Protein 5HY7 (pdb70)

Sequence (2453 aa):
NMFLYSLTIQPPTTITQALLGQFSGTKEQQIITASGSRLTLLQPDPRQGKVNTIVSHDIFGIIRAMAAFRLAGSHKDYIILATDSGRIAIIEYLPKENRFQRIHLETFGKSGVRRVIPGQYLAADPKGRACLIASVEKNKLVYVLNRNAQAELTISSPLEAHKPGVIVLSLVALDVGYSNPVFAALEYEYSEADQDPTGQAAKQLEMQLVYYELDLGLNHVVRKWSDTVDPTSSLLFQVPGGNDGPSGVLVCGEENITYRHSNQEAFRVPIPRRRGATEDPNRKRTIVAGVMHKLKGSAGAFFFLLQTEDGDLFKVTIDMVEDEKGNPTGEVKRVKIKYFDTVPIAHSLCILKSGFLFVASEFGNHHFYQFEKLGDDDDEPEFTSDDFPADWNAPYNPVYFKPRPLENLVLVESIDSMNPLVGCKVANLTGEDAPQIYAICGNGARSSFRMLKHGLEVSEIVASELPGTPSAVWTTKLTKYDEYDAYIVLSFTNATLVLSIGETVEEVSDSGFLTTVPTLAVQQMGEEGLIQIHPKGIRHIVQGRVNEWPAPQHRSIVAATTNENQVVIALSSGEIVYFEMDADGSLAEYDEKKQMSGTVTSLSLGKVPEGLRRSSFLAVGCDDCTVRILSLDPESTLEMKSIQALTAAPSSLLIMSMEDSTGGTTLYLHIGLHSGVYLRTVLDEITGELTDTRQKFLGPKPTKLFQVTVQNQTCVLALSSRPWLGYTAPITRNFVMTPLSYTELGYTWSFNSEQCQEGMVGIHANYLRIFTIEKLGQTMIQKSCPLTYTPKRLVKHPEQPYFYVIEADNNTLPPELVLPPEDFGYPKARGRWASCIEIVDPVSEEQPRVLKRIELEGNEAAVSAAVVPFASQDGESFLIVGTGKDMVLNPRASTEGAIHVYRFIDDGRDLEFIHKTIIEEPPLAFCPFQGRLLAGIGKMLRIYDLGLKQLLRKAQAEVSPQLIVSLDTRHNRIVVGDVQHGMTYVVYKPDSNKLIPFADDTIARWTTCTTMVDYESVAGGDKFGNLWIVRCPERASLESAPNRLDLMAHFYPQDLPTSICKTNLVVGGQDVLVWSGIQGTVGVLIPFVTREDADFFQNLESHMRAEDPPLAGRDHLIYRGYYVPVKGVIDGDLCERFTLLPNDKKQMIAGELDRSVREIERKISDIRTRSAFTSWEWKTNIHRDTYSSIVGHPPLLSYMALAQNEPVAKFRVQMIRKMLQPVGPPPPNMFLYSLTIQPPTTITQALLGQFSGTKEQQIITASGSRLTLLQPDPRQGKVNTIVSHDIFGIIRAMAAFRLAGSHKDYIILATDSGRIAIIEYLPKENRFQRIHLETFGKSGVRRVIPGQYLAADPKGRACLIASVEKNKLVYVLNRNAQAELTISSPLEAHKPGVIVLSLVALDVGYSNPVFAALEYEYSEADQDPTGQAAKQLEMQLVYYELDLGLNHVVRKWSDTVDPTSSLLFQVPGGNDGPSGVLVCGEENITYRHSNQEAFRVPIPRRRGATEDPNRKRTIVAGVMHKLKGSAGAFFFLLQTEDGDLFKVTIDMVEDEKGNPTGEVKRVKIKYFDTVPIAHSLCILKSGFLFVASEFGNHHFYQFEKLGDDDDEPEFTSDDFPADWNAPYNPVYFKPRPLENLVLVESIDSMNPLVGCKVANLTGEDAPQIYAICGNGARSSFRMLKHGLEVSEIVASELPGTPSAVWTTKLTKYDEYDAYIVLSFTNATLVLSIGETVEEVSDSGFLTTVPTIQIHPKGIRHIVQGRVNEWPAPQHRSIVAATTNENQVVIALSSGEIVYFEMDADGSLAEYDEKKQMSGTVTSLSLGKVPEGLRRSSFLAVGCDDCTVRILSLDPESTLEMKSIQALTAAPSSLLIMSMEDSTGGTTLYLHIGLHSGVYLRTVLDEITGELTDTRQKFLGPKPTKLFQVTVQNQTCVLALSSRPWLGYTAPITRNFVMTPLSYTELGYTWSFNSEQCQEGMVGIHANYLRIFTIEKLGQTMIQKSCPLTYTPKRLVKHPEQPYFYVIEADNNTLPPELRAQLDATVLPPEDFGYPKARGRWASCIEIVDPVSEEQPRVLKRIELEGNEAAVSAAVVPFASQDGESFLIVGTGKDMVLNPRASTEGAIHVYRFIDDGRDLEFIHKTIIEEPPLAFCPFQGRLLAGIGKMLRIYDLGLKQLLRKAQAEVSPQLIVSLDTRHNRIVVGDVQHGMTYVVYKPDSNKLIPFADDTIARWTTCTTMVDYESVAGGDKFGNLWIVRCPERASLESDEPNRLDLMAHFYPQDLPTSICKTNLVVGGQDVLVWSGIQGTVGVLIPFVTREDADFFQNLESHMRAEDPPLAGRDHLIYRGYYVPVKGVIDGDLCERFTLLPNDKKQMIAGELDRSVREIERKISDIRTRSAFTSWEWKTNIHRDTYSSIVGHPPLLSYMALAQNEPVAKFRVQMIRKMLQPVGPPPP

Structure (mmCIF, N/CA/C/O backbone):
data_5HY7
#
_entry.id   5HY7
#
_cell.length_a   197.083
_cell.length_b   197.083
_cell.length_c   446.453
_cell.angle_alpha   90.00
_cell.angle_beta   90.00
_cell.angle_gamma   120.00
#
_symmetry.space_group_name_H-M   'P 61 2 2'
#
loop_
_entity.id
_entity.type
_entity.pdbx_description
1 polymer 'Putative pre-mRNA splicing protein'
2 polymer YSF3
3 non-polymer 'CALCIUM ION'
#
loop_
_atom_site.group_PDB
_atom_site.id
_atom_site.type_symbol
_atom_site.label_atom_id
_atom_site.label_alt_id
_atom_site.label_comp_id
_atom_site.label_asym_id
_atom_site.label_entity_id
_atom_site.label_seq_id
_atom_site.pdbx_PDB_ins_code
_atom_site.Cartn_x
_atom_site.Cartn_y
_atom_site.Cartn_z
_atom_site.occupancy
_atom_site.B_iso_or_equiv
_atom_site.auth_seq_id
_atom_site.auth_comp_id
_atom_site.auth_asym_id
_atom_site.auth_atom_id
_atom_site.pdbx_PDB_model_num
ATOM 1 N N . ASN A 1 7 ? -25.782 -112.955 24.521 1.00 100.43 7 ASN A N 1
ATOM 2 C CA . ASN A 1 7 ? -24.989 -112.091 23.654 1.00 120.36 7 ASN A CA 1
ATOM 3 C C . ASN A 1 7 ? -24.844 -110.694 24.260 1.00 117.22 7 ASN A C 1
ATOM 4 O O . ASN A 1 7 ? -25.100 -109.688 23.601 1.00 108.78 7 ASN A O 1
ATOM 9 N N . MET A 1 8 ? -24.439 -110.645 25.524 1.00 101.44 8 MET A N 1
ATOM 10 C CA . MET A 1 8 ? -24.207 -109.402 26.240 1.00 82.95 8 MET A CA 1
ATOM 11 C C . MET A 1 8 ? -22.712 -109.212 26.447 1.00 77.66 8 MET A C 1
ATOM 12 O O . MET A 1 8 ? -21.965 -110.183 26.573 1.00 93.53 8 MET A O 1
ATOM 17 N N . PHE A 1 9 ? -22.277 -107.953 26.477 1.00 65.54 9 PHE A N 1
ATOM 18 C CA . PHE A 1 9 ? -20.849 -107.697 26.620 1.00 65.71 9 PHE A CA 1
ATOM 19 C C . PHE A 1 9 ? -20.512 -106.398 27.343 1.00 62.64 9 PHE A C 1
ATOM 20 O O . PHE A 1 9 ? -19.330 -106.046 27.396 1.00 68.88 9 PHE A O 1
ATOM 28 N N . LEU A 1 10 ? -21.476 -105.680 27.906 1.00 58.51 10 LEU A N 1
ATOM 29 C CA . LEU A 1 10 ? -21.183 -104.430 28.590 1.00 50.91 10 LEU A CA 1
ATOM 30 C C . LEU A 1 10 ? -21.968 -104.345 29.890 1.00 64.82 10 LEU A C 1
ATOM 31 O O . LEU A 1 10 ? -23.103 -104.808 29.984 1.00 66.74 10 LEU A O 1
ATOM 36 N N . TYR A 1 11 ? -21.345 -103.722 30.885 1.00 57.16 11 TYR A N 1
ATOM 37 C CA . TYR A 1 11 ? -21.854 -103.647 32.246 1.00 51.49 11 TYR A CA 1
ATOM 38 C C . TYR A 1 11 ? -21.852 -102.182 32.648 1.00 57.52 11 TYR A C 1
ATOM 39 O O . TYR A 1 11 ? -20.789 -101.564 32.725 1.00 63.27 11 TYR A O 1
ATOM 48 N N . SER A 1 12 ? -23.032 -101.625 32.878 1.00 52.68 12 SER A N 1
ATOM 49 C CA . SER A 1 12 ? -23.189 -100.202 33.141 1.00 52.36 12 SER A CA 1
ATOM 50 C C . SER A 1 12 ? -23.163 -99.937 34.638 1.00 61.56 12 SER A C 1
ATOM 51 O O . SER A 1 12 ? -23.932 -100.537 35.387 1.00 72.08 12 SER A O 1
ATOM 54 N N . LEU A 1 13 ? -22.293 -99.028 35.067 1.00 62.73 13 LEU A N 1
ATOM 55 C CA . LEU A 1 13 ? -22.175 -98.659 36.468 1.00 60.26 13 LEU A CA 1
ATOM 56 C C . LEU A 1 13 ? -22.154 -97.148 36.607 1.00 61.57 13 LEU A C 1
ATOM 57 O O . LEU A 1 13 ? -21.818 -96.419 35.676 1.00 71.89 13 LEU A O 1
ATOM 62 N N . THR A 1 14 ? -22.501 -96.687 37.800 1.00 54.88 14 THR A N 1
ATOM 63 C CA . THR A 1 14 ? -22.546 -95.271 38.132 1.00 51.75 14 THR A CA 1
ATOM 64 C C . THR A 1 14 ? -21.450 -94.964 39.143 1.00 57.66 14 THR A C 1
ATOM 65 O O . THR A 1 14 ? -21.469 -95.486 40.260 1.00 67.46 14 THR A O 1
ATOM 69 N N . ILE A 1 15 ? -20.490 -94.134 38.738 1.00 60.70 15 ILE A N 1
ATOM 70 C CA . ILE A 1 15 ? -19.439 -93.664 39.632 1.00 62.44 15 ILE A CA 1
ATOM 71 C C . ILE A 1 15 ? -19.939 -92.510 40.481 1.00 60.05 15 ILE A C 1
ATOM 72 O O . ILE A 1 15 ? -19.640 -92.425 41.674 1.00 68.19 15 ILE A O 1
ATOM 77 N N . GLN A 1 16 ? -20.691 -91.598 39.876 1.00 60.99 16 GLN A N 1
ATOM 78 C CA . GLN A 1 16 ? -21.225 -90.430 40.562 1.00 63.91 16 GLN A CA 1
ATOM 79 C C . GLN A 1 16 ? -22.687 -90.287 40.165 1.00 71.52 16 GLN A C 1
ATOM 80 O O . GLN A 1 16 ? -22.991 -90.193 38.961 1.00 66.72 16 GLN A O 1
ATOM 86 N N . PRO A 1 17 ? -23.617 -90.281 41.112 1.00 68.39 17 PRO A N 1
ATOM 87 C CA . PRO A 1 17 ? -25.028 -90.144 40.768 1.00 57.88 17 PRO A CA 1
ATOM 88 C C . PRO A 1 17 ? -25.352 -88.706 40.418 1.00 59.12 17 PRO A C 1
ATOM 89 O O . PRO A 1 17 ? -24.569 -87.800 40.732 1.00 70.65 17 PRO A O 1
ATOM 93 N N . PRO A 1 18 ? -26.486 -88.449 39.774 1.00 57.26 18 PRO A N 1
ATOM 94 C CA . PRO A 1 18 ? -26.836 -87.066 39.447 1.00 58.65 18 PRO A CA 1
ATOM 95 C C . PRO A 1 18 ? -26.944 -86.220 40.704 1.00 64.55 18 PRO A C 1
ATOM 96 O O . PRO A 1 18 ? -27.414 -86.676 41.743 1.00 65.67 18 PRO A O 1
ATOM 100 N N . THR A 1 19 ? -26.495 -84.974 40.602 1.00 72.00 19 THR A N 1
ATOM 101 C CA . THR A 1 19 ? -26.518 -84.051 41.727 1.00 71.01 19 THR A CA 1
ATOM 102 C C . THR A 1 19 ? -27.539 -82.938 41.545 1.00 67.46 19 THR A C 1
ATOM 103 O O . THR A 1 19 ? -27.618 -82.041 42.385 1.00 72.65 19 THR A O 1
ATOM 107 N N . THR A 1 20 ? -28.320 -82.973 40.474 1.00 63.36 20 THR A N 1
ATOM 108 C CA . THR A 1 20 ? -29.375 -81.995 40.300 1.00 65.22 20 THR A CA 1
ATOM 109 C C . THR A 1 20 ? -30.531 -82.299 41.243 1.00 68.11 20 THR A C 1
ATOM 110 O O . THR A 1 20 ? -30.661 -83.402 41.773 1.00 83.64 20 THR A O 1
ATOM 114 N N . ILE A 1 21 ? -31.368 -81.294 41.466 1.00 68.37 21 ILE A N 1
ATOM 115 C CA . ILE A 1 21 ? -32.567 -81.456 42.280 1.00 68.92 21 ILE A CA 1
ATOM 116 C C . ILE A 1 21 ? -33.707 -80.718 41.597 1.00 74.10 21 ILE A C 1
ATOM 117 O O . ILE A 1 21 ? -33.893 -79.517 41.810 1.00 74.08 21 ILE A O 1
ATOM 122 N N . THR A 1 22 ? -34.468 -81.422 40.759 1.00 71.34 22 THR A N 1
ATOM 123 C CA . THR A 1 22 ? -35.580 -80.786 40.072 1.00 59.05 22 THR A CA 1
ATOM 124 C C . THR A 1 22 ? -36.752 -80.507 40.996 1.00 66.29 22 THR A C 1
ATOM 125 O O . THR A 1 22 ? -37.677 -79.793 40.596 1.00 65.93 22 THR A O 1
ATOM 129 N N . GLN A 1 23 ? -36.738 -81.046 42.211 1.00 73.28 23 GLN A N 1
ATOM 130 C CA . GLN A 1 23 ? -37.768 -80.751 43.193 1.00 74.10 23 GLN A CA 1
ATOM 131 C C . GLN A 1 23 ? -37.316 -81.235 44.559 1.00 74.74 23 GLN A C 1
ATOM 132 O O . GLN A 1 23 ? -36.796 -82.346 44.690 1.00 68.04 23 GLN A O 1
ATOM 138 N N . ALA A 1 24 ? -37.521 -80.388 45.564 1.00 75.36 24 ALA A N 1
ATOM 139 C CA . ALA A 1 24 ? -37.331 -80.736 46.961 1.00 80.18 24 ALA A CA 1
ATOM 140 C C . ALA A 1 24 ? -38.609 -80.413 47.718 1.00 87.43 24 ALA A C 1
ATOM 141 O O . ALA A 1 24 ? -39.266 -79.407 47.441 1.00 80.48 24 ALA A O 1
ATOM 143 N N . LEU A 1 25 ? -38.957 -81.272 48.670 1.00 83.96 25 LEU A N 1
ATOM 144 C CA . LEU A 1 25 ? -40.218 -81.183 49.385 1.00 77.39 25 LEU A CA 1
ATOM 145 C C . LEU A 1 25 ? -39.966 -81.459 50.856 1.00 79.26 25 LEU A C 1
ATOM 146 O O . LEU A 1 25 ? -39.121 -82.280 51.207 1.00 76.13 25 LEU A O 1
ATOM 151 N N . LEU A 1 26 ? -40.702 -80.765 51.715 1.00 73.12 26 LEU A N 1
ATOM 152 C CA . LEU A 1 26 ? -40.535 -80.877 53.155 1.00 79.13 26 LEU A CA 1
ATOM 153 C C . LEU A 1 26 ? -41.656 -81.709 53.753 1.00 84.41 26 LEU A C 1
ATOM 154 O O . LEU A 1 26 ? -42.820 -81.566 53.368 1.00 88.28 26 LEU A O 1
ATOM 159 N N . GLY A 1 27 ? -41.309 -82.574 54.698 1.00 78.15 27 GLY A N 1
ATOM 160 C CA . GLY A 1 27 ? -42.329 -83.362 55.360 1.00 80.81 27 GLY A CA 1
ATOM 161 C C . GLY A 1 27 ? -41.758 -84.169 56.501 1.00 88.46 27 GLY A C 1
ATOM 162 O O . GLY A 1 27 ? -40.553 -84.429 56.566 1.00 85.23 27 GLY A O 1
ATOM 163 N N . GLN A 1 28 ? -42.652 -84.563 57.407 1.00 92.46 28 GLN A N 1
ATOM 164 C CA . GLN A 1 28 ? -42.295 -85.433 58.527 1.00 94.18 28 GLN A CA 1
ATOM 165 C C . GLN A 1 28 ? -42.349 -86.887 58.060 1.00 88.20 28 GLN A C 1
ATOM 166 O O . GLN A 1 28 ? -43.189 -87.685 58.471 1.00 90.13 28 GLN A O 1
ATOM 172 N N . PHE A 1 29 ? -41.418 -87.222 57.169 1.00 90.80 29 PHE A N 1
ATOM 173 C CA . PHE A 1 29 ? -41.426 -88.539 56.550 1.00 82.98 29 PHE A CA 1
ATOM 174 C C . PHE A 1 29 ? -40.942 -89.637 57.485 1.00 83.49 29 PHE A C 1
ATOM 175 O O . PHE A 1 29 ? -41.256 -90.807 57.254 1.00 82.53 29 PHE A O 1
ATOM 183 N N . SER A 1 30 ? -40.189 -89.297 58.526 1.00 84.15 30 SER A N 1
ATOM 184 C CA . SER A 1 30 ? -39.748 -90.305 59.478 1.00 90.31 30 SER A CA 1
ATOM 185 C C . SER A 1 30 ? -40.811 -90.649 60.512 1.00 101.63 30 SER A C 1
ATOM 186 O O . SER A 1 30 ? -40.648 -91.635 61.236 1.00 105.04 30 SER A O 1
ATOM 189 N N . GLY A 1 31 ? -41.890 -89.876 60.594 1.00 99.45 31 GLY A N 1
ATOM 190 C CA . GLY A 1 31 ? -42.893 -90.057 61.614 1.00 97.93 31 GLY A CA 1
ATOM 191 C C . GLY A 1 31 ? -42.674 -89.235 62.866 1.00 104.13 31 GLY A C 1
ATOM 192 O O . GLY A 1 31 ? -43.627 -89.011 63.619 1.00 97.47 31 GLY A O 1
ATOM 193 N N . THR A 1 32 ? -41.447 -88.787 63.109 1.00 105.48 32 THR A N 1
ATOM 194 C CA . THR A 1 32 ? -41.152 -87.897 64.215 1.00 87.59 32 THR A CA 1
ATOM 195 C C . THR A 1 32 ? -41.626 -86.485 63.893 1.00 98.08 32 THR A C 1
ATOM 196 O O . THR A 1 32 ? -42.044 -86.178 62.775 1.00 104.11 32 THR A O 1
ATOM 200 N N . LYS A 1 33 ? -41.556 -85.609 64.892 1.00 104.47 33 LYS A N 1
ATOM 201 C CA . LYS A 1 33 ? -41.860 -84.209 64.639 1.00 104.02 33 LYS A CA 1
ATOM 202 C C . LYS A 1 33 ? -40.755 -83.517 63.853 1.00 107.50 33 LYS A C 1
ATOM 203 O O . LYS A 1 33 ? -40.981 -82.422 63.329 1.00 112.24 33 LYS A O 1
ATOM 209 N N . GLU A 1 34 ? -39.579 -84.129 63.759 1.00 105.65 34 GLU A N 1
ATOM 210 C CA . GLU A 1 34 ? -38.504 -83.581 62.947 1.00 103.54 34 GLU A CA 1
ATOM 211 C C . GLU A 1 34 ? -38.917 -83.552 61.481 1.00 101.29 34 GLU A C 1
ATOM 212 O O . GLU A 1 34 ? -39.724 -84.365 61.027 1.00 104.23 34 GLU A O 1
ATOM 218 N N . GLN A 1 35 ? -38.358 -82.604 60.738 1.00 95.90 35 GLN A N 1
ATOM 219 C CA . GLN A 1 35 ? -38.660 -82.448 59.324 1.00 86.11 35 GLN A CA 1
ATOM 220 C C . GLN A 1 35 ? -37.528 -82.999 58.469 1.00 90.98 35 GLN A C 1
ATOM 221 O O . GLN A 1 35 ? -36.352 -82.910 58.829 1.00 91.38 35 GLN A O 1
ATOM 227 N N . GLN A 1 36 ? -37.897 -83.573 57.328 1.00 82.43 36 GLN A N 1
ATOM 228 C CA . GLN A 1 36 ? -36.939 -84.078 56.358 1.00 82.54 36 GLN A CA 1
ATOM 229 C C . GLN A 1 36 ? -37.273 -83.532 54.979 1.00 81.70 36 GLN A C 1
ATOM 230 O O . GLN A 1 36 ? -38.369 -83.012 54.734 1.00 85.15 36 GLN A O 1
ATOM 236 N N . ILE A 1 37 ? -36.308 -83.669 54.072 1.00 79.03 37 ILE A N 1
ATOM 237 C CA . ILE A 1 37 ? -36.421 -83.173 52.707 1.00 83.40 37 ILE A CA 1
ATOM 238 C C . ILE A 1 37 ? -36.326 -84.356 51.756 1.00 85.07 37 ILE A C 1
ATOM 239 O O . ILE A 1 37 ? -35.397 -85.163 51.856 1.00 77.12 37 ILE A O 1
ATOM 244 N N . ILE A 1 38 ? -37.283 -84.457 50.839 1.00 82.76 38 ILE A N 1
ATOM 245 C CA . ILE A 1 38 ? -37.274 -85.464 49.786 1.00 76.50 38 ILE A CA 1
ATOM 246 C C . ILE A 1 38 ? -36.944 -84.751 48.480 1.00 81.50 38 ILE A C 1
ATOM 247 O O . ILE A 1 38 ? -37.513 -83.697 48.177 1.00 89.06 38 ILE A O 1
ATOM 252 N N . THR A 1 39 ? -35.980 -85.283 47.739 1.00 76.46 39 THR A N 1
ATOM 253 C CA . THR A 1 39 ? -35.509 -84.645 46.521 1.00 73.99 39 THR A CA 1
ATOM 254 C C . THR A 1 39 ? -35.561 -85.629 45.367 1.00 76.44 39 THR A C 1
ATOM 255 O O . THR A 1 39 ? -35.368 -86.836 45.545 1.00 79.26 39 THR A O 1
ATOM 259 N N . ALA A 1 40 ? -35.808 -85.090 44.180 1.00 75.51 40 ALA A N 1
ATOM 260 C CA . ALA A 1 40 ? -35.784 -85.851 42.938 1.00 76.06 40 ALA A CA 1
ATOM 261 C C . ALA A 1 40 ? -34.537 -85.453 42.161 1.00 75.54 40 ALA A C 1
ATOM 262 O O . ALA A 1 40 ? -34.409 -84.303 41.735 1.00 79.47 40 ALA A O 1
ATOM 264 N N . SER A 1 41 ? -33.623 -86.400 41.976 1.00 70.71 41 SER A N 1
ATOM 265 C CA . SER A 1 41 ? -32.388 -86.192 41.224 1.00 71.88 41 SER A CA 1
ATOM 266 C C . SER A 1 41 ? -32.422 -87.110 40.011 1.00 73.08 41 SER A C 1
ATOM 267 O O . SER A 1 41 ? -31.864 -88.205 40.029 1.00 64.54 41 SER A O 1
ATOM 270 N N . GLY A 1 42 ? -33.075 -86.652 38.950 1.00 72.94 42 GLY A N 1
ATOM 271 C CA . GLY A 1 42 ? -33.238 -87.470 37.769 1.00 68.10 42 GLY A CA 1
ATOM 272 C C . GLY A 1 42 ? -34.065 -88.698 38.064 1.00 71.06 42 GLY A C 1
ATOM 273 O O . GLY A 1 42 ? -35.295 -88.631 38.096 1.00 61.04 42 GLY A O 1
ATOM 274 N N . SER A 1 43 ? -33.401 -89.825 38.294 1.00 73.55 43 SER A N 1
ATOM 275 C CA . SER A 1 43 ? -34.072 -91.063 38.651 1.00 62.96 43 SER A CA 1
ATOM 276 C C . SER A 1 43 ? -33.875 -91.441 40.108 1.00 68.73 43 SER A C 1
ATOM 277 O O . SER A 1 43 ? -34.465 -92.422 40.560 1.00 68.47 43 SER A O 1
ATOM 280 N N . ARG A 1 44 ? -33.069 -90.699 40.855 1.00 73.49 44 ARG A N 1
ATOM 281 C CA . ARG A 1 44 ? -32.838 -91.005 42.257 1.00 68.70 44 ARG A CA 1
ATOM 282 C C . ARG A 1 44 ? -33.854 -90.276 43.123 1.00 67.63 44 ARG A C 1
ATOM 283 O O . ARG A 1 44 ? -34.083 -89.077 42.953 1.00 66.38 44 ARG A O 1
ATOM 291 N N . LEU A 1 45 ? -34.465 -91.012 44.037 1.00 66.06 45 LEU A N 1
ATOM 292 C CA . LEU A 1 45 ? -35.262 -90.449 45.111 1.00 60.23 45 LEU A CA 1
ATOM 293 C C . LEU A 1 45 ? -34.367 -90.387 46.335 1.00 62.14 45 LEU A C 1
ATOM 294 O O . LEU A 1 45 ? -33.832 -91.413 46.755 1.00 60.57 45 LEU A O 1
ATOM 299 N N . THR A 1 46 ? -34.174 -89.195 46.886 1.00 69.75 46 THR A N 1
ATOM 300 C CA . THR A 1 46 ? -33.225 -89.028 47.978 1.00 71.92 46 THR A CA 1
ATOM 301 C C . THR A 1 46 ? -33.914 -88.413 49.184 1.00 76.18 46 THR A C 1
ATOM 302 O O . THR A 1 46 ? -34.720 -87.493 49.048 1.00 75.02 46 THR A O 1
ATOM 306 N N . LEU A 1 47 ? -33.593 -88.932 50.364 1.00 76.15 47 LEU A N 1
ATOM 307 C CA . LEU A 1 47 ? -34.126 -88.437 51.624 1.00 71.75 47 LEU A CA 1
ATOM 308 C C . LEU A 1 47 ? -32.978 -87.884 52.449 1.00 73.82 47 LEU A C 1
ATOM 309 O O . LEU A 1 47 ? -32.025 -88.615 52.764 1.00 77.60 47 LEU A O 1
ATOM 314 N N . LEU A 1 48 ? -33.090 -86.600 52.798 1.00 71.57 48 LEU A N 1
ATOM 315 C CA . LEU A 1 48 ? -32.080 -85.825 53.502 1.00 86.63 48 LEU A CA 1
ATOM 316 C C . LEU A 1 48 ? -32.623 -85.345 54.838 1.00 89.26 48 LEU A C 1
ATOM 317 O O . LEU A 1 48 ? -33.803 -84.993 54.950 1.00 84.56 48 LEU A O 1
ATOM 322 N N . GLN A 1 49 ? -31.736 -85.284 55.828 1.00 91.27 49 GLN A N 1
ATOM 323 C CA . GLN A 1 49 ? -32.060 -84.801 57.164 1.00 85.67 49 GLN A CA 1
ATOM 324 C C . GLN A 1 49 ? -31.307 -83.511 57.439 1.00 83.31 49 GLN A C 1
ATOM 325 O O . GLN A 1 49 ? -30.080 -83.544 57.607 1.00 89.29 49 GLN A O 1
ATOM 331 N N . PRO A 1 50 ? -31.974 -82.366 57.492 1.00 78.07 50 PRO A N 1
ATOM 332 C CA . PRO A 1 50 ? -31.288 -81.144 57.917 1.00 79.21 50 PRO A CA 1
ATOM 333 C C . PRO A 1 50 ? -30.887 -81.217 59.382 1.00 92.51 50 PRO A C 1
ATOM 334 O O . PRO A 1 50 ? -31.604 -81.771 60.217 1.00 90.14 50 PRO A O 1
ATOM 338 N N . ASP A 1 51 ? -29.719 -80.653 59.684 1.00 97.38 51 ASP A N 1
ATOM 339 C CA . ASP A 1 51 ? -29.160 -80.641 61.032 1.00 94.25 51 ASP A CA 1
ATOM 340 C C . ASP A 1 51 ? -29.091 -79.201 61.521 1.00 94.10 51 ASP A C 1
ATOM 341 O O . ASP A 1 51 ? -28.199 -78.448 61.104 1.00 100.74 51 ASP A O 1
ATOM 346 N N . PRO A 1 52 ? -29.982 -78.772 62.416 1.00 102.04 52 PRO A N 1
ATOM 347 C CA . PRO A 1 52 ? -29.996 -77.355 62.806 1.00 98.48 52 PRO A CA 1
ATOM 348 C C . PRO A 1 52 ? -28.819 -76.958 63.677 1.00 102.79 52 PRO A C 1
ATOM 349 O O . PRO A 1 52 ? -28.447 -75.779 63.691 1.00 85.58 52 PRO A O 1
ATOM 353 N N . ARG A 1 53 ? -28.218 -77.901 64.400 1.00 111.78 53 ARG A N 1
ATOM 354 C CA . ARG A 1 53 ? -27.075 -77.571 65.241 1.00 113.33 53 ARG A CA 1
ATOM 355 C C . ARG A 1 53 ? -25.839 -77.293 64.397 1.00 114.13 53 ARG A C 1
ATOM 356 O O . ARG A 1 53 ? -25.225 -76.228 64.511 1.00 121.25 53 ARG A O 1
ATOM 364 N N . GLN A 1 54 ? -25.463 -78.241 63.539 1.00 111.06 54 GLN A N 1
ATOM 365 C CA . GLN A 1 54 ? -24.261 -78.105 62.729 1.00 111.63 54 GLN A CA 1
ATOM 366 C C . GLN A 1 54 ? -24.447 -77.192 61.527 1.00 110.10 54 GLN A C 1
ATOM 367 O O . GLN A 1 54 ? -23.452 -76.809 60.903 1.00 119.58 54 GLN A O 1
ATOM 373 N N . GLY A 1 55 ? -25.680 -76.833 61.186 1.00 107.22 55 GLY A N 1
ATOM 374 C CA . GLY A 1 55 ? -25.904 -75.991 60.030 1.00 112.25 55 GLY A CA 1
ATOM 375 C C . GLY A 1 55 ? -25.646 -76.661 58.703 1.00 109.89 55 GLY A C 1
ATOM 376 O O . GLY A 1 55 ? -25.437 -75.974 57.703 1.00 110.75 55 GLY A O 1
ATOM 377 N N . LYS A 1 56 ? -25.645 -77.984 58.665 1.00 111.83 56 LYS A N 1
ATOM 378 C CA . LYS A 1 56 ? -25.443 -78.742 57.443 1.00 101.53 56 LYS A CA 1
ATOM 379 C C . LYS A 1 56 ? -26.688 -79.571 57.151 1.00 106.02 56 LYS A C 1
ATOM 380 O O . LYS A 1 56 ? -27.658 -79.564 57.911 1.00 113.53 56 LYS A O 1
ATOM 386 N N . VAL A 1 57 ? -26.654 -80.290 56.033 1.00 103.34 57 VAL A N 1
ATOM 387 C CA . VAL A 1 57 ? -27.707 -81.224 55.660 1.00 95.88 57 VAL A CA 1
ATOM 388 C C . VAL A 1 57 ? -27.050 -82.533 55.245 1.00 96.34 57 VAL A C 1
ATOM 389 O O . VAL A 1 57 ? -26.112 -82.534 54.442 1.00 95.79 57 VAL A O 1
ATOM 393 N N . ASN A 1 58 ? -27.528 -83.640 55.806 1.00 86.22 58 ASN A N 1
ATOM 394 C CA . ASN A 1 58 ? -26.954 -84.952 55.565 1.00 87.32 58 ASN A CA 1
ATOM 395 C C . ASN A 1 58 ? -27.970 -85.843 54.867 1.00 84.61 58 ASN A C 1
ATOM 396 O O . ASN A 1 58 ? -29.176 -85.722 55.086 1.00 87.88 58 ASN A O 1
ATOM 401 N N . THR A 1 59 ? -27.468 -86.742 54.026 1.00 83.65 59 THR A N 1
ATOM 402 C CA . THR A 1 59 ? -28.305 -87.614 53.211 1.00 84.77 59 THR A CA 1
ATOM 403 C C . THR A 1 59 ? -28.663 -88.861 54.007 1.00 81.34 59 THR A C 1
ATOM 404 O O . THR A 1 59 ? -27.773 -89.587 54.458 1.00 79.87 59 THR A O 1
ATOM 408 N N . ILE A 1 60 ? -29.960 -89.116 54.173 1.00 78.86 60 ILE A N 1
ATOM 409 C CA . ILE A 1 60 ? -30.377 -90.322 54.878 1.00 75.89 60 ILE A CA 1
ATOM 410 C C . ILE A 1 60 ? -30.286 -91.533 53.965 1.00 83.52 60 ILE A C 1
ATOM 411 O O . ILE A 1 60 ? -29.681 -92.549 54.325 1.00 78.64 60 ILE A O 1
ATOM 416 N N . VAL A 1 61 ? -30.888 -91.465 52.777 1.00 86.20 61 VAL A N 1
ATOM 417 C CA . VAL A 1 61 ? -30.891 -92.618 51.880 1.00 83.05 61 VAL A CA 1
ATOM 418 C C . VAL A 1 61 ? -31.173 -92.151 50.461 1.00 84.00 61 VAL A C 1
ATOM 419 O O . VAL A 1 61 ? -31.729 -91.080 50.245 1.00 81.21 61 VAL A O 1
ATOM 423 N N . SER A 1 62 ? -30.776 -92.963 49.484 1.00 76.07 62 SER A N 1
ATOM 424 C CA . SER A 1 62 ? -31.114 -92.722 48.092 1.00 68.02 62 SER A CA 1
ATOM 425 C C . SER A 1 62 ? -31.532 -94.037 47.452 1.00 72.73 62 SER A C 1
ATOM 426 O O . SER A 1 62 ? -31.066 -95.110 47.838 1.00 71.84 62 SER A O 1
ATOM 429 N N . HIS A 1 63 ? -32.415 -93.938 46.465 1.00 67.71 63 HIS A N 1
ATOM 430 C CA . HIS A 1 63 ? -33.045 -95.098 45.856 1.00 68.70 63 HIS A CA 1
ATOM 431 C C . HIS A 1 63 ? -33.240 -94.822 44.375 1.00 69.34 63 HIS A C 1
ATOM 432 O O . HIS A 1 63 ? -33.828 -93.805 44.009 1.00 69.49 63 HIS A O 1
ATOM 439 N N . ASP A 1 64 ? -32.747 -95.715 43.525 1.00 67.58 64 ASP A N 1
ATOM 440 C CA . ASP A 1 64 ? -32.882 -95.543 42.082 1.00 70.85 64 ASP A CA 1
ATOM 441 C C . ASP A 1 64 ? -34.271 -96.002 41.656 1.00 78.18 64 ASP A C 1
ATOM 442 O O . ASP A 1 64 ? -34.574 -97.198 41.686 1.00 74.87 64 ASP A O 1
ATOM 447 N N . ILE A 1 65 ? -35.116 -95.049 41.256 1.00 71.78 65 ILE A N 1
ATOM 448 C CA . ILE A 1 65 ? -36.480 -95.351 40.843 1.00 63.88 65 ILE A CA 1
ATOM 449 C C . ILE A 1 65 ? -36.515 -96.213 39.590 1.00 64.10 65 ILE A C 1
ATOM 450 O O . ILE A 1 65 ? -37.494 -96.929 39.366 1.00 69.67 65 ILE A O 1
ATOM 455 N N . PHE A 1 66 ? -35.455 -96.204 38.790 1.00 57.28 66 PHE A N 1
ATOM 456 C CA . PHE A 1 66 ? -35.485 -96.770 37.446 1.00 51.80 66 PHE A CA 1
ATOM 457 C C . PHE A 1 66 ? -36.696 -96.244 36.687 1.00 56.22 66 PHE A C 1
ATOM 458 O O . PHE A 1 66 ? -37.469 -96.983 36.084 1.00 64.03 66 PHE A O 1
ATOM 466 N N . GLY A 1 67 ? -36.848 -94.933 36.743 1.00 57.13 67 GLY A N 1
ATOM 467 C CA . GLY A 1 67 ? -37.898 -94.222 36.052 1.00 60.87 67 GLY A CA 1
ATOM 468 C C . GLY A 1 67 ? -37.558 -92.753 36.056 1.00 62.91 67 GLY A C 1
ATOM 469 O O . GLY A 1 67 ? -36.477 -92.354 36.483 1.00 69.97 67 GLY A O 1
ATOM 470 N N . ILE A 1 68 ? -38.493 -91.946 35.579 1.00 58.85 68 ILE A N 1
ATOM 471 C CA . ILE A 1 68 ? -38.308 -90.505 35.505 1.00 54.92 68 ILE A CA 1
ATOM 472 C C . ILE A 1 68 ? -39.224 -89.869 36.536 1.00 57.58 68 ILE A C 1
ATOM 473 O O . ILE A 1 68 ? -40.449 -89.944 36.410 1.00 70.04 68 ILE A O 1
ATOM 478 N N . ILE A 1 69 ? -38.641 -89.239 37.551 1.00 58.68 69 ILE A N 1
ATOM 479 C CA . ILE A 1 69 ? -39.424 -88.571 38.582 1.00 56.98 69 ILE A CA 1
ATOM 480 C C . ILE A 1 69 ? -39.863 -87.222 38.033 1.00 59.28 69 ILE A C 1
ATOM 481 O O . ILE A 1 69 ? -39.066 -86.289 37.935 1.00 65.98 69 ILE A O 1
ATOM 486 N N . ARG A 1 70 ? -41.138 -87.114 37.676 1.00 60.04 70 ARG A N 1
ATOM 487 C CA . ARG A 1 70 ? -41.686 -85.885 37.125 1.00 62.89 70 ARG A CA 1
ATOM 488 C C . ARG A 1 70 ? -42.370 -85.009 38.163 1.00 70.05 70 ARG A C 1
ATOM 489 O O . ARG A 1 70 ? -42.355 -83.785 38.021 1.00 72.17 70 ARG A O 1
ATOM 497 N N . ALA A 1 71 ? -42.967 -85.587 39.200 1.00 74.95 71 ALA A N 1
ATOM 498 C CA . ALA A 1 71 ? -43.575 -84.756 40.229 1.00 70.23 71 ALA A CA 1
ATOM 499 C C . ALA A 1 71 ? -43.712 -85.554 41.514 1.00 68.65 71 ALA A C 1
ATOM 500 O O . ALA A 1 71 ? -43.799 -86.780 41.490 1.00 68.48 71 ALA A O 1
ATOM 502 N N . MET A 1 72 ? -43.732 -84.840 42.635 1.00 62.08 72 MET A N 1
ATOM 503 C CA . MET A 1 72 ? -43.859 -85.450 43.948 1.00 68.53 72 MET A CA 1
ATOM 504 C C . MET A 1 72 ? -44.829 -84.643 44.793 1.00 73.97 72 MET A C 1
ATOM 505 O O . MET A 1 72 ? -44.833 -83.412 44.740 1.00 73.24 72 MET A O 1
ATOM 510 N N . ALA A 1 73 ? -45.645 -85.341 45.577 1.00 73.33 73 ALA A N 1
ATOM 511 C CA . ALA A 1 73 ? -46.561 -84.698 46.505 1.00 69.34 73 ALA A CA 1
ATOM 512 C C . ALA A 1 73 ? -46.494 -85.424 47.837 1.00 75.67 73 ALA A C 1
ATOM 513 O O . ALA A 1 73 ? -46.168 -86.606 47.892 1.00 73.40 73 ALA A O 1
ATOM 515 N N . ALA A 1 74 ? -46.788 -84.711 48.915 1.00 77.61 74 ALA A N 1
ATOM 516 C CA . ALA A 1 74 ? -46.770 -85.288 50.249 1.00 80.92 74 ALA A CA 1
ATOM 517 C C . ALA A 1 74 ? -48.156 -85.189 50.861 1.00 87.22 74 ALA A C 1
ATOM 518 O O . ALA A 1 74 ? -48.885 -84.227 50.612 1.00 91.26 74 ALA A O 1
ATOM 520 N N . PHE A 1 75 ? -48.529 -86.184 51.663 1.00 82.16 75 PHE A N 1
ATOM 521 C CA . PHE A 1 75 ? -49.820 -86.076 52.332 1.00 79.52 75 PHE A CA 1
ATOM 522 C C . PHE A 1 75 ? -49.812 -86.877 53.622 1.00 79.27 75 PHE A C 1
ATOM 523 O O . PHE A 1 75 ? -49.032 -87.811 53.789 1.00 82.66 75 PHE A O 1
ATOM 531 N N . ARG A 1 76 ? -50.698 -86.498 54.534 1.00 91.23 76 ARG A N 1
ATOM 532 C CA . ARG A 1 76 ? -50.787 -87.105 55.853 1.00 96.87 76 ARG A CA 1
ATOM 533 C C . ARG A 1 76 ? -52.161 -87.727 56.052 1.00 101.30 76 ARG A C 1
ATOM 534 O O . ARG A 1 76 ? -53.179 -87.147 55.663 1.00 93.35 76 ARG A O 1
ATOM 542 N N . LEU A 1 77 ? -52.184 -88.908 56.657 1.00 94.54 77 LEU A N 1
ATOM 543 C CA . LEU A 1 77 ? -53.442 -89.529 57.034 1.00 92.40 77 LEU A CA 1
ATOM 544 C C . LEU A 1 77 ? -53.978 -88.897 58.310 1.00 103.58 77 LEU A C 1
ATOM 545 O O . LEU A 1 77 ? -53.218 -88.448 59.172 1.00 101.81 77 LEU A O 1
ATOM 550 N N . ALA A 1 78 ? -55.304 -88.867 58.420 1.00 102.12 78 ALA A N 1
ATOM 551 C CA . ALA A 1 78 ? -55.954 -88.246 59.565 1.00 103.28 78 ALA A CA 1
ATOM 552 C C . ALA A 1 78 ? -55.477 -88.875 60.866 1.00 100.35 78 ALA A C 1
ATOM 553 O O . ALA A 1 78 ? -55.394 -90.099 60.989 1.00 91.17 78 ALA A O 1
ATOM 555 N N . GLY A 1 79 ? -55.154 -88.028 61.837 1.00 88.04 79 GLY A N 1
ATOM 556 C CA . GLY A 1 79 ? -54.671 -88.518 63.112 1.00 88.51 79 GLY A CA 1
ATOM 557 C C . GLY A 1 79 ? -53.336 -89.219 63.044 1.00 90.71 79 GLY A C 1
ATOM 558 O O . GLY A 1 79 ? -53.083 -90.128 63.838 1.00 84.10 79 GLY A O 1
ATOM 559 N N . SER A 1 80 ? -52.472 -88.823 62.114 1.00 100.77 80 SER A N 1
ATOM 560 C CA . SER A 1 80 ? -51.146 -89.404 61.981 1.00 95.85 80 SER A CA 1
ATOM 561 C C . SER A 1 80 ? -50.120 -88.294 61.821 1.00 97.02 80 SER A C 1
ATOM 562 O O . SER A 1 80 ? -50.438 -87.187 61.384 1.00 91.18 80 SER A O 1
ATOM 565 N N . HIS A 1 81 ? -48.877 -88.606 62.186 1.00 95.58 81 HIS A N 1
ATOM 566 C CA . HIS A 1 81 ? -47.781 -87.649 62.132 1.00 104.15 81 HIS A CA 1
ATOM 567 C C . HIS A 1 81 ? -46.782 -87.968 61.032 1.00 106.17 81 HIS A C 1
ATOM 568 O O . HIS A 1 81 ? -45.690 -87.394 61.019 1.00 114.70 81 HIS A O 1
ATOM 575 N N . LYS A 1 82 ? -47.118 -88.867 60.115 1.00 97.93 82 LYS A N 1
ATOM 576 C CA . LYS A 1 82 ? -46.178 -89.346 59.113 1.00 91.64 82 LYS A CA 1
ATOM 577 C C . LYS A 1 82 ? -46.692 -89.023 57.720 1.00 91.00 82 LYS A C 1
ATOM 578 O O . LYS A 1 82 ? -47.835 -89.350 57.385 1.00 97.19 82 LYS A O 1
ATOM 584 N N . ASP A 1 83 ? -45.844 -88.394 56.912 1.00 84.38 83 ASP A N 1
ATOM 585 C CA . ASP A 1 83 ? -46.195 -88.051 55.544 1.00 85.99 83 ASP A CA 1
ATOM 586 C C . ASP A 1 83 ? -45.832 -89.189 54.600 1.00 89.34 83 ASP A C 1
ATOM 587 O O . ASP A 1 83 ? -44.781 -89.820 54.739 1.00 80.88 83 ASP A O 1
ATOM 592 N N . TYR A 1 84 ? -46.719 -89.449 53.648 1.00 86.35 84 TYR A N 1
ATOM 593 C CA . TYR A 1 84 ? -46.493 -90.356 52.537 1.00 84.29 84 TYR A CA 1
ATOM 594 C C . TYR A 1 84 ? -46.142 -89.557 51.288 1.00 86.21 84 TYR A C 1
ATOM 595 O O . TYR A 1 84 ? -46.500 -88.378 51.156 1.00 86.73 84 TYR A O 1
ATOM 604 N N . ILE A 1 85 ? -45.463 -90.230 50.357 1.00 77.99 85 ILE A N 1
ATOM 605 C CA . ILE A 1 85 ? -44.951 -89.616 49.136 1.00 64.98 85 ILE A CA 1
ATOM 606 C C . ILE A 1 85 ? -45.705 -90.193 47.947 1.00 67.77 85 ILE A C 1
ATOM 607 O O . ILE A 1 85 ? -45.654 -91.401 47.701 1.00 76.55 85 ILE A O 1
ATOM 612 N N . ILE A 1 86 ? -46.395 -89.333 47.206 1.00 60.62 86 ILE A N 1
ATOM 613 C CA . ILE A 1 86 ? -46.997 -89.686 45.928 1.00 62.89 86 ILE A CA 1
ATOM 614 C C . ILE A 1 86 ? -46.021 -89.310 44.826 1.00 64.06 86 ILE A C 1
ATOM 615 O O . ILE A 1 86 ? -45.544 -88.169 44.776 1.00 67.41 86 ILE A O 1
ATOM 620 N N . LEU A 1 87 ? -45.743 -90.257 43.935 1.00 62.71 87 LEU A N 1
ATOM 621 C CA . LEU A 1 87 ? -44.818 -90.065 42.828 1.00 51.25 87 LEU A CA 1
ATOM 622 C C . LEU A 1 87 ? -45.576 -90.092 41.511 1.00 55.29 87 LEU A C 1
ATOM 623 O O . LEU A 1 87 ? -46.297 -91.049 41.226 1.00 61.07 87 LEU A O 1
ATOM 628 N N . ALA A 1 88 ? -45.410 -89.045 40.718 1.00 57.76 88 ALA A N 1
ATOM 629 C CA . ALA A 1 88 ? -45.831 -89.020 39.326 1.00 67.35 88 ALA A CA 1
ATOM 630 C C . ALA A 1 88 ? -44.592 -89.206 38.463 1.00 68.99 88 ALA A C 1
ATOM 631 O O . ALA A 1 88 ? -43.661 -88.396 38.534 1.00 58.24 88 ALA A O 1
ATOM 633 N N . THR A 1 89 ? -44.576 -90.271 37.670 1.00 75.08 89 THR A N 1
ATOM 634 C CA . THR A 1 89 ? -43.396 -90.660 36.907 1.00 69.90 89 THR A CA 1
ATOM 635 C C . THR A 1 89 ? -43.800 -90.974 35.468 1.00 70.09 89 THR A C 1
ATOM 636 O O . THR A 1 89 ? -44.833 -90.524 34.959 1.00 65.31 89 THR A O 1
ATOM 640 N N . ASP A 1 90 ? -42.971 -91.767 34.793 1.00 68.18 90 ASP A N 1
ATOM 641 C CA . ASP A 1 90 ? -43.197 -92.182 33.418 1.00 61.90 90 ASP A CA 1
ATOM 642 C C . ASP A 1 90 ? -43.747 -93.593 33.310 1.00 67.90 90 ASP A C 1
ATOM 643 O O . ASP A 1 90 ? -43.917 -94.093 32.197 1.00 75.30 90 ASP A O 1
ATOM 648 N N . SER A 1 91 ? -44.030 -94.242 34.435 1.00 76.27 91 SER A N 1
ATOM 649 C CA . SER A 1 91 ? -44.489 -95.623 34.430 1.00 72.59 91 SER A CA 1
ATOM 650 C C . SER A 1 91 ? -45.919 -95.777 33.939 1.00 71.89 91 SER A C 1
ATOM 651 O O . SER A 1 91 ? -46.373 -96.911 33.765 1.00 73.56 91 SER A O 1
ATOM 654 N N . GLY A 1 92 ? -46.629 -94.681 33.696 1.00 76.37 92 GLY A N 1
ATOM 655 C CA . GLY A 1 92 ? -48.051 -94.756 33.463 1.00 71.11 92 GLY A CA 1
ATOM 656 C C . GLY A 1 92 ? -48.847 -95.179 34.670 1.00 67.41 92 GLY A C 1
ATOM 657 O O . GLY A 1 92 ? -50.058 -95.379 34.557 1.00 63.71 92 GLY A O 1
ATOM 658 N N . ARG A 1 93 ? -48.202 -95.322 35.817 1.00 64.33 93 ARG A N 1
ATOM 659 C CA . ARG A 1 93 ? -48.823 -95.772 37.045 1.00 60.47 93 ARG A CA 1
ATOM 660 C C . ARG A 1 93 ? -48.614 -94.721 38.120 1.00 60.61 93 ARG A C 1
ATOM 661 O O . ARG A 1 93 ? -47.645 -93.961 38.083 1.00 67.08 93 ARG A O 1
ATOM 669 N N . ILE A 1 94 ? -49.532 -94.677 39.072 1.00 56.68 94 ILE A N 1
ATOM 670 C CA . ILE A 1 94 ? -49.398 -93.823 40.241 1.00 59.44 94 ILE A CA 1
ATOM 671 C C . ILE A 1 94 ? -48.892 -94.683 41.390 1.00 58.97 94 ILE A C 1
ATOM 672 O O . ILE A 1 94 ? -49.431 -95.767 41.655 1.00 69.24 94 ILE A O 1
ATOM 677 N N . ALA A 1 95 ? -47.821 -94.228 42.031 1.00 50.76 95 ALA A N 1
ATOM 678 C CA . ALA A 1 95 ? -47.173 -94.954 43.108 1.00 51.14 95 ALA A CA 1
ATOM 679 C C . ALA A 1 95 ? -47.182 -94.092 44.354 1.00 59.27 95 ALA A C 1
ATOM 680 O O . ALA A 1 95 ? -46.877 -92.900 44.287 1.00 60.56 95 ALA A O 1
ATOM 682 N N . ILE A 1 96 ? -47.549 -94.693 45.480 1.00 59.74 96 ILE A N 1
ATOM 683 C CA . ILE A 1 96 ? -47.507 -94.047 46.784 1.00 61.00 96 ILE A CA 1
ATOM 684 C C . ILE A 1 96 ? -46.572 -94.864 47.657 1.00 67.38 96 ILE A C 1
ATOM 685 O O . ILE A 1 96 ? -46.807 -96.060 47.879 1.00 76.23 96 ILE A O 1
ATOM 690 N N . ILE A 1 97 ? -45.511 -94.224 48.143 1.00 58.40 97 ILE A N 1
ATOM 691 C CA . ILE A 1 97 ? -44.454 -94.891 48.882 1.00 66.23 97 ILE A CA 1
ATOM 692 C C . ILE A 1 97 ? -44.303 -94.247 50.253 1.00 69.05 97 ILE A C 1
ATOM 693 O O . ILE A 1 97 ? -44.737 -93.118 50.502 1.00 69.85 97 ILE A O 1
ATOM 698 N N . GLU A 1 98 ? -43.645 -94.990 51.136 1.00 74.13 98 GLU A N 1
ATOM 699 C CA . GLU A 1 98 ? -43.465 -94.645 52.535 1.00 70.35 98 GLU A CA 1
ATOM 700 C C . GLU A 1 98 ? -42.023 -94.935 52.915 1.00 73.47 98 GLU A C 1
ATOM 701 O O . GLU A 1 98 ? -41.414 -95.873 52.398 1.00 70.80 98 GLU A O 1
ATOM 707 N N . TYR A 1 99 ? -41.472 -94.121 53.806 1.00 65.71 99 TYR A N 1
ATOM 708 C CA . TYR A 1 99 ? -40.126 -94.338 54.312 1.00 67.49 99 TYR A CA 1
ATOM 709 C C . TYR A 1 99 ? -40.185 -95.103 55.627 1.00 75.14 99 TYR A C 1
ATOM 710 O O . TYR A 1 99 ? -41.069 -94.871 56.454 1.00 80.22 99 TYR A O 1
ATOM 719 N N . LEU A 1 100 ? -39.238 -96.021 55.812 1.00 73.17 100 LEU A N 1
ATOM 720 C CA . LEU A 1 100 ? -39.211 -96.937 56.950 1.00 76.46 100 LEU A CA 1
ATOM 721 C C . LEU A 1 100 ? -37.937 -96.701 57.751 1.00 86.22 100 LEU A C 1
ATOM 722 O O . LEU A 1 100 ? -36.888 -97.290 57.451 1.00 90.50 100 LEU A O 1
ATOM 727 N N . PRO A 1 101 ? -37.983 -95.864 58.788 1.00 87.82 101 PRO A N 1
ATOM 728 C CA . PRO A 1 101 ? -36.751 -95.557 59.534 1.00 84.87 101 PRO A CA 1
ATOM 729 C C . PRO A 1 101 ? -36.101 -96.766 60.183 1.00 84.80 101 PRO A C 1
ATOM 730 O O . PRO A 1 101 ? -34.880 -96.770 60.371 1.00 94.88 101 PRO A O 1
ATOM 734 N N . LYS A 1 102 ? -36.869 -97.795 60.533 1.00 76.25 102 LYS A N 1
ATOM 735 C CA . LYS A 1 102 ? -36.264 -98.965 61.157 1.00 85.54 102 LYS A CA 1
ATOM 736 C C . LYS A 1 102 ? -35.421 -99.757 60.168 1.00 85.08 102 LYS A C 1
ATOM 737 O O . LYS A 1 102 ? -34.387 -100.315 60.549 1.00 91.30 102 LYS A O 1
ATOM 743 N N . GLU A 1 103 ? -35.832 -99.812 58.904 1.00 92.96 103 GLU A N 1
ATOM 744 C CA . GLU A 1 103 ? -35.096 -100.550 57.888 1.00 98.59 103 GLU A CA 1
ATOM 745 C C . GLU A 1 103 ? -34.269 -99.654 56.981 1.00 94.29 103 GLU A C 1
ATOM 746 O O . GLU A 1 103 ? -33.458 -100.170 56.207 1.00 102.72 103 GLU A O 1
ATOM 752 N N . ASN A 1 104 ? -34.440 -98.338 57.071 1.00 90.92 104 ASN A N 1
ATOM 753 C CA . ASN A 1 104 ? -33.762 -97.368 56.214 1.00 94.75 104 ASN A CA 1
ATOM 754 C C . ASN A 1 104 ? -33.905 -97.750 54.743 1.00 92.15 104 ASN A C 1
ATOM 755 O O . ASN A 1 104 ? -32.933 -97.932 54.013 1.00 87.85 104 ASN A O 1
ATOM 760 N N . ARG A 1 105 ? -35.157 -97.880 54.323 1.00 82.30 105 ARG A N 1
ATOM 761 C CA . ARG A 1 105 ? -35.456 -98.199 52.942 1.00 79.73 105 ARG A CA 1
ATOM 762 C C . ARG A 1 105 ? -36.811 -97.612 52.591 1.00 71.76 105 ARG A C 1
ATOM 763 O O . ARG A 1 105 ? -37.651 -97.394 53.463 1.00 69.26 105 ARG A O 1
ATOM 771 N N . PHE A 1 106 ? -37.004 -97.334 51.311 1.00 77.11 106 PHE A N 1
ATOM 772 C CA . PHE A 1 106 ? -38.310 -96.949 50.817 1.00 67.87 106 PHE A CA 1
ATOM 773 C C . PHE A 1 106 ? -39.126 -98.195 50.522 1.00 75.49 106 PHE A C 1
ATOM 774 O O . PHE A 1 106 ? -38.597 -99.225 50.101 1.00 73.94 106 PHE A O 1
ATOM 782 N N . GLN A 1 107 ? -40.425 -98.092 50.762 1.00 66.22 107 GLN A N 1
ATOM 783 C CA . GLN A 1 107 ? -41.358 -99.162 50.462 1.00 69.56 107 GLN A CA 1
ATOM 784 C C . GLN A 1 107 ? -42.612 -98.517 49.913 1.00 70.23 107 GLN A C 1
ATOM 785 O O . GLN A 1 107 ? -43.087 -97.526 50.471 1.00 70.67 107 GLN A O 1
ATOM 791 N N . ARG A 1 108 ? -43.136 -99.049 48.820 1.00 65.19 108 ARG A N 1
ATOM 792 C CA . ARG A 1 108 ? -44.345 -98.480 48.254 1.00 76.67 108 ARG A CA 1
ATOM 793 C C . ARG A 1 108 ? -45.555 -99.175 48.853 1.00 79.32 108 ARG A C 1
ATOM 794 O O . ARG A 1 108 ? -45.571 -100.396 49.027 1.00 79.99 108 ARG A O 1
ATOM 802 N N . ILE A 1 109 ? -46.551 -98.372 49.212 1.00 74.09 109 ILE A N 1
ATOM 803 C CA . ILE A 1 109 ? -47.767 -98.881 49.819 1.00 70.72 109 ILE A CA 1
ATOM 804 C C . ILE A 1 109 ? -48.924 -98.915 48.835 1.00 68.53 109 ILE A C 1
ATOM 805 O O . ILE A 1 109 ? -49.923 -99.599 49.099 1.00 76.80 109 ILE A O 1
ATOM 810 N N . HIS A 1 110 ? -48.827 -98.209 47.713 1.00 60.77 110 HIS A N 1
ATOM 811 C CA . HIS A 1 110 ? -49.824 -98.355 46.667 1.00 74.20 110 HIS A CA 1
ATOM 812 C C . HIS A 1 110 ? -49.175 -98.209 45.301 1.00 72.31 110 HIS A C 1
ATOM 813 O O . HIS A 1 110 ? -48.199 -97.480 45.129 1.00 67.95 110 HIS A O 1
ATOM 820 N N . LEU A 1 111 ? -49.738 -98.918 44.330 1.00 69.07 111 LEU A N 1
ATOM 821 C CA . LEU A 1 111 ? -49.269 -98.855 42.951 1.00 61.01 111 LEU A CA 1
ATOM 822 C C . LEU A 1 111 ? -50.447 -99.231 42.072 1.00 57.92 111 LEU A C 1
ATOM 823 O O . LEU A 1 111 ? -50.870 -100.388 42.080 1.00 65.99 111 LEU A O 1
ATOM 828 N N . GLU A 1 112 ? -50.979 -98.273 41.328 1.00 60.38 112 GLU A N 1
ATOM 829 C CA . GLU A 1 112 ? -52.141 -98.536 40.494 1.00 68.19 112 GLU A CA 1
ATOM 830 C C . GLU A 1 112 ? -51.912 -97.963 39.107 1.00 71.58 112 GLU A C 1
ATOM 831 O O . GLU A 1 112 ? -51.502 -96.809 38.967 1.00 77.98 112 GLU A O 1
ATOM 837 N N . THR A 1 113 ? -52.184 -98.770 38.092 1.00 61.57 113 THR A N 1
ATOM 838 C CA . THR A 1 113 ? -52.002 -98.362 36.709 1.00 63.50 113 THR A CA 1
ATOM 839 C C . THR A 1 113 ? -53.145 -97.461 36.269 1.00 64.72 113 THR A C 1
ATOM 840 O O . THR A 1 113 ? -54.310 -97.731 36.564 1.00 74.84 113 THR A O 1
ATOM 844 N N . PHE A 1 114 ? -52.810 -96.376 35.570 1.00 59.67 114 PHE A N 1
ATOM 845 C CA . PHE A 1 114 ? -53.824 -95.519 34.984 1.00 61.57 114 PHE A CA 1
ATOM 846 C C . PHE A 1 114 ? -53.616 -95.236 33.505 1.00 64.65 114 PHE A C 1
ATOM 847 O O . PHE A 1 114 ? -54.475 -94.599 32.894 1.00 61.63 114 PHE A O 1
ATOM 855 N N . GLY A 1 115 ? -52.519 -95.682 32.913 1.00 65.92 115 GLY A N 1
ATOM 856 C CA . GLY A 1 115 ? -52.306 -95.430 31.503 1.00 56.90 115 GLY A CA 1
ATOM 857 C C . GLY A 1 115 ? -51.056 -96.117 31.012 1.00 62.37 115 GLY A C 1
ATOM 858 O O . GLY A 1 115 ? -50.408 -96.865 31.742 1.00 62.65 115 GLY A O 1
ATOM 859 N N . LYS A 1 116 ? -50.727 -95.853 29.756 1.00 66.32 116 LYS A N 1
ATOM 860 C CA . LYS A 1 116 ? -49.548 -96.445 29.153 1.00 70.58 116 LYS A CA 1
ATOM 861 C C . LYS A 1 116 ? -48.288 -95.720 29.606 1.00 74.33 116 LYS A C 1
ATOM 862 O O . LYS A 1 116 ? -48.325 -94.582 30.071 1.00 64.89 116 LYS A O 1
ATOM 868 N N . SER A 1 117 ? -47.161 -96.402 29.466 1.00 82.86 117 SER A N 1
ATOM 869 C CA . SER A 1 117 ? -45.906 -95.906 30.001 1.00 79.78 117 SER A CA 1
ATOM 870 C C . SER A 1 117 ? -45.299 -94.853 29.084 1.00 82.23 117 SER A C 1
ATOM 871 O O . SER A 1 117 ? -45.567 -94.802 27.884 1.00 81.59 117 SER A O 1
ATOM 874 N N . GLY A 1 118 ? -44.466 -94.010 29.672 1.00 84.03 118 GLY A N 1
ATOM 875 C CA . GLY A 1 118 ? -43.728 -93.002 28.942 1.00 77.48 118 GLY A CA 1
ATOM 876 C C . GLY A 1 118 ? -44.196 -91.597 29.279 1.00 77.82 118 GLY A C 1
ATOM 877 O O . GLY A 1 118 ? -45.161 -91.379 30.011 1.00 92.56 118 GLY A O 1
ATOM 878 N N . VAL A 1 119 ? -43.470 -90.635 28.726 1.00 75.78 119 VAL A N 1
ATOM 879 C CA . VAL A 1 119 ? -43.814 -89.225 28.825 1.00 73.40 119 VAL A CA 1
ATOM 880 C C . VAL A 1 119 ? -44.579 -88.877 27.559 1.00 70.23 119 VAL A C 1
ATOM 881 O O . VAL A 1 119 ? -43.990 -88.707 26.493 1.00 77.93 119 VAL A O 1
ATOM 885 N N . ARG A 1 120 ? -45.896 -88.779 27.662 1.00 73.79 120 ARG A N 1
ATOM 886 C CA . ARG A 1 120 ? -46.725 -88.520 26.501 1.00 79.06 120 ARG A CA 1
ATOM 887 C C . ARG A 1 120 ? -47.644 -87.344 26.777 1.00 80.95 120 ARG A C 1
ATOM 888 O O . ARG A 1 120 ? -47.803 -86.897 27.913 1.00 84.48 120 ARG A O 1
ATOM 896 N N . ARG A 1 121 ? -48.249 -86.842 25.705 1.00 77.93 121 ARG A N 1
ATOM 897 C CA . ARG A 1 121 ? -49.037 -85.622 25.799 1.00 77.95 121 ARG A CA 1
ATOM 898 C C . ARG A 1 121 ? -50.274 -85.837 26.653 1.00 82.59 121 ARG A C 1
ATOM 899 O O . ARG A 1 121 ? -50.532 -85.073 27.587 1.00 89.67 121 ARG A O 1
ATOM 907 N N . VAL A 1 122 ? -51.026 -86.896 26.372 1.00 83.07 122 VAL A N 1
ATOM 908 C CA . VAL A 1 122 ? -52.359 -87.098 26.917 1.00 80.34 122 VAL A CA 1
ATOM 909 C C . VAL A 1 122 ? -52.377 -88.153 28.019 1.00 79.86 122 VAL A C 1
ATOM 910 O O . VAL A 1 122 ? -53.414 -88.753 28.272 1.00 82.82 122 VAL A O 1
ATOM 914 N N . ILE A 1 123 ? -51.257 -88.389 28.690 1.00 77.02 123 ILE A N 1
ATOM 915 C CA . ILE A 1 123 ? -51.184 -89.366 29.766 1.00 65.11 123 ILE A CA 1
ATOM 916 C C . ILE A 1 123 ? -50.662 -88.663 31.012 1.00 66.63 123 ILE A C 1
ATOM 917 O O . ILE A 1 123 ? -49.540 -88.152 31.007 1.00 71.50 123 ILE A O 1
ATOM 922 N N . PRO A 1 124 ? -51.433 -88.611 32.094 1.00 66.50 124 PRO A N 1
ATOM 923 C CA . PRO A 1 124 ? -51.020 -87.848 33.274 1.00 70.45 124 PRO A CA 1
ATOM 924 C C . PRO A 1 124 ? -49.658 -88.275 33.796 1.00 64.55 124 PRO A C 1
ATOM 925 O O . PRO A 1 124 ? -49.175 -89.374 33.536 1.00 64.47 124 PRO A O 1
ATOM 929 N N . GLY A 1 125 ? -49.039 -87.372 34.542 1.00 69.41 125 GLY A N 1
ATOM 930 C CA . GLY A 1 125 ? -47.709 -87.571 35.072 1.00 73.53 125 GLY A CA 1
ATOM 931 C C . GLY A 1 125 ? -46.960 -86.260 35.132 1.00 72.73 125 GLY A C 1
ATOM 932 O O . GLY A 1 125 ? -46.056 -86.084 35.947 1.00 74.03 125 GLY A O 1
ATOM 933 N N . GLN A 1 126 ? -47.350 -85.319 34.276 1.00 69.87 126 GLN A N 1
ATOM 934 C CA . GLN A 1 126 ? -46.636 -84.052 34.194 1.00 71.67 126 GLN A CA 1
ATOM 935 C C . GLN A 1 126 ? -46.910 -83.173 35.409 1.00 76.65 126 GLN A C 1
ATOM 936 O O . GLN A 1 126 ? -46.010 -82.481 35.894 1.00 74.65 126 GLN A O 1
ATOM 942 N N . TYR A 1 127 ? -48.142 -83.180 35.907 1.00 78.03 127 TYR A N 1
ATOM 943 C CA . TYR A 1 127 ? -48.549 -82.360 37.038 1.00 72.86 127 TYR A CA 1
ATOM 944 C C . TYR A 1 127 ? -49.119 -83.242 38.139 1.00 78.13 127 TYR A C 1
ATOM 945 O O . TYR A 1 127 ? -49.792 -84.238 37.863 1.00 80.11 127 TYR A O 1
ATOM 954 N N . LEU A 1 128 ? -48.863 -82.862 39.388 1.00 76.04 128 LEU A N 1
ATOM 955 C CA . LEU A 1 128 ? -49.357 -83.611 40.535 1.00 72.51 128 LEU A CA 1
ATOM 956 C C . LEU A 1 128 ? -49.516 -82.673 41.718 1.00 78.26 128 LEU A C 1
ATOM 957 O O . LEU A 1 128 ? -48.579 -81.953 42.068 1.00 77.95 128 LEU A O 1
ATOM 962 N N . ALA A 1 129 ? -50.697 -82.687 42.331 1.00 83.36 129 ALA A N 1
ATOM 963 C CA . ALA A 1 129 ? -50.963 -81.888 43.517 1.00 84.52 129 ALA A CA 1
ATOM 964 C C . ALA A 1 129 ? -51.785 -82.712 44.496 1.00 84.78 129 ALA A C 1
ATOM 965 O O . ALA A 1 129 ? -52.471 -83.657 44.114 1.00 82.19 129 ALA A O 1
ATOM 967 N N . ALA A 1 130 ? -51.708 -82.347 45.770 1.00 84.78 130 ALA A N 1
ATOM 968 C CA . ALA A 1 130 ? -52.391 -83.079 46.824 1.00 85.01 130 ALA A CA 1
ATOM 969 C C . ALA A 1 130 ? -53.112 -82.113 47.750 1.00 93.95 130 ALA A C 1
ATOM 970 O O . ALA A 1 130 ? -52.608 -81.026 48.039 1.00 101.09 130 ALA A O 1
ATOM 972 N N . ASP A 1 131 ? -54.290 -82.518 48.210 1.00 90.16 131 ASP A N 1
ATOM 973 C CA . ASP A 1 131 ? -55.048 -81.697 49.140 1.00 85.36 131 ASP A CA 1
ATOM 974 C C . ASP A 1 131 ? -54.228 -81.452 50.404 1.00 92.27 131 ASP A C 1
ATOM 975 O O . ASP A 1 131 ? -53.555 -82.364 50.894 1.00 84.45 131 ASP A O 1
ATOM 980 N N . PRO A 1 132 ? -54.252 -80.236 50.951 1.00 91.42 132 PRO A N 1
ATOM 981 C CA . PRO A 1 132 ? -53.415 -79.951 52.125 1.00 77.65 132 PRO A CA 1
ATOM 982 C C . PRO A 1 132 ? -53.774 -80.786 53.335 1.00 87.42 132 PRO A C 1
ATOM 983 O O . PRO A 1 132 ? -52.886 -81.137 54.119 1.00 96.36 132 PRO A O 1
ATOM 987 N N . LYS A 1 133 ? -55.049 -81.118 53.513 1.00 88.08 133 LYS A N 1
ATOM 988 C CA . LYS A 1 133 ? -55.465 -81.970 54.616 1.00 89.46 133 LYS A CA 1
ATOM 989 C C . LYS A 1 133 ? -55.288 -83.448 54.312 1.00 98.35 133 LYS A C 1
ATOM 990 O O . LYS A 1 133 ? -55.612 -84.282 55.163 1.00 96.89 133 LYS A O 1
ATOM 996 N N . GLY A 1 134 ? -54.788 -83.788 53.127 1.00 101.22 134 GLY A N 1
ATOM 997 C CA . GLY A 1 134 ? -54.503 -85.169 52.797 1.00 95.70 134 GLY A CA 1
ATOM 998 C C . GLY A 1 134 ? -55.702 -85.997 52.408 1.00 84.24 134 GLY A C 1
ATOM 999 O O . GLY A 1 134 ? -55.691 -87.214 52.598 1.00 90.39 134 GLY A O 1
ATOM 1000 N N . ARG A 1 135 ? -56.737 -85.378 51.854 1.00 80.22 135 ARG A N 1
ATOM 1001 C CA . ARG A 1 135 ? -57.962 -86.103 51.555 1.00 86.18 135 ARG A CA 1
ATOM 1002 C C . ARG A 1 135 ? -58.004 -86.636 50.133 1.00 84.10 135 ARG A C 1
ATOM 1003 O O . ARG A 1 135 ? -58.646 -87.663 49.888 1.00 90.32 135 ARG A O 1
ATOM 1011 N N . ALA A 1 136 ? -57.332 -85.976 49.195 1.00 83.89 136 ALA A N 1
ATOM 1012 C CA . ALA A 1 136 ? -57.345 -86.410 47.805 1.00 84.32 136 ALA A CA 1
ATOM 1013 C C . ALA A 1 136 ? -56.162 -85.786 47.081 1.00 82.36 136 ALA A C 1
ATOM 1014 O O . ALA A 1 136 ? -55.462 -84.927 47.618 1.00 86.75 136 ALA A O 1
ATOM 1016 N N . CYS A 1 137 ? -55.952 -86.228 45.843 1.00 81.95 137 CYS A N 1
ATOM 1017 C CA . CYS A 1 137 ? -54.880 -85.690 45.021 1.00 79.00 137 CYS A CA 1
ATOM 1018 C C . CYS A 1 137 ? -55.283 -85.765 43.557 1.00 78.27 137 CYS A C 1
ATOM 1019 O O . CYS A 1 137 ? -56.149 -86.549 43.169 1.00 70.18 137 CYS A O 1
ATOM 1022 N N . LEU A 1 138 ? -54.640 -84.930 42.747 1.00 78.04 138 LEU A N 1
ATOM 1023 C CA . LEU A 1 138 ? -54.929 -84.815 41.327 1.00 74.29 138 LEU A CA 1
ATOM 1024 C C . LEU A 1 138 ? -53.633 -84.955 40.549 1.00 74.81 138 LEU A C 1
ATOM 1025 O O . LEU A 1 138 ? -52.652 -84.266 40.841 1.00 74.65 138 LEU A O 1
ATOM 1030 N N . ILE A 1 139 ? -53.634 -85.846 39.564 1.00 69.47 139 ILE A N 1
ATOM 1031 C CA . ILE A 1 139 ? -52.526 -86.013 38.636 1.00 69.98 139 ILE A CA 1
ATOM 1032 C C . ILE A 1 139 ? -53.041 -85.676 37.245 1.00 72.21 139 ILE A C 1
ATOM 1033 O O . ILE A 1 139 ? -54.175 -86.017 36.896 1.00 65.90 139 ILE A O 1
ATOM 1038 N N . ALA A 1 140 ? -52.231 -84.970 36.465 1.00 80.80 140 ALA A N 1
ATOM 1039 C CA . ALA A 1 140 ? -52.708 -84.470 35.186 1.00 81.71 140 ALA A CA 1
ATOM 1040 C C . ALA A 1 140 ? -51.556 -84.406 34.199 1.00 74.47 140 ALA A C 1
ATOM 1041 O O . ALA A 1 140 ? -50.386 -84.394 34.579 1.00 78.29 140 ALA A O 1
ATOM 1043 N N . SER A 1 141 ? -51.909 -84.373 32.922 1.00 59.13 141 SER A N 1
ATOM 1044 C CA . SER A 1 141 ? -50.955 -84.208 31.843 1.00 69.02 141 SER A CA 1
ATOM 1045 C C . SER A 1 141 ? -50.993 -82.765 31.355 1.00 73.95 141 SER A C 1
ATOM 1046 O O . SER A 1 141 ? -51.781 -81.947 31.829 1.00 79.42 141 SER A O 1
ATOM 1049 N N . VAL A 1 142 ? -50.122 -82.445 30.399 1.00 66.44 142 VAL A N 1
ATOM 1050 C CA . VAL A 1 142 ? -50.158 -81.119 29.790 1.00 70.69 142 VAL A CA 1
ATOM 1051 C C . VAL A 1 142 ? -51.492 -80.901 29.091 1.00 77.14 142 VAL A C 1
ATOM 1052 O O . VAL A 1 142 ? -52.051 -79.800 29.107 1.00 82.34 142 VAL A O 1
ATOM 1056 N N . GLU A 1 143 ? -52.028 -81.953 28.490 1.00 77.21 143 GLU A N 1
ATOM 1057 C CA . GLU A 1 143 ? -53.320 -81.951 27.819 1.00 82.36 143 GLU A CA 1
ATOM 1058 C C . GLU A 1 143 ? -53.737 -83.398 27.685 1.00 98.78 143 GLU A C 1
ATOM 1059 O O . GLU A 1 143 ? -52.929 -84.194 27.257 1.00 114.64 143 GLU A O 1
ATOM 1065 N N . LYS A 1 144 ? -54.963 -83.775 28.030 1.00 92.30 144 LYS A N 1
ATOM 1066 C CA . LYS A 1 144 ? -55.984 -82.908 28.576 1.00 74.52 144 LYS A CA 1
ATOM 1067 C C . LYS A 1 144 ? -56.568 -83.632 29.768 1.00 79.69 144 LYS A C 1
ATOM 1068 O O . LYS A 1 144 ? -57.505 -83.169 30.404 1.00 77.89 144 LYS A O 1
ATOM 1074 N N . ASN A 1 145 ? -55.994 -84.793 30.048 1.00 82.65 145 ASN A N 1
ATOM 1075 C CA . ASN A 1 145 ? -56.516 -85.666 31.081 1.00 84.64 145 ASN A CA 1
ATOM 1076 C C . ASN A 1 145 ? -56.197 -85.132 32.468 1.00 77.01 145 ASN A C 1
ATOM 1077 O O . ASN A 1 145 ? -55.154 -84.523 32.705 1.00 67.28 145 ASN A O 1
ATOM 1082 N N . LYS A 1 146 ? -57.125 -85.368 33.388 1.00 78.97 146 LYS A N 1
ATOM 1083 C CA . LYS A 1 146 ? -56.907 -85.165 34.809 1.00 75.79 146 LYS A CA 1
ATOM 1084 C C . LYS A 1 146 ? -57.575 -86.316 35.538 1.00 69.87 146 LYS A C 1
ATOM 1085 O O . LYS A 1 146 ? -58.644 -86.774 35.134 1.00 77.14 146 LYS A O 1
ATOM 1091 N N . LEU A 1 147 ? -56.922 -86.802 36.585 1.00 65.23 147 LEU A N 1
ATOM 1092 C CA . LEU A 1 147 ? -57.428 -87.887 37.409 1.00 59.82 147 LEU A CA 1
ATOM 1093 C C . LEU A 1 147 ? -57.328 -87.475 38.865 1.00 65.61 147 LEU A C 1
ATOM 1094 O O . LEU A 1 147 ? -56.313 -86.918 39.287 1.00 63.28 147 LEU A O 1
ATOM 1099 N N . VAL A 1 148 ? -58.378 -87.748 39.631 1.00 67.45 148 VAL A N 1
ATOM 1100 C CA . VAL A 1 148 ? -58.407 -87.446 41.056 1.00 73.98 148 VAL A CA 1
ATOM 1101 C C . VAL A 1 148 ? -58.540 -88.757 41.816 1.00 74.20 148 VAL A C 1
ATOM 1102 O O . VAL A 1 148 ? -59.476 -89.529 41.577 1.00 73.95 148 VAL A O 1
ATOM 1106 N N . TYR A 1 149 ? -57.595 -89.014 42.714 1.00 68.98 149 TYR A N 1
ATOM 1107 C CA . TYR A 1 149 ? -57.626 -90.166 43.603 1.00 79.74 149 TYR A CA 1
ATOM 1108 C C . TYR A 1 149 ? -57.984 -89.694 45.004 1.00 84.92 149 TYR A C 1
ATOM 1109 O O . TYR A 1 149 ? -57.368 -88.757 45.522 1.00 82.44 149 TYR A O 1
ATOM 1118 N N . VAL A 1 150 ? -58.972 -90.339 45.611 1.00 86.00 150 VAL A N 1
ATOM 1119 C CA . VAL A 1 150 ? -59.404 -90.002 46.960 1.00 80.16 150 VAL A CA 1
ATOM 1120 C C . VAL A 1 150 ? -58.666 -90.893 47.946 1.00 84.03 150 VAL A C 1
ATOM 1121 O O . VAL A 1 150 ? -58.688 -92.122 47.825 1.00 84.59 150 VAL A O 1
ATOM 1125 N N . LEU A 1 151 ? -58.003 -90.273 48.917 1.00 91.97 151 LEU A N 1
ATOM 1126 C CA . LEU A 1 151 ? -57.181 -90.966 49.898 1.00 94.55 151 LEU A CA 1
ATOM 1127 C C . LEU A 1 151 ? -57.925 -90.988 51.225 1.00 99.54 151 LEU A C 1
ATOM 1128 O O . LEU A 1 151 ? -58.257 -89.928 51.766 1.00 94.75 151 LEU A O 1
ATOM 1133 N N . ASN A 1 152 ? -58.184 -92.184 51.750 1.00 98.23 152 ASN A N 1
ATOM 1134 C CA . ASN A 1 152 ? -58.949 -92.308 52.984 1.00 98.34 152 ASN A CA 1
ATOM 1135 C C . ASN A 1 152 ? -58.254 -93.269 53.941 1.00 91.52 152 ASN A C 1
ATOM 1136 O O . ASN A 1 152 ? -57.236 -93.888 53.616 1.00 87.67 152 ASN A O 1
ATOM 1141 N N . ARG A 1 153 ? -58.829 -93.388 55.134 1.00 91.03 153 ARG A N 1
ATOM 1142 C CA . ARG A 1 153 ? -58.287 -94.190 56.220 1.00 98.49 153 ARG A CA 1
ATOM 1143 C C . ARG A 1 153 ? -59.271 -95.301 56.553 1.00 104.01 153 ARG A C 1
ATOM 1144 O O . ARG A 1 153 ? -60.456 -95.035 56.774 1.00 102.37 153 ARG A O 1
ATOM 1152 N N . ASN A 1 154 ? -58.786 -96.540 56.591 1.00 113.23 154 ASN A N 1
ATOM 1153 C CA . ASN A 1 154 ? -59.654 -97.692 56.780 1.00 115.90 154 ASN A CA 1
ATOM 1154 C C . ASN A 1 154 ? -59.763 -98.041 58.264 1.00 129.01 154 ASN A C 1
ATOM 1155 O O . ASN A 1 154 ? -59.243 -97.338 59.134 1.00 124.90 154 ASN A O 1
ATOM 1160 N N . ALA A 1 155 ? -60.442 -99.154 58.559 1.00 136.53 155 ALA A N 1
ATOM 1161 C CA . ALA A 1 155 ? -60.579 -99.607 59.940 1.00 132.82 155 ALA A CA 1
ATOM 1162 C C . ALA A 1 155 ? -59.235 -100.027 60.519 1.00 129.01 155 ALA A C 1
ATOM 1163 O O . ALA A 1 155 ? -58.942 -99.756 61.689 1.00 124.59 155 ALA A O 1
ATOM 1165 N N . GLN A 1 156 ? -58.396 -100.676 59.712 1.00 132.76 156 GLN A N 1
ATOM 1166 C CA . GLN A 1 156 ? -57.058 -101.055 60.148 1.00 135.71 156 GLN A CA 1
ATOM 1167 C C . GLN A 1 156 ? -56.170 -99.848 60.434 1.00 131.86 156 GLN A C 1
ATOM 1168 O O . GLN A 1 156 ? -55.017 -100.041 60.833 1.00 133.25 156 GLN A O 1
ATOM 1174 N N . ALA A 1 157 ? -56.662 -98.623 60.229 1.00 125.60 157 ALA A N 1
ATOM 1175 C CA . ALA A 1 157 ? -55.876 -97.385 60.258 1.00 124.38 157 ALA A CA 1
ATOM 1176 C C . ALA A 1 157 ? -54.842 -97.318 59.141 1.00 127.17 157 ALA A C 1
ATOM 1177 O O . ALA A 1 157 ? -53.867 -96.565 59.240 1.00 118.84 157 ALA A O 1
ATOM 1179 N N . GLU A 1 158 ? -55.044 -98.080 58.072 1.00 135.08 158 GLU A N 1
ATOM 1180 C CA . GLU A 1 158 ? -54.160 -98.068 56.919 1.00 114.31 158 GLU A CA 1
ATOM 1181 C C . GLU A 1 158 ? -54.745 -97.204 55.809 1.00 103.43 158 GLU A C 1
ATOM 1182 O O . GLU A 1 158 ? -55.877 -96.725 55.882 1.00 103.73 158 GLU A O 1
ATOM 1188 N N . LEU A 1 159 ? -53.949 -97.021 54.764 1.00 100.50 159 LEU A N 1
ATOM 1189 C CA . LEU A 1 159 ? -54.333 -96.174 53.647 1.00 96.06 159 LEU A CA 1
ATOM 1190 C C . LEU A 1 159 ? -55.225 -96.930 52.674 1.00 85.38 159 LEU A C 1
ATOM 1191 O O . LEU A 1 159 ? -54.948 -98.077 52.321 1.00 86.01 159 LEU A O 1
ATOM 1196 N N . THR A 1 160 ? -56.297 -96.279 52.234 1.00 81.19 160 THR A N 1
ATOM 1197 C CA . THR A 1 160 ? -57.166 -96.823 51.201 1.00 85.31 160 THR A CA 1
ATOM 1198 C C . THR A 1 160 ? -57.282 -95.839 50.049 1.00 88.57 160 THR A C 1
ATOM 1199 O O . THR A 1 160 ? -57.402 -94.627 50.258 1.00 88.99 160 THR A O 1
ATOM 1203 N N . ILE A 1 161 ? -57.260 -96.382 48.836 1.00 91.29 161 ILE A N 1
ATOM 1204 C CA . ILE A 1 161 ? -57.280 -95.611 47.602 1.00 88.01 161 ILE A CA 1
ATOM 1205 C C . ILE A 1 161 ? -58.522 -95.998 46.816 1.00 90.85 161 ILE A C 1
ATOM 1206 O O . ILE A 1 161 ? -58.775 -97.187 46.589 1.00 87.71 161 ILE A O 1
ATOM 1211 N N . SER A 1 162 ? -59.289 -94.998 46.402 1.00 84.87 162 SER A N 1
ATOM 1212 C CA . SER A 1 162 ? -60.427 -95.228 45.534 1.00 90.72 162 SER A CA 1
ATOM 1213 C C . SER A 1 162 ? -59.965 -95.342 44.087 1.00 90.14 162 SER A C 1
ATOM 1214 O O . SER A 1 162 ? -58.796 -95.135 43.758 1.00 91.49 162 SER A O 1
ATOM 1217 N N . SER A 1 163 ? -60.900 -95.689 43.214 1.00 95.13 163 SER A N 1
ATOM 1218 C CA . SER A 1 163 ? -60.627 -95.614 41.794 1.00 81.20 163 SER A CA 1
ATOM 1219 C C . SER A 1 163 ? -60.566 -94.150 41.375 1.00 74.63 163 SER A C 1
ATOM 1220 O O . SER A 1 163 ? -61.184 -93.294 42.008 1.00 85.85 163 SER A O 1
ATOM 1223 N N . PRO A 1 164 ? -59.818 -93.832 40.326 1.00 72.11 164 PRO A N 1
ATOM 1224 C CA . PRO A 1 164 ? -59.698 -92.433 39.912 1.00 77.33 164 PRO A CA 1
ATOM 1225 C C . PRO A 1 164 ? -60.998 -91.907 39.329 1.00 73.99 164 PRO A C 1
ATOM 1226 O O . PRO A 1 164 ? -61.858 -92.655 38.863 1.00 71.84 164 PRO A O 1
ATOM 1230 N N . LEU A 1 165 ? -61.130 -90.586 39.371 1.00 74.13 165 LEU A N 1
ATOM 1231 C CA . LEU A 1 165 ? -62.281 -89.880 38.832 1.00 79.20 165 LEU A CA 1
ATOM 1232 C C . LEU A 1 165 ? -61.814 -88.997 37.687 1.00 80.24 165 LEU A C 1
ATOM 1233 O O . LEU A 1 165 ? -60.886 -88.202 37.855 1.00 74.27 165 LEU A O 1
ATOM 1238 N N . GLU A 1 166 ? -62.452 -89.136 36.532 1.00 90.29 166 GLU A N 1
ATOM 1239 C CA . GLU A 1 166 ? -62.012 -88.452 35.329 1.00 84.47 166 GLU A CA 1
ATOM 1240 C C . GLU A 1 166 ? -62.539 -87.026 35.294 1.00 82.35 166 GLU A C 1
ATOM 1241 O O . GLU A 1 166 ? -63.675 -86.757 35.691 1.00 90.80 166 GLU A O 1
ATOM 1247 N N . ALA A 1 167 ? -61.698 -86.114 34.821 1.00 83.13 167 ALA A N 1
ATOM 1248 C CA . ALA A 1 167 ? -62.059 -84.717 34.632 1.00 84.90 167 ALA A CA 1
ATOM 1249 C C . ALA A 1 167 ? -61.483 -84.210 33.323 1.00 81.20 167 ALA A C 1
ATOM 1250 O O . ALA A 1 167 ? -60.976 -83.088 33.239 1.00 80.37 167 ALA A O 1
ATOM 1252 N N . HIS A 1 168 ? -61.547 -85.036 32.286 1.00 86.05 168 HIS A N 1
ATOM 1253 C CA . HIS A 1 168 ? -60.942 -84.693 31.011 1.00 89.49 168 HIS A CA 1
ATOM 1254 C C . HIS A 1 168 ? -61.756 -83.617 30.299 1.00 94.99 168 HIS A C 1
ATOM 1255 O O . HIS A 1 168 ? -62.962 -83.475 30.510 1.00 103.03 168 HIS A O 1
ATOM 1262 N N . LYS A 1 169 ? -61.075 -82.857 29.449 1.00 88.80 169 LYS A N 1
ATOM 1263 C CA . LYS A 1 169 ? -61.694 -81.851 28.598 1.00 94.26 169 LYS A CA 1
ATOM 1264 C C . LYS A 1 169 ? -60.761 -81.558 27.433 1.00 93.03 169 LYS A C 1
ATOM 1265 O O . LYS A 1 169 ? -59.702 -80.953 27.626 1.00 97.48 169 LYS A O 1
ATOM 1271 N N . PRO A 1 170 ? -61.115 -81.967 26.218 1.00 92.01 170 PRO A N 1
ATOM 1272 C CA . PRO A 1 170 ? -60.183 -81.835 25.094 1.00 88.33 170 PRO A CA 1
ATOM 1273 C C . PRO A 1 170 ? -59.752 -80.395 24.866 1.00 92.03 170 PRO A C 1
ATOM 1274 O O . PRO A 1 170 ? -60.455 -79.446 25.215 1.00 98.77 170 PRO A O 1
ATOM 1278 N N . GLY A 1 171 ? -58.566 -80.244 24.286 1.00 85.33 171 GLY A N 1
ATOM 1279 C CA . GLY A 1 171 ? -58.040 -78.948 23.919 1.00 91.92 171 GLY A CA 1
ATOM 1280 C C . GLY A 1 171 ? -57.459 -78.126 25.047 1.00 93.33 171 GLY A C 1
ATOM 1281 O O . GLY A 1 171 ? -57.012 -77.002 24.799 1.00 91.69 171 GLY A O 1
ATOM 1282 N N . VAL A 1 172 ? -57.432 -78.642 26.267 1.00 89.21 172 VAL A N 1
ATOM 1283 C CA . VAL A 1 172 ? -57.032 -77.872 27.436 1.00 75.17 172 VAL A CA 1
ATOM 1284 C C . VAL A 1 172 ? -55.552 -78.105 27.702 1.00 78.57 172 VAL A C 1
ATOM 1285 O O . VAL A 1 172 ? -55.117 -79.247 27.878 1.00 89.46 172 VAL A O 1
ATOM 1289 N N . ILE A 1 173 ? -54.782 -77.022 27.747 1.00 69.96 173 ILE A N 1
ATOM 1290 C CA . ILE A 1 173 ? -53.359 -77.062 28.052 1.00 71.55 173 ILE A CA 1
ATOM 1291 C C . ILE A 1 173 ? -53.154 -76.451 29.430 1.00 73.53 173 ILE A C 1
ATOM 1292 O O . ILE A 1 173 ? -53.654 -75.352 29.710 1.00 83.65 173 ILE A O 1
ATOM 1297 N N . VAL A 1 174 ? -52.415 -77.157 30.283 1.00 64.01 174 VAL A N 1
ATOM 1298 C CA . VAL A 1 174 ? -52.200 -76.774 31.673 1.00 71.74 174 VAL A CA 1
ATOM 1299 C C . VAL A 1 174 ? -50.780 -76.251 31.821 1.00 71.72 174 VAL A C 1
ATOM 1300 O O . VAL A 1 174 ? -49.824 -76.906 31.394 1.00 81.25 174 VAL A O 1
ATOM 1304 N N . LEU A 1 175 ? -50.642 -75.081 32.438 1.00 64.10 175 LEU A N 1
ATOM 1305 C CA . LEU A 1 175 ? -49.329 -74.527 32.731 1.00 65.98 175 LEU A CA 1
ATOM 1306 C C . LEU A 1 175 ? -48.932 -74.666 34.189 1.00 70.45 175 LEU A C 1
ATOM 1307 O O . LEU A 1 175 ? -47.735 -74.663 34.489 1.00 70.46 175 LEU A O 1
ATOM 1312 N N . SER A 1 176 ? -49.897 -74.789 35.093 1.00 73.61 176 SER A N 1
ATOM 1313 C CA . SER A 1 176 ? -49.610 -74.894 36.515 1.00 80.95 176 SER A CA 1
ATOM 1314 C C . SER A 1 176 ? -50.783 -75.585 37.188 1.00 82.54 176 SER A C 1
ATOM 1315 O O . SER A 1 176 ? -51.914 -75.517 36.707 1.00 80.65 176 SER A O 1
ATOM 1318 N N . LEU A 1 177 ? -50.503 -76.253 38.303 1.00 79.10 177 LEU A N 1
ATOM 1319 C CA . LEU A 1 177 ? -51.538 -76.974 39.035 1.00 72.61 177 LEU A CA 1
ATOM 1320 C C . LEU A 1 177 ? -51.149 -77.026 40.500 1.00 75.87 177 LEU A C 1
ATOM 1321 O O . LEU A 1 177 ? -50.081 -77.541 40.835 1.00 69.50 177 LEU A O 1
ATOM 1326 N N . VAL A 1 178 ? -52.007 -76.483 41.361 1.00 84.50 178 VAL A N 1
ATOM 1327 C CA . VAL A 1 178 ? -51.834 -76.535 42.806 1.00 85.49 178 VAL A CA 1
ATOM 1328 C C . VAL A 1 178 ? -53.194 -76.832 43.422 1.00 90.28 178 VAL A C 1
ATOM 1329 O O . VAL A 1 178 ? -54.237 -76.497 42.854 1.00 90.52 178 VAL A O 1
ATOM 1333 N N . ALA A 1 179 ? -53.181 -77.485 44.579 1.00 87.33 179 ALA A N 1
ATOM 1334 C CA . ALA A 1 179 ? -54.402 -77.759 45.317 1.00 88.70 179 ALA A CA 1
ATOM 1335 C C . ALA A 1 179 ? -54.768 -76.568 46.187 1.00 93.71 179 ALA A C 1
ATOM 1336 O O . ALA A 1 179 ? -53.907 -75.973 46.839 1.00 93.22 179 ALA A O 1
ATOM 1338 N N . LEU A 1 180 ? -56.051 -76.221 46.191 1.00 96.27 180 LEU A N 1
ATOM 1339 C CA . LEU A 1 180 ? -56.544 -75.166 47.059 1.00 92.12 180 LEU A CA 1
ATOM 1340 C C . LEU A 1 180 ? -56.617 -75.656 48.495 1.00 99.33 180 LEU A C 1
ATOM 1341 O O . LEU A 1 180 ? -56.941 -76.817 48.754 1.00 100.40 180 LEU A O 1
ATOM 1346 N N . ASP A 1 181 ? -56.309 -74.765 49.431 1.00 97.56 181 ASP A N 1
ATOM 1347 C CA . ASP A 1 181 ? -56.536 -75.034 50.849 1.00 96.24 181 ASP A CA 1
ATOM 1348 C C . ASP A 1 181 ? -57.903 -74.466 51.193 1.00 100.34 181 ASP A C 1
ATOM 1349 O O . ASP A 1 181 ? -58.051 -73.289 51.507 1.00 108.45 181 ASP A O 1
ATOM 1354 N N . VAL A 1 182 ? -58.919 -75.315 51.117 1.00 92.93 182 VAL A N 1
ATOM 1355 C CA . VAL A 1 182 ? -60.276 -74.925 51.452 1.00 94.23 182 VAL A CA 1
ATOM 1356 C C . VAL A 1 182 ? -60.641 -75.354 52.872 1.00 96.91 182 VAL A C 1
ATOM 1357 O O . VAL A 1 182 ? -61.817 -75.527 53.182 1.00 97.32 182 VAL A O 1
ATOM 1361 N N . GLY A 1 183 ? -59.650 -75.524 53.739 1.00 91.68 183 GLY A N 1
ATOM 1362 C CA . GLY A 1 183 ? -59.899 -76.066 55.055 1.00 95.79 183 GLY A CA 1
ATOM 1363 C C . GLY A 1 183 ? -60.335 -77.509 54.957 1.00 96.06 183 GLY A C 1
ATOM 1364 O O . GLY A 1 183 ? -59.625 -78.337 54.380 1.00 100.18 183 GLY A O 1
ATOM 1365 N N . TYR A 1 184 ? -61.506 -77.825 55.508 1.00 89.20 184 TYR A N 1
ATOM 1366 C CA . TYR A 1 184 ? -62.098 -79.149 55.370 1.00 83.56 184 TYR A CA 1
ATOM 1367 C C . TYR A 1 184 ? -63.355 -79.125 54.513 1.00 88.74 184 TYR A C 1
ATOM 1368 O O . TYR A 1 184 ? -64.178 -80.038 54.604 1.00 92.99 184 TYR A O 1
ATOM 1377 N N . SER A 1 185 ? -63.518 -78.099 53.683 1.00 92.26 185 SER A N 1
ATOM 1378 C CA . SER A 1 185 ? -64.591 -78.090 52.703 1.00 96.97 185 SER A CA 1
ATOM 1379 C C . SER A 1 185 ? -64.280 -79.095 51.597 1.00 101.11 185 SER A C 1
ATOM 1380 O O . SER A 1 185 ? -63.297 -79.836 51.648 1.00 97.92 185 SER A O 1
ATOM 1383 N N . ASN A 1 186 ? -65.128 -79.125 50.580 1.00 99.84 186 ASN A N 1
ATOM 1384 C CA . ASN A 1 186 ? -64.887 -80.019 49.460 1.00 98.83 186 ASN A CA 1
ATOM 1385 C C . ASN A 1 186 ? -63.567 -79.653 48.788 1.00 99.38 186 ASN A C 1
ATOM 1386 O O . ASN A 1 186 ? -63.336 -78.473 48.496 1.00 101.43 186 ASN A O 1
ATOM 1391 N N . PRO A 1 187 ? -62.675 -80.614 48.553 1.00 96.42 187 PRO A N 1
ATOM 1392 C CA . PRO A 1 187 ? -61.373 -80.288 47.961 1.00 85.38 187 PRO A CA 1
ATOM 1393 C C . PRO A 1 187 ? -61.516 -79.631 46.597 1.00 85.19 187 PRO A C 1
ATOM 1394 O O . PRO A 1 187 ? -62.388 -79.984 45.802 1.00 86.22 187 PRO A O 1
ATOM 1398 N N . VAL A 1 188 ? -60.654 -78.653 46.337 1.00 76.63 188 VAL A N 1
ATOM 1399 C CA . VAL A 1 188 ? -60.642 -77.923 45.075 1.00 88.75 188 VAL A CA 1
ATOM 1400 C C . VAL A 1 188 ? -59.208 -77.847 44.569 1.00 93.34 188 VAL A C 1
ATOM 1401 O O . VAL A 1 188 ? -58.278 -77.601 45.344 1.00 92.18 188 VAL A O 1
ATOM 1405 N N . PHE A 1 189 ? -59.032 -78.060 43.268 1.00 85.12 189 PHE A N 1
ATOM 1406 C CA . PHE A 1 189 ? -57.731 -77.981 42.618 1.00 78.85 189 PHE A CA 1
ATOM 1407 C C . PHE A 1 189 ? -57.761 -76.862 41.590 1.00 80.28 189 PHE A C 1
ATOM 1408 O O . PHE A 1 189 ? -58.672 -76.801 40.764 1.00 77.30 189 PHE A O 1
ATOM 1416 N N . ALA A 1 190 ? -56.770 -75.984 41.636 1.00 83.31 190 ALA A N 1
ATOM 1417 C CA . ALA A 1 190 ? -56.705 -74.848 40.730 1.00 88.75 190 ALA A CA 1
ATOM 1418 C C . ALA A 1 190 ? -55.729 -75.137 39.600 1.00 86.09 190 ALA A C 1
ATOM 1419 O O . ALA A 1 190 ? -54.698 -75.782 39.806 1.00 85.37 190 ALA A O 1
ATOM 1421 N N . ALA A 1 191 ? -56.055 -74.655 38.406 1.00 81.67 191 ALA A N 1
ATOM 1422 C CA . ALA A 1 191 ? -55.210 -74.888 37.248 1.00 85.73 191 ALA A CA 1
ATOM 1423 C C . ALA A 1 191 ? -55.225 -73.679 36.331 1.00 83.85 191 ALA A C 1
ATOM 1424 O O . ALA A 1 191 ? -56.273 -73.068 36.106 1.00 93.58 191 ALA A O 1
ATOM 1426 N N . LEU A 1 192 ? -54.049 -73.337 35.818 1.00 76.71 192 LEU A N 1
ATOM 1427 C CA . LEU A 1 192 ? -53.914 -72.386 34.726 1.00 70.13 192 LEU A CA 1
ATOM 1428 C C . LEU A 1 192 ? -54.076 -73.140 33.417 1.00 73.67 192 LEU A C 1
ATOM 1429 O O . LEU A 1 192 ? -53.285 -74.039 33.117 1.00 80.51 192 LEU A O 1
ATOM 1434 N N . GLU A 1 193 ? -55.092 -72.783 32.643 1.00 72.23 193 GLU A N 1
ATOM 1435 C CA . GLU A 1 193 ? -55.402 -73.517 31.429 1.00 77.93 193 GLU A CA 1
ATOM 1436 C C . GLU A 1 193 ? -55.619 -72.555 30.273 1.00 80.78 193 GLU A C 1
ATOM 1437 O O . GLU A 1 193 ? -55.932 -71.380 30.463 1.00 91.12 193 GLU A O 1
ATOM 1443 N N . TYR A 1 194 ? -55.432 -73.072 29.063 1.00 76.14 194 TYR A N 1
ATOM 1444 C CA . TYR A 1 194 ? -55.890 -72.370 27.876 1.00 75.84 194 TYR A CA 1
ATOM 1445 C C . TYR A 1 194 ? -56.311 -73.403 26.846 1.00 83.81 194 TYR A C 1
ATOM 1446 O O . TYR A 1 194 ? -55.717 -74.478 26.749 1.00 94.12 194 TYR A O 1
ATOM 1455 N N . GLU A 1 195 ? -57.343 -73.071 26.081 1.00 87.47 195 GLU A N 1
ATOM 1456 C CA . GLU A 1 195 ? -57.915 -73.984 25.104 1.00 88.74 195 GLU A CA 1
ATOM 1457 C C . GLU A 1 195 ? -57.462 -73.593 23.705 1.00 89.46 195 GLU A C 1
ATOM 1458 O O . GLU A 1 195 ? -57.550 -72.422 23.324 1.00 98.28 195 GLU A O 1
ATOM 1464 N N . TYR A 1 196 ? -56.976 -74.572 22.946 1.00 86.55 196 TYR A N 1
ATOM 1465 C CA . TYR A 1 196 ? -56.546 -74.348 21.575 1.00 86.57 196 TYR A CA 1
ATOM 1466 C C . TYR A 1 196 ? -57.615 -74.721 20.562 1.00 90.35 196 TYR A C 1
ATOM 1467 O O . TYR A 1 196 ? -57.347 -74.696 19.359 1.00 103.94 196 TYR A O 1
ATOM 1476 N N . SER A 1 197 ? -58.821 -75.057 21.019 1.00 91.16 197 SER A N 1
ATOM 1477 C CA . SER A 1 197 ? -59.853 -75.535 20.106 1.00 101.71 197 SER A CA 1
ATOM 1478 C C . SER A 1 197 ? -60.226 -74.472 19.081 1.00 106.39 197 SER A C 1
ATOM 1479 O O . SER A 1 197 ? -60.475 -74.788 17.913 1.00 106.14 197 SER A O 1
ATOM 1482 N N . GLU A 1 198 ? -60.269 -73.206 19.497 1.00 111.37 198 GLU A N 1
ATOM 1483 C CA . GLU A 1 198 ? -60.628 -72.143 18.565 1.00 119.84 198 GLU A CA 1
ATOM 1484 C C . GLU A 1 198 ? -59.526 -71.910 17.541 1.00 116.43 198 GLU A C 1
ATOM 1485 O O . GLU A 1 198 ? -59.809 -71.700 16.356 1.00 131.23 198 GLU A O 1
ATOM 1491 N N . ALA A 1 199 ? -58.264 -71.951 17.975 1.00 110.14 199 ALA A N 1
ATOM 1492 C CA . ALA A 1 199 ? -57.158 -71.648 17.073 1.00 116.31 199 ALA A CA 1
ATOM 1493 C C . ALA A 1 199 ? -57.093 -72.619 15.903 1.00 117.69 199 ALA A C 1
ATOM 1494 O O . ALA A 1 199 ? -56.657 -72.244 14.811 1.00 114.79 199 ALA A O 1
ATOM 1496 N N . ASP A 1 200 ? -57.515 -73.866 16.107 1.00 117.01 200 ASP A N 1
ATOM 1497 C CA . ASP A 1 200 ? -57.527 -74.832 15.017 1.00 115.84 200 ASP A CA 1
ATOM 1498 C C . ASP A 1 200 ? -58.643 -74.577 14.016 1.00 115.59 200 ASP A C 1
ATOM 1499 O O . ASP A 1 200 ? -58.624 -75.171 12.933 1.00 114.17 200 ASP A O 1
ATOM 1504 N N . GLN A 1 201 ? -59.604 -73.713 14.341 1.00 119.32 201 GLN A N 1
ATOM 1505 C CA . GLN A 1 201 ? -60.748 -73.482 13.472 1.00 121.09 201 GLN A CA 1
ATOM 1506 C C . GLN A 1 201 ? -60.620 -72.237 12.607 1.00 117.14 201 GLN A C 1
ATOM 1507 O O . GLN A 1 201 ? -61.350 -72.116 11.620 1.00 120.54 201 GLN A O 1
ATOM 1513 N N . ASP A 1 202 ? -59.720 -71.317 12.946 1.00 107.30 202 ASP A N 1
ATOM 1514 C CA . ASP A 1 202 ? -59.572 -70.084 12.186 1.00 109.92 202 ASP A CA 1
ATOM 1515 C C . ASP A 1 202 ? -58.552 -70.303 11.076 1.00 114.06 202 ASP A C 1
ATOM 1516 O O . ASP A 1 202 ? -57.349 -70.387 11.365 1.00 112.40 202 ASP A O 1
ATOM 1521 N N . PRO A 1 203 ? -58.970 -70.379 9.806 1.00 122.10 203 PRO A N 1
ATOM 1522 C CA . PRO A 1 203 ? -58.032 -70.731 8.730 1.00 129.46 203 PRO A CA 1
ATOM 1523 C C . PRO A 1 203 ? -56.921 -69.713 8.519 1.00 131.33 203 PRO A C 1
ATOM 1524 O O . PRO A 1 203 ? -55.755 -70.091 8.399 1.00 139.52 203 PRO A O 1
ATOM 1528 N N . THR A 1 204 ? -57.259 -68.428 8.444 1.00 131.92 204 THR A N 1
ATOM 1529 C CA . THR A 1 204 ? -56.259 -67.372 8.353 1.00 130.64 204 THR A CA 1
ATOM 1530 C C . THR A 1 204 ? -56.688 -66.227 9.252 1.00 132.91 204 THR A C 1
ATOM 1531 O O . THR A 1 204 ? -57.877 -65.910 9.343 1.00 134.92 204 THR A O 1
ATOM 1535 N N . GLY A 1 205 ? -55.718 -65.598 9.897 1.00 130.61 205 GLY A N 1
ATOM 1536 C CA . GLY A 1 205 ? -56.025 -64.755 11.027 1.00 137.84 205 GLY A CA 1
ATOM 1537 C C . GLY A 1 205 ? -56.274 -65.624 12.238 1.00 138.91 205 GLY A C 1
ATOM 1538 O O . GLY A 1 205 ? -56.251 -66.854 12.176 1.00 132.89 205 GLY A O 1
ATOM 1539 N N . GLN A 1 206 ? -56.518 -64.972 13.367 1.00 142.64 206 GLN A N 1
ATOM 1540 C CA . GLN A 1 206 ? -56.500 -65.676 14.641 1.00 139.13 206 GLN A CA 1
ATOM 1541 C C . GLN A 1 206 ? -56.971 -64.756 15.778 1.00 144.46 206 GLN A C 1
ATOM 1542 O O . GLN A 1 206 ? -56.901 -63.541 15.594 1.00 146.07 206 GLN A O 1
ATOM 1548 N N . ALA A 1 207 ? -57.455 -65.240 16.938 1.00 145.37 207 ALA A N 1
ATOM 1549 C CA . ALA A 1 207 ? -57.572 -66.630 17.447 1.00 135.44 207 ALA A CA 1
ATOM 1550 C C . ALA A 1 207 ? -56.216 -67.268 17.761 1.00 132.10 207 ALA A C 1
ATOM 1551 O O . ALA A 1 207 ? -56.115 -68.481 17.928 1.00 131.39 207 ALA A O 1
ATOM 1553 N N . ALA A 1 208 ? -55.198 -66.423 17.881 1.00 140.25 208 ALA A N 1
ATOM 1554 C CA . ALA A 1 208 ? -53.813 -66.766 18.189 1.00 135.86 208 ALA A CA 1
ATOM 1555 C C . ALA A 1 208 ? -53.042 -65.453 18.144 1.00 149.71 208 ALA A C 1
ATOM 1556 O O . ALA A 1 208 ? -53.585 -64.420 17.747 1.00 159.83 208 ALA A O 1
ATOM 1558 N N . LYS A 1 209 ? -51.776 -65.504 18.568 1.00 148.75 209 LYS A N 1
ATOM 1559 C CA . LYS A 1 209 ? -50.978 -64.334 18.934 1.00 154.20 209 LYS A CA 1
ATOM 1560 C C . LYS A 1 209 ? -51.616 -63.711 20.170 1.00 155.01 209 LYS A C 1
ATOM 1561 O O . LYS A 1 209 ? -51.130 -62.709 20.705 1.00 159.11 209 LYS A O 1
ATOM 1567 N N . GLN A 1 210 ? -52.680 -64.347 20.657 1.00 156.19 210 GLN A N 1
ATOM 1568 C CA . GLN A 1 210 ? -53.371 -63.983 21.880 1.00 151.29 210 GLN A CA 1
ATOM 1569 C C . GLN A 1 210 ? -53.680 -65.262 22.642 1.00 145.33 210 GLN A C 1
ATOM 1570 O O . GLN A 1 210 ? -53.897 -66.319 22.043 1.00 146.25 210 GLN A O 1
ATOM 1576 N N . LEU A 1 211 ? -53.685 -65.171 23.967 1.00 133.43 211 LEU A N 1
ATOM 1577 C CA . LEU A 1 211 ? -53.968 -66.316 24.820 1.00 127.93 211 LEU A CA 1
ATOM 1578 C C . LEU A 1 211 ? -55.126 -65.992 25.749 1.00 131.92 211 LEU A C 1
ATOM 1579 O O . LEU A 1 211 ? -55.114 -64.962 26.431 1.00 148.12 211 LEU A O 1
ATOM 1584 N N . GLU A 1 212 ? -56.122 -66.872 25.770 1.00 114.99 212 GLU A N 1
ATOM 1585 C CA . GLU A 1 212 ? -57.259 -66.727 26.670 1.00 116.68 212 GLU A CA 1
ATOM 1586 C C . GLU A 1 212 ? -57.060 -67.642 27.876 1.00 98.68 212 GLU A C 1
ATOM 1587 O O . GLU A 1 212 ? -57.740 -68.648 28.069 1.00 94.57 212 GLU A O 1
ATOM 1593 N N . MET A 1 213 ? -56.082 -67.265 28.691 1.00 99.44 213 MET A N 1
ATOM 1594 C CA . MET A 1 213 ? -55.760 -68.035 29.881 1.00 98.50 213 MET A CA 1
ATOM 1595 C C . MET A 1 213 ? -56.871 -67.902 30.912 1.00 94.79 213 MET A C 1
ATOM 1596 O O . MET A 1 213 ? -57.337 -66.797 31.200 1.00 100.32 213 MET A O 1
ATOM 1601 N N . GLN A 1 214 ? -57.290 -69.028 31.471 1.00 94.71 214 GLN A N 1
ATOM 1602 C CA . GLN A 1 214 ? -58.274 -69.046 32.536 1.00 86.98 214 GLN A CA 1
ATOM 1603 C C . GLN A 1 214 ? -57.693 -69.731 33.762 1.00 91.04 214 GLN A C 1
ATOM 1604 O O . GLN A 1 214 ? -56.892 -70.666 33.656 1.00 93.33 214 GLN A O 1
ATOM 1610 N N . LEU A 1 215 ? -58.092 -69.232 34.926 1.00 93.79 215 LEU A N 1
ATOM 1611 C CA . LEU A 1 215 ? -57.935 -69.955 36.175 1.00 83.26 215 LEU A CA 1
ATOM 1612 C C . LEU A 1 215 ? -59.186 -70.790 36.392 1.00 82.45 215 LEU A C 1
ATOM 1613 O O . LEU A 1 215 ? -60.308 -70.269 36.329 1.00 93.14 215 LEU A O 1
ATOM 1618 N N . VAL A 1 216 ? -58.993 -72.086 36.612 1.00 75.80 216 VAL A N 1
ATOM 1619 C CA . VAL A 1 216 ? -60.087 -73.040 36.707 1.00 82.26 216 VAL A CA 1
ATOM 1620 C C . VAL A 1 216 ? -60.010 -73.751 38.048 1.00 85.54 216 VAL A C 1
ATOM 1621 O O . VAL A 1 216 ? -58.924 -74.117 38.510 1.00 84.50 216 VAL A O 1
ATOM 1625 N N . TYR A 1 217 ? -61.173 -73.935 38.667 1.00 84.66 217 TYR A N 1
ATOM 1626 C CA . TYR A 1 217 ? -61.341 -74.649 39.924 1.00 79.68 217 TYR A CA 1
ATOM 1627 C C . TYR A 1 217 ? -62.049 -75.965 39.645 1.00 81.41 217 TYR A C 1
ATOM 1628 O O . TYR A 1 217 ? -63.156 -75.973 39.097 1.00 93.16 217 TYR A O 1
ATOM 1637 N N . TYR A 1 218 ? -61.416 -77.066 40.023 1.00 68.88 218 TYR A N 1
ATOM 1638 C CA . TYR A 1 218 ? -62.010 -78.394 39.961 1.00 76.38 218 TYR A CA 1
ATOM 1639 C C . TYR A 1 218 ? -62.396 -78.784 41.380 1.00 85.24 218 TYR A C 1
ATOM 1640 O O . TYR A 1 218 ? -61.524 -79.078 42.202 1.00 96.54 218 TYR A O 1
ATOM 1649 N N . GLU A 1 219 ? -63.694 -78.775 41.672 1.00 85.29 219 GLU A N 1
ATOM 1650 C CA . GLU A 1 219 ? -64.174 -79.141 42.996 1.00 90.19 219 GLU A CA 1
ATOM 1651 C C . GLU A 1 219 ? -64.431 -80.638 43.050 1.00 90.90 219 GLU A C 1
ATOM 1652 O O . GLU A 1 219 ? -65.049 -81.202 42.143 1.00 83.24 219 GLU A O 1
ATOM 1658 N N . LEU A 1 220 ? -63.951 -81.275 44.111 1.00 85.70 220 LEU A N 1
ATOM 1659 C CA . LEU A 1 220 ? -64.199 -82.688 44.360 1.00 80.34 220 LEU A CA 1
ATOM 1660 C C . LEU A 1 220 ? -65.274 -82.800 45.433 1.00 86.07 220 LEU A C 1
ATOM 1661 O O . LEU A 1 220 ? -65.034 -82.469 46.597 1.00 83.76 220 LEU A O 1
ATOM 1666 N N . ASP A 1 221 ? -66.453 -83.265 45.041 1.00 85.56 221 ASP A N 1
ATOM 1667 C CA . ASP A 1 221 ? -67.555 -83.467 45.975 1.00 99.65 221 ASP A CA 1
ATOM 1668 C C . ASP A 1 221 ? -67.421 -84.871 46.546 1.00 91.71 221 ASP A C 1
ATOM 1669 O O . ASP A 1 221 ? -67.711 -85.860 45.872 1.00 92.52 221 ASP A O 1
ATOM 1674 N N . LEU A 1 222 ? -66.970 -84.958 47.798 1.00 85.90 222 LEU A N 1
ATOM 1675 C CA . LEU A 1 222 ? -66.795 -86.260 48.430 1.00 89.67 222 LEU A CA 1
ATOM 1676 C C . LEU A 1 222 ? -68.123 -86.979 48.616 1.00 96.38 222 LEU A C 1
ATOM 1677 O O . LEU A 1 222 ? -68.166 -88.213 48.616 1.00 101.12 222 LEU A O 1
ATOM 1682 N N . GLY A 1 223 ? -69.215 -86.230 48.774 1.00 97.87 223 GLY A N 1
ATOM 1683 C CA . GLY A 1 223 ? -70.507 -86.866 48.959 1.00 102.30 223 GLY A CA 1
ATOM 1684 C C . GLY A 1 223 ? -70.957 -87.630 47.729 1.00 105.26 223 GLY A C 1
ATOM 1685 O O . GLY A 1 223 ? -71.296 -88.813 47.808 1.00 109.01 223 GLY A O 1
ATOM 1686 N N . LEU A 1 224 ? -70.954 -86.970 46.576 1.00 106.64 224 LEU A N 1
ATOM 1687 C CA . LEU A 1 224 ? -71.422 -87.576 45.338 1.00 116.18 224 LEU A CA 1
ATOM 1688 C C . LEU A 1 224 ? -70.320 -88.289 44.566 1.00 115.17 224 LEU A C 1
ATOM 1689 O O . LEU A 1 224 ? -70.621 -88.968 43.578 1.00 120.59 224 LEU A O 1
ATOM 1694 N N . ASN A 1 225 ? -69.063 -88.141 44.982 1.00 99.91 225 ASN A N 1
ATOM 1695 C CA . ASN A 1 225 ? -67.930 -88.850 44.392 1.00 90.83 225 ASN A CA 1
ATOM 1696 C C . ASN A 1 225 ? -67.813 -88.561 42.895 1.00 100.27 225 ASN A C 1
ATOM 1697 O O . ASN A 1 225 ? -67.844 -89.461 42.056 1.00 103.64 225 ASN A O 1
ATOM 1702 N N . HIS A 1 226 ? -67.683 -87.277 42.574 1.00 94.79 226 HIS A N 1
ATOM 1703 C CA . HIS A 1 226 ? -67.419 -86.851 41.207 1.00 96.18 226 HIS A CA 1
ATOM 1704 C C . HIS A 1 226 ? -66.753 -85.486 41.253 1.00 95.11 226 HIS A C 1
ATOM 1705 O O . HIS A 1 226 ? -66.735 -84.817 42.287 1.00 94.01 226 HIS A O 1
ATOM 1712 N N . VAL A 1 227 ? -66.197 -85.082 40.115 1.00 89.16 227 VAL A N 1
ATOM 1713 C CA . VAL A 1 227 ? -65.469 -83.826 39.991 1.00 94.21 227 VAL A CA 1
ATOM 1714 C C . VAL A 1 227 ? -66.117 -83.002 38.889 1.00 99.43 227 VAL A C 1
ATOM 1715 O O . VAL A 1 227 ? -66.526 -83.547 37.857 1.00 97.40 227 VAL A O 1
ATOM 1719 N N . VAL A 1 228 ? -66.211 -81.690 39.108 1.00 91.26 228 VAL A N 1
ATOM 1720 C CA . VAL A 1 228 ? -66.853 -80.781 38.168 1.00 87.95 228 VAL A CA 1
ATOM 1721 C C . VAL A 1 228 ? -66.061 -79.483 38.092 1.00 88.45 228 VAL A C 1
ATOM 1722 O O . VAL A 1 228 ? -65.464 -79.035 39.075 1.00 84.24 228 VAL A O 1
ATOM 1726 N N . ARG A 1 229 ? -66.055 -78.882 36.903 1.00 85.61 229 ARG A N 1
ATOM 1727 C CA . ARG A 1 229 ? -65.515 -77.540 36.732 1.00 93.76 229 ARG A CA 1
ATOM 1728 C C . ARG A 1 229 ? -66.417 -76.551 37.456 1.00 103.79 229 ARG A C 1
ATOM 1729 O O . ARG A 1 229 ? -67.374 -76.033 36.873 1.00 106.99 229 ARG A O 1
ATOM 1737 N N . LYS A 1 230 ? -66.122 -76.289 38.730 1.00 99.02 230 LYS A N 1
ATOM 1738 C CA . LYS A 1 230 ? -67.031 -75.502 39.556 1.00 98.64 230 LYS A CA 1
ATOM 1739 C C . LYS A 1 230 ? -66.984 -74.026 39.184 1.00 102.51 230 LYS A C 1
ATOM 1740 O O . LYS A 1 230 ? -68.025 -73.398 38.962 1.00 108.31 230 LYS A O 1
ATOM 1746 N N . TRP A 1 231 ? -65.787 -73.454 39.115 1.00 93.00 231 TRP A N 1
ATOM 1747 C CA . TRP A 1 231 ? -65.623 -72.026 38.893 1.00 96.12 231 TRP A CA 1
ATOM 1748 C C . TRP A 1 231 ? -64.452 -71.801 37.952 1.00 99.32 231 TRP A C 1
ATOM 1749 O O . TRP A 1 231 ? -63.542 -72.623 37.873 1.00 102.59 231 TRP A O 1
ATOM 1760 N N . SER A 1 232 ? -64.485 -70.687 37.229 1.00 93.68 232 SER A N 1
ATOM 1761 C CA . SER A 1 232 ? -63.389 -70.342 36.336 1.00 91.13 232 SER A CA 1
ATOM 1762 C C . SER A 1 232 ? -63.527 -68.882 35.953 1.00 101.83 232 SER A C 1
ATOM 1763 O O . SER A 1 232 ? -64.620 -68.315 35.996 1.00 108.63 232 SER A O 1
ATOM 1766 N N . ASP A 1 233 ? -62.406 -68.279 35.568 1.00 102.73 233 ASP A N 1
ATOM 1767 C CA . ASP A 1 233 ? -62.461 -66.918 35.051 1.00 104.67 233 ASP A CA 1
ATOM 1768 C C . ASP A 1 233 ? -61.215 -66.647 34.223 1.00 98.76 233 ASP A C 1
ATOM 1769 O O . ASP A 1 233 ? -60.242 -67.401 34.258 1.00 98.90 233 ASP A O 1
ATOM 1774 N N . THR A 1 234 ? -61.269 -65.555 33.468 1.00 99.39 234 THR A N 1
ATOM 1775 C CA . THR A 1 234 ? -60.142 -65.129 32.654 1.00 94.03 234 THR A CA 1
ATOM 1776 C C . THR A 1 234 ? -59.099 -64.446 33.525 1.00 95.91 234 THR A C 1
ATOM 1777 O O . THR A 1 234 ? -59.431 -63.660 34.414 1.00 105.52 234 THR A O 1
ATOM 1781 N N . VAL A 1 235 ? -57.831 -64.758 33.273 1.00 96.16 235 VAL A N 1
ATOM 1782 C CA . VAL A 1 235 ? -56.711 -64.167 33.984 1.00 98.13 235 VAL A CA 1
ATOM 1783 C C . VAL A 1 235 ? -55.739 -63.583 32.965 1.00 104.49 235 VAL A C 1
ATOM 1784 O O . VAL A 1 235 ? -55.994 -63.583 31.762 1.00 102.51 235 VAL A O 1
ATOM 1788 N N . ASP A 1 236 ? -54.618 -63.084 33.466 1.00 104.16 236 ASP A N 1
ATOM 1789 C CA . ASP A 1 236 ? -53.599 -62.500 32.605 1.00 109.27 236 ASP A CA 1
ATOM 1790 C C . ASP A 1 236 ? -53.066 -63.560 31.646 1.00 108.47 236 ASP A C 1
ATOM 1791 O O . ASP A 1 236 ? -52.653 -64.638 32.089 1.00 116.43 236 ASP A O 1
ATOM 1796 N N . PRO A 1 237 ? -53.063 -63.301 30.337 1.00 99.03 237 PRO A N 1
ATOM 1797 C CA . PRO A 1 237 ? -52.537 -64.302 29.395 1.00 105.30 237 PRO A CA 1
ATOM 1798 C C . PRO A 1 237 ? -51.101 -64.706 29.669 1.00 108.13 237 PRO A C 1
ATOM 1799 O O . PRO A 1 237 ? -50.716 -65.839 29.359 1.00 110.26 237 PRO A O 1
ATOM 1803 N N . THR A 1 238 ? -50.293 -63.818 30.239 1.00 104.44 238 THR A N 1
ATOM 1804 C CA . THR A 1 238 ? -48.916 -64.158 30.562 1.00 106.06 238 THR A CA 1
ATOM 1805 C C . THR A 1 238 ? -48.789 -64.933 31.864 1.00 104.12 238 THR A C 1
ATOM 1806 O O . THR A 1 238 ? -47.667 -65.263 32.260 1.00 105.39 238 THR A O 1
ATOM 1810 N N . SER A 1 239 ? -49.899 -65.223 32.536 1.00 99.21 239 SER A N 1
ATOM 1811 C CA . SER A 1 239 ? -49.839 -65.955 33.792 1.00 101.65 239 SER A CA 1
ATOM 1812 C C . SER A 1 239 ? -49.245 -67.336 33.568 1.00 106.19 239 SER A C 1
ATOM 1813 O O . SER A 1 239 ? -49.694 -68.087 32.699 1.00 95.43 239 SER A O 1
ATOM 1816 N N . SER A 1 240 ? -48.227 -67.665 34.354 1.00 106.53 240 SER A N 1
ATOM 1817 C CA . SER A 1 240 ? -47.565 -68.948 34.235 1.00 93.13 240 SER A CA 1
ATOM 1818 C C . SER A 1 240 ? -47.527 -69.749 35.523 1.00 87.94 240 SER A C 1
ATOM 1819 O O . SER A 1 240 ? -47.407 -70.974 35.451 1.00 82.27 240 SER A O 1
ATOM 1822 N N . LEU A 1 241 ? -47.632 -69.120 36.690 1.00 86.68 241 LEU A N 1
ATOM 1823 C CA . LEU A 1 241 ? -47.534 -69.888 37.923 1.00 75.11 241 LEU A CA 1
ATOM 1824 C C . LEU A 1 241 ? -48.713 -69.618 38.844 1.00 87.51 241 LEU A C 1
ATOM 1825 O O . LEU A 1 241 ? -49.304 -68.538 38.831 1.00 101.72 241 LEU A O 1
ATOM 1830 N N . LEU A 1 242 ? -49.051 -70.630 39.637 1.00 82.71 242 LEU A N 1
ATOM 1831 C CA . LEU A 1 242 ? -50.044 -70.528 40.693 1.00 76.82 242 LEU A CA 1
ATOM 1832 C C . LEU A 1 242 ? -49.383 -70.835 42.025 1.00 87.28 242 LEU A C 1
ATOM 1833 O O . LEU A 1 242 ? -48.428 -71.610 42.094 1.00 91.76 242 LEU A O 1
ATOM 1838 N N . PHE A 1 243 ? -49.895 -70.225 43.088 1.00 93.65 243 PHE A N 1
ATOM 1839 C CA . PHE A 1 243 ? -49.408 -70.539 44.421 1.00 91.62 243 PHE A CA 1
ATOM 1840 C C . PHE A 1 243 ? -50.570 -70.602 45.397 1.00 97.40 243 PHE A C 1
ATOM 1841 O O . PHE A 1 243 ? -51.554 -69.875 45.269 1.00 103.70 243 PHE A O 1
ATOM 1849 N N . GLN A 1 244 ? -50.447 -71.494 46.370 1.00 95.90 244 GLN A N 1
ATOM 1850 C CA . GLN A 1 244 ? -51.507 -71.746 47.332 1.00 95.59 244 GLN A CA 1
ATOM 1851 C C . GLN A 1 244 ? -51.387 -70.783 48.503 1.00 100.37 244 GLN A C 1
ATOM 1852 O O . GLN A 1 244 ? -50.330 -70.694 49.133 1.00 97.92 244 GLN A O 1
ATOM 1858 N N . VAL A 1 245 ? -52.467 -70.063 48.787 1.00 100.91 245 VAL A N 1
ATOM 1859 C CA . VAL A 1 245 ? -52.517 -69.198 49.961 1.00 97.98 245 VAL A CA 1
ATOM 1860 C C . VAL A 1 245 ? -53.276 -69.954 51.044 1.00 90.80 245 VAL A C 1
ATOM 1861 O O . VAL A 1 245 ? -54.138 -70.784 50.723 1.00 98.63 245 VAL A O 1
ATOM 1865 N N . PRO A 1 246 ? -52.970 -69.738 52.323 1.00 92.08 246 PRO A N 1
ATOM 1866 C CA . PRO A 1 246 ? -53.650 -70.494 53.382 1.00 97.17 246 PRO A CA 1
ATOM 1867 C C . PRO A 1 246 ? -55.153 -70.260 53.360 1.00 104.89 246 PRO A C 1
ATOM 1868 O O . PRO A 1 246 ? -55.635 -69.223 52.903 1.00 103.22 246 PRO A O 1
ATOM 1872 N N . GLY A 1 247 ? -55.898 -71.248 53.857 1.00 113.03 247 GLY A N 1
ATOM 1873 C CA . GLY A 1 247 ? -57.340 -71.237 53.751 1.00 114.36 247 GLY A CA 1
ATOM 1874 C C . GLY A 1 247 ? -58.009 -71.600 55.059 1.00 121.01 247 GLY A C 1
ATOM 1875 O O . GLY A 1 247 ? -57.353 -71.942 56.044 1.00 116.61 247 GLY A O 1
ATOM 1876 N N . GLY A 1 248 ? -59.334 -71.521 55.043 1.00 119.72 248 GLY A N 1
ATOM 1877 C CA . GLY A 1 248 ? -60.099 -71.823 56.241 1.00 122.59 248 GLY A CA 1
ATOM 1878 C C . GLY A 1 248 ? -59.882 -70.735 57.272 1.00 129.03 248 GLY A C 1
ATOM 1879 O O . GLY A 1 248 ? -60.114 -69.547 57.015 1.00 127.95 248 GLY A O 1
ATOM 1880 N N . ASN A 1 249 ? -59.424 -71.135 58.455 1.00 129.59 249 ASN A N 1
ATOM 1881 C CA . ASN A 1 249 ? -59.177 -70.182 59.532 1.00 138.63 249 ASN A CA 1
ATOM 1882 C C . ASN A 1 249 ? -57.831 -69.487 59.384 1.00 131.03 249 ASN A C 1
ATOM 1883 O O . ASN A 1 249 ? -57.677 -68.342 59.825 1.00 126.06 249 ASN A O 1
ATOM 1888 N N . ASP A 1 250 ? -56.853 -70.155 58.774 1.00 120.13 250 ASP A N 1
ATOM 1889 C CA . ASP A 1 250 ? -55.516 -69.596 58.638 1.00 119.14 250 ASP A CA 1
ATOM 1890 C C . ASP A 1 250 ? -55.429 -68.510 57.577 1.00 115.88 250 ASP A C 1
ATOM 1891 O O . ASP A 1 250 ? -54.404 -67.825 57.501 1.00 116.15 250 ASP A O 1
ATOM 1896 N N . GLY A 1 251 ? -56.467 -68.334 56.768 1.00 108.01 251 GLY A N 1
ATOM 1897 C CA . GLY A 1 251 ? -56.486 -67.304 55.758 1.00 96.86 251 GLY A CA 1
ATOM 1898 C C . GLY A 1 251 ? -57.629 -67.515 54.791 1.00 98.90 251 GLY A C 1
ATOM 1899 O O . GLY A 1 251 ? -58.402 -68.467 54.916 1.00 118.34 251 GLY A O 1
ATOM 1900 N N . PRO A 1 252 ? -57.771 -66.632 53.819 1.00 93.29 252 PRO A N 1
ATOM 1901 C CA . PRO A 1 252 ? -58.795 -66.845 52.794 1.00 93.37 252 PRO A CA 1
ATOM 1902 C C . PRO A 1 252 ? -58.242 -67.717 51.683 1.00 104.77 252 PRO A C 1
ATOM 1903 O O . PRO A 1 252 ? -57.178 -67.408 51.146 1.00 109.37 252 PRO A O 1
ATOM 1907 N N . SER A 1 253 ? -58.923 -68.809 51.341 1.00 111.53 253 SER A N 1
ATOM 1908 C CA . SER A 1 253 ? -58.426 -69.687 50.290 1.00 110.97 253 SER A CA 1
ATOM 1909 C C . SER A 1 253 ? -58.207 -68.901 49.003 1.00 117.94 253 SER A C 1
ATOM 1910 O O . SER A 1 253 ? -58.855 -67.883 48.755 1.00 121.15 253 SER A O 1
ATOM 1913 N N . GLY A 1 254 ? -57.277 -69.374 48.191 1.00 116.73 254 GLY A N 1
ATOM 1914 C CA . GLY A 1 254 ? -56.965 -68.692 46.954 1.00 117.01 254 GLY A CA 1
ATOM 1915 C C . GLY A 1 254 ? -55.581 -69.046 46.459 1.00 113.75 254 GLY A C 1
ATOM 1916 O O . GLY A 1 254 ? -54.837 -69.797 47.088 1.00 106.44 254 GLY A O 1
ATOM 1917 N N . VAL A 1 255 ? -55.249 -68.471 45.308 1.00 108.45 255 VAL A N 1
ATOM 1918 C CA . VAL A 1 255 ? -53.998 -68.762 44.620 1.00 114.21 255 VAL A CA 1
ATOM 1919 C C . VAL A 1 255 ? -53.412 -67.462 44.095 1.00 112.00 255 VAL A C 1
ATOM 1920 O O . VAL A 1 255 ? -54.098 -66.698 43.411 1.00 111.74 255 VAL A O 1
ATOM 1924 N N . LEU A 1 256 ? -52.147 -67.209 44.413 1.00 106.96 256 LEU A N 1
ATOM 1925 C CA . LEU A 1 256 ? -51.413 -66.145 43.745 1.00 98.02 256 LEU A CA 1
ATOM 1926 C C . LEU A 1 256 ? -51.172 -66.542 42.293 1.00 101.03 256 LEU A C 1
ATOM 1927 O O . LEU A 1 256 ? -50.495 -67.540 42.018 1.00 105.51 256 LEU A O 1
ATOM 1932 N N . VAL A 1 257 ? -51.752 -65.781 41.373 1.00 96.10 257 VAL A N 1
ATOM 1933 C CA . VAL A 1 257 ? -51.539 -65.961 39.944 1.00 96.49 257 VAL A CA 1
ATOM 1934 C C . VAL A 1 257 ? -50.385 -65.059 39.532 1.00 97.12 257 VAL A C 1
ATOM 1935 O O . VAL A 1 257 ? -50.426 -63.843 39.757 1.00 110.18 257 VAL A O 1
ATOM 1939 N N . CYS A 1 258 ? -49.357 -65.657 38.934 1.00 94.44 258 CYS A N 1
ATOM 1940 C CA . CYS A 1 258 ? -48.105 -64.978 38.624 1.00 88.60 258 CYS A CA 1
ATOM 1941 C C . CYS A 1 258 ? -47.876 -64.999 37.121 1.00 102.28 258 CYS A C 1
ATOM 1942 O O . CYS A 1 258 ? -47.779 -66.079 36.517 1.00 109.46 258 CYS A O 1
ATOM 1945 N N . GLY A 1 259 ? -47.790 -63.802 36.535 1.00 105.73 259 GLY A N 1
ATOM 1946 C CA . GLY A 1 259 ? -47.474 -63.582 35.136 1.00 112.26 259 GLY A CA 1
ATOM 1947 C C . GLY A 1 259 ? -46.601 -62.354 34.950 1.00 112.93 259 GLY A C 1
ATOM 1948 O O . GLY A 1 259 ? -46.090 -61.808 35.933 1.00 121.06 259 GLY A O 1
ATOM 1949 N N . GLU A 1 260 ? -46.438 -61.896 33.707 1.00 108.68 260 GLU A N 1
ATOM 1950 C CA . GLU A 1 260 ? -45.487 -60.833 33.395 1.00 102.88 260 GLU A CA 1
ATOM 1951 C C . GLU A 1 260 ? -45.767 -59.565 34.187 1.00 111.95 260 GLU A C 1
ATOM 1952 O O . GLU A 1 260 ? -46.754 -58.869 33.930 1.00 121.06 260 GLU A O 1
ATOM 1958 N N . GLU A 1 261 ? -44.890 -59.265 35.147 1.00 119.00 261 GLU A N 1
ATOM 1959 C CA . GLU A 1 261 ? -45.022 -58.107 36.031 1.00 115.32 261 GLU A CA 1
ATOM 1960 C C . GLU A 1 261 ? -46.408 -58.055 36.667 1.00 120.14 261 GLU A C 1
ATOM 1961 O O . GLU A 1 261 ? -46.992 -56.984 36.848 1.00 123.14 261 GLU A O 1
ATOM 1967 N N . ASN A 1 262 ? -46.942 -59.226 37.015 1.00 119.22 262 ASN A N 1
ATOM 1968 C CA . ASN A 1 262 ? -48.290 -59.313 37.560 1.00 107.24 262 ASN A CA 1
ATOM 1969 C C . ASN A 1 262 ? -48.361 -60.398 38.622 1.00 94.59 262 ASN A C 1
ATOM 1970 O O . ASN A 1 262 ? -47.965 -61.541 38.380 1.00 103.26 262 ASN A O 1
ATOM 1975 N N . ILE A 1 263 ? -48.868 -60.024 39.794 1.00 91.15 263 ILE A N 1
ATOM 1976 C CA . ILE A 1 263 ? -49.235 -60.947 40.860 1.00 99.18 263 ILE A CA 1
ATOM 1977 C C . ILE A 1 263 ? -50.666 -60.620 41.259 1.00 107.00 263 ILE A C 1
ATOM 1978 O O . ILE A 1 263 ? -51.023 -59.444 41.389 1.00 112.63 263 ILE A O 1
ATOM 1983 N N . THR A 1 264 ? -51.494 -61.645 41.450 1.00 106.92 264 THR A N 1
ATOM 1984 C CA . THR A 1 264 ? -52.891 -61.394 41.784 1.00 107.15 264 THR A CA 1
ATOM 1985 C C . THR A 1 264 ? -53.395 -62.426 42.783 1.00 107.92 264 THR A C 1
ATOM 1986 O O . THR A 1 264 ? -53.012 -63.595 42.719 1.00 121.71 264 THR A O 1
ATOM 1990 N N . TYR A 1 265 ? -54.248 -61.993 43.714 1.00 93.34 265 TYR A N 1
ATOM 1991 C CA . TYR A 1 265 ? -54.844 -62.937 44.655 1.00 100.11 265 TYR A CA 1
ATOM 1992 C C . TYR A 1 265 ? -55.949 -63.749 43.989 1.00 109.96 265 TYR A C 1
ATOM 1993 O O . TYR A 1 265 ? -55.933 -64.981 44.021 1.00 102.53 265 TYR A O 1
ATOM 2002 N N . ARG A 1 266 ? -56.940 -63.069 43.422 1.00 111.60 266 ARG A N 1
ATOM 2003 C CA . ARG A 1 266 ? -57.857 -63.647 42.443 1.00 114.81 266 ARG A CA 1
ATOM 2004 C C . ARG A 1 266 ? -58.480 -64.957 42.933 1.00 116.86 266 ARG A C 1
ATOM 2005 O O . ARG A 1 266 ? -58.143 -66.044 42.473 1.00 123.77 266 ARG A O 1
ATOM 2013 N N . HIS A 1 267 ? -59.403 -64.831 43.875 1.00 116.12 267 HIS A N 1
ATOM 2014 C CA . HIS A 1 267 ? -60.200 -65.972 44.299 1.00 109.61 267 HIS A CA 1
ATOM 2015 C C . HIS A 1 267 ? -61.626 -65.821 43.774 1.00 112.15 267 HIS A C 1
ATOM 2016 O O . HIS A 1 267 ? -61.973 -64.838 43.115 1.00 113.35 267 HIS A O 1
ATOM 2023 N N . SER A 1 268 ? -62.457 -66.819 44.072 1.00 106.98 268 SER A N 1
ATOM 2024 C CA . SER A 1 268 ? -63.823 -66.836 43.566 1.00 104.94 268 SER A CA 1
ATOM 2025 C C . SER A 1 268 ? -64.749 -65.923 44.357 1.00 106.14 268 SER A C 1
ATOM 2026 O O . SER A 1 268 ? -65.670 -65.338 43.777 1.00 100.14 268 SER A O 1
ATOM 2029 N N . ASN A 1 269 ? -64.532 -65.788 45.666 1.00 104.40 269 ASN A N 1
ATOM 2030 C CA . ASN A 1 269 ? -65.374 -64.954 46.516 1.00 100.27 269 ASN A CA 1
ATOM 2031 C C . ASN A 1 269 ? -64.649 -63.699 46.997 1.00 110.46 269 ASN A C 1
ATOM 2032 O O . ASN A 1 269 ? -64.930 -63.192 48.084 1.00 110.61 269 ASN A O 1
ATOM 2037 N N . GLN A 1 270 ? -63.712 -63.193 46.201 1.00 115.45 270 GLN A N 1
ATOM 2038 C CA . GLN A 1 270 ? -62.947 -62.009 46.555 1.00 103.09 270 GLN A CA 1
ATOM 2039 C C . GLN A 1 270 ? -62.716 -61.179 45.302 1.00 113.28 270 GLN A C 1
ATOM 2040 O O . GLN A 1 270 ? -62.833 -61.670 44.178 1.00 114.81 270 GLN A O 1
ATOM 2046 N N . GLU A 1 271 ? -62.389 -59.907 45.509 1.00 120.04 271 GLU A N 1
ATOM 2047 C CA . GLU A 1 271 ? -62.035 -59.035 44.402 1.00 121.81 271 GLU A CA 1
ATOM 2048 C C . GLU A 1 271 ? -60.604 -59.323 43.954 1.00 122.23 271 GLU A C 1
ATOM 2049 O O . GLU A 1 271 ? -59.903 -60.164 44.521 1.00 121.02 271 GLU A O 1
ATOM 2055 N N . ALA A 1 272 ? -60.166 -58.623 42.916 1.00 118.44 272 ALA A N 1
ATOM 2056 C CA . ALA A 1 272 ? -58.821 -58.795 42.391 1.00 114.34 272 ALA A CA 1
ATOM 2057 C C . ALA A 1 272 ? -57.874 -57.792 43.034 1.00 114.41 272 ALA A C 1
ATOM 2058 O O . ALA A 1 272 ? -58.276 -56.699 43.435 1.00 124.81 272 ALA A O 1
ATOM 2060 N N . PHE A 1 273 ? -56.605 -58.179 43.137 1.00 108.77 273 PHE A N 1
ATOM 2061 C CA . PHE A 1 273 ? -55.600 -57.352 43.803 1.00 115.38 273 PHE A CA 1
ATOM 2062 C C . PHE A 1 273 ? -54.277 -57.530 43.071 1.00 116.43 273 PHE A C 1
ATOM 2063 O O . PHE A 1 273 ? -53.623 -58.565 43.220 1.00 119.50 273 PHE A O 1
ATOM 2071 N N . ARG A 1 274 ? -53.879 -56.525 42.298 1.00 115.30 274 ARG A N 1
ATOM 2072 C CA . ARG A 1 274 ? -52.697 -56.596 41.450 1.00 107.30 274 ARG A CA 1
ATOM 2073 C C . ARG A 1 274 ? -51.514 -55.891 42.100 1.00 109.42 274 ARG A C 1
ATOM 2074 O O . ARG A 1 274 ? -51.669 -54.826 42.703 1.00 127.02 274 ARG A O 1
ATOM 2082 N N . VAL A 1 275 ? -50.334 -56.491 41.974 1.00 91.43 275 VAL A N 1
ATOM 2083 C CA . VAL A 1 275 ? -49.078 -55.879 42.402 1.00 109.42 275 VAL A CA 1
ATOM 2084 C C . VAL A 1 275 ? -48.043 -56.118 41.305 1.00 108.86 275 VAL A C 1
ATOM 2085 O O . VAL A 1 275 ? -48.052 -57.191 40.684 1.00 116.19 275 VAL A O 1
ATOM 2089 N N . PRO A 1 276 ? -47.163 -55.170 41.011 1.00 108.20 276 PRO A N 1
ATOM 2090 C CA . PRO A 1 276 ? -46.136 -55.391 39.993 1.00 108.82 276 PRO A CA 1
ATOM 2091 C C . PRO A 1 276 ? -44.875 -56.019 40.577 1.00 107.99 276 PRO A C 1
ATOM 2092 O O . PRO A 1 276 ? -44.714 -56.147 41.791 1.00 98.61 276 PRO A O 1
ATOM 2096 N N . ILE A 1 277 ? -43.974 -56.398 39.679 1.00 109.08 277 ILE A N 1
ATOM 2097 C CA . ILE A 1 277 ? -42.658 -56.918 40.044 1.00 110.70 277 ILE A CA 1
ATOM 2098 C C . ILE A 1 277 ? -41.652 -55.783 39.896 1.00 106.10 277 ILE A C 1
ATOM 2099 O O . ILE A 1 277 ? -41.516 -55.234 38.792 1.00 99.21 277 ILE A O 1
ATOM 2104 N N . PRO A 1 278 ? -40.945 -55.399 40.955 1.00 106.89 278 PRO A N 1
ATOM 2105 C CA . PRO A 1 278 ? -39.970 -54.314 40.831 1.00 107.62 278 PRO A CA 1
ATOM 2106 C C . PRO A 1 278 ? -38.899 -54.656 39.809 1.00 108.46 278 PRO A C 1
ATOM 2107 O O . PRO A 1 278 ? -38.594 -55.824 39.564 1.00 111.79 278 PRO A O 1
ATOM 2111 N N . ARG A 1 279 ? -38.339 -53.619 39.200 1.00 102.64 279 ARG A N 1
ATOM 2112 C CA . ARG A 1 279 ? -37.277 -53.773 38.223 1.00 100.81 279 ARG A CA 1
ATOM 2113 C C . ARG A 1 279 ? -35.954 -53.326 38.829 1.00 113.69 279 ARG A C 1
ATOM 2114 O O . ARG A 1 279 ? -35.908 -52.408 39.652 1.00 116.25 279 ARG A O 1
ATOM 2122 N N . ARG A 1 280 ? -34.878 -53.992 38.425 1.00 116.19 280 ARG A N 1
ATOM 2123 C CA . ARG A 1 280 ? -33.558 -53.641 38.928 1.00 120.75 280 ARG A CA 1
ATOM 2124 C C . ARG A 1 280 ? -33.161 -52.249 38.456 1.00 120.35 280 ARG A C 1
ATOM 2125 O O . ARG A 1 280 ? -33.436 -51.859 37.318 1.00 124.54 280 ARG A O 1
ATOM 2133 N N . ARG A 1 281 ? -32.509 -51.498 39.340 1.00 111.43 281 ARG A N 1
ATOM 2134 C CA . ARG A 1 281 ? -32.160 -50.110 39.080 1.00 124.19 281 ARG A CA 1
ATOM 2135 C C . ARG A 1 281 ? -30.686 -49.930 38.737 1.00 129.85 281 ARG A C 1
ATOM 2136 O O . ARG A 1 281 ? -30.200 -48.795 38.713 1.00 149.98 281 ARG A O 1
ATOM 2144 N N . GLY A 1 282 ? -29.968 -51.016 38.463 1.00 123.22 282 GLY A N 1
ATOM 2145 C CA . GLY A 1 282 ? -28.552 -50.909 38.184 1.00 126.02 282 GLY A CA 1
ATOM 2146 C C . GLY A 1 282 ? -28.258 -50.163 36.897 1.00 118.66 282 GLY A C 1
ATOM 2147 O O . GLY A 1 282 ? -29.100 -50.019 36.010 1.00 118.99 282 GLY A O 1
ATOM 2148 N N . ALA A 1 283 ? -27.022 -49.670 36.803 1.00 107.46 283 ALA A N 1
ATOM 2149 C CA . ALA A 1 283 ? -26.593 -48.988 35.588 1.00 109.12 283 ALA A CA 1
ATOM 2150 C C . ALA A 1 283 ? -26.514 -49.957 34.418 1.00 117.88 283 ALA A C 1
ATOM 2151 O O . ALA A 1 283 ? -26.967 -49.645 33.311 1.00 120.07 283 ALA A O 1
ATOM 2153 N N . THR A 1 284 ? -25.934 -51.135 34.645 1.00 126.74 284 THR A N 1
ATOM 2154 C CA . THR A 1 284 ? -25.912 -52.166 33.616 1.00 118.33 284 THR A CA 1
ATOM 2155 C C . THR A 1 284 ? -27.305 -52.713 33.343 1.00 123.74 284 THR A C 1
ATOM 2156 O O . THR A 1 284 ? -27.596 -53.130 32.217 1.00 118.87 284 THR A O 1
ATOM 2160 N N . GLU A 1 285 ? -28.173 -52.715 34.351 1.00 132.21 285 GLU A N 1
ATOM 2161 C CA . GLU A 1 285 ? -29.502 -53.288 34.201 1.00 129.89 285 GLU A CA 1
ATOM 2162 C C . GLU A 1 285 ? -30.354 -52.433 33.276 1.00 125.70 285 GLU A C 1
ATOM 2163 O O . GLU A 1 285 ? -30.488 -51.223 33.478 1.00 131.63 285 GLU A O 1
ATOM 2169 N N . ASP A 1 286 ? -30.924 -53.064 32.261 1.00 122.47 286 ASP A N 1
ATOM 2170 C CA . ASP A 1 286 ? -31.830 -52.378 31.356 1.00 126.44 286 ASP A CA 1
ATOM 2171 C C . ASP A 1 286 ? -33.069 -51.930 32.116 1.00 131.81 286 ASP A C 1
ATOM 2172 O O . ASP A 1 286 ? -33.760 -52.774 32.704 1.00 131.88 286 ASP A O 1
ATOM 2177 N N . PRO A 1 287 ? -33.384 -50.639 32.143 1.00 134.22 287 PRO A N 1
ATOM 2178 C CA . PRO A 1 287 ? -34.672 -50.217 32.704 1.00 123.12 287 PRO A CA 1
ATOM 2179 C C . PRO A 1 287 ? -35.818 -50.739 31.852 1.00 128.94 287 PRO A C 1
ATOM 2180 O O . PRO A 1 287 ? -35.581 -51.349 30.807 1.00 135.47 287 PRO A O 1
ATOM 2184 N N . ASN A 1 288 ? -37.050 -50.506 32.294 1.00 129.98 288 ASN A N 1
ATOM 2185 C CA . ASN A 1 288 ? -38.274 -50.977 31.634 1.00 137.27 288 ASN A CA 1
ATOM 2186 C C . ASN A 1 288 ? -38.129 -52.388 31.056 1.00 140.09 288 ASN A C 1
ATOM 2187 O O . ASN A 1 288 ? -38.515 -52.671 29.920 1.00 138.85 288 ASN A O 1
ATOM 2192 N N . ARG A 1 289 ? -37.597 -53.296 31.871 1.00 139.90 289 ARG A N 1
ATOM 2193 C CA . ARG A 1 289 ? -37.530 -54.716 31.535 1.00 126.90 289 ARG A CA 1
ATOM 2194 C C . ARG A 1 289 ? -38.407 -55.483 32.515 1.00 125.27 289 ARG A C 1
ATOM 2195 O O . ARG A 1 289 ? -38.088 -55.569 33.705 1.00 131.50 289 ARG A O 1
ATOM 2203 N N . LYS A 1 290 ? -39.499 -56.048 32.013 1.00 125.35 290 LYS A N 1
ATOM 2204 C CA . LYS A 1 290 ? -40.417 -56.795 32.854 1.00 123.50 290 LYS A CA 1
ATOM 2205 C C . LYS A 1 290 ? -39.827 -58.154 33.217 1.00 123.20 290 LYS A C 1
ATOM 2206 O O . LYS A 1 290 ? -38.963 -58.693 32.524 1.00 125.80 290 LYS A O 1
ATOM 2212 N N . ARG A 1 291 ? -40.310 -58.708 34.326 1.00 120.98 291 ARG A N 1
ATOM 2213 C CA . ARG A 1 291 ? -39.782 -59.952 34.863 1.00 120.92 291 ARG A CA 1
ATOM 2214 C C . ARG A 1 291 ? -40.932 -60.832 35.329 1.00 127.37 291 ARG A C 1
ATOM 2215 O O . ARG A 1 291 ? -42.037 -60.355 35.596 1.00 135.80 291 ARG A O 1
ATOM 2223 N N . THR A 1 292 ? -40.659 -62.133 35.419 1.00 126.32 292 THR A N 1
ATOM 2224 C CA . THR A 1 292 ? -41.647 -63.124 35.823 1.00 102.96 292 THR A CA 1
ATOM 2225 C C . THR A 1 292 ? -41.116 -63.924 37.006 1.00 92.20 292 THR A C 1
ATOM 2226 O O . THR A 1 292 ? -39.960 -63.790 37.410 1.00 98.44 292 THR A O 1
ATOM 2230 N N . ILE A 1 293 ? -41.978 -64.770 37.554 1.00 78.44 293 ILE A N 1
ATOM 2231 C CA . ILE A 1 293 ? -41.654 -65.585 38.718 1.00 83.88 293 ILE A CA 1
ATOM 2232 C C . ILE A 1 293 ? -41.290 -66.984 38.252 1.00 86.73 293 ILE A C 1
ATOM 2233 O O . ILE A 1 293 ? -41.929 -67.538 37.351 1.00 88.89 293 ILE A O 1
ATOM 2238 N N . VAL A 1 294 ? -40.256 -67.555 38.865 1.00 83.53 294 VAL A N 1
ATOM 2239 C CA . VAL A 1 294 ? -39.777 -68.878 38.509 1.00 82.82 294 VAL A CA 1
ATOM 2240 C C . VAL A 1 294 ? -40.037 -69.906 39.606 1.00 86.37 294 VAL A C 1
ATOM 2241 O O . VAL A 1 294 ? -40.269 -71.080 39.295 1.00 89.55 294 VAL A O 1
ATOM 2245 N N . ALA A 1 295 ? -40.032 -69.501 40.871 1.00 82.43 295 ALA A N 1
ATOM 2246 C CA . ALA A 1 295 ? -40.297 -70.408 41.975 1.00 84.62 295 ALA A CA 1
ATOM 2247 C C . ALA A 1 295 ? -40.877 -69.605 43.127 1.00 88.95 295 ALA A C 1
ATOM 2248 O O . ALA A 1 295 ? -40.876 -68.374 43.109 1.00 105.59 295 ALA A O 1
ATOM 2250 N N . GLY A 1 296 ? -41.370 -70.308 44.138 1.00 87.06 296 GLY A N 1
ATOM 2251 C CA . GLY A 1 296 ? -41.970 -69.628 45.270 1.00 92.45 296 GLY A CA 1
ATOM 2252 C C . GLY A 1 296 ? -42.291 -70.580 46.397 1.00 84.95 296 GLY A C 1
ATOM 2253 O O . GLY A 1 296 ? -42.395 -71.795 46.204 1.00 90.40 296 GLY A O 1
ATOM 2254 N N . VAL A 1 297 ? -42.435 -70.003 47.592 1.00 76.28 297 VAL A N 1
ATOM 2255 C CA . VAL A 1 297 ? -42.781 -70.742 48.799 1.00 83.75 297 VAL A CA 1
ATOM 2256 C C . VAL A 1 297 ? -43.833 -69.961 49.564 1.00 94.59 297 VAL A C 1
ATOM 2257 O O . VAL A 1 297 ? -43.838 -68.727 49.566 1.00 100.67 297 VAL A O 1
ATOM 2261 N N . MET A 1 298 ? -44.722 -70.690 50.228 1.00 94.15 298 MET A N 1
ATOM 2262 C CA . MET A 1 298 ? -45.609 -70.135 51.234 1.00 88.86 298 MET A CA 1
ATOM 2263 C C . MET A 1 298 ? -45.235 -70.728 52.582 1.00 100.03 298 MET A C 1
ATOM 2264 O O . MET A 1 298 ? -44.902 -71.913 52.674 1.00 111.33 298 MET A O 1
ATOM 2269 N N . HIS A 1 299 ? -45.278 -69.907 53.626 1.00 98.34 299 HIS A N 1
ATOM 2270 C CA . HIS A 1 299 ? -44.981 -70.387 54.966 1.00 98.45 299 HIS A CA 1
ATOM 2271 C C . HIS A 1 299 ? -45.952 -69.778 55.959 1.00 101.80 299 HIS A C 1
ATOM 2272 O O . HIS A 1 299 ? -46.179 -68.565 55.946 1.00 102.47 299 HIS A O 1
ATOM 2279 N N . LYS A 1 300 ? -46.517 -70.623 56.813 1.00 108.75 300 LYS A N 1
ATOM 2280 C CA . LYS A 1 300 ? -47.385 -70.190 57.896 1.00 99.98 300 LYS A CA 1
ATOM 2281 C C . LYS A 1 300 ? -46.593 -70.212 59.192 1.00 103.88 300 LYS A C 1
ATOM 2282 O O . LYS A 1 300 ? -46.004 -71.239 59.546 1.00 103.09 300 LYS A O 1
ATOM 2288 N N . LEU A 1 301 ? -46.567 -69.081 59.886 1.00 109.75 301 LEU A N 1
ATOM 2289 C CA . LEU A 1 301 ? -45.858 -68.989 61.152 1.00 111.10 301 LEU A CA 1
ATOM 2290 C C . LEU A 1 301 ? -46.716 -69.546 62.278 1.00 122.20 301 LEU A C 1
ATOM 2291 O O . LEU A 1 301 ? -47.935 -69.360 62.302 1.00 123.48 301 LEU A O 1
ATOM 2296 N N . LYS A 1 302 ? -46.072 -70.241 63.210 1.00 132.15 302 LYS A N 1
ATOM 2297 C CA . LYS A 1 302 ? -46.793 -70.874 64.299 1.00 137.94 302 LYS A CA 1
ATOM 2298 C C . LYS A 1 302 ? -47.221 -69.841 65.338 1.00 149.93 302 LYS A C 1
ATOM 2299 O O . LYS A 1 302 ? -46.754 -68.699 65.356 1.00 145.85 302 LYS A O 1
ATOM 2305 N N . GLY A 1 303 ? -48.137 -70.261 66.207 1.00 159.77 303 GLY A N 1
ATOM 2306 C CA . GLY A 1 303 ? -48.550 -69.446 67.331 1.00 159.90 303 GLY A CA 1
ATOM 2307 C C . GLY A 1 303 ? -49.345 -68.210 66.989 1.00 154.95 303 GLY A C 1
ATOM 2308 O O . GLY A 1 303 ? -49.456 -67.311 67.827 1.00 155.55 303 GLY A O 1
ATOM 2309 N N . SER A 1 304 ? -49.910 -68.131 65.786 1.00 149.25 304 SER A N 1
ATOM 2310 C CA . SER A 1 304 ? -50.672 -66.952 65.402 1.00 156.24 304 SER A CA 1
ATOM 2311 C C . SER A 1 304 ? -51.587 -67.292 64.237 1.00 154.79 304 SER A C 1
ATOM 2312 O O . SER A 1 304 ? -51.168 -67.954 63.284 1.00 151.87 304 SER A O 1
ATOM 2315 N N . ALA A 1 305 ? -52.834 -66.836 64.324 1.00 155.17 305 ALA A N 1
ATOM 2316 C CA . ALA A 1 305 ? -53.742 -66.928 63.191 1.00 155.42 305 ALA A CA 1
ATOM 2317 C C . ALA A 1 305 ? -53.222 -66.072 62.045 1.00 162.20 305 ALA A C 1
ATOM 2318 O O . ALA A 1 305 ? -52.566 -65.048 62.254 1.00 172.54 305 ALA A O 1
ATOM 2320 N N . GLY A 1 306 ? -53.524 -66.495 60.826 1.00 160.49 306 GLY A N 1
ATOM 2321 C CA . GLY A 1 306 ? -52.912 -65.855 59.675 1.00 148.83 306 GLY A CA 1
ATOM 2322 C C . GLY A 1 306 ? -51.412 -66.056 59.741 1.00 151.27 306 GLY A C 1
ATOM 2323 O O . GLY A 1 306 ? -50.915 -67.189 59.703 1.00 152.57 306 GLY A O 1
ATOM 2324 N N . ALA A 1 307 ? -50.680 -64.949 59.860 1.00 138.26 307 ALA A N 1
ATOM 2325 C CA . ALA A 1 307 ? -49.231 -64.972 60.053 1.00 132.00 307 ALA A CA 1
ATOM 2326 C C . ALA A 1 307 ? -48.541 -65.800 58.973 1.00 122.81 307 ALA A C 1
ATOM 2327 O O . ALA A 1 307 ? -47.718 -66.674 59.252 1.00 115.80 307 ALA A O 1
ATOM 2329 N N . PHE A 1 308 ? -48.895 -65.526 57.721 1.00 112.66 308 PHE A N 1
ATOM 2330 C CA . PHE A 1 308 ? -48.315 -66.220 56.585 1.00 94.90 308 PHE A CA 1
ATOM 2331 C C . PHE A 1 308 ? -47.713 -65.215 55.617 1.00 93.70 308 PHE A C 1
ATOM 2332 O O . PHE A 1 308 ? -48.215 -64.099 55.464 1.00 92.65 308 PHE A O 1
ATOM 2340 N N . PHE A 1 309 ? -46.632 -65.627 54.963 1.00 97.05 309 PHE A N 1
ATOM 2341 C CA . PHE A 1 309 ? -45.972 -64.811 53.959 1.00 96.52 309 PHE A CA 1
ATOM 2342 C C . PHE A 1 309 ? -45.525 -65.703 52.812 1.00 95.34 309 PHE A C 1
ATOM 2343 O O . PHE A 1 309 ? -45.554 -66.931 52.900 1.00 91.92 309 PHE A O 1
ATOM 2351 N N . PHE A 1 310 ? -45.109 -65.062 51.728 1.00 97.46 310 PHE A N 1
ATOM 2352 C CA . PHE A 1 310 ? -44.628 -65.724 50.528 1.00 89.36 310 PHE A CA 1
ATOM 2353 C C . PHE A 1 310 ? -43.213 -65.261 50.230 1.00 97.00 310 PHE A C 1
ATOM 2354 O O . PHE A 1 310 ? -42.868 -64.101 50.469 1.00 106.59 310 PHE A O 1
ATOM 2362 N N . LEU A 1 311 ? -42.396 -66.169 49.711 1.00 93.93 311 LEU A N 1
ATOM 2363 C CA . LEU A 1 311 ? -41.101 -65.828 49.135 1.00 83.20 311 LEU A CA 1
ATOM 2364 C C . LEU A 1 311 ? -41.150 -66.226 47.669 1.00 87.05 311 LEU A C 1
ATOM 2365 O O . LEU A 1 311 ? -41.217 -67.416 47.350 1.00 90.53 311 LEU A O 1
ATOM 2370 N N . LEU A 1 312 ? -41.145 -65.239 46.783 1.00 89.40 312 LEU A N 1
ATOM 2371 C CA . LEU A 1 312 ? -41.220 -65.475 45.350 1.00 97.81 312 LEU A CA 1
ATOM 2372 C C . LEU A 1 312 ? -39.911 -65.060 44.691 1.00 107.68 312 LEU A C 1
ATOM 2373 O O . LEU A 1 312 ? -39.259 -64.107 45.121 1.00 117.93 312 LEU A O 1
ATOM 2378 N N . GLN A 1 313 ? -39.527 -65.788 43.645 1.00 99.13 313 GLN A N 1
ATOM 2379 C CA . GLN A 1 313 ? -38.233 -65.605 43.001 1.00 99.65 313 GLN A CA 1
ATOM 2380 C C . GLN A 1 313 ? -38.423 -65.123 41.572 1.00 98.12 313 GLN A C 1
ATOM 2381 O O . GLN A 1 313 ? -39.230 -65.683 40.824 1.00 92.16 313 GLN A O 1
ATOM 2387 N N . THR A 1 314 ? -37.679 -64.085 41.202 1.00 105.38 314 THR A N 1
ATOM 2388 C CA . THR A 1 314 ? -37.670 -63.569 39.846 1.00 102.29 314 THR A CA 1
ATOM 2389 C C . THR A 1 314 ? -36.726 -64.393 38.979 1.00 100.52 314 THR A C 1
ATOM 2390 O O . THR A 1 314 ? -35.930 -65.196 39.468 1.00 102.57 314 THR A O 1
ATOM 2394 N N . GLU A 1 315 ? -36.810 -64.177 37.667 1.00 98.67 315 GLU A N 1
ATOM 2395 C CA . GLU A 1 315 ? -35.920 -64.879 36.753 1.00 102.21 315 GLU A CA 1
ATOM 2396 C C . GLU A 1 315 ? -34.468 -64.451 36.909 1.00 101.70 315 GLU A C 1
ATOM 2397 O O . GLU A 1 315 ? -33.580 -65.129 36.384 1.00 102.89 315 GLU A O 1
ATOM 2403 N N . ASP A 1 316 ? -34.206 -63.353 37.611 1.00 102.51 316 ASP A N 1
ATOM 2404 C CA . ASP A 1 316 ? -32.850 -62.986 37.984 1.00 104.32 316 ASP A CA 1
ATOM 2405 C C . ASP A 1 316 ? -32.399 -63.663 39.267 1.00 99.38 316 ASP A C 1
ATOM 2406 O O . ASP A 1 316 ? -31.207 -63.630 39.581 1.00 100.45 316 ASP A O 1
ATOM 2411 N N . GLY A 1 317 ? -33.317 -64.276 40.005 1.00 93.89 317 GLY A N 1
ATOM 2412 C CA . GLY A 1 317 ? -33.002 -64.876 41.280 1.00 97.92 317 GLY A CA 1
ATOM 2413 C C . GLY A 1 317 ? -33.327 -64.028 42.486 1.00 107.76 317 GLY A C 1
ATOM 2414 O O . GLY A 1 317 ? -32.938 -64.394 43.599 1.00 107.74 317 GLY A O 1
ATOM 2415 N N . ASP A 1 318 ? -34.027 -62.914 42.304 1.00 108.23 318 ASP A N 1
ATOM 2416 C CA . ASP A 1 318 ? -34.328 -62.021 43.409 1.00 106.19 318 ASP A CA 1
ATOM 2417 C C . ASP A 1 318 ? -35.557 -62.503 44.164 1.00 103.37 318 ASP A C 1
ATOM 2418 O O . ASP A 1 318 ? -36.568 -62.872 43.565 1.00 101.13 318 ASP A O 1
ATOM 2423 N N . LEU A 1 319 ? -35.461 -62.494 45.488 1.00 104.49 319 LEU A N 1
ATOM 2424 C CA . LEU A 1 319 ? -36.500 -63.008 46.370 1.00 106.02 319 LEU A CA 1
ATOM 2425 C C . LEU A 1 319 ? -37.266 -61.847 46.987 1.00 115.94 319 LEU A C 1
ATOM 2426 O O . LEU A 1 319 ? -36.685 -61.033 47.719 1.00 124.71 319 LEU A O 1
ATOM 2431 N N . PHE A 1 320 ? -38.565 -61.789 46.697 1.00 108.94 320 PHE A N 1
ATOM 2432 C CA . PHE A 1 320 ? -39.484 -60.807 47.250 1.00 115.13 320 PHE A CA 1
ATOM 2433 C C . PHE A 1 320 ? -40.428 -61.475 48.240 1.00 109.86 320 PHE A C 1
ATOM 2434 O O . PHE A 1 320 ? -40.918 -62.582 47.996 1.00 113.43 320 PHE A O 1
ATOM 2442 N N . LYS A 1 321 ? -40.682 -60.791 49.351 1.00 108.41 321 LYS A N 1
ATOM 2443 C CA . LYS A 1 321 ? -41.621 -61.252 50.364 1.00 98.10 321 LYS A CA 1
ATOM 2444 C C . LYS A 1 321 ? -42.990 -60.639 50.097 1.00 106.39 321 LYS A C 1
ATOM 2445 O O . LYS A 1 321 ? -43.110 -59.421 49.938 1.00 114.71 321 LYS A O 1
ATOM 2451 N N . VAL A 1 322 ? -44.013 -61.486 50.037 1.00 97.15 322 VAL A N 1
ATOM 2452 C CA . VAL A 1 322 ? -45.379 -61.066 49.759 1.00 96.30 322 VAL A CA 1
ATOM 2453 C C . VAL A 1 322 ? -46.227 -61.352 50.988 1.00 105.72 322 VAL A C 1
ATOM 2454 O O . VAL A 1 322 ? -46.053 -62.384 51.640 1.00 108.78 322 VAL A O 1
ATOM 2458 N N . THR A 1 323 ? -47.136 -60.436 51.312 1.00 106.40 323 THR A N 1
ATOM 2459 C CA . THR A 1 323 ? -48.018 -60.611 52.456 1.00 101.84 323 THR A CA 1
ATOM 2460 C C . THR A 1 323 ? -49.416 -60.144 52.086 1.00 108.57 323 THR A C 1
ATOM 2461 O O . THR A 1 323 ? -49.615 -59.432 51.098 1.00 103.58 323 THR A O 1
ATOM 2465 N N . ILE A 1 324 ? -50.390 -60.558 52.893 1.00 105.86 324 ILE A N 1
ATOM 2466 C CA . ILE A 1 324 ? -51.797 -60.262 52.658 1.00 112.23 324 ILE A CA 1
ATOM 2467 C C . ILE A 1 324 ? -52.360 -59.571 53.888 1.00 113.84 324 ILE A C 1
ATOM 2468 O O . ILE A 1 324 ? -52.242 -60.088 55.005 1.00 112.18 324 ILE A O 1
ATOM 2473 N N . ASP A 1 325 ? -52.972 -58.409 53.681 1.00 114.37 325 ASP A N 1
ATOM 2474 C CA . ASP A 1 325 ? -53.633 -57.660 54.739 1.00 117.07 325 ASP A CA 1
ATOM 2475 C C . ASP A 1 325 ? -55.124 -57.604 54.452 1.00 120.73 325 ASP A C 1
ATOM 2476 O O . ASP A 1 325 ? -55.536 -57.333 53.319 1.00 116.77 325 ASP A O 1
ATOM 2481 N N . MET A 1 326 ? -55.924 -57.852 55.481 1.00 127.70 326 MET A N 1
ATOM 2482 C CA . MET A 1 326 ? -57.369 -57.921 55.358 1.00 127.33 326 MET A CA 1
ATOM 2483 C C . MET A 1 326 ? -58.013 -56.845 56.221 1.00 130.21 326 MET A C 1
ATOM 2484 O O . MET A 1 326 ? -57.426 -56.382 57.203 1.00 135.93 326 MET A O 1
ATOM 2489 N N . VAL A 1 327 ? -59.230 -56.449 55.837 1.00 132.52 327 VAL A N 1
ATOM 2490 C CA . VAL A 1 327 ? -59.910 -55.355 56.517 1.00 144.21 327 VAL A CA 1
ATOM 2491 C C . VAL A 1 327 ? -60.116 -55.695 57.990 1.00 146.43 327 VAL A C 1
ATOM 2492 O O . VAL A 1 327 ? -60.288 -56.861 58.369 1.00 143.16 327 VAL A O 1
ATOM 2496 N N . GLU A 1 328 ? -60.081 -54.668 58.832 1.00 143.68 328 GLU A N 1
ATOM 2497 C CA . GLU A 1 328 ? -60.343 -54.818 60.253 1.00 149.57 328 GLU A CA 1
ATOM 2498 C C . GLU A 1 328 ? -61.761 -54.365 60.579 1.00 157.52 328 GLU A C 1
ATOM 2499 O O . GLU A 1 328 ? -62.348 -53.544 59.871 1.00 149.57 328 GLU A O 1
ATOM 2505 N N . ASP A 1 329 ? -62.308 -54.915 61.663 1.00 163.99 329 ASP A N 1
ATOM 2506 C CA . ASP A 1 329 ? -63.637 -54.527 62.121 1.00 163.07 329 ASP A CA 1
ATOM 2507 C C . ASP A 1 329 ? -63.578 -53.177 62.826 1.00 164.68 329 ASP A C 1
ATOM 2508 O O . ASP A 1 329 ? -62.605 -52.432 62.663 1.00 164.80 329 ASP A O 1
ATOM 2513 N N . GLU A 1 330 ? -64.615 -52.844 63.596 1.00 163.40 330 GLU A N 1
ATOM 2514 C CA . GLU A 1 330 ? -64.577 -51.618 64.389 1.00 161.60 330 GLU A CA 1
ATOM 2515 C C . GLU A 1 330 ? -63.442 -51.678 65.398 1.00 161.78 330 GLU A C 1
ATOM 2516 O O . GLU A 1 330 ? -62.648 -50.739 65.522 1.00 165.01 330 GLU A O 1
ATOM 2522 N N . LYS A 1 331 ? -63.338 -52.792 66.112 1.00 159.54 331 LYS A N 1
ATOM 2523 C CA . LYS A 1 331 ? -62.181 -53.072 66.951 1.00 160.47 331 LYS A CA 1
ATOM 2524 C C . LYS A 1 331 ? -60.988 -53.345 66.037 1.00 161.59 331 LYS A C 1
ATOM 2525 O O . LYS A 1 331 ? -61.012 -53.069 64.835 1.00 154.60 331 LYS A O 1
ATOM 2531 N N . GLY A 1 332 ? -59.920 -53.906 66.596 1.00 162.80 332 GLY A N 1
ATOM 2532 C CA . GLY A 1 332 ? -58.732 -54.169 65.806 1.00 156.37 332 GLY A CA 1
ATOM 2533 C C . GLY A 1 332 ? -58.580 -55.620 65.393 1.00 155.14 332 GLY A C 1
ATOM 2534 O O . GLY A 1 332 ? -57.538 -56.232 65.643 1.00 147.00 332 GLY A O 1
ATOM 2535 N N . ASN A 1 333 ? -59.601 -56.179 64.749 1.00 155.29 333 ASN A N 1
ATOM 2536 C CA . ASN A 1 333 ? -59.624 -57.592 64.401 1.00 153.57 333 ASN A CA 1
ATOM 2537 C C . ASN A 1 333 ? -59.921 -57.772 62.921 1.00 148.54 333 ASN A C 1
ATOM 2538 O O . ASN A 1 333 ? -60.692 -57.004 62.341 1.00 146.47 333 ASN A O 1
ATOM 2543 N N . PRO A 1 334 ? -59.345 -58.792 62.291 1.00 148.38 334 PRO A N 1
ATOM 2544 C CA . PRO A 1 334 ? -59.513 -58.964 60.846 1.00 144.43 334 PRO A CA 1
ATOM 2545 C C . PRO A 1 334 ? -60.877 -59.529 60.476 1.00 135.50 334 PRO A C 1
ATOM 2546 O O . PRO A 1 334 ? -61.577 -60.140 61.284 1.00 132.81 334 PRO A O 1
ATOM 2550 N N . THR A 1 335 ? -61.243 -59.309 59.216 1.00 126.98 335 THR A N 1
ATOM 2551 C CA . THR A 1 335 ? -62.421 -59.907 58.609 1.00 127.72 335 THR A CA 1
ATOM 2552 C C . THR A 1 335 ? -61.995 -60.793 57.446 1.00 133.90 335 THR A C 1
ATOM 2553 O O . THR A 1 335 ? -60.823 -60.840 57.065 1.00 138.86 335 THR A O 1
ATOM 2557 N N . GLY A 1 336 ? -62.971 -61.496 56.872 1.00 132.28 336 GLY A N 1
ATOM 2558 C CA . GLY A 1 336 ? -62.675 -62.377 55.757 1.00 132.75 336 GLY A CA 1
ATOM 2559 C C . GLY A 1 336 ? -62.308 -61.638 54.488 1.00 126.88 336 GLY A C 1
ATOM 2560 O O . GLY A 1 336 ? -61.579 -62.169 53.646 1.00 122.62 336 GLY A O 1
ATOM 2561 N N . GLU A 1 337 ? -62.803 -60.415 54.327 1.00 129.21 337 GLU A N 1
ATOM 2562 C CA . GLU A 1 337 ? -62.497 -59.639 53.135 1.00 130.70 337 GLU A CA 1
ATOM 2563 C C . GLU A 1 337 ? -61.018 -59.276 53.109 1.00 131.53 337 GLU A C 1
ATOM 2564 O O . GLU A 1 337 ? -60.415 -58.991 54.145 1.00 131.70 337 GLU A O 1
ATOM 2570 N N . VAL A 1 338 ? -60.436 -59.291 51.915 1.00 133.96 338 VAL A N 1
ATOM 2571 C CA . VAL A 1 338 ? -59.029 -58.964 51.713 1.00 127.28 338 VAL A CA 1
ATOM 2572 C C . VAL A 1 338 ? -58.927 -57.510 51.276 1.00 130.26 338 VAL A C 1
ATOM 2573 O O . VAL A 1 338 ? -59.810 -56.986 50.587 1.00 129.41 338 VAL A O 1
ATOM 2577 N N . LYS A 1 339 ? -57.846 -56.842 51.681 1.00 124.23 339 LYS A N 1
ATOM 2578 C CA . LYS A 1 339 ? -57.658 -55.435 51.356 1.00 124.79 339 LYS A CA 1
ATOM 2579 C C . LYS A 1 339 ? -56.482 -55.197 50.417 1.00 119.11 339 LYS A C 1
ATOM 2580 O O . LYS A 1 339 ? -56.660 -54.595 49.356 1.00 117.48 339 LYS A O 1
ATOM 2586 N N . ARG A 1 340 ? -55.276 -55.631 50.776 1.00 121.29 340 ARG A N 1
ATOM 2587 C CA . ARG A 1 340 ? -54.097 -55.300 49.986 1.00 128.82 340 ARG A CA 1
ATOM 2588 C C . ARG A 1 340 ? -53.135 -56.479 49.934 1.00 130.50 340 ARG A C 1
ATOM 2589 O O . ARG A 1 340 ? -53.220 -57.418 50.729 1.00 125.27 340 ARG A O 1
ATOM 2597 N N . VAL A 1 341 ? -52.202 -56.402 48.984 1.00 125.10 341 VAL A N 1
ATOM 2598 C CA . VAL A 1 341 ? -51.125 -57.371 48.821 1.00 116.02 341 VAL A CA 1
ATOM 2599 C C . VAL A 1 341 ? -49.811 -56.604 48.802 1.00 111.62 341 VAL A C 1
ATOM 2600 O O . VAL A 1 341 ? -49.637 -55.700 47.981 1.00 114.50 341 VAL A O 1
ATOM 2604 N N . LYS A 1 342 ? -48.886 -56.967 49.687 1.00 111.41 342 LYS A N 1
ATOM 2605 C CA . LYS A 1 342 ? -47.666 -56.196 49.909 1.00 119.08 342 LYS A CA 1
ATOM 2606 C C . LYS A 1 342 ? -46.450 -56.978 49.427 1.00 113.75 342 LYS A C 1
ATOM 2607 O O . LYS A 1 342 ? -46.214 -58.102 49.881 1.00 110.40 342 LYS A O 1
ATOM 2613 N N . ILE A 1 343 ? -45.679 -56.377 48.522 1.00 115.32 343 ILE A N 1
ATOM 2614 C CA . ILE A 1 343 ? -44.395 -56.903 48.075 1.00 111.58 343 ILE A CA 1
ATOM 2615 C C . ILE A 1 343 ? -43.287 -56.064 48.692 1.00 116.40 343 ILE A C 1
ATOM 2616 O O . ILE A 1 343 ? -43.354 -54.828 48.695 1.00 119.23 343 ILE A O 1
ATOM 2621 N N . LYS A 1 344 ? -42.266 -56.743 49.207 1.00 119.40 344 LYS A N 1
ATOM 2622 C CA . LYS A 1 344 ? -41.100 -56.108 49.804 1.00 117.23 344 LYS A CA 1
ATOM 2623 C C . LYS A 1 344 ? -39.875 -56.924 49.431 1.00 112.68 344 LYS A C 1
ATOM 2624 O O . LYS A 1 344 ? -39.895 -58.154 49.531 1.00 121.37 344 LYS A O 1
ATOM 2630 N N . TYR A 1 345 ? -38.822 -56.245 48.990 1.00 114.49 345 TYR A N 1
ATOM 2631 C CA . TYR A 1 345 ? -37.597 -56.933 48.610 1.00 108.58 345 TYR A CA 1
ATOM 2632 C C . TYR A 1 345 ? -37.010 -57.672 49.804 1.00 111.12 345 TYR A C 1
ATOM 2633 O O . TYR A 1 345 ? -36.852 -57.104 50.889 1.00 126.40 345 TYR A O 1
ATOM 2642 N N . PHE A 1 346 ? -36.697 -58.950 49.604 1.00 106.68 346 PHE A N 1
ATOM 2643 C CA . PHE A 1 346 ? -36.158 -59.792 50.665 1.00 115.40 346 PHE A CA 1
ATOM 2644 C C . PHE A 1 346 ? -34.668 -60.034 50.458 1.00 118.22 346 PHE A C 1
ATOM 2645 O O . PHE A 1 346 ? -33.853 -59.417 51.146 1.00 127.86 346 PHE A O 1
ATOM 2653 N N . ASP A 1 347 ? -34.288 -60.906 49.524 1.00 119.13 347 ASP A N 1
ATOM 2654 C CA . ASP A 1 347 ? -32.873 -61.236 49.359 1.00 121.44 347 ASP A CA 1
ATOM 2655 C C . ASP A 1 347 ? -32.678 -62.010 48.064 1.00 116.44 347 ASP A C 1
ATOM 2656 O O . ASP A 1 347 ? -33.583 -62.711 47.614 1.00 118.71 347 ASP A O 1
ATOM 2661 N N . THR A 1 348 ? -31.478 -61.911 47.498 1.00 106.03 348 THR A N 1
ATOM 2662 C CA . THR A 1 348 ? -31.162 -62.530 46.216 1.00 103.67 348 THR A CA 1
ATOM 2663 C C . THR A 1 348 ? -30.365 -63.811 46.428 1.00 104.89 348 THR A C 1
ATOM 2664 O O . THR A 1 348 ? -29.328 -63.799 47.098 1.00 107.68 348 THR A O 1
ATOM 2668 N N . VAL A 1 349 ? -30.852 -64.908 45.853 1.00 109.07 349 VAL A N 1
ATOM 2669 C CA . VAL A 1 349 ? -30.222 -66.223 45.957 1.00 102.56 349 VAL A CA 1
ATOM 2670 C C . VAL A 1 349 ? -30.182 -66.834 44.560 1.00 97.69 349 VAL A C 1
ATOM 2671 O O . VAL A 1 349 ? -30.816 -66.294 43.644 1.00 99.21 349 VAL A O 1
ATOM 2675 N N . PRO A 1 350 ? -29.454 -67.929 44.334 1.00 88.24 350 PRO A N 1
ATOM 2676 C CA . PRO A 1 350 ? -29.461 -68.549 43.005 1.00 85.46 350 PRO A CA 1
ATOM 2677 C C . PRO A 1 350 ? -30.858 -68.982 42.586 1.00 80.40 350 PRO A C 1
ATOM 2678 O O . PRO A 1 350 ? -31.742 -69.213 43.410 1.00 81.50 350 PRO A O 1
ATOM 2682 N N . ILE A 1 351 ? -31.048 -69.082 41.269 1.00 76.80 351 ILE A N 1
ATOM 2683 C CA . ILE A 1 351 ? -32.320 -69.537 40.727 1.00 78.63 351 ILE A CA 1
ATOM 2684 C C . ILE A 1 351 ? -32.523 -70.997 41.094 1.00 91.27 351 ILE A C 1
ATOM 2685 O O . ILE A 1 351 ? -31.591 -71.807 41.025 1.00 94.38 351 ILE A O 1
ATOM 2690 N N . ALA A 1 352 ? -33.744 -71.343 41.484 1.00 92.62 352 ALA A N 1
ATOM 2691 C CA . ALA A 1 352 ? -34.017 -72.644 42.068 1.00 93.61 352 ALA A CA 1
ATOM 2692 C C . ALA A 1 352 ? -35.213 -73.303 41.403 1.00 89.42 352 ALA A C 1
ATOM 2693 O O . ALA A 1 352 ? -36.137 -72.632 40.939 1.00 84.76 352 ALA A O 1
ATOM 2695 N N . HIS A 1 353 ? -35.172 -74.636 41.353 1.00 88.91 353 HIS A N 1
ATOM 2696 C CA . HIS A 1 353 ? -36.347 -75.422 40.999 1.00 88.88 353 HIS A CA 1
ATOM 2697 C C . HIS A 1 353 ? -37.341 -75.457 42.150 1.00 88.39 353 HIS A C 1
ATOM 2698 O O . HIS A 1 353 ? -38.555 -75.438 41.931 1.00 82.86 353 HIS A O 1
ATOM 2705 N N . SER A 1 354 ? -36.841 -75.512 43.379 1.00 89.62 354 SER A N 1
ATOM 2706 C CA . SER A 1 354 ? -37.689 -75.527 44.558 1.00 93.54 354 SER A CA 1
ATOM 2707 C C . SER A 1 354 ? -37.010 -74.758 45.677 1.00 88.09 354 SER A C 1
ATOM 2708 O O . SER A 1 354 ? -35.781 -74.715 45.769 1.00 81.34 354 SER A O 1
ATOM 2711 N N . LEU A 1 355 ? -37.826 -74.147 46.524 1.00 82.08 355 LEU A N 1
ATOM 2712 C CA . LEU A 1 355 ? -37.358 -73.508 47.741 1.00 81.65 355 LEU A CA 1
ATOM 2713 C C . LEU A 1 355 ? -38.201 -74.013 48.902 1.00 85.13 355 LEU A C 1
ATOM 2714 O O . LEU A 1 355 ? -39.387 -74.307 48.744 1.00 83.90 355 LEU A O 1
ATOM 2719 N N . CYS A 1 356 ? -37.578 -74.130 50.068 1.00 83.39 356 CYS A N 1
ATOM 2720 C CA . CYS A 1 356 ? -38.207 -74.791 51.201 1.00 84.74 356 CYS A CA 1
ATOM 2721 C C . CYS A 1 356 ? -37.853 -74.058 52.482 1.00 85.85 356 CYS A C 1
ATOM 2722 O O . CYS A 1 356 ? -36.674 -73.841 52.769 1.00 83.13 356 CYS A O 1
ATOM 2725 N N . ILE A 1 357 ? -38.872 -73.682 53.247 1.00 86.54 357 ILE A N 1
ATOM 2726 C CA . ILE A 1 357 ? -38.693 -72.991 54.517 1.00 84.20 357 ILE A CA 1
ATOM 2727 C C . ILE A 1 357 ? -38.929 -73.994 55.633 1.00 81.66 357 ILE A C 1
ATOM 2728 O O . ILE A 1 357 ? -40.040 -74.512 55.789 1.00 93.68 357 ILE A O 1
ATOM 2733 N N . LEU A 1 358 ? -37.892 -74.268 56.406 1.00 77.25 358 LEU A N 1
ATOM 2734 C CA . LEU A 1 358 ? -37.979 -75.221 57.497 1.00 94.37 358 LEU A CA 1
ATOM 2735 C C . LEU A 1 358 ? -38.475 -74.536 58.762 1.00 107.68 358 LEU A C 1
ATOM 2736 O O . LEU A 1 358 ? -38.200 -73.359 59.004 1.00 112.44 358 LEU A O 1
ATOM 2741 N N . LYS A 1 359 ? -39.213 -75.291 59.576 1.00 103.30 359 LYS A N 1
ATOM 2742 C CA . LYS A 1 359 ? -39.714 -74.744 60.830 1.00 94.08 359 LYS A CA 1
ATOM 2743 C C . LYS A 1 359 ? -38.588 -74.385 61.786 1.00 93.39 359 LYS A C 1
ATOM 2744 O O . LYS A 1 359 ? -38.785 -73.550 62.674 1.00 99.90 359 LYS A O 1
ATOM 2750 N N . SER A 1 360 ? -37.412 -74.980 61.615 1.00 87.13 360 SER A N 1
ATOM 2751 C CA . SER A 1 360 ? -36.245 -74.624 62.406 1.00 85.47 360 SER A CA 1
ATOM 2752 C C . SER A 1 360 ? -35.571 -73.347 61.924 1.00 94.98 360 SER A C 1
ATOM 2753 O O . SER A 1 360 ? -34.467 -73.040 62.377 1.00 104.23 360 SER A O 1
ATOM 2756 N N . GLY A 1 361 ? -36.204 -72.602 61.024 1.00 95.41 361 GLY A N 1
ATOM 2757 C CA . GLY A 1 361 ? -35.687 -71.308 60.620 1.00 106.57 361 GLY A CA 1
ATOM 2758 C C . GLY A 1 361 ? -34.601 -71.340 59.568 1.00 110.82 361 GLY A C 1
ATOM 2759 O O . GLY A 1 361 ? -33.639 -70.568 59.653 1.00 113.07 361 GLY A O 1
ATOM 2760 N N . PHE A 1 362 ? -34.730 -72.203 58.565 1.00 108.46 362 PHE A N 1
ATOM 2761 C CA . PHE A 1 362 ? -33.743 -72.315 57.503 1.00 95.82 362 PHE A CA 1
ATOM 2762 C C . PHE A 1 362 ? -34.432 -72.290 56.148 1.00 96.14 362 PHE A C 1
ATOM 2763 O O . PHE A 1 362 ? -35.634 -72.541 56.029 1.00 95.40 362 PHE A O 1
ATOM 2771 N N . LEU A 1 363 ? -33.647 -71.986 55.118 1.00 95.97 363 LEU A N 1
ATOM 2772 C CA . LEU A 1 363 ? -34.126 -71.981 53.741 1.00 87.16 363 LEU A CA 1
ATOM 2773 C C . LEU A 1 363 ? -33.238 -72.899 52.919 1.00 90.84 363 LEU A C 1
ATOM 2774 O O . LEU A 1 363 ? -32.021 -72.695 52.857 1.00 93.59 363 LEU A O 1
ATOM 2779 N N . PHE A 1 364 ? -33.840 -73.908 52.302 1.00 94.32 364 PHE A N 1
ATOM 2780 C CA . PHE A 1 364 ? -33.124 -74.844 51.447 1.00 86.31 364 PHE A CA 1
ATOM 2781 C C . PHE A 1 364 ? -33.378 -74.470 49.995 1.00 85.13 364 PHE A C 1
ATOM 2782 O O . PHE A 1 364 ? -34.523 -74.482 49.536 1.00 81.76 364 PHE A O 1
ATOM 2790 N N . VAL A 1 365 ? -32.309 -74.148 49.278 1.00 84.93 365 VAL A N 1
ATOM 2791 C CA . VAL A 1 365 ? -32.371 -73.666 47.905 1.00 86.81 365 VAL A CA 1
ATOM 2792 C C . VAL A 1 365 ? -31.811 -74.748 46.996 1.00 85.43 365 VAL A C 1
ATOM 2793 O O . VAL A 1 365 ? -30.615 -75.069 47.062 1.00 88.23 365 VAL A O 1
ATOM 2797 N N . ALA A 1 366 ? -32.679 -75.303 46.152 1.00 70.81 366 ALA A N 1
ATOM 2798 C CA . ALA A 1 366 ? -32.320 -76.318 45.167 1.00 75.88 366 ALA A CA 1
ATOM 2799 C C . ALA A 1 366 ? -32.048 -75.602 43.852 1.00 83.46 366 ALA A C 1
ATOM 2800 O O . ALA A 1 366 ? -32.969 -75.338 43.077 1.00 86.06 366 ALA A O 1
ATOM 2802 N N . SER A 1 367 ? -30.783 -75.292 43.605 1.00 82.82 367 SER A N 1
ATOM 2803 C CA . SER A 1 367 ? -30.414 -74.503 42.441 1.00 80.41 367 SER A CA 1
ATOM 2804 C C . SER A 1 367 ? -30.739 -75.248 41.154 1.00 76.47 367 SER A C 1
ATOM 2805 O O . SER A 1 367 ? -30.491 -76.448 41.035 1.00 85.12 367 SER A O 1
ATOM 2808 N N . GLU A 1 368 ? -31.300 -74.527 40.183 1.00 74.37 368 GLU A N 1
ATOM 2809 C CA . GLU A 1 368 ? -31.519 -75.126 38.873 1.00 82.29 368 GLU A CA 1
ATOM 2810 C C . GLU A 1 368 ? -30.198 -75.480 38.209 1.00 80.83 368 GLU A C 1
ATOM 2811 O O . GLU A 1 368 ? -30.139 -76.403 37.390 1.00 75.85 368 GLU A O 1
ATOM 2817 N N . PHE A 1 369 ? -29.131 -74.765 38.555 1.00 72.92 369 PHE A N 1
ATOM 2818 C CA . PHE A 1 369 ? -27.791 -75.064 38.082 1.00 70.84 369 PHE A CA 1
ATOM 2819 C C . PHE A 1 369 ? -26.799 -74.680 39.170 1.00 74.07 369 PHE A C 1
ATOM 2820 O O . PHE A 1 369 ? -27.034 -73.748 39.940 1.00 84.87 369 PHE A O 1
ATOM 2828 N N . GLY A 1 370 ? -25.689 -75.404 39.226 1.00 72.49 370 GLY A N 1
ATOM 2829 C CA . GLY A 1 370 ? -24.655 -75.116 40.196 1.00 78.91 370 GLY A CA 1
ATOM 2830 C C . GLY A 1 370 ? -24.958 -75.711 41.554 1.00 77.52 370 GLY A C 1
ATOM 2831 O O . GLY A 1 370 ? -25.940 -76.419 41.760 1.00 93.73 370 GLY A O 1
ATOM 2832 N N . ASN A 1 371 ? -24.080 -75.403 42.506 1.00 80.04 371 ASN A N 1
ATOM 2833 C CA . ASN A 1 371 ? -24.197 -75.948 43.849 1.00 78.57 371 ASN A CA 1
ATOM 2834 C C . ASN A 1 371 ? -25.517 -75.533 44.488 1.00 77.14 371 ASN A C 1
ATOM 2835 O O . ASN A 1 371 ? -26.126 -74.527 44.124 1.00 68.60 371 ASN A O 1
ATOM 2840 N N . HIS A 1 372 ? -25.962 -76.334 45.450 1.00 83.14 372 HIS A N 1
ATOM 2841 C CA . HIS A 1 372 ? -27.183 -76.029 46.181 1.00 85.50 372 HIS A CA 1
ATOM 2842 C C . HIS A 1 372 ? -26.847 -75.244 47.443 1.00 88.23 372 HIS A C 1
ATOM 2843 O O . HIS A 1 372 ? -25.722 -75.280 47.939 1.00 88.64 372 HIS A O 1
ATOM 2850 N N . HIS A 1 373 ? -27.830 -74.519 47.964 1.00 89.90 373 HIS A N 1
ATOM 2851 C CA . HIS A 1 373 ? -27.539 -73.575 49.035 1.00 85.36 373 HIS A CA 1
ATOM 2852 C C . HIS A 1 373 ? -28.414 -73.832 50.248 1.00 92.89 373 HIS A C 1
ATOM 2853 O O . HIS A 1 373 ? -29.606 -74.107 50.116 1.00 95.69 373 HIS A O 1
ATOM 2860 N N . PHE A 1 374 ? -27.813 -73.738 51.430 1.00 93.31 374 PHE A N 1
ATOM 2861 C CA . PHE A 1 374 ? -28.516 -73.873 52.699 1.00 93.67 374 PHE A CA 1
ATOM 2862 C C . PHE A 1 374 ? -28.289 -72.599 53.497 1.00 94.05 374 PHE A C 1
ATOM 2863 O O . PHE A 1 374 ? -27.144 -72.284 53.848 1.00 95.56 374 PHE A O 1
ATOM 2871 N N . TYR A 1 375 ? -29.377 -71.873 53.770 1.00 93.11 375 TYR A N 1
ATOM 2872 C CA . TYR A 1 375 ? -29.357 -70.576 54.435 1.00 91.56 375 TYR A CA 1
ATOM 2873 C C . TYR A 1 375 ? -30.044 -70.645 55.794 1.00 98.95 375 TYR A C 1
ATOM 2874 O O . TYR A 1 375 ? -30.902 -71.497 56.042 1.00 106.50 375 TYR A O 1
ATOM 2883 N N . GLN A 1 376 ? -29.684 -69.698 56.660 1.00 99.69 376 GLN A N 1
ATOM 2884 C CA . GLN A 1 376 ? -30.347 -69.482 57.939 1.00 101.54 376 GLN A CA 1
ATOM 2885 C C . GLN A 1 376 ? -30.976 -68.094 57.953 1.00 101.90 376 GLN A C 1
ATOM 2886 O O . GLN A 1 376 ? -30.369 -67.126 57.487 1.00 104.92 376 GLN A O 1
ATOM 2892 N N . PHE A 1 377 ? -32.197 -68.003 58.480 1.00 101.17 377 PHE A N 1
ATOM 2893 C CA . PHE A 1 377 ? -32.925 -66.741 58.533 1.00 108.76 377 PHE A CA 1
ATOM 2894 C C . PHE A 1 377 ? -32.347 -65.824 59.613 1.00 121.16 377 PHE A C 1
ATOM 2895 O O . PHE A 1 377 ? -31.570 -66.246 60.473 1.00 119.39 377 PHE A O 1
ATOM 2903 N N . GLU A 1 378 ? -32.743 -64.551 59.571 1.00 119.18 378 GLU A N 1
ATOM 2904 C CA . GLU A 1 378 ? -32.348 -63.630 60.637 1.00 122.04 378 GLU A CA 1
ATOM 2905 C C . GLU A 1 378 ? -33.558 -63.005 61.390 1.00 133.80 378 GLU A C 1
ATOM 2906 O O . GLU A 1 378 ? -33.732 -63.358 62.554 1.00 139.93 378 GLU A O 1
ATOM 2912 N N . LYS A 1 379 ? -34.396 -62.113 60.836 1.00 138.90 379 LYS A N 1
ATOM 2913 C CA . LYS A 1 379 ? -34.296 -61.422 59.549 1.00 142.06 379 LYS A CA 1
ATOM 2914 C C . LYS A 1 379 ? -34.239 -59.906 59.793 1.00 153.77 379 LYS A C 1
ATOM 2915 O O . LYS A 1 379 ? -35.193 -59.315 60.302 1.00 154.21 379 LYS A O 1
ATOM 2921 N N . LEU A 1 380 ? -33.117 -59.280 59.444 1.00 152.21 380 LEU A N 1
ATOM 2922 C CA . LEU A 1 380 ? -32.931 -57.844 59.612 1.00 154.51 380 LEU A CA 1
ATOM 2923 C C . LEU A 1 380 ? -32.867 -57.177 58.245 1.00 159.80 380 LEU A C 1
ATOM 2924 O O . LEU A 1 380 ? -32.086 -57.593 57.383 1.00 154.64 380 LEU A O 1
ATOM 2929 N N . GLY A 1 381 ? -33.675 -56.139 58.059 1.00 175.19 381 GLY A N 1
ATOM 2930 C CA . GLY A 1 381 ? -33.865 -55.531 56.753 1.00 172.19 381 GLY A CA 1
ATOM 2931 C C . GLY A 1 381 ? -32.948 -54.396 56.310 1.00 179.26 381 GLY A C 1
ATOM 2932 O O . GLY A 1 381 ? -32.303 -54.534 55.279 1.00 173.97 381 GLY A O 1
ATOM 2933 N N . ASP A 1 382 ? -32.897 -53.264 57.021 1.00 176.71 382 ASP A N 1
ATOM 2934 C CA . ASP A 1 382 ? -33.710 -52.969 58.201 1.00 173.45 382 ASP A CA 1
ATOM 2935 C C . ASP A 1 382 ? -35.196 -52.990 57.873 1.00 169.62 382 ASP A C 1
ATOM 2936 O O . ASP A 1 382 ? -35.578 -52.806 56.717 1.00 162.32 382 ASP A O 1
ATOM 2941 N N . ASP A 1 383 ? -36.010 -53.224 58.906 1.00 169.52 383 ASP A N 1
ATOM 2942 C CA . ASP A 1 383 ? -37.404 -53.627 58.735 1.00 174.01 383 ASP A CA 1
ATOM 2943 C C . ASP A 1 383 ? -38.117 -52.872 57.618 1.00 174.15 383 ASP A C 1
ATOM 2944 O O . ASP A 1 383 ? -38.804 -53.474 56.786 1.00 174.73 383 ASP A O 1
ATOM 2949 N N . ASP A 1 384 ? -37.954 -51.551 57.575 1.00 169.62 384 ASP A N 1
ATOM 2950 C CA . ASP A 1 384 ? -38.556 -50.730 56.533 1.00 169.61 384 ASP A CA 1
ATOM 2951 C C . ASP A 1 384 ? -37.511 -50.059 55.648 1.00 163.20 384 ASP A C 1
ATOM 2952 O O . ASP A 1 384 ? -37.841 -49.131 54.902 1.00 165.26 384 ASP A O 1
ATOM 2957 N N . ASP A 1 385 ? -36.255 -50.509 55.719 1.00 154.08 385 ASP A N 1
ATOM 2958 C CA . ASP A 1 385 ? -35.237 -50.015 54.797 1.00 149.00 385 ASP A CA 1
ATOM 2959 C C . ASP A 1 385 ? -35.628 -50.287 53.351 1.00 143.14 385 ASP A C 1
ATOM 2960 O O . ASP A 1 385 ? -35.344 -49.473 52.466 1.00 131.60 385 ASP A O 1
ATOM 2965 N N . GLU A 1 386 ? -36.297 -51.404 53.096 1.00 147.11 386 GLU A N 1
ATOM 2966 C CA . GLU A 1 386 ? -36.689 -51.730 51.731 1.00 137.39 386 GLU A CA 1
ATOM 2967 C C . GLU A 1 386 ? -38.063 -51.151 51.424 1.00 125.09 386 GLU A C 1
ATOM 2968 O O . GLU A 1 386 ? -38.997 -51.342 52.211 1.00 121.08 386 GLU A O 1
ATOM 2974 N N . PRO A 1 387 ? -38.210 -50.427 50.317 1.00 120.86 387 PRO A N 1
ATOM 2975 C CA . PRO A 1 387 ? -39.535 -49.943 49.920 1.00 114.31 387 PRO A CA 1
ATOM 2976 C C . PRO A 1 387 ? -40.528 -51.086 49.785 1.00 111.79 387 PRO A C 1
ATOM 2977 O O . PRO A 1 387 ? -40.186 -52.188 49.357 1.00 116.47 387 PRO A O 1
ATOM 2981 N N . GLU A 1 388 ? -41.771 -50.802 50.153 1.00 109.07 388 GLU A N 1
ATOM 2982 C CA . GLU A 1 388 ? -42.863 -51.761 50.100 1.00 107.12 388 GLU A CA 1
ATOM 2983 C C . GLU A 1 388 ? -43.918 -51.239 49.135 1.00 108.58 388 GLU A C 1
ATOM 2984 O O . GLU A 1 388 ? -44.192 -50.037 49.100 1.00 117.64 388 GLU A O 1
ATOM 2990 N N . PHE A 1 389 ? -44.499 -52.136 48.344 1.00 107.24 389 PHE A N 1
ATOM 2991 C CA . PHE A 1 389 ? -45.472 -51.746 47.332 1.00 105.22 389 PHE A CA 1
ATOM 2992 C C . PHE A 1 389 ? -46.710 -52.613 47.469 1.00 105.88 389 PHE A C 1
ATOM 2993 O O . PHE A 1 389 ? -46.607 -53.805 47.755 1.00 117.48 389 PHE A O 1
ATOM 3001 N N . THR A 1 390 ? -47.881 -52.017 47.283 1.00 101.59 390 THR A N 1
ATOM 3002 C CA . THR A 1 390 ? -49.130 -52.734 47.483 1.00 115.41 390 THR A CA 1
ATOM 3003 C C . THR A 1 390 ? -50.017 -52.569 46.262 1.00 116.01 390 THR A C 1
ATOM 3004 O O . THR A 1 390 ? -49.686 -51.855 45.312 1.00 109.35 390 THR A O 1
ATOM 3008 N N . SER A 1 391 ? -51.169 -53.227 46.309 1.00 122.97 391 SER A N 1
ATOM 3009 C CA . SER A 1 391 ? -52.221 -53.090 45.313 1.00 126.06 391 SER A CA 1
ATOM 3010 C C . SER A 1 391 ? -52.846 -51.718 45.321 1.00 130.96 391 SER A C 1
ATOM 3011 O O . SER A 1 391 ? -53.878 -51.517 44.669 1.00 132.54 391 SER A O 1
ATOM 3014 N N . ASP A 1 392 ? -52.259 -50.781 46.054 1.00 136.64 392 ASP A N 1
ATOM 3015 C CA . ASP A 1 392 ? -52.754 -49.417 46.109 1.00 137.32 392 ASP A CA 1
ATOM 3016 C C . ASP A 1 392 ? -51.798 -48.456 45.411 1.00 137.07 392 ASP A C 1
ATOM 3017 O O . ASP A 1 392 ? -50.737 -48.124 45.935 1.00 121.42 392 ASP A O 1
ATOM 3022 N N . ASP A 1 393 ? -52.180 -48.032 44.212 1.00 146.61 393 ASP A N 1
ATOM 3023 C CA . ASP A 1 393 ? -53.387 -48.550 43.581 1.00 156.77 393 ASP A CA 1
ATOM 3024 C C . ASP A 1 393 ? -53.082 -49.006 42.164 1.00 149.41 393 ASP A C 1
ATOM 3025 O O . ASP A 1 393 ? -53.567 -48.423 41.195 1.00 153.17 393 ASP A O 1
ATOM 3030 N N . PHE A 1 394 ? -52.269 -50.053 42.055 1.00 133.69 394 PHE A N 1
ATOM 3031 C CA . PHE A 1 394 ? -51.968 -50.627 40.757 1.00 121.23 394 PHE A CA 1
ATOM 3032 C C . PHE A 1 394 ? -53.211 -51.305 40.183 1.00 112.87 394 PHE A C 1
ATOM 3033 O O . PHE A 1 394 ? -54.035 -51.843 40.926 1.00 114.57 394 PHE A O 1
ATOM 3041 N N . PRO A 1 395 ? -53.370 -51.286 38.861 1.00 106.46 395 PRO A N 1
ATOM 3042 C CA . PRO A 1 395 ? -54.639 -51.717 38.261 1.00 116.89 395 PRO A CA 1
ATOM 3043 C C . PRO A 1 395 ? -54.769 -53.233 38.247 1.00 118.71 395 PRO A C 1
ATOM 3044 O O . PRO A 1 395 ? -53.906 -53.939 37.722 1.00 122.80 395 PRO A O 1
ATOM 3048 N N . ALA A 1 396 ? -55.867 -53.729 38.821 1.00 113.94 396 ALA A N 1
ATOM 3049 C CA . ALA A 1 396 ? -56.167 -55.154 38.735 1.00 112.58 396 ALA A CA 1
ATOM 3050 C C . ALA A 1 396 ? -56.201 -55.622 37.286 1.00 120.54 396 ALA A C 1
ATOM 3051 O O . ALA A 1 396 ? -55.794 -56.748 36.979 1.00 119.89 396 ALA A O 1
ATOM 3053 N N . ASP A 1 397 ? -56.680 -54.773 36.384 1.00 127.74 397 ASP A N 1
ATOM 3054 C CA . ASP A 1 397 ? -56.644 -55.089 34.964 1.00 117.23 397 ASP A CA 1
ATOM 3055 C C . ASP A 1 397 ? -55.199 -55.134 34.483 1.00 119.06 397 ASP A C 1
ATOM 3056 O O . ASP A 1 397 ? -54.418 -54.214 34.741 1.00 114.77 397 ASP A O 1
ATOM 3061 N N . TRP A 1 398 ? -54.844 -56.209 33.778 1.00 121.93 398 TRP A N 1
ATOM 3062 C CA . TRP A 1 398 ? -53.471 -56.357 33.310 1.00 122.08 398 TRP A CA 1
ATOM 3063 C C . TRP A 1 398 ? -53.148 -55.392 32.177 1.00 121.22 398 TRP A C 1
ATOM 3064 O O . TRP A 1 398 ? -52.009 -54.925 32.072 1.00 122.76 398 TRP A O 1
ATOM 3075 N N . ASN A 1 399 ? -54.126 -55.073 31.330 1.00 118.84 399 ASN A N 1
ATOM 3076 C CA . ASN A 1 399 ? -53.893 -54.163 30.216 1.00 126.91 399 ASN A CA 1
ATOM 3077 C C . ASN A 1 399 ? -53.915 -52.696 30.622 1.00 133.94 399 ASN A C 1
ATOM 3078 O O . ASN A 1 399 ? -53.564 -51.842 29.802 1.00 121.58 399 ASN A O 1
ATOM 3083 N N . ALA A 1 400 ? -54.304 -52.382 31.848 1.00 137.93 400 ALA A N 1
ATOM 3084 C CA . ALA A 1 400 ? -54.465 -50.982 32.217 1.00 127.66 400 ALA A CA 1
ATOM 3085 C C . ALA A 1 400 ? -53.108 -50.339 32.493 1.00 129.80 400 ALA A C 1
ATOM 3086 O O . ALA A 1 400 ? -52.228 -50.971 33.081 1.00 125.79 400 ALA A O 1
ATOM 3088 N N . PRO A 1 401 ? -52.918 -49.089 32.082 1.00 130.61 401 PRO A N 1
ATOM 3089 C CA . PRO A 1 401 ? -51.618 -48.436 32.264 1.00 120.82 401 PRO A CA 1
ATOM 3090 C C . PRO A 1 401 ? -51.282 -48.233 33.733 1.00 113.99 401 PRO A C 1
ATOM 3091 O O . PRO A 1 401 ? -52.151 -48.171 34.603 1.00 112.93 401 PRO A O 1
ATOM 3095 N N . TYR A 1 402 ? -49.983 -48.119 33.992 1.00 105.32 402 TYR A N 1
ATOM 3096 C CA . TYR A 1 402 ? -49.451 -47.973 35.341 1.00 106.39 402 TYR A CA 1
ATOM 3097 C C . TYR A 1 402 ? -47.991 -47.565 35.217 1.00 110.08 402 TYR A C 1
ATOM 3098 O O . TYR A 1 402 ? -47.396 -47.643 34.139 1.00 105.15 402 TYR A O 1
ATOM 3107 N N . ASN A 1 403 ? -47.414 -47.135 36.334 1.00 112.26 403 ASN A N 1
ATOM 3108 C CA . ASN A 1 403 ? -46.051 -46.635 36.307 1.00 107.51 403 ASN A CA 1
ATOM 3109 C C . ASN A 1 403 ? -45.093 -47.641 36.917 1.00 106.80 403 ASN A C 1
ATOM 3110 O O . ASN A 1 403 ? -45.343 -48.145 38.019 1.00 101.54 403 ASN A O 1
ATOM 3115 N N . PRO A 1 404 ? -43.994 -47.948 36.232 1.00 108.32 404 PRO A N 1
ATOM 3116 C CA . PRO A 1 404 ? -43.054 -48.954 36.734 1.00 97.05 404 PRO A CA 1
ATOM 3117 C C . PRO A 1 404 ? -42.487 -48.583 38.094 1.00 95.39 404 PRO A C 1
ATOM 3118 O O . PRO A 1 404 ? -42.532 -47.433 38.530 1.00 105.22 404 PRO A O 1
ATOM 3122 N N . VAL A 1 405 ? -41.932 -49.590 38.757 1.00 95.87 405 VAL A N 1
ATOM 3123 C CA . VAL A 1 405 ? -41.417 -49.471 40.114 1.00 94.49 405 VAL A CA 1
ATOM 3124 C C . VAL A 1 405 ? -40.060 -50.156 40.164 1.00 100.80 405 VAL A C 1
ATOM 3125 O O . VAL A 1 405 ? -39.868 -51.219 39.565 1.00 108.05 405 VAL A O 1
ATOM 3129 N N . TYR A 1 406 ? -39.111 -49.545 40.866 1.00 94.04 406 TYR A N 1
ATOM 3130 C CA . TYR A 1 406 ? -37.735 -50.007 40.857 1.00 94.96 406 TYR A CA 1
ATOM 3131 C C . TYR A 1 406 ? -37.256 -50.279 42.275 1.00 103.38 406 TYR A C 1
ATOM 3132 O O . TYR A 1 406 ? -37.838 -49.809 43.254 1.00 106.40 406 TYR A O 1
ATOM 3141 N N . PHE A 1 407 ? -36.182 -51.059 42.366 1.00 109.23 407 PHE A N 1
ATOM 3142 C CA . PHE A 1 407 ? -35.558 -51.387 43.636 1.00 117.27 407 PHE A CA 1
ATOM 3143 C C . PHE A 1 407 ? -34.065 -51.551 43.405 1.00 122.70 407 PHE A C 1
ATOM 3144 O O . PHE A 1 407 ? -33.618 -51.807 42.285 1.00 123.48 407 PHE A O 1
ATOM 3152 N N . LYS A 1 408 ? -33.298 -51.408 44.480 1.00 119.91 408 LYS A N 1
ATOM 3153 C CA . LYS A 1 408 ? -31.849 -51.531 44.404 1.00 124.68 408 LYS A CA 1
ATOM 3154 C C . LYS A 1 408 ? -31.421 -52.819 45.090 1.00 123.84 408 LYS A C 1
ATOM 3155 O O . LYS A 1 408 ? -31.547 -52.926 46.319 1.00 122.94 408 LYS A O 1
ATOM 3161 N N . PRO A 1 409 ? -30.923 -53.812 44.361 1.00 123.81 409 PRO A N 1
ATOM 3162 C CA . PRO A 1 409 ? -30.455 -55.039 45.011 1.00 120.39 409 PRO A CA 1
ATOM 3163 C C . PRO A 1 409 ? -29.221 -54.771 45.854 1.00 113.87 409 PRO A C 1
ATOM 3164 O O . PRO A 1 409 ? -28.487 -53.804 45.645 1.00 123.57 409 PRO A O 1
ATOM 3168 N N . ARG A 1 410 ? -28.994 -55.653 46.820 1.00 111.59 410 ARG A N 1
ATOM 3169 C CA . ARG A 1 410 ? -27.933 -55.455 47.795 1.00 122.15 410 ARG A CA 1
ATOM 3170 C C . ARG A 1 410 ? -27.600 -56.799 48.423 1.00 120.03 410 ARG A C 1
ATOM 3171 O O . ARG A 1 410 ? -28.409 -57.732 48.361 1.00 126.36 410 ARG A O 1
ATOM 3179 N N . PRO A 1 411 ? -26.413 -56.934 49.028 1.00 106.67 411 PRO A N 1
ATOM 3180 C CA . PRO A 1 411 ? -26.035 -58.211 49.652 1.00 105.90 411 PRO A CA 1
ATOM 3181 C C . PRO A 1 411 ? -26.992 -58.694 50.730 1.00 110.37 411 PRO A C 1
ATOM 3182 O O . PRO A 1 411 ? -27.961 -58.014 51.079 1.00 116.04 411 PRO A O 1
ATOM 3186 N N . LEU A 1 412 ? -26.707 -59.874 51.272 1.00 105.64 412 LEU A N 1
ATOM 3187 C CA . LEU A 1 412 ? -27.650 -60.558 52.143 1.00 109.23 412 LEU A CA 1
ATOM 3188 C C . LEU A 1 412 ? -27.825 -59.813 53.457 1.00 107.93 412 LEU A C 1
ATOM 3189 O O . LEU A 1 412 ? -26.847 -59.484 54.134 1.00 111.35 412 LEU A O 1
ATOM 3194 N N . GLU A 1 413 ? -29.078 -59.560 53.818 1.00 109.47 413 GLU A N 1
ATOM 3195 C CA . GLU A 1 413 ? -29.431 -58.980 55.105 1.00 117.00 413 GLU A CA 1
ATOM 3196 C C . GLU A 1 413 ? -30.287 -59.917 55.937 1.00 117.84 413 GLU A C 1
ATOM 3197 O O . GLU A 1 413 ? -30.012 -60.116 57.126 1.00 121.39 413 GLU A O 1
ATOM 3203 N N . ASN A 1 414 ? -31.322 -60.502 55.338 1.00 120.07 414 ASN A N 1
ATOM 3204 C CA . ASN A 1 414 ? -32.217 -61.387 56.066 1.00 118.65 414 ASN A CA 1
ATOM 3205 C C . ASN A 1 414 ? -31.684 -62.807 56.173 1.00 109.06 414 ASN A C 1
ATOM 3206 O O . ASN A 1 414 ? -32.178 -63.574 57.006 1.00 110.39 414 ASN A O 1
ATOM 3211 N N . LEU A 1 415 ? -30.694 -63.177 55.364 1.00 104.68 415 LEU A N 1
ATOM 3212 C CA . LEU A 1 415 ? -30.240 -64.557 55.282 1.00 102.34 415 LEU A CA 1
ATOM 3213 C C . LEU A 1 415 ? -28.733 -64.645 55.461 1.00 104.81 415 LEU A C 1
ATOM 3214 O O . LEU A 1 415 ? -27.995 -63.703 55.165 1.00 108.53 415 LEU A O 1
ATOM 3219 N N . VAL A 1 416 ? -28.286 -65.800 55.947 1.00 98.43 416 VAL A N 1
ATOM 3220 C CA . VAL A 1 416 ? -26.872 -66.108 56.116 1.00 96.50 416 VAL A CA 1
ATOM 3221 C C . VAL A 1 416 ? -26.623 -67.496 55.546 1.00 100.43 416 VAL A C 1
ATOM 3222 O O . VAL A 1 416 ? -27.288 -68.460 55.938 1.00 102.69 416 VAL A O 1
ATOM 3226 N N . LEU A 1 417 ? -25.673 -67.595 54.623 1.00 98.80 417 LEU A N 1
ATOM 3227 C CA . LEU A 1 417 ? -25.346 -68.882 54.027 1.00 92.92 417 LEU A CA 1
ATOM 3228 C C . LEU A 1 417 ? -24.658 -69.775 55.046 1.00 98.87 417 LEU A C 1
ATOM 3229 O O . LEU A 1 417 ? -23.670 -69.374 55.668 1.00 104.00 417 LEU A O 1
ATOM 3234 N N . VAL A 1 418 ? -25.173 -70.991 55.216 1.00 97.52 418 VAL A N 1
ATOM 3235 C CA . VAL A 1 418 ? -24.584 -71.931 56.158 1.00 94.16 418 VAL A CA 1
ATOM 3236 C C . VAL A 1 418 ? -24.006 -73.166 55.490 1.00 98.40 418 VAL A C 1
ATOM 3237 O O . VAL A 1 418 ? -23.103 -73.793 56.069 1.00 97.17 418 VAL A O 1
ATOM 3241 N N . GLU A 1 419 ? -24.462 -73.560 54.300 1.00 91.38 419 GLU A N 1
ATOM 3242 C CA . GLU A 1 419 ? -23.745 -74.616 53.595 1.00 97.78 419 GLU A CA 1
ATOM 3243 C C . GLU A 1 419 ? -23.893 -74.462 52.090 1.00 95.63 419 GLU A C 1
ATOM 3244 O O . GLU A 1 419 ? -24.959 -74.092 51.596 1.00 89.88 419 GLU A O 1
ATOM 3250 N N . SER A 1 420 ? -22.812 -74.749 51.374 1.00 94.82 420 SER A N 1
ATOM 3251 C CA . SER A 1 420 ? -22.825 -74.900 49.927 1.00 84.80 420 SER A CA 1
ATOM 3252 C C . SER A 1 420 ? -22.637 -76.375 49.606 1.00 96.40 420 SER A C 1
ATOM 3253 O O . SER A 1 420 ? -21.672 -76.993 50.065 1.00 101.32 420 SER A O 1
ATOM 3256 N N . ILE A 1 421 ? -23.557 -76.933 48.824 1.00 88.37 421 ILE A N 1
ATOM 3257 C CA . ILE A 1 421 ? -23.644 -78.369 48.587 1.00 86.19 421 ILE A CA 1
ATOM 3258 C C . ILE A 1 421 ? -23.164 -78.657 47.173 1.00 81.73 421 ILE A C 1
ATOM 3259 O O . ILE A 1 421 ? -23.753 -78.171 46.198 1.00 70.93 421 ILE A O 1
ATOM 3264 N N . ASP A 1 422 ? -22.108 -79.467 47.073 1.00 79.43 422 ASP A N 1
ATOM 3265 C CA . ASP A 1 422 ? -21.473 -79.782 45.800 1.00 75.71 422 ASP A CA 1
ATOM 3266 C C . ASP A 1 422 ? -22.469 -80.388 44.827 1.00 75.91 422 ASP A C 1
ATOM 3267 O O . ASP A 1 422 ? -23.080 -81.419 45.114 1.00 74.03 422 ASP A O 1
ATOM 3272 N N . SER A 1 423 ? -22.619 -79.748 43.672 1.00 80.29 423 SER A N 1
ATOM 3273 C CA . SER A 1 423 ? -23.437 -80.258 42.581 1.00 73.49 423 SER A CA 1
ATOM 3274 C C . SER A 1 423 ? -22.662 -80.102 41.285 1.00 78.32 423 SER A C 1
ATOM 3275 O O . SER A 1 423 ? -22.234 -78.995 40.943 1.00 93.66 423 SER A O 1
ATOM 3278 N N . MET A 1 424 ? -22.474 -81.205 40.574 1.00 72.07 424 MET A N 1
ATOM 3279 C CA . MET A 1 424 ? -21.847 -81.179 39.266 1.00 65.72 424 MET A CA 1
ATOM 3280 C C . MET A 1 424 ? -22.844 -80.884 38.158 1.00 69.60 424 MET A C 1
ATOM 3281 O O . MET A 1 424 ? -22.527 -81.089 36.985 1.00 71.61 424 MET A O 1
ATOM 3286 N N . ASN A 1 425 ? -24.032 -80.408 38.504 1.00 71.42 425 ASN A N 1
ATOM 3287 C CA . ASN A 1 425 ? -25.045 -80.027 37.534 1.00 72.08 425 ASN A CA 1
ATOM 3288 C C . ASN A 1 425 ? -24.944 -78.547 37.224 1.00 76.24 425 ASN A C 1
ATOM 3289 O O . ASN A 1 425 ? -24.877 -77.731 38.135 1.00 90.32 425 ASN A O 1
ATOM 3294 N N . PRO A 1 426 ? -24.923 -78.187 35.934 1.00 70.39 426 PRO A N 1
ATOM 3295 C CA . PRO A 1 426 ? -24.958 -79.050 34.755 1.00 65.11 426 PRO A CA 1
ATOM 3296 C C . PRO A 1 426 ? -23.569 -79.468 34.293 1.00 68.57 426 PRO A C 1
ATOM 3297 O O . PRO A 1 426 ? -22.698 -78.625 34.147 1.00 79.53 426 PRO A O 1
ATOM 3301 N N . LEU A 1 427 ? -23.375 -80.760 34.050 1.00 70.80 427 LEU A N 1
ATOM 3302 C CA . LEU A 1 427 ? -22.062 -81.308 33.717 1.00 63.57 427 LEU A CA 1
ATOM 3303 C C . LEU A 1 427 ? -21.871 -81.206 32.212 1.00 68.31 427 LEU A C 1
ATOM 3304 O O . LEU A 1 427 ? -22.394 -82.021 31.453 1.00 69.63 427 LEU A O 1
ATOM 3309 N N . VAL A 1 428 ? -21.107 -80.206 31.777 1.00 72.49 428 VAL A N 1
ATOM 3310 C CA . VAL A 1 428 ? -20.960 -79.965 30.346 1.00 72.84 428 VAL A CA 1
ATOM 3311 C C . VAL A 1 428 ? -19.990 -80.952 29.718 1.00 73.32 428 VAL A C 1
ATOM 3312 O O . VAL A 1 428 ? -20.143 -81.313 28.548 1.00 73.57 428 VAL A O 1
ATOM 3316 N N . GLY A 1 429 ? -18.990 -81.400 30.459 1.00 70.61 429 GLY A N 1
ATOM 3317 C CA . GLY A 1 429 ? -18.033 -82.340 29.911 1.00 67.55 429 GLY A CA 1
ATOM 3318 C C . GLY A 1 429 ? -16.991 -82.695 30.944 1.00 68.91 429 GLY A C 1
ATOM 3319 O O . GLY A 1 429 ? -16.864 -82.044 31.986 1.00 71.33 429 GLY A O 1
ATOM 3320 N N . CYS A 1 430 ? -16.238 -83.745 30.631 1.00 64.07 430 CYS A N 1
ATOM 3321 C CA . CYS A 1 430 ? -15.191 -84.226 31.515 1.00 62.17 430 CYS A CA 1
ATOM 3322 C C . CYS A 1 430 ? -14.188 -85.028 30.701 1.00 61.23 430 CYS A C 1
ATOM 3323 O O . CYS A 1 430 ? -14.499 -85.540 29.627 1.00 59.45 430 CYS A O 1
ATOM 3326 N N . LYS A 1 431 ? -12.975 -85.116 31.230 1.00 60.21 431 LYS A N 1
ATOM 3327 C CA . LYS A 1 431 ? -11.897 -85.893 30.647 1.00 69.55 431 LYS A CA 1
ATOM 3328 C C . LYS A 1 431 ? -11.214 -86.679 31.753 1.00 67.05 431 LYS A C 1
ATOM 3329 O O . LYS A 1 431 ? -11.190 -86.259 32.910 1.00 64.01 431 LYS A O 1
ATOM 3335 N N . VAL A 1 432 ? -10.665 -87.830 31.389 1.00 59.34 432 VAL A N 1
ATOM 3336 C CA . VAL A 1 432 ? -10.009 -88.728 32.327 1.00 66.33 432 VAL A CA 1
ATOM 3337 C C . VAL A 1 432 ? -8.520 -88.714 32.026 1.00 69.27 432 VAL A C 1
ATOM 3338 O O . VAL A 1 432 ? -8.099 -89.119 30.937 1.00 62.38 432 VAL A O 1
ATOM 3342 N N . ALA A 1 433 ? -7.719 -88.260 32.986 1.00 71.52 433 ALA A N 1
ATOM 3343 C CA . ALA A 1 433 ? -6.287 -88.182 32.737 1.00 73.47 433 ALA A CA 1
ATOM 3344 C C . ALA A 1 433 ? -5.544 -88.204 34.062 1.00 75.85 433 ALA A C 1
ATOM 3345 O O . ALA A 1 433 ? -6.098 -87.876 35.111 1.00 83.01 433 ALA A O 1
ATOM 3347 N N . ASN A 1 434 ? -4.277 -88.590 33.995 1.00 70.53 434 ASN A N 1
ATOM 3348 C CA . ASN A 1 434 ? -3.433 -88.751 35.174 1.00 77.04 434 ASN A CA 1
ATOM 3349 C C . ASN A 1 434 ? -2.358 -87.673 35.141 1.00 81.04 434 ASN A C 1
ATOM 3350 O O . ASN A 1 434 ? -1.344 -87.812 34.455 1.00 87.31 434 ASN A O 1
ATOM 3355 N N . LEU A 1 435 ? -2.583 -86.601 35.890 1.00 84.91 435 LEU A N 1
ATOM 3356 C CA . LEU A 1 435 ? -1.670 -85.472 35.950 1.00 81.96 435 LEU A CA 1
ATOM 3357 C C . LEU A 1 435 ? -0.726 -85.552 37.138 1.00 92.51 435 LEU A C 1
ATOM 3358 O O . LEU A 1 435 ? 0.030 -84.608 37.383 1.00 101.06 435 LEU A O 1
ATOM 3363 N N . THR A 1 436 ? -0.766 -86.646 37.889 1.00 89.49 436 THR A N 1
ATOM 3364 C CA . THR A 1 436 ? 0.133 -86.888 39.002 1.00 81.16 436 THR A CA 1
ATOM 3365 C C . THR A 1 436 ? 0.718 -88.284 38.850 1.00 92.92 436 THR A C 1
ATOM 3366 O O . THR A 1 436 ? 0.315 -89.058 37.979 1.00 102.41 436 THR A O 1
ATOM 3370 N N . GLY A 1 437 ? 1.680 -88.610 39.703 1.00 90.49 437 GLY A N 1
ATOM 3371 C CA . GLY A 1 437 ? 2.209 -89.953 39.698 1.00 90.47 437 GLY A CA 1
ATOM 3372 C C . GLY A 1 437 ? 1.309 -90.994 40.316 1.00 99.54 437 GLY A C 1
ATOM 3373 O O . GLY A 1 437 ? 1.704 -92.157 40.417 1.00 112.76 437 GLY A O 1
ATOM 3374 N N . GLU A 1 438 ? 0.100 -90.610 40.720 1.00 94.10 438 GLU A N 1
ATOM 3375 C CA . GLU A 1 438 ? -0.782 -91.490 41.468 1.00 96.03 438 GLU A CA 1
ATOM 3376 C C . GLU A 1 438 ? -1.199 -92.693 40.627 1.00 97.04 438 GLU A C 1
ATOM 3377 O O . GLU A 1 438 ? -1.122 -92.686 39.397 1.00 91.80 438 GLU A O 1
ATOM 3383 N N . ASP A 1 439 ? -1.639 -93.747 41.320 1.00 106.90 439 ASP A N 1
ATOM 3384 C CA . ASP A 1 439 ? -1.977 -94.995 40.644 1.00 104.28 439 ASP A CA 1
ATOM 3385 C C . ASP A 1 439 ? -3.257 -94.873 39.833 1.00 103.62 439 ASP A C 1
ATOM 3386 O O . ASP A 1 439 ? -3.423 -95.574 38.830 1.00 96.55 439 ASP A O 1
ATOM 3391 N N . ALA A 1 440 ? -4.169 -94.007 40.249 1.00 93.54 440 ALA A N 1
ATOM 3392 C CA . ALA A 1 440 ? -5.454 -93.899 39.593 1.00 88.17 440 ALA A CA 1
ATOM 3393 C C . ALA A 1 440 ? -5.551 -92.589 38.841 1.00 83.40 440 ALA A C 1
ATOM 3394 O O . ALA A 1 440 ? -5.249 -91.531 39.408 1.00 78.91 440 ALA A O 1
ATOM 3396 N N . PRO A 1 441 ? -5.959 -92.613 37.577 1.00 80.24 441 PRO A N 1
ATOM 3397 C CA . PRO A 1 441 ? -6.216 -91.363 36.865 1.00 71.50 441 PRO A CA 1
ATOM 3398 C C . PRO A 1 441 ? -7.330 -90.588 37.540 1.00 64.49 441 PRO A C 1
ATOM 3399 O O . PRO A 1 441 ? -8.175 -91.147 38.235 1.00 80.97 441 PRO A O 1
ATOM 3403 N N . GLN A 1 442 ? -7.322 -89.283 37.328 1.00 58.18 442 GLN A N 1
ATOM 3404 C CA . GLN A 1 442 ? -8.334 -88.413 37.895 1.00 55.91 442 GLN A CA 1
ATOM 3405 C C . GLN A 1 442 ? -9.375 -88.070 36.840 1.00 62.07 442 GLN A C 1
ATOM 3406 O O . GLN A 1 442 ? -9.152 -88.233 35.636 1.00 73.89 442 GLN A O 1
ATOM 3412 N N . ILE A 1 443 ? -10.528 -87.601 37.311 1.00 57.70 443 ILE A N 1
ATOM 3413 C CA . ILE A 1 443 ? -11.636 -87.213 36.447 1.00 61.83 443 ILE A CA 1
ATOM 3414 C C . ILE A 1 443 ? -11.793 -85.707 36.561 1.00 65.13 443 ILE A C 1
ATOM 3415 O O . ILE A 1 443 ? -12.249 -85.203 37.590 1.00 78.88 443 ILE A O 1
ATOM 3420 N N . TYR A 1 444 ? -11.434 -84.982 35.508 1.00 70.24 444 TYR A N 1
ATOM 3421 C CA . TYR A 1 444 ? -11.578 -83.534 35.474 1.00 66.82 444 TYR A CA 1
ATOM 3422 C C . TYR A 1 444 ? -12.864 -83.181 34.744 1.00 70.27 444 TYR A C 1
ATOM 3423 O O . TYR A 1 444 ? -13.156 -83.745 33.692 1.00 66.14 444 TYR A O 1
ATOM 3432 N N . ALA A 1 445 ? -13.631 -82.255 35.302 1.00 63.88 445 ALA A N 1
ATOM 3433 C CA . ALA A 1 445 ? -14.959 -81.964 34.797 1.00 69.51 445 ALA A CA 1
ATOM 3434 C C . ALA A 1 445 ? -15.216 -80.471 34.860 1.00 63.21 445 ALA A C 1
ATOM 3435 O O . ALA A 1 445 ? -14.709 -79.774 35.739 1.00 61.21 445 ALA A O 1
ATOM 3437 N N . ILE A 1 446 ? -16.015 -79.989 33.915 1.00 64.29 446 ILE A N 1
ATOM 3438 C CA . ILE A 1 446 ? -16.423 -78.593 33.860 1.00 67.58 446 ILE A CA 1
ATOM 3439 C C . ILE A 1 446 ? -17.934 -78.552 34.005 1.00 73.85 446 ILE A C 1
ATOM 3440 O O . ILE A 1 446 ? -18.641 -79.316 33.339 1.00 71.75 446 ILE A O 1
ATOM 3445 N N . CYS A 1 447 ? -18.429 -77.684 34.878 1.00 74.70 447 CYS A N 1
ATOM 3446 C CA . CYS A 1 447 ? -19.868 -77.659 35.111 1.00 76.72 447 CYS A CA 1
ATOM 3447 C C . CYS A 1 447 ? -20.264 -76.279 35.619 1.00 78.20 447 CYS A C 1
ATOM 3448 O O . CYS A 1 447 ? -19.517 -75.309 35.463 1.00 78.72 447 CYS A O 1
ATOM 3451 N N . GLY A 1 448 ? -21.456 -76.192 36.209 1.00 94.27 448 GLY A N 1
ATOM 3452 C CA . GLY A 1 448 ? -22.010 -74.936 36.680 1.00 86.97 448 GLY A CA 1
ATOM 3453 C C . GLY A 1 448 ? -22.487 -74.089 35.532 1.00 92.16 448 GLY A C 1
ATOM 3454 O O . GLY A 1 448 ? -22.331 -74.428 34.360 1.00 91.61 448 GLY A O 1
ATOM 3455 N N . ASN A 1 449 ? -23.095 -72.949 35.880 1.00 87.81 449 ASN A N 1
ATOM 3456 C CA . ASN A 1 449 ? -23.508 -71.961 34.895 1.00 83.18 449 ASN A CA 1
ATOM 3457 C C . ASN A 1 449 ? -23.198 -70.575 35.431 1.00 85.97 449 ASN A C 1
ATOM 3458 O O . ASN A 1 449 ? -23.137 -70.362 36.642 1.00 88.02 449 ASN A O 1
ATOM 3463 N N . GLY A 1 450 ? -22.975 -69.645 34.510 1.00 81.87 450 GLY A N 1
ATOM 3464 C CA . GLY A 1 450 ? -22.696 -68.276 34.874 1.00 91.25 450 GLY A CA 1
ATOM 3465 C C . GLY A 1 450 ? -21.448 -68.187 35.723 1.00 89.75 450 GLY A C 1
ATOM 3466 O O . GLY A 1 450 ? -20.554 -69.035 35.662 1.00 91.32 450 GLY A O 1
ATOM 3467 N N . ALA A 1 451 ? -21.394 -67.145 36.545 1.00 87.15 451 ALA A N 1
ATOM 3468 C CA . ALA A 1 451 ? -20.261 -66.974 37.439 1.00 88.37 451 ALA A CA 1
ATOM 3469 C C . ALA A 1 451 ? -20.216 -68.025 38.531 1.00 92.56 451 ALA A C 1
ATOM 3470 O O . ALA A 1 451 ? -19.262 -68.034 39.316 1.00 91.35 451 ALA A O 1
ATOM 3472 N N . ARG A 1 452 ? -21.216 -68.896 38.609 1.00 89.03 452 ARG A N 1
ATOM 3473 C CA . ARG A 1 452 ? -21.208 -70.018 39.533 1.00 87.70 452 ARG A CA 1
ATOM 3474 C C . ARG A 1 452 ? -20.685 -71.292 38.890 1.00 83.65 452 ARG A C 1
ATOM 3475 O O . ARG A 1 452 ? -20.701 -72.345 39.532 1.00 81.97 452 ARG A O 1
ATOM 3483 N N . SER A 1 453 ? -20.221 -71.219 37.645 1.00 84.99 453 SER A N 1
ATOM 3484 C CA . SER A 1 453 ? -19.614 -72.365 36.996 1.00 81.90 453 SER A CA 1
ATOM 3485 C C . SER A 1 453 ? -18.347 -72.766 37.735 1.00 72.98 453 SER A C 1
ATOM 3486 O O . SER A 1 453 ? -17.862 -72.064 38.620 1.00 74.67 453 SER A O 1
ATOM 3489 N N . SER A 1 454 ? -17.799 -73.913 37.357 1.00 62.82 454 SER A N 1
ATOM 3490 C CA . SER A 1 454 ? -16.663 -74.406 38.112 1.00 69.35 454 SER A CA 1
ATOM 3491 C C . SER A 1 454 ? -15.896 -75.443 37.315 1.00 72.86 454 SER A C 1
ATOM 3492 O O . SER A 1 454 ? -16.460 -76.161 36.484 1.00 77.19 454 SER A O 1
ATOM 3495 N N . PHE A 1 455 ? -14.595 -75.488 37.583 1.00 71.29 455 PHE A N 1
ATOM 3496 C CA . PHE A 1 455 ? -13.722 -76.579 37.187 1.00 70.66 455 PHE A CA 1
ATOM 3497 C C . PHE A 1 455 ? -13.489 -77.448 38.412 1.00 78.22 455 PHE A C 1
ATOM 3498 O O . PHE A 1 455 ? -13.076 -76.946 39.463 1.00 88.28 455 PHE A O 1
ATOM 3506 N N . ARG A 1 456 ? -13.767 -78.742 38.280 1.00 80.47 456 ARG A N 1
ATOM 3507 C CA . ARG A 1 456 ? -13.735 -79.667 39.399 1.00 73.51 456 ARG A CA 1
ATOM 3508 C C . ARG A 1 456 ? -12.890 -80.875 39.041 1.00 68.16 456 ARG A C 1
ATOM 3509 O O . ARG A 1 456 ? -12.945 -81.365 37.916 1.00 67.63 456 ARG A O 1
ATOM 3517 N N . MET A 1 457 ? -12.101 -81.349 39.994 1.00 67.78 457 MET A N 1
ATOM 3518 C CA . MET A 1 457 ? -11.367 -82.591 39.842 1.00 69.45 457 MET A CA 1
ATOM 3519 C C . MET A 1 457 ? -11.880 -83.585 40.871 1.00 78.37 457 MET A C 1
ATOM 3520 O O . MET A 1 457 ? -12.075 -83.240 42.045 1.00 93.47 457 MET A O 1
ATOM 3525 N N . LEU A 1 458 ? -12.141 -84.798 40.399 1.00 71.34 458 LEU A N 1
ATOM 3526 C CA . LEU A 1 458 ? -12.589 -85.920 41.205 1.00 67.65 458 LEU A CA 1
ATOM 3527 C C . LEU A 1 458 ? -11.457 -86.927 41.292 1.00 75.73 458 LEU A C 1
ATOM 3528 O O . LEU A 1 458 ? -10.897 -87.330 40.264 1.00 71.67 458 LEU A O 1
ATOM 3533 N N . LYS A 1 459 ? -11.138 -87.332 42.514 1.00 81.20 459 LYS A N 1
ATOM 3534 C CA . LYS A 1 459 ? -10.088 -88.294 42.798 1.00 76.04 459 LYS A CA 1
ATOM 3535 C C . LYS A 1 459 ? -10.686 -89.398 43.651 1.00 79.98 459 LYS A C 1
ATOM 3536 O O . LYS A 1 459 ? -11.415 -89.120 44.607 1.00 70.87 459 LYS A O 1
ATOM 3542 N N . HIS A 1 460 ? -10.405 -90.646 43.291 1.00 83.28 460 HIS A N 1
ATOM 3543 C CA . HIS A 1 460 ? -10.941 -91.788 44.021 1.00 79.05 460 HIS A CA 1
ATOM 3544 C C . HIS A 1 460 ? -10.151 -91.958 45.306 1.00 79.78 460 HIS A C 1
ATOM 3545 O O . HIS A 1 460 ? -8.971 -92.319 45.275 1.00 91.69 460 HIS A O 1
ATOM 3552 N N . GLY A 1 461 ? -10.797 -91.700 46.432 1.00 72.31 461 GLY A N 1
ATOM 3553 C CA . GLY A 1 461 ? -10.141 -91.826 47.716 1.00 72.91 461 GLY A CA 1
ATOM 3554 C C . GLY A 1 461 ? -11.052 -91.346 48.816 1.00 76.06 461 GLY A C 1
ATOM 3555 O O . GLY A 1 461 ? -12.120 -90.781 48.576 1.00 76.16 461 GLY A O 1
ATOM 3556 N N . LEU A 1 462 ? -10.607 -91.580 50.042 1.00 75.38 462 LEU A N 1
ATOM 3557 C CA . LEU A 1 462 ? -11.347 -91.170 51.223 1.00 79.97 462 LEU A CA 1
ATOM 3558 C C . LEU A 1 462 ? -10.710 -89.923 51.815 1.00 85.03 462 LEU A C 1
ATOM 3559 O O . LEU A 1 462 ? -9.486 -89.832 51.927 1.00 81.64 462 LEU A O 1
ATOM 3564 N N . GLU A 1 463 ? -11.547 -88.957 52.178 1.00 89.83 463 GLU A N 1
ATOM 3565 C CA . GLU A 1 463 ? -11.063 -87.686 52.698 1.00 94.96 463 GLU A CA 1
ATOM 3566 C C . GLU A 1 463 ? -10.703 -87.830 54.170 1.00 94.25 463 GLU A C 1
ATOM 3567 O O . GLU A 1 463 ? -11.509 -88.311 54.972 1.00 88.12 463 GLU A O 1
ATOM 3573 N N . VAL A 1 464 ? -9.491 -87.414 54.523 1.00 93.68 464 VAL A N 1
ATOM 3574 C CA . VAL A 1 464 ? -8.991 -87.526 55.887 1.00 99.21 464 VAL A CA 1
ATOM 3575 C C . VAL A 1 464 ? -8.326 -86.211 56.272 1.00 110.69 464 VAL A C 1
ATOM 3576 O O . VAL A 1 464 ? -7.661 -85.573 55.449 1.00 112.96 464 VAL A O 1
ATOM 3580 N N . SER A 1 465 ? -8.517 -85.802 57.524 1.00 107.27 465 SER A N 1
ATOM 3581 C CA . SER A 1 465 ? -8.040 -84.520 58.028 1.00 107.00 465 SER A CA 1
ATOM 3582 C C . SER A 1 465 ? -6.947 -84.754 59.063 1.00 111.75 465 SER A C 1
ATOM 3583 O O . SER A 1 465 ? -7.177 -85.427 60.073 1.00 105.87 465 SER A O 1
ATOM 3586 N N . GLU A 1 466 ? -5.769 -84.188 58.813 1.00 114.99 466 GLU A N 1
ATOM 3587 C CA . GLU A 1 466 ? -4.611 -84.357 59.683 1.00 107.07 466 GLU A CA 1
ATOM 3588 C C . GLU A 1 466 ? -4.652 -83.328 60.804 1.00 108.39 466 GLU A C 1
ATOM 3589 O O . GLU A 1 466 ? -4.761 -82.127 60.544 1.00 114.29 466 GLU A O 1
ATOM 3595 N N . ILE A 1 467 ? -4.558 -83.798 62.045 1.00 114.98 467 ILE A N 1
ATOM 3596 C CA . ILE A 1 467 ? -4.685 -82.915 63.201 1.00 114.23 467 ILE A CA 1
ATOM 3597 C C . ILE A 1 467 ? -3.334 -82.357 63.633 1.00 114.04 467 ILE A C 1
ATOM 3598 O O . ILE A 1 467 ? -3.202 -81.156 63.883 1.00 115.72 467 ILE A O 1
ATOM 3603 N N . VAL A 1 468 ? -2.307 -83.203 63.750 1.00 106.85 468 VAL A N 1
ATOM 3604 C CA . VAL A 1 468 ? -0.977 -82.762 64.159 1.00 106.67 468 VAL A CA 1
ATOM 3605 C C . VAL A 1 468 ? 0.075 -83.474 63.317 1.00 104.06 468 VAL A C 1
ATOM 3606 O O . VAL A 1 468 ? -0.181 -84.510 62.702 1.00 106.65 468 VAL A O 1
ATOM 3610 N N . ALA A 1 469 ? 1.273 -82.894 63.294 1.00 107.24 469 ALA A N 1
ATOM 3611 C CA . ALA A 1 469 ? 2.461 -83.545 62.761 1.00 108.69 469 ALA A CA 1
ATOM 3612 C C . ALA A 1 469 ? 3.655 -83.089 63.588 1.00 120.29 469 ALA A C 1
ATOM 3613 O O . ALA A 1 469 ? 3.604 -82.055 64.259 1.00 120.56 469 ALA A O 1
ATOM 3615 N N . SER A 1 470 ? 4.732 -83.874 63.548 1.00 118.88 470 SER A N 1
ATOM 3616 C CA . SER A 1 470 ? 5.893 -83.591 64.385 1.00 114.99 470 SER A CA 1
ATOM 3617 C C . SER A 1 470 ? 7.105 -84.346 63.859 1.00 120.28 470 SER A C 1
ATOM 3618 O O . SER A 1 470 ? 6.979 -85.379 63.201 1.00 130.27 470 SER A O 1
ATOM 3621 N N . GLU A 1 471 ? 8.284 -83.815 64.174 1.00 127.74 471 GLU A N 1
ATOM 3622 C CA . GLU A 1 471 ? 9.559 -84.471 63.922 1.00 135.44 471 GLU A CA 1
ATOM 3623 C C . GLU A 1 471 ? 9.907 -85.378 65.102 1.00 135.76 471 GLU A C 1
ATOM 3624 O O . GLU A 1 471 ? 9.389 -85.216 66.208 1.00 135.03 471 GLU A O 1
ATOM 3630 N N . LEU A 1 472 ? 10.790 -86.344 64.855 1.00 137.08 472 LEU A N 1
ATOM 3631 C CA . LEU A 1 472 ? 11.084 -87.363 65.867 1.00 137.01 472 LEU A CA 1
ATOM 3632 C C . LEU A 1 472 ? 12.501 -87.345 66.463 1.00 141.64 472 LEU A C 1
ATOM 3633 O O . LEU A 1 472 ? 12.637 -87.424 67.681 1.00 129.66 472 LEU A O 1
ATOM 3638 N N . PRO A 1 473 ? 13.561 -87.257 65.634 1.00 154.62 473 PRO A N 1
ATOM 3639 C CA . PRO A 1 473 ? 13.706 -87.207 64.177 1.00 163.17 473 PRO A CA 1
ATOM 3640 C C . PRO A 1 473 ? 14.107 -88.534 63.531 1.00 168.69 473 PRO A C 1
ATOM 3641 O O . PRO A 1 473 ? 13.955 -88.665 62.322 1.00 183.63 473 PRO A O 1
ATOM 3645 N N . GLY A 1 474 ? 14.623 -89.488 64.305 1.00 160.73 474 GLY A N 1
ATOM 3646 C CA . GLY A 1 474 ? 14.994 -90.767 63.727 1.00 156.16 474 GLY A CA 1
ATOM 3647 C C . GLY A 1 474 ? 13.791 -91.495 63.161 1.00 147.85 474 GLY A C 1
ATOM 3648 O O . GLY A 1 474 ? 12.679 -91.389 63.680 1.00 145.98 474 GLY A O 1
ATOM 3649 N N . THR A 1 475 ? 14.016 -92.229 62.079 1.00 143.86 475 THR A N 1
ATOM 3650 C CA . THR A 1 475 ? 12.933 -92.946 61.405 1.00 137.45 475 THR A CA 1
ATOM 3651 C C . THR A 1 475 ? 12.373 -94.029 62.316 1.00 134.72 475 THR A C 1
ATOM 3652 O O . THR A 1 475 ? 13.043 -95.049 62.526 1.00 129.10 475 THR A O 1
ATOM 3656 N N . PRO A 1 476 ? 11.173 -93.874 62.862 1.00 129.40 476 PRO A N 1
ATOM 3657 C CA . PRO A 1 476 ? 10.609 -94.936 63.690 1.00 119.01 476 PRO A CA 1
ATOM 3658 C C . PRO A 1 476 ? 10.075 -96.063 62.827 1.00 117.85 476 PRO A C 1
ATOM 3659 O O . PRO A 1 476 ? 9.664 -95.865 61.682 1.00 120.31 476 PRO A O 1
ATOM 3663 N N . SER A 1 477 ? 10.094 -97.268 63.390 1.00 120.38 477 SER A N 1
ATOM 3664 C CA . SER A 1 477 ? 9.610 -98.437 62.678 1.00 108.63 477 SER A CA 1
ATOM 3665 C C . SER A 1 477 ? 8.290 -98.972 63.211 1.00 107.99 477 SER A C 1
ATOM 3666 O O . SER A 1 477 ? 7.730 -99.886 62.597 1.00 100.30 477 SER A O 1
ATOM 3669 N N . ALA A 1 478 ? 7.770 -98.435 64.316 1.00 111.26 478 ALA A N 1
ATOM 3670 C CA . ALA A 1 478 ? 6.445 -98.855 64.762 1.00 96.45 478 ALA A CA 1
ATOM 3671 C C . ALA A 1 478 ? 5.855 -97.833 65.725 1.00 93.52 478 ALA A C 1
ATOM 3672 O O . ALA A 1 478 ? 6.565 -96.993 66.280 1.00 111.61 478 ALA A O 1
ATOM 3674 N N . VAL A 1 479 ? 4.530 -97.914 65.906 1.00 84.78 479 VAL A N 1
ATOM 3675 C CA . VAL A 1 479 ? 3.782 -97.042 66.809 1.00 92.73 479 VAL A CA 1
ATOM 3676 C C . VAL A 1 479 ? 2.694 -97.847 67.502 1.00 96.76 479 VAL A C 1
ATOM 3677 O O . VAL A 1 479 ? 2.221 -98.864 66.993 1.00 101.93 479 VAL A O 1
ATOM 3681 N N . TRP A 1 480 ? 2.274 -97.353 68.666 1.00 95.42 480 TRP A N 1
ATOM 3682 C CA . TRP A 1 480 ? 1.116 -97.880 69.373 1.00 93.53 480 TRP A CA 1
ATOM 3683 C C . TRP A 1 480 ? 0.515 -96.776 70.228 1.00 97.01 480 TRP A C 1
ATOM 3684 O O . TRP A 1 480 ? 1.139 -95.741 70.467 1.00 98.42 480 TRP A O 1
ATOM 3695 N N . THR A 1 481 ? -0.717 -97.003 70.675 1.00 102.44 481 THR A N 1
ATOM 3696 C CA . THR A 1 481 ? -1.345 -96.215 71.727 1.00 107.83 481 THR A CA 1
ATOM 3697 C C . THR A 1 481 ? -1.960 -97.185 72.719 1.00 110.46 481 THR A C 1
ATOM 3698 O O . THR A 1 481 ? -2.477 -98.232 72.323 1.00 99.40 481 THR A O 1
ATOM 3702 N N . THR A 1 482 ? -1.914 -96.846 74.004 1.00 125.75 482 THR A N 1
ATOM 3703 C CA . THR A 1 482 ? -2.369 -97.831 74.974 1.00 121.17 482 THR A CA 1
ATOM 3704 C C . THR A 1 482 ? -2.804 -97.160 76.266 1.00 125.44 482 THR A C 1
ATOM 3705 O O . THR A 1 482 ? -2.247 -96.140 76.672 1.00 131.38 482 THR A O 1
ATOM 3709 N N . LYS A 1 483 ? -3.803 -97.757 76.911 1.00 125.26 483 LYS A N 1
ATOM 3710 C CA . LYS A 1 483 ? -4.319 -97.255 78.178 1.00 131.91 483 LYS A CA 1
ATOM 3711 C C . LYS A 1 483 ? -3.640 -97.973 79.334 1.00 142.19 483 LYS A C 1
ATOM 3712 O O . LYS A 1 483 ? -3.535 -99.204 79.330 1.00 143.29 483 LYS A O 1
ATOM 3718 N N . LEU A 1 484 ? -3.187 -97.202 80.323 1.00 139.73 484 LEU A N 1
ATOM 3719 C CA . LEU A 1 484 ? -2.720 -97.803 81.566 1.00 135.26 484 LEU A CA 1
ATOM 3720 C C . LEU A 1 484 ? -3.841 -98.559 82.261 1.00 136.49 484 LEU A C 1
ATOM 3721 O O . LEU A 1 484 ? -3.619 -99.635 82.824 1.00 138.94 484 LEU A O 1
ATOM 3726 N N . THR A 1 485 ? -5.052 -98.013 82.223 1.00 138.04 485 THR A N 1
ATOM 3727 C CA . THR A 1 485 ? -6.186 -98.532 82.972 1.00 141.13 485 THR A CA 1
ATOM 3728 C C . THR A 1 485 ? -7.376 -98.706 82.041 1.00 142.47 485 THR A C 1
ATOM 3729 O O . THR A 1 485 ? -7.591 -97.902 81.130 1.00 153.49 485 THR A O 1
ATOM 3733 N N . LYS A 1 486 ? -8.144 -99.764 82.283 1.00 133.77 486 LYS A N 1
ATOM 3734 C CA . LYS A 1 486 ? -9.236 -100.197 81.423 1.00 137.18 486 LYS A CA 1
ATOM 3735 C C . LYS A 1 486 ? -10.491 -99.358 81.557 1.00 146.00 486 LYS A C 1
ATOM 3736 O O . LYS A 1 486 ? -11.465 -99.615 80.842 1.00 145.92 486 LYS A O 1
ATOM 3742 N N . TYR A 1 487 ? -10.502 -98.379 82.451 1.00 149.13 487 TYR A N 1
ATOM 3743 C CA . TYR A 1 487 ? -11.654 -97.515 82.628 1.00 152.44 487 TYR A CA 1
ATOM 3744 C C . TYR A 1 487 ? -11.390 -96.094 82.157 1.00 147.33 487 TYR A C 1
ATOM 3745 O O . TYR A 1 487 ? -12.281 -95.245 82.256 1.00 144.83 487 TYR A O 1
ATOM 3754 N N . ASP A 1 488 ? -10.195 -95.819 81.638 1.00 144.45 488 ASP A N 1
ATOM 3755 C CA . ASP A 1 488 ? -9.878 -94.516 81.069 1.00 145.04 488 ASP A CA 1
ATOM 3756 C C . ASP A 1 488 ? -10.465 -94.420 79.668 1.00 143.42 488 ASP A C 1
ATOM 3757 O O . ASP A 1 488 ? -10.089 -95.191 78.780 1.00 144.95 488 ASP A O 1
ATOM 3762 N N . GLU A 1 489 ? -11.386 -93.478 79.465 1.00 143.65 489 GLU A N 1
ATOM 3763 C CA . GLU A 1 489 ? -11.921 -93.275 78.125 1.00 149.58 489 GLU A CA 1
ATOM 3764 C C . GLU A 1 489 ? -10.853 -92.753 77.177 1.00 146.92 489 GLU A C 1
ATOM 3765 O O . GLU A 1 489 ? -10.858 -93.092 75.988 1.00 149.89 489 GLU A O 1
ATOM 3771 N N . TYR A 1 490 ? -9.923 -91.950 77.680 1.00 139.58 490 TYR A N 1
ATOM 3772 C CA . TYR A 1 490 ? -8.831 -91.414 76.879 1.00 138.27 490 TYR A CA 1
ATOM 3773 C C . TYR A 1 490 ? -7.584 -92.244 77.157 1.00 130.48 490 TYR A C 1
ATOM 3774 O O . TYR A 1 490 ? -7.061 -92.236 78.276 1.00 129.37 490 TYR A O 1
ATOM 3783 N N . ASP A 1 491 ? -7.120 -92.971 76.144 1.00 139.58 491 ASP A N 1
ATOM 3784 C CA . ASP A 1 491 ? -5.947 -93.817 76.305 1.00 139.95 491 ASP A CA 1
ATOM 3785 C C . ASP A 1 491 ? -4.722 -92.966 76.599 1.00 130.85 491 ASP A C 1
ATOM 3786 O O . ASP A 1 491 ? -4.550 -91.883 76.042 1.00 129.19 491 ASP A O 1
ATOM 3791 N N . ALA A 1 492 ? -3.860 -93.473 77.475 1.00 133.22 492 ALA A N 1
ATOM 3792 C CA . ALA A 1 492 ? -2.834 -92.626 78.065 1.00 130.03 492 ALA A CA 1
ATOM 3793 C C . ALA A 1 492 ? -1.640 -92.431 77.138 1.00 132.75 492 ALA A C 1
ATOM 3794 O O . ALA A 1 492 ? -1.242 -91.295 76.880 1.00 135.13 492 ALA A O 1
ATOM 3796 N N . TYR A 1 493 ? -1.081 -93.517 76.602 1.00 139.04 493 TYR A N 1
ATOM 3797 C CA . TYR A 1 493 ? 0.272 -93.541 76.055 1.00 133.07 493 TYR A CA 1
ATOM 3798 C C . TYR A 1 493 ? 0.308 -93.655 74.534 1.00 125.44 493 TYR A C 1
ATOM 3799 O O . TYR A 1 493 ? -0.598 -94.204 73.898 1.00 132.27 493 TYR A O 1
ATOM 3808 N N . ILE A 1 494 ? 1.413 -93.154 73.970 1.00 109.03 494 ILE A N 1
ATOM 3809 C CA . ILE A 1 494 ? 1.798 -93.347 72.575 1.00 106.59 494 ILE A CA 1
ATOM 3810 C C . ILE A 1 494 ? 3.248 -93.810 72.556 1.00 109.14 494 ILE A C 1
ATOM 3811 O O . ILE A 1 494 ? 4.120 -93.139 73.115 1.00 125.27 494 ILE A O 1
ATOM 3816 N N . VAL A 1 495 ? 3.513 -94.946 71.916 1.00 103.85 495 VAL A N 1
ATOM 3817 C CA . VAL A 1 495 ? 4.832 -95.567 71.934 1.00 100.22 495 VAL A CA 1
ATOM 3818 C C . VAL A 1 495 ? 5.367 -95.656 70.512 1.00 94.01 495 VAL A C 1
ATOM 3819 O O . VAL A 1 495 ? 4.607 -95.880 69.565 1.00 106.61 495 VAL A O 1
ATOM 3823 N N . LEU A 1 496 ? 6.680 -95.484 70.365 1.00 88.95 496 LEU A N 1
ATOM 3824 C CA . LEU A 1 496 ? 7.351 -95.560 69.075 1.00 100.82 496 LEU A CA 1
ATOM 3825 C C . LEU A 1 496 ? 8.525 -96.522 69.168 1.00 106.17 496 LEU A C 1
ATOM 3826 O O . LEU A 1 496 ? 9.119 -96.696 70.234 1.00 114.35 496 LEU A O 1
ATOM 3831 N N . SER A 1 497 ? 8.864 -97.140 68.038 1.00 98.43 497 SER A N 1
ATOM 3832 C CA . SER A 1 497 ? 9.904 -98.159 67.990 1.00 91.30 497 SER A CA 1
ATOM 3833 C C . SER A 1 497 ? 10.823 -97.922 66.805 1.00 95.14 497 SER A C 1
ATOM 3834 O O . SER A 1 497 ? 10.354 -97.739 65.675 1.00 104.65 497 SER A O 1
ATOM 3837 N N . PHE A 1 498 ? 12.125 -97.972 67.076 1.00 105.03 498 PHE A N 1
ATOM 3838 C CA . PHE A 1 498 ? 13.209 -97.760 66.130 1.00 109.62 498 PHE A CA 1
ATOM 3839 C C . PHE A 1 498 ? 14.092 -99.002 66.113 1.00 106.96 498 PHE A C 1
ATOM 3840 O O . PHE A 1 498 ? 13.924 -99.917 66.920 1.00 102.44 498 PHE A O 1
ATOM 3848 N N . THR A 1 499 ? 15.062 -99.021 65.195 1.00 105.65 499 THR A N 1
ATOM 3849 C CA . THR A 1 499 ? 15.875 -100.215 64.985 1.00 110.91 499 THR A CA 1
ATOM 3850 C C . THR A 1 499 ? 16.787 -100.545 66.159 1.00 116.46 499 THR A C 1
ATOM 3851 O O . THR A 1 499 ? 17.351 -101.643 66.188 1.00 117.33 499 THR A O 1
ATOM 3855 N N . ASN A 1 500 ? 16.949 -99.634 67.124 1.00 120.01 500 ASN A N 1
ATOM 3856 C CA . ASN A 1 500 ? 17.790 -99.935 68.277 1.00 111.57 500 ASN A CA 1
ATOM 3857 C C . ASN A 1 500 ? 17.338 -99.213 69.541 1.00 113.10 500 ASN A C 1
ATOM 3858 O O . ASN A 1 500 ? 18.137 -99.086 70.475 1.00 123.97 500 ASN A O 1
ATOM 3863 N N . ALA A 1 501 ? 16.097 -98.739 69.604 1.00 101.23 501 ALA A N 1
ATOM 3864 C CA . ALA A 1 501 ? 15.647 -97.956 70.745 1.00 104.24 501 ALA A CA 1
ATOM 3865 C C . ALA A 1 501 ? 14.128 -97.957 70.784 1.00 103.36 501 ALA A C 1
ATOM 3866 O O . ALA A 1 501 ? 13.461 -98.447 69.872 1.00 112.90 501 ALA A O 1
ATOM 3868 N N . THR A 1 502 ? 13.590 -97.390 71.860 1.00 101.42 502 THR A N 1
ATOM 3869 C CA . THR A 1 502 ? 12.155 -97.286 72.072 1.00 103.61 502 THR A CA 1
ATOM 3870 C C . THR A 1 502 ? 11.852 -95.961 72.751 1.00 115.35 502 THR A C 1
ATOM 3871 O O . THR A 1 502 ? 12.566 -95.552 73.671 1.00 125.19 502 THR A O 1
ATOM 3875 N N . LEU A 1 503 ? 10.800 -95.293 72.292 1.00 118.67 503 LEU A N 1
ATOM 3876 C CA . LEU A 1 503 ? 10.368 -94.020 72.843 1.00 118.84 503 LEU A CA 1
ATOM 3877 C C . LEU A 1 503 ? 8.927 -94.136 73.316 1.00 116.47 503 LEU A C 1
ATOM 3878 O O . LEU A 1 503 ? 8.118 -94.845 72.711 1.00 128.33 503 LEU A O 1
ATOM 3883 N N . VAL A 1 504 ? 8.608 -93.435 74.401 1.00 109.65 504 VAL A N 1
ATOM 3884 C CA . VAL A 1 504 ? 7.301 -93.525 75.039 1.00 119.27 504 VAL A CA 1
ATOM 3885 C C . VAL A 1 504 ? 6.737 -92.124 75.226 1.00 124.31 504 VAL A C 1
ATOM 3886 O O . VAL A 1 504 ? 7.408 -91.249 75.782 1.00 123.79 504 VAL A O 1
ATOM 3890 N N . LEU A 1 505 ? 5.511 -91.914 74.757 1.00 135.72 505 LEU A N 1
ATOM 3891 C CA . LEU A 1 505 ? 4.779 -90.660 74.887 1.00 122.06 505 LEU A CA 1
ATOM 3892 C C . LEU A 1 505 ? 3.432 -90.939 75.558 1.00 132.65 505 LEU A C 1
ATOM 3893 O O . LEU A 1 505 ? 3.147 -92.062 75.981 1.00 134.74 505 LEU A O 1
ATOM 3898 N N . SER A 1 506 ? 2.595 -89.907 75.648 1.00 136.12 506 SER A N 1
ATOM 3899 C CA . SER A 1 506 ? 1.320 -90.005 76.351 1.00 141.68 506 SER A CA 1
ATOM 3900 C C . SER A 1 506 ? 0.434 -88.825 75.964 1.00 141.80 506 SER A C 1
ATOM 3901 O O . SER A 1 506 ? 0.786 -88.008 75.111 1.00 133.57 506 SER A O 1
ATOM 3904 N N . ILE A 1 507 ? -0.732 -88.742 76.612 1.00 142.59 507 ILE A N 1
ATOM 3905 C CA . ILE A 1 507 ? -1.678 -87.673 76.310 1.00 142.73 507 ILE A CA 1
ATOM 3906 C C . ILE A 1 507 ? -1.159 -86.354 76.858 1.00 147.99 507 ILE A C 1
ATOM 3907 O O . ILE A 1 507 ? -0.426 -86.307 77.850 1.00 159.08 507 ILE A O 1
ATOM 3912 N N . GLY A 1 508 ? -1.565 -85.266 76.221 1.00 153.34 508 GLY A N 1
ATOM 3913 C CA . GLY A 1 508 ? -1.090 -83.959 76.609 1.00 159.51 508 GLY A CA 1
ATOM 3914 C C . GLY A 1 508 ? -0.289 -83.308 75.506 1.00 168.85 508 GLY A C 1
ATOM 3915 O O . GLY A 1 508 ? -0.325 -83.752 74.356 1.00 171.44 508 GLY A O 1
ATOM 3916 N N . GLU A 1 509 ? 0.447 -82.258 75.850 1.00 173.24 509 GLU A N 1
ATOM 3917 C CA . GLU A 1 509 ? 1.195 -81.489 74.864 1.00 176.18 509 GLU A CA 1
ATOM 3918 C C . GLU A 1 509 ? 2.580 -82.085 74.620 1.00 177.84 509 GLU A C 1
ATOM 3919 O O . GLU A 1 509 ? 3.002 -82.227 73.469 1.00 172.67 509 GLU A O 1
ATOM 3925 N N . THR A 1 510 ? 3.287 -82.441 75.692 1.00 185.05 510 THR A N 1
ATOM 3926 C CA . THR A 1 510 ? 4.583 -83.100 75.606 1.00 177.32 510 THR A CA 1
ATOM 3927 C C . THR A 1 510 ? 4.627 -84.232 76.622 1.00 173.07 510 THR A C 1
ATOM 3928 O O . THR A 1 510 ? 3.808 -84.295 77.542 1.00 175.28 510 THR A O 1
ATOM 3932 N N . VAL A 1 511 ? 5.578 -85.151 76.431 1.00 167.98 511 VAL A N 1
ATOM 3933 C CA . VAL A 1 511 ? 5.696 -86.354 77.253 1.00 158.63 511 VAL A CA 1
ATOM 3934 C C . VAL A 1 511 ? 7.163 -86.758 77.357 1.00 141.38 511 VAL A C 1
ATOM 3935 O O . VAL A 1 511 ? 8.014 -86.299 76.594 1.00 128.69 511 VAL A O 1
ATOM 3939 N N . GLU A 1 512 ? 7.453 -87.634 78.320 1.00 141.32 512 GLU A N 1
ATOM 3940 C CA . GLU A 1 512 ? 8.723 -88.352 78.355 1.00 142.81 512 GLU A CA 1
ATOM 3941 C C . GLU A 1 512 ? 8.515 -89.659 79.125 1.00 141.44 512 GLU A C 1
ATOM 3942 O O . GLU A 1 512 ? 7.439 -90.263 79.042 1.00 130.49 512 GLU A O 1
ATOM 3948 N N . GLU A 1 513 ? 9.530 -90.087 79.873 1.00 150.91 513 GLU A N 1
ATOM 3949 C CA . GLU A 1 513 ? 9.581 -91.429 80.434 1.00 157.31 513 GLU A CA 1
ATOM 3950 C C . GLU A 1 513 ? 9.459 -91.416 81.954 1.00 150.02 513 GLU A C 1
ATOM 3951 O O . GLU A 1 513 ? 9.927 -90.495 82.629 1.00 141.94 513 GLU A O 1
ATOM 3957 N N . VAL A 1 514 ? 8.830 -92.468 82.480 1.00 151.61 514 VAL A N 1
ATOM 3958 C CA . VAL A 1 514 ? 8.668 -92.686 83.914 1.00 137.24 514 VAL A CA 1
ATOM 3959 C C . VAL A 1 514 ? 8.844 -94.175 84.186 1.00 140.55 514 VAL A C 1
ATOM 3960 O O . VAL A 1 514 ? 9.457 -94.569 85.184 1.00 144.70 514 VAL A O 1
ATOM 3964 N N . SER A 1 515 ? 8.318 -95.012 83.291 1.00 142.15 515 SER A N 1
ATOM 3965 C CA . SER A 1 515 ? 8.503 -96.456 83.373 1.00 140.65 515 SER A CA 1
ATOM 3966 C C . SER A 1 515 ? 8.973 -96.986 82.023 1.00 132.65 515 SER A C 1
ATOM 3967 O O . SER A 1 515 ? 9.363 -96.200 81.152 1.00 128.21 515 SER A O 1
ATOM 3970 N N . ASP A 1 516 ? 8.973 -98.315 81.864 1.00 127.54 516 ASP A N 1
ATOM 3971 C CA . ASP A 1 516 ? 9.219 -98.981 80.585 1.00 121.01 516 ASP A CA 1
ATOM 3972 C C . ASP A 1 516 ? 10.699 -98.966 80.210 1.00 121.16 516 ASP A C 1
ATOM 3973 O O . ASP A 1 516 ? 11.457 -98.102 80.663 1.00 130.02 516 ASP A O 1
ATOM 3978 N N . SER A 1 517 ? 11.119 -99.931 79.383 1.00 113.14 517 SER A N 1
ATOM 3979 C CA . SER A 1 517 ? 12.508 -100.059 78.942 1.00 115.53 517 SER A CA 1
ATOM 3980 C C . SER A 1 517 ? 12.683 -99.337 77.613 1.00 112.16 517 SER A C 1
ATOM 3981 O O . SER A 1 517 ? 12.149 -99.772 76.589 1.00 113.49 517 SER A O 1
ATOM 3984 N N . GLY A 1 518 ? 13.456 -98.257 77.624 1.00 112.41 518 GLY A N 1
ATOM 3985 C CA . GLY A 1 518 ? 13.645 -97.427 76.456 1.00 108.21 518 GLY A CA 1
ATOM 3986 C C . GLY A 1 518 ? 14.861 -97.712 75.612 1.00 108.67 518 GLY A C 1
ATOM 3987 O O . GLY A 1 518 ? 15.068 -97.034 74.602 1.00 101.73 518 GLY A O 1
ATOM 3988 N N . PHE A 1 519 ? 15.677 -98.700 75.975 1.00 110.57 519 PHE A N 1
ATOM 3989 C CA . PHE A 1 519 ? 16.914 -98.906 75.227 1.00 117.49 519 PHE A CA 1
ATOM 3990 C C . PHE A 1 519 ? 16.720 -99.812 74.020 1.00 126.04 519 PHE A C 1
ATOM 3991 O O . PHE A 1 519 ? 17.366 -99.610 72.988 1.00 124.59 519 PHE A O 1
ATOM 3999 N N . LEU A 1 520 ? 15.859 -100.813 74.121 1.00 126.00 520 LEU A N 1
ATOM 4000 C CA . LEU A 1 520 ? 15.758 -101.820 73.076 1.00 116.25 520 LEU A CA 1
ATOM 4001 C C . LEU A 1 520 ? 14.511 -101.633 72.224 1.00 112.02 520 LEU A C 1
ATOM 4002 O O . LEU A 1 520 ? 13.542 -100.980 72.618 1.00 112.71 520 LEU A O 1
ATOM 4007 N N . THR A 1 521 ? 14.564 -102.215 71.030 1.00 101.92 521 THR A N 1
ATOM 4008 C CA . THR A 1 521 ? 13.416 -102.248 70.138 1.00 101.36 521 THR A CA 1
ATOM 4009 C C . THR A 1 521 ? 12.259 -102.987 70.795 1.00 109.26 521 THR A C 1
ATOM 4010 O O . THR A 1 521 ? 12.455 -103.941 71.549 1.00 118.73 521 THR A O 1
ATOM 4014 N N . THR A 1 522 ? 11.040 -102.546 70.496 1.00 96.92 522 THR A N 1
ATOM 4015 C CA . THR A 1 522 ? 9.831 -103.152 71.038 1.00 104.69 522 THR A CA 1
ATOM 4016 C C . THR A 1 522 ? 8.967 -103.673 69.897 1.00 114.94 522 THR A C 1
ATOM 4017 O O . THR A 1 522 ? 8.762 -102.975 68.899 1.00 107.44 522 THR A O 1
ATOM 4021 N N . VAL A 1 523 ? 8.461 -104.895 70.045 1.00 116.28 523 VAL A N 1
ATOM 4022 C CA . VAL A 1 523 ? 7.726 -105.550 68.965 1.00 107.53 523 VAL A CA 1
ATOM 4023 C C . VAL A 1 523 ? 6.223 -105.329 69.140 1.00 106.49 523 VAL A C 1
ATOM 4024 O O . VAL A 1 523 ? 5.544 -105.037 68.147 1.00 113.20 523 VAL A O 1
ATOM 4028 N N . PRO A 1 524 ? 5.633 -105.486 70.347 1.00 110.97 524 PRO A N 1
ATOM 4029 C CA . PRO A 1 524 ? 4.277 -104.969 70.562 1.00 107.70 524 PRO A CA 1
ATOM 4030 C C . PRO A 1 524 ? 4.085 -104.311 71.922 1.00 104.01 524 PRO A C 1
ATOM 4031 O O . PRO A 1 524 ? 4.985 -104.339 72.767 1.00 107.64 524 PRO A O 1
ATOM 4035 N N . THR A 1 525 ? 2.913 -103.713 72.147 1.00 101.11 525 THR A N 1
ATOM 4036 C CA . THR A 1 525 ? 2.548 -103.147 73.446 1.00 89.69 525 THR A CA 1
ATOM 4037 C C . THR A 1 525 ? 1.050 -103.318 73.637 1.00 91.83 525 THR A C 1
ATOM 4038 O O . THR A 1 525 ? 0.269 -102.842 72.812 1.00 104.84 525 THR A O 1
ATOM 4042 N N . LEU A 1 526 ? 0.644 -103.970 74.724 1.00 92.82 526 LEU A N 1
ATOM 4043 C CA . LEU A 1 526 ? -0.767 -104.034 75.083 1.00 100.74 526 LEU A CA 1
ATOM 4044 C C . LEU A 1 526 ? -0.881 -104.095 76.599 1.00 107.95 526 LEU A C 1
ATOM 4045 O O . LEU A 1 526 ? 0.027 -104.572 77.284 1.00 113.15 526 LEU A O 1
ATOM 4050 N N . ALA A 1 527 ? -1.997 -103.589 77.118 1.00 108.41 527 ALA A N 1
ATOM 4051 C CA . ALA A 1 527 ? -2.313 -103.678 78.539 1.00 121.53 527 ALA A CA 1
ATOM 4052 C C . ALA A 1 527 ? -3.280 -104.835 78.732 1.00 124.54 527 ALA A C 1
ATOM 4053 O O . ALA A 1 527 ? -4.465 -104.729 78.402 1.00 127.90 527 ALA A O 1
ATOM 4055 N N . VAL A 1 528 ? -2.772 -105.927 79.298 1.00 127.24 528 VAL A N 1
ATOM 4056 C CA . VAL A 1 528 ? -3.441 -107.218 79.203 1.00 140.44 528 VAL A CA 1
ATOM 4057 C C . VAL A 1 528 ? -4.744 -107.233 79.995 1.00 162.11 528 VAL A C 1
ATOM 4058 O O . VAL A 1 528 ? -5.751 -107.795 79.551 1.00 165.79 528 VAL A O 1
ATOM 4062 N N . GLN A 1 529 ? -4.768 -106.600 81.156 1.00 159.60 529 GLN A N 1
ATOM 4063 C CA . GLN A 1 529 ? -5.796 -106.891 82.151 1.00 171.44 529 GLN A CA 1
ATOM 4064 C C . GLN A 1 529 ? -6.971 -105.925 82.026 1.00 183.17 529 GLN A C 1
ATOM 4065 O O . GLN A 1 529 ? -6.989 -104.876 82.663 1.00 189.01 529 GLN A O 1
ATOM 4071 N N . GLN A 1 530 ? -7.978 -106.296 81.231 1.00 191.51 530 GLN A N 1
ATOM 4072 C CA . GLN A 1 530 ? -9.253 -105.593 81.315 1.00 191.20 530 GLN A CA 1
ATOM 4073 C C . GLN A 1 530 ? -9.974 -106.013 82.586 1.00 199.46 530 GLN A C 1
ATOM 4074 O O . GLN A 1 530 ? -9.974 -107.190 82.956 1.00 204.89 530 GLN A O 1
ATOM 4080 N N . MET A 1 531 ? -10.583 -105.034 83.257 1.00 200.11 531 MET A N 1
ATOM 4081 C CA . MET A 1 531 ? -11.135 -105.137 84.607 1.00 196.45 531 MET A CA 1
ATOM 4082 C C . MET A 1 531 ? -10.051 -105.277 85.666 1.00 176.17 531 MET A C 1
ATOM 4083 O O . MET A 1 531 ? -10.368 -105.476 86.842 1.00 159.29 531 MET A O 1
ATOM 4088 N N . GLY A 1 532 ? -8.781 -105.176 85.280 1.00 175.35 532 GLY A N 1
ATOM 4089 C CA . GLY A 1 532 ? -7.678 -105.073 86.217 1.00 166.58 532 GLY A CA 1
ATOM 4090 C C . GLY A 1 532 ? -6.804 -103.890 85.860 1.00 164.39 532 GLY A C 1
ATOM 4091 O O . GLY A 1 532 ? -5.957 -103.989 84.968 1.00 168.16 532 GLY A O 1
ATOM 4092 N N . GLU A 1 533 ? -7.002 -102.771 86.561 1.00 172.51 533 GLU A N 1
ATOM 4093 C CA . GLU A 1 533 ? -6.444 -101.487 86.143 1.00 181.00 533 GLU A CA 1
ATOM 4094 C C . GLU A 1 533 ? -4.960 -101.584 85.817 1.00 179.50 533 GLU A C 1
ATOM 4095 O O . GLU A 1 533 ? -4.532 -101.282 84.700 1.00 171.18 533 GLU A O 1
ATOM 4101 N N . GLU A 1 534 ? -4.167 -102.028 86.785 1.00 185.25 534 GLU A N 1
ATOM 4102 C CA . GLU A 1 534 ? -2.718 -101.895 86.701 1.00 184.19 534 GLU A CA 1
ATOM 4103 C C . GLU A 1 534 ? -2.142 -102.694 85.537 1.00 168.78 534 GLU A C 1
ATOM 4104 O O . GLU A 1 534 ? -2.542 -103.833 85.280 1.00 171.30 534 GLU A O 1
ATOM 4110 N N . GLY A 1 535 ? -1.206 -102.079 84.816 1.00 156.55 535 GLY A N 1
ATOM 4111 C CA . GLY A 1 535 ? -0.311 -102.834 83.965 1.00 146.10 535 GLY A CA 1
ATOM 4112 C C . GLY A 1 535 ? -0.449 -102.727 82.462 1.00 134.35 535 GLY A C 1
ATOM 4113 O O . GLY A 1 535 ? -1.543 -102.860 81.905 1.00 125.65 535 GLY A O 1
ATOM 4114 N N . LEU A 1 536 ? 0.680 -102.486 81.805 1.00 127.77 536 LEU A N 1
ATOM 4115 C CA . LEU A 1 536 ? 0.867 -102.706 80.380 1.00 120.33 536 LEU A CA 1
ATOM 4116 C C . LEU A 1 536 ? 1.879 -103.827 80.188 1.00 121.02 536 LEU A C 1
ATOM 4117 O O . LEU A 1 536 ? 2.581 -104.230 81.120 1.00 125.59 536 LEU A O 1
ATOM 4122 N N . ILE A 1 537 ? 1.958 -104.325 78.959 1.00 110.19 537 ILE A N 1
ATOM 4123 C CA . ILE A 1 537 ? 3.025 -105.226 78.549 1.00 97.80 537 ILE A CA 1
ATOM 4124 C C . ILE A 1 537 ? 3.818 -104.542 77.450 1.00 98.43 537 ILE A C 1
ATOM 4125 O O . ILE A 1 537 ? 3.242 -103.897 76.569 1.00 105.39 537 ILE A O 1
ATOM 4130 N N . GLN A 1 538 ? 5.140 -104.655 77.520 1.00 93.14 538 GLN A N 1
ATOM 4131 C CA . GLN A 1 538 ? 6.015 -104.306 76.409 1.00 99.39 538 GLN A CA 1
ATOM 4132 C C . GLN A 1 538 ? 6.857 -105.530 76.094 1.00 104.71 538 GLN A C 1
ATOM 4133 O O . GLN A 1 538 ? 7.771 -105.868 76.852 1.00 111.55 538 GLN A O 1
ATOM 4139 N N . ILE A 1 539 ? 6.551 -106.195 75.002 1.00 98.14 539 ILE A N 1
ATOM 4140 C CA . ILE A 1 539 ? 7.354 -107.322 74.554 1.00 103.36 539 ILE A CA 1
ATOM 4141 C C . ILE A 1 539 ? 8.441 -106.789 73.639 1.00 90.75 539 ILE A C 1
ATOM 4142 O O . ILE A 1 539 ? 8.215 -105.868 72.850 1.00 93.14 539 ILE A O 1
ATOM 4147 N N . HIS A 1 540 ? 9.625 -107.349 73.764 1.00 81.52 540 HIS A N 1
ATOM 4148 C CA . HIS A 1 540 ? 10.776 -106.913 72.996 1.00 92.80 540 HIS A CA 1
ATOM 4149 C C . HIS A 1 540 ? 11.587 -108.152 72.665 1.00 93.97 540 HIS A C 1
ATOM 4150 O O . HIS A 1 540 ? 11.264 -109.237 73.161 1.00 95.08 540 HIS A O 1
ATOM 4157 N N . PRO A 1 541 ? 12.614 -108.059 71.828 1.00 89.22 541 PRO A N 1
ATOM 4158 C CA . PRO A 1 541 ? 13.582 -109.154 71.772 1.00 86.99 541 PRO A CA 1
ATOM 4159 C C . PRO A 1 541 ? 14.137 -109.396 73.165 1.00 109.03 541 PRO A C 1
ATOM 4160 O O . PRO A 1 541 ? 14.483 -108.453 73.879 1.00 116.15 541 PRO A O 1
ATOM 4164 N N . LYS A 1 542 ? 14.152 -110.670 73.565 1.00 105.63 542 LYS A N 1
ATOM 4165 C CA . LYS A 1 542 ? 14.760 -111.172 74.796 1.00 108.47 542 LYS A CA 1
ATOM 4166 C C . LYS A 1 542 ? 13.861 -111.068 76.027 1.00 105.30 542 LYS A C 1
ATOM 4167 O O . LYS A 1 542 ? 14.352 -111.230 77.148 1.00 117.67 542 LYS A O 1
ATOM 4173 N N . GLY A 1 543 ? 12.569 -110.824 75.867 1.00 87.99 543 GLY A N 1
ATOM 4174 C CA . GLY A 1 543 ? 11.689 -110.914 77.015 1.00 94.77 543 GLY A CA 1
ATOM 4175 C C . GLY A 1 543 ? 10.383 -110.170 76.837 1.00 100.28 543 GLY A C 1
ATOM 4176 O O . GLY A 1 543 ? 10.141 -109.508 75.829 1.00 105.03 543 GLY A O 1
ATOM 4177 N N . ILE A 1 544 ? 9.543 -110.297 77.867 1.00 106.68 544 ILE A N 1
ATOM 4178 C CA . ILE A 1 544 ? 8.209 -109.696 77.925 1.00 101.48 544 ILE A CA 1
ATOM 4179 C C . ILE A 1 544 ? 8.133 -108.904 79.226 1.00 115.73 544 ILE A C 1
ATOM 4180 O O . ILE A 1 544 ? 7.945 -109.485 80.299 1.00 125.79 544 ILE A O 1
ATOM 4185 N N . ARG A 1 545 ? 8.254 -107.584 79.142 1.00 118.96 545 ARG A N 1
ATOM 4186 C CA . ARG A 1 545 ? 8.226 -106.753 80.340 1.00 123.79 545 ARG A CA 1
ATOM 4187 C C . ARG A 1 545 ? 6.786 -106.473 80.749 1.00 112.92 545 ARG A C 1
ATOM 4188 O O . ARG A 1 545 ? 6.016 -105.893 79.980 1.00 108.86 545 ARG A O 1
ATOM 4196 N N . HIS A 1 546 ? 6.429 -106.884 81.960 1.00 116.52 546 HIS A N 1
ATOM 4197 C CA . HIS A 1 546 ? 5.113 -106.631 82.529 1.00 118.83 546 HIS A CA 1
ATOM 4198 C C . HIS A 1 546 ? 5.236 -105.498 83.539 1.00 132.10 546 HIS A C 1
ATOM 4199 O O . HIS A 1 546 ? 5.995 -105.608 84.509 1.00 149.99 546 HIS A O 1
ATOM 4206 N N . ILE A 1 547 ? 4.497 -104.415 83.311 1.00 131.05 547 ILE A N 1
ATOM 4207 C CA . ILE A 1 547 ? 4.599 -103.200 84.110 1.00 134.88 547 ILE A CA 1
ATOM 4208 C C . ILE A 1 547 ? 3.277 -102.972 84.823 1.00 140.61 547 ILE A C 1
ATOM 4209 O O . ILE A 1 547 ? 2.215 -102.980 84.192 1.00 135.88 547 ILE A O 1
ATOM 4214 N N . VAL A 1 548 ? 3.348 -102.760 86.135 1.00 162.49 548 VAL A N 1
ATOM 4215 C CA . VAL A 1 548 ? 2.174 -102.668 86.994 1.00 161.79 548 VAL A CA 1
ATOM 4216 C C . VAL A 1 548 ? 2.458 -101.667 88.109 1.00 165.16 548 VAL A C 1
ATOM 4217 O O . VAL A 1 548 ? 3.164 -101.980 89.074 1.00 163.06 548 VAL A O 1
ATOM 4221 N N . GLN A 1 549 ? 1.928 -100.448 87.970 1.00 164.15 549 GLN A N 1
ATOM 4222 C CA . GLN A 1 549 ? 2.102 -99.386 88.964 1.00 158.78 549 GLN A CA 1
ATOM 4223 C C . GLN A 1 549 ? 3.573 -99.123 89.280 1.00 157.70 549 GLN A C 1
ATOM 4224 O O . GLN A 1 549 ? 3.923 -98.795 90.415 1.00 162.24 549 GLN A O 1
ATOM 4230 N N . GLY A 1 550 ? 4.450 -99.267 88.288 1.00 157.01 550 GLY A N 1
ATOM 4231 C CA . GLY A 1 550 ? 5.874 -99.121 88.489 1.00 160.22 550 GLY A CA 1
ATOM 4232 C C . GLY A 1 550 ? 6.595 -100.411 88.830 1.00 164.78 550 GLY A C 1
ATOM 4233 O O . GLY A 1 550 ? 7.767 -100.568 88.474 1.00 157.24 550 GLY A O 1
ATOM 4234 N N . ARG A 1 551 ? 5.926 -101.332 89.519 1.00 171.14 551 ARG A N 1
ATOM 4235 C CA . ARG A 1 551 ? 6.496 -102.648 89.776 1.00 159.94 551 ARG A CA 1
ATOM 4236 C C . ARG A 1 551 ? 6.581 -103.437 88.475 1.00 154.54 551 ARG A C 1
ATOM 4237 O O . ARG A 1 551 ? 5.591 -103.570 87.752 1.00 153.99 551 ARG A O 1
ATOM 4245 N N . VAL A 1 552 ? 7.764 -103.969 88.182 1.00 152.53 552 VAL A N 1
ATOM 4246 C CA . VAL A 1 552 ? 8.060 -104.575 86.889 1.00 142.47 552 VAL A CA 1
ATOM 4247 C C . VAL A 1 552 ? 8.467 -106.027 87.096 1.00 141.46 552 VAL A C 1
ATOM 4248 O O . VAL A 1 552 ? 9.358 -106.319 87.901 1.00 155.65 552 VAL A O 1
ATOM 4252 N N . ASN A 1 553 ? 7.817 -106.931 86.365 1.00 137.18 553 ASN A N 1
ATOM 4253 C CA . ASN A 1 553 ? 8.180 -108.343 86.337 1.00 133.30 553 ASN A CA 1
ATOM 4254 C C . ASN A 1 553 ? 8.243 -108.783 84.883 1.00 129.92 553 ASN A C 1
ATOM 4255 O O . ASN A 1 553 ? 7.280 -108.592 84.134 1.00 137.82 553 ASN A O 1
ATOM 4260 N N . GLU A 1 554 ? 9.364 -109.379 84.488 1.00 117.62 554 GLU A N 1
ATOM 4261 C CA . GLU A 1 554 ? 9.637 -109.667 83.089 1.00 119.75 554 GLU A CA 1
ATOM 4262 C C . GLU A 1 554 ? 9.770 -111.164 82.849 1.00 122.71 554 GLU A C 1
ATOM 4263 O O . GLU A 1 554 ? 10.404 -111.878 83.631 1.00 121.78 554 GLU A O 1
ATOM 4269 N N . TRP A 1 555 ? 9.161 -111.622 81.762 1.00 124.80 555 TRP A N 1
ATOM 4270 C CA . TRP A 1 555 ? 9.392 -112.963 81.249 1.00 119.93 555 TRP A CA 1
ATOM 4271 C C . TRP A 1 555 ? 10.726 -112.997 80.515 1.00 121.41 555 TRP A C 1
ATOM 4272 O O . TRP A 1 555 ? 10.892 -112.278 79.523 1.00 119.47 555 TRP A O 1
ATOM 4283 N N . PRO A 1 556 ? 11.691 -113.796 80.957 1.00 122.48 556 PRO A N 1
ATOM 4284 C CA . PRO A 1 556 ? 12.974 -113.867 80.252 1.00 124.00 556 PRO A CA 1
ATOM 4285 C C . PRO A 1 556 ? 12.792 -114.459 78.864 1.00 126.53 556 PRO A C 1
ATOM 4286 O O . PRO A 1 556 ? 11.762 -115.053 78.544 1.00 125.56 556 PRO A O 1
ATOM 4290 N N . ALA A 1 557 ? 13.817 -114.287 78.031 1.00 131.12 557 ALA A N 1
ATOM 4291 C CA . ALA A 1 557 ? 13.769 -114.825 76.674 1.00 123.27 557 ALA A CA 1
ATOM 4292 C C . ALA A 1 557 ? 13.497 -116.331 76.723 1.00 133.30 557 ALA A C 1
ATOM 4293 O O . ALA A 1 557 ? 12.535 -116.789 76.113 1.00 135.43 557 ALA A O 1
ATOM 4295 N N . PRO A 1 558 ? 14.314 -117.114 77.455 1.00 149.80 558 PRO A N 1
ATOM 4296 C CA . PRO A 1 558 ? 15.646 -116.939 78.047 1.00 162.40 558 PRO A CA 1
ATOM 4297 C C . PRO A 1 558 ? 16.708 -117.678 77.239 1.00 155.77 558 PRO A C 1
ATOM 4298 O O . PRO A 1 558 ? 17.904 -117.539 77.490 1.00 165.02 558 PRO A O 1
ATOM 4302 N N . GLN A 1 559 ? 16.250 -118.462 76.268 1.00 137.04 559 GLN A N 1
ATOM 4303 C CA . GLN A 1 559 ? 17.133 -119.263 75.441 1.00 133.46 559 GLN A CA 1
ATOM 4304 C C . GLN A 1 559 ? 18.006 -118.363 74.572 1.00 132.08 559 GLN A C 1
ATOM 4305 O O . GLN A 1 559 ? 17.823 -117.144 74.510 1.00 138.51 559 GLN A O 1
ATOM 4311 N N . HIS A 1 560 ? 18.965 -118.984 73.882 1.00 124.53 560 HIS A N 1
ATOM 4312 C CA . HIS A 1 560 ? 19.734 -118.263 72.873 1.00 133.46 560 HIS A CA 1
ATOM 4313 C C . HIS A 1 560 ? 18.835 -117.654 71.807 1.00 141.18 560 HIS A C 1
ATOM 4314 O O . HIS A 1 560 ? 19.247 -116.712 71.122 1.00 146.94 560 HIS A O 1
ATOM 4321 N N . ARG A 1 561 ? 17.619 -118.167 71.660 1.00 129.66 561 ARG A N 1
ATOM 4322 C CA . ARG A 1 561 ? 16.673 -117.625 70.706 1.00 117.97 561 ARG A CA 1
ATOM 4323 C C . ARG A 1 561 ? 16.099 -116.306 71.209 1.00 111.79 561 ARG A C 1
ATOM 4324 O O . ARG A 1 561 ? 16.179 -115.968 72.392 1.00 117.51 561 ARG A O 1
ATOM 4332 N N . SER A 1 562 ? 15.513 -115.554 70.282 1.00 108.12 562 SER A N 1
ATOM 4333 C CA . SER A 1 562 ? 14.902 -114.269 70.578 1.00 106.93 562 SER A CA 1
ATOM 4334 C C . SER A 1 562 ? 13.483 -114.241 70.025 1.00 102.51 562 SER A C 1
ATOM 4335 O O . SER A 1 562 ? 13.061 -115.134 69.292 1.00 106.27 562 SER A O 1
ATOM 4338 N N . ILE A 1 563 ? 12.744 -113.198 70.383 1.00 89.78 563 ILE A N 1
ATOM 4339 C CA . ILE A 1 563 ? 11.366 -113.031 69.943 1.00 80.82 563 ILE A CA 1
ATOM 4340 C C . ILE A 1 563 ? 11.349 -112.341 68.586 1.00 89.43 563 ILE A C 1
ATOM 4341 O O . ILE A 1 563 ? 11.803 -111.200 68.453 1.00 87.18 563 ILE A O 1
ATOM 4346 N N . VAL A 1 564 ? 10.796 -113.019 67.581 1.00 86.80 564 VAL A N 1
ATOM 4347 C CA . VAL A 1 564 ? 10.729 -112.476 66.233 1.00 81.49 564 VAL A CA 1
ATOM 4348 C C . VAL A 1 564 ? 9.348 -111.957 65.874 1.00 80.96 564 VAL A C 1
ATOM 4349 O O . VAL A 1 564 ? 9.244 -111.099 64.984 1.00 82.06 564 VAL A O 1
ATOM 4353 N N . ALA A 1 565 ? 8.291 -112.444 66.510 1.00 79.67 565 ALA A N 1
ATOM 4354 C CA . ALA A 1 565 ? 6.979 -111.887 66.232 1.00 70.97 565 ALA A CA 1
ATOM 4355 C C . ALA A 1 565 ? 6.108 -112.006 67.469 1.00 75.01 565 ALA A C 1
ATOM 4356 O O . ALA A 1 565 ? 6.409 -112.768 68.385 1.00 82.30 565 ALA A O 1
ATOM 4358 N N . ALA A 1 566 ? 5.020 -111.239 67.493 1.00 75.37 566 ALA A N 1
ATOM 4359 C CA . ALA A 1 566 ? 4.151 -111.273 68.661 1.00 81.72 566 ALA A CA 1
ATOM 4360 C C . ALA A 1 566 ? 2.822 -110.622 68.327 1.00 81.66 566 ALA A C 1
ATOM 4361 O O . ALA A 1 566 ? 2.788 -109.586 67.664 1.00 82.40 566 ALA A O 1
ATOM 4363 N N . THR A 1 567 ? 1.739 -111.241 68.777 1.00 74.73 567 THR A N 1
ATOM 4364 C CA . THR A 1 567 ? 0.423 -110.628 68.763 1.00 72.50 567 THR A CA 1
ATOM 4365 C C . THR A 1 567 ? -0.102 -110.600 70.188 1.00 83.62 567 THR A C 1
ATOM 4366 O O . THR A 1 567 ? 0.160 -111.515 70.975 1.00 79.07 567 THR A O 1
ATOM 4370 N N . THR A 1 568 ? -0.818 -109.537 70.522 1.00 94.47 568 THR A N 1
ATOM 4371 C CA . THR A 1 568 ? -1.291 -109.326 71.876 1.00 82.68 568 THR A CA 1
ATOM 4372 C C . THR A 1 568 ? -2.791 -109.107 71.872 1.00 81.32 568 THR A C 1
ATOM 4373 O O . THR A 1 568 ? -3.362 -108.558 70.930 1.00 85.94 568 THR A O 1
ATOM 4377 N N . ASN A 1 569 ? -3.416 -109.547 72.950 1.00 90.95 569 ASN A N 1
ATOM 4378 C CA . ASN A 1 569 ? -4.840 -109.396 73.168 1.00 94.94 569 ASN A CA 1
ATOM 4379 C C . ASN A 1 569 ? -5.002 -108.912 74.596 1.00 105.03 569 ASN A C 1
ATOM 4380 O O . ASN A 1 569 ? -4.038 -108.885 75.362 1.00 114.89 569 ASN A O 1
ATOM 4385 N N . GLU A 1 570 ? -6.215 -108.497 74.953 1.00 119.26 570 GLU A N 1
ATOM 4386 C CA . GLU A 1 570 ? -6.475 -108.192 76.351 1.00 122.79 570 GLU A CA 1
ATOM 4387 C C . GLU A 1 570 ? -6.102 -109.407 77.193 1.00 118.19 570 GLU A C 1
ATOM 4388 O O . GLU A 1 570 ? -4.989 -109.474 77.711 1.00 112.48 570 GLU A O 1
ATOM 4394 N N . ASN A 1 571 ? -6.973 -110.399 77.292 1.00 117.31 571 ASN A N 1
ATOM 4395 C CA . ASN A 1 571 ? -6.706 -111.499 78.210 1.00 97.37 571 ASN A CA 1
ATOM 4396 C C . ASN A 1 571 ? -5.625 -112.465 77.731 1.00 103.12 571 ASN A C 1
ATOM 4397 O O . ASN A 1 571 ? -5.302 -113.400 78.468 1.00 109.43 571 ASN A O 1
ATOM 4402 N N . GLN A 1 572 ? -5.045 -112.280 76.545 1.00 100.41 572 GLN A N 1
ATOM 4403 C CA . GLN A 1 572 ? -4.141 -113.281 75.986 1.00 91.99 572 GLN A CA 1
ATOM 4404 C C . GLN A 1 572 ? -2.958 -112.612 75.298 1.00 84.46 572 GLN A C 1
ATOM 4405 O O . GLN A 1 572 ? -3.038 -111.468 74.854 1.00 89.00 572 GLN A O 1
ATOM 4411 N N . VAL A 1 573 ? -1.848 -113.348 75.217 1.00 72.92 573 VAL A N 1
ATOM 4412 C CA . VAL A 1 573 ? -0.638 -112.909 74.526 1.00 80.57 573 VAL A CA 1
ATOM 4413 C C . VAL A 1 573 ? -0.016 -114.119 73.839 1.00 84.07 573 VAL A C 1
ATOM 4414 O O . VAL A 1 573 ? 0.054 -115.198 74.429 1.00 81.94 573 VAL A O 1
ATOM 4418 N N . VAL A 1 574 ? 0.432 -113.951 72.593 1.00 82.57 574 VAL A N 1
ATOM 4419 C CA . VAL A 1 574 ? 1.096 -115.021 71.853 1.00 77.64 574 VAL A CA 1
ATOM 4420 C C . VAL A 1 574 ? 2.367 -114.465 71.233 1.00 75.81 574 VAL A C 1
ATOM 4421 O O . VAL A 1 574 ? 2.340 -113.395 70.618 1.00 85.50 574 VAL A O 1
ATOM 4425 N N . ILE A 1 575 ? 3.480 -115.187 71.387 1.00 71.50 575 ILE A N 1
ATOM 4426 C CA . ILE A 1 575 ? 4.738 -114.769 70.782 1.00 80.00 575 ILE A CA 1
ATOM 4427 C C . ILE A 1 575 ? 5.327 -115.919 69.980 1.00 80.49 575 ILE A C 1
ATOM 4428 O O . ILE A 1 575 ? 5.056 -117.096 70.232 1.00 87.01 575 ILE A O 1
ATOM 4433 N N . ALA A 1 576 ? 6.155 -115.552 69.007 1.00 79.75 576 ALA A N 1
ATOM 4434 C CA . ALA A 1 576 ? 6.863 -116.489 68.151 1.00 78.58 576 ALA A CA 1
ATOM 4435 C C . ALA A 1 576 ? 8.350 -116.182 68.209 1.00 81.14 576 ALA A C 1
ATOM 4436 O O . ALA A 1 576 ? 8.765 -115.039 67.971 1.00 93.87 576 ALA A O 1
ATOM 4438 N N . LEU A 1 577 ? 9.137 -117.213 68.512 1.00 75.88 577 LEU A N 1
ATOM 4439 C CA . LEU A 1 577 ? 10.578 -117.149 68.684 1.00 80.17 577 LEU A CA 1
ATOM 4440 C C . LEU A 1 577 ? 11.296 -117.442 67.372 1.00 88.24 577 LEU A C 1
ATOM 4441 O O . LEU A 1 577 ? 10.707 -117.910 66.399 1.00 100.03 577 LEU A O 1
ATOM 4446 N N . SER A 1 578 ? 12.605 -117.184 67.369 1.00 90.64 578 SER A N 1
ATOM 4447 C CA . SER A 1 578 ? 13.409 -117.405 66.172 1.00 100.91 578 SER A CA 1
ATOM 4448 C C . SER A 1 578 ? 13.513 -118.883 65.826 1.00 104.96 578 SER A C 1
ATOM 4449 O O . SER A 1 578 ? 13.695 -119.232 64.655 1.00 100.73 578 SER A O 1
ATOM 4452 N N . SER A 1 579 ? 13.401 -119.761 66.821 1.00 104.98 579 SER A N 1
ATOM 4453 C CA . SER A 1 579 ? 13.461 -121.194 66.571 1.00 99.83 579 SER A CA 1
ATOM 4454 C C . SER A 1 579 ? 12.244 -121.712 65.827 1.00 94.41 579 SER A C 1
ATOM 4455 O O . SER A 1 579 ? 12.286 -122.834 65.316 1.00 103.47 579 SER A O 1
ATOM 4458 N N . GLY A 1 580 ? 11.176 -120.931 65.745 1.00 90.49 580 GLY A N 1
ATOM 4459 C CA . GLY A 1 580 ? 9.920 -121.410 65.218 1.00 88.81 580 GLY A CA 1
ATOM 4460 C C . GLY A 1 580 ? 8.952 -121.894 66.268 1.00 90.52 580 GLY A C 1
ATOM 4461 O O . GLY A 1 580 ? 7.847 -122.321 65.918 1.00 95.33 580 GLY A O 1
ATOM 4462 N N . GLU A 1 581 ? 9.331 -121.851 67.538 1.00 87.72 581 GLU A N 1
ATOM 4463 C CA . GLU A 1 581 ? 8.421 -122.215 68.608 1.00 92.34 581 GLU A CA 1
ATOM 4464 C C . GLU A 1 581 ? 7.439 -121.083 68.866 1.00 88.28 581 GLU A C 1
ATOM 4465 O O . GLU A 1 581 ? 7.767 -119.903 68.726 1.00 86.84 581 GLU A O 1
ATOM 4471 N N . ILE A 1 582 ? 6.224 -121.455 69.245 1.00 78.61 582 ILE A N 1
ATOM 4472 C CA . ILE A 1 582 ? 5.169 -120.510 69.579 1.00 78.92 582 ILE A CA 1
ATOM 4473 C C . ILE A 1 582 ? 4.857 -120.674 71.056 1.00 85.59 582 ILE A C 1
ATOM 4474 O O . ILE A 1 582 ? 4.669 -121.799 71.531 1.00 97.31 582 ILE A O 1
ATOM 4479 N N . VAL A 1 583 ? 4.822 -119.561 71.784 1.00 88.57 583 VAL A N 1
ATOM 4480 C CA . VAL A 1 583 ? 4.567 -119.569 73.218 1.00 85.31 583 VAL A CA 1
ATOM 4481 C C . VAL A 1 583 ? 3.297 -118.777 73.485 1.00 81.68 583 VAL A C 1
ATOM 4482 O O . VAL A 1 583 ? 3.124 -117.671 72.956 1.00 77.90 583 VAL A O 1
ATOM 4486 N N . TYR A 1 584 ? 2.421 -119.343 74.310 1.00 78.95 584 TYR A N 1
ATOM 4487 C CA . TYR A 1 584 ? 1.102 -118.796 74.587 1.00 78.30 584 TYR A CA 1
ATOM 4488 C C . TYR A 1 584 ? 0.992 -118.451 76.065 1.00 94.07 584 TYR A C 1
ATOM 4489 O O . TYR A 1 584 ? 1.369 -119.255 76.924 1.00 107.08 584 TYR A O 1
ATOM 4498 N N . PHE A 1 585 ? 0.484 -117.257 76.351 1.00 95.44 585 PHE A N 1
ATOM 4499 C CA . PHE A 1 585 ? 0.281 -116.764 77.704 1.00 97.97 585 PHE A CA 1
ATOM 4500 C C . PHE A 1 585 ? -1.180 -116.379 77.872 1.00 100.54 585 PHE A C 1
ATOM 4501 O O . PHE A 1 585 ? -1.712 -115.593 77.079 1.00 104.05 585 PHE A O 1
ATOM 4509 N N . GLU A 1 586 ? -1.824 -116.937 78.889 1.00 104.28 586 GLU A N 1
ATOM 4510 C CA . GLU A 1 586 ? -3.150 -116.530 79.329 1.00 102.80 586 GLU A CA 1
ATOM 4511 C C . GLU A 1 586 ? -3.015 -115.876 80.700 1.00 120.57 586 GLU A C 1
ATOM 4512 O O . GLU A 1 586 ? -1.919 -115.787 81.259 1.00 134.22 586 GLU A O 1
ATOM 4518 N N . MET A 1 587 ? -4.129 -115.406 81.251 1.00 116.96 587 MET A N 1
ATOM 4519 C CA . MET A 1 587 ? -4.088 -114.623 82.477 1.00 128.53 587 MET A CA 1
ATOM 4520 C C . MET A 1 587 ? -4.943 -115.249 83.566 1.00 141.39 587 MET A C 1
ATOM 4521 O O . MET A 1 587 ? -6.118 -115.560 83.346 1.00 136.91 587 MET A O 1
ATOM 4526 N N . ASP A 1 588 ? -4.341 -115.409 84.744 1.00 153.73 588 ASP A N 1
ATOM 4527 C CA . ASP A 1 588 ? -5.000 -115.892 85.950 1.00 154.28 588 ASP A CA 1
ATOM 4528 C C . ASP A 1 588 ? -5.695 -114.739 86.664 1.00 155.95 588 ASP A C 1
ATOM 4529 O O . ASP A 1 588 ? -5.948 -113.693 86.059 1.00 156.66 588 ASP A O 1
ATOM 4534 N N . ALA A 1 589 ? -5.991 -114.908 87.956 1.00 155.42 589 ALA A N 1
ATOM 4535 C CA . ALA A 1 589 ? -6.531 -113.803 88.740 1.00 154.09 589 ALA A CA 1
ATOM 4536 C C . ALA A 1 589 ? -5.501 -112.702 88.968 1.00 154.52 589 ALA A C 1
ATOM 4537 O O . ALA A 1 589 ? -5.883 -111.555 89.224 1.00 149.10 589 ALA A O 1
ATOM 4539 N N . ASP A 1 590 ? -4.212 -113.025 88.881 1.00 159.89 590 ASP A N 1
ATOM 4540 C CA . ASP A 1 590 ? -3.156 -112.029 89.059 1.00 165.05 590 ASP A CA 1
ATOM 4541 C C . ASP A 1 590 ? -1.872 -112.574 88.446 1.00 172.08 590 ASP A C 1
ATOM 4542 O O . ASP A 1 590 ? -1.330 -113.567 88.940 1.00 177.44 590 ASP A O 1
ATOM 4547 N N . GLY A 1 591 ? -1.392 -111.935 87.379 1.00 164.36 591 GLY A N 1
ATOM 4548 C CA . GLY A 1 591 ? -0.107 -112.299 86.806 1.00 161.66 591 GLY A CA 1
ATOM 4549 C C . GLY A 1 591 ? -0.148 -112.847 85.393 1.00 153.72 591 GLY A C 1
ATOM 4550 O O . GLY A 1 591 ? -0.614 -113.966 85.164 1.00 146.76 591 GLY A O 1
ATOM 4551 N N . SER A 1 592 ? 0.368 -112.084 84.435 1.00 158.84 592 SER A N 1
ATOM 4552 C CA . SER A 1 592 ? 0.321 -112.472 83.031 1.00 156.57 592 SER A CA 1
ATOM 4553 C C . SER A 1 592 ? 1.321 -113.560 82.664 1.00 142.93 592 SER A C 1
ATOM 4554 O O . SER A 1 592 ? 1.527 -113.797 81.470 1.00 137.53 592 SER A O 1
ATOM 4557 N N . LEU A 1 593 ? 1.944 -114.228 83.634 1.00 144.43 593 LEU A N 1
ATOM 4558 C CA . LEU A 1 593 ? 2.956 -115.236 83.348 1.00 147.91 593 LEU A CA 1
ATOM 4559 C C . LEU A 1 593 ? 2.403 -116.656 83.420 1.00 155.32 593 LEU A C 1
ATOM 4560 O O . LEU A 1 593 ? 3.144 -117.598 83.724 1.00 159.68 593 LEU A O 1
ATOM 4565 N N . ALA A 1 594 ? 1.112 -116.831 83.129 1.00 143.73 594 ALA A N 1
ATOM 4566 C CA . ALA A 1 594 ? 0.492 -118.155 83.093 1.00 135.06 594 ALA A CA 1
ATOM 4567 C C . ALA A 1 594 ? 0.801 -118.846 81.762 1.00 129.91 594 ALA A C 1
ATOM 4568 O O . ALA A 1 594 ? -0.081 -119.271 81.018 1.00 122.01 594 ALA A O 1
ATOM 4570 N N . GLU A 1 595 ? 2.097 -118.945 81.481 1.00 132.91 595 GLU A N 1
ATOM 4571 C CA . GLU A 1 595 ? 2.568 -119.532 80.236 1.00 121.10 595 GLU A CA 1
ATOM 4572 C C . GLU A 1 595 ? 2.161 -120.995 80.140 1.00 126.39 595 GLU A C 1
ATOM 4573 O O . GLU A 1 595 ? 2.162 -121.724 81.135 1.00 144.77 595 GLU A O 1
ATOM 4579 N N . TYR A 1 596 ? 1.801 -121.420 78.933 1.00 127.88 596 TYR A N 1
ATOM 4580 C CA . TYR A 1 596 ? 1.427 -122.808 78.712 1.00 131.07 596 TYR A CA 1
ATOM 4581 C C . TYR A 1 596 ? 2.625 -123.718 78.942 1.00 145.17 596 TYR A C 1
ATOM 4582 O O . TYR A 1 596 ? 3.755 -123.394 78.565 1.00 138.73 596 TYR A O 1
ATOM 4591 N N . ASP A 1 597 ? 2.369 -124.860 79.585 1.00 154.48 597 ASP A N 1
ATOM 4592 C CA . ASP A 1 597 ? 3.428 -125.828 79.850 1.00 157.53 597 ASP A CA 1
ATOM 4593 C C . ASP A 1 597 ? 4.137 -126.239 78.568 1.00 157.55 597 ASP A C 1
ATOM 4594 O O . ASP A 1 597 ? 5.354 -126.457 78.562 1.00 153.00 597 ASP A O 1
ATOM 4599 N N . GLU A 1 598 ? 3.400 -126.327 77.468 1.00 167.10 598 GLU A N 1
ATOM 4600 C CA . GLU A 1 598 ? 3.937 -126.833 76.218 1.00 155.27 598 GLU A CA 1
ATOM 4601 C C . GLU A 1 598 ? 3.912 -125.755 75.144 1.00 136.30 598 GLU A C 1
ATOM 4602 O O . GLU A 1 598 ? 3.073 -124.849 75.160 1.00 121.25 598 GLU A O 1
ATOM 4608 N N . LYS A 1 599 ? 4.851 -125.864 74.213 1.00 121.38 599 LYS A N 1
ATOM 4609 C CA . LYS A 1 599 ? 4.980 -124.949 73.095 1.00 100.32 599 LYS A CA 1
ATOM 4610 C C . LYS A 1 599 ? 4.775 -125.718 71.798 1.00 104.15 599 LYS A C 1
ATOM 4611 O O . LYS A 1 599 ? 4.924 -126.941 71.750 1.00 112.47 599 LYS A O 1
ATOM 4617 N N . LYS A 1 600 ? 4.425 -124.991 70.742 1.00 91.61 600 LYS A N 1
ATOM 4618 C CA . LYS A 1 600 ? 4.111 -125.583 69.447 1.00 86.76 600 LYS A CA 1
ATOM 4619 C C . LYS A 1 600 ? 5.218 -125.242 68.463 1.00 83.81 600 LYS A C 1
ATOM 4620 O O . LYS A 1 600 ? 5.525 -124.066 68.254 1.00 88.33 600 LYS A O 1
ATOM 4626 N N . GLN A 1 601 ? 5.812 -126.266 67.863 1.00 80.92 601 GLN A N 1
ATOM 4627 C CA . GLN A 1 601 ? 6.856 -126.083 66.868 1.00 84.97 601 GLN A CA 1
ATOM 4628 C C . GLN A 1 601 ? 6.244 -125.913 65.484 1.00 90.67 601 GLN A C 1
ATOM 4629 O O . GLN A 1 601 ? 5.206 -126.498 65.168 1.00 105.10 601 GLN A O 1
ATOM 4635 N N . MET A 1 602 ? 6.899 -125.106 64.657 1.00 83.50 602 MET A N 1
ATOM 4636 C CA . MET A 1 602 ? 6.452 -124.855 63.299 1.00 89.15 602 MET A CA 1
ATOM 4637 C C . MET A 1 602 ? 7.546 -125.252 62.318 1.00 86.06 602 MET A C 1
ATOM 4638 O O . MET A 1 602 ? 8.737 -125.188 62.630 1.00 88.94 602 MET A O 1
ATOM 4643 N N . SER A 1 603 ? 7.127 -125.675 61.125 1.00 80.51 603 SER A N 1
ATOM 4644 C CA . SER A 1 603 ? 8.088 -126.131 60.128 1.00 81.46 603 SER A CA 1
ATOM 4645 C C . SER A 1 603 ? 9.027 -125.013 59.700 1.00 82.35 603 SER A C 1
ATOM 4646 O O . SER A 1 603 ? 10.199 -125.270 59.414 1.00 85.53 603 SER A O 1
ATOM 4649 N N . GLY A 1 604 ? 8.540 -123.779 59.650 1.00 83.49 604 GLY A N 1
ATOM 4650 C CA . GLY A 1 604 ? 9.366 -122.666 59.231 1.00 94.81 604 GLY A CA 1
ATOM 4651 C C . GLY A 1 604 ? 9.245 -121.474 60.153 1.00 91.96 604 GLY A C 1
ATOM 4652 O O . GLY A 1 604 ? 8.589 -121.544 61.194 1.00 87.54 604 GLY A O 1
ATOM 4653 N N . THR A 1 605 ? 9.871 -120.367 59.770 1.00 91.14 605 THR A N 1
ATOM 4654 C CA . THR A 1 605 ? 9.855 -119.172 60.593 1.00 90.66 605 THR A CA 1
ATOM 4655 C C . THR A 1 605 ? 8.507 -118.468 60.505 1.00 81.00 605 THR A C 1
ATOM 4656 O O . THR A 1 605 ? 7.926 -118.341 59.425 1.00 81.87 605 THR A O 1
ATOM 4660 N N . VAL A 1 606 ? 8.019 -118.009 61.649 1.00 76.88 606 VAL A N 1
ATOM 4661 C CA . VAL A 1 606 ? 6.739 -117.319 61.717 1.00 75.69 606 VAL A CA 1
ATOM 4662 C C . VAL A 1 606 ? 6.924 -115.888 61.238 1.00 77.39 606 VAL A C 1
ATOM 4663 O O . VAL A 1 606 ? 7.842 -115.189 61.677 1.00 81.61 606 VAL A O 1
ATOM 4667 N N . THR A 1 607 ? 6.050 -115.448 60.331 1.00 77.15 607 THR A N 1
ATOM 4668 C CA . THR A 1 607 ? 6.106 -114.101 59.787 1.00 71.68 607 THR A CA 1
ATOM 4669 C C . THR A 1 607 ? 4.962 -113.212 60.243 1.00 76.62 607 THR A C 1
ATOM 4670 O O . THR A 1 607 ? 5.080 -111.989 60.151 1.00 82.71 607 THR A O 1
ATOM 4674 N N . SER A 1 608 ? 3.865 -113.788 60.721 1.00 71.79 608 SER A N 1
ATOM 4675 C CA . SER A 1 608 ? 2.714 -113.004 61.124 1.00 74.72 608 SER A CA 1
ATOM 4676 C C . SER A 1 608 ? 1.988 -113.733 62.239 1.00 74.35 608 SER A C 1
ATOM 4677 O O . SER A 1 608 ? 2.017 -114.961 62.316 1.00 76.60 608 SER A O 1
ATOM 4680 N N . LEU A 1 609 ? 1.338 -112.963 63.103 1.00 71.62 609 LEU A N 1
ATOM 4681 C CA . LEU A 1 609 ? 0.504 -113.508 64.158 1.00 62.99 609 LEU A CA 1
ATOM 4682 C C . LEU A 1 609 ? -0.681 -112.586 64.367 1.00 68.82 609 LEU A C 1
ATOM 4683 O O . LEU A 1 609 ? -0.533 -111.363 64.353 1.00 68.87 609 LEU A O 1
ATOM 4688 N N . SER A 1 610 ? -1.855 -113.175 64.551 1.00 66.83 610 SER A N 1
ATOM 4689 C CA . SER A 1 610 ? -3.048 -112.418 64.890 1.00 69.45 610 SER A CA 1
ATOM 4690 C C . SER A 1 610 ? -3.849 -113.203 65.909 1.00 79.03 610 SER A C 1
ATOM 4691 O O . SER A 1 610 ? -4.127 -114.387 65.709 1.00 78.31 610 SER A O 1
ATOM 4694 N N . LEU A 1 611 ? -4.223 -112.535 66.993 1.00 91.16 611 LEU A N 1
ATOM 4695 C CA . LEU A 1 611 ? -4.934 -113.171 68.087 1.00 86.27 611 LEU A CA 1
ATOM 4696 C C . LEU A 1 611 ? -6.411 -112.830 68.111 1.00 82.15 611 LEU A C 1
ATOM 4697 O O . LEU A 1 611 ? -7.209 -113.623 68.615 1.00 82.19 611 LEU A O 1
ATOM 4702 N N . GLY A 1 612 ? -6.791 -111.675 67.580 1.00 78.11 612 GLY A N 1
ATOM 4703 C CA . GLY A 1 612 ? -8.175 -111.261 67.604 1.00 86.19 612 GLY A CA 1
ATOM 4704 C C . GLY A 1 612 ? -8.601 -110.763 68.966 1.00 93.50 612 GLY A C 1
ATOM 4705 O O . GLY A 1 612 ? -8.160 -111.288 69.990 1.00 99.07 612 GLY A O 1
ATOM 4706 N N . LYS A 1 613 ? -9.460 -109.751 68.993 1.00 87.53 613 LYS A N 1
ATOM 4707 C CA . LYS A 1 613 ? -9.929 -109.203 70.253 1.00 95.35 613 LYS A CA 1
ATOM 4708 C C . LYS A 1 613 ? -10.728 -110.253 71.024 1.00 96.01 613 LYS A C 1
ATOM 4709 O O . LYS A 1 613 ? -11.122 -111.291 70.492 1.00 100.38 613 LYS A O 1
ATOM 4715 N N . VAL A 1 614 ? -10.961 -109.973 72.302 1.00 90.79 614 VAL A N 1
ATOM 4716 C CA . VAL A 1 614 ? -11.765 -110.864 73.132 1.00 94.24 614 VAL A CA 1
ATOM 4717 C C . VAL A 1 614 ? -13.233 -110.636 72.801 1.00 95.62 614 VAL A C 1
ATOM 4718 O O . VAL A 1 614 ? -13.731 -109.513 72.954 1.00 99.54 614 VAL A O 1
ATOM 4722 N N . PRO A 1 615 ? -13.957 -111.651 72.345 1.00 92.76 615 PRO A N 1
ATOM 4723 C CA . PRO A 1 615 ? -15.403 -111.493 72.164 1.00 98.19 615 PRO A CA 1
ATOM 4724 C C . PRO A 1 615 ? -16.069 -111.224 73.503 1.00 104.25 615 PRO A C 1
ATOM 4725 O O . PRO A 1 615 ? -15.855 -111.949 74.475 1.00 106.83 615 PRO A O 1
ATOM 4729 N N . GLU A 1 616 ? -16.868 -110.163 73.555 1.00 116.86 616 GLU A N 1
ATOM 4730 C CA . GLU A 1 616 ? -17.495 -109.784 74.812 1.00 127.33 616 GLU A CA 1
ATOM 4731 C C . GLU A 1 616 ? -18.446 -110.874 75.287 1.00 120.21 616 GLU A C 1
ATOM 4732 O O . GLU A 1 616 ? -19.025 -111.619 74.493 1.00 111.79 616 GLU A O 1
ATOM 4738 N N . GLY A 1 617 ? -18.591 -110.970 76.605 1.00 118.28 617 GLY A N 1
ATOM 4739 C CA . GLY A 1 617 ? -19.322 -112.057 77.214 1.00 118.07 617 GLY A CA 1
ATOM 4740 C C . GLY A 1 617 ? -18.560 -113.359 77.306 1.00 114.85 617 GLY A C 1
ATOM 4741 O O . GLY A 1 617 ? -19.131 -114.359 77.757 1.00 117.58 617 GLY A O 1
ATOM 4742 N N . LEU A 1 618 ? -17.295 -113.382 76.896 1.00 107.28 618 LEU A N 1
ATOM 4743 C CA . LEU A 1 618 ? -16.488 -114.590 76.904 1.00 105.14 618 LEU A CA 1
ATOM 4744 C C . LEU A 1 618 ? -15.139 -114.297 77.543 1.00 103.79 618 LEU A C 1
ATOM 4745 O O . LEU A 1 618 ? -14.728 -113.143 77.673 1.00 97.80 618 LEU A O 1
ATOM 4750 N N . ARG A 1 619 ? -14.449 -115.366 77.939 1.00 100.29 619 ARG A N 1
ATOM 4751 C CA . ARG A 1 619 ? -13.181 -115.208 78.641 1.00 107.31 619 ARG A CA 1
ATOM 4752 C C . ARG A 1 619 ? -12.022 -114.923 77.698 1.00 106.94 619 ARG A C 1
ATOM 4753 O O . ARG A 1 619 ? -11.097 -114.193 78.068 1.00 94.38 619 ARG A O 1
ATOM 4761 N N . ARG A 1 620 ? -12.044 -115.487 76.495 1.00 110.61 620 ARG A N 1
ATOM 4762 C CA . ARG A 1 620 ? -10.865 -115.460 75.645 1.00 105.32 620 ARG A CA 1
ATOM 4763 C C . ARG A 1 620 ? -11.276 -115.680 74.199 1.00 105.26 620 ARG A C 1
ATOM 4764 O O . ARG A 1 620 ? -12.366 -116.177 73.911 1.00 106.87 620 ARG A O 1
ATOM 4772 N N . SER A 1 621 ? -10.378 -115.308 73.292 1.00 96.10 621 SER A N 1
ATOM 4773 C CA . SER A 1 621 ? -10.537 -115.653 71.889 1.00 97.10 621 SER A CA 1
ATOM 4774 C C . SER A 1 621 ? -10.132 -117.101 71.675 1.00 91.34 621 SER A C 1
ATOM 4775 O O . SER A 1 621 ? -9.143 -117.572 72.240 1.00 90.13 621 SER A O 1
ATOM 4778 N N . SER A 1 622 ? -10.898 -117.807 70.853 1.00 88.03 622 SER A N 1
ATOM 4779 C CA . SER A 1 622 ? -10.698 -119.236 70.674 1.00 97.82 622 SER A CA 1
ATOM 4780 C C . SER A 1 622 ? -9.734 -119.579 69.548 1.00 99.54 622 SER A C 1
ATOM 4781 O O . SER A 1 622 ? -9.373 -120.752 69.404 1.00 98.89 622 SER A O 1
ATOM 4784 N N . PHE A 1 623 ? -9.297 -118.604 68.758 1.00 96.84 623 PHE A N 1
ATOM 4785 C CA . PHE A 1 623 ? -8.519 -118.886 67.564 1.00 89.50 623 PHE A CA 1
ATOM 4786 C C . PHE A 1 623 ? -7.267 -118.025 67.516 1.00 83.90 623 PHE A C 1
ATOM 4787 O O . PHE A 1 623 ? -7.253 -116.886 67.987 1.00 76.38 623 PHE A O 1
ATOM 4795 N N . LEU A 1 624 ? -6.214 -118.595 66.936 1.00 79.72 624 LEU A N 1
ATOM 4796 C CA . LEU A 1 624 ? -4.955 -117.906 66.693 1.00 72.21 624 LEU A CA 1
ATOM 4797 C C . LEU A 1 624 ? -4.539 -118.151 65.253 1.00 76.76 624 LEU A C 1
ATOM 4798 O O . LEU A 1 624 ? -4.564 -119.294 64.786 1.00 94.53 624 LEU A O 1
ATOM 4803 N N . ALA A 1 625 ? -4.162 -117.088 64.552 1.00 65.64 625 ALA A N 1
ATOM 4804 C CA . ALA A 1 625 ? -3.719 -117.181 63.169 1.00 72.58 625 ALA A CA 1
ATOM 4805 C C . ALA A 1 625 ? -2.202 -117.089 63.117 1.00 78.00 625 ALA A C 1
ATOM 4806 O O . ALA A 1 625 ? -1.614 -116.172 63.696 1.00 84.52 625 ALA A O 1
ATOM 4808 N N . VAL A 1 626 ? -1.573 -118.035 62.426 1.00 73.79 626 VAL A N 1
ATOM 4809 C CA . VAL A 1 626 ? -0.119 -118.110 62.347 1.00 79.74 626 VAL A CA 1
ATOM 4810 C C . VAL A 1 626 ? 0.282 -118.186 60.883 1.00 73.23 626 VAL A C 1
ATOM 4811 O O . VAL A 1 626 ? -0.046 -119.161 60.200 1.00 71.32 626 VAL A O 1
ATOM 4815 N N . GLY A 1 627 ? 1.007 -117.181 60.406 1.00 69.79 627 GLY A N 1
ATOM 4816 C CA . GLY A 1 627 ? 1.562 -117.200 59.064 1.00 73.90 627 GLY A CA 1
ATOM 4817 C C . GLY A 1 627 ? 3.034 -117.567 59.109 1.00 72.63 627 GLY A C 1
ATOM 4818 O O . GLY A 1 627 ? 3.751 -117.167 60.021 1.00 71.66 627 GLY A O 1
ATOM 4819 N N . CYS A 1 628 ? 3.476 -118.335 58.117 1.00 76.98 628 CYS A N 1
ATOM 4820 C CA . CYS A 1 628 ? 4.853 -118.801 58.075 1.00 71.67 628 CYS A CA 1
ATOM 4821 C C . CYS A 1 628 ? 5.484 -118.455 56.735 1.00 78.70 628 CYS A C 1
ATOM 4822 O O . CYS A 1 628 ? 4.808 -118.044 55.791 1.00 83.31 628 CYS A O 1
ATOM 4825 N N . ASP A 1 629 ? 6.804 -118.625 56.660 1.00 82.61 629 ASP A N 1
ATOM 4826 C CA . ASP A 1 629 ? 7.540 -118.352 55.434 1.00 81.89 629 ASP A CA 1
ATOM 4827 C C . ASP A 1 629 ? 7.331 -119.420 54.372 1.00 84.45 629 ASP A C 1
ATOM 4828 O O . ASP A 1 629 ? 7.796 -119.245 53.242 1.00 78.97 629 ASP A O 1
ATOM 4833 N N . ASP A 1 630 ? 6.663 -120.519 54.708 1.00 88.50 630 ASP A N 1
ATOM 4834 C CA . ASP A 1 630 ? 6.285 -121.524 53.728 1.00 91.44 630 ASP A CA 1
ATOM 4835 C C . ASP A 1 630 ? 5.006 -121.163 52.994 1.00 91.99 630 ASP A C 1
ATOM 4836 O O . ASP A 1 630 ? 4.367 -122.047 52.414 1.00 99.53 630 ASP A O 1
ATOM 4841 N N . CYS A 1 631 ? 4.627 -119.886 53.022 1.00 88.18 631 CYS A N 1
ATOM 4842 C CA . CYS A 1 631 ? 3.430 -119.394 52.344 1.00 87.43 631 CYS A CA 1
ATOM 4843 C C . CYS A 1 631 ? 2.187 -120.142 52.813 1.00 88.07 631 CYS A C 1
ATOM 4844 O O . CYS A 1 631 ? 1.344 -120.549 52.015 1.00 91.42 631 CYS A O 1
ATOM 4847 N N . THR A 1 632 ? 2.080 -120.331 54.123 1.00 92.38 632 THR A N 1
ATOM 4848 C CA . THR A 1 632 ? 0.928 -120.974 54.730 1.00 89.46 632 THR A CA 1
ATOM 4849 C C . THR A 1 632 ? 0.431 -120.132 55.893 1.00 82.37 632 THR A C 1
ATOM 4850 O O . THR A 1 632 ? 1.219 -119.508 56.611 1.00 88.40 632 THR A O 1
ATOM 4854 N N . VAL A 1 633 ? -0.887 -120.120 56.067 1.00 71.86 633 VAL A N 1
ATOM 4855 C CA . VAL A 1 633 ? -1.529 -119.539 57.236 1.00 72.74 633 VAL A CA 1
ATOM 4856 C C . VAL A 1 633 ? -2.352 -120.631 57.904 1.00 75.53 633 VAL A C 1
ATOM 4857 O O . VAL A 1 633 ? -3.139 -121.315 57.241 1.00 81.67 633 VAL A O 1
ATOM 4861 N N . ARG A 1 634 ? -2.145 -120.814 59.203 1.00 71.57 634 ARG A N 1
ATOM 4862 C CA . ARG A 1 634 ? -2.832 -121.830 59.980 1.00 64.71 634 ARG A CA 1
ATOM 4863 C C . ARG A 1 634 ? -3.718 -121.170 61.022 1.00 67.26 634 ARG A C 1
ATOM 4864 O O . ARG A 1 634 ? -3.465 -120.041 61.450 1.00 83.49 634 ARG A O 1
ATOM 4872 N N . ILE A 1 635 ? -4.753 -121.892 61.433 1.00 66.53 635 ILE A N 1
ATOM 4873 C CA . ILE A 1 635 ? -5.614 -121.487 62.534 1.00 71.53 635 ILE A CA 1
ATOM 4874 C C . ILE A 1 635 ? -5.496 -122.553 63.609 1.00 80.19 635 ILE A C 1
ATOM 4875 O O . ILE A 1 635 ? -5.938 -123.698 63.412 1.00 94.88 635 ILE A O 1
ATOM 4880 N N . LEU A 1 636 ? -4.885 -122.177 64.733 1.00 70.99 636 LEU A N 1
ATOM 4881 C CA . LEU A 1 636 ? -4.702 -123.007 65.912 1.00 68.86 636 LEU A CA 1
ATOM 4882 C C . LEU A 1 636 ? -5.757 -122.668 66.953 1.00 74.53 636 LEU A C 1
ATOM 4883 O O . LEU A 1 636 ? -6.148 -121.510 67.109 1.00 77.07 636 LEU A O 1
ATOM 4888 N N . SER A 1 637 ? -6.198 -123.688 67.679 1.00 83.45 637 SER A N 1
ATOM 4889 C CA . SER A 1 637 ? -7.207 -123.503 68.707 1.00 86.47 637 SER A CA 1
ATOM 4890 C C . SER A 1 637 ? -6.573 -123.015 70.001 1.00 90.94 637 SER A C 1
ATOM 4891 O O . SER A 1 637 ? -5.415 -123.312 70.303 1.00 96.09 637 SER A O 1
ATOM 4894 N N . LEU A 1 638 ? -7.348 -122.251 70.766 1.00 92.76 638 LEU A N 1
ATOM 4895 C CA . LEU A 1 638 ? -6.923 -121.773 72.074 1.00 89.03 638 LEU A CA 1
ATOM 4896 C C . LEU A 1 638 ? -7.894 -122.167 73.177 1.00 104.64 638 LEU A C 1
ATOM 4897 O O . LEU A 1 638 ? -7.740 -121.712 74.316 1.00 105.88 638 LEU A O 1
ATOM 4902 N N . ASP A 1 639 ? -8.893 -122.987 72.870 1.00 108.08 639 ASP A N 1
ATOM 4903 C CA . ASP A 1 639 ? -9.769 -123.505 73.902 1.00 109.57 639 ASP A CA 1
ATOM 4904 C C . ASP A 1 639 ? -8.953 -124.309 74.914 1.00 113.34 639 ASP A C 1
ATOM 4905 O O . ASP A 1 639 ? -7.884 -124.832 74.587 1.00 117.19 639 ASP A O 1
ATOM 4910 N N . PRO A 1 640 ? -9.424 -124.411 76.159 1.00 109.87 640 PRO A N 1
ATOM 4911 C CA . PRO A 1 640 ? -8.640 -125.153 77.157 1.00 103.69 640 PRO A CA 1
ATOM 4912 C C . PRO A 1 640 ? -8.526 -126.631 76.841 1.00 108.44 640 PRO A C 1
ATOM 4913 O O . PRO A 1 640 ? -7.460 -127.223 77.048 1.00 104.77 640 PRO A O 1
ATOM 4917 N N . GLU A 1 641 ? -9.594 -127.241 76.326 1.00 106.56 641 GLU A N 1
ATOM 4918 C CA . GLU A 1 641 ? -9.593 -128.678 76.076 1.00 112.48 641 GLU A CA 1
ATOM 4919 C C . GLU A 1 641 ? -8.612 -129.072 74.978 1.00 108.17 641 GLU A C 1
ATOM 4920 O O . GLU A 1 641 ? -8.007 -130.147 75.047 1.00 113.67 641 GLU A O 1
ATOM 4926 N N . SER A 1 642 ? -8.438 -128.224 73.965 1.00 110.68 642 SER A N 1
ATOM 4927 C CA . SER A 1 642 ? -7.622 -128.550 72.801 1.00 110.12 642 SER A CA 1
ATOM 4928 C C . SER A 1 642 ? -6.718 -127.366 72.452 1.00 103.38 642 SER A C 1
ATOM 4929 O O . SER A 1 642 ? -6.795 -126.782 71.377 1.00 98.32 642 SER A O 1
ATOM 4932 N N . THR A 1 643 ? -5.829 -127.012 73.373 1.00 109.74 643 THR A N 1
ATOM 4933 C CA . THR A 1 643 ? -5.020 -125.811 73.223 1.00 104.97 643 THR A CA 1
ATOM 4934 C C . THR A 1 643 ? -3.904 -126.035 72.211 1.00 93.34 643 THR A C 1
ATOM 4935 O O . THR A 1 643 ? -3.204 -127.048 72.261 1.00 104.25 643 THR A O 1
ATOM 4939 N N . LEU A 1 644 ? -3.755 -125.087 71.290 1.00 90.16 644 LEU A N 1
ATOM 4940 C CA . LEU A 1 644 ? -2.704 -125.044 70.278 1.00 88.56 644 LEU A CA 1
ATOM 4941 C C . LEU A 1 644 ? -2.788 -126.183 69.271 1.00 92.63 644 LEU A C 1
ATOM 4942 O O . LEU A 1 644 ? -1.881 -126.336 68.446 1.00 90.45 644 LEU A O 1
ATOM 4947 N N . GLU A 1 645 ? -3.847 -126.984 69.305 1.00 94.65 645 GLU A N 1
ATOM 4948 C CA . GLU A 1 645 ? -4.065 -127.954 68.244 1.00 96.30 645 GLU A CA 1
ATOM 4949 C C . GLU A 1 645 ? -4.461 -127.229 66.965 1.00 96.69 645 GLU A C 1
ATOM 4950 O O . GLU A 1 645 ? -5.143 -126.203 66.997 1.00 87.02 645 GLU A O 1
ATOM 4956 N N . MET A 1 646 ? -4.016 -127.760 65.829 1.00 93.49 646 MET A N 1
ATOM 4957 C CA . MET A 1 646 ? -4.285 -127.107 64.557 1.00 81.39 646 MET A CA 1
ATOM 4958 C C . MET A 1 646 ? -5.728 -127.360 64.152 1.00 81.68 646 MET A C 1
ATOM 4959 O O . MET A 1 646 ? -6.164 -128.512 64.072 1.00 88.29 646 MET A O 1
ATOM 4964 N N . LYS A 1 647 ? -6.469 -126.284 63.912 1.00 87.18 647 LYS A N 1
ATOM 4965 C CA . LYS A 1 647 ? -7.815 -126.401 63.376 1.00 89.70 647 LYS A CA 1
ATOM 4966 C C . LYS A 1 647 ? -7.802 -126.413 61.855 1.00 94.36 647 LYS A C 1
ATOM 4967 O O . LYS A 1 647 ? -8.388 -127.306 61.240 1.00 103.34 647 LYS A O 1
ATOM 4973 N N . SER A 1 648 ? -7.132 -125.449 61.226 1.00 94.74 648 SER A N 1
ATOM 4974 C CA . SER A 1 648 ? -7.171 -125.404 59.769 1.00 86.55 648 SER A CA 1
ATOM 4975 C C . SER A 1 648 ? -5.864 -124.856 59.214 1.00 80.59 648 SER A C 1
ATOM 4976 O O . SER A 1 648 ? -4.999 -124.382 59.950 1.00 82.56 648 SER A O 1
ATOM 4979 N N . ILE A 1 649 ? -5.735 -124.931 57.888 1.00 72.48 649 ILE A N 1
ATOM 4980 C CA . ILE A 1 649 ? -4.531 -124.500 57.188 1.00 80.45 649 ILE A CA 1
ATOM 4981 C C . ILE A 1 649 ? -4.907 -124.115 55.763 1.00 87.66 649 ILE A C 1
ATOM 4982 O O . ILE A 1 649 ? -5.814 -124.695 55.163 1.00 101.97 649 ILE A O 1
ATOM 4987 N N . GLN A 1 650 ? -4.206 -123.120 55.222 1.00 95.59 650 GLN A N 1
ATOM 4988 C CA . GLN A 1 650 ? -4.402 -122.707 53.839 1.00 98.08 650 GLN A CA 1
ATOM 4989 C C . GLN A 1 650 ? -3.076 -122.234 53.262 1.00 101.95 650 GLN A C 1
ATOM 4990 O O . GLN A 1 650 ? -2.282 -121.594 53.959 1.00 102.52 650 GLN A O 1
ATOM 4996 N N . ALA A 1 651 ? -2.843 -122.561 51.993 1.00 93.43 651 ALA A N 1
ATOM 4997 C CA . ALA A 1 651 ? -1.660 -122.120 51.272 1.00 83.77 651 ALA A CA 1
ATOM 4998 C C . ALA A 1 651 ? -1.943 -120.811 50.550 1.00 81.33 651 ALA A C 1
ATOM 4999 O O . ALA A 1 651 ? -3.069 -120.547 50.126 1.00 87.19 651 ALA A O 1
ATOM 5001 N N . LEU A 1 652 ? -0.903 -119.994 50.405 1.00 74.93 652 LEU A N 1
ATOM 5002 C CA . LEU A 1 652 ? -1.050 -118.638 49.901 1.00 76.30 652 LEU A CA 1
ATOM 5003 C C . LEU A 1 652 ? -0.105 -118.392 48.732 1.00 84.72 652 LEU A C 1
ATOM 5004 O O . LEU A 1 652 ? 0.880 -119.106 48.539 1.00 83.19 652 LEU A O 1
ATOM 5009 N N . THR A 1 653 ? -0.422 -117.353 47.956 1.00 76.69 653 THR A N 1
ATOM 5010 C CA . THR A 1 653 ? 0.359 -117.046 46.763 1.00 69.01 653 THR A CA 1
ATOM 5011 C C . THR A 1 653 ? 1.763 -116.583 47.123 1.00 84.56 653 THR A C 1
ATOM 5012 O O . THR A 1 653 ? 2.725 -116.887 46.410 1.00 94.94 653 THR A O 1
ATOM 5016 N N . ALA A 1 654 ? 1.900 -115.842 48.217 1.00 83.48 654 ALA A N 1
ATOM 5017 C CA . ALA A 1 654 ? 3.194 -115.387 48.698 1.00 85.13 654 ALA A CA 1
ATOM 5018 C C . ALA A 1 654 ? 3.198 -115.475 50.216 1.00 86.71 654 ALA A C 1
ATOM 5019 O O . ALA A 1 654 ? 2.190 -115.817 50.839 1.00 95.18 654 ALA A O 1
ATOM 5021 N N . ALA A 1 655 ? 4.341 -115.169 50.816 1.00 89.59 655 ALA A N 1
ATOM 5022 C CA . ALA A 1 655 ? 4.453 -115.246 52.262 1.00 75.48 655 ALA A CA 1
ATOM 5023 C C . ALA A 1 655 ? 3.529 -114.225 52.915 1.00 77.06 655 ALA A C 1
ATOM 5024 O O . ALA A 1 655 ? 3.430 -113.088 52.450 1.00 82.04 655 ALA A O 1
ATOM 5026 N N . PRO A 1 656 ? 2.829 -114.602 53.985 1.00 79.56 656 PRO A N 1
ATOM 5027 C CA . PRO A 1 656 ? 1.945 -113.654 54.672 1.00 81.64 656 PRO A CA 1
ATOM 5028 C C . PRO A 1 656 ? 2.764 -112.691 55.517 1.00 78.68 656 PRO A C 1
ATOM 5029 O O . PRO A 1 656 ? 3.503 -113.103 56.413 1.00 81.76 656 PRO A O 1
ATOM 5033 N N . SER A 1 657 ? 2.634 -111.400 55.226 1.00 71.38 657 SER A N 1
ATOM 5034 C CA . SER A 1 657 ? 3.349 -110.381 55.977 1.00 71.45 657 SER A CA 1
ATOM 5035 C C . SER A 1 657 ? 2.569 -109.873 57.174 1.00 68.50 657 SER A C 1
ATOM 5036 O O . SER A 1 657 ? 3.166 -109.288 58.080 1.00 71.89 657 SER A O 1
ATOM 5039 N N . SER A 1 658 ? 1.258 -110.075 57.197 1.00 68.03 658 SER A N 1
ATOM 5040 C CA . SER A 1 658 ? 0.437 -109.555 58.276 1.00 69.60 658 SER A CA 1
ATOM 5041 C C . SER A 1 658 ? -0.814 -110.408 58.394 1.00 66.28 658 SER A C 1
ATOM 5042 O O . SER A 1 658 ? -1.253 -111.022 57.425 1.00 72.60 658 SER A O 1
ATOM 5045 N N . LEU A 1 659 ? -1.370 -110.450 59.597 1.00 60.88 659 LEU A N 1
ATOM 5046 C CA . LEU A 1 659 ? -2.625 -111.134 59.854 1.00 63.42 659 LEU A CA 1
ATOM 5047 C C . LEU A 1 659 ? -3.418 -110.317 60.857 1.00 68.49 659 LEU A C 1
ATOM 5048 O O . LEU A 1 659 ? -2.848 -109.648 61.719 1.00 75.74 659 LEU A O 1
ATOM 5053 N N . LEU A 1 660 ? -4.740 -110.380 60.744 1.00 60.00 660 LEU A N 1
ATOM 5054 C CA . LEU A 1 660 ? -5.592 -109.620 61.652 1.00 62.53 660 LEU A CA 1
ATOM 5055 C C . LEU A 1 660 ? -6.954 -110.283 61.718 1.00 65.15 660 LEU A C 1
ATOM 5056 O O . LEU A 1 660 ? -7.676 -110.293 60.723 1.00 68.82 660 LEU A O 1
ATOM 5061 N N . ILE A 1 661 ? -7.311 -110.825 62.874 1.00 68.43 661 ILE A N 1
ATOM 5062 C CA . ILE A 1 661 ? -8.637 -111.394 63.077 1.00 62.85 661 ILE A CA 1
ATOM 5063 C C . ILE A 1 661 ? -9.556 -110.292 63.575 1.00 77.38 661 ILE A C 1
ATOM 5064 O O . ILE A 1 661 ? -9.192 -109.527 64.474 1.00 76.77 661 ILE A O 1
ATOM 5069 N N . MET A 1 662 ? -10.745 -110.200 62.988 1.00 85.32 662 MET A N 1
ATOM 5070 C CA . MET A 1 662 ? -11.633 -109.092 63.302 1.00 83.21 662 MET A CA 1
ATOM 5071 C C . MET A 1 662 ? -13.056 -109.462 62.925 1.00 81.29 662 MET A C 1
ATOM 5072 O O . MET A 1 662 ? -13.285 -110.053 61.872 1.00 82.00 662 MET A O 1
ATOM 5077 N N . SER A 1 663 ? -14.000 -109.105 63.787 1.00 77.15 663 SER A N 1
ATOM 5078 C CA . SER A 1 663 ? -15.419 -109.273 63.517 1.00 79.14 663 SER A CA 1
ATOM 5079 C C . SER A 1 663 ? -15.980 -107.962 62.992 1.00 82.91 663 SER A C 1
ATOM 5080 O O . SER A 1 663 ? -15.713 -106.900 63.559 1.00 77.01 663 SER A O 1
ATOM 5083 N N . MET A 1 664 ? -16.752 -108.036 61.912 1.00 85.83 664 MET A N 1
ATOM 5084 C CA . MET A 1 664 ? -17.305 -106.855 61.270 1.00 85.14 664 MET A CA 1
ATOM 5085 C C . MET A 1 664 ? -18.789 -107.056 61.007 1.00 91.43 664 MET A C 1
ATOM 5086 O O . MET A 1 664 ? -19.280 -108.184 60.938 1.00 97.90 664 MET A O 1
ATOM 5091 N N . GLU A 1 665 ? -19.502 -105.944 60.862 1.00 85.15 665 GLU A N 1
ATOM 5092 C CA . GLU A 1 665 ? -20.869 -106.010 60.372 1.00 98.47 665 GLU A CA 1
ATOM 5093 C C . GLU A 1 665 ? -20.868 -106.617 58.979 1.00 101.48 665 GLU A C 1
ATOM 5094 O O . GLU A 1 665 ? -19.948 -106.401 58.192 1.00 106.83 665 GLU A O 1
ATOM 5100 N N . ASP A 1 666 ? -21.900 -107.392 58.675 1.00 103.74 666 ASP A N 1
ATOM 5101 C CA . ASP A 1 666 ? -22.009 -108.013 57.365 1.00 106.35 666 ASP A CA 1
ATOM 5102 C C . ASP A 1 666 ? -23.230 -107.457 56.638 1.00 111.52 666 ASP A C 1
ATOM 5103 O O . ASP A 1 666 ? -24.007 -106.674 57.187 1.00 104.10 666 ASP A O 1
ATOM 5108 N N . SER A 1 667 ? -23.395 -107.881 55.388 1.00 116.64 667 SER A N 1
ATOM 5109 C CA . SER A 1 667 ? -24.506 -107.411 54.575 1.00 114.93 667 SER A CA 1
ATOM 5110 C C . SER A 1 667 ? -25.847 -107.979 55.012 1.00 116.35 667 SER A C 1
ATOM 5111 O O . SER A 1 667 ? -26.883 -107.486 54.556 1.00 112.38 667 SER A O 1
ATOM 5114 N N . THR A 1 668 ? -25.861 -108.989 55.879 1.00 116.95 668 THR A N 1
ATOM 5115 C CA . THR A 1 668 ? -27.094 -109.667 56.254 1.00 113.07 668 THR A CA 1
ATOM 5116 C C . THR A 1 668 ? -27.578 -109.300 57.653 1.00 113.02 668 THR A C 1
ATOM 5117 O O . THR A 1 668 ? -28.473 -109.966 58.182 1.00 106.81 668 THR A O 1
ATOM 5121 N N . GLY A 1 669 ? -27.016 -108.261 58.263 1.00 111.46 669 GLY A N 1
ATOM 5122 C CA . GLY A 1 669 ? -27.560 -107.703 59.483 1.00 112.07 669 GLY A CA 1
ATOM 5123 C C . GLY A 1 669 ? -26.966 -108.199 60.782 1.00 106.64 669 GLY A C 1
ATOM 5124 O O . GLY A 1 669 ? -27.487 -107.850 61.848 1.00 99.23 669 GLY A O 1
ATOM 5125 N N . GLY A 1 670 ? -25.901 -108.996 60.735 1.00 109.08 670 GLY A N 1
ATOM 5126 C CA . GLY A 1 670 ? -25.264 -109.475 61.943 1.00 112.17 670 GLY A CA 1
ATOM 5127 C C . GLY A 1 670 ? -23.763 -109.558 61.760 1.00 108.30 670 GLY A C 1
ATOM 5128 O O . GLY A 1 670 ? -23.257 -109.659 60.645 1.00 109.88 670 GLY A O 1
ATOM 5129 N N . THR A 1 671 ? -23.051 -109.513 62.879 1.00 102.47 671 THR A N 1
ATOM 5130 C CA . THR A 1 671 ? -21.600 -109.550 62.813 1.00 86.09 671 THR A CA 1
ATOM 5131 C C . THR A 1 671 ? -21.116 -110.901 62.301 1.00 99.52 671 THR A C 1
ATOM 5132 O O . THR A 1 671 ? -21.794 -111.923 62.431 1.00 104.09 671 THR A O 1
ATOM 5136 N N . THR A 1 672 ? -19.930 -110.889 61.701 1.00 93.79 672 THR A N 1
ATOM 5137 C CA . THR A 1 672 ? -19.286 -112.089 61.195 1.00 88.30 672 THR A CA 1
ATOM 5138 C C . THR A 1 672 ? -17.796 -111.975 61.472 1.00 85.60 672 THR A C 1
ATOM 5139 O O . THR A 1 672 ? -17.234 -110.878 61.468 1.00 76.30 672 THR A O 1
ATOM 5143 N N . LEU A 1 673 ? -17.165 -113.115 61.736 1.00 89.49 673 LEU A N 1
ATOM 5144 C CA . LEU A 1 673 ? -15.760 -113.169 62.116 1.00 84.95 673 LEU A CA 1
ATOM 5145 C C . LEU A 1 673 ? -14.913 -113.430 60.878 1.00 79.63 673 LEU A C 1
ATOM 5146 O O . LEU A 1 673 ? -15.049 -114.475 60.237 1.00 78.90 673 LEU A O 1
ATOM 5151 N N . TYR A 1 674 ? -14.033 -112.489 60.557 1.00 78.26 674 TYR A N 1
ATOM 5152 C CA . TYR A 1 674 ? -13.194 -112.555 59.372 1.00 78.69 674 TYR A CA 1
ATOM 5153 C C . TYR A 1 674 ? -11.723 -112.599 59.765 1.00 74.69 674 TYR A C 1
ATOM 5154 O O . TYR A 1 674 ? -11.331 -112.112 60.829 1.00 81.48 674 TYR A O 1
ATOM 5163 N N . LEU A 1 675 ? -10.914 -113.175 58.880 1.00 60.94 675 LEU A N 1
ATOM 5164 C CA . LEU A 1 675 ? -9.460 -113.146 58.975 1.00 62.39 675 LEU A CA 1
ATOM 5165 C C . LEU A 1 675 ? -8.923 -112.341 57.800 1.00 66.32 675 LEU A C 1
ATOM 5166 O O . LEU A 1 675 ? -9.045 -112.763 56.648 1.00 71.13 675 LEU A O 1
ATOM 5171 N N . HIS A 1 676 ? -8.335 -111.187 58.091 1.00 63.92 676 HIS A N 1
ATOM 5172 C CA . HIS A 1 676 ? -7.644 -110.385 57.093 1.00 62.18 676 HIS A CA 1
ATOM 5173 C C . HIS A 1 676 ? -6.207 -110.869 56.972 1.00 67.60 676 HIS A C 1
ATOM 5174 O O . HIS A 1 676 ? -5.505 -111.004 57.978 1.00 72.58 676 HIS A O 1
ATOM 5181 N N . ILE A 1 677 ? -5.775 -111.124 55.741 1.00 57.46 677 ILE A N 1
ATOM 5182 C CA . ILE A 1 677 ? -4.437 -111.609 55.443 1.00 59.05 677 ILE A CA 1
ATOM 5183 C C . ILE A 1 677 ? -3.734 -110.572 54.584 1.00 61.96 677 ILE A C 1
ATOM 5184 O O . ILE A 1 677 ? -4.317 -110.044 53.634 1.00 62.77 677 ILE A O 1
ATOM 5189 N N . GLY A 1 678 ? -2.488 -110.273 54.929 1.00 68.45 678 GLY A N 1
ATOM 5190 C CA . GLY A 1 678 ? -1.665 -109.367 54.159 1.00 67.44 678 GLY A CA 1
ATOM 5191 C C . GLY A 1 678 ? -0.421 -110.058 53.650 1.00 69.08 678 GLY A C 1
ATOM 5192 O O . GLY A 1 678 ? 0.397 -110.540 54.438 1.00 73.10 678 GLY A O 1
ATOM 5193 N N . LEU A 1 679 ? -0.272 -110.112 52.334 1.00 66.33 679 LEU A N 1
ATOM 5194 C CA . LEU A 1 679 ? 0.797 -110.868 51.703 1.00 69.83 679 LEU A CA 1
ATOM 5195 C C . LEU A 1 679 ? 2.020 -109.999 51.463 1.00 72.64 679 LEU A C 1
ATOM 5196 O O . LEU A 1 679 ? 1.933 -108.782 51.314 1.00 76.08 679 LEU A O 1
ATOM 5201 N N . HIS A 1 680 ? 3.176 -110.659 51.405 1.00 77.52 680 HIS A N 1
ATOM 5202 C CA . HIS A 1 680 ? 4.437 -109.979 51.158 1.00 76.14 680 HIS A CA 1
ATOM 5203 C C . HIS A 1 680 ? 4.529 -109.409 49.752 1.00 78.26 680 HIS A C 1
ATOM 5204 O O . HIS A 1 680 ? 5.475 -108.672 49.462 1.00 81.85 680 HIS A O 1
ATOM 5211 N N . SER A 1 681 ? 3.576 -109.727 48.882 1.00 81.11 681 SER A N 1
ATOM 5212 C CA . SER A 1 681 ? 3.560 -109.254 47.508 1.00 75.90 681 SER A CA 1
ATOM 5213 C C . SER A 1 681 ? 2.621 -108.079 47.305 1.00 76.29 681 SER A C 1
ATOM 5214 O O . SER A 1 681 ? 2.398 -107.671 46.165 1.00 79.61 681 SER A O 1
ATOM 5217 N N . GLY A 1 682 ? 2.067 -107.529 48.378 1.00 81.05 682 GLY A N 1
ATOM 5218 C CA . GLY A 1 682 ? 1.117 -106.445 48.278 1.00 84.59 682 GLY A CA 1
ATOM 5219 C C . GLY A 1 682 ? -0.327 -106.868 48.157 1.00 84.94 682 GLY A C 1
ATOM 5220 O O . GLY A 1 682 ? -1.190 -106.012 47.937 1.00 77.89 682 GLY A O 1
ATOM 5221 N N . VAL A 1 683 ? -0.616 -108.149 48.292 1.00 84.93 683 VAL A N 1
ATOM 5222 C CA . VAL A 1 683 ? -1.980 -108.645 48.182 1.00 69.90 683 VAL A CA 1
ATOM 5223 C C . VAL A 1 683 ? -2.673 -108.506 49.527 1.00 75.31 683 VAL A C 1
ATOM 5224 O O . VAL A 1 683 ? -2.053 -108.654 50.584 1.00 79.00 683 VAL A O 1
ATOM 5228 N N . TYR A 1 684 ? -3.962 -108.196 49.487 1.00 75.34 684 TYR A N 1
ATOM 5229 C CA . TYR A 1 684 ? -4.830 -108.205 50.652 1.00 73.29 684 TYR A CA 1
ATOM 5230 C C . TYR A 1 684 ? -5.930 -109.227 50.420 1.00 72.67 684 TYR A C 1
ATOM 5231 O O . TYR A 1 684 ? -6.542 -109.249 49.350 1.00 77.01 684 TYR A O 1
ATOM 5240 N N . LEU A 1 685 ? -6.171 -110.074 51.412 1.00 69.95 685 LEU A N 1
ATOM 5241 C CA . LEU A 1 685 ? -7.232 -111.063 51.348 1.00 68.61 685 LEU A CA 1
ATOM 5242 C C . LEU A 1 685 ? -8.118 -110.921 52.571 1.00 69.01 685 LEU A C 1
ATOM 5243 O O . LEU A 1 685 ? -7.654 -110.530 53.641 1.00 69.42 685 LEU A O 1
ATOM 5248 N N . ARG A 1 686 ? -9.400 -111.235 52.407 1.00 63.72 686 ARG A N 1
ATOM 5249 C CA . ARG A 1 686 ? -10.319 -111.336 53.532 1.00 66.46 686 ARG A CA 1
ATOM 5250 C C . ARG A 1 686 ? -11.015 -112.680 53.456 1.00 66.18 686 ARG A C 1
ATOM 5251 O O . ARG A 1 686 ? -11.665 -112.984 52.453 1.00 88.50 686 ARG A O 1
ATOM 5259 N N . THR A 1 687 ? -10.879 -113.477 54.507 1.00 65.65 687 THR A N 1
ATOM 5260 C CA . THR A 1 687 ? -11.514 -114.779 54.599 1.00 71.51 687 THR A CA 1
ATOM 5261 C C . THR A 1 687 ? -12.493 -114.793 55.765 1.00 67.40 687 THR A C 1
ATOM 5262 O O . THR A 1 687 ? -12.528 -113.882 56.590 1.00 68.15 687 THR A O 1
ATOM 5266 N N . VAL A 1 688 ? -13.302 -115.840 55.821 1.00 64.09 688 VAL A N 1
ATOM 5267 C CA . VAL A 1 688 ? -14.280 -116.022 56.885 1.00 70.47 688 VAL A CA 1
ATOM 5268 C C . VAL A 1 688 ? -13.760 -117.087 57.835 1.00 75.02 688 VAL A C 1
ATOM 5269 O O . VAL A 1 688 ? -13.338 -118.164 57.401 1.00 77.80 688 VAL A O 1
ATOM 5273 N N . LEU A 1 689 ? -13.779 -116.781 59.125 1.00 77.31 689 LEU A N 1
ATOM 5274 C CA . LEU A 1 689 ? -13.393 -117.714 60.173 1.00 71.21 689 LEU A CA 1
ATOM 5275 C C . LEU A 1 689 ? -14.659 -118.333 60.747 1.00 84.10 689 LEU A C 1
ATOM 5276 O O . LEU A 1 689 ? -15.551 -117.615 61.206 1.00 88.39 689 LEU A O 1
ATOM 5281 N N . ASP A 1 690 ? -14.732 -119.664 60.717 1.00 82.67 690 ASP A N 1
ATOM 5282 C CA . ASP A 1 690 ? -15.990 -120.367 60.939 1.00 107.29 690 ASP A CA 1
ATOM 5283 C C . ASP A 1 690 ? -16.553 -120.194 62.346 1.00 110.91 690 ASP A C 1
ATOM 5284 O O . ASP A 1 690 ? -17.729 -120.502 62.553 1.00 111.97 690 ASP A O 1
ATOM 5289 N N . GLU A 1 691 ? -15.746 -119.739 63.305 1.00 99.36 691 GLU A N 1
ATOM 5290 C CA . GLU A 1 691 ? -16.163 -119.506 64.686 1.00 107.09 691 GLU A CA 1
ATOM 5291 C C . GLU A 1 691 ? -16.340 -120.808 65.456 1.00 113.81 691 GLU A C 1
ATOM 5292 O O . GLU A 1 691 ? -16.534 -120.774 66.673 1.00 100.22 691 GLU A O 1
ATOM 5298 N N . ILE A 1 692 ? -16.269 -121.959 64.789 1.00 112.57 692 ILE A N 1
ATOM 5299 C CA . ILE A 1 692 ? -16.325 -123.226 65.509 1.00 101.20 692 ILE A CA 1
ATOM 5300 C C . ILE A 1 692 ? -15.257 -124.175 64.981 1.00 107.09 692 ILE A C 1
ATOM 5301 O O . ILE A 1 692 ? -14.274 -124.455 65.674 1.00 110.22 692 ILE A O 1
ATOM 5306 N N . THR A 1 693 ? -15.426 -124.674 63.755 1.00 106.55 693 THR A N 1
ATOM 5307 C CA . THR A 1 693 ? -14.402 -125.538 63.181 1.00 119.69 693 THR A CA 1
ATOM 5308 C C . THR A 1 693 ? -13.160 -124.757 62.780 1.00 122.08 693 THR A C 1
ATOM 5309 O O . THR A 1 693 ? -12.109 -125.362 62.546 1.00 115.45 693 THR A O 1
ATOM 5313 N N . GLY A 1 694 ? -13.255 -123.433 62.698 1.00 114.15 694 GLY A N 1
ATOM 5314 C CA . GLY A 1 694 ? -12.094 -122.616 62.422 1.00 104.21 694 GLY A CA 1
ATOM 5315 C C . GLY A 1 694 ? -11.517 -122.761 61.035 1.00 107.94 694 GLY A C 1
ATOM 5316 O O . GLY A 1 694 ? -10.339 -122.465 60.835 1.00 99.33 694 GLY A O 1
ATOM 5317 N N . GLU A 1 695 ? -12.306 -123.212 60.068 1.00 109.91 695 GLU A N 1
ATOM 5318 C CA . GLU A 1 695 ? -11.839 -123.290 58.695 1.00 107.79 695 GLU A CA 1
ATOM 5319 C C . GLU A 1 695 ? -12.115 -121.977 57.976 1.00 94.87 695 GLU A C 1
ATOM 5320 O O . GLU A 1 695 ? -13.038 -121.237 58.325 1.00 88.80 695 GLU A O 1
ATOM 5326 N N . LEU A 1 696 ? -11.294 -121.689 56.972 1.00 87.10 696 LEU A N 1
ATOM 5327 C CA . LEU A 1 696 ? -11.343 -120.428 56.246 1.00 91.81 696 LEU A CA 1
ATOM 5328 C C . LEU A 1 696 ? -12.013 -120.630 54.895 1.00 92.55 696 LEU A C 1
ATOM 5329 O O . LEU A 1 696 ? -11.598 -121.492 54.115 1.00 91.01 696 LEU A O 1
ATOM 5334 N N . THR A 1 697 ? -13.035 -119.824 54.617 1.00 95.88 697 THR A N 1
ATOM 5335 C CA . THR A 1 697 ? -13.802 -119.939 53.387 1.00 91.66 697 THR A CA 1
ATOM 5336 C C . THR A 1 697 ? -14.105 -118.552 52.840 1.00 87.39 697 THR A C 1
ATOM 5337 O O . THR A 1 697 ? -13.928 -117.539 53.517 1.00 87.41 697 THR A O 1
ATOM 5341 N N . ASP A 1 698 ? -14.562 -118.524 51.588 1.00 88.65 698 ASP A N 1
ATOM 5342 C CA . ASP A 1 698 ? -15.067 -117.316 50.937 1.00 85.90 698 ASP A CA 1
ATOM 5343 C C . ASP A 1 698 ? -13.993 -116.230 50.868 1.00 84.29 698 ASP A C 1
ATOM 5344 O O . ASP A 1 698 ? -14.164 -115.109 51.347 1.00 90.29 698 ASP A O 1
ATOM 5349 N N . THR A 1 699 ? -12.882 -116.582 50.233 1.00 69.98 699 THR A N 1
ATOM 5350 C CA . THR A 1 699 ? -11.740 -115.686 50.153 1.00 70.61 699 THR A CA 1
ATOM 5351 C C . THR A 1 699 ? -12.005 -114.549 49.177 1.00 69.71 699 THR A C 1
ATOM 5352 O O . THR A 1 699 ? -12.556 -114.756 48.096 1.00 78.40 699 THR A O 1
ATOM 5356 N N . ARG A 1 700 ? -11.621 -113.340 49.578 1.00 75.58 700 ARG A N 1
ATOM 5357 C CA . ARG A 1 700 ? -11.622 -112.156 48.732 1.00 77.01 700 ARG A CA 1
ATOM 5358 C C . ARG A 1 700 ? -10.191 -111.671 48.559 1.00 81.09 700 ARG A C 1
ATOM 5359 O O . ARG A 1 700 ? -9.414 -111.667 49.517 1.00 75.61 700 ARG A O 1
ATOM 5367 N N . GLN A 1 701 ? -9.850 -111.241 47.349 1.00 86.18 701 GLN A N 1
ATOM 5368 C CA . GLN A 1 701 ? -8.515 -110.748 47.048 1.00 85.15 701 GLN A CA 1
ATOM 5369 C C . GLN A 1 701 ? -8.576 -109.332 46.496 1.00 84.56 701 GLN A C 1
ATOM 5370 O O . GLN A 1 701 ? -9.588 -108.897 45.945 1.00 91.94 701 GLN A O 1
ATOM 5376 N N . LYS A 1 702 ? -7.466 -108.618 46.663 1.00 79.96 702 LYS A N 1
ATOM 5377 C CA . LYS A 1 702 ? -7.245 -107.320 46.043 1.00 78.98 702 LYS A CA 1
ATOM 5378 C C . LYS A 1 702 ? -5.749 -107.057 46.057 1.00 83.85 702 LYS A C 1
ATOM 5379 O O . LYS A 1 702 ? -5.033 -107.565 46.917 1.00 83.59 702 LYS A O 1
ATOM 5385 N N . PHE A 1 703 ? -5.277 -106.284 45.088 1.00 88.46 703 PHE A N 1
ATOM 5386 C CA . PHE A 1 703 ? -3.879 -105.885 45.031 1.00 79.79 703 PHE A CA 1
ATOM 5387 C C . PHE A 1 703 ? -3.778 -104.412 45.387 1.00 86.10 703 PHE A C 1
ATOM 5388 O O . PHE A 1 703 ? -4.446 -103.576 44.774 1.00 85.89 703 PHE A O 1
ATOM 5396 N N . LEU A 1 704 ? -2.936 -104.099 46.369 1.00 78.78 704 LEU A N 1
ATOM 5397 C CA . LEU A 1 704 ? -2.848 -102.752 46.907 1.00 82.95 704 LEU A CA 1
ATOM 5398 C C . LEU A 1 704 ? -1.618 -101.980 46.462 1.00 85.37 704 LEU A C 1
ATOM 5399 O O . LEU A 1 704 ? -1.692 -100.759 46.326 1.00 85.91 704 LEU A O 1
ATOM 5404 N N . GLY A 1 705 ? -0.493 -102.649 46.242 1.00 80.68 705 GLY A N 1
ATOM 5405 C CA . GLY A 1 705 ? 0.721 -101.977 45.850 1.00 78.71 705 GLY A CA 1
ATOM 5406 C C . GLY A 1 705 ? 1.941 -102.860 45.986 1.00 85.21 705 GLY A C 1
ATOM 5407 O O . GLY A 1 705 ? 1.874 -103.978 46.495 1.00 90.40 705 GLY A O 1
ATOM 5408 N N . PRO A 1 706 ? 3.089 -102.370 45.520 1.00 82.62 706 PRO A N 1
ATOM 5409 C CA . PRO A 1 706 ? 4.307 -103.191 45.584 1.00 85.28 706 PRO A CA 1
ATOM 5410 C C . PRO A 1 706 ? 4.824 -103.430 46.995 1.00 96.86 706 PRO A C 1
ATOM 5411 O O . PRO A 1 706 ? 5.486 -104.446 47.230 1.00 96.14 706 PRO A O 1
ATOM 5415 N N . LYS A 1 707 ? 4.556 -102.535 47.938 1.00 91.05 707 LYS A N 1
ATOM 5416 C CA . LYS A 1 707 ? 5.038 -102.738 49.293 1.00 85.93 707 LYS A CA 1
ATOM 5417 C C . LYS A 1 707 ? 4.260 -103.868 49.962 1.00 84.30 707 LYS A C 1
ATOM 5418 O O . LYS A 1 707 ? 3.073 -104.055 49.694 1.00 84.92 707 LYS A O 1
ATOM 5424 N N . PRO A 1 708 ? 4.913 -104.649 50.820 1.00 82.44 708 PRO A N 1
ATOM 5425 C CA . PRO A 1 708 ? 4.187 -105.660 51.599 1.00 79.72 708 PRO A CA 1
ATOM 5426 C C . PRO A 1 708 ? 3.090 -105.023 52.439 1.00 82.51 708 PRO A C 1
ATOM 5427 O O . PRO A 1 708 ? 3.302 -104.006 53.098 1.00 87.05 708 PRO A O 1
ATOM 5431 N N . THR A 1 709 ? 1.911 -105.634 52.409 1.00 81.06 709 THR A N 1
ATOM 5432 C CA . THR A 1 709 ? 0.748 -105.068 53.072 1.00 82.70 709 THR A CA 1
ATOM 5433 C C . THR A 1 709 ? 0.758 -105.395 54.558 1.00 85.71 709 THR A C 1
ATOM 5434 O O . THR A 1 709 ? 1.126 -106.499 54.964 1.00 81.73 709 THR A O 1
ATOM 5438 N N . LYS A 1 710 ? 0.352 -104.420 55.367 1.00 82.34 710 LYS A N 1
ATOM 5439 C CA . LYS A 1 710 ? 0.270 -104.576 56.810 1.00 71.41 710 LYS A CA 1
ATOM 5440 C C . LYS A 1 710 ? -1.140 -104.236 57.262 1.00 72.05 710 LYS A C 1
ATOM 5441 O O . LYS A 1 710 ? -1.824 -103.435 56.633 1.00 75.68 710 LYS A O 1
ATOM 5447 N N . LEU A 1 711 ? -1.583 -104.850 58.351 1.00 69.77 711 LEU A N 1
ATOM 5448 C CA . LEU A 1 711 ? -2.981 -104.785 58.747 1.00 68.48 711 LEU A CA 1
ATOM 5449 C C . LEU A 1 711 ? -3.126 -104.267 60.168 1.00 74.32 711 LEU A C 1
ATOM 5450 O O . LEU A 1 711 ? -2.394 -104.685 61.067 1.00 77.28 711 LEU A O 1
ATOM 5455 N N . PHE A 1 712 ? -4.082 -103.362 60.368 1.00 71.06 712 PHE A N 1
ATOM 5456 C CA . PHE A 1 712 ? -4.364 -102.827 61.692 1.00 70.82 712 PHE A CA 1
ATOM 5457 C C . PHE A 1 712 ? -5.861 -102.601 61.828 1.00 76.97 712 PHE A C 1
ATOM 5458 O O . PHE A 1 712 ? -6.575 -102.466 60.839 1.00 77.49 712 PHE A O 1
ATOM 5466 N N . GLN A 1 713 ? -6.336 -102.574 63.067 1.00 85.50 713 GLN A N 1
ATOM 5467 C CA . GLN A 1 713 ? -7.751 -102.386 63.361 1.00 82.63 713 GLN A CA 1
ATOM 5468 C C . GLN A 1 713 ? -7.979 -100.993 63.921 1.00 83.31 713 GLN A C 1
ATOM 5469 O O . GLN A 1 713 ? -7.337 -100.603 64.900 1.00 85.47 713 GLN A O 1
ATOM 5475 N N . VAL A 1 714 ? -8.895 -100.250 63.307 1.00 85.09 714 VAL A N 1
ATOM 5476 C CA . VAL A 1 714 ? -9.243 -98.909 63.746 1.00 86.36 714 VAL A CA 1
ATOM 5477 C C . VAL A 1 714 ? -10.755 -98.834 63.927 1.00 94.01 714 VAL A C 1
ATOM 5478 O O . VAL A 1 714 ? -11.482 -99.786 63.656 1.00 93.37 714 VAL A O 1
ATOM 5482 N N . THR A 1 715 ? -11.223 -97.678 64.392 1.00 94.98 715 THR A N 1
ATOM 5483 C CA . THR A 1 715 ? -12.647 -97.417 64.553 1.00 93.13 715 THR A CA 1
ATOM 5484 C C . THR A 1 715 ? -12.958 -96.082 63.900 1.00 101.17 715 THR A C 1
ATOM 5485 O O . THR A 1 715 ? -12.358 -95.063 64.255 1.00 109.93 715 THR A O 1
ATOM 5489 N N . VAL A 1 716 ? -13.878 -96.091 62.940 1.00 110.56 716 VAL A N 1
ATOM 5490 C CA . VAL A 1 716 ? -14.283 -94.898 62.208 1.00 110.39 716 VAL A CA 1
ATOM 5491 C C . VAL A 1 716 ? -15.803 -94.864 62.162 1.00 111.76 716 VAL A C 1
ATOM 5492 O O . VAL A 1 716 ? -16.433 -95.831 61.720 1.00 116.98 716 VAL A O 1
ATOM 5496 N N . GLN A 1 717 ? -16.387 -93.757 62.617 1.00 109.67 717 GLN A N 1
ATOM 5497 C CA . GLN A 1 717 ? -17.838 -93.589 62.671 1.00 112.93 717 GLN A CA 1
ATOM 5498 C C . GLN A 1 717 ? -18.494 -94.726 63.449 1.00 121.88 717 GLN A C 1
ATOM 5499 O O . GLN A 1 717 ? -19.469 -95.336 63.006 1.00 120.97 717 GLN A O 1
ATOM 5505 N N . ASN A 1 718 ? -17.936 -95.010 64.626 1.00 120.78 718 ASN A N 1
ATOM 5506 C CA . ASN A 1 718 ? -18.440 -96.063 65.510 1.00 121.88 718 ASN A CA 1
ATOM 5507 C C . ASN A 1 718 ? -18.546 -97.401 64.786 1.00 123.52 718 ASN A C 1
ATOM 5508 O O . ASN A 1 718 ? -19.434 -98.208 65.064 1.00 131.30 718 ASN A O 1
ATOM 5513 N N . GLN A 1 719 ? -17.634 -97.638 63.848 1.00 119.07 719 GLN A N 1
ATOM 5514 C CA . GLN A 1 719 ? -17.570 -98.886 63.103 1.00 108.79 719 GLN A CA 1
ATOM 5515 C C . GLN A 1 719 ? -16.131 -99.373 63.119 1.00 104.54 719 GLN A C 1
ATOM 5516 O O . GLN A 1 719 ? -15.205 -98.583 62.914 1.00 106.57 719 GLN A O 1
ATOM 5522 N N . THR A 1 720 ? -15.943 -100.661 63.387 1.00 102.01 720 THR A N 1
ATOM 5523 C CA . THR A 1 720 ? -14.607 -101.241 63.395 1.00 101.30 720 THR A CA 1
ATOM 5524 C C . THR A 1 720 ? -14.188 -101.533 61.961 1.00 99.16 720 THR A C 1
ATOM 5525 O O . THR A 1 720 ? -14.876 -102.265 61.244 1.00 104.85 720 THR A O 1
ATOM 5529 N N . CYS A 1 721 ? -13.071 -100.953 61.543 1.00 89.35 721 CYS A N 1
ATOM 5530 C CA . CYS A 1 721 ? -12.611 -101.048 60.169 1.00 85.31 721 CYS A CA 1
ATOM 5531 C C 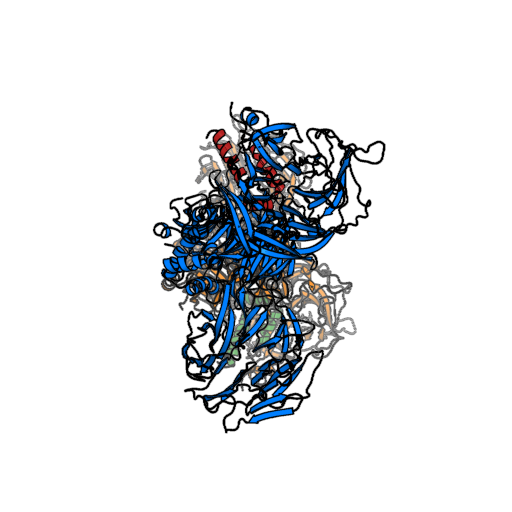. CYS A 1 721 ? -11.187 -101.579 60.137 1.00 85.11 721 CYS A C 1
ATOM 5532 O O . CYS A 1 721 ? -10.440 -101.475 61.113 1.00 91.76 721 CYS A O 1
ATOM 5535 N N . VAL A 1 722 ? -10.813 -102.139 58.990 1.00 82.44 722 VAL A N 1
ATOM 5536 C CA . VAL A 1 722 ? -9.451 -102.602 58.766 1.00 76.32 722 VAL A CA 1
ATOM 5537 C C . VAL A 1 722 ? -8.706 -101.518 58.005 1.00 72.00 722 VAL A C 1
ATOM 5538 O O . VAL A 1 722 ? -9.219 -100.964 57.031 1.00 75.23 722 VAL A O 1
ATOM 5542 N N . LEU A 1 723 ? -7.522 -101.179 58.478 1.00 75.27 723 LEU A N 1
ATOM 5543 C CA . LEU A 1 723 ? -6.643 -100.239 57.802 1.00 71.70 723 LEU A CA 1
ATOM 5544 C C . LEU A 1 723 ? -5.462 -101.043 57.286 1.00 73.63 723 LEU A C 1
ATOM 5545 O O . LEU A 1 723 ? -4.682 -101.588 58.075 1.00 75.18 723 LEU A O 1
ATOM 5550 N N . ALA A 1 724 ? -5.364 -101.151 55.967 1.00 70.87 724 ALA A N 1
ATOM 5551 C CA . ALA A 1 724 ? -4.298 -101.882 55.307 1.00 69.62 724 ALA A CA 1
ATOM 5552 C C . ALA A 1 724 ? -3.296 -100.888 54.751 1.00 75.92 724 ALA A C 1
ATOM 5553 O O . ALA A 1 724 ? -3.666 -99.989 53.994 1.00 85.40 724 ALA A O 1
ATOM 5555 N N . LEU A 1 725 ? -2.039 -101.049 55.129 1.00 69.91 725 LEU A N 1
ATOM 5556 C CA . LEU A 1 725 ? -0.968 -100.174 54.693 1.00 73.56 725 LEU A CA 1
ATOM 5557 C C . LEU A 1 725 ? -0.194 -100.854 53.576 1.00 82.61 725 LEU A C 1
ATOM 5558 O O . LEU A 1 725 ? 0.308 -101.970 53.752 1.00 85.66 725 LEU A O 1
ATOM 5563 N N . SER A 1 726 ? -0.127 -100.184 52.428 1.00 91.11 726 SER A N 1
ATOM 5564 C CA . SER A 1 726 ? 0.684 -100.592 51.292 1.00 96.30 726 SER A CA 1
ATOM 5565 C C . SER A 1 726 ? 1.399 -99.358 50.763 1.00 92.82 726 SER A C 1
ATOM 5566 O O . SER A 1 726 ? 1.664 -98.427 51.526 1.00 89.74 726 SER A O 1
ATOM 5569 N N . SER A 1 727 ? 1.716 -99.326 49.468 1.00 93.08 727 SER A N 1
ATOM 5570 C CA . SER A 1 727 ? 2.209 -98.083 48.890 1.00 89.17 727 SER A CA 1
ATOM 5571 C C . SER A 1 727 ? 1.296 -96.925 49.255 1.00 87.56 727 SER A C 1
ATOM 5572 O O . SER A 1 727 ? 1.743 -95.777 49.343 1.00 91.77 727 SER A O 1
ATOM 5575 N N . ARG A 1 728 ? 0.022 -97.210 49.470 1.00 83.58 728 ARG A N 1
ATOM 5576 C CA . ARG A 1 728 ? -0.995 -96.272 49.911 1.00 82.39 728 ARG A CA 1
ATOM 5577 C C . ARG A 1 728 ? -1.757 -96.901 51.062 1.00 83.35 728 ARG A C 1
ATOM 5578 O O . ARG A 1 728 ? -1.766 -98.126 51.215 1.00 86.27 728 ARG A O 1
ATOM 5586 N N . PRO A 1 729 ? -2.397 -96.097 51.895 1.00 78.79 729 PRO A N 1
ATOM 5587 C CA . PRO A 1 729 ? -3.302 -96.662 52.902 1.00 79.08 729 PRO A CA 1
ATOM 5588 C C . PRO A 1 729 ? -4.708 -96.878 52.366 1.00 83.75 729 PRO A C 1
ATOM 5589 O O . PRO A 1 729 ? -5.300 -95.972 51.776 1.00 86.52 729 PRO A O 1
ATOM 5593 N N . TRP A 1 730 ? -5.248 -98.077 52.563 1.00 80.24 730 TRP A N 1
ATOM 5594 C CA . TRP A 1 730 ? -6.608 -98.416 52.176 1.00 75.53 730 TRP A CA 1
ATOM 5595 C C . TRP A 1 730 ? -7.431 -98.689 53.424 1.00 79.21 730 TRP A C 1
ATOM 5596 O O . TRP A 1 730 ? -6.938 -99.296 54.379 1.00 74.62 730 TRP A O 1
ATOM 5607 N N . LEU A 1 731 ? -8.683 -98.248 53.410 1.00 83.70 731 LEU A N 1
ATOM 5608 C CA . LEU A 1 731 ? -9.626 -98.508 54.487 1.00 75.76 731 LEU A CA 1
ATOM 5609 C C . LEU A 1 731 ? -10.675 -99.490 53.993 1.00 75.66 731 LEU A C 1
ATOM 5610 O O . LEU A 1 731 ? -11.402 -99.203 53.036 1.00 79.65 731 LEU A O 1
ATOM 5615 N N . GLY A 1 732 ? -10.737 -100.655 54.641 1.00 78.15 732 GLY A N 1
ATOM 5616 C CA . GLY A 1 732 ? -11.779 -101.617 54.400 1.00 77.76 732 GLY A CA 1
ATOM 5617 C C . GLY A 1 732 ? -12.851 -101.483 55.461 1.00 75.10 732 GLY A C 1
ATOM 5618 O O . GLY A 1 732 ? -12.570 -101.569 56.660 1.00 80.58 732 GLY A O 1
ATOM 5619 N N . TYR A 1 733 ? -14.083 -101.273 55.009 1.00 81.69 733 TYR A N 1
ATOM 5620 C CA . TYR A 1 733 ? -15.204 -100.981 55.885 1.00 81.83 733 TYR A CA 1
ATOM 5621 C C . TYR A 1 733 ? -16.481 -101.473 55.223 1.00 83.61 733 TYR A C 1
ATOM 5622 O O . TYR A 1 733 ? -16.494 -101.849 54.051 1.00 88.26 733 TYR A O 1
ATOM 5631 N N . THR A 1 734 ? -17.559 -101.472 55.990 1.00 77.46 734 THR A N 1
ATOM 5632 C CA . THR A 1 734 ? -18.883 -101.762 55.464 1.00 86.40 734 THR A CA 1
ATOM 5633 C C . THR A 1 734 ? -19.568 -100.433 55.190 1.00 92.21 734 THR A C 1
ATOM 5634 O O . THR A 1 734 ? -19.717 -99.611 56.099 1.00 93.09 734 THR A O 1
ATOM 5638 N N . ALA A 1 735 ? -19.957 -100.218 53.940 1.00 93.56 735 ALA A N 1
ATOM 5639 C CA . ALA A 1 735 ? -20.547 -98.948 53.555 1.00 88.86 735 ALA A CA 1
ATOM 5640 C C . ALA A 1 735 ? -21.821 -98.705 54.356 1.00 95.26 735 ALA A C 1
ATOM 5641 O O . ALA A 1 735 ? -22.616 -99.629 54.554 1.00 112.72 735 ALA A O 1
ATOM 5643 N N . PRO A 1 736 ? -22.051 -97.480 54.828 1.00 94.94 736 PRO A N 1
ATOM 5644 C CA . PRO A 1 736 ? -23.184 -97.265 55.738 1.00 110.21 736 PRO A CA 1
ATOM 5645 C C . PRO A 1 736 ? -24.534 -97.397 55.059 1.00 117.71 736 PRO A C 1
ATOM 5646 O O . PRO A 1 736 ? -25.472 -97.932 55.660 1.00 119.40 736 PRO A O 1
ATOM 5650 N N . ILE A 1 737 ? -24.659 -96.935 53.820 1.00 108.62 737 ILE A N 1
ATOM 5651 C CA . ILE A 1 737 ? -25.949 -96.923 53.139 1.00 106.53 737 ILE A CA 1
ATOM 5652 C C . ILE A 1 737 ? -26.148 -98.172 52.293 1.00 107.25 737 ILE A C 1
ATOM 5653 O O . ILE A 1 737 ? -27.142 -98.885 52.448 1.00 111.57 737 ILE A O 1
ATOM 5658 N N . THR A 1 738 ? -25.217 -98.462 51.382 1.00 105.79 738 THR A N 1
ATOM 5659 C CA . THR A 1 738 ? -25.398 -99.573 50.455 1.00 101.19 738 THR A CA 1
ATOM 5660 C C . THR A 1 738 ? -25.094 -100.926 51.081 1.00 105.25 738 THR A C 1
ATOM 5661 O O . THR A 1 738 ? -25.454 -101.951 50.498 1.00 104.98 738 THR A O 1
ATOM 5665 N N . ARG A 1 739 ? -24.418 -100.949 52.229 1.00 106.72 739 ARG A N 1
ATOM 5666 C CA . ARG A 1 739 ? -24.188 -102.126 53.072 1.00 106.05 739 ARG A CA 1
ATOM 5667 C C . ARG A 1 739 ? -23.201 -103.140 52.510 1.00 108.69 739 ARG A C 1
ATOM 5668 O O . ARG A 1 739 ? -23.058 -104.217 53.106 1.00 108.18 739 ARG A O 1
ATOM 5676 N N . ASN A 1 740 ? -22.518 -102.861 51.407 1.00 103.98 740 ASN A N 1
ATOM 5677 C CA . ASN A 1 740 ? -21.525 -103.797 50.910 1.00 91.89 740 ASN A CA 1
ATOM 5678 C C . ASN A 1 740 ? -20.153 -103.483 51.502 1.00 90.84 740 ASN A C 1
ATOM 5679 O O . ASN A 1 740 ? -19.949 -102.465 52.164 1.00 91.62 740 ASN A O 1
ATOM 5684 N N . PHE A 1 741 ? -19.204 -104.381 51.259 1.00 80.69 741 PHE A N 1
ATOM 5685 C CA . PHE A 1 741 ? -17.853 -104.242 51.784 1.00 71.44 741 PHE A CA 1
ATOM 5686 C C . PHE A 1 741 ? -16.977 -103.515 50.776 1.00 79.75 741 PHE A C 1
ATOM 5687 O O . PHE A 1 741 ? -16.875 -103.931 49.620 1.00 85.49 741 PHE A O 1
ATOM 5695 N N . VAL A 1 742 ? -16.341 -102.434 51.218 1.00 79.94 742 VAL A N 1
ATOM 5696 C CA . VAL A 1 742 ? -15.564 -101.578 50.334 1.00 82.16 742 VAL A CA 1
ATOM 5697 C C . VAL A 1 742 ? -14.150 -101.444 50.877 1.00 78.60 742 VAL A C 1
ATOM 5698 O O . VAL A 1 742 ? -13.927 -101.426 52.091 1.00 83.66 742 VAL A O 1
ATOM 5702 N N . MET A 1 743 ? -13.191 -101.357 49.957 1.00 72.27 743 MET A N 1
ATOM 5703 C CA . MET A 1 743 ? -11.814 -100.974 50.247 1.00 69.62 743 MET A CA 1
ATOM 5704 C C . MET A 1 743 ? -11.539 -99.705 49.459 1.00 74.03 743 MET A C 1
ATOM 5705 O O . MET A 1 743 ? -11.460 -99.746 48.228 1.00 97.78 743 MET A O 1
ATOM 5710 N N . THR A 1 744 ? -11.419 -98.576 50.150 1.00 70.11 744 THR A N 1
ATOM 5711 C CA . THR A 1 744 ? -11.108 -97.376 49.396 1.00 72.46 744 THR A CA 1
ATOM 5712 C C . THR A 1 744 ? -9.780 -96.795 49.858 1.00 75.28 744 THR A C 1
ATOM 5713 O O . THR A 1 744 ? -9.493 -96.785 51.056 1.00 74.59 744 THR A O 1
ATOM 5717 N N . PRO A 1 745 ? -8.955 -96.304 48.943 1.00 83.46 745 PRO A N 1
ATOM 5718 C CA . PRO A 1 745 ? -7.690 -95.697 49.354 1.00 77.56 745 PRO A CA 1
ATOM 5719 C C . PRO A 1 745 ? -7.931 -94.398 50.100 1.00 77.18 745 PRO A C 1
ATOM 5720 O O . PRO A 1 745 ? -8.979 -93.763 49.983 1.00 76.96 745 PRO A O 1
ATOM 5724 N N . LEU A 1 746 ? -6.938 -94.010 50.888 1.00 78.39 746 LEU A N 1
ATOM 5725 C CA . LEU A 1 746 ? -6.968 -92.743 51.600 1.00 78.65 746 LEU A CA 1
ATOM 5726 C C . LEU A 1 746 ? -6.225 -91.693 50.791 1.00 89.54 746 LEU A C 1
ATOM 5727 O O . LEU A 1 746 ? -5.201 -91.985 50.169 1.00 86.71 746 LEU A O 1
ATOM 5732 N N . SER A 1 747 ? -6.754 -90.470 50.787 1.00 86.54 747 SER A N 1
ATOM 5733 C CA . SER A 1 747 ? -6.051 -89.337 50.191 1.00 90.87 747 SER A CA 1
ATOM 5734 C C . SER A 1 747 ? -5.090 -88.809 51.246 1.00 85.42 747 SER A C 1
ATOM 5735 O O . SER A 1 747 ? -5.343 -87.817 51.932 1.00 95.82 747 SER A O 1
ATOM 5738 N N . TYR A 1 748 ? -3.967 -89.504 51.378 1.00 76.86 748 TYR A N 1
ATOM 5739 C CA . TYR A 1 748 ? -3.059 -89.286 52.492 1.00 81.96 748 TYR A CA 1
ATOM 5740 C C . TYR A 1 748 ? -1.719 -89.906 52.133 1.00 92.27 748 TYR A C 1
ATOM 5741 O O . TYR A 1 748 ? -1.605 -90.672 51.175 1.00 98.44 748 TYR A O 1
ATOM 5750 N N . THR A 1 749 ? -0.701 -89.567 52.915 1.00 97.36 749 THR A N 1
ATOM 5751 C CA . THR A 1 749 ? 0.642 -90.023 52.603 1.00 102.94 749 THR A CA 1
ATOM 5752 C C . THR A 1 749 ? 0.783 -91.516 52.868 1.00 100.32 749 THR A C 1
ATOM 5753 O O . THR A 1 749 ? 0.000 -92.125 53.599 1.00 95.33 749 THR A O 1
ATOM 5757 N N . GLU A 1 750 ? 1.798 -92.103 52.243 1.00 97.05 750 GLU A N 1
ATOM 5758 C CA . GLU A 1 750 ? 2.173 -93.476 52.538 1.00 93.51 750 GLU A CA 1
ATOM 5759 C C . GLU A 1 750 ? 2.555 -93.599 54.006 1.00 97.21 750 GLU A C 1
ATOM 5760 O O . GLU A 1 750 ? 3.290 -92.766 54.536 1.00 108.50 750 GLU A O 1
ATOM 5766 N N . LEU A 1 751 ? 2.037 -94.628 54.666 1.00 95.45 751 LEU A N 1
ATOM 5767 C CA . LEU A 1 751 ? 2.306 -94.872 56.073 1.00 84.96 751 LEU A CA 1
ATOM 5768 C C . LEU A 1 751 ? 2.951 -96.238 56.248 1.00 91.67 751 LEU A C 1
ATOM 5769 O O . LEU A 1 751 ? 2.653 -97.181 55.511 1.00 94.93 751 LEU A O 1
ATOM 5774 N N . GLY A 1 752 ? 3.834 -96.337 57.234 1.00 88.42 752 GLY A N 1
ATOM 5775 C CA . GLY A 1 752 ? 4.493 -97.591 57.528 1.00 81.61 752 GLY A CA 1
ATOM 5776 C C . GLY A 1 752 ? 3.911 -98.279 58.743 1.00 85.76 752 GLY A C 1
ATOM 5777 O O . GLY A 1 752 ? 4.191 -99.454 58.987 1.00 80.63 752 GLY A O 1
ATOM 5778 N N . TYR A 1 753 ? 3.096 -97.558 59.508 1.00 79.31 753 TYR A N 1
ATOM 5779 C CA . TYR A 1 753 ? 2.504 -98.098 60.722 1.00 76.88 753 TYR A CA 1
ATOM 5780 C C . TYR A 1 753 ? 1.448 -97.127 61.232 1.00 75.42 753 TYR A C 1
ATOM 5781 O O . TYR A 1 753 ? 1.575 -95.906 61.073 1.00 79.39 753 TYR A O 1
ATOM 5790 N N . THR A 1 754 ? 0.421 -97.691 61.866 1.00 73.09 754 THR A N 1
ATOM 5791 C CA . THR A 1 754 ? -0.770 -96.973 62.289 1.00 77.95 754 THR A CA 1
ATOM 5792 C C . THR A 1 754 ? -1.378 -97.715 63.471 1.00 89.11 754 THR A C 1
ATOM 5793 O O . THR A 1 754 ? -1.172 -98.918 63.636 1.00 86.03 754 THR A O 1
ATOM 5797 N N . TRP A 1 755 ? -2.122 -96.989 64.302 1.00 96.98 755 TRP A N 1
ATOM 5798 C CA . TRP A 1 755 ? -2.826 -97.602 65.418 1.00 93.55 755 TRP A CA 1
ATOM 5799 C C . TRP A 1 755 ? -3.990 -96.714 65.830 1.00 92.33 755 TRP A C 1
ATOM 5800 O O . TRP A 1 755 ? -3.990 -95.502 65.595 1.00 93.07 755 TRP A O 1
ATOM 5811 N N . SER A 1 756 ? -4.986 -97.345 66.448 1.00 91.02 756 SER A N 1
ATOM 5812 C CA . SER A 1 756 ? -6.138 -96.624 66.967 1.00 103.43 756 SER A CA 1
ATOM 5813 C C . SER A 1 756 ? -5.698 -95.597 68.000 1.00 113.30 756 SER A C 1
ATOM 5814 O O . SER A 1 756 ? -4.819 -95.860 68.824 1.00 121.02 756 SER A O 1
ATOM 5817 N N . PHE A 1 757 ? -6.312 -94.419 67.953 1.00 119.09 757 PHE A N 1
ATOM 5818 C CA . PHE A 1 757 ? -5.931 -93.315 68.820 1.00 121.76 757 PHE A CA 1
ATOM 5819 C C . PHE A 1 757 ? -7.163 -92.683 69.446 1.00 133.08 757 PHE A C 1
ATOM 5820 O O . PHE A 1 757 ? -8.215 -92.579 68.808 1.00 135.38 757 PHE A O 1
ATOM 5828 N N . ASN A 1 758 ? -7.015 -92.252 70.697 1.00 139.66 758 ASN A N 1
ATOM 5829 C CA . ASN A 1 758 ? -8.062 -91.559 71.432 1.00 144.00 758 ASN A CA 1
ATOM 5830 C C . ASN A 1 758 ? -7.424 -90.417 72.212 1.00 145.78 758 ASN A C 1
ATOM 5831 O O . ASN A 1 758 ? -6.217 -90.416 72.465 1.00 148.13 758 ASN A O 1
ATOM 5836 N N . SER A 1 759 ? -8.244 -89.434 72.581 1.00 143.05 759 SER A N 1
ATOM 5837 C CA . SER A 1 759 ? -7.790 -88.281 73.354 1.00 139.90 759 SER A CA 1
ATOM 5838 C C . SER A 1 759 ? -8.995 -87.400 73.653 1.00 151.82 759 SER A C 1
ATOM 5839 O O . SER A 1 759 ? -10.087 -87.598 73.111 1.00 155.66 759 SER A O 1
ATOM 5842 N N . GLU A 1 760 ? -8.781 -86.422 74.534 1.00 157.27 760 GLU A N 1
ATOM 5843 C CA . GLU A 1 760 ? -9.829 -85.453 74.832 1.00 160.52 760 GLU A CA 1
ATOM 5844 C C . GLU A 1 760 ? -10.165 -84.617 73.604 1.00 156.23 760 GLU A C 1
ATOM 5845 O O . GLU A 1 760 ? -11.331 -84.278 73.373 1.00 150.61 760 GLU A O 1
ATOM 5851 N N . GLN A 1 761 ? -9.154 -84.289 72.796 1.00 152.17 761 GLN A N 1
ATOM 5852 C CA . GLN A 1 761 ? -9.357 -83.421 71.641 1.00 149.81 761 GLN A CA 1
ATOM 5853 C C . GLN A 1 761 ? -10.050 -84.146 70.492 1.00 152.58 761 GLN A C 1
ATOM 5854 O O . GLN A 1 761 ? -10.951 -83.584 69.860 1.00 151.11 761 GLN A O 1
ATOM 5860 N N . CYS A 1 762 ? -9.647 -85.381 70.201 1.00 155.22 762 CYS A N 1
ATOM 5861 C CA . CYS A 1 762 ? -10.281 -86.166 69.153 1.00 158.26 762 CYS A CA 1
ATOM 5862 C C . CYS A 1 762 ? -10.493 -87.586 69.650 1.00 149.34 762 CYS A C 1
ATOM 5863 O O . CYS A 1 762 ? -9.666 -88.123 70.390 1.00 151.03 762 CYS A O 1
ATOM 5866 N N . GLN A 1 763 ? -11.608 -88.187 69.248 1.00 142.83 763 GLN A N 1
ATOM 5867 C CA . GLN A 1 763 ? -11.906 -89.568 69.583 1.00 141.91 763 GLN A CA 1
ATOM 5868 C C . GLN A 1 763 ? -12.026 -90.390 68.311 1.00 137.29 763 GLN A C 1
ATOM 5869 O O . GLN A 1 763 ? -12.377 -89.869 67.248 1.00 139.42 763 GLN A O 1
ATOM 5875 N N . GLU A 1 764 ? -11.717 -91.681 68.433 1.00 129.26 764 GLU A N 1
ATOM 5876 C CA . GLU A 1 764 ? -11.756 -92.615 67.310 1.00 129.26 764 GLU A CA 1
ATOM 5877 C C . GLU A 1 764 ? -10.871 -92.143 66.159 1.00 128.18 764 GLU A C 1
ATOM 5878 O O . GLU A 1 764 ? -11.130 -92.446 64.993 1.00 132.60 764 GLU A O 1
ATOM 5884 N N . GLY A 1 765 ? -9.825 -91.392 66.486 1.00 122.37 765 GLY A N 1
ATOM 5885 C CA . GLY A 1 765 ? -8.827 -90.997 65.518 1.00 111.20 765 GLY A CA 1
ATOM 5886 C C . GLY A 1 765 ? -7.803 -92.093 65.317 1.00 116.04 765 GLY A C 1
ATOM 5887 O O . GLY A 1 765 ? -8.001 -93.247 65.706 1.00 113.99 765 GLY A O 1
ATOM 5888 N N . MET A 1 766 ? -6.685 -91.721 64.698 1.00 113.49 766 MET A N 1
ATOM 5889 C CA . MET A 1 766 ? -5.640 -92.680 64.374 1.00 102.80 766 MET A CA 1
ATOM 5890 C C . MET A 1 766 ? -4.280 -92.008 64.493 1.00 99.43 766 MET A C 1
ATOM 5891 O O . MET A 1 766 ? -4.161 -90.783 64.420 1.00 101.67 766 MET A O 1
ATOM 5896 N N . VAL A 1 767 ? -3.249 -92.830 64.670 1.00 96.71 767 VAL A N 1
ATOM 5897 C CA . VAL A 1 767 ? -1.868 -92.367 64.723 1.00 88.16 767 VAL A CA 1
ATOM 5898 C C . VAL A 1 767 ? -1.063 -93.171 63.714 1.00 87.41 767 VAL A C 1
ATOM 5899 O O . VAL A 1 767 ? -1.323 -94.359 63.508 1.00 95.18 767 VAL A O 1
ATOM 5903 N N . GLY A 1 768 ? -0.095 -92.529 63.074 1.00 79.21 768 GLY A N 1
ATOM 5904 C CA . GLY A 1 768 ? 0.726 -93.245 62.115 1.00 90.03 768 GLY A CA 1
ATOM 5905 C C . GLY A 1 768 ? 2.061 -92.562 61.960 1.00 90.55 768 GLY A C 1
ATOM 5906 O O . GLY A 1 768 ? 2.255 -91.426 62.394 1.00 97.28 768 GLY A O 1
ATOM 5907 N N . ILE A 1 769 ? 2.997 -93.271 61.332 1.00 81.71 769 ILE A N 1
ATOM 5908 C CA . ILE A 1 769 ? 4.317 -92.702 61.098 1.00 86.62 769 ILE A CA 1
ATOM 5909 C C . ILE A 1 769 ? 4.705 -92.873 59.642 1.00 97.14 769 ILE A C 1
ATOM 5910 O O . ILE A 1 769 ? 4.254 -93.789 58.953 1.00 95.42 769 ILE A O 1
ATOM 5915 N N . HIS A 1 770 ? 5.585 -91.979 59.192 1.00 112.91 770 HIS A N 1
ATOM 5916 C CA . HIS A 1 770 ? 6.241 -92.105 57.901 1.00 113.71 770 HIS A CA 1
ATOM 5917 C C . HIS A 1 770 ? 7.434 -91.169 57.808 1.00 120.00 770 HIS A C 1
ATOM 5918 O O . HIS A 1 770 ? 7.302 -89.970 58.070 1.00 130.82 770 HIS A O 1
ATOM 5925 N N . ALA A 1 771 ? 8.593 -91.716 57.435 1.00 122.48 771 ALA A N 1
ATOM 5926 C CA . ALA A 1 771 ? 9.776 -90.940 57.082 1.00 130.78 771 ALA A CA 1
ATOM 5927 C C . ALA A 1 771 ? 10.033 -89.787 58.043 1.00 139.40 771 ALA A C 1
ATOM 5928 O O . ALA A 1 771 ? 9.825 -88.623 57.686 1.00 153.83 771 ALA A O 1
ATOM 5930 N N . ASN A 1 772 ? 10.458 -90.102 59.267 1.00 133.29 772 ASN A N 1
ATOM 5931 C CA . ASN A 1 772 ? 10.833 -89.101 60.263 1.00 140.81 772 ASN A CA 1
ATOM 5932 C C . ASN A 1 772 ? 9.660 -88.222 60.686 1.00 132.48 772 ASN A C 1
ATOM 5933 O O . ASN A 1 772 ? 9.861 -87.085 61.113 1.00 133.66 772 ASN A O 1
ATOM 5938 N N . TYR A 1 773 ? 8.431 -88.722 60.590 1.00 129.69 773 TYR A N 1
ATOM 5939 C CA . TYR A 1 773 ? 7.285 -87.908 60.968 1.00 124.91 773 TYR A CA 1
ATOM 5940 C C . TYR A 1 773 ? 6.206 -88.765 61.611 1.00 114.21 773 TYR A C 1
ATOM 5941 O O . TYR A 1 773 ? 5.973 -89.903 61.200 1.00 121.11 773 TYR A O 1
ATOM 5950 N N . LEU A 1 774 ? 5.566 -88.205 62.633 1.00 103.32 774 LEU A N 1
ATOM 5951 C CA . LEU A 1 774 ? 4.411 -88.797 63.289 1.00 100.35 774 LEU A CA 1
ATOM 5952 C C . LEU A 1 774 ? 3.203 -87.909 63.032 1.00 108.34 774 LEU A C 1
ATOM 5953 O O . LEU A 1 774 ? 3.324 -86.682 63.001 1.00 119.50 774 LEU A O 1
ATOM 5958 N N . ARG A 1 775 ? 2.039 -88.528 62.853 1.00 101.31 775 ARG A N 1
ATOM 5959 C CA . ARG A 1 775 ? 0.830 -87.792 62.519 1.00 92.57 775 ARG A CA 1
ATOM 5960 C C . ARG A 1 775 ? -0.345 -88.356 63.298 1.00 89.78 775 ARG A C 1
ATOM 5961 O O . ARG A 1 775 ? -0.342 -89.514 63.714 1.00 95.71 775 ARG A O 1
ATOM 5969 N N . ILE A 1 776 ? -1.355 -87.513 63.491 1.00 80.79 776 ILE A N 1
ATOM 5970 C CA . ILE A 1 776 ? -2.626 -87.915 64.077 1.00 94.50 776 ILE A CA 1
ATOM 5971 C C . ILE A 1 776 ? -3.729 -87.410 63.164 1.00 107.22 776 ILE A C 1
ATOM 5972 O O . ILE A 1 776 ? -3.846 -86.200 62.938 1.00 115.68 776 ILE A O 1
ATOM 5977 N N . PHE A 1 777 ? -4.532 -88.330 62.637 1.00 107.51 777 PHE A N 1
ATOM 5978 C CA . PHE A 1 777 ? -5.567 -87.991 61.677 1.00 104.30 777 PHE A CA 1
ATOM 5979 C C . PHE A 1 777 ? -6.845 -88.733 62.026 1.00 105.20 777 PHE A C 1
ATOM 5980 O O . PHE A 1 777 ? -6.834 -89.723 62.760 1.00 108.57 777 PHE A O 1
ATOM 5988 N N . THR A 1 778 ? -7.952 -88.242 61.482 1.00 103.34 778 THR A N 1
ATOM 5989 C CA . THR A 1 778 ? -9.233 -88.912 61.609 1.00 108.44 778 THR A CA 1
ATOM 5990 C C . THR A 1 778 ? -9.954 -88.850 60.272 1.00 112.84 778 THR A C 1
ATOM 5991 O O . THR A 1 778 ? -9.814 -87.886 59.517 1.00 122.73 778 THR A O 1
ATOM 5995 N N . ILE A 1 779 ? -10.704 -89.903 59.976 1.00 103.81 779 ILE A N 1
ATOM 5996 C CA . ILE A 1 779 ? -11.545 -89.969 58.789 1.00 108.63 779 ILE A CA 1
ATOM 5997 C C . ILE A 1 779 ? -12.944 -89.586 59.250 1.00 108.92 779 ILE A C 1
ATOM 5998 O O . ILE A 1 779 ? -13.697 -90.422 59.753 1.00 105.79 779 ILE A O 1
ATOM 6003 N N . GLU A 1 780 ? -13.289 -88.308 59.092 1.00 111.03 780 GLU A N 1
ATOM 6004 C CA . GLU A 1 780 ? -14.481 -87.786 59.752 1.00 124.01 780 GLU A CA 1
ATOM 6005 C C . GLU A 1 780 ? -15.749 -88.439 59.219 1.00 118.95 780 GLU A C 1
ATOM 6006 O O . GLU A 1 780 ? -16.637 -88.799 59.999 1.00 118.32 780 GLU A O 1
ATOM 6012 N N . LYS A 1 781 ? -15.854 -88.609 57.904 1.00 114.99 781 LYS A N 1
ATOM 6013 C CA . LYS A 1 781 ? -17.048 -89.195 57.310 1.00 120.20 781 LYS A CA 1
ATOM 6014 C C . LYS A 1 781 ? -16.668 -90.055 56.116 1.00 109.71 781 LYS A C 1
ATOM 6015 O O . LYS A 1 781 ? -15.884 -89.631 55.264 1.00 101.19 781 LYS A O 1
ATOM 6021 N N . LEU A 1 782 ? -17.226 -91.258 56.063 1.00 112.26 782 LEU A N 1
ATOM 6022 C CA . LEU A 1 782 ? -17.010 -92.198 54.975 1.00 107.70 782 LEU A CA 1
ATOM 6023 C C . LEU A 1 782 ? -18.287 -92.339 54.158 1.00 103.03 782 LEU A C 1
ATOM 6024 O O . LEU A 1 782 ? -19.315 -91.728 54.453 1.00 107.94 782 LEU A O 1
ATOM 6029 N N . GLY A 1 783 ? -18.218 -93.177 53.129 1.00 94.12 783 GLY A N 1
ATOM 6030 C CA . GLY A 1 783 ? -19.334 -93.346 52.224 1.00 100.61 783 GLY A CA 1
ATOM 6031 C C . GLY A 1 783 ? -19.116 -92.629 50.910 1.00 112.93 783 GLY A C 1
ATOM 6032 O O . GLY A 1 783 ? -19.397 -93.176 49.839 1.00 112.16 783 GLY A O 1
ATOM 6033 N N . GLN A 1 784 ? -18.616 -91.399 50.978 1.00 108.02 784 GLN A N 1
ATOM 6034 C CA . GLN A 1 784 ? -18.279 -90.636 49.778 1.00 105.27 784 GLN A CA 1
ATOM 6035 C C . GLN A 1 784 ? -16.883 -91.047 49.335 1.00 99.89 784 GLN A C 1
ATOM 6036 O O . GLN A 1 784 ? -15.883 -90.646 49.935 1.00 107.50 784 GLN A O 1
ATOM 6042 N N . THR A 1 785 ? -16.812 -91.853 48.279 1.00 85.94 785 THR A N 1
ATOM 6043 C CA . THR A 1 785 ? -15.552 -92.411 47.812 1.00 87.48 785 THR A CA 1
ATOM 6044 C C . THR A 1 785 ? -14.805 -91.500 46.848 1.00 93.48 785 THR A C 1
ATOM 6045 O O . THR A 1 785 ? -13.684 -91.832 46.453 1.00 93.54 785 THR A O 1
ATOM 6049 N N . MET A 1 786 ? -15.386 -90.369 46.459 1.00 94.21 786 MET A N 1
ATOM 6050 C CA . MET A 1 786 ? -14.788 -89.473 45.477 1.00 82.78 786 MET A CA 1
ATOM 6051 C C . MET A 1 786 ? -14.583 -88.105 46.106 1.00 80.15 786 MET A C 1
ATOM 6052 O O . MET A 1 786 ? -15.550 -87.454 46.511 1.00 81.12 786 MET A O 1
ATOM 6057 N N . ILE A 1 787 ? -13.342 -87.675 46.181 1.00 79.77 787 ILE A N 1
ATOM 6058 C CA . ILE A 1 787 ? -13.015 -86.355 46.703 1.00 79.00 787 ILE A CA 1
ATOM 6059 C C . ILE A 1 787 ? -13.008 -85.374 45.548 1.00 86.80 787 ILE A C 1
ATOM 6060 O O . ILE A 1 787 ? -12.636 -85.711 44.422 1.00 90.43 787 ILE A O 1
ATOM 6065 N N . GLN A 1 788 ? -13.413 -84.142 45.832 1.00 81.47 788 GLN A N 1
ATOM 6066 C CA . GLN A 1 788 ? -13.676 -83.156 44.794 1.00 90.49 788 GLN A CA 1
ATOM 6067 C C . GLN A 1 788 ? -13.051 -81.831 45.191 1.00 90.81 788 GLN A C 1
ATOM 6068 O O . GLN A 1 788 ? -13.417 -81.252 46.217 1.00 88.24 788 GLN A O 1
ATOM 6074 N N . LYS A 1 789 ? -12.111 -81.354 44.384 1.00 91.84 789 LYS A N 1
ATOM 6075 C CA . LYS A 1 789 ? -11.550 -80.021 44.549 1.00 87.83 789 LYS A CA 1
ATOM 6076 C C . LYS A 1 789 ? -11.985 -79.163 43.373 1.00 84.55 789 LYS A C 1
ATOM 6077 O O . LYS A 1 789 ? -12.028 -79.638 42.241 1.00 92.86 789 LYS A O 1
ATOM 6083 N N . SER A 1 790 ? -12.320 -77.906 43.627 1.00 78.20 790 SER A N 1
ATOM 6084 C CA . SER A 1 790 ? -12.903 -77.094 42.573 1.00 76.24 790 SER A CA 1
ATOM 6085 C C . SER A 1 790 ? -12.416 -75.659 42.671 1.00 85.80 790 SER A C 1
ATOM 6086 O O . SER A 1 790 ? -11.943 -75.205 43.714 1.00 89.98 790 SER A O 1
ATOM 6089 N N . CYS A 1 791 ? -12.550 -74.949 41.557 1.00 89.47 791 CYS A N 1
ATOM 6090 C CA . CYS A 1 791 ? -12.311 -73.519 41.480 1.00 92.02 791 CYS A CA 1
ATOM 6091 C C . CYS A 1 791 ? -13.356 -72.908 40.562 1.00 84.47 791 CYS A C 1
ATOM 6092 O O . CYS A 1 791 ? -13.804 -73.557 39.610 1.00 93.46 791 CYS A O 1
ATOM 6095 N N . PRO A 1 792 ? -13.772 -71.676 40.827 1.00 79.33 792 PRO A N 1
ATOM 6096 C CA . PRO A 1 792 ? -14.791 -71.053 39.982 1.00 79.24 792 PRO A CA 1
ATOM 6097 C C . PRO A 1 792 ? -14.260 -70.762 38.589 1.00 75.14 792 PRO A C 1
ATOM 6098 O O . PRO A 1 792 ? -13.054 -70.709 38.346 1.00 72.32 792 PRO A O 1
ATOM 6102 N N . LEU A 1 793 ? -15.194 -70.588 37.667 1.00 72.90 793 LEU A N 1
ATOM 6103 C CA . LEU A 1 793 ? -14.923 -70.129 36.314 1.00 77.28 793 LEU A CA 1
ATOM 6104 C C . LEU A 1 793 ? -15.736 -68.869 36.052 1.00 83.90 793 LEU A C 1
ATOM 6105 O O . LEU A 1 793 ? -16.482 -68.396 36.908 1.00 82.06 793 LEU A O 1
ATOM 6110 N N . THR A 1 794 ? -15.597 -68.331 34.845 1.00 84.22 794 THR A N 1
ATOM 6111 C CA . THR A 1 794 ? -16.182 -67.040 34.513 1.00 84.79 794 THR A CA 1
ATOM 6112 C C . THR A 1 794 ? -17.547 -67.157 33.848 1.00 92.64 794 THR A C 1
ATOM 6113 O O . THR A 1 794 ? -18.481 -66.450 34.233 1.00 99.88 794 THR A O 1
ATOM 6117 N N . TYR A 1 795 ? -17.687 -68.029 32.854 1.00 95.75 795 TYR A N 1
ATOM 6118 C CA . TYR A 1 795 ? -18.958 -68.234 32.176 1.00 94.39 795 TYR A CA 1
ATOM 6119 C C . TYR A 1 795 ? -19.250 -69.725 32.071 1.00 89.47 795 TYR A C 1
ATOM 6120 O O . TYR A 1 795 ? -18.430 -70.570 32.432 1.00 98.20 795 TYR A O 1
ATOM 6129 N N . THR A 1 796 ? -20.434 -70.043 31.566 1.00 86.13 796 THR A N 1
ATOM 6130 C CA . THR A 1 796 ? -20.859 -71.429 31.448 1.00 75.74 796 THR A CA 1
ATOM 6131 C C . THR A 1 796 ? -19.942 -72.167 30.487 1.00 73.47 796 THR A C 1
ATOM 6132 O O . THR A 1 796 ? -19.812 -71.754 29.328 1.00 81.13 796 THR A O 1
ATOM 6136 N N . PRO A 1 797 ? -19.289 -73.240 30.915 1.00 65.98 797 PRO A N 1
ATOM 6137 C CA . PRO A 1 797 ? -18.346 -73.940 30.043 1.00 64.95 797 PRO A CA 1
ATOM 6138 C C . PRO A 1 797 ? -19.023 -74.490 28.800 1.00 68.86 797 PRO A C 1
ATOM 6139 O O . PRO A 1 797 ? -20.245 -74.565 28.697 1.00 74.91 797 PRO A O 1
ATOM 6143 N N . LYS A 1 798 ? -18.192 -74.872 27.832 1.00 63.87 798 LYS A N 1
ATOM 6144 C CA . LYS A 1 798 ? -18.684 -75.421 26.578 1.00 64.17 798 LYS A CA 1
ATOM 6145 C C . LYS A 1 798 ? -17.859 -76.631 26.165 1.00 65.93 798 LYS A C 1
ATOM 6146 O O . LYS A 1 798 ? -18.413 -77.638 25.720 1.00 79.81 798 LYS A O 1
ATOM 6152 N N . ARG A 1 799 ? -16.542 -76.545 26.309 1.00 54.90 799 ARG A N 1
ATOM 6153 C CA . ARG A 1 799 ? -15.658 -77.650 25.970 1.00 62.66 799 ARG A CA 1
ATOM 6154 C C . ARG A 1 799 ? -14.442 -77.615 26.883 1.00 66.63 799 ARG A C 1
ATOM 6155 O O . ARG A 1 799 ? -14.179 -76.627 27.566 1.00 59.88 799 ARG A O 1
ATOM 6163 N N . LEU A 1 800 ? -13.691 -78.711 26.875 1.00 70.48 800 LEU A N 1
ATOM 6164 C CA . LEU A 1 800 ? -12.522 -78.878 27.727 1.00 56.16 800 LEU A CA 1
ATOM 6165 C C . LEU A 1 800 ? -11.466 -79.654 26.960 1.00 71.07 800 LEU A C 1
ATOM 6166 O O . LEU A 1 800 ? -11.743 -80.743 26.454 1.00 78.68 800 LEU A O 1
ATOM 6171 N N . VAL A 1 801 ? -10.262 -79.092 26.867 1.00 76.42 801 VAL A N 1
ATOM 6172 C CA . VAL A 1 801 ? -9.167 -79.708 26.129 1.00 75.03 801 VAL A CA 1
ATOM 6173 C C . VAL A 1 801 ? -7.908 -79.643 26.976 1.00 69.02 801 VAL A C 1
ATOM 6174 O O . VAL A 1 801 ? -7.726 -78.729 27.784 1.00 63.01 801 VAL A O 1
ATOM 6178 N N . LYS A 1 802 ? -7.031 -80.620 26.781 1.00 66.35 802 LYS A N 1
ATOM 6179 C CA . LYS A 1 802 ? -5.836 -80.776 27.593 1.00 77.89 802 LYS A CA 1
ATOM 6180 C C . LYS A 1 802 ? -4.592 -80.571 26.743 1.00 81.24 802 LYS A C 1
ATOM 6181 O O . LYS A 1 802 ? -4.540 -81.002 25.588 1.00 72.83 802 LYS A O 1
ATOM 6187 N N . HIS A 1 803 ? -3.600 -79.906 27.322 1.00 78.22 803 HIS A N 1
ATOM 6188 C CA . HIS A 1 803 ? -2.301 -79.795 26.682 1.00 79.95 803 HIS A CA 1
ATOM 6189 C C . HIS A 1 803 ? -1.742 -81.192 26.432 1.00 80.90 803 HIS A C 1
ATOM 6190 O O . HIS A 1 803 ? -1.832 -82.059 27.305 1.00 84.11 803 HIS A O 1
ATOM 6197 N N . PRO A 1 804 ? -1.161 -81.448 25.260 1.00 79.62 804 PRO A N 1
ATOM 6198 C CA . PRO A 1 804 ? -0.733 -82.818 24.945 1.00 87.46 804 PRO A CA 1
ATOM 6199 C C . PRO A 1 804 ? 0.411 -83.319 25.800 1.00 89.27 804 PRO A C 1
ATOM 6200 O O . PRO A 1 804 ? 0.624 -84.535 25.858 1.00 87.07 804 PRO A O 1
ATOM 6204 N N . GLU A 1 805 ? 1.155 -82.437 26.462 1.00 84.67 805 GLU A N 1
ATOM 6205 C CA . GLU A 1 805 ? 2.336 -82.841 27.214 1.00 83.03 805 GLU A CA 1
ATOM 6206 C C . GLU A 1 805 ? 2.388 -82.325 28.640 1.00 82.31 805 GLU A C 1
ATOM 6207 O O . GLU A 1 805 ? 3.119 -82.903 29.449 1.00 93.09 805 GLU A O 1
ATOM 6213 N N . GLN A 1 806 ? 1.651 -81.275 28.982 1.00 79.04 806 GLN A N 1
ATOM 6214 C CA . GLN A 1 806 ? 1.783 -80.639 30.279 1.00 83.17 806 GLN A CA 1
ATOM 6215 C C . GLN A 1 806 ? 0.467 -80.681 31.051 1.00 88.98 806 GLN A C 1
ATOM 6216 O O . GLN A 1 806 ? -0.608 -80.761 30.452 1.00 89.72 806 GLN A O 1
ATOM 6222 N N . PRO A 1 807 ? 0.519 -80.626 32.367 1.00 87.56 807 PRO A N 1
ATOM 6223 C CA . PRO A 1 807 ? -0.708 -80.736 33.179 1.00 89.34 807 PRO A CA 1
ATOM 6224 C C . PRO A 1 807 ? -1.508 -79.442 33.223 1.00 85.67 807 PRO A C 1
ATOM 6225 O O . PRO A 1 807 ? -1.654 -78.794 34.259 1.00 83.09 807 PRO A O 1
ATOM 6229 N N . TYR A 1 808 ? -2.060 -79.050 32.080 1.00 78.03 808 TYR A N 1
ATOM 6230 C CA . TYR A 1 808 ? -2.835 -77.823 32.000 1.00 77.46 808 TYR A CA 1
ATOM 6231 C C . TYR A 1 808 ? -4.075 -78.049 31.151 1.00 74.89 808 TYR A C 1
ATOM 6232 O O . TYR A 1 808 ? -4.055 -78.818 30.190 1.00 69.93 808 TYR A O 1
ATOM 6241 N N . PHE A 1 809 ? -5.159 -77.371 31.517 1.00 70.34 809 PHE A N 1
ATOM 6242 C CA . PHE A 1 809 ? -6.413 -77.482 30.791 1.00 69.94 809 PHE A CA 1
ATOM 6243 C C . PHE A 1 809 ? -6.822 -76.122 30.245 1.00 69.95 809 PHE A C 1
ATOM 6244 O O . PHE A 1 809 ? -6.413 -75.077 30.750 1.00 77.26 809 PHE A O 1
ATOM 6252 N N . TYR A 1 810 ? -7.641 -76.147 29.199 1.00 63.12 810 TYR A N 1
ATOM 6253 C CA . TYR A 1 810 ? -8.136 -74.937 28.559 1.00 62.29 810 TYR A CA 1
ATOM 6254 C C . TYR A 1 810 ? -9.640 -75.066 28.400 1.00 67.08 810 TYR A C 1
ATOM 6255 O O . TYR A 1 810 ? -10.117 -76.028 27.793 1.00 69.94 810 TYR A O 1
ATOM 6264 N N . VAL A 1 811 ? -10.381 -74.110 28.948 1.00 65.11 811 VAL A N 1
ATOM 6265 C CA . VAL A 1 811 ? -11.837 -74.137 28.936 1.00 67.48 811 VAL A CA 1
ATOM 6266 C C . VAL A 1 811 ? -12.340 -72.969 28.107 1.00 73.33 811 VAL A C 1
ATOM 6267 O O . VAL A 1 811 ? -11.935 -71.824 28.331 1.00 82.24 811 VAL A O 1
ATOM 6271 N N . ILE A 1 812 ? -13.218 -73.255 27.165 1.00 63.07 812 ILE A N 1
ATOM 6272 C CA . ILE A 1 812 ? -13.960 -72.221 26.462 1.00 65.47 812 ILE A CA 1
ATOM 6273 C C . ILE A 1 812 ? -15.308 -72.064 27.146 1.00 67.70 812 ILE A C 1
ATOM 6274 O O . ILE A 1 812 ? -15.931 -73.047 27.554 1.00 70.03 812 ILE A O 1
ATOM 6279 N N . GLU A 1 813 ? -15.746 -70.820 27.310 1.00 72.91 813 GLU A N 1
ATOM 6280 C CA . GLU A 1 813 ? -16.937 -70.507 28.086 1.00 69.82 813 GLU A CA 1
ATOM 6281 C C . GLU A 1 813 ? -17.769 -69.467 27.351 1.00 75.64 813 GLU A C 1
ATOM 6282 O O . GLU A 1 813 ? -17.221 -68.549 26.736 1.00 85.11 813 GLU A O 1
ATOM 6288 N N . ALA A 1 814 ? -19.092 -69.607 27.427 1.00 75.89 814 ALA A N 1
ATOM 6289 C CA . ALA A 1 814 ? -19.992 -68.705 26.717 1.00 76.40 814 ALA A CA 1
ATOM 6290 C C . ALA A 1 814 ? -21.338 -68.650 27.421 1.00 87.40 814 ALA A C 1
ATOM 6291 O O . ALA A 1 814 ? -22.050 -69.656 27.483 1.00 94.49 814 ALA A O 1
ATOM 6293 N N . ASP A 1 815 ? -21.678 -67.479 27.948 1.00 91.74 815 ASP A N 1
ATOM 6294 C CA . ASP A 1 815 ? -23.016 -67.169 28.431 1.00 88.39 815 ASP A CA 1
ATOM 6295 C C . ASP A 1 815 ? -23.780 -66.442 27.332 1.00 92.33 815 ASP A C 1
ATOM 6296 O O . ASP A 1 815 ? -23.360 -65.368 26.881 1.00 102.64 815 ASP A O 1
ATOM 6301 N N . ASN A 1 816 ? -24.891 -67.033 26.908 1.00 94.72 816 ASN A N 1
ATOM 6302 C CA . ASN A 1 816 ? -25.779 -66.449 25.920 1.00 84.56 816 ASN A CA 1
ATOM 6303 C C . ASN A 1 816 ? -26.662 -65.389 26.566 1.00 91.45 816 ASN A C 1
ATOM 6304 O O . ASN A 1 816 ? -26.921 -65.410 27.770 1.00 95.46 816 ASN A O 1
ATOM 6309 N N . ASN A 1 817 ? -27.128 -64.456 25.737 1.00 99.21 817 ASN A N 1
ATOM 6310 C CA . ASN A 1 817 ? -28.037 -63.393 26.165 1.00 93.91 817 ASN A CA 1
ATOM 6311 C C . ASN A 1 817 ? -27.476 -62.637 27.364 1.00 94.39 817 ASN A C 1
ATOM 6312 O O . ASN A 1 817 ? -28.183 -62.327 28.323 1.00 88.42 817 ASN A O 1
ATOM 6317 N N . THR A 1 818 ? -26.181 -62.344 27.305 1.00 102.71 818 THR A N 1
ATOM 6318 C CA . THR A 1 818 ? -25.490 -61.588 28.337 1.00 102.58 818 THR A CA 1
ATOM 6319 C C . THR A 1 818 ? -24.500 -60.653 27.664 1.00 110.67 818 THR A C 1
ATOM 6320 O O . THR A 1 818 ? -23.758 -61.071 26.771 1.00 116.48 818 THR A O 1
ATOM 6324 N N . LEU A 1 819 ? -24.501 -59.403 28.078 1.00 109.17 819 LEU A N 1
ATOM 6325 C CA . LEU A 1 819 ? -23.504 -58.461 27.606 1.00 122.48 819 LEU A CA 1
ATOM 6326 C C . LEU A 1 819 ? -22.194 -58.697 28.349 1.00 114.20 819 LEU A C 1
ATOM 6327 O O . LEU A 1 819 ? -22.206 -59.126 29.504 1.00 108.74 819 LEU A O 1
ATOM 6332 N N . PRO A 1 820 ? -21.054 -58.467 27.703 1.00 111.90 820 PRO A N 1
ATOM 6333 C CA . PRO A 1 820 ? -19.788 -58.463 28.427 1.00 109.76 820 PRO A CA 1
ATOM 6334 C C . PRO A 1 820 ? -19.919 -57.661 29.707 1.00 128.46 820 PRO A C 1
ATOM 6335 O O . PRO A 1 820 ? -20.458 -56.545 29.683 1.00 142.34 820 PRO A O 1
ATOM 6339 N N . PRO A 1 821 ? -19.481 -58.222 30.849 1.00 133.95 821 PRO A N 1
ATOM 6340 C CA . PRO A 1 821 ? -19.690 -57.571 32.152 1.00 143.70 821 PRO A CA 1
ATOM 6341 C C . PRO A 1 821 ? -19.452 -56.070 32.136 1.00 166.51 821 PRO A C 1
ATOM 6342 O O . PRO A 1 821 ? -20.136 -55.309 32.828 1.00 168.13 821 PRO A O 1
ATOM 6346 N N . GLU A 1 822 ? -18.482 -55.640 31.335 1.00 169.13 822 GLU A N 1
ATOM 6347 C CA . GLU A 1 822 ? -18.240 -54.234 31.062 1.00 169.39 822 GLU A CA 1
ATOM 6348 C C . GLU A 1 822 ? -18.112 -54.052 29.557 1.00 161.10 822 GLU A C 1
ATOM 6349 O O . GLU A 1 822 ? -17.939 -55.019 28.810 1.00 153.87 822 GLU A O 1
ATOM 6355 N N . LEU A 1 823 ? -18.205 -52.799 29.121 1.00 157.86 823 LEU A N 1
ATOM 6356 C CA . LEU A 1 823 ? -18.072 -52.450 27.707 1.00 155.55 823 LEU A CA 1
ATOM 6357 C C . LEU A 1 823 ? -19.112 -53.170 26.852 1.00 143.35 823 LEU A C 1
ATOM 6358 O O . LEU A 1 823 ? -20.291 -53.213 27.199 1.00 134.68 823 LEU A O 1
ATOM 6363 N N . VAL A 1 840 ? -20.226 -53.633 41.081 1.00 139.03 840 VAL A N 1
ATOM 6364 C CA . VAL A 1 840 ? -20.072 -53.635 42.530 1.00 149.52 840 VAL A CA 1
ATOM 6365 C C . VAL A 1 840 ? -20.767 -54.863 43.110 1.00 149.11 840 VAL A C 1
ATOM 6366 O O . VAL A 1 840 ? -20.520 -55.254 44.251 1.00 137.42 840 VAL A O 1
ATOM 6370 N N . LEU A 1 841 ? -21.634 -55.478 42.305 1.00 149.57 841 LEU A N 1
ATOM 6371 C CA . LEU A 1 841 ? -22.368 -56.663 42.723 1.00 134.65 841 LEU A CA 1
ATOM 6372 C C . LEU A 1 841 ? -21.682 -57.901 42.176 1.00 128.68 841 LEU A C 1
ATOM 6373 O O . LEU A 1 841 ? -21.547 -58.025 40.949 1.00 122.08 841 LEU A O 1
ATOM 6378 N N . PRO A 1 842 ? -21.240 -58.829 43.020 1.00 124.14 842 PRO A N 1
ATOM 6379 C CA . PRO A 1 842 ? -20.562 -60.031 42.520 1.00 120.48 842 PRO A CA 1
ATOM 6380 C C . PRO A 1 842 ? -21.477 -60.837 41.618 1.00 113.81 842 PRO A C 1
ATOM 6381 O O . PRO A 1 842 ? -22.612 -61.162 41.998 1.00 115.77 842 PRO A O 1
ATOM 6385 N N . PRO A 1 843 ? -21.025 -61.171 40.409 1.00 104.57 843 PRO A N 1
ATOM 6386 C CA . PRO A 1 843 ? -21.891 -61.924 39.491 1.00 99.14 843 PRO A CA 1
ATOM 6387 C C . PRO A 1 843 ? -22.300 -63.287 40.018 1.00 98.14 843 PRO A C 1
ATOM 6388 O O . PRO A 1 843 ? -23.412 -63.740 39.727 1.00 98.64 843 PRO A O 1
ATOM 6392 N N . GLU A 1 844 ? -21.447 -63.957 40.793 1.00 97.16 844 GLU A N 1
ATOM 6393 C CA . GLU A 1 844 ? -21.837 -65.244 41.355 1.00 99.72 844 GLU A CA 1
ATOM 6394 C C . GLU A 1 844 ? -22.967 -65.114 42.364 1.00 105.74 844 GLU A C 1
ATOM 6395 O O . GLU A 1 844 ? -23.681 -66.092 42.605 1.00 118.09 844 GLU A O 1
ATOM 6401 N N . ASP A 1 845 ? -23.152 -63.936 42.952 1.00 103.89 845 ASP A N 1
ATOM 6402 C CA . ASP A 1 845 ? -24.245 -63.706 43.886 1.00 104.01 845 ASP A CA 1
ATOM 6403 C C . ASP A 1 845 ? -25.478 -63.096 43.236 1.00 103.83 845 ASP A C 1
ATOM 6404 O O . ASP A 1 845 ? -26.592 -63.339 43.704 1.00 98.87 845 ASP A O 1
ATOM 6409 N N . PHE A 1 846 ? -25.314 -62.314 42.168 1.00 100.89 846 PHE A N 1
ATOM 6410 C CA . PHE A 1 846 ? -26.436 -61.614 41.558 1.00 101.34 846 PHE A CA 1
ATOM 6411 C C . PHE A 1 846 ? -26.568 -61.820 40.055 1.00 96.07 846 PHE A C 1
ATOM 6412 O O . PHE A 1 846 ? -27.596 -61.430 39.494 1.00 83.21 846 PHE A O 1
ATOM 6420 N N . GLY A 1 847 ? -25.580 -62.408 39.389 1.00 97.02 847 GLY A N 1
ATOM 6421 C CA . GLY A 1 847 ? -25.692 -62.681 37.970 1.00 99.73 847 GLY A CA 1
ATOM 6422 C C . GLY A 1 847 ? -25.192 -61.562 37.082 1.00 94.43 847 GLY A C 1
ATOM 6423 O O . GLY A 1 847 ? -25.367 -60.384 37.400 1.00 97.36 847 GLY A O 1
ATOM 6424 N N . TYR A 1 848 ? -24.562 -61.923 35.963 1.00 95.43 848 TYR A N 1
ATOM 6425 C CA . TYR A 1 848 ? -24.154 -60.937 34.981 1.00 87.05 848 TYR A CA 1
ATOM 6426 C C . TYR A 1 848 ? -25.383 -60.208 34.443 1.00 90.18 848 TYR A C 1
ATOM 6427 O O . TYR A 1 848 ? -26.494 -60.737 34.475 1.00 92.51 848 TYR A O 1
ATOM 6436 N N . PRO A 1 849 ? -25.210 -58.984 33.949 1.00 96.67 849 PRO A N 1
ATOM 6437 C CA . PRO A 1 849 ? -26.364 -58.230 33.448 1.00 95.69 849 PRO A CA 1
ATOM 6438 C C . PRO A 1 849 ? -26.860 -58.822 32.139 1.00 85.31 849 PRO A C 1
ATOM 6439 O O . PRO A 1 849 ? -26.099 -58.967 31.182 1.00 93.14 849 PRO A O 1
ATOM 6443 N N . LYS A 1 850 ? -28.141 -59.159 32.102 1.00 80.86 850 LYS A N 1
ATOM 6444 C CA . LYS A 1 850 ? -28.714 -59.796 30.930 1.00 85.53 850 LYS A CA 1
ATOM 6445 C C . LYS A 1 850 ? -29.017 -58.770 29.846 1.00 86.52 850 LYS A C 1
ATOM 6446 O O . LYS A 1 850 ? -29.360 -57.620 30.125 1.00 95.06 850 LYS A O 1
ATOM 6452 N N . ALA A 1 851 ? -28.884 -59.204 28.596 1.00 85.08 851 ALA A N 1
ATOM 6453 C CA . ALA A 1 851 ? -29.189 -58.370 27.443 1.00 86.63 851 ALA A CA 1
ATOM 6454 C C . ALA A 1 851 ? -29.441 -59.287 26.260 1.00 90.65 851 ALA A C 1
ATOM 6455 O O . ALA A 1 851 ? -28.638 -60.184 25.993 1.00 104.31 851 ALA A O 1
ATOM 6457 N N . ARG A 1 852 ? -30.545 -59.068 25.558 1.00 77.87 852 ARG A N 1
ATOM 6458 C CA . ARG A 1 852 ? -30.957 -59.998 24.518 1.00 84.18 852 ARG A CA 1
ATOM 6459 C C . ARG A 1 852 ? -30.022 -59.929 23.320 1.00 90.62 852 ARG A C 1
ATOM 6460 O O . ARG A 1 852 ? -29.644 -58.849 22.867 1.00 96.79 852 ARG A O 1
ATOM 6468 N N . GLY A 1 853 ? -29.648 -61.101 22.808 1.00 89.07 853 GLY A N 1
ATOM 6469 C CA . GLY A 1 853 ? -28.848 -61.205 21.609 1.00 95.75 853 GLY A CA 1
ATOM 6470 C C . GLY A 1 853 ? -27.361 -61.021 21.799 1.00 89.06 853 GLY A C 1
ATOM 6471 O O . GLY A 1 853 ? -26.599 -61.300 20.868 1.00 87.25 853 GLY A O 1
ATOM 6472 N N . ARG A 1 854 ? -26.918 -60.568 22.962 1.00 83.16 854 ARG A N 1
ATOM 6473 C CA . ARG A 1 854 ? -25.508 -60.321 23.216 1.00 98.51 854 ARG A CA 1
ATOM 6474 C C . ARG A 1 854 ? -24.879 -61.527 23.899 1.00 94.45 854 ARG A C 1
ATOM 6475 O O . ARG A 1 854 ? -25.486 -62.141 24.779 1.00 100.69 854 ARG A O 1
ATOM 6483 N N . TRP A 1 855 ? -23.658 -61.858 23.493 1.00 90.42 855 TRP A N 1
ATOM 6484 C CA . TRP A 1 855 ? -22.925 -62.992 24.030 1.00 88.47 855 TRP A CA 1
ATOM 6485 C C . TRP A 1 855 ? -21.779 -62.515 24.910 1.00 93.80 855 TRP A C 1
ATOM 6486 O O . TRP A 1 855 ? -21.221 -61.436 24.701 1.00 103.41 855 TRP A O 1
ATOM 6497 N N . ALA A 1 856 ? -21.428 -63.333 25.898 1.00 91.88 856 ALA A N 1
ATOM 6498 C CA . ALA A 1 856 ? -20.215 -63.129 26.678 1.00 87.53 856 ALA A CA 1
ATOM 6499 C C . ALA A 1 856 ? -19.418 -64.421 26.653 1.00 93.38 856 ALA A C 1
ATOM 6500 O O . ALA A 1 856 ? -19.940 -65.472 27.021 1.00 109.77 856 ALA A O 1
ATOM 6502 N N . SER A 1 857 ? -18.166 -64.357 26.215 1.00 86.25 857 SER A N 1
ATOM 6503 C CA . SER A 1 857 ? -17.383 -65.569 26.032 1.00 78.15 857 SER A CA 1
ATOM 6504 C C . SER A 1 857 ? -15.947 -65.314 26.456 1.00 79.05 857 SER A C 1
ATOM 6505 O O . SER A 1 857 ? -15.498 -64.170 26.525 1.00 90.23 857 SER A O 1
ATOM 6508 N N . CYS A 1 858 ? -15.225 -66.395 26.744 1.00 73.05 858 CYS A N 1
ATOM 6509 C CA . CYS A 1 858 ? -13.844 -66.259 27.190 1.00 69.03 858 CYS A CA 1
ATOM 6510 C C . CYS A 1 858 ? -13.151 -67.611 27.161 1.00 69.96 858 CYS A C 1
ATOM 6511 O O . CYS A 1 858 ? -13.795 -68.661 27.138 1.00 80.22 858 CYS A O 1
ATOM 6514 N N . ILE A 1 859 ? -11.823 -67.562 27.163 1.00 70.92 859 ILE A N 1
ATOM 6515 C CA . ILE A 1 859 ? -10.969 -68.725 27.364 1.00 67.67 859 ILE A CA 1
ATOM 6516 C C . ILE A 1 859 ? -10.386 -68.625 28.763 1.00 73.96 859 ILE A C 1
ATOM 6517 O O . ILE A 1 859 ? -10.143 -67.528 29.268 1.00 87.57 859 ILE A O 1
ATOM 6522 N N . GLU A 1 860 ? -10.160 -69.770 29.397 1.00 71.72 860 GLU A N 1
ATOM 6523 C CA . GLU A 1 860 ? -9.493 -69.774 30.690 1.00 74.42 860 GLU A CA 1
ATOM 6524 C C . GLU A 1 860 ? -8.519 -70.937 30.758 1.00 71.18 860 GLU A C 1
ATOM 6525 O O . GLU A 1 860 ? -8.834 -72.049 30.327 1.00 68.43 860 GLU A O 1
ATOM 6531 N N . ILE A 1 861 ? -7.325 -70.662 31.277 1.00 71.68 861 ILE A N 1
ATOM 6532 C CA . ILE A 1 861 ? -6.297 -71.672 31.488 1.00 72.37 861 ILE A CA 1
ATOM 6533 C C . ILE A 1 861 ? -6.381 -72.138 32.931 1.00 80.47 861 ILE A C 1
ATOM 6534 O O . ILE A 1 861 ? -6.420 -71.316 33.855 1.00 82.38 861 ILE A O 1
ATOM 6539 N N . VAL A 1 862 ? -6.402 -73.450 33.132 1.00 73.28 862 VAL A N 1
ATOM 6540 C CA . VAL A 1 862 ? -6.588 -74.037 34.450 1.00 75.29 862 VAL A CA 1
ATOM 6541 C C . VAL A 1 862 ? -5.372 -74.886 34.787 1.00 81.50 862 VAL A C 1
ATOM 6542 O O . VAL A 1 862 ? -4.965 -75.746 33.995 1.00 70.92 862 VAL A O 1
ATOM 6546 N N . ASP A 1 863 ? -4.797 -74.623 35.959 1.00 84.87 863 ASP A N 1
ATOM 6547 C CA . ASP A 1 863 ? -3.708 -75.390 36.548 1.00 89.55 863 ASP A CA 1
ATOM 6548 C C . ASP A 1 863 ? -4.266 -76.175 37.726 1.00 92.78 863 ASP A C 1
ATOM 6549 O O . ASP A 1 863 ? -4.544 -75.582 38.780 1.00 91.33 863 ASP A O 1
ATOM 6554 N N . PRO A 1 864 ? -4.466 -77.479 37.603 1.00 94.79 864 PRO A N 1
ATOM 6555 C CA . PRO A 1 864 ? -5.223 -78.203 38.630 1.00 94.13 864 PRO A CA 1
ATOM 6556 C C . PRO A 1 864 ? -4.385 -78.943 39.659 1.00 93.41 864 PRO A C 1
ATOM 6557 O O . PRO A 1 864 ? -4.913 -79.357 40.694 1.00 96.08 864 PRO A O 1
ATOM 6561 N N . VAL A 1 865 ? -3.087 -79.125 39.414 1.00 89.74 865 VAL A N 1
ATOM 6562 C CA . VAL A 1 865 ? -2.259 -80.006 40.222 1.00 91.79 865 VAL A CA 1
ATOM 6563 C C . VAL A 1 865 ? -1.139 -79.256 40.933 1.00 101.47 865 VAL A C 1
ATOM 6564 O O . VAL A 1 865 ? -0.794 -79.589 42.073 1.00 104.18 865 VAL A O 1
ATOM 6568 N N . SER A 1 866 ? -0.566 -78.233 40.295 1.00 101.68 866 SER A N 1
ATOM 6569 C CA . SER A 1 866 ? 0.610 -77.565 40.850 1.00 94.20 866 SER A CA 1
ATOM 6570 C C . SER A 1 866 ? 0.368 -77.034 42.257 1.00 103.30 866 SER A C 1
ATOM 6571 O O . SER A 1 866 ? 1.316 -76.910 43.040 1.00 106.92 866 SER A O 1
ATOM 6574 N N . GLU A 1 867 ? -0.875 -76.722 42.600 1.00 102.59 867 GLU A N 1
ATOM 6575 C CA . GLU A 1 867 ? -1.213 -76.203 43.914 1.00 100.96 867 GLU A CA 1
ATOM 6576 C C . GLU A 1 867 ? -2.231 -77.113 44.586 1.00 103.82 867 GLU A C 1
ATOM 6577 O O . GLU A 1 867 ? -2.764 -78.046 43.981 1.00 106.78 867 GLU A O 1
ATOM 6583 N N . GLU A 1 868 ? -2.493 -76.828 45.862 1.00 103.43 868 GLU A N 1
ATOM 6584 C CA . GLU A 1 868 ? -3.440 -77.630 46.630 1.00 115.77 868 GLU A CA 1
ATOM 6585 C C . GLU A 1 868 ? -4.832 -77.604 46.013 1.00 115.85 868 GLU A C 1
ATOM 6586 O O . GLU A 1 868 ? -5.571 -78.590 46.103 1.00 117.32 868 GLU A O 1
ATOM 6592 N N . GLN A 1 869 ? -5.202 -76.499 45.382 1.00 111.80 869 GLN A N 1
ATOM 6593 C CA . GLN A 1 869 ? -6.495 -76.348 44.744 1.00 101.12 869 GLN A CA 1
ATOM 6594 C C . GLN A 1 869 ? -6.310 -75.934 43.294 1.00 101.69 869 GLN A C 1
ATOM 6595 O O . GLN A 1 869 ? -5.334 -75.261 42.957 1.00 99.39 869 GLN A O 1
ATOM 6601 N N . PRO A 1 870 ? -7.219 -76.340 42.412 1.00 101.60 870 PRO A N 1
ATOM 6602 C CA . PRO A 1 870 ? -7.170 -75.844 41.036 1.00 94.83 870 PRO A CA 1
ATOM 6603 C C . PRO A 1 870 ? -7.249 -74.328 41.009 1.00 90.58 870 PRO A C 1
ATOM 6604 O O . PRO A 1 870 ? -7.917 -73.706 41.834 1.00 87.60 870 PRO A O 1
ATOM 6608 N N . ARG A 1 871 ? -6.540 -73.732 40.054 1.00 92.39 871 ARG A N 1
ATOM 6609 C CA . ARG A 1 871 ? -6.480 -72.285 39.928 1.00 92.00 871 ARG A CA 1
ATOM 6610 C C . ARG A 1 871 ? -6.597 -71.900 38.463 1.00 89.89 871 ARG A C 1
ATOM 6611 O O . ARG A 1 871 ? -6.091 -72.604 37.586 1.00 81.32 871 ARG A O 1
ATOM 6619 N N . VAL A 1 872 ? -7.270 -70.788 38.202 1.00 84.77 872 VAL A N 1
ATOM 6620 C CA . VAL A 1 872 ? -7.337 -70.217 36.864 1.00 81.21 872 VAL A CA 1
ATOM 6621 C C . VAL A 1 872 ? -6.127 -69.313 36.679 1.00 85.95 872 VAL A C 1
ATOM 6622 O O . VAL A 1 872 ? -5.959 -68.332 37.409 1.00 90.23 872 VAL A O 1
ATOM 6626 N N . LEU A 1 873 ? -5.281 -69.643 35.704 1.00 83.40 873 LEU A N 1
ATOM 6627 C CA . LEU A 1 873 ? -4.058 -68.876 35.503 1.00 82.24 873 LEU A CA 1
ATOM 6628 C C . LEU A 1 873 ? -4.306 -67.613 34.689 1.00 91.81 873 LEU A C 1
ATOM 6629 O O . LEU A 1 873 ? -3.791 -66.545 35.034 1.00 113.10 873 LEU A O 1
ATOM 6634 N N . LYS A 1 874 ? -5.085 -67.706 33.615 1.00 84.04 874 LYS A N 1
ATOM 6635 C CA . LYS A 1 874 ? -5.304 -66.555 32.754 1.00 91.35 874 LYS A CA 1
ATOM 6636 C C . LYS A 1 874 ? -6.656 -66.667 32.067 1.00 81.26 874 LYS A C 1
ATOM 6637 O O . LYS A 1 874 ? -7.116 -67.763 31.740 1.00 86.62 874 LYS A O 1
ATOM 6643 N N . ARG A 1 875 ? -7.278 -65.514 31.845 1.00 70.52 875 ARG A N 1
ATOM 6644 C CA . ARG A 1 875 ? -8.526 -65.399 31.108 1.00 73.43 875 ARG A CA 1
ATOM 6645 C C . ARG A 1 875 ? -8.299 -64.567 29.853 1.00 85.79 875 ARG A C 1
ATOM 6646 O O . ARG A 1 875 ? -7.599 -63.552 29.889 1.00 95.03 875 ARG A O 1
ATOM 6654 N N . ILE A 1 876 ? -8.887 -65.007 28.746 1.00 82.39 876 ILE A N 1
ATOM 6655 C CA . ILE A 1 876 ? -8.808 -64.325 27.460 1.00 79.86 876 ILE A CA 1
ATOM 6656 C C . ILE A 1 876 ? -10.235 -63.961 27.073 1.00 83.68 876 ILE A C 1
ATOM 6657 O O . ILE A 1 876 ? -11.002 -64.822 26.626 1.00 85.18 876 ILE A O 1
ATOM 6662 N N . GLU A 1 877 ? -10.599 -62.695 27.236 1.00 93.64 877 GLU A N 1
ATOM 6663 C CA . GLU A 1 877 ? -11.943 -62.242 26.910 1.00 92.84 877 GLU A CA 1
ATOM 6664 C C . GLU A 1 877 ? -12.103 -62.058 25.409 1.00 93.86 877 GLU A C 1
ATOM 6665 O O . GLU A 1 877 ? -11.222 -61.520 24.736 1.00 107.55 877 GLU A O 1
ATOM 6671 N N . LEU A 1 878 ? -13.236 -62.511 24.887 1.00 86.94 878 LEU A N 1
ATOM 6672 C CA . LEU A 1 878 ? -13.569 -62.304 23.490 1.00 80.87 878 LEU A CA 1
ATOM 6673 C C . LEU A 1 878 ? -14.341 -61.002 23.327 1.00 90.07 878 LEU A C 1
ATOM 6674 O O . LEU A 1 878 ? -14.803 -60.397 24.296 1.00 80.80 878 LEU A O 1
ATOM 6679 N N . GLU A 1 879 ? -14.485 -60.574 22.077 1.00 98.31 879 GLU A N 1
ATOM 6680 C CA . GLU A 1 879 ? -15.137 -59.311 21.774 1.00 99.88 879 GLU A CA 1
ATOM 6681 C C . GLU A 1 879 ? -15.763 -59.397 20.392 1.00 91.32 879 GLU A C 1
ATOM 6682 O O . GLU A 1 879 ? -15.482 -60.308 19.613 1.00 91.26 879 GLU A O 1
ATOM 6688 N N . GLY A 1 880 ? -16.620 -58.427 20.096 1.00 85.20 880 GLY A N 1
ATOM 6689 C CA . GLY A 1 880 ? -17.301 -58.400 18.818 1.00 99.13 880 GLY A CA 1
ATOM 6690 C C . GLY A 1 880 ? -18.521 -59.284 18.740 1.00 96.99 880 GLY A C 1
ATOM 6691 O O . GLY A 1 880 ? -18.841 -59.785 17.659 1.00 95.78 880 GLY A O 1
ATOM 6692 N N . ASN A 1 881 ? -19.221 -59.481 19.859 1.00 92.14 881 ASN A N 1
ATOM 6693 C CA . ASN A 1 881 ? -20.360 -60.395 19.925 1.00 90.22 881 ASN A CA 1
ATOM 6694 C C . ASN A 1 881 ? -19.964 -61.776 19.418 1.00 96.28 881 ASN A C 1
ATOM 6695 O O . ASN A 1 881 ? -20.684 -62.418 18.652 1.00 99.05 881 ASN A O 1
ATOM 6700 N N . GLU A 1 882 ? -18.792 -62.227 19.846 1.00 93.38 882 GLU A N 1
ATOM 6701 C CA . GLU A 1 882 ? -18.180 -63.462 19.382 1.00 91.87 882 GLU A CA 1
ATOM 6702 C C . GLU A 1 882 ? -18.169 -64.459 20.531 1.00 89.61 882 GLU A C 1
ATOM 6703 O O . GLU A 1 882 ? -17.814 -64.101 21.657 1.00 88.94 882 GLU A O 1
ATOM 6709 N N . ALA A 1 883 ? -18.557 -65.702 20.252 1.00 88.89 883 ALA A N 1
ATOM 6710 C CA . ALA A 1 883 ? -18.701 -66.721 21.282 1.00 82.91 883 ALA A CA 1
ATOM 6711 C C . ALA A 1 883 ? -17.984 -67.997 20.871 1.00 77.23 883 ALA A C 1
ATOM 6712 O O . ALA A 1 883 ? -18.062 -68.417 19.717 1.00 70.53 883 ALA A O 1
ATOM 6714 N N . ALA A 1 884 ? -17.293 -68.613 21.825 1.00 71.26 884 ALA A N 1
ATOM 6715 C CA . ALA A 1 884 ? -16.596 -69.868 21.590 1.00 71.06 884 ALA A CA 1
ATOM 6716 C C . ALA A 1 884 ? -17.586 -71.021 21.623 1.00 68.96 884 ALA A C 1
ATOM 6717 O O . ALA A 1 884 ? -18.472 -71.059 22.478 1.00 79.31 884 ALA A O 1
ATOM 6719 N N . VAL A 1 885 ? -17.451 -71.958 20.689 1.00 63.88 885 VAL A N 1
ATOM 6720 C CA . VAL A 1 885 ? -18.413 -73.044 20.574 1.00 65.79 885 VAL A CA 1
ATOM 6721 C C . VAL A 1 885 ? -17.696 -74.383 20.460 1.00 69.45 885 VAL A C 1
ATOM 6722 O O . VAL A 1 885 ? -18.305 -75.435 20.636 1.00 77.92 885 VAL A O 1
ATOM 6726 N N . SER A 1 886 ? -16.402 -74.361 20.160 1.00 58.19 886 SER A N 1
ATOM 6727 C CA . SER A 1 886 ? -15.674 -75.607 19.971 1.00 63.89 886 SER A CA 1
ATOM 6728 C C . SER A 1 886 ? -14.199 -75.358 20.231 1.00 72.23 886 SER A C 1
ATOM 6729 O O . SER A 1 886 ? -13.737 -74.218 20.267 1.00 81.66 886 SER A O 1
ATOM 6732 N N . ALA A 1 887 ? -13.461 -76.447 20.413 1.00 73.05 887 ALA A N 1
ATOM 6733 C CA . ALA A 1 887 ? -12.052 -76.347 20.756 1.00 70.68 887 ALA A CA 1
ATOM 6734 C C . ALA A 1 887 ? -11.382 -77.689 20.518 1.00 70.97 887 ALA A C 1
ATOM 6735 O O . ALA A 1 887 ? -12.025 -78.740 20.547 1.00 78.89 887 ALA A O 1
ATOM 6737 N N . ALA A 1 888 ? -10.074 -77.634 20.294 1.00 71.84 888 ALA A N 1
ATOM 6738 C CA . ALA A 1 888 ? -9.263 -78.822 20.086 1.00 76.92 888 ALA A CA 1
ATOM 6739 C C . ALA A 1 888 ? -7.799 -78.426 20.175 1.00 75.50 888 ALA A C 1
ATOM 6740 O O . ALA A 1 888 ? -7.446 -77.256 20.031 1.00 75.52 888 ALA A O 1
ATOM 6742 N N . VAL A 1 889 ? -6.958 -79.418 20.434 1.00 72.34 889 VAL A N 1
ATOM 6743 C CA . VAL A 1 889 ? -5.511 -79.272 20.387 1.00 65.99 889 VAL A CA 1
ATOM 6744 C C . VAL A 1 889 ? -5.023 -80.104 19.214 1.00 74.74 889 VAL A C 1
ATOM 6745 O O . VAL A 1 889 ? -5.178 -81.332 19.208 1.00 78.72 889 VAL A O 1
ATOM 6749 N N . VAL A 1 890 ? -4.450 -79.440 18.217 1.00 72.69 890 VAL A N 1
ATOM 6750 C CA . VAL A 1 890 ? -4.125 -80.051 16.938 1.00 67.18 890 VAL A CA 1
ATOM 6751 C C . VAL A 1 890 ? -2.637 -79.864 16.685 1.00 70.17 890 VAL A C 1
ATOM 6752 O O . VAL A 1 890 ? -2.143 -78.740 16.769 1.00 77.10 890 VAL A O 1
ATOM 6756 N N . PRO A 1 891 ? -1.893 -80.922 16.390 1.00 70.46 891 PRO A N 1
ATOM 6757 C CA . PRO A 1 891 ? -0.536 -80.765 15.871 1.00 76.46 891 PRO A CA 1
ATOM 6758 C C . PRO A 1 891 ? -0.550 -80.644 14.358 1.00 84.02 891 PRO A C 1
ATOM 6759 O O . PRO A 1 891 ? -1.359 -81.259 13.663 1.00 91.15 891 PRO A O 1
ATOM 6763 N N . PHE A 1 892 ? 0.367 -79.831 13.847 1.00 86.35 892 PHE A N 1
ATOM 6764 C CA . PHE A 1 892 ? 0.477 -79.581 12.417 1.00 79.40 892 PHE A CA 1
ATOM 6765 C C . PHE A 1 892 ? 1.824 -80.077 11.918 1.00 77.34 892 PHE A C 1
ATOM 6766 O O . PHE A 1 892 ? 2.868 -79.671 12.433 1.00 76.17 892 PHE A O 1
ATOM 6774 N N . ALA A 1 893 ? 1.794 -80.958 10.919 1.00 81.71 893 ALA A N 1
ATOM 6775 C CA . ALA A 1 893 ? 3.033 -81.434 10.318 1.00 85.93 893 ALA A CA 1
ATOM 6776 C C . ALA A 1 893 ? 3.851 -80.276 9.767 1.00 85.19 893 ALA A C 1
ATOM 6777 O O . ALA A 1 893 ? 5.083 -80.275 9.856 1.00 87.42 893 ALA A O 1
ATOM 6779 N N . SER A 1 894 ? 3.175 -79.266 9.216 1.00 84.48 894 SER A N 1
ATOM 6780 C CA . SER A 1 894 ? 3.858 -78.121 8.630 1.00 77.45 894 SER A CA 1
ATOM 6781 C C . SER A 1 894 ? 4.666 -77.337 9.649 1.00 78.40 894 SER A C 1
ATOM 6782 O O . SER A 1 894 ? 5.544 -76.562 9.261 1.00 87.84 894 SER A O 1
ATOM 6785 N N . GLN A 1 895 ? 4.388 -77.507 10.938 1.00 75.20 895 GLN A N 1
ATOM 6786 C CA . GLN A 1 895 ? 5.106 -76.810 11.995 1.00 72.34 895 GLN A CA 1
ATOM 6787 C C . GLN A 1 895 ? 6.002 -77.752 12.788 1.00 77.30 895 GLN A C 1
ATOM 6788 O O . GLN A 1 895 ? 6.216 -77.546 13.983 1.00 73.30 895 GLN A O 1
ATOM 6794 N N . ASP A 1 896 ? 6.524 -78.787 12.134 1.00 81.66 896 ASP A N 1
ATOM 6795 C CA . ASP A 1 896 ? 7.384 -79.792 12.753 1.00 94.67 896 ASP A CA 1
ATOM 6796 C C . ASP A 1 896 ? 6.681 -80.549 13.871 1.00 100.05 896 ASP A C 1
ATOM 6797 O O . ASP A 1 896 ? 7.340 -81.124 14.742 1.00 97.77 896 ASP A O 1
ATOM 6802 N N . GLY A 1 897 ? 5.352 -80.564 13.863 1.00 99.60 897 GLY A N 1
ATOM 6803 C CA . GLY A 1 897 ? 4.592 -81.299 14.850 1.00 96.28 897 GLY A CA 1
ATOM 6804 C C . GLY A 1 897 ? 4.153 -80.510 16.060 1.00 83.13 897 GLY A C 1
ATOM 6805 O O . GLY A 1 897 ? 3.635 -81.107 17.009 1.00 91.28 897 GLY A O 1
ATOM 6806 N N . GLU A 1 898 ? 4.344 -79.197 16.067 1.00 81.02 898 GLU A N 1
ATOM 6807 C CA . GLU A 1 898 ? 3.920 -78.397 17.203 1.00 75.01 898 GLU A CA 1
ATOM 6808 C C . GLU A 1 898 ? 2.405 -78.393 17.306 1.00 77.81 898 GLU A C 1
ATOM 6809 O O . GLU A 1 898 ? 1.699 -78.260 16.306 1.00 89.75 898 GLU A O 1
ATOM 6815 N N . SER A 1 899 ? 1.907 -78.545 18.524 1.00 79.42 899 SER A N 1
ATOM 6816 C CA . SER A 1 899 ? 0.479 -78.522 18.780 1.00 78.54 899 SER A CA 1
ATOM 6817 C C . SER A 1 899 ? 0.035 -77.101 19.080 1.00 79.13 899 SER A C 1
ATOM 6818 O O . SER A 1 899 ? 0.693 -76.380 19.832 1.00 78.93 899 SER A O 1
ATOM 6821 N N . PHE A 1 900 ? -1.079 -76.700 18.482 1.00 76.50 900 PHE A N 1
ATOM 6822 C CA . PHE A 1 900 ? -1.667 -75.388 18.691 1.00 77.84 900 PHE A CA 1
ATOM 6823 C C . PHE A 1 900 ? -3.070 -75.548 19.257 1.00 74.10 900 PHE A C 1
ATOM 6824 O O . PHE A 1 900 ? -3.659 -76.627 19.217 1.00 78.05 900 PHE A O 1
ATOM 6832 N N . LEU A 1 901 ? -3.609 -74.456 19.782 1.00 76.34 901 LEU A N 1
ATOM 6833 C CA . LEU A 1 901 ? -4.965 -74.435 20.313 1.00 70.24 901 LEU A CA 1
ATOM 6834 C C . LEU A 1 901 ? -5.901 -73.862 19.257 1.00 71.80 901 LEU A C 1
ATOM 6835 O O . LEU A 1 901 ? -5.726 -72.723 18.821 1.00 89.59 901 LEU A O 1
ATOM 6840 N N . ILE A 1 902 ? -6.892 -74.645 18.853 1.00 70.82 902 ILE A N 1
ATOM 6841 C CA . ILE A 1 902 ? -7.857 -74.244 17.840 1.00 61.73 902 ILE A CA 1
ATOM 6842 C C . ILE A 1 902 ? -9.166 -73.919 18.541 1.00 68.60 902 ILE A C 1
ATOM 6843 O O . ILE A 1 902 ? -9.672 -74.730 19.322 1.00 79.73 902 ILE A O 1
ATOM 6848 N N . VAL A 1 903 ? -9.712 -72.738 18.274 1.00 73.28 903 VAL A N 1
ATOM 6849 C CA . VAL A 1 903 ? -10.976 -72.314 18.863 1.00 64.11 903 VAL A CA 1
ATOM 6850 C C . VAL A 1 903 ? -11.945 -71.975 17.741 1.00 76.74 903 VAL A C 1
ATOM 6851 O O . VAL A 1 903 ? -11.561 -71.356 16.747 1.00 78.85 903 VAL A O 1
ATOM 6855 N N . GLY A 1 904 ? -13.192 -72.398 17.886 1.00 79.28 904 GLY A N 1
ATOM 6856 C CA . GLY A 1 904 ? -14.257 -72.029 16.966 1.00 74.06 904 GLY A CA 1
ATOM 6857 C C . GLY A 1 904 ? -15.158 -71.008 17.636 1.00 71.62 904 GLY A C 1
ATOM 6858 O O . GLY A 1 904 ? -15.405 -71.092 18.838 1.00 66.32 904 GLY A O 1
ATOM 6859 N N . THR A 1 905 ? -15.622 -70.030 16.861 1.00 74.37 905 THR A N 1
ATOM 6860 C CA . THR A 1 905 ? -16.480 -68.983 17.393 1.00 70.66 905 THR A CA 1
ATOM 6861 C C . THR A 1 905 ? -17.593 -68.673 16.407 1.00 72.09 905 THR A C 1
ATOM 6862 O O . THR A 1 905 ? -17.525 -69.022 15.227 1.00 80.55 905 THR A O 1
ATOM 6866 N N . GLY A 1 906 ? -18.618 -67.995 16.916 1.00 75.11 906 GLY A N 1
ATOM 6867 C CA . GLY A 1 906 ? -19.678 -67.477 16.081 1.00 77.15 906 GLY A CA 1
ATOM 6868 C C . GLY A 1 906 ? -20.012 -66.057 16.491 1.00 81.55 906 GLY A C 1
ATOM 6869 O O . GLY A 1 906 ? -19.777 -65.644 17.626 1.00 82.77 906 GLY A O 1
ATOM 6870 N N . LYS A 1 907 ? -20.563 -65.312 15.540 1.00 89.80 907 LYS A N 1
ATOM 6871 C CA . LYS A 1 907 ? -20.902 -63.910 15.736 1.00 90.07 907 LYS A CA 1
ATOM 6872 C C . LYS A 1 907 ? -22.405 -63.739 15.587 1.00 90.48 907 LYS A C 1
ATOM 6873 O O . LYS A 1 907 ? -23.001 -64.276 14.650 1.00 98.66 907 LYS A O 1
ATOM 6879 N N . ASP A 1 908 ? -23.010 -62.999 16.516 1.00 89.90 908 ASP A N 1
ATOM 6880 C CA . ASP A 1 908 ? -24.448 -62.729 16.503 1.00 100.55 908 ASP A CA 1
ATOM 6881 C C . ASP A 1 908 ? -25.255 -6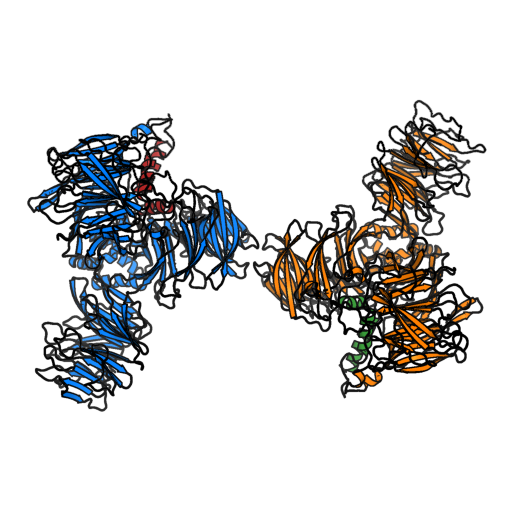4.024 16.470 1.00 104.47 908 ASP A C 1
ATOM 6882 O O . ASP A 1 908 ? -26.247 -64.144 15.752 1.00 103.08 908 ASP A O 1
ATOM 6887 N N . MET A 1 909 ? -24.826 -65.004 17.261 1.00 107.06 909 MET A N 1
ATOM 6888 C CA . MET A 1 909 ? -25.465 -66.311 17.238 1.00 92.11 909 MET A CA 1
ATOM 6889 C C . MET A 1 909 ? -26.863 -66.241 17.831 1.00 94.33 909 MET A C 1
ATOM 6890 O O . MET A 1 909 ? -27.060 -65.714 18.928 1.00 88.65 909 MET A O 1
ATOM 6895 N N . VAL A 1 910 ? -27.834 -66.783 17.105 1.00 91.59 910 VAL A N 1
ATOM 6896 C CA . VAL A 1 910 ? -29.171 -67.027 17.628 1.00 84.61 910 VAL A CA 1
ATOM 6897 C C . VAL A 1 910 ? -29.470 -68.502 17.422 1.00 91.20 910 VAL A C 1
ATOM 6898 O O . VAL A 1 910 ? -29.379 -69.004 16.298 1.00 97.56 910 VAL A O 1
ATOM 6902 N N . LEU A 1 911 ? -29.809 -69.196 18.507 1.00 87.29 911 LEU A N 1
ATOM 6903 C CA . LEU A 1 911 ? -29.928 -70.647 18.453 1.00 94.14 911 LEU A CA 1
ATOM 6904 C C . LEU A 1 911 ? -31.187 -71.087 17.716 1.00 91.92 911 LEU A C 1
ATOM 6905 O O . LEU A 1 911 ? -31.120 -71.908 16.797 1.00 94.82 911 LEU A O 1
ATOM 6910 N N . ASN A 1 912 ? -32.340 -70.559 18.103 1.00 87.68 912 ASN A N 1
ATOM 6911 C CA . ASN A 1 912 ? -33.587 -70.951 17.462 1.00 92.75 912 ASN A CA 1
ATOM 6912 C C . ASN A 1 912 ? -34.357 -69.732 16.969 1.00 90.13 912 ASN A C 1
ATOM 6913 O O . ASN A 1 912 ? -34.870 -68.958 17.770 1.00 88.40 912 ASN A O 1
ATOM 6918 N N . PRO A 1 913 ? -34.434 -69.552 15.643 1.00 89.00 913 PRO A N 1
ATOM 6919 C CA . PRO A 1 913 ? -33.815 -70.399 14.619 1.00 92.18 913 PRO A CA 1
ATOM 6920 C C . PRO A 1 913 ? -32.324 -70.120 14.468 1.00 94.13 913 PRO A C 1
ATOM 6921 O O . PRO A 1 913 ? -31.887 -69.026 14.813 1.00 95.98 913 PRO A O 1
ATOM 6925 N N . ARG A 1 914 ? -31.564 -71.091 13.966 1.00 95.32 914 ARG A N 1
ATOM 6926 C CA . ARG A 1 914 ? -30.127 -70.906 13.807 1.00 92.61 914 ARG A CA 1
ATOM 6927 C C . ARG A 1 914 ? -29.839 -69.726 12.891 1.00 100.58 914 ARG A C 1
ATOM 6928 O O . ARG A 1 914 ? -30.372 -69.639 11.783 1.00 111.00 914 ARG A O 1
ATOM 6936 N N . ALA A 1 915 ? -28.998 -68.811 13.365 1.00 93.55 915 ALA A N 1
ATOM 6937 C CA . ALA A 1 915 ? -28.701 -67.579 12.651 1.00 91.10 915 ALA A CA 1
ATOM 6938 C C . ALA A 1 915 ? -27.203 -67.469 12.438 1.00 90.87 915 ALA A C 1
ATOM 6939 O O . ALA A 1 915 ? -26.426 -67.552 13.394 1.00 89.99 915 ALA A O 1
ATOM 6941 N N . SER A 1 916 ? -26.805 -67.268 11.190 1.00 102.30 916 SER A N 1
ATOM 6942 C CA . SER A 1 916 ? -25.400 -67.184 10.812 1.00 104.24 916 SER A CA 1
ATOM 6943 C C . SER A 1 916 ? -25.096 -65.757 10.380 1.00 102.76 916 SER A C 1
ATOM 6944 O O . SER A 1 916 ? -25.485 -65.336 9.288 1.00 97.32 916 SER A O 1
ATOM 6947 N N . THR A 1 917 ? -24.414 -65.006 11.244 1.00 95.95 917 THR A N 1
ATOM 6948 C CA . THR A 1 917 ? -23.696 -63.830 10.760 1.00 105.80 917 THR A CA 1
ATOM 6949 C C . THR A 1 917 ? -22.367 -64.282 10.167 1.00 104.22 917 THR A C 1
ATOM 6950 O O . THR A 1 917 ? -22.141 -64.170 8.959 1.00 89.72 917 THR A O 1
ATOM 6954 N N . GLU A 1 918 ? -21.498 -64.845 11.003 1.00 102.92 918 GLU A N 1
ATOM 6955 C CA . GLU A 1 918 ? -20.241 -65.408 10.537 1.00 97.16 918 GLU A CA 1
ATOM 6956 C C . GLU A 1 918 ? -19.656 -66.278 11.637 1.00 91.39 918 GLU A C 1
ATOM 6957 O O . GLU A 1 918 ? -19.870 -66.029 12.825 1.00 92.07 918 GLU A O 1
ATOM 6963 N N . GLY A 1 919 ? -18.924 -67.310 11.225 1.00 81.46 919 GLY A N 1
ATOM 6964 C CA . GLY A 1 919 ? -18.136 -68.107 12.135 1.00 92.18 919 GLY A CA 1
ATOM 6965 C C . GLY A 1 919 ? -16.668 -67.728 12.050 1.00 87.93 919 GLY A C 1
ATOM 6966 O O . GLY A 1 919 ? -16.257 -66.901 11.245 1.00 88.53 919 GLY A O 1
ATOM 6967 N N . ALA A 1 920 ? -15.867 -68.362 12.900 1.00 86.03 920 ALA A N 1
ATOM 6968 C CA . ALA A 1 920 ? -14.441 -68.072 12.880 1.00 79.01 920 ALA A CA 1
ATOM 6969 C C . ALA A 1 920 ? -13.666 -69.208 13.528 1.00 77.81 920 ALA A C 1
ATOM 6970 O O . ALA A 1 920 ? -14.201 -69.975 14.330 1.00 96.00 920 ALA A O 1
ATOM 6972 N N . ILE A 1 921 ? -12.391 -69.299 13.163 1.00 75.82 921 ILE A N 1
ATOM 6973 C CA . ILE A 1 921 ? -11.447 -70.226 13.767 1.00 67.46 921 ILE A CA 1
ATOM 6974 C C . ILE A 1 921 ? -10.245 -69.411 14.222 1.00 75.65 921 ILE A C 1
ATOM 6975 O O . ILE A 1 921 ? -9.466 -68.929 13.390 1.00 81.72 921 ILE A O 1
ATOM 6980 N N . HIS A 1 922 ? -10.111 -69.232 15.532 1.00 65.77 922 HIS A N 1
ATOM 6981 C CA . HIS A 1 922 ? -8.912 -68.679 16.137 1.00 69.20 922 HIS A CA 1
ATOM 6982 C C . HIS A 1 922 ? -7.845 -69.757 16.262 1.00 68.69 922 HIS A C 1
ATOM 6983 O O . HIS A 1 922 ? -8.149 -70.929 16.500 1.00 85.89 922 HIS A O 1
ATOM 6990 N N . VAL A 1 923 ? -6.584 -69.348 16.129 1.00 68.27 923 VAL A N 1
ATOM 6991 C CA . VAL A 1 923 ? -5.442 -70.216 16.399 1.00 57.68 923 VAL A CA 1
ATOM 6992 C C . VAL A 1 923 ? -4.566 -69.550 17.449 1.00 69.84 923 VAL A C 1
ATOM 6993 O O . VAL A 1 923 ? -4.228 -68.369 17.324 1.00 95.56 923 VAL A O 1
ATOM 6997 N N . TYR A 1 924 ? -4.210 -70.308 18.482 1.00 63.68 924 TYR A N 1
ATOM 6998 C CA . TYR A 1 924 ? -3.351 -69.852 19.561 1.00 67.32 924 TYR A CA 1
ATOM 6999 C C . TYR A 1 924 ? -2.161 -70.793 19.672 1.00 79.52 924 TYR A C 1
ATOM 7000 O O . TYR A 1 924 ? -2.207 -71.943 19.232 1.00 80.41 924 TYR A O 1
ATOM 7009 N N . ARG A 1 925 ? -1.101 -70.292 20.292 1.00 84.89 925 ARG A N 1
ATOM 7010 C CA . ARG A 1 925 ? 0.169 -70.989 20.413 1.00 75.25 925 ARG A CA 1
ATOM 7011 C C . ARG A 1 925 ? 0.526 -71.127 21.886 1.00 80.53 925 ARG A C 1
ATOM 7012 O O . ARG A 1 925 ? 0.225 -70.240 22.688 1.00 79.10 925 ARG A O 1
ATOM 7020 N N . PHE A 1 926 ? 1.147 -72.248 22.246 1.00 76.10 926 PHE A N 1
ATOM 7021 C CA . PHE A 1 926 ? 1.483 -72.512 23.639 1.00 81.77 926 PHE A CA 1
ATOM 7022 C C . PHE A 1 926 ? 2.782 -71.810 24.001 1.00 80.43 926 PHE A C 1
ATOM 7023 O O . PHE A 1 926 ? 3.819 -72.051 23.378 1.00 86.75 926 PHE A O 1
ATOM 7031 N N . ILE A 1 927 ? 2.729 -70.951 25.011 1.00 70.80 927 ILE A N 1
ATOM 7032 C CA . ILE A 1 927 ? 3.917 -70.295 25.536 1.00 86.25 927 ILE A CA 1
ATOM 7033 C C . ILE A 1 927 ? 4.002 -70.574 27.029 1.00 92.61 927 ILE A C 1
ATOM 7034 O O . ILE A 1 927 ? 2.989 -70.791 27.698 1.00 100.36 927 ILE A O 1
ATOM 7039 N N . ASP A 1 928 ? 5.230 -70.575 27.544 1.00 91.46 928 ASP A N 1
ATOM 7040 C CA . ASP A 1 928 ? 5.503 -70.882 28.947 1.00 95.59 928 ASP A CA 1
ATOM 7041 C C . ASP A 1 928 ? 4.974 -72.268 29.312 1.00 101.04 928 ASP A C 1
ATOM 7042 O O . ASP A 1 928 ? 4.249 -72.447 30.291 1.00 101.08 928 ASP A O 1
ATOM 7047 N N . ASP A 1 929 ? 5.338 -73.254 28.495 1.00 100.43 929 ASP A N 1
ATOM 7048 C CA . ASP A 1 929 ? 5.001 -74.658 28.714 1.00 100.87 929 ASP A CA 1
ATOM 7049 C C . ASP A 1 929 ? 3.499 -74.896 28.806 1.00 95.80 929 ASP A C 1
ATOM 7050 O O . ASP A 1 929 ? 3.065 -75.903 29.368 1.00 93.69 929 ASP A O 1
ATOM 7055 N N . GLY A 1 930 ? 2.689 -73.993 28.266 1.00 95.75 930 GLY A N 1
ATOM 7056 C CA . GLY A 1 930 ? 1.251 -74.139 28.311 1.00 88.44 930 GLY A CA 1
ATOM 7057 C C . GLY A 1 930 ? 0.549 -73.315 29.364 1.00 83.06 930 GLY A C 1
ATOM 7058 O O . GLY A 1 930 ? -0.679 -73.394 29.467 1.00 84.30 930 GLY A O 1
ATOM 7059 N N . ARG A 1 931 ? 1.280 -72.531 30.149 1.00 78.09 931 ARG A N 1
ATOM 7060 C CA . ARG A 1 931 ? 0.667 -71.658 31.140 1.00 79.60 931 ARG A CA 1
ATOM 7061 C C . ARG A 1 931 ? 0.119 -70.370 30.544 1.00 87.03 931 ARG A C 1
ATOM 7062 O O . ARG A 1 931 ? -0.499 -69.588 31.272 1.00 83.02 931 ARG A O 1
ATOM 7070 N N . ASP A 1 932 ? 0.331 -70.127 29.253 1.00 96.68 932 ASP A N 1
ATOM 7071 C CA . ASP A 1 932 ? -0.180 -68.931 28.600 1.00 98.14 932 ASP A CA 1
ATOM 7072 C C . ASP A 1 932 ? -0.288 -69.205 27.107 1.00 88.60 932 ASP A C 1
ATOM 7073 O O . ASP A 1 932 ? 0.281 -70.171 26.595 1.00 79.58 932 ASP A O 1
ATOM 7078 N N . LEU A 1 933 ? -1.026 -68.340 26.416 1.00 85.17 933 LEU A N 1
ATOM 7079 C CA . LEU A 1 933 ? -1.306 -68.508 24.999 1.00 83.57 933 LEU A CA 1
ATOM 7080 C C . LEU A 1 933 ? -0.951 -67.244 24.232 1.00 88.23 933 LEU A C 1
ATOM 7081 O O . LEU A 1 933 ? -1.070 -66.131 24.749 1.00 92.89 933 LEU A O 1
ATOM 7086 N N . GLU A 1 934 ? -0.534 -67.427 22.982 1.00 82.29 934 GLU A N 1
ATOM 7087 C CA . GLU A 1 934 ? -0.243 -66.329 22.069 1.00 84.90 934 GLU A CA 1
ATOM 7088 C C . GLU A 1 934 ? -1.190 -66.426 20.885 1.00 77.61 934 GLU A C 1
ATOM 7089 O O . GLU A 1 934 ? -1.173 -67.422 20.159 1.00 73.17 934 GLU A O 1
ATOM 7095 N N . PHE A 1 935 ? -2.010 -65.398 20.690 1.00 71.43 935 PHE A N 1
ATOM 7096 C CA . PHE A 1 935 ? -2.937 -65.381 19.566 1.00 70.92 935 PHE A CA 1
ATOM 7097 C C . PHE A 1 935 ? -2.171 -65.254 18.258 1.00 73.12 935 PHE A C 1
ATOM 7098 O O . PHE A 1 935 ? -1.416 -64.297 18.063 1.00 90.81 935 PHE A O 1
ATOM 7106 N N . ILE A 1 936 ? -2.363 -66.215 17.361 1.00 70.36 936 ILE A N 1
ATOM 7107 C CA . ILE A 1 936 ? -1.707 -66.189 16.062 1.00 77.10 936 ILE A CA 1
ATOM 7108 C C . ILE A 1 936 ? -2.591 -65.433 15.083 1.00 75.95 936 ILE A C 1
ATOM 7109 O O . ILE A 1 936 ? -2.338 -64.265 14.778 1.00 89.84 936 ILE A O 1
ATOM 7114 N N . HIS A 1 937 ? -3.635 -66.087 14.586 1.00 79.23 937 HIS A N 1
ATOM 7115 C CA . HIS A 1 937 ? -4.531 -65.431 13.651 1.00 73.59 937 HIS A CA 1
ATOM 7116 C C . HIS A 1 937 ? -5.913 -66.055 13.729 1.00 78.27 937 HIS A C 1
ATOM 7117 O O . HIS A 1 937 ? -6.086 -67.198 14.161 1.00 83.83 937 HIS A O 1
ATOM 7124 N N . LYS A 1 938 ? -6.896 -65.272 13.300 1.00 77.79 938 LYS A N 1
ATOM 7125 C CA . LYS A 1 938 ? -8.300 -65.646 13.295 1.00 73.40 938 LYS A CA 1
ATOM 7126 C C . LYS A 1 938 ? -8.783 -65.639 11.855 1.00 71.40 938 LYS A C 1
ATOM 7127 O O . LYS A 1 938 ? -8.552 -64.667 11.132 1.00 80.13 938 LYS A O 1
ATOM 7133 N N . THR A 1 939 ? -9.431 -66.721 11.432 1.00 70.10 939 THR A N 1
ATOM 7134 C CA . THR A 1 939 ? -9.866 -66.861 10.049 1.00 77.53 939 THR A CA 1
ATOM 7135 C C . THR A 1 939 ? -11.373 -67.076 9.994 1.00 72.34 939 THR A C 1
ATOM 7136 O O . THR A 1 939 ? -11.896 -67.995 10.627 1.00 80.03 939 THR A O 1
ATOM 7140 N N . ILE A 1 940 ? -12.060 -66.230 9.227 1.00 67.80 940 ILE A N 1
ATOM 7141 C CA . ILE A 1 940 ? -13.516 -66.168 9.231 1.00 67.84 940 ILE A CA 1
ATOM 7142 C C . ILE A 1 940 ? -14.084 -67.232 8.305 1.00 76.85 940 ILE A C 1
ATOM 7143 O O . ILE A 1 940 ? -13.504 -67.554 7.264 1.00 92.59 940 ILE A O 1
ATOM 7148 N N . ILE A 1 941 ? -15.241 -67.777 8.678 1.00 77.50 941 ILE A N 1
ATOM 7149 C CA . ILE A 1 941 ? -15.930 -68.796 7.905 1.00 76.52 941 ILE A CA 1
ATOM 7150 C C . ILE A 1 941 ? -17.422 -68.484 7.896 1.00 75.09 941 ILE A C 1
ATOM 7151 O O . ILE A 1 941 ? -17.886 -67.524 8.513 1.00 79.95 941 ILE A O 1
ATOM 7156 N N . GLU A 1 942 ? -18.178 -69.330 7.200 1.00 74.97 942 GLU A N 1
ATOM 7157 C CA . GLU A 1 942 ? -19.577 -69.038 6.906 1.00 75.72 942 GLU A CA 1
ATOM 7158 C C . GLU A 1 942 ? -20.453 -69.192 8.141 1.00 83.55 942 GLU A C 1
ATOM 7159 O O . GLU A 1 942 ? -21.238 -68.297 8.472 1.00 82.35 942 GLU A O 1
ATOM 7165 N N . GLU A 1 943 ? -20.350 -70.325 8.819 1.00 94.56 943 GLU A N 1
ATOM 7166 C CA . GLU A 1 943 ? -21.151 -70.654 9.987 1.00 88.69 943 GLU A CA 1
ATOM 7167 C C . GLU A 1 943 ? -20.229 -71.023 11.135 1.00 81.73 943 GLU A C 1
ATOM 7168 O O . GLU A 1 943 ? -19.046 -71.306 10.923 1.00 90.42 943 GLU A O 1
ATOM 7174 N N . PRO A 1 944 ? -20.727 -71.005 12.365 1.00 66.66 944 PRO A N 1
ATOM 7175 C CA . PRO A 1 944 ? -19.899 -71.405 13.500 1.00 64.97 944 PRO A CA 1
ATOM 7176 C C . PRO A 1 944 ? -19.493 -72.862 13.391 1.00 74.90 944 PRO A C 1
ATOM 7177 O O . PRO A 1 944 ? -20.332 -73.732 13.120 1.00 80.18 944 PRO A O 1
ATOM 7181 N N . PRO A 1 945 ? -18.216 -73.169 13.586 1.00 74.25 945 PRO A N 1
ATOM 7182 C CA . PRO A 1 945 ? -17.765 -74.560 13.473 1.00 70.80 945 PRO A CA 1
ATOM 7183 C C . PRO A 1 945 ? -17.983 -75.321 14.768 1.00 76.96 945 PRO A C 1
ATOM 7184 O O . PRO A 1 945 ? -17.434 -74.954 15.808 1.00 79.57 945 PRO A O 1
ATOM 7188 N N . LEU A 1 946 ? -18.782 -76.380 14.724 1.00 69.68 946 LEU A N 1
ATOM 7189 C CA . LEU A 1 946 ? -19.168 -77.070 15.944 1.00 64.69 946 LEU A CA 1
ATOM 7190 C C . LEU A 1 946 ? -18.260 -78.236 16.296 1.00 68.35 946 LEU A C 1
ATOM 7191 O O . LEU A 1 946 ? -18.391 -78.788 17.390 1.00 79.56 946 LEU A O 1
ATOM 7196 N N . ALA A 1 947 ? -17.333 -78.603 15.420 1.00 66.66 947 ALA A N 1
ATOM 7197 C CA . ALA A 1 947 ? -16.511 -79.779 15.641 1.00 67.24 947 ALA A CA 1
ATOM 7198 C C . ALA A 1 947 ? -15.149 -79.582 15.001 1.00 67.89 947 ALA A C 1
ATOM 7199 O O . ALA A 1 947 ? -15.060 -79.177 13.841 1.00 71.60 947 ALA A O 1
ATOM 7201 N N . PHE A 1 948 ? -14.102 -79.876 15.761 1.00 73.83 948 PHE A N 1
ATOM 7202 C CA . PHE A 1 948 ? -12.733 -79.916 15.280 1.00 67.97 948 PHE A CA 1
ATOM 7203 C C . PHE A 1 948 ? -12.154 -81.297 15.549 1.00 68.19 948 PHE A C 1
ATOM 7204 O O . PHE A 1 948 ? -12.631 -82.032 16.415 1.00 80.44 948 PHE A O 1
ATOM 7212 N N . CYS A 1 949 ? -11.109 -81.635 14.813 1.00 68.13 949 CYS A N 1
ATOM 7213 C CA . CYS A 1 949 ? -10.488 -82.939 14.977 1.00 62.49 949 CYS A CA 1
ATOM 7214 C C . CYS A 1 949 ? -9.135 -82.996 14.283 1.00 69.63 949 CYS A C 1
ATOM 7215 O O . CYS A 1 949 ? -9.032 -82.684 13.093 1.00 74.12 949 CYS A O 1
ATOM 7218 N N . PRO A 1 950 ? -8.079 -83.393 14.985 1.00 64.45 950 PRO A N 1
ATOM 7219 C CA . PRO A 1 950 ? -6.788 -83.583 14.321 1.00 60.83 950 PRO A CA 1
ATOM 7220 C C . PRO A 1 950 ? -6.858 -84.740 13.336 1.00 71.80 950 PRO A C 1
ATOM 7221 O O . PRO A 1 950 ? -7.279 -85.845 13.682 1.00 81.06 950 PRO A O 1
ATOM 7225 N N . PHE A 1 951 ? -6.441 -84.478 12.103 1.00 75.23 951 PHE A N 1
ATOM 7226 C CA . PHE A 1 951 ? -6.517 -85.469 11.034 1.00 68.51 951 PHE A CA 1
ATOM 7227 C C . PHE A 1 951 ? -5.224 -85.409 10.239 1.00 68.78 951 PHE A C 1
ATOM 7228 O O . PHE A 1 951 ? -4.990 -84.439 9.518 1.00 79.17 951 PHE A O 1
ATOM 7236 N N . GLN A 1 952 ? -4.389 -86.434 10.389 1.00 74.52 952 GLN A N 1
ATOM 7237 C CA . GLN A 1 952 ? -3.183 -86.619 9.585 1.00 81.42 952 GLN A CA 1
ATOM 7238 C C . GLN A 1 952 ? -2.337 -85.350 9.526 1.00 85.11 952 GLN A C 1
ATOM 7239 O O . GLN A 1 952 ? -1.991 -84.850 8.456 1.00 90.78 952 GLN A O 1
ATOM 7245 N N . GLY A 1 953 ? -2.004 -84.821 10.697 1.00 83.89 953 GLY A N 1
ATOM 7246 C CA . GLY A 1 953 ? -1.141 -83.665 10.775 1.00 87.54 953 GLY A CA 1
ATOM 7247 C C . GLY A 1 953 ? -1.754 -82.362 10.322 1.00 82.35 953 GLY A C 1
ATOM 7248 O O . GLY A 1 953 ? -1.047 -81.352 10.271 1.00 87.90 953 GLY A O 1
ATOM 7249 N N . ARG A 1 954 ? -3.035 -82.347 9.982 1.00 75.04 954 ARG A N 1
ATOM 7250 C CA . ARG A 1 954 ? -3.736 -81.130 9.614 1.00 74.54 954 ARG A CA 1
ATOM 7251 C C . ARG A 1 954 ? -5.029 -81.062 10.413 1.00 77.18 954 ARG A C 1
ATOM 7252 O O . ARG A 1 954 ? -5.320 -81.938 11.229 1.00 84.67 954 ARG A O 1
ATOM 7260 N N . LEU A 1 955 ? -5.810 -80.013 10.184 1.00 78.50 955 LEU A N 1
ATOM 7261 C CA . LEU A 1 955 ? -7.002 -79.758 10.980 1.00 69.73 955 LEU A CA 1
ATOM 7262 C C . LEU A 1 955 ? -8.250 -80.168 10.217 1.00 73.69 955 LEU A C 1
ATOM 7263 O O . LEU A 1 955 ? -8.358 -79.938 9.013 1.00 78.39 955 LEU A O 1
ATOM 7268 N N . LEU A 1 956 ? -9.184 -80.787 10.927 1.00 77.81 956 LEU A N 1
ATOM 7269 C CA . LEU A 1 956 ? -10.503 -81.111 10.404 1.00 66.53 956 LEU A CA 1
ATOM 7270 C C . LEU A 1 956 ? -11.526 -80.242 11.112 1.00 67.69 956 LEU A C 1
ATOM 7271 O O . LEU A 1 956 ? -11.525 -80.156 12.341 1.00 78.97 956 LEU A O 1
ATOM 7276 N N . ALA A 1 957 ? -12.388 -79.597 10.342 1.00 56.00 957 ALA A N 1
ATOM 7277 C CA . ALA A 1 957 ? -13.432 -78.756 10.892 1.00 60.78 957 ALA A CA 1
ATOM 7278 C C . ALA A 1 957 ? -14.762 -79.107 10.246 1.00 77.88 957 ALA A C 1
ATOM 7279 O O . ALA A 1 957 ? -14.821 -79.477 9.072 1.00 66.96 957 ALA A O 1
ATOM 7281 N N . GLY A 1 958 ? -15.828 -79.001 11.035 1.00 77.68 958 GLY A N 1
ATOM 7282 C CA . GLY A 1 958 ? -17.173 -79.218 10.542 1.00 60.68 958 GLY A CA 1
ATOM 7283 C C . GLY A 1 958 ? -17.980 -77.943 10.600 1.00 67.53 958 GLY A C 1
ATOM 7284 O O . GLY A 1 958 ? -18.292 -77.448 11.684 1.00 70.98 958 GLY A O 1
ATOM 7285 N N . ILE A 1 959 ? -18.315 -77.400 9.436 1.00 64.14 959 ILE A N 1
ATOM 7286 C CA . ILE A 1 959 ? -18.981 -76.110 9.308 1.00 77.62 959 ILE A CA 1
ATOM 7287 C C . ILE A 1 959 ? -20.254 -76.333 8.506 1.00 73.93 959 ILE A C 1
ATOM 7288 O O . ILE A 1 959 ? -20.193 -76.585 7.298 1.00 80.49 959 ILE A O 1
ATOM 7293 N N . GLY A 1 960 ? -21.403 -76.231 9.161 1.00 68.71 960 GLY A N 1
ATOM 7294 C CA . GLY A 1 960 ? -22.651 -76.530 8.478 1.00 80.91 960 GLY A CA 1
ATOM 7295 C C . GLY A 1 960 ? -22.754 -78.019 8.227 1.00 73.88 960 GLY A C 1
ATOM 7296 O O . GLY A 1 960 ? -22.638 -78.829 9.149 1.00 94.02 960 GLY A O 1
ATOM 7297 N N . LYS A 1 961 ? -22.985 -78.397 6.972 1.00 70.29 961 LYS A N 1
ATOM 7298 C CA . LYS A 1 961 ? -22.874 -79.784 6.552 1.00 73.10 961 LYS A CA 1
ATOM 7299 C C . LYS A 1 961 ? -21.511 -80.087 5.955 1.00 73.50 961 LYS A C 1
ATOM 7300 O O . LYS A 1 961 ? -21.342 -81.118 5.300 1.00 69.01 961 LYS A O 1
ATOM 7306 N N . MET A 1 962 ? -20.539 -79.210 6.164 1.00 69.97 962 MET A N 1
ATOM 7307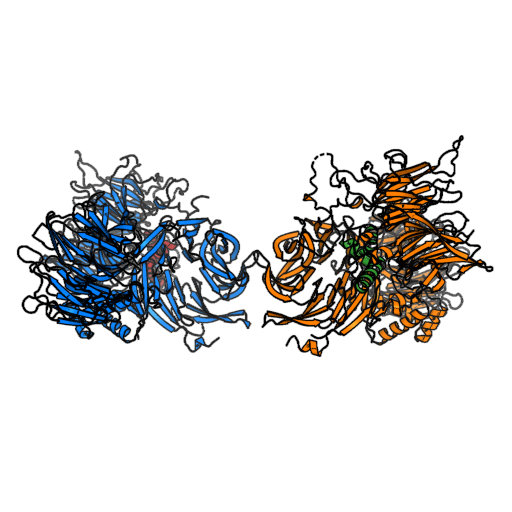 C CA . MET A 1 962 ? -19.299 -79.206 5.407 1.00 64.33 962 MET A CA 1
ATOM 7308 C C . MET A 1 962 ? -18.161 -79.779 6.235 1.00 69.73 962 MET A C 1
ATOM 7309 O O . MET A 1 962 ? -17.902 -79.315 7.347 1.00 72.00 962 MET A O 1
ATOM 7314 N N . LEU A 1 963 ? -17.472 -80.767 5.684 1.00 66.42 963 LEU A N 1
ATOM 7315 C CA . LEU A 1 963 ? -16.259 -81.304 6.281 1.00 73.38 963 LEU A CA 1
ATOM 7316 C C . LEU A 1 963 ? -15.075 -80.692 5.549 1.00 74.42 963 LEU A C 1
ATOM 7317 O O . LEU A 1 963 ? -14.982 -80.802 4.326 1.00 78.10 963 LEU A O 1
ATOM 7322 N N . ARG A 1 964 ? -14.174 -80.055 6.290 1.00 77.77 964 ARG A N 1
ATOM 7323 C CA . ARG A 1 964 ? -13.153 -79.222 5.673 1.00 72.16 964 ARG A CA 1
ATOM 7324 C C . ARG A 1 964 ? -11.799 -79.488 6.307 1.00 77.31 964 ARG A C 1
ATOM 7325 O O . ARG A 1 964 ? -11.688 -79.533 7.534 1.00 77.62 964 ARG A O 1
ATOM 7333 N N . ILE A 1 965 ? -10.774 -79.655 5.475 1.00 73.09 965 ILE A N 1
ATOM 7334 C CA . ILE A 1 965 ? -9.400 -79.820 5.936 1.00 69.97 965 ILE A CA 1
ATOM 7335 C C . ILE A 1 965 ? -8.676 -78.492 5.786 1.00 74.35 965 ILE A C 1
ATOM 7336 O O . ILE A 1 965 ? -8.659 -77.904 4.701 1.00 79.62 965 ILE A O 1
ATOM 7341 N N . TYR A 1 966 ? -8.084 -78.019 6.874 1.00 78.86 966 TYR A N 1
ATOM 7342 C CA . TYR A 1 966 ? -7.284 -76.808 6.888 1.00 69.48 966 TYR A CA 1
ATOM 7343 C C . TYR A 1 966 ? -5.847 -77.156 7.240 1.00 78.36 966 TYR A C 1
ATOM 7344 O O . TYR A 1 966 ? -5.579 -78.159 7.910 1.00 85.06 966 TYR A O 1
ATOM 7353 N N . ASP A 1 967 ? -4.929 -76.315 6.782 1.00 75.43 967 ASP A N 1
ATOM 7354 C CA . ASP A 1 967 ? -3.550 -76.326 7.232 1.00 74.41 967 ASP A CA 1
ATOM 7355 C C . ASP A 1 967 ? -3.213 -74.957 7.803 1.00 74.96 967 ASP A C 1
ATOM 7356 O O . ASP A 1 967 ? -3.898 -73.968 7.539 1.00 77.20 967 ASP A O 1
ATOM 7361 N N . LEU A 1 968 ? -2.155 -74.904 8.602 1.00 76.05 968 LEU A N 1
ATOM 7362 C CA . LEU A 1 968 ? -1.762 -73.672 9.268 1.00 68.46 968 LEU A CA 1
ATOM 7363 C C . LEU A 1 968 ? -0.906 -72.836 8.325 1.00 87.12 968 LEU A C 1
ATOM 7364 O O . LEU A 1 968 ? 0.134 -73.299 7.846 1.00 83.08 968 LEU A O 1
ATOM 7369 N N . GLY A 1 969 ? -1.346 -71.607 8.059 1.00 72.86 969 GLY A N 1
ATOM 7370 C CA . GLY A 1 969 ? -0.636 -70.694 7.199 1.00 68.12 969 GLY A CA 1
ATOM 7371 C C . GLY A 1 969 ? -0.103 -69.495 7.963 1.00 81.58 969 GLY A C 1
ATOM 7372 O O . GLY A 1 969 ? -0.291 -69.346 9.165 1.00 84.82 969 GLY A O 1
ATOM 7373 N N . LEU A 1 970 ? 0.569 -68.622 7.216 1.00 87.03 970 LEU A N 1
ATOM 7374 C CA . LEU A 1 970 ? 1.232 -67.480 7.833 1.00 86.87 970 LEU A CA 1
ATOM 7375 C C . LEU A 1 970 ? 0.226 -66.478 8.379 1.00 78.48 970 LEU A C 1
ATOM 7376 O O . LEU A 1 970 ? 0.437 -65.901 9.449 1.00 74.31 970 LEU A O 1
ATOM 7381 N N . LYS A 1 971 ? -0.873 -66.256 7.662 1.00 73.38 971 LYS A N 1
ATOM 7382 C CA . LYS A 1 971 ? -1.866 -65.275 8.067 1.00 84.87 971 LYS A CA 1
ATOM 7383 C C . LYS A 1 971 ? -3.259 -65.849 8.270 1.00 83.41 971 LYS A C 1
ATOM 7384 O O . LYS A 1 971 ? -4.068 -65.218 8.957 1.00 71.48 971 LYS A O 1
ATOM 7390 N N . GLN A 1 972 ? -3.562 -67.011 7.701 1.00 81.52 972 GLN A N 1
ATOM 7391 C CA . GLN A 1 972 ? -4.873 -67.625 7.835 1.00 77.67 972 GLN A CA 1
ATOM 7392 C C . GLN A 1 972 ? -4.703 -69.135 7.875 1.00 77.55 972 GLN A C 1
ATOM 7393 O O . GLN A 1 972 ? -3.625 -69.666 7.610 1.00 98.87 972 GLN A O 1
ATOM 7399 N N . LEU A 1 973 ? -5.783 -69.825 8.218 1.00 72.76 973 LEU A N 1
ATOM 7400 C CA . LEU A 1 973 ? -5.884 -71.244 7.920 1.00 75.60 973 LEU A CA 1
ATOM 7401 C C . LEU A 1 973 ? -6.302 -71.406 6.466 1.00 79.31 973 LEU A C 1
ATOM 7402 O O . LEU A 1 973 ? -7.114 -70.634 5.951 1.00 84.81 973 LEU A O 1
ATOM 7407 N N . LEU A 1 974 ? -5.738 -72.406 5.800 1.00 68.82 974 LEU A N 1
ATOM 7408 C CA . LEU A 1 974 ? -5.863 -72.547 4.357 1.00 70.97 974 LEU A CA 1
ATOM 7409 C C . LEU A 1 974 ? -6.569 -73.847 4.015 1.00 72.22 974 LEU A C 1
ATOM 7410 O O . LEU A 1 974 ? -6.160 -74.917 4.470 1.00 73.35 974 LEU A O 1
ATOM 7415 N N . ARG A 1 975 ? -7.614 -73.750 3.202 1.00 74.68 975 ARG A N 1
ATOM 7416 C CA . ARG A 1 975 ? -8.327 -74.933 2.742 1.00 81.75 975 ARG A CA 1
ATOM 7417 C C . ARG A 1 975 ? -7.428 -75.811 1.887 1.00 83.16 975 ARG A C 1
ATOM 7418 O O . ARG A 1 975 ? -6.657 -75.320 1.060 1.00 103.78 975 ARG A O 1
ATOM 7426 N N . LYS A 1 976 ? -7.534 -77.121 2.087 1.00 72.11 976 LYS A N 1
ATOM 7427 C CA . LYS A 1 976 ? -6.860 -78.092 1.236 1.00 66.93 976 LYS A CA 1
ATOM 7428 C C . LYS A 1 976 ? -7.797 -79.129 0.646 1.00 71.50 976 LYS A C 1
ATOM 7429 O O . LYS A 1 976 ? -7.426 -79.769 -0.343 1.00 75.51 976 LYS A O 1
ATOM 7435 N N . ALA A 1 977 ? -8.983 -79.321 1.212 1.00 79.50 977 ALA A N 1
ATOM 7436 C CA . ALA A 1 977 ? -10.000 -80.229 0.703 1.00 80.37 977 ALA A CA 1
ATOM 7437 C C . ALA A 1 977 ? -11.276 -79.990 1.489 1.00 76.19 977 ALA A C 1
ATOM 7438 O O . ALA A 1 977 ? -11.230 -79.520 2.627 1.00 75.75 977 ALA A O 1
ATOM 7440 N N . GLN A 1 978 ? -12.410 -80.312 0.876 1.00 70.38 978 GLN A N 1
ATOM 7441 C CA . GLN A 1 978 ? -13.686 -80.159 1.558 1.00 71.28 978 GLN A CA 1
ATOM 7442 C C . GLN A 1 978 ? -14.750 -80.957 0.824 1.00 75.82 978 GLN A C 1
ATOM 7443 O O . GLN A 1 978 ? -14.575 -81.338 -0.334 1.00 78.99 978 GLN A O 1
ATOM 7449 N N . ALA A 1 979 ? -15.862 -81.195 1.519 1.00 76.58 979 ALA A N 1
ATOM 7450 C CA . ALA A 1 979 ? -17.015 -81.892 0.966 1.00 69.02 979 ALA A CA 1
ATOM 7451 C C . ALA A 1 979 ? -18.165 -81.803 1.955 1.00 76.07 979 ALA A C 1
ATOM 7452 O O . ALA A 1 979 ? -17.968 -81.521 3.138 1.00 85.73 979 ALA A O 1
ATOM 7454 N N . GLU A 1 980 ? -19.370 -82.043 1.452 1.00 77.19 980 GLU A N 1
ATOM 7455 C CA . GLU A 1 980 ? -20.563 -82.123 2.284 1.00 84.69 980 GLU A CA 1
ATOM 7456 C C . GLU A 1 980 ? -20.774 -83.568 2.711 1.00 87.95 980 GLU A C 1
ATOM 7457 O O . GLU A 1 980 ? -20.807 -84.466 1.865 1.00 87.05 980 GLU A O 1
ATOM 7463 N N . VAL A 1 981 ? -20.928 -83.794 4.015 1.00 80.83 981 VAL A N 1
ATOM 7464 C CA . VAL A 1 981 ? -20.953 -85.162 4.521 1.00 80.32 981 VAL A CA 1
ATOM 7465 C C . VAL A 1 981 ? -22.199 -85.461 5.345 1.00 82.27 981 VAL A C 1
ATOM 7466 O O . VAL A 1 981 ? -22.742 -86.566 5.269 1.00 83.70 981 VAL A O 1
ATOM 7470 N N . SER A 1 982 ? -22.663 -84.508 6.138 1.00 79.24 982 SER A N 1
ATOM 7471 C CA . SER A 1 982 ? -23.762 -84.791 7.043 1.00 86.33 982 SER A CA 1
ATOM 7472 C C . SER A 1 982 ? -25.061 -84.177 6.545 1.00 83.83 982 SER A C 1
ATOM 7473 O O . SER A 1 982 ? -25.056 -83.178 5.821 1.00 74.86 982 SER A O 1
ATOM 7476 N N . PRO A 1 983 ? -26.204 -84.759 6.912 1.00 85.90 983 PRO A N 1
ATOM 7477 C CA . PRO A 1 983 ? -27.476 -84.303 6.337 1.00 75.42 983 PRO A CA 1
ATOM 7478 C C . PRO A 1 983 ? -27.930 -82.933 6.805 1.00 77.29 983 PRO A C 1
ATOM 7479 O O . PRO A 1 983 ? -28.699 -82.289 6.083 1.00 81.90 983 PRO A O 1
ATOM 7483 N N . GLN A 1 984 ? -27.510 -82.456 7.974 1.00 73.06 984 GLN A N 1
ATOM 7484 C CA . GLN A 1 984 ? -28.018 -81.158 8.394 1.00 72.98 984 GLN A CA 1
ATOM 7485 C C . GLN A 1 984 ? -27.002 -80.294 9.128 1.00 69.99 984 GLN A C 1
ATOM 7486 O O . GLN A 1 984 ? -26.977 -79.079 8.924 1.00 75.63 984 GLN A O 1
ATOM 7492 N N . LEU A 1 985 ? -26.172 -80.884 9.984 1.00 66.50 985 LEU A N 1
ATOM 7493 C CA . LEU A 1 985 ? -25.243 -80.078 10.765 1.00 54.79 985 LEU A CA 1
ATOM 7494 C C . LEU A 1 985 ? -24.251 -80.983 11.475 1.00 61.63 985 LEU A C 1
ATOM 7495 O O . LEU A 1 985 ? -24.643 -81.984 12.066 1.00 69.52 985 LEU A O 1
ATOM 7500 N N . ILE A 1 986 ? -22.977 -80.614 11.427 1.00 62.18 986 ILE A N 1
ATOM 7501 C CA . ILE A 1 986 ? -21.927 -81.369 12.106 1.00 61.07 986 ILE A CA 1
ATOM 7502 C C . ILE A 1 986 ? -21.863 -80.923 13.558 1.00 69.32 986 ILE A C 1
ATOM 7503 O O . ILE A 1 986 ? -21.825 -79.722 13.846 1.00 77.22 986 ILE A O 1
ATOM 7508 N N . VAL A 1 987 ? -21.837 -81.886 14.476 1.00 62.40 987 VAL A N 1
ATOM 7509 C CA . VAL A 1 987 ? -21.715 -81.596 15.899 1.00 63.99 987 VAL A CA 1
ATOM 7510 C C . VAL A 1 987 ? -20.554 -82.323 16.556 1.00 62.90 987 VAL A C 1
ATOM 7511 O O . VAL A 1 987 ? -20.192 -81.973 17.687 1.00 66.08 987 VAL A O 1
ATOM 7515 N N . SER A 1 988 ? -19.947 -83.305 15.899 1.00 57.48 988 SER A N 1
ATOM 7516 C CA . SER A 1 988 ? -18.802 -83.991 16.482 1.00 65.41 988 SER A CA 1
ATOM 7517 C C . SER A 1 988 ? -17.990 -84.637 15.372 1.00 65.57 988 SER A C 1
ATOM 7518 O O . SER A 1 988 ? -18.512 -84.962 14.307 1.00 64.59 988 SER A O 1
ATOM 7521 N N . LEU A 1 989 ? -16.704 -84.836 15.649 1.00 65.88 989 LEU A N 1
ATOM 7522 C CA . LEU A 1 989 ? -15.786 -85.445 14.702 1.00 59.55 989 LEU A CA 1
ATOM 7523 C C . LEU A 1 989 ? -14.771 -86.299 15.441 1.00 66.88 989 LEU A C 1
ATOM 7524 O O . LEU A 1 989 ? -14.365 -85.984 16.559 1.00 73.55 989 LEU A O 1
ATOM 7529 N N . ASP A 1 990 ? -14.363 -87.383 14.794 1.00 60.90 990 ASP A N 1
ATOM 7530 C CA . ASP A 1 990 ? -13.307 -88.249 15.295 1.00 73.03 990 ASP A CA 1
ATOM 7531 C C . ASP A 1 990 ? -12.772 -89.036 14.109 1.00 64.47 990 ASP A C 1
ATOM 7532 O O . ASP A 1 990 ? -13.425 -89.134 13.072 1.00 54.60 990 ASP A O 1
ATOM 7537 N N . THR A 1 991 ? -11.572 -89.587 14.261 1.00 64.16 991 THR A N 1
ATOM 7538 C CA . THR A 1 991 ? -10.970 -90.265 13.124 1.00 63.55 991 THR A CA 1
ATOM 7539 C C . THR A 1 991 ? -9.904 -91.252 13.571 1.00 72.39 991 THR A C 1
ATOM 7540 O O . THR A 1 991 ? -9.270 -91.085 14.614 1.00 74.64 991 THR A O 1
ATOM 7544 N N . ARG A 1 992 ? -9.733 -92.295 12.761 1.00 66.26 992 ARG A N 1
ATOM 7545 C CA . ARG A 1 992 ? -8.610 -93.223 12.840 1.00 64.71 992 ARG A CA 1
ATOM 7546 C C . ARG A 1 992 ? -8.225 -93.569 11.415 1.00 75.13 992 ARG A C 1
ATOM 7547 O O . ARG A 1 992 ? -9.101 -93.847 10.596 1.00 75.00 992 ARG A O 1
ATOM 7555 N N . HIS A 1 993 ? -6.927 -93.549 11.117 1.00 77.39 993 HIS A N 1
ATOM 7556 C CA . HIS A 1 993 ? -6.414 -93.832 9.780 1.00 72.16 993 HIS A CA 1
ATOM 7557 C C . HIS A 1 993 ? -7.147 -92.985 8.752 1.00 73.08 993 HIS A C 1
ATOM 7558 O O . HIS A 1 993 ? -7.332 -91.789 8.972 1.00 81.59 993 HIS A O 1
ATOM 7565 N N . ASN A 1 994 ? -7.561 -93.570 7.633 1.00 67.29 994 ASN A N 1
ATOM 7566 C CA . ASN A 1 994 ? -8.221 -92.800 6.582 1.00 76.31 994 ASN A CA 1
ATOM 7567 C C . ASN A 1 994 ? -9.712 -92.637 6.815 1.00 75.71 994 ASN A C 1
ATOM 7568 O O . ASN A 1 994 ? -10.413 -92.158 5.925 1.00 72.87 994 ASN A O 1
ATOM 7573 N N . ARG A 1 995 ? -10.209 -93.015 7.985 1.00 77.10 995 ARG A N 1
ATOM 7574 C CA . ARG A 1 995 ? -11.635 -93.001 8.269 1.00 70.65 995 ARG A CA 1
ATOM 7575 C C . ARG A 1 995 ? -11.966 -91.829 9.180 1.00 65.44 995 ARG A C 1
ATOM 7576 O O . ARG A 1 995 ? -11.281 -91.602 10.179 1.00 70.58 995 ARG A O 1
ATOM 7584 N N . ILE A 1 996 ? -13.004 -91.085 8.818 1.00 61.31 996 ILE A N 1
ATOM 7585 C CA . ILE A 1 996 ? -13.532 -89.982 9.607 1.00 62.48 996 ILE A CA 1
ATOM 7586 C C . ILE A 1 996 ? -14.973 -90.326 9.934 1.00 66.69 996 ILE A C 1
ATOM 7587 O O . ILE A 1 996 ? -15.728 -90.731 9.046 1.00 66.48 996 ILE A O 1
ATOM 7592 N N . VAL A 1 997 ? -15.356 -90.184 11.198 1.00 62.76 997 VAL A N 1
ATOM 7593 C CA . VAL A 1 997 ? -16.731 -90.410 11.618 1.00 60.16 997 VAL A CA 1
ATOM 7594 C C . VAL A 1 997 ? -17.337 -89.067 11.988 1.00 69.09 997 VAL A C 1
ATOM 7595 O O . VAL A 1 997 ? -16.734 -88.281 12.729 1.00 68.44 997 VAL A O 1
ATOM 7599 N N . VAL A 1 998 ? -18.515 -88.791 11.441 1.00 59.34 998 VAL A N 1
ATOM 7600 C CA . VAL A 1 998 ? -19.135 -87.478 11.507 1.00 61.98 998 VAL A CA 1
ATOM 7601 C C . VAL A 1 998 ? -20.460 -87.620 12.230 1.00 65.62 998 VAL A C 1
ATOM 7602 O O . VAL A 1 998 ? -21.332 -88.377 11.795 1.00 60.46 998 VAL A O 1
ATOM 7606 N N . GLY A 1 999 ? -20.629 -86.890 13.331 1.00 62.65 999 GLY A N 1
ATOM 7607 C CA . GLY A 1 999 ? -21.865 -86.907 14.064 1.00 64.97 999 GLY A CA 1
ATOM 7608 C C . GLY A 1 999 ? -22.752 -85.769 13.612 1.00 63.93 999 GLY A C 1
ATOM 7609 O O . GLY A 1 999 ? -22.371 -84.611 13.695 1.00 63.19 999 GLY A O 1
ATOM 7610 N N . ASP A 1 1000 ? -23.952 -86.111 13.161 1.00 62.21 1000 ASP A N 1
ATOM 7611 C CA . ASP A 1 1000 ? -24.901 -85.094 12.741 1.00 62.51 1000 ASP A CA 1
ATOM 7612 C C . ASP A 1 1000 ? -25.775 -84.689 13.919 1.00 66.71 1000 ASP A C 1
ATOM 7613 O O . ASP A 1 1000 ? -25.983 -85.455 14.856 1.00 77.45 1000 ASP A O 1
ATOM 7618 N N . VAL A 1 1001 ? -26.277 -83.454 13.863 1.00 68.01 1001 VAL A N 1
ATOM 7619 C CA . VAL A 1 1001 ? -27.096 -82.931 14.943 1.00 63.34 1001 VAL A CA 1
ATOM 7620 C C . VAL A 1 1001 ? -28.384 -83.718 15.099 1.00 67.63 1001 VAL A C 1
ATOM 7621 O O . VAL A 1 1001 ? -28.953 -83.744 16.193 1.00 71.11 1001 VAL A O 1
ATOM 7625 N N . GLN A 1 1002 ? -28.856 -84.377 14.041 1.00 71.02 1002 GLN A N 1
ATOM 7626 C CA . GLN A 1 1002 ? -30.144 -85.062 14.060 1.00 66.74 1002 GLN A CA 1
ATOM 7627 C C . GLN A 1 1002 ? -30.130 -86.447 13.430 1.00 69.83 1002 GLN A C 1
ATOM 7628 O O . GLN A 1 1002 ? -30.905 -87.300 13.869 1.00 74.64 1002 GLN A O 1
ATOM 7634 N N . HIS A 1 1003 ? -29.263 -86.727 12.457 1.00 75.86 1003 HIS A N 1
ATOM 7635 C CA . HIS A 1 1003 ? -29.331 -87.951 11.667 1.00 76.61 1003 HIS A CA 1
ATOM 7636 C C . HIS A 1 1003 ? -28.209 -88.929 11.995 1.00 68.39 1003 HIS A C 1
ATOM 7637 O O . HIS A 1 1003 ? -27.810 -89.726 11.148 1.00 69.56 1003 HIS A O 1
ATOM 7644 N N . GLY A 1 1004 ? -27.702 -88.884 13.221 1.00 62.14 1004 GLY A N 1
ATOM 7645 C CA . GLY A 1 1004 ? -26.768 -89.882 13.694 1.00 66.13 1004 GLY A CA 1
ATOM 7646 C C . GLY A 1 1004 ? -25.422 -89.843 12.996 1.00 67.62 1004 GLY A C 1
ATOM 7647 O O . GLY A 1 1004 ? -24.924 -88.794 12.580 1.00 83.36 1004 GLY A O 1
ATOM 7648 N N . MET A 1 1005 ? -24.836 -91.027 12.865 1.00 67.29 1005 MET A N 1
ATOM 7649 C CA . MET A 1 1005 ? -23.464 -91.160 12.405 1.00 57.67 1005 MET A CA 1
ATOM 7650 C C . MET A 1 1005 ? -23.377 -91.181 10.891 1.00 71.17 1005 MET A C 1
ATOM 7651 O O . MET A 1 1005 ? -24.318 -91.571 10.196 1.00 75.93 1005 MET A O 1
ATOM 7656 N N . THR A 1 1006 ? -22.222 -90.753 10.387 1.00 72.79 1006 THR A N 1
ATOM 7657 C CA . THR A 1 1006 ? -21.895 -90.811 8.969 1.00 71.98 1006 THR A CA 1
ATOM 7658 C C . THR A 1 1006 ? -20.419 -91.150 8.850 1.00 68.42 1006 THR A C 1
ATOM 7659 O O . THR A 1 1006 ? -19.570 -90.395 9.324 1.00 69.49 1006 THR A O 1
ATOM 7663 N N . TYR A 1 1007 ? -20.118 -92.290 8.241 1.00 63.99 1007 TYR A N 1
ATOM 7664 C CA . TYR A 1 1007 ? -18.751 -92.730 8.012 1.00 68.52 1007 TYR A CA 1
ATOM 7665 C C . TYR A 1 1007 ? -18.265 -92.218 6.663 1.00 75.97 1007 TYR A C 1
ATOM 7666 O O . TYR A 1 1007 ? -18.840 -92.555 5.617 1.00 71.30 1007 TYR A O 1
ATOM 7675 N N . VAL A 1 1008 ? -17.190 -91.434 6.704 1.00 71.70 1008 VAL A N 1
ATOM 7676 C CA . VAL A 1 1008 ? -16.523 -90.847 5.551 1.00 69.58 1008 VAL A CA 1
ATOM 7677 C C . VAL A 1 1008 ? -15.124 -91.440 5.450 1.00 74.66 1008 VAL A C 1
ATOM 7678 O O . VAL A 1 1008 ? -14.507 -91.787 6.460 1.00 76.81 1008 VAL A O 1
ATOM 7682 N N . VAL A 1 1009 ? -14.622 -91.564 4.224 1.00 75.14 1009 VAL A N 1
ATOM 7683 C CA . VAL A 1 1009 ? -13.267 -92.042 3.979 1.00 70.57 1009 VAL A CA 1
ATOM 7684 C C . VAL A 1 1009 ? -12.536 -91.015 3.128 1.00 74.62 1009 VAL A C 1
ATOM 7685 O O . VAL A 1 1009 ? -13.132 -90.380 2.252 1.00 80.05 1009 VAL A O 1
ATOM 7689 N N . TYR A 1 1010 ? -11.248 -90.839 3.403 1.00 78.74 1010 TYR A N 1
ATOM 7690 C CA . TYR A 1 1010 ? -10.398 -89.900 2.687 1.00 72.93 1010 TYR A CA 1
ATOM 7691 C C . TYR A 1 1010 ? -9.565 -90.657 1.662 1.00 85.05 1010 TYR A C 1
ATOM 7692 O O . TYR A 1 1010 ? -8.961 -91.685 1.982 1.00 80.16 1010 TYR A O 1
ATOM 7701 N N . LYS A 1 1011 ? -9.547 -90.155 0.434 1.00 87.66 1011 LYS A N 1
ATOM 7702 C CA . LYS A 1 1011 ? -8.788 -90.769 -0.648 1.00 86.40 1011 LYS A CA 1
ATOM 7703 C C . LYS A 1 1011 ? -7.579 -89.904 -0.971 1.00 100.51 1011 LYS A C 1
ATOM 7704 O O . LYS A 1 1011 ? -7.737 -88.834 -1.578 1.00 107.02 1011 LYS A O 1
ATOM 7710 N N . PRO A 1 1012 ? -6.366 -90.314 -0.597 1.00 97.51 1012 PRO A N 1
ATOM 7711 C CA . PRO A 1 1012 ? -5.210 -89.417 -0.773 1.00 94.87 1012 PRO A CA 1
ATOM 7712 C C . PRO A 1 1012 ? -4.913 -89.075 -2.223 1.00 98.74 1012 PRO A C 1
ATOM 7713 O O . PRO A 1 1012 ? -4.695 -87.901 -2.545 1.00 92.45 1012 PRO A O 1
ATOM 7717 N N . ASP A 1 1013 ? -4.895 -90.069 -3.112 1.00 99.28 1013 ASP A N 1
ATOM 7718 C CA . ASP A 1 1013 ? -4.605 -89.795 -4.514 1.00 94.47 1013 ASP A CA 1
ATOM 7719 C C . ASP A 1 1013 ? -5.630 -88.851 -5.124 1.00 94.53 1013 ASP A C 1
ATOM 7720 O O . ASP A 1 1013 ? -5.290 -88.044 -5.995 1.00 101.25 1013 ASP A O 1
ATOM 7725 N N . SER A 1 1014 ? -6.879 -88.929 -4.680 1.00 91.29 1014 SER A N 1
ATOM 7726 C CA . SER A 1 1014 ? -7.952 -88.147 -5.266 1.00 90.18 1014 SER A CA 1
ATOM 7727 C C . SER A 1 1014 ? -8.278 -86.885 -4.480 1.00 99.17 1014 SER A C 1
ATOM 7728 O O . SER A 1 1014 ? -9.021 -86.041 -4.989 1.00 101.41 1014 SER A O 1
ATOM 7731 N N . ASN A 1 1015 ? -7.737 -86.731 -3.272 1.00 101.25 1015 ASN A N 1
ATOM 7732 C CA . ASN A 1 1015 ? -8.056 -85.609 -2.387 1.00 92.94 1015 ASN A CA 1
ATOM 7733 C C . ASN A 1 1015 ? -9.566 -85.413 -2.288 1.00 92.28 1015 ASN A C 1
ATOM 7734 O O . ASN A 1 1015 ? -10.089 -84.303 -2.387 1.00 85.56 1015 ASN A O 1
ATOM 7739 N N . LYS A 1 1016 ? -10.272 -86.520 -2.102 1.00 92.06 1016 LYS A N 1
ATOM 7740 C CA . LYS A 1 1016 ? -11.720 -86.528 -2.011 1.00 79.26 1016 LYS A CA 1
ATOM 7741 C C . LYS A 1 1016 ? -12.152 -87.063 -0.656 1.00 82.07 1016 LYS A C 1
ATOM 7742 O O . LYS A 1 1016 ? -11.563 -88.013 -0.135 1.00 96.13 1016 LYS A O 1
ATOM 7748 N N . LEU A 1 1017 ? -13.179 -86.443 -0.091 1.00 78.96 1017 LEU A N 1
ATOM 7749 C CA . LEU A 1 1017 ? -13.841 -86.932 1.109 1.00 67.70 1017 LEU A CA 1
ATOM 7750 C C . LEU A 1 1017 ? -15.137 -87.596 0.671 1.00 71.50 1017 LEU A C 1
ATOM 7751 O O . LEU A 1 1017 ? -16.075 -86.917 0.248 1.00 78.09 1017 LEU A O 1
ATOM 7756 N N . ILE A 1 1018 ? -15.185 -88.917 0.754 1.00 73.51 1018 ILE A N 1
ATOM 7757 C CA . ILE A 1 1018 ? -16.320 -89.706 0.289 1.00 81.15 1018 ILE A CA 1
ATOM 7758 C C . ILE A 1 1018 ? -17.023 -90.284 1.511 1.00 92.13 1018 ILE A C 1
ATOM 7759 O O . ILE A 1 1018 ? -16.384 -90.974 2.315 1.00 100.21 1018 ILE A O 1
ATOM 7764 N N . PRO A 1 1019 ? -18.316 -90.026 1.702 1.00 78.53 1019 PRO A N 1
ATOM 7765 C CA . PRO A 1 1019 ? -19.065 -90.731 2.748 1.00 76.15 1019 PRO A CA 1
ATOM 7766 C C . PRO A 1 1019 ? -19.532 -92.083 2.232 1.00 81.14 1019 PRO A C 1
ATOM 7767 O O . PRO A 1 1019 ? -20.069 -92.186 1.128 1.00 74.70 1019 PRO A O 1
ATOM 7771 N N . PHE A 1 1020 ? -19.325 -93.128 3.033 1.00 81.61 1020 PHE A N 1
ATOM 7772 C CA . PHE A 1 1020 ? -19.711 -94.465 2.619 1.00 86.40 1020 PHE A CA 1
ATOM 7773 C C . PHE A 1 1020 ? -20.567 -95.212 3.630 1.00 86.42 1020 PHE A C 1
ATOM 7774 O O . PHE A 1 1020 ? -20.935 -96.361 3.364 1.00 85.36 1020 PHE A O 1
ATOM 7782 N N . ALA A 1 1021 ? -20.900 -94.616 4.771 1.00 82.00 1021 ALA A N 1
ATOM 7783 C CA . ALA A 1 1021 ? -21.872 -95.269 5.635 1.00 77.37 1021 ALA A CA 1
ATOM 7784 C C . ALA A 1 1021 ? -22.688 -94.218 6.367 1.00 84.56 1021 ALA A C 1
ATOM 7785 O O . ALA A 1 1021 ? -22.237 -93.092 6.560 1.00 90.02 1021 ALA A O 1
ATOM 7787 N N . ASP A 1 1022 ? -23.906 -94.583 6.750 1.00 81.75 1022 ASP A N 1
ATOM 7788 C CA . ASP A 1 1022 ? -24.749 -93.666 7.499 1.00 81.46 1022 ASP A CA 1
ATOM 7789 C C . ASP A 1 1022 ? -25.639 -94.469 8.433 1.00 87.13 1022 ASP A C 1
ATOM 7790 O O . ASP A 1 1022 ? -25.738 -95.693 8.337 1.00 81.66 1022 ASP A O 1
ATOM 7795 N N . ASP A 1 1023 ? -26.286 -93.760 9.348 1.00 86.47 1023 ASP A N 1
ATOM 7796 C CA . ASP A 1 1023 ? -27.026 -94.413 10.411 1.00 85.93 1023 ASP A CA 1
ATOM 7797 C C . ASP A 1 1023 ? -28.412 -94.826 9.938 1.00 87.29 1023 ASP A C 1
ATOM 7798 O O . ASP A 1 1023 ? -29.023 -94.183 9.080 1.00 85.09 1023 ASP A O 1
ATOM 7803 N N . THR A 1 1024 ? -28.905 -95.920 10.517 1.00 88.97 1024 THR A N 1
ATOM 7804 C CA . THR A 1 1024 ? -30.233 -96.417 10.181 1.00 97.95 1024 THR A CA 1
ATOM 7805 C C . THR A 1 1024 ? -31.313 -95.436 10.618 1.00 99.16 1024 THR A C 1
ATOM 7806 O O . THR A 1 1024 ? -32.125 -94.981 9.805 1.00 97.07 1024 THR A O 1
ATOM 7810 N N . ILE A 1 1025 ? -31.334 -95.096 11.902 1.00 96.15 1025 ILE A N 1
ATOM 7811 C CA . ILE A 1 1025 ? -32.391 -94.283 12.478 1.00 88.44 1025 ILE A CA 1
ATOM 7812 C C . ILE A 1 1025 ? -31.817 -92.932 12.890 1.00 78.74 1025 ILE A C 1
ATOM 7813 O O . ILE A 1 1025 ? -30.607 -92.723 12.917 1.00 79.47 1025 ILE A O 1
ATOM 7818 N N . ALA A 1 1026 ? -32.710 -92.010 13.224 1.00 66.56 1026 ALA A N 1
ATOM 7819 C CA . ALA A 1 1026 ? -32.286 -90.691 13.658 1.00 63.81 1026 ALA A CA 1
ATOM 7820 C C . ALA A 1 1026 ? -31.684 -90.751 15.052 1.00 62.43 1026 ALA A C 1
ATOM 7821 O O . ALA A 1 1026 ? -32.167 -91.476 15.922 1.00 75.55 1026 ALA A O 1
ATOM 7823 N N . ARG A 1 1027 ? -30.620 -89.982 15.260 1.00 59.90 1027 ARG A N 1
ATOM 7824 C CA . ARG A 1 1027 ? -30.008 -89.822 16.572 1.00 67.24 1027 ARG A CA 1
ATOM 7825 C C . ARG A 1 1027 ? -29.566 -88.377 16.718 1.00 67.36 1027 ARG A C 1
ATOM 7826 O O . ARG A 1 1027 ? -28.787 -87.883 15.901 1.00 72.84 1027 ARG A O 1
ATOM 7834 N N . TRP A 1 1028 ? -30.056 -87.704 17.756 1.00 60.79 1028 TRP A N 1
ATOM 7835 C CA . TRP A 1 1028 ? -29.677 -86.321 18.031 1.00 61.36 1028 TRP A CA 1
ATOM 7836 C C . TRP A 1 1028 ? -28.359 -86.334 18.792 1.00 57.91 1028 TRP A C 1
ATOM 7837 O O . TRP A 1 1028 ? -28.292 -86.107 20.000 1.00 62.58 1028 TRP A O 1
ATOM 7848 N N . THR A 1 1029 ? -27.290 -86.597 18.048 1.00 58.70 1029 THR A N 1
ATOM 7849 C CA . THR A 1 1029 ? -25.966 -86.788 18.619 1.00 56.25 1029 THR A CA 1
ATOM 7850 C C . THR A 1 1029 ? -25.582 -85.638 19.535 1.00 58.78 1029 THR A C 1
ATOM 7851 O O . THR A 1 1029 ? -25.877 -84.476 19.258 1.00 66.36 1029 THR A O 1
ATOM 7855 N N . THR A 1 1030 ? -24.933 -85.981 20.643 1.00 52.52 1030 THR A N 1
ATOM 7856 C CA . THR A 1 1030 ? -24.358 -85.006 21.554 1.00 62.68 1030 THR A CA 1
ATOM 7857 C C . THR A 1 1030 ? -22.885 -85.232 21.829 1.00 66.29 1030 THR A C 1
ATOM 7858 O O . THR A 1 1030 ? -22.204 -84.284 22.233 1.00 80.24 1030 THR A O 1
ATOM 7862 N N . CYS A 1 1031 ? -22.368 -86.435 21.625 1.00 52.49 1031 CYS A N 1
ATOM 7863 C CA . CYS A 1 1031 ? -20.969 -86.739 21.876 1.00 70.65 1031 CYS A CA 1
ATOM 7864 C C . CYS A 1 1031 ? -20.641 -88.066 21.215 1.00 61.48 1031 CYS A C 1
ATOM 7865 O O . CYS A 1 1031 ? -21.504 -88.932 21.089 1.00 61.47 1031 CYS A O 1
ATOM 7868 N N . THR A 1 1032 ? -19.393 -88.212 20.781 1.00 59.75 1032 THR A N 1
ATOM 7869 C CA . THR A 1 1032 ? -18.952 -89.428 20.118 1.00 54.60 1032 THR A CA 1
ATOM 7870 C C . THR A 1 1032 ? -17.520 -89.741 20.511 1.00 61.26 1032 THR A C 1
ATOM 7871 O O . THR A 1 1032 ? -16.775 -88.877 20.972 1.00 70.04 1032 THR A O 1
ATOM 7875 N N . THR A 1 1033 ? -17.147 -91.001 20.319 1.00 58.20 1033 THR A N 1
ATOM 7876 C CA . THR A 1 1033 ? -15.757 -91.419 20.371 1.00 69.76 1033 THR A CA 1
ATOM 7877 C C . THR A 1 1033 ? -15.633 -92.709 19.581 1.00 72.96 1033 THR A C 1
ATOM 7878 O O . THR A 1 1033 ? -16.606 -93.446 19.419 1.00 63.93 1033 THR A O 1
ATOM 7882 N N . MET A 1 1034 ? -14.439 -92.957 19.066 1.00 75.67 1034 MET A N 1
ATOM 7883 C CA . MET A 1 1034 ? -14.150 -94.174 18.323 1.00 66.35 1034 MET A CA 1
ATOM 7884 C C . MET A 1 1034 ? -13.474 -95.164 19.258 1.00 73.70 1034 MET A C 1
ATOM 7885 O O . MET A 1 1034 ? -12.415 -94.868 19.819 1.00 87.33 1034 MET A O 1
ATOM 7890 N N . VAL A 1 1035 ? -14.090 -96.328 19.433 1.00 67.30 1035 VAL A N 1
ATOM 7891 C CA . VAL A 1 1035 ? -13.493 -97.363 20.261 1.00 74.62 1035 VAL A CA 1
ATOM 7892 C C . VAL A 1 1035 ? -12.484 -98.189 19.470 1.00 72.82 1035 VAL A C 1
ATOM 7893 O O . VAL A 1 1035 ? -11.508 -98.681 20.040 1.00 81.07 1035 VAL A O 1
ATOM 7897 N N . ASP A 1 1036 ? -12.693 -98.344 18.169 1.00 72.30 1036 ASP A N 1
ATOM 7898 C CA . ASP A 1 1036 ? -11.720 -98.978 17.293 1.00 81.26 1036 ASP A CA 1
ATOM 7899 C C . ASP A 1 1036 ? -11.892 -98.381 15.900 1.00 78.37 1036 ASP A C 1
ATOM 7900 O O . ASP A 1 1036 ? -12.477 -97.307 15.740 1.00 72.50 1036 ASP A O 1
ATOM 7905 N N . TYR A 1 1037 ? -11.393 -99.083 14.885 1.00 77.23 1037 TYR A N 1
ATOM 7906 C CA . TYR A 1 1037 ? -11.459 -98.557 13.528 1.00 73.19 1037 TYR A CA 1
ATOM 7907 C C . TYR A 1 1037 ? -12.867 -98.635 12.958 1.00 74.29 1037 TYR A C 1
ATOM 7908 O O . TYR A 1 1037 ? -13.228 -97.834 12.091 1.00 78.46 1037 TYR A O 1
ATOM 7917 N N . GLU A 1 1038 ? -13.681 -99.571 13.439 1.00 74.19 1038 GLU A N 1
ATOM 7918 C CA . GLU A 1 1038 ? -14.937 -99.899 12.786 1.00 69.36 1038 GLU A CA 1
ATOM 7919 C C . GLU A 1 1038 ? -16.171 -99.371 13.500 1.00 65.68 1038 GLU A C 1
ATOM 7920 O O . GLU A 1 1038 ? -17.219 -99.248 12.865 1.00 69.40 1038 GLU A O 1
ATOM 7926 N N . SER A 1 1039 ? -16.084 -99.056 14.787 1.00 62.54 1039 SER A N 1
ATOM 7927 C CA . SER A 1 1039 ? -17.262 -98.759 15.584 1.00 58.68 1039 SER A CA 1
ATOM 7928 C C . SER A 1 1039 ? -17.104 -97.451 16.346 1.00 63.25 1039 SER A C 1
ATOM 7929 O O . SER A 1 1039 ? -15.996 -97.039 16.690 1.00 66.19 1039 SER A O 1
ATOM 7932 N N . VAL A 1 1040 ? -18.238 -96.811 16.614 1.00 66.52 1040 VAL A N 1
ATOM 7933 C CA . VAL A 1 1040 ? -18.310 -95.520 17.285 1.00 67.13 1040 VAL A CA 1
ATOM 7934 C C . VAL A 1 1040 ? -19.315 -95.628 18.422 1.00 65.49 1040 VAL A C 1
ATOM 7935 O O . VAL A 1 1040 ? -20.404 -96.184 18.248 1.00 72.44 1040 VAL A O 1
ATOM 7939 N N . ALA A 1 1041 ? -18.948 -95.100 19.586 1.00 60.57 1041 ALA A N 1
ATOM 7940 C CA . ALA A 1 1041 ? -19.832 -95.029 20.739 1.00 60.85 1041 ALA A CA 1
ATOM 7941 C C . ALA A 1 1041 ? -20.206 -93.581 20.992 1.00 66.18 1041 ALA A C 1
ATOM 7942 O O . ALA A 1 1041 ? -19.349 -92.698 20.948 1.00 73.36 1041 ALA A O 1
ATOM 7944 N N . GLY A 1 1042 ? -21.484 -93.335 21.258 1.00 60.27 1042 GLY A N 1
ATOM 7945 C CA . GLY A 1 1042 ? -21.914 -91.971 21.500 1.00 60.28 1042 GLY A CA 1
ATOM 7946 C C . GLY A 1 1042 ? -23.232 -91.917 22.235 1.00 63.41 1042 GLY A C 1
ATOM 7947 O O . GLY A 1 1042 ? -23.840 -92.940 22.549 1.00 62.41 1042 GLY A O 1
ATOM 7948 N N . GLY A 1 1043 ? -23.672 -90.690 22.516 1.00 62.74 1043 GLY A N 1
ATOM 7949 C CA . GLY A 1 1043 ? -24.952 -90.476 23.150 1.00 61.95 1043 GLY A CA 1
ATOM 7950 C C . GLY A 1 1043 ? -25.753 -89.443 22.383 1.00 66.30 1043 GLY A C 1
ATOM 7951 O O . GLY A 1 1043 ? -25.222 -88.703 21.564 1.00 66.08 1043 GLY A O 1
ATOM 7952 N N . ASP A 1 1044 ? -27.054 -89.407 22.657 1.00 60.91 1044 ASP A N 1
ATOM 7953 C CA . ASP A 1 1044 ? -27.924 -88.449 21.992 1.00 59.34 1044 ASP A CA 1
ATOM 7954 C C . ASP A 1 1044 ? -28.731 -87.669 23.022 1.00 60.85 1044 ASP A C 1
ATOM 7955 O O . ASP A 1 1044 ? -28.804 -88.033 24.193 1.00 56.76 1044 ASP A O 1
ATOM 7960 N N . LYS A 1 1045 ? -29.343 -86.577 22.568 1.00 60.95 1045 LYS A N 1
ATOM 7961 C CA . LYS A 1 1045 ? -29.973 -85.638 23.487 1.00 60.09 1045 LYS A CA 1
ATOM 7962 C C . LYS A 1 1045 ? -31.198 -86.211 24.181 1.00 59.63 1045 LYS A C 1
ATOM 7963 O O . LYS A 1 1045 ? -31.653 -85.628 25.166 1.00 68.42 1045 LYS A O 1
ATOM 7969 N N . PHE A 1 1046 ? -31.737 -87.327 23.712 1.00 52.13 1046 PHE A N 1
ATOM 7970 C CA . PHE A 1 1046 ? -32.891 -87.943 24.350 1.00 61.52 1046 PHE A CA 1
ATOM 7971 C C . PHE A 1 1046 ? -32.503 -88.900 25.464 1.00 66.00 1046 PHE A C 1
ATOM 7972 O O . PHE A 1 1046 ? -33.364 -89.612 25.980 1.00 67.71 1046 PHE A O 1
ATOM 7980 N N . GLY A 1 1047 ? -31.233 -88.928 25.848 1.00 65.10 1047 GLY A N 1
ATOM 7981 C CA . GLY A 1 1047 ? -30.802 -89.729 26.971 1.00 61.86 1047 GLY A CA 1
ATOM 7982 C C . GLY A 1 1047 ? -30.376 -91.134 26.634 1.00 66.85 1047 GLY A C 1
ATOM 7983 O O . GLY A 1 1047 ? -30.603 -92.042 27.435 1.00 73.03 1047 GLY A O 1
ATOM 7984 N N . ASN A 1 1048 ? -29.759 -91.347 25.480 1.00 63.50 1048 ASN A N 1
ATOM 7985 C CA . ASN A 1 1048 ? -29.368 -92.676 25.042 1.00 55.61 1048 ASN A CA 1
ATOM 7986 C C . ASN A 1 1048 ? -27.862 -92.756 24.855 1.00 59.86 1048 ASN A C 1
ATOM 7987 O O . ASN A 1 1048 ? -27.225 -91.792 24.418 1.00 74.29 1048 ASN A O 1
ATOM 7992 N N . LEU A 1 1049 ? -27.308 -93.913 25.199 1.00 51.45 1049 LEU A N 1
ATOM 7993 C CA . LEU A 1 1049 ? -25.963 -94.323 24.831 1.00 52.33 1049 LEU A CA 1
ATOM 7994 C C . LEU A 1 1049 ? -26.067 -95.454 23.821 1.00 61.10 1049 LEU A C 1
ATOM 7995 O O . LEU A 1 1049 ? -26.942 -96.311 23.933 1.00 71.01 1049 LEU A O 1
ATOM 8000 N N . TRP A 1 1050 ? -25.177 -95.460 22.837 1.00 56.85 1050 TRP A N 1
ATOM 8001 C CA . TRP A 1 1050 ? -25.247 -96.439 21.768 1.00 53.93 1050 TRP A CA 1
ATOM 8002 C C . TRP A 1 1050 ? -23.859 -96.671 21.198 1.00 54.25 1050 TRP A C 1
ATOM 8003 O O . TRP A 1 1050 ? -22.933 -95.889 21.419 1.00 59.89 1050 TRP A O 1
ATOM 8014 N N . ILE A 1 1051 ? -23.729 -97.774 20.467 1.00 51.50 1051 ILE A N 1
ATOM 8015 C CA . ILE A 1 1051 ? -22.507 -98.129 19.757 1.00 55.90 1051 ILE A CA 1
ATOM 8016 C C . ILE A 1 1051 ? -22.917 -98.692 18.407 1.00 61.64 1051 ILE A C 1
ATOM 8017 O O . ILE A 1 1051 ? -23.651 -99.686 18.348 1.00 65.56 1051 ILE A O 1
ATOM 8022 N N . VAL A 1 1052 ? -22.449 -98.062 17.330 1.00 59.27 1052 VAL A N 1
ATOM 8023 C CA . VAL A 1 1052 ? -22.716 -98.509 15.970 1.00 62.49 1052 VAL A CA 1
ATOM 8024 C C . VAL A 1 1052 ? -21.401 -98.949 15.344 1.00 60.29 1052 VAL A C 1
ATOM 8025 O O . VAL A 1 1052 ? -20.319 -98.609 15.814 1.00 57.50 1052 VAL A O 1
ATOM 8029 N N . ARG A 1 1053 ? -21.500 -99.724 14.268 1.00 66.25 1053 ARG A N 1
ATOM 8030 C CA . ARG A 1 1053 ? -20.329 -100.340 13.662 1.00 63.66 1053 ARG A CA 1
ATOM 8031 C C . ARG A 1 1053 ? -20.547 -100.480 12.164 1.00 70.35 1053 ARG A C 1
ATOM 8032 O O . ARG A 1 1053 ? -21.676 -100.644 11.700 1.00 72.88 1053 ARG A O 1
ATOM 8040 N N . CYS A 1 1054 ? -19.458 -100.415 11.417 1.00 68.70 1054 CYS A N 1
ATOM 8041 C CA . CYS A 1 1054 ? -19.532 -100.575 9.973 1.00 67.12 1054 CYS A CA 1
ATOM 8042 C C . CYS A 1 1054 ? -19.563 -102.055 9.619 1.00 78.13 1054 CYS A C 1
ATOM 8043 O O . CYS A 1 1054 ? -18.761 -102.827 10.148 1.00 79.72 1054 CYS A O 1
ATOM 8046 N N . PRO A 1 1055 ? -20.463 -102.485 8.741 1.00 81.56 1055 PRO A N 1
ATOM 8047 C CA . PRO A 1 1055 ? -20.484 -103.894 8.341 1.00 81.64 1055 PRO A CA 1
ATOM 8048 C C . PRO A 1 1055 ? -19.170 -104.299 7.695 1.00 85.28 1055 PRO A C 1
ATOM 8049 O O . PRO A 1 1055 ? -18.459 -103.478 7.115 1.00 87.11 1055 PRO A O 1
ATOM 8053 N N . GLU A 1 1056 ? -18.848 -105.586 7.802 1.00 87.37 1056 GLU A N 1
ATOM 8054 C CA . GLU A 1 1056 ? -17.574 -106.059 7.276 1.00 80.88 1056 GLU A CA 1
ATOM 8055 C C . GLU A 1 1056 ? -17.534 -106.007 5.756 1.00 93.91 1056 GLU A C 1
ATOM 8056 O O . GLU A 1 1056 ? -16.454 -105.857 5.177 1.00 103.20 1056 GLU A O 1
ATOM 8062 N N . ARG A 1 1057 ? -18.685 -106.109 5.090 1.00 85.35 1057 ARG A N 1
ATOM 8063 C CA . ARG A 1 1057 ? -18.679 -106.033 3.633 1.00 103.79 1057 ARG A CA 1
ATOM 8064 C C . ARG A 1 1057 ? -18.389 -104.619 3.153 1.00 105.29 1057 ARG A C 1
ATOM 8065 O O . ARG A 1 1057 ? -17.625 -104.425 2.201 1.00 109.51 1057 ARG A O 1
ATOM 8073 N N . ALA A 1 1058 ? -18.994 -103.620 3.788 1.00 102.57 1058 ALA A N 1
ATOM 8074 C CA . ALA A 1 1058 ? -18.759 -102.234 3.413 1.00 105.02 1058 ALA A CA 1
ATOM 8075 C C . ALA A 1 1058 ? -17.455 -101.679 3.965 1.00 119.78 1058 ALA A C 1
ATOM 8076 O O . ALA A 1 1058 ? -17.009 -100.623 3.507 1.00 118.04 1058 ALA A O 1
ATOM 8078 N N . SER A 1 1059 ? -16.838 -102.350 4.938 1.00 124.67 1059 SER A N 1
ATOM 8079 C CA . SER A 1 1059 ? -15.591 -101.852 5.503 1.00 112.72 1059 SER A CA 1
ATOM 8080 C C . SER A 1 1059 ? -14.431 -101.955 4.524 1.00 124.66 1059 SER A C 1
ATOM 8081 O O . SER A 1 1059 ? -13.417 -101.278 4.712 1.00 135.00 1059 SER A O 1
ATOM 8084 N N . LEU A 1 1060 ? -14.561 -102.778 3.485 1.00 126.06 1060 LEU A N 1
ATOM 8085 C CA . LEU A 1 1060 ? -13.506 -102.992 2.505 1.00 122.37 1060 LEU A CA 1
ATOM 8086 C C . LEU A 1 1060 ? -13.677 -102.132 1.258 1.00 142.03 1060 LEU A C 1
ATOM 8087 O O . LEU A 1 1060 ? -13.169 -102.493 0.193 1.00 154.64 1060 LEU A O 1
ATOM 8092 N N . GLU A 1 1061 ? -14.380 -101.008 1.363 1.00 155.42 1061 GLU A N 1
ATOM 8093 C CA . GLU A 1 1061 ? -14.580 -100.143 0.208 1.00 150.10 1061 GLU A CA 1
ATOM 8094 C C . GLU A 1 1061 ? -13.424 -99.179 -0.022 1.00 155.10 1061 GLU A C 1
ATOM 8095 O O . GLU A 1 1061 ? -13.483 -98.387 -0.968 1.00 155.47 1061 GLU A O 1
ATOM 8101 N N . SER A 1 1062 ? -12.384 -99.224 0.806 1.00 155.53 1062 SER A N 1
ATOM 8102 C CA . SER A 1 1062 ? -11.217 -98.367 0.621 1.00 137.27 1062 SER A CA 1
ATOM 8103 C C . SER A 1 1062 ? -10.473 -98.726 -0.661 1.00 131.88 1062 SER A C 1
ATOM 8104 O O . SER A 1 1062 ? -9.378 -99.284 -0.618 1.00 122.97 1062 SER A O 1
ATOM 8107 N N . ALA A 1 1081 ? -24.622 -92.824 2.425 1.00 100.88 1081 ALA A N 1
ATOM 8108 C CA . ALA A 1 1081 ? -25.822 -93.289 1.736 1.00 116.22 1081 ALA A CA 1
ATOM 8109 C C . ALA A 1 1081 ? -25.845 -94.780 1.332 1.00 129.66 1081 ALA A C 1
ATOM 8110 O O . ALA A 1 1081 ? -26.881 -95.424 1.483 1.00 138.34 1081 ALA A O 1
ATOM 8112 N N . PRO A 1 1082 ? -24.729 -95.346 0.817 1.00 122.37 1082 PRO A N 1
ATOM 8113 C CA . PRO A 1 1082 ? -24.833 -96.661 0.168 1.00 119.25 1082 PRO A CA 1
ATOM 8114 C C . PRO A 1 1082 ? -24.972 -97.827 1.135 1.00 114.29 1082 PRO A C 1
ATOM 8115 O O . PRO A 1 1082 ? -25.655 -98.808 0.825 1.00 108.16 1082 PRO A O 1
ATOM 8119 N N . ASN A 1 1083 ? -24.334 -97.748 2.297 1.00 106.08 1083 ASN A N 1
ATOM 8120 C CA . ASN A 1 1083 ? -24.353 -98.840 3.256 1.00 91.68 1083 ASN A CA 1
ATOM 8121 C C . ASN A 1 1083 ? -24.824 -98.335 4.609 1.00 89.73 1083 ASN A C 1
ATOM 8122 O O . ASN A 1 1083 ? -24.541 -97.201 5.001 1.00 91.82 1083 ASN A O 1
ATOM 8127 N N . ARG A 1 1084 ? -25.546 -99.192 5.320 1.00 88.35 1084 ARG A N 1
ATOM 8128 C CA . ARG A 1 1084 ? -26.123 -98.854 6.612 1.00 92.80 1084 ARG A CA 1
ATOM 8129 C C . ARG A 1 1084 ? -25.251 -99.403 7.730 1.00 88.53 1084 ARG A C 1
ATOM 8130 O O . ARG A 1 1084 ? -24.782 -100.540 7.664 1.00 89.07 1084 ARG A O 1
ATOM 8138 N N . LEU A 1 1085 ? -25.034 -98.584 8.751 1.00 74.63 1085 LEU A N 1
ATOM 8139 C CA . LEU A 1 1085 ? -24.287 -99.023 9.915 1.00 66.63 1085 LEU A CA 1
ATOM 8140 C C . LEU A 1 1085 ? -25.084 -100.048 10.710 1.00 76.27 1085 LEU A C 1
ATOM 8141 O O . LEU A 1 1085 ? -26.315 -100.029 10.733 1.00 80.46 1085 LEU A O 1
ATOM 8146 N N . ASP A 1 1086 ? -24.368 -100.953 11.366 1.00 72.59 1086 ASP A N 1
ATOM 8147 C CA . ASP A 1 1086 ? -24.991 -101.917 12.256 1.00 63.72 1086 ASP A CA 1
ATOM 8148 C C . ASP A 1 1086 ? -25.099 -101.330 13.653 1.00 60.87 1086 ASP A C 1
ATOM 8149 O O . ASP A 1 1086 ? -24.257 -100.542 14.079 1.00 63.26 1086 ASP A O 1
ATOM 8154 N N . LEU A 1 1087 ? -26.153 -101.713 14.363 1.00 63.93 1087 LEU A N 1
ATOM 8155 C CA . LEU A 1 1087 ? -26.327 -101.323 15.755 1.00 60.94 1087 LEU A CA 1
ATOM 8156 C C . LEU A 1 1087 ? -25.723 -102.403 16.642 1.00 63.44 1087 LEU A C 1
ATOM 8157 O O . LEU A 1 1087 ? -26.172 -103.552 16.622 1.00 65.24 1087 LEU A O 1
ATOM 8162 N N . MET A 1 1088 ? -24.702 -102.036 17.408 1.00 64.25 1088 MET A N 1
ATOM 8163 C CA . MET A 1 1088 ? -24.016 -102.984 18.272 1.00 58.71 1088 MET A CA 1
ATOM 8164 C C . MET A 1 1088 ? -24.445 -102.894 19.721 1.00 57.46 1088 MET A C 1
ATOM 8165 O O . MET A 1 1088 ? -24.425 -103.910 20.415 1.00 57.78 1088 MET A O 1
ATOM 8170 N N . ALA A 1 1089 ? -24.831 -101.717 20.202 1.00 59.89 1089 ALA A N 1
ATOM 8171 C CA . ALA A 1 1089 ? -25.334 -101.637 21.566 1.00 56.03 1089 ALA A CA 1
ATOM 8172 C C . ALA A 1 1089 ? -26.200 -100.400 21.718 1.00 57.41 1089 ALA A C 1
ATOM 8173 O O . ALA A 1 1089 ? -26.043 -99.421 20.991 1.00 67.53 1089 ALA A O 1
ATOM 8175 N N . HIS A 1 1090 ? -27.115 -100.459 22.683 1.00 55.11 1090 HIS A N 1
ATOM 8176 C CA . HIS A 1 1090 ? -27.985 -99.333 22.991 1.00 59.04 1090 HIS A CA 1
ATOM 8177 C C . HIS A 1 1090 ? -28.497 -99.476 24.416 1.00 57.42 1090 HIS A C 1
ATOM 8178 O O . HIS A 1 1090 ? -28.717 -100.585 24.899 1.00 62.52 1090 HIS A O 1
ATOM 8185 N N . PHE A 1 1091 ? -28.695 -98.339 25.072 1.00 52.88 1091 PHE A N 1
ATOM 8186 C CA . PHE A 1 1091 ? -28.987 -98.300 26.493 1.00 48.72 1091 PHE A CA 1
ATOM 8187 C C . PHE A 1 1091 ? -29.529 -96.921 26.823 1.00 50.59 1091 PHE A C 1
ATOM 8188 O O . PHE A 1 1091 ? -29.122 -95.931 26.221 1.00 62.55 1091 PHE A O 1
ATOM 8196 N N . TYR A 1 1092 ? -30.454 -96.864 27.779 1.00 54.68 1092 TYR A N 1
ATOM 8197 C CA . TYR A 1 1092 ? -31.093 -95.611 28.179 1.00 60.06 1092 TYR A CA 1
ATOM 8198 C C . TYR A 1 1092 ? -30.669 -95.242 29.593 1.00 60.75 1092 TYR A C 1
ATOM 8199 O O . TYR A 1 1092 ? -31.295 -95.671 30.570 1.00 61.82 1092 TYR A O 1
ATOM 8208 N N . PRO A 1 1093 ? -29.610 -94.448 29.761 1.00 57.65 1093 PRO A N 1
ATOM 8209 C CA . PRO A 1 1093 ? -29.249 -93.978 31.102 1.00 54.17 1093 PRO A CA 1
ATOM 8210 C C . PRO A 1 1093 ? -30.178 -92.912 31.641 1.00 67.29 1093 PRO A C 1
ATOM 8211 O O . PRO A 1 1093 ? -30.053 -92.558 32.818 1.00 74.71 1093 PRO A O 1
ATOM 8215 N N . GLN A 1 1094 ? -31.075 -92.381 30.812 1.00 65.79 1094 GLN A N 1
ATOM 8216 C CA . GLN A 1 1094 ? -32.052 -91.356 31.165 1.00 68.69 1094 GLN A CA 1
ATOM 8217 C C . GLN A 1 1094 ? -31.398 -89.982 31.259 1.00 75.00 1094 GLN A C 1
ATOM 8218 O O . GLN A 1 1094 ? -31.978 -88.991 30.809 1.00 77.81 1094 GLN A O 1
ATOM 8224 N N . ASP A 1 1095 ? -30.196 -89.909 31.821 1.00 71.12 1095 ASP A N 1
ATOM 8225 C CA . ASP A 1 1095 ? -29.439 -88.667 31.828 1.00 66.93 1095 ASP A CA 1
ATOM 8226 C C . ASP A 1 1095 ? -28.860 -88.398 30.444 1.00 68.19 1095 ASP A C 1
ATOM 8227 O O . ASP A 1 1095 ? -28.511 -89.319 29.705 1.00 76.60 1095 ASP A O 1
ATOM 8232 N N . LEU A 1 1096 ? -28.758 -87.122 30.099 1.00 61.06 1096 LEU A N 1
ATOM 8233 C CA . LEU A 1 1096 ? -28.328 -86.737 28.762 1.00 59.01 1096 LEU A CA 1
ATOM 8234 C C . LEU A 1 1096 ? -26.809 -86.765 28.684 1.00 63.82 1096 LEU A C 1
ATOM 8235 O O . LEU A 1 1096 ? -26.152 -86.003 29.395 1.00 71.50 1096 LEU A O 1
ATOM 8240 N N . PRO A 1 1097 ? -26.218 -87.597 27.833 1.00 59.12 1097 PRO A N 1
ATOM 8241 C CA . PRO A 1 1097 ? -24.756 -87.681 27.782 1.00 56.12 1097 PRO A CA 1
ATOM 8242 C C . PRO A 1 1097 ? -24.154 -86.455 27.111 1.00 62.23 1097 PRO A C 1
ATOM 8243 O O . PRO A 1 1097 ? -24.538 -86.083 26.003 1.00 64.86 1097 PRO A O 1
ATOM 8247 N N . THR A 1 1098 ? -23.192 -85.835 27.793 1.00 60.92 1098 THR A N 1
ATOM 8248 C CA . THR A 1 1098 ? -22.521 -84.647 27.294 1.00 65.30 1098 THR A CA 1
ATOM 8249 C C . THR A 1 1098 ? -21.092 -84.905 26.847 1.00 70.33 1098 THR A C 1
ATOM 8250 O O . THR A 1 1098 ? -20.539 -84.091 26.104 1.00 79.89 1098 THR A O 1
ATOM 8254 N N . SER A 1 1099 ? -20.491 -86.008 27.274 1.00 62.01 1099 SER A N 1
ATOM 8255 C CA . SER A 1 1099 ? -19.149 -86.371 26.858 1.00 64.93 1099 SER A CA 1
ATOM 8256 C C . SER A 1 1099 ? -18.970 -87.863 27.074 1.00 65.69 1099 SER A C 1
ATOM 8257 O O . SER A 1 1099 ? -19.631 -88.470 27.920 1.00 67.14 1099 SER A O 1
ATOM 8260 N N . ILE A 1 1100 ? -18.053 -88.440 26.301 1.00 70.79 1100 ILE A N 1
ATOM 8261 C CA . ILE A 1 1100 ? -17.772 -89.867 26.342 1.00 57.92 1100 ILE A CA 1
ATOM 8262 C C . ILE A 1 1100 ? -16.350 -90.080 25.843 1.00 60.08 1100 ILE A C 1
ATOM 8263 O O . ILE A 1 1100 ? -15.861 -89.350 24.981 1.00 73.92 1100 ILE A O 1
ATOM 8268 N N . CYS A 1 1101 ? -15.674 -91.071 26.411 1.00 51.92 1101 CYS A N 1
ATOM 8269 C CA . CYS A 1 1101 ? -14.295 -91.353 26.048 1.00 63.33 1101 CYS A CA 1
ATOM 8270 C C . CYS A 1 1101 ? -13.963 -92.779 26.448 1.00 65.82 1101 CYS A C 1
ATOM 8271 O O . CYS A 1 1101 ? -14.575 -93.335 27.357 1.00 67.62 1101 CYS A O 1
ATOM 8274 N N . LYS A 1 1102 ? -12.989 -93.360 25.760 1.00 70.58 1102 LYS A N 1
ATOM 8275 C CA . LYS A 1 1102 ? -12.435 -94.655 26.123 1.00 61.53 1102 LYS A CA 1
ATOM 8276 C C . LYS A 1 1102 ? -11.145 -94.438 26.895 1.00 62.55 1102 LYS A C 1
ATOM 8277 O O . LYS A 1 1102 ? -10.266 -93.702 26.441 1.00 74.36 1102 LYS A O 1
ATOM 8283 N N . THR A 1 1103 ? -11.028 -95.076 28.055 1.00 60.48 1103 THR A N 1
ATOM 8284 C CA . THR A 1 1103 ? -9.869 -94.851 28.907 1.00 69.14 1103 THR A CA 1
ATOM 8285 C C . THR A 1 1103 ? -9.693 -96.037 29.842 1.00 69.86 1103 THR A C 1
ATOM 8286 O O . THR A 1 1103 ? -10.452 -97.005 29.803 1.00 79.72 1103 THR A O 1
ATOM 8290 N N . ASN A 1 1104 ? -8.667 -95.949 30.683 1.00 74.94 1104 ASN A N 1
ATOM 8291 C CA . ASN A 1 1104 ? -8.402 -96.909 31.744 1.00 68.08 1104 ASN A CA 1
ATOM 8292 C C . ASN A 1 1104 ? -8.517 -96.179 33.070 1.00 69.27 1104 ASN A C 1
ATOM 8293 O O . ASN A 1 1104 ? -7.882 -95.139 33.260 1.00 75.61 1104 ASN A O 1
ATOM 8298 N N . LEU A 1 1105 ? -9.329 -96.712 33.977 1.00 71.95 1105 LEU A N 1
ATOM 8299 C CA . LEU A 1 1105 ? -9.534 -96.088 35.275 1.00 70.30 1105 LEU A CA 1
ATOM 8300 C C . LEU A 1 1105 ? -8.716 -96.725 36.385 1.00 79.20 1105 LEU A C 1
ATOM 8301 O O . LEU A 1 1105 ? -8.563 -96.114 37.445 1.00 84.29 1105 LEU A O 1
ATOM 8306 N N . VAL A 1 1106 ? -8.185 -97.924 36.174 1.00 79.32 1106 VAL A N 1
ATOM 8307 C CA . VAL A 1 1106 ? -7.464 -98.650 37.210 1.00 84.19 1106 VAL A CA 1
ATOM 8308 C C . VAL A 1 1106 ? -6.209 -99.253 36.596 1.00 93.24 1106 VAL A C 1
ATOM 8309 O O . VAL A 1 1106 ? -6.189 -99.627 35.420 1.00 83.62 1106 VAL A O 1
ATOM 8313 N N . VAL A 1 1107 ? -5.148 -99.323 37.407 1.00 102.84 1107 VAL A N 1
ATOM 8314 C CA . VAL A 1 1107 ? -3.892 -99.949 37.002 1.00 99.66 1107 VAL A CA 1
ATOM 8315 C C . VAL A 1 1107 ? -4.130 -101.309 36.367 1.00 98.78 1107 VAL A C 1
ATOM 8316 O O . VAL A 1 1107 ? -3.387 -101.723 35.469 1.00 95.61 1107 VAL A O 1
ATOM 8320 N N . GLY A 1 1108 ? -5.162 -102.027 36.822 1.00 104.42 1108 GLY A N 1
ATOM 8321 C CA . GLY A 1 1108 ? -5.518 -103.294 36.202 1.00 108.65 1108 GLY A CA 1
ATOM 8322 C C . GLY A 1 1108 ? -5.672 -103.202 34.699 1.00 112.57 1108 GLY A C 1
ATOM 8323 O O . GLY A 1 1108 ? -5.424 -104.175 33.984 1.00 114.26 1108 GLY A O 1
ATOM 8324 N N . GLY A 1 1109 ? -6.088 -102.042 34.199 1.00 105.57 1109 GLY A N 1
ATOM 8325 C CA . GLY A 1 1109 ? -5.973 -101.759 32.785 1.00 112.46 1109 GLY A CA 1
ATOM 8326 C C . GLY A 1 1109 ? -7.100 -102.253 31.912 1.00 120.89 1109 GLY A C 1
ATOM 8327 O O . GLY A 1 1109 ? -6.928 -102.330 30.692 1.00 132.12 1109 GLY A O 1
ATOM 8328 N N . GLN A 1 1110 ? -8.248 -102.594 32.486 1.00 98.50 1110 GLN A N 1
ATOM 8329 C CA . GLN A 1 1110 ? -9.398 -102.947 31.667 1.00 89.85 1110 GLN A CA 1
ATOM 8330 C C . GLN A 1 1110 ? -9.930 -101.701 30.975 1.00 82.23 1110 GLN A C 1
ATOM 8331 O O . GLN A 1 1110 ? -10.355 -100.752 31.640 1.00 76.14 1110 GLN A O 1
ATOM 8337 N N . ASP A 1 1111 ? -9.898 -101.700 29.645 1.00 77.27 1111 ASP A N 1
ATOM 8338 C CA . ASP A 1 1111 ? -10.410 -100.568 28.884 1.00 80.06 1111 ASP A CA 1
ATOM 8339 C C . ASP A 1 1111 ? -11.899 -100.399 29.134 1.00 74.74 1111 ASP A C 1
ATOM 8340 O O . ASP A 1 1111 ? -12.672 -101.346 28.995 1.00 83.82 1111 ASP A O 1
ATOM 8345 N N . VAL A 1 1112 ? -12.303 -99.187 29.506 1.00 61.88 1112 VAL A N 1
ATOM 8346 C CA . VAL A 1 1112 ? -13.685 -98.885 29.841 1.00 61.35 1112 VAL A CA 1
ATOM 8347 C C . VAL A 1 1112 ? -14.116 -97.641 29.079 1.00 60.31 1112 VAL A C 1
ATOM 8348 O O . VAL A 1 1112 ? -13.296 -96.888 28.552 1.00 73.78 1112 VAL A O 1
ATOM 8352 N N . LEU A 1 1113 ? -15.426 -97.431 29.033 1.00 58.35 1113 LEU A N 1
ATOM 8353 C CA . LEU A 1 1113 ? -16.016 -96.231 28.452 1.00 51.38 1113 LEU A CA 1
ATOM 8354 C C . LEU A 1 1113 ? -16.552 -95.361 29.576 1.00 53.82 1113 LEU A C 1
ATOM 8355 O O . LEU A 1 1113 ? -17.458 -95.773 30.297 1.00 59.90 1113 LEU A O 1
ATOM 8360 N N . VAL A 1 1114 ? -16.006 -94.167 29.726 1.00 49.90 1114 VAL A N 1
ATOM 8361 C CA . VAL A 1 1114 ? -16.461 -93.230 30.741 1.00 51.44 1114 VAL A CA 1
ATOM 8362 C C . VAL A 1 1114 ? -17.275 -92.151 30.049 1.00 58.75 1114 VAL A C 1
ATOM 8363 O O . VAL A 1 1114 ? -16.893 -91.662 28.982 1.00 67.07 1114 VAL A O 1
ATOM 8367 N N . TRP A 1 1115 ? -18.413 -91.801 30.637 1.00 52.36 1115 TRP A N 1
ATOM 8368 C CA . TRP A 1 1115 ? -19.293 -90.809 30.045 1.00 55.21 1115 TRP A CA 1
ATOM 8369 C C . TRP A 1 1115 ? -19.848 -89.932 31.152 1.00 62.10 1115 TRP A C 1
ATOM 8370 O O . TRP A 1 1115 ? -19.804 -90.286 32.329 1.00 72.10 1115 TRP A O 1
ATOM 8381 N N . SER A 1 1116 ? -20.366 -88.773 30.768 1.00 62.39 1116 SER A N 1
ATOM 8382 C CA . SER A 1 1116 ? -20.919 -87.833 31.728 1.00 63.67 1116 SER A CA 1
ATOM 8383 C C . SER A 1 1116 ? -22.306 -87.410 31.280 1.00 62.55 1116 SER A C 1
ATOM 8384 O O . SER A 1 1116 ? -22.617 -87.435 30.090 1.00 74.18 1116 SER A O 1
ATOM 8387 N N . GLY A 1 1117 ? -23.131 -87.022 32.244 1.00 64.63 1117 GLY A N 1
ATOM 8388 C CA . GLY A 1 1117 ? -24.496 -86.629 31.961 1.00 63.06 1117 GLY A CA 1
ATOM 8389 C C . GLY A 1 1117 ? -24.802 -85.237 32.469 1.00 64.61 1117 GLY A C 1
ATOM 8390 O O . GLY A 1 1117 ? -24.247 -84.780 33.463 1.00 65.11 1117 GLY A O 1
ATOM 8391 N N . ILE A 1 1118 ? -25.720 -84.567 31.768 1.00 66.70 1118 ILE A N 1
ATOM 8392 C CA . ILE A 1 1118 ? -26.037 -83.174 32.074 1.00 65.19 1118 ILE A CA 1
ATOM 8393 C C . ILE A 1 1118 ? -26.467 -83.014 33.522 1.00 71.73 1118 ILE A C 1
ATOM 8394 O O . ILE A 1 1118 ? -26.167 -81.997 34.154 1.00 80.77 1118 ILE A O 1
ATOM 8399 N N . GLN A 1 1119 ? -27.158 -84.003 34.078 1.00 66.57 1119 GLN A N 1
ATOM 8400 C CA . GLN A 1 1119 ? -27.676 -83.878 35.430 1.00 65.87 1119 GLN A CA 1
ATOM 8401 C C . GLN A 1 1119 ? -26.646 -84.224 36.490 1.00 67.05 1119 GLN A C 1
ATOM 8402 O O . GLN A 1 1119 ? -26.956 -84.143 37.679 1.00 65.78 1119 GLN A O 1
ATOM 8408 N N . GLY A 1 1120 ? -25.435 -84.592 36.100 1.00 68.15 1120 GLY A N 1
ATOM 8409 C CA . GLY A 1 1120 ? -24.359 -84.832 37.039 1.00 66.08 1120 GLY A CA 1
ATOM 8410 C C . GLY A 1 1120 ? -23.817 -86.239 37.040 1.00 62.65 1120 GLY A C 1
ATOM 8411 O O . GLY A 1 1120 ? -22.806 -86.487 37.709 1.00 64.54 1120 GLY A O 1
ATOM 8412 N N . THR A 1 1121 ? -24.442 -87.174 36.333 1.00 59.77 1121 THR A N 1
ATOM 8413 C CA . THR A 1 1121 ? -23.966 -88.546 36.326 1.00 56.93 1121 THR A CA 1
ATOM 8414 C C . THR A 1 1121 ? -22.553 -88.614 35.774 1.00 56.06 1121 THR A C 1
ATOM 8415 O O . THR A 1 1121 ? -22.171 -87.860 34.884 1.00 62.82 1121 THR A O 1
ATOM 8419 N N . VAL A 1 1122 ? -21.772 -89.532 36.319 1.00 61.20 1122 VAL A N 1
ATOM 8420 C CA . VAL A 1 1122 ? -20.487 -89.916 35.759 1.00 61.34 1122 VAL A CA 1
ATOM 8421 C C . VAL A 1 1122 ? -20.501 -91.432 35.713 1.00 64.02 1122 VAL A C 1
ATOM 8422 O O . VAL A 1 1122 ? -20.390 -92.079 36.752 1.00 71.42 1122 VAL A O 1
ATOM 8426 N N . GLY A 1 1123 ? -20.660 -92.000 34.530 1.00 53.05 1123 GLY A N 1
ATOM 8427 C CA . GLY A 1 1123 ? -20.869 -93.428 34.435 1.00 52.97 1123 GLY A CA 1
ATOM 8428 C C . GLY A 1 1123 ? -19.829 -94.166 33.631 1.00 59.12 1123 GLY A C 1
ATOM 8429 O O . GLY A 1 1123 ? -19.048 -93.554 32.899 1.00 72.94 1123 GLY A O 1
ATOM 8430 N N . VAL A 1 1124 ? -19.824 -95.486 33.754 1.00 55.48 1124 VAL A N 1
ATOM 8431 C CA . VAL A 1 1124 ? -18.871 -96.341 33.067 1.00 51.48 1124 VAL A CA 1
ATOM 8432 C C . VAL A 1 1124 ? -19.616 -97.487 32.400 1.00 57.76 1124 VAL A C 1
ATOM 8433 O O . VAL A 1 1124 ? -20.617 -97.983 32.926 1.00 67.92 1124 VAL A O 1
ATOM 8437 N N . LEU A 1 1125 ? -19.142 -97.880 31.223 1.00 52.22 1125 LEU A N 1
ATOM 8438 C CA . LEU A 1 1125 ? -19.479 -99.142 30.590 1.00 46.37 1125 LEU A CA 1
ATOM 8439 C C . LEU A 1 1125 ? -18.230 -100.012 30.618 1.00 56.03 1125 LEU A C 1
ATOM 8440 O O . LEU A 1 1125 ? -17.163 -99.580 30.165 1.00 63.76 1125 LEU A O 1
ATOM 8445 N N . ILE A 1 1126 ? -18.366 -101.212 31.174 1.00 51.93 1126 ILE A N 1
ATOM 8446 C CA . ILE A 1 1126 ? -17.252 -102.115 31.434 1.00 57.57 1126 ILE A CA 1
ATOM 8447 C C . ILE A 1 1126 ? -17.449 -103.371 30.598 1.00 61.59 1126 ILE A C 1
ATOM 8448 O O . ILE A 1 1126 ? -18.486 -104.020 30.717 1.00 70.42 1126 ILE A O 1
ATOM 8453 N N . PRO A 1 1127 ? -16.491 -103.767 29.771 1.00 65.88 1127 PRO A N 1
ATOM 8454 C CA . PRO A 1 1127 ? -16.628 -105.025 29.041 1.00 60.43 1127 PRO A CA 1
ATOM 8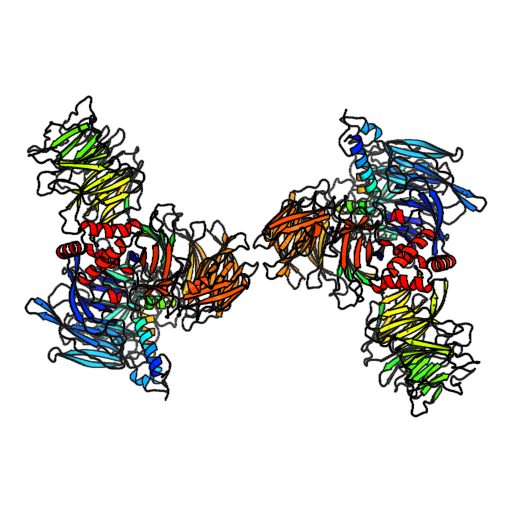455 C C . PRO A 1 1127 ? -16.373 -106.218 29.944 1.00 67.20 1127 PRO A C 1
ATOM 8456 O O . PRO A 1 1127 ? -15.542 -106.179 30.850 1.00 88.09 1127 PRO A O 1
ATOM 8460 N N . PHE A 1 1128 ? -17.114 -107.289 29.687 1.00 67.30 1128 PHE A N 1
ATOM 8461 C CA . PHE A 1 1128 ? -16.942 -108.516 30.446 1.00 61.95 1128 PHE A CA 1
ATOM 8462 C C . PHE A 1 1128 ? -15.671 -109.228 30.014 1.00 69.10 1128 PHE A C 1
ATOM 8463 O O . PHE A 1 1128 ? -15.288 -109.206 28.843 1.00 69.39 1128 PHE A O 1
ATOM 8471 N N . VAL A 1 1129 ? -15.016 -109.867 30.978 1.00 85.15 1129 VAL A N 1
ATOM 8472 C CA . VAL A 1 1129 ? -13.773 -110.572 30.694 1.00 75.03 1129 VAL A CA 1
ATOM 8473 C C . VAL A 1 1129 ? -14.055 -111.903 30.016 1.00 80.73 1129 VAL A C 1
ATOM 8474 O O . VAL A 1 1129 ? -13.437 -112.245 29.002 1.00 75.02 1129 VAL A O 1
ATOM 8478 N N . THR A 1 1130 ? -14.992 -112.669 30.562 1.00 85.79 1130 THR A N 1
ATOM 8479 C CA . THR A 1 1130 ? -15.304 -114.000 30.075 1.00 81.84 1130 THR A CA 1
ATOM 8480 C C . THR A 1 1130 ? -16.790 -114.097 29.780 1.00 69.04 1130 THR A C 1
ATOM 8481 O O . THR A 1 1130 ? -17.594 -113.313 30.280 1.00 73.93 1130 THR A O 1
ATOM 8485 N N . ARG A 1 1131 ? -17.149 -115.083 28.964 1.00 68.15 1131 ARG A N 1
ATOM 8486 C CA . ARG A 1 1131 ? -18.559 -115.355 28.719 1.00 71.00 1131 ARG A CA 1
ATOM 8487 C C . ARG A 1 1131 ? -19.276 -115.761 29.998 1.00 77.25 1131 ARG A C 1
ATOM 8488 O O . ARG A 1 1131 ? -20.468 -115.480 30.159 1.00 87.46 1131 ARG A O 1
ATOM 8496 N N . GLU A 1 1132 ? -18.562 -116.400 30.925 1.00 84.82 1132 GLU A N 1
ATOM 8497 C CA . GLU A 1 1132 ? -19.177 -116.820 32.178 1.00 82.76 1132 GLU A CA 1
ATOM 8498 C C . GLU A 1 1132 ? -19.617 -115.623 33.010 1.00 72.20 1132 GLU A C 1
ATOM 8499 O O . GLU A 1 1132 ? -20.695 -115.643 33.611 1.00 86.12 1132 GLU A O 1
ATOM 8505 N N . ASP A 1 1133 ? -18.796 -114.576 33.067 1.00 61.46 1133 ASP A N 1
ATOM 8506 C CA . ASP A 1 1133 ? -19.186 -113.377 33.800 1.00 68.77 1133 ASP A CA 1
ATOM 8507 C C . ASP A 1 1133 ? -20.385 -112.700 33.150 1.00 69.57 1133 ASP A C 1
ATOM 8508 O O . ASP A 1 1133 ? -21.310 -112.259 33.841 1.00 67.64 1133 ASP A O 1
ATOM 8513 N N . ALA A 1 1134 ? -20.384 -112.606 31.822 1.00 66.48 1134 ALA A N 1
ATOM 8514 C CA . ALA A 1 1134 ? -21.529 -112.036 31.125 1.00 65.70 1134 ALA A CA 1
ATOM 8515 C C . ALA A 1 1134 ? -22.799 -112.803 31.445 1.00 69.40 1134 ALA A C 1
ATOM 8516 O O . ALA A 1 1134 ? -23.850 -112.204 31.689 1.00 70.94 1134 ALA A O 1
ATOM 8518 N N . ASP A 1 1135 ? -22.716 -114.133 31.456 1.00 75.86 1135 ASP A N 1
ATOM 8519 C CA . ASP A 1 1135 ? -23.881 -114.950 31.770 1.00 69.48 1135 ASP A CA 1
ATOM 8520 C C . ASP A 1 1135 ? -24.338 -114.724 33.204 1.00 62.68 1135 ASP A C 1
ATOM 8521 O O . ASP A 1 1135 ? -25.535 -114.564 33.471 1.00 63.25 1135 ASP A O 1
ATOM 8526 N N . PHE A 1 1136 ? -23.392 -114.700 34.142 1.00 62.43 1136 PHE A N 1
ATOM 8527 C CA . PHE A 1 1136 ? -23.740 -114.528 35.548 1.00 61.83 1136 PHE A CA 1
ATOM 8528 C C . PHE A 1 1136 ? -24.423 -113.192 35.794 1.00 60.16 1136 PHE A C 1
ATOM 8529 O O . PHE A 1 1136 ? -25.390 -113.116 36.557 1.00 61.53 1136 PHE A O 1
ATOM 8537 N N . PHE A 1 1137 ? -23.934 -112.122 35.172 1.00 69.66 1137 PHE A N 1
ATOM 8538 C CA . PHE A 1 1137 ? -24.547 -110.823 35.414 1.00 63.56 1137 PHE A CA 1
ATOM 8539 C C . PHE A 1 1137 ? -25.834 -110.631 34.627 1.00 61.66 1137 PHE A C 1
ATOM 8540 O O . PHE A 1 1137 ? -26.707 -109.877 35.064 1.00 68.30 1137 PHE A O 1
ATOM 8548 N N . GLN A 1 1138 ? -25.989 -111.310 33.495 1.00 53.07 1138 GLN A N 1
ATOM 8549 C CA . GLN A 1 1138 ? -27.273 -111.280 32.809 1.00 58.74 1138 GLN A CA 1
ATOM 8550 C C . GLN A 1 1138 ? -28.349 -111.958 33.646 1.00 61.97 1138 GLN A C 1
ATOM 8551 O O . GLN A 1 1138 ? -29.432 -111.400 33.860 1.00 66.37 1138 GLN A O 1
ATOM 8557 N N . ASN A 1 1139 ? -28.061 -113.161 34.146 1.00 63.39 1139 ASN A N 1
ATOM 8558 C CA . ASN A 1 1139 ? -29.055 -113.886 34.930 1.00 64.13 1139 ASN A CA 1
ATOM 8559 C C . ASN A 1 1139 ? -29.295 -113.223 36.281 1.00 58.36 1139 ASN A C 1
ATOM 8560 O O . ASN A 1 1139 ? -30.437 -113.159 36.758 1.00 66.95 1139 ASN A O 1
ATOM 8565 N N . LEU A 1 1140 ? -28.235 -112.722 36.911 1.00 53.90 1140 LEU A N 1
ATOM 8566 C CA . LEU A 1 1140 ? -28.412 -111.926 38.117 1.00 54.74 1140 LEU A CA 1
ATOM 8567 C C . LEU A 1 1140 ? -29.315 -110.735 37.850 1.00 59.89 1140 LEU A C 1
ATOM 8568 O O . LEU A 1 1140 ? -30.189 -110.417 38.660 1.00 66.78 1140 LEU A O 1
ATOM 8573 N N . GLU A 1 1141 ? -29.130 -110.073 36.708 1.00 60.56 1141 GLU A N 1
ATOM 8574 C CA . GLU A 1 1141 ? -29.971 -108.932 36.377 1.00 56.75 1141 GLU A CA 1
ATOM 8575 C C . GLU A 1 1141 ? -31.425 -109.344 36.205 1.00 62.33 1141 GLU A C 1
ATOM 8576 O O . GLU A 1 1141 ? -32.331 -108.613 36.609 1.00 65.93 1141 GLU A O 1
ATOM 8582 N N . SER A 1 1142 ? -31.674 -110.501 35.592 1.00 67.71 1142 SER A N 1
ATOM 8583 C CA . SER A 1 1142 ? -33.050 -110.975 35.470 1.00 58.91 1142 SER A CA 1
ATOM 8584 C C . SER A 1 1142 ? -33.685 -111.174 36.841 1.00 67.76 1142 SER A C 1
ATOM 8585 O O . SER A 1 1142 ? -34.786 -110.671 37.116 1.00 89.31 1142 SER A O 1
ATOM 8588 N N . HIS A 1 1143 ? -32.999 -111.897 37.727 1.00 63.94 1143 HIS A N 1
ATOM 8589 C CA . HIS A 1 1143 ? -33.604 -112.173 39.022 1.00 65.24 1143 HIS A CA 1
ATOM 8590 C C . HIS A 1 1143 ? -33.768 -110.905 39.845 1.00 60.70 1143 HIS A C 1
ATOM 8591 O O . HIS A 1 1143 ? -34.735 -110.783 40.603 1.00 69.46 1143 HIS A O 1
ATOM 8598 N N . MET A 1 1144 ? -32.860 -109.940 39.693 1.00 61.83 1144 MET A N 1
ATOM 8599 C CA . MET A 1 1144 ? -33.058 -108.648 40.340 1.00 61.28 1144 MET A CA 1
ATOM 8600 C C . MET A 1 1144 ? -34.222 -107.892 39.722 1.00 62.40 1144 MET A C 1
ATOM 8601 O O . MET A 1 1144 ? -34.881 -107.109 40.409 1.00 65.43 1144 MET A O 1
ATOM 8606 N N . ARG A 1 1145 ? -34.488 -108.104 38.435 1.00 60.27 1145 ARG A N 1
ATOM 8607 C CA . ARG A 1 1145 ? -35.681 -107.529 37.828 1.00 54.13 1145 ARG A CA 1
ATOM 8608 C C . ARG A 1 1145 ? -36.942 -108.095 38.447 1.00 65.68 1145 ARG A C 1
ATOM 8609 O O . ARG A 1 1145 ? -37.941 -107.382 38.575 1.00 62.00 1145 ARG A O 1
ATOM 8617 N N . ALA A 1 1146 ? -36.922 -109.373 38.828 1.00 71.15 1146 ALA A N 1
ATOM 8618 C CA . ALA A 1 1146 ? -38.116 -109.975 39.412 1.00 68.79 1146 ALA A CA 1
ATOM 8619 C C . ALA A 1 1146 ? -38.285 -109.602 40.881 1.00 67.95 1146 ALA A C 1
ATOM 8620 O O . ALA A 1 1146 ? -39.381 -109.236 41.310 1.00 63.94 1146 ALA A O 1
ATOM 8622 N N . GLU A 1 1147 ? -37.217 -109.685 41.668 1.00 68.85 1147 GLU A N 1
ATOM 8623 C CA . GLU A 1 1147 ? -37.330 -109.541 43.112 1.00 63.72 1147 GLU A CA 1
ATOM 8624 C C . GLU A 1 1147 ? -37.204 -108.107 43.603 1.00 68.74 1147 GLU A C 1
ATOM 8625 O O . GLU A 1 1147 ? -37.552 -107.835 44.756 1.00 73.35 1147 GLU A O 1
ATOM 8631 N N . ASP A 1 1148 ? -36.717 -107.188 42.777 1.00 72.10 1148 ASP A N 1
ATOM 8632 C CA . ASP A 1 1148 ? -36.593 -105.779 43.150 1.00 74.30 1148 ASP A CA 1
ATOM 8633 C C . ASP A 1 1148 ? -37.036 -104.920 41.976 1.00 77.01 1148 ASP A C 1
ATOM 8634 O O . ASP A 1 1148 ? -36.230 -104.214 41.364 1.00 71.93 1148 ASP A O 1
ATOM 8639 N N . PRO A 1 1149 ? -38.322 -104.949 41.641 1.00 70.77 1149 PRO A N 1
ATOM 8640 C CA . PRO A 1 1149 ? -38.811 -104.144 40.530 1.00 66.18 1149 PRO A CA 1
ATOM 8641 C C . PRO A 1 1149 ? -38.628 -102.668 40.817 1.00 66.51 1149 PRO A C 1
ATOM 8642 O O . PRO A 1 1149 ? -38.479 -102.268 41.979 1.00 78.36 1149 PRO A O 1
ATOM 8646 N N . PRO A 1 1150 ? -38.604 -101.833 39.786 1.00 65.95 1150 PRO A N 1
ATOM 8647 C CA . PRO A 1 1150 ? -38.486 -100.390 40.010 1.00 70.20 1150 PRO A CA 1
ATOM 8648 C C . PRO A 1 1150 ? -39.578 -99.874 40.934 1.00 68.23 1150 PRO A C 1
ATOM 8649 O O . PRO A 1 1150 ? -40.728 -100.301 40.868 1.00 65.25 1150 PRO A O 1
ATOM 8653 N N . LEU A 1 1151 ? -39.200 -98.932 41.796 1.00 65.85 1151 LEU A N 1
ATOM 8654 C CA . LEU A 1 1151 ? -40.071 -98.527 42.892 1.00 57.35 1151 LEU A CA 1
ATOM 8655 C C . LEU A 1 1151 ? -41.381 -97.945 42.389 1.00 62.28 1151 LEU A C 1
ATOM 8656 O O . LEU A 1 1151 ? -42.438 -98.185 42.979 1.00 69.61 1151 LEU A O 1
ATOM 8661 N N . ALA A 1 1152 ? -41.338 -97.184 41.305 1.00 63.76 1152 ALA A N 1
ATOM 8662 C CA . ALA A 1 1152 ? -42.509 -96.481 40.812 1.00 60.27 1152 ALA A CA 1
ATOM 8663 C C . ALA A 1 1152 ? -43.317 -97.289 39.808 1.00 59.43 1152 ALA A C 1
ATOM 8664 O O . ALA A 1 1152 ? -44.147 -96.717 39.101 1.00 60.08 1152 ALA A O 1
ATOM 8666 N N . GLY A 1 1153 ? -43.099 -98.593 39.723 1.00 65.80 1153 GLY A N 1
ATOM 8667 C CA . GLY A 1 1153 ? -43.908 -99.444 38.880 1.00 65.34 1153 GLY A CA 1
ATOM 8668 C C . GLY A 1 1153 ? -43.415 -99.621 37.464 1.00 65.91 1153 GLY A C 1
ATOM 8669 O O . GLY A 1 1153 ? -44.112 -100.248 36.659 1.00 63.53 1153 GLY A O 1
ATOM 8670 N N . ARG A 1 1154 ? -42.248 -99.092 37.132 1.00 59.95 1154 ARG A N 1
ATOM 8671 C CA . ARG A 1 1154 ? -41.686 -99.282 35.810 1.00 60.13 1154 ARG A CA 1
ATOM 8672 C C . ARG A 1 1154 ? -41.292 -100.737 35.594 1.00 59.30 1154 ARG A C 1
ATOM 8673 O O . ARG A 1 1154 ? -41.052 -101.487 36.537 1.00 73.40 1154 ARG A O 1
ATOM 8681 N N . ASP A 1 1155 ? -41.235 -101.130 34.328 1.00 57.66 1155 ASP A N 1
ATOM 8682 C CA . ASP A 1 1155 ? -40.613 -102.382 33.929 1.00 47.94 1155 ASP A CA 1
ATOM 8683 C C . ASP A 1 1155 ? -39.171 -102.080 33.548 1.00 57.05 1155 ASP A C 1
ATOM 8684 O O . ASP A 1 1155 ? -38.924 -101.302 32.625 1.00 70.09 1155 ASP A O 1
ATOM 8689 N N . HIS A 1 1156 ? -38.223 -102.693 34.259 1.00 55.28 1156 HIS A N 1
ATOM 8690 C CA . HIS A 1 1156 ? -36.825 -102.305 34.120 1.00 44.30 1156 HIS A CA 1
ATOM 8691 C C . HIS A 1 1156 ? -36.326 -102.498 32.697 1.00 49.95 1156 HIS A C 1
ATOM 8692 O O . HIS A 1 1156 ? -35.594 -101.654 32.170 1.00 63.72 1156 HIS A O 1
ATOM 8699 N N . LEU A 1 1157 ? -36.719 -103.594 32.054 1.00 55.25 1157 LEU A N 1
ATOM 8700 C CA . LEU A 1 1157 ? -36.294 -103.827 30.680 1.00 54.66 1157 LEU A CA 1
ATOM 8701 C C . LEU A 1 1157 ? -36.911 -102.812 29.727 1.00 60.93 1157 LEU A C 1
ATOM 8702 O O . LEU A 1 1157 ? -36.269 -102.394 28.760 1.00 62.52 1157 LEU A O 1
ATOM 8707 N N . ILE A 1 1158 ? -38.154 -102.408 29.973 1.00 55.96 1158 ILE A N 1
ATOM 8708 C CA . ILE A 1 1158 ? -38.775 -101.404 29.122 1.00 55.90 1158 ILE A CA 1
ATOM 8709 C C . ILE A 1 1158 ? -38.165 -100.040 29.393 1.00 56.03 1158 ILE A C 1
ATOM 8710 O O . ILE A 1 1158 ? -37.954 -99.244 28.474 1.00 69.35 1158 ILE A O 1
ATOM 8715 N N . TYR A 1 1159 ? -37.871 -99.749 30.658 1.00 61.84 1159 TYR A N 1
ATOM 8716 C CA . TYR A 1 1159 ? -37.260 -98.473 31.007 1.00 51.25 1159 TYR A CA 1
ATOM 8717 C C . TYR A 1 1159 ? -35.905 -98.316 30.335 1.00 57.57 1159 TYR A C 1
ATOM 8718 O O . TYR A 1 1159 ? -35.669 -97.341 29.620 1.00 61.29 1159 TYR A O 1
ATOM 8727 N N . ARG A 1 1160 ? -35.009 -99.281 30.529 1.00 57.62 1160 ARG A N 1
ATOM 8728 C CA . ARG A 1 1160 ? -33.702 -99.198 29.884 1.00 57.62 1160 ARG A CA 1
ATOM 8729 C C . ARG A 1 1160 ? -33.774 -99.306 28.370 1.00 58.42 1160 ARG A C 1
ATOM 8730 O O . ARG A 1 1160 ? -32.745 -99.136 27.711 1.00 55.65 1160 ARG A O 1
ATOM 8738 N N . GLY A 1 1161 ? -34.942 -99.599 27.812 1.00 54.41 1161 GLY A N 1
ATOM 8739 C CA . GLY A 1 1161 ? -35.144 -99.628 26.378 1.00 54.92 1161 GLY A CA 1
ATOM 8740 C C . GLY A 1 1161 ? -36.260 -98.684 25.997 1.00 62.11 1161 GLY A C 1
ATOM 8741 O O . GLY A 1 1161 ? -37.186 -99.054 25.276 1.00 60.63 1161 GLY A O 1
ATOM 8742 N N . TYR A 1 1162 ? -36.162 -97.455 26.501 1.00 54.33 1162 TYR A N 1
ATOM 8743 C CA . TYR A 1 1162 ? -37.218 -96.461 26.352 1.00 52.05 1162 TYR A CA 1
ATOM 8744 C C . TYR A 1 1162 ? -37.555 -96.230 24.888 1.00 56.68 1162 TYR A C 1
ATOM 8745 O O . TYR A 1 1162 ? -38.703 -96.393 24.465 1.00 51.98 1162 TYR A O 1
ATOM 8754 N N . TYR A 1 1163 ? -36.561 -95.840 24.096 1.00 63.35 1163 TYR A N 1
ATOM 8755 C CA . TYR A 1 1163 ? -36.773 -95.517 22.691 1.00 63.71 1163 TYR A CA 1
ATOM 8756 C C . TYR A 1 1163 ? -36.479 -96.693 21.772 1.00 62.82 1163 TYR A C 1
ATOM 8757 O O . TYR A 1 1163 ? -37.298 -97.019 20.912 1.00 68.25 1163 TYR A O 1
ATOM 8766 N N . VAL A 1 1164 ? -35.329 -97.339 21.925 1.00 55.06 1164 VAL A N 1
ATOM 8767 C CA . VAL A 1 1164 ? -35.076 -98.565 21.176 1.00 69.47 1164 VAL A CA 1
ATOM 8768 C C . VAL A 1 1164 ? -34.650 -99.646 22.162 1.00 62.76 1164 VAL A C 1
ATOM 8769 O O . VAL A 1 1164 ? -34.064 -99.334 23.206 1.00 58.93 1164 VAL A O 1
ATOM 8773 N N . PRO A 1 1165 ? -34.938 -100.916 21.883 1.00 58.12 1165 PRO A N 1
ATOM 8774 C CA . PRO A 1 1165 ? -34.732 -101.966 22.883 1.00 56.57 1165 PRO A CA 1
ATOM 8775 C C . PRO A 1 1165 ? -33.285 -102.067 23.333 1.00 53.20 1165 PRO A C 1
ATOM 8776 O O . PRO A 1 1165 ? -32.360 -101.649 22.642 1.00 63.13 1165 PRO A O 1
ATOM 8780 N N . VAL A 1 1166 ? -33.101 -102.635 24.522 1.00 56.57 1166 VAL A N 1
ATOM 8781 C CA . VAL A 1 1166 ? -31.768 -102.817 25.075 1.00 49.39 1166 VAL A CA 1
ATOM 8782 C C . VAL A 1 1166 ? -30.993 -103.800 24.214 1.00 54.93 1166 VAL A C 1
ATOM 8783 O O . VAL A 1 1166 ? -31.536 -104.808 23.750 1.00 70.55 1166 VAL A O 1
ATOM 8787 N N . LYS A 1 1167 ? -29.717 -103.507 23.991 1.00 51.67 1167 LYS A N 1
ATOM 8788 C CA . LYS A 1 1167 ? -28.834 -104.394 23.250 1.00 53.90 1167 LYS A CA 1
ATOM 8789 C C . LYS A 1 1167 ? -27.452 -104.319 23.873 1.00 57.29 1167 LYS A C 1
ATOM 8790 O O . LYS A 1 1167 ? -26.844 -103.248 23.906 1.00 62.74 1167 LYS A O 1
ATOM 8796 N N . GLY A 1 1168 ? -26.981 -105.439 24.407 1.00 61.58 1168 GLY A N 1
ATOM 8797 C CA . GLY A 1 1168 ? -25.602 -105.592 24.800 1.00 59.01 1168 GLY A CA 1
ATOM 8798 C C . GLY A 1 1168 ? -25.225 -105.108 26.185 1.00 62.22 1168 GLY A C 1
ATOM 8799 O O . GLY A 1 1168 ? -24.104 -105.375 26.620 1.00 67.79 1168 GLY A O 1
ATOM 8800 N N . VAL A 1 1169 ? -26.104 -104.414 26.901 1.00 53.42 1169 VAL A N 1
ATOM 8801 C CA . VAL A 1 1169 ? -25.737 -103.780 28.161 1.00 53.98 1169 VAL A CA 1
ATOM 8802 C C . VAL A 1 1169 ? -26.520 -104.417 29.301 1.00 62.61 1169 VAL A C 1
ATOM 8803 O O . VAL A 1 1169 ? -27.734 -104.610 29.196 1.00 65.16 1169 VAL A O 1
ATOM 8807 N N . ILE A 1 1170 ? -25.819 -104.742 30.386 1.00 55.88 1170 ILE A N 1
ATOM 8808 C CA . ILE A 1 1170 ? -26.416 -105.169 31.644 1.00 51.26 1170 ILE A CA 1
ATOM 8809 C C . ILE A 1 1170 ? -26.372 -103.989 32.598 1.00 58.98 1170 ILE A C 1
ATOM 8810 O O . ILE A 1 1170 ? -25.354 -103.299 32.692 1.00 60.46 1170 ILE A O 1
ATOM 8815 N N . ASP A 1 1171 ? -27.466 -103.752 33.311 1.00 56.65 1171 ASP A N 1
ATOM 8816 C CA . ASP A 1 1171 ? -27.549 -102.625 34.237 1.00 56.43 1171 ASP A CA 1
ATOM 8817 C C . ASP A 1 1171 ? -26.958 -103.056 35.570 1.00 60.44 1171 ASP A C 1
ATOM 8818 O O . ASP A 1 1171 ? -27.612 -103.726 36.365 1.00 62.93 1171 ASP A O 1
ATOM 8823 N N . GLY A 1 1172 ? -25.710 -102.661 35.816 1.00 65.01 1172 GLY A N 1
ATOM 8824 C CA . GLY A 1 1172 ? -25.054 -102.985 37.066 1.00 58.39 1172 GLY A CA 1
ATOM 8825 C C . GLY A 1 1172 ? -25.556 -102.190 38.246 1.00 54.90 1172 GLY A C 1
ATOM 8826 O O . GLY A 1 1172 ? -25.327 -102.589 39.390 1.00 65.88 1172 GLY A O 1
ATOM 8827 N N . ASP A 1 1173 ? -26.229 -101.069 37.996 1.00 56.97 1173 ASP A N 1
ATOM 8828 C CA . ASP A 1 1173 ? -26.857 -100.334 39.084 1.00 65.18 1173 ASP A CA 1
ATOM 8829 C C . ASP A 1 1173 ? -27.957 -101.151 39.736 1.00 66.46 1173 ASP A C 1
ATOM 8830 O O . ASP A 1 1173 ? -28.171 -101.047 40.946 1.00 74.85 1173 ASP A O 1
ATOM 8835 N N . LEU A 1 1174 ? -28.659 -101.963 38.953 1.00 59.89 1174 LEU A N 1
ATOM 8836 C CA . LEU A 1 1174 ? -29.649 -102.868 39.518 1.00 63.93 1174 LEU A CA 1
ATOM 8837 C C . LEU A 1 1174 ? -28.972 -104.022 40.240 1.00 62.43 1174 LEU A C 1
ATOM 8838 O O . LEU A 1 1174 ? -29.305 -104.331 41.385 1.00 68.63 1174 LEU A O 1
ATOM 8843 N N . CYS A 1 1175 ? -28.014 -104.668 39.579 1.00 57.36 1175 CYS A N 1
ATOM 8844 C CA . CYS A 1 1175 ? -27.291 -105.778 40.190 1.00 61.00 1175 CYS A CA 1
ATOM 8845 C C . CYS A 1 1175 ? -26.741 -105.401 41.556 1.00 63.68 1175 CYS A C 1
ATOM 8846 O O . CYS A 1 1175 ? -26.835 -106.182 42.506 1.00 71.50 1175 CYS A O 1
ATOM 8849 N N . GLU A 1 1176 ? -26.171 -104.209 41.679 1.00 67.37 1176 GLU A N 1
ATOM 8850 C CA . GLU A 1 1176 ? -25.595 -103.810 42.954 1.00 60.11 1176 GLU A CA 1
ATOM 8851 C C . GLU A 1 1176 ? -26.638 -103.556 44.026 1.00 68.63 1176 GLU A C 1
ATOM 8852 O O . GLU A 1 1176 ? -26.258 -103.315 45.174 1.00 74.20 1176 GLU A O 1
ATOM 8858 N N . ARG A 1 1177 ? -27.927 -103.601 43.696 1.00 66.41 1177 ARG A N 1
ATOM 8859 C CA . ARG A 1 1177 ? -28.967 -103.561 44.715 1.00 65.08 1177 ARG A CA 1
ATOM 8860 C C . ARG A 1 1177 ? -29.208 -104.921 45.350 1.00 70.21 1177 ARG A C 1
ATOM 8861 O O . ARG A 1 1177 ? -30.039 -105.023 46.257 1.00 77.11 1177 ARG A O 1
ATOM 8869 N N . PHE A 1 1178 ? -28.500 -105.956 44.892 1.00 61.21 1178 PHE A N 1
ATOM 8870 C CA . PHE A 1 1178 ? -28.624 -107.282 45.486 1.00 59.52 1178 PHE A CA 1
ATOM 8871 C C . PHE A 1 1178 ? -28.341 -107.246 46.980 1.00 64.99 1178 PHE A C 1
ATOM 8872 O O . PHE A 1 1178 ? -29.008 -107.932 47.759 1.00 75.61 1178 PHE A O 1
ATOM 8880 N N . THR A 1 1179 ? -27.364 -106.442 47.398 1.00 67.88 1179 THR A N 1
ATOM 8881 C CA . THR A 1 1179 ? -26.994 -106.373 48.807 1.00 69.93 1179 THR A CA 1
ATOM 8882 C C . THR A 1 1179 ? -28.118 -105.843 49.685 1.00 69.89 1179 THR A C 1
ATOM 8883 O O . THR A 1 1179 ? -28.108 -106.088 50.894 1.00 84.62 1179 THR A O 1
ATOM 8887 N N . LEU A 1 1180 ? -29.078 -105.125 49.116 1.00 63.32 1180 LEU A N 1
ATOM 8888 C CA . LEU A 1 1180 ? -30.139 -104.495 49.885 1.00 63.65 1180 LEU A CA 1
ATOM 8889 C C . LEU A 1 1180 ? -31.295 -105.432 50.203 1.00 73.38 1180 LEU A C 1
ATOM 8890 O O . LEU A 1 1180 ? -32.146 -105.085 51.028 1.00 70.11 1180 LEU A O 1
ATOM 8895 N N . LEU A 1 1181 ? -31.339 -106.603 49.577 1.00 75.48 1181 LEU A N 1
ATOM 8896 C CA . LEU A 1 1181 ? -32.476 -107.494 49.702 1.00 79.73 1181 LEU A CA 1
ATOM 8897 C C . LEU A 1 1181 ? -32.543 -108.119 51.091 1.00 82.98 1181 LEU A C 1
ATOM 8898 O O . LEU A 1 1181 ? -31.545 -108.176 51.809 1.00 85.72 1181 LEU A O 1
ATOM 8903 N N . PRO A 1 1182 ? -33.716 -108.595 51.491 1.00 81.38 1182 PRO A N 1
ATOM 8904 C CA . PRO A 1 1182 ? -33.786 -109.490 52.645 1.00 83.56 1182 PRO A CA 1
ATOM 8905 C C . PRO A 1 1182 ? -33.075 -110.798 52.341 1.00 83.06 1182 PRO A C 1
ATOM 8906 O O . PRO A 1 1182 ? -32.898 -111.189 51.188 1.00 81.03 1182 PRO A O 1
ATOM 8910 N N . ASN A 1 1183 ? -32.667 -111.482 53.409 1.00 80.09 1183 ASN A N 1
ATOM 8911 C CA . ASN A 1 1183 ? -31.820 -112.657 53.248 1.00 69.52 1183 ASN A CA 1
ATOM 8912 C C . ASN A 1 1183 ? -32.537 -113.788 52.524 1.00 71.89 1183 ASN A C 1
ATOM 8913 O O . ASN A 1 1183 ? -31.891 -114.588 51.842 1.00 68.26 1183 ASN A O 1
ATOM 8918 N N . ASP A 1 1184 ? -33.861 -113.880 52.655 1.00 76.19 1184 ASP A N 1
ATOM 8919 C CA . ASP A 1 1184 ? -34.580 -114.935 51.949 1.00 78.40 1184 ASP A CA 1
ATOM 8920 C C . ASP A 1 1184 ? -34.479 -114.746 50.440 1.00 80.46 1184 ASP A C 1
ATOM 8921 O O . ASP A 1 1184 ? -34.263 -115.713 49.701 1.00 86.04 1184 ASP A O 1
ATOM 8926 N N . LYS A 1 1185 ? -34.605 -113.505 49.969 1.00 78.74 1185 LYS A N 1
ATOM 8927 C CA . LYS A 1 1185 ? -34.437 -113.233 48.546 1.00 65.39 1185 LYS A CA 1
ATOM 8928 C C . LYS A 1 1185 ? -33.016 -113.550 48.094 1.00 71.95 1185 LYS A C 1
ATOM 8929 O O . LYS A 1 1185 ? -32.812 -114.201 47.063 1.00 72.08 1185 LYS A O 1
ATOM 8935 N N . LYS A 1 1186 ? -32.018 -113.099 48.859 1.00 74.01 1186 LYS A N 1
ATOM 8936 C CA . LYS A 1 1186 ? -30.629 -113.403 48.530 1.00 65.56 1186 LYS A CA 1
ATOM 8937 C C . LYS A 1 1186 ? -30.408 -114.899 48.389 1.00 71.78 1186 LYS A C 1
ATOM 8938 O O . LYS A 1 1186 ? -29.738 -115.350 47.455 1.00 71.29 1186 LYS A O 1
ATOM 8944 N N . GLN A 1 1187 ? -30.959 -115.685 49.316 1.00 74.74 1187 GLN A N 1
ATOM 8945 C CA . GLN A 1 1187 ? -30.786 -117.131 49.258 1.00 75.43 1187 GLN A CA 1
ATOM 8946 C C . GLN A 1 1187 ? -31.510 -117.727 48.062 1.00 67.84 1187 GLN A C 1
ATOM 8947 O O . GLN A 1 1187 ? -31.016 -118.672 47.442 1.00 72.91 1187 GLN A O 1
ATOM 8953 N N . MET A 1 1188 ? -32.682 -117.192 47.724 1.00 65.86 1188 MET A N 1
ATOM 8954 C CA . MET A 1 1188 ? -33.404 -117.681 46.555 1.00 80.55 1188 MET A CA 1
ATOM 8955 C C . MET A 1 1188 ? -32.596 -117.455 45.282 1.00 79.44 1188 MET A C 1
ATOM 8956 O O . MET A 1 1188 ? -32.385 -118.382 44.487 1.00 74.68 1188 MET A O 1
ATOM 8961 N N . ILE A 1 1189 ? -32.129 -116.221 45.079 1.00 79.57 1189 ILE A N 1
ATOM 8962 C CA . ILE A 1 1189 ? -31.338 -115.901 43.895 1.00 79.57 1189 ILE A CA 1
ATOM 8963 C C . ILE A 1 1189 ? -30.062 -116.727 43.870 1.00 77.05 1189 ILE A C 1
ATOM 8964 O O . ILE A 1 1189 ? -29.642 -117.219 42.817 1.00 80.11 1189 ILE A O 1
ATOM 8969 N N . ALA A 1 1190 ? -29.431 -116.903 45.030 1.00 75.28 1190 ALA A N 1
ATOM 8970 C CA . ALA A 1 1190 ? -28.282 -117.796 45.113 1.00 72.96 1190 ALA A CA 1
ATOM 8971 C C . ALA A 1 1190 ? -28.648 -119.211 44.696 1.00 76.30 1190 ALA A C 1
ATOM 8972 O O . ALA A 1 1190 ? -27.811 -119.935 44.149 1.00 77.81 1190 ALA A O 1
ATOM 8974 N N . GLY A 1 1191 ? -29.892 -119.620 44.941 1.00 73.38 1191 GLY A N 1
ATOM 8975 C CA . GLY A 1 1191 ? -30.323 -120.929 44.491 1.00 78.41 1191 GLY A CA 1
ATOM 8976 C C . GLY A 1 1191 ? -30.443 -121.007 42.983 1.00 82.37 1191 GLY A C 1
ATOM 8977 O O . GLY A 1 1191 ? -29.938 -121.940 42.355 1.00 90.42 1191 GLY A O 1
ATOM 8978 N N . GLU A 1 1192 ? -31.107 -120.022 42.378 1.00 78.65 1192 GLU A N 1
ATOM 8979 C CA . GLU A 1 1192 ? -31.291 -120.059 40.930 1.00 84.64 1192 GLU A CA 1
ATOM 8980 C C . GLU A 1 1192 ? -29.971 -119.910 40.182 1.00 85.77 1192 GLU A C 1
ATOM 8981 O O . GLU A 1 1192 ? -29.804 -120.496 39.107 1.00 80.28 1192 GLU A O 1
ATOM 8987 N N . LEU A 1 1193 ? -29.027 -119.143 40.725 1.00 87.02 1193 LEU A N 1
ATOM 8988 C CA . LEU A 1 1193 ? -27.768 -118.877 40.041 1.00 83.34 1193 LEU A CA 1
ATOM 8989 C C . LEU A 1 1193 ? -26.686 -119.903 40.343 1.00 86.12 1193 LEU A C 1
ATOM 8990 O O . LEU A 1 1193 ? -25.640 -119.879 39.688 1.00 87.63 1193 LEU A O 1
ATOM 8995 N N . ASP A 1 1194 ? -26.906 -120.787 41.317 1.00 82.03 1194 ASP A N 1
ATOM 8996 C CA . ASP A 1 1194 ? -25.955 -121.845 41.670 1.00 89.46 1194 ASP A CA 1
ATOM 8997 C C . ASP A 1 1194 ? -24.620 -121.268 42.136 1.00 86.79 1194 ASP A C 1
ATOM 8998 O O . ASP A 1 1194 ? -23.548 -121.731 41.746 1.00 84.56 1194 ASP A O 1
ATOM 9003 N N . ARG A 1 1195 ? -24.687 -120.249 42.983 1.00 76.02 1195 ARG A N 1
ATOM 9004 C CA . ARG A 1 1195 ? -23.506 -119.679 43.608 1.00 74.51 1195 ARG A CA 1
ATOM 9005 C C . ARG A 1 1195 ? -23.898 -119.214 44.999 1.00 73.30 1195 ARG A C 1
ATOM 9006 O O . ARG A 1 1195 ? -25.065 -118.920 45.255 1.00 74.54 1195 ARG A O 1
ATOM 9014 N N . SER A 1 1196 ? -22.923 -119.158 45.897 1.00 74.20 1196 SER A N 1
ATOM 9015 C CA . SER A 1 1196 ? -23.217 -118.748 47.259 1.00 70.62 1196 SER A CA 1
ATOM 9016 C C . SER A 1 1196 ? -23.467 -117.246 47.321 1.00 69.50 1196 SER A C 1
ATOM 9017 O O . SER A 1 1196 ? -23.050 -116.486 46.448 1.00 85.25 1196 SER A O 1
ATOM 9020 N N . VAL A 1 1197 ? -24.168 -116.825 48.372 1.00 62.78 1197 VAL A N 1
ATOM 9021 C CA . VAL A 1 1197 ? -24.471 -115.408 48.547 1.00 63.16 1197 VAL A CA 1
ATOM 9022 C C . VAL A 1 1197 ? -23.183 -114.599 48.624 1.00 76.13 1197 VAL A C 1
ATOM 9023 O O . VAL A 1 1197 ? -23.026 -113.576 47.946 1.00 90.26 1197 VAL A O 1
ATOM 9027 N N . ARG A 1 1198 ? -22.231 -115.062 49.437 1.00 77.52 1198 ARG A N 1
ATOM 9028 C CA . ARG A 1 1198 ? -20.944 -114.382 49.530 1.00 78.27 1198 ARG A CA 1
ATOM 9029 C C . ARG A 1 1198 ? -20.222 -114.360 48.190 1.00 81.85 1198 ARG A C 1
ATOM 9030 O O . ARG A 1 1198 ? -19.491 -113.407 47.896 1.00 81.84 1198 ARG A O 1
ATOM 9038 N N . GLU A 1 1199 ? -20.421 -115.387 47.362 1.00 82.45 1199 GLU A N 1
ATOM 9039 C CA . GLU A 1 1199 ? -19.818 -115.403 46.034 1.00 76.84 1199 GLU A CA 1
ATOM 9040 C C . GLU A 1 1199 ? -20.436 -114.339 45.135 1.00 72.64 1199 GLU A C 1
ATOM 9041 O O . GLU A 1 1199 ? -19.720 -113.615 44.437 1.00 75.64 1199 GLU A O 1
ATOM 9047 N N . ILE A 1 1200 ? -21.767 -114.231 45.136 1.00 64.42 1200 ILE A N 1
ATOM 9048 C CA . ILE A 1 1200 ? -22.430 -113.192 44.351 1.00 64.92 1200 ILE A CA 1
ATOM 9049 C C . ILE A 1 1200 ? -21.926 -111.821 44.771 1.00 62.17 1200 ILE A C 1
ATOM 9050 O O . ILE A 1 1200 ? -21.559 -110.985 43.935 1.00 73.50 1200 ILE A O 1
ATOM 9055 N N . GLU A 1 1201 ? -21.889 -111.579 46.079 1.00 59.27 1201 GLU A N 1
ATOM 9056 C CA . GLU A 1 1201 ? -21.334 -110.336 46.594 1.00 65.53 1201 GLU A CA 1
ATOM 9057 C C . GLU A 1 1201 ? -19.931 -110.090 46.056 1.00 77.84 1201 GLU A C 1
ATOM 9058 O O . GLU A 1 1201 ? -19.612 -108.990 45.587 1.00 83.80 1201 GLU A O 1
ATOM 9064 N N . ARG A 1 1202 ? -19.078 -111.114 46.110 1.00 70.10 1202 ARG A N 1
ATOM 9065 C CA . ARG A 1 1202 ? -17.691 -110.921 45.710 1.00 64.96 1202 ARG A CA 1
ATOM 9066 C C . ARG A 1 1202 ? -17.574 -110.605 44.228 1.00 67.85 1202 ARG A C 1
ATOM 9067 O O . ARG A 1 1202 ? -16.753 -109.776 43.836 1.00 82.45 1202 ARG A O 1
ATOM 9075 N N . LYS A 1 1203 ? -18.372 -111.256 43.384 1.00 65.27 1203 LYS A N 1
ATOM 9076 C CA . LYS A 1 1203 ? -18.292 -110.961 41.959 1.00 68.73 1203 LYS A CA 1
ATOM 9077 C C . LYS A 1 1203 ? -18.814 -109.563 41.658 1.00 68.66 1203 LYS A C 1
ATOM 9078 O O . LYS A 1 1203 ? -18.258 -108.858 40.805 1.00 71.61 1203 LYS A O 1
ATOM 9084 N N . ILE A 1 1204 ? -19.867 -109.139 42.361 1.00 61.52 1204 ILE A N 1
ATOM 9085 C CA . ILE A 1 1204 ? -20.401 -107.795 42.160 1.00 62.05 1204 ILE A CA 1
ATOM 9086 C C . ILE A 1 1204 ? -19.359 -106.747 42.520 1.00 73.59 1204 ILE A C 1
ATOM 9087 O O . ILE A 1 1204 ? -19.113 -105.809 41.757 1.00 74.63 1204 ILE A O 1
ATOM 9092 N N . SER A 1 1205 ? -18.728 -106.888 43.687 1.00 82.77 1205 SER A N 1
ATOM 9093 C CA . SER A 1 1205 ? -17.685 -105.937 44.066 1.00 85.40 1205 SER A CA 1
ATOM 9094 C C . SER A 1 1205 ? -16.497 -106.018 43.115 1.00 83.06 1205 SER A C 1
ATOM 9095 O O . SER A 1 1205 ? -15.897 -104.995 42.757 1.00 83.76 1205 SER A O 1
ATOM 9098 N N . ASP A 1 1206 ? -16.168 -107.229 42.671 1.00 86.00 1206 ASP A N 1
ATOM 9099 C CA . ASP A 1 1206 ? -14.961 -107.457 41.887 1.00 92.60 1206 ASP A CA 1
ATOM 9100 C C . ASP A 1 1206 ? -15.049 -106.780 40.526 1.00 84.56 1206 ASP A C 1
ATOM 9101 O O . ASP A 1 1206 ? -14.112 -106.090 40.106 1.00 86.31 1206 ASP A O 1
ATOM 9106 N N . ILE A 1 1207 ? -16.173 -106.958 39.821 1.00 79.56 1207 ILE A N 1
ATOM 9107 C CA . ILE A 1 1207 ? -16.288 -106.374 38.486 1.00 65.26 1207 ILE A CA 1
ATOM 9108 C C . ILE A 1 1207 ? -16.159 -104.862 38.545 1.00 60.49 1207 ILE A C 1
ATOM 9109 O O . ILE A 1 1207 ? -15.689 -104.235 37.592 1.00 66.54 1207 ILE A O 1
ATOM 9114 N N . ARG A 1 1208 ? -16.549 -104.250 39.657 1.00 66.99 1208 ARG A N 1
ATOM 9115 C CA . ARG A 1 1208 ? -16.441 -102.803 39.758 1.00 59.04 1208 ARG A CA 1
ATOM 9116 C C . ARG A 1 1208 ? -15.023 -102.374 40.090 1.00 69.49 1208 ARG A C 1
ATOM 9117 O O . ARG A 1 1208 ? -14.440 -101.546 39.387 1.00 74.19 1208 ARG A O 1
ATOM 9125 N N . THR A 1 1209 ? -14.447 -102.924 41.160 1.00 74.08 1209 THR A N 1
ATOM 9126 C CA . THR A 1 1209 ? -13.139 -102.445 41.589 1.00 74.09 1209 THR A CA 1
ATOM 9127 C C . THR A 1 1209 ? -12.027 -102.815 40.617 1.00 72.02 1209 THR A C 1
ATOM 9128 O O . THR A 1 1209 ? -10.999 -102.134 40.591 1.00 79.15 1209 THR A O 1
ATOM 9132 N N . ARG A 1 1210 ? -12.201 -103.861 39.813 1.00 65.36 1210 ARG A N 1
ATOM 9133 C CA . ARG A 1 1210 ? -11.104 -104.292 38.955 1.00 70.50 1210 ARG A CA 1
ATOM 9134 C C . ARG A 1 1210 ? -10.952 -103.411 37.722 1.00 75.51 1210 ARG A C 1
ATOM 9135 O O . ARG A 1 1210 ? -9.828 -103.125 37.301 1.00 83.80 1210 ARG A O 1
ATOM 9143 N N . SER A 1 1211 ? -12.060 -102.973 37.128 1.00 86.62 1211 SER A N 1
ATOM 9144 C CA . SER A 1 1211 ? -12.008 -102.239 35.873 1.00 70.89 1211 SER A CA 1
ATOM 9145 C C . SER A 1 1211 ? -12.268 -100.750 36.027 1.00 68.93 1211 SER A C 1
ATOM 9146 O O . SER A 1 1211 ? -11.942 -99.984 35.117 1.00 76.84 1211 SER A O 1
ATOM 9149 N N . ALA A 1 1212 ? -12.849 -100.327 37.139 1.00 48.68 1212 ALA A N 1
ATOM 9150 C CA . ALA A 1 1212 ? -13.083 -98.917 37.400 1.00 52.76 1212 ALA A CA 1
ATOM 9151 C C . ALA A 1 1212 ? -13.126 -98.731 38.909 1.00 64.10 1212 ALA A C 1
ATOM 9152 O O . ALA A 1 1212 ? -12.543 -99.518 39.659 1.00 79.35 1212 ALA A O 1
ATOM 9154 N N . PHE A 1 1213 ? -13.813 -97.695 39.363 1.00 60.49 1213 PHE A N 1
ATOM 9155 C CA . PHE A 1 1213 ? -14.014 -97.505 40.789 1.00 64.34 1213 PHE A CA 1
ATOM 9156 C C . PHE A 1 1213 ? -15.351 -96.825 41.048 1.00 64.50 1213 PHE A C 1
ATOM 9157 O O . PHE A 1 1213 ? -15.901 -96.918 42.140 1.00 66.86 1213 PHE A O 1
ATOM 9165 N N . THR B 2 27 ? -47.514 -83.472 4.789 1.00 128.70 27 THR D N 1
ATOM 9166 C CA . THR B 2 27 ? -48.858 -84.035 4.822 1.00 135.60 27 THR D CA 1
ATOM 9167 C C . THR B 2 27 ? -49.833 -82.983 5.352 1.00 134.83 27 THR D C 1
ATOM 9168 O O . THR B 2 27 ? -49.565 -81.785 5.254 1.00 117.75 27 THR D O 1
ATOM 9172 N N . SER B 2 28 ? -50.960 -83.429 5.906 1.00 130.73 28 SER D N 1
ATOM 9173 C CA . SER B 2 28 ? -51.973 -82.505 6.393 1.00 112.46 28 SER D CA 1
ATOM 9174 C C . SER B 2 28 ? -51.394 -81.580 7.455 1.00 108.25 28 SER D C 1
ATOM 9175 O O . SER B 2 28 ? -50.493 -81.949 8.211 1.00 112.77 28 SER D O 1
ATOM 9178 N N . TRP B 2 29 ? -51.920 -80.355 7.495 1.00 109.89 29 TRP D N 1
ATOM 9179 C CA . TRP B 2 29 ? -51.536 -79.413 8.539 1.00 101.19 29 TRP D CA 1
ATOM 9180 C C . TRP B 2 29 ? -51.755 -80.003 9.923 1.00 102.83 29 TRP D C 1
ATOM 9181 O O . TRP B 2 29 ? -50.980 -79.735 10.851 1.00 102.36 29 TRP D O 1
ATOM 9192 N N . GLU B 2 30 ? -52.788 -80.832 10.068 1.00 107.17 30 GLU D N 1
ATOM 9193 C CA . GLU B 2 30 ? -53.043 -81.490 11.341 1.00 107.95 30 GLU D CA 1
ATOM 9194 C C . GLU B 2 30 ? -51.866 -82.365 11.747 1.00 105.29 30 GLU D C 1
ATOM 9195 O O . GLU B 2 30 ? -51.401 -82.305 12.889 1.00 104.01 30 GLU D O 1
ATOM 9201 N N . TRP B 2 31 ? -51.357 -83.172 10.813 1.00 109.19 31 TRP D N 1
ATOM 9202 C CA . TRP B 2 31 ? -50.264 -84.085 11.132 1.00 104.76 31 TRP D CA 1
ATOM 9203 C C . TRP B 2 31 ? -49.053 -83.330 11.666 1.00 97.08 31 TRP D C 1
ATOM 9204 O O . TRP B 2 31 ? -48.561 -83.621 12.763 1.00 98.62 31 TRP D O 1
ATOM 9215 N N . LYS B 2 32 ? -48.566 -82.346 10.906 1.00 95.65 32 LYS D N 1
ATOM 9216 C CA . LYS B 2 32 ? -47.441 -81.540 11.371 1.00 102.58 32 LYS D CA 1
ATOM 9217 C C . LYS B 2 32 ? -47.732 -80.920 12.733 1.00 92.65 32 LYS D C 1
ATOM 9218 O O . LYS B 2 32 ? -46.868 -80.915 13.621 1.00 79.88 32 LYS D O 1
ATOM 9224 N N . THR B 2 33 ? -48.951 -80.403 12.920 1.00 95.63 33 THR D N 1
ATOM 9225 C CA . THR B 2 33 ? -49.291 -79.761 14.186 1.00 91.22 33 THR D CA 1
ATOM 9226 C C . THR B 2 33 ? -49.170 -80.738 15.349 1.00 89.88 33 THR D C 1
ATOM 9227 O O . THR B 2 33 ? -48.613 -80.401 16.402 1.00 91.88 33 THR D O 1
ATOM 9231 N N . ASN B 2 34 ? -49.668 -81.962 15.168 1.00 94.76 34 ASN D N 1
ATOM 9232 C CA . ASN B 2 34 ? -49.541 -82.973 16.210 1.00 90.03 34 ASN D CA 1
ATOM 9233 C C . ASN B 2 34 ? -48.083 -83.319 16.474 1.00 84.51 34 ASN D C 1
ATOM 9234 O O . ASN B 2 34 ? -47.672 -83.440 17.631 1.00 82.52 34 ASN D O 1
ATOM 9239 N N . ILE B 2 35 ? -47.285 -83.496 15.419 1.00 87.76 35 ILE D N 1
ATOM 9240 C CA . ILE B 2 35 ? -45.880 -83.838 15.626 1.00 84.44 35 ILE D CA 1
ATOM 9241 C C . ILE B 2 35 ? -45.199 -82.775 16.477 1.00 82.17 35 ILE D C 1
ATOM 9242 O O . ILE B 2 35 ? -44.478 -83.087 17.437 1.00 87.96 35 ILE D O 1
ATOM 9247 N N . HIS B 2 36 ? -45.445 -81.503 16.167 1.00 87.09 36 HIS D N 1
ATOM 9248 C CA . HIS B 2 36 ? -44.819 -80.442 16.947 1.00 90.78 36 HIS D CA 1
ATOM 9249 C C . HIS B 2 36 ? -45.316 -80.435 18.387 1.00 86.10 36 HIS D C 1
ATOM 9250 O O . HIS B 2 36 ? -44.514 -80.326 19.320 1.00 82.51 36 HIS D O 1
ATOM 9257 N N . ARG B 2 37 ? -46.628 -80.579 18.596 1.00 87.16 37 ARG D N 1
ATOM 9258 C CA . ARG B 2 37 ? -47.149 -80.573 19.962 1.00 82.67 37 ARG D CA 1
ATOM 9259 C C . ARG B 2 37 ? -46.578 -81.723 20.784 1.00 81.57 37 ARG D C 1
ATOM 9260 O O . ARG B 2 37 ? -46.262 -81.554 21.969 1.00 80.86 37 ARG D O 1
ATOM 9268 N N . ASP B 2 38 ? -46.437 -82.900 20.173 1.00 82.18 38 ASP D N 1
ATOM 9269 C CA . ASP B 2 38 ? -45.798 -84.013 20.862 1.00 87.54 38 ASP D CA 1
ATOM 9270 C C . ASP B 2 38 ? -44.360 -83.673 21.220 1.00 80.34 38 ASP D C 1
ATOM 9271 O O . ASP B 2 38 ? -43.892 -83.995 22.318 1.00 79.43 38 ASP D O 1
ATOM 9276 N N . THR B 2 39 ? -43.645 -83.011 20.309 1.00 75.91 39 THR D N 1
ATOM 9277 C CA . THR B 2 39 ? -42.252 -82.677 20.579 1.00 75.84 39 THR D CA 1
ATOM 9278 C C . THR B 2 39 ? -42.132 -81.708 21.752 1.00 73.47 39 THR D C 1
ATOM 9279 O O . THR B 2 39 ? -41.307 -81.905 22.652 1.00 75.63 39 THR D O 1
ATOM 9283 N N . TYR B 2 40 ? -42.959 -80.659 21.770 1.00 73.38 40 TYR D N 1
ATOM 9284 C CA . TYR B 2 40 ? -42.919 -79.716 22.886 1.00 71.00 40 TYR D CA 1
ATOM 9285 C C . TYR B 2 40 ? -43.281 -80.404 24.195 1.00 72.45 40 TYR D C 1
ATOM 9286 O O . TYR B 2 40 ? -42.631 -80.182 25.227 1.00 76.59 40 TYR D O 1
ATOM 9295 N N . SER B 2 41 ? -44.317 -81.246 24.169 1.00 77.00 41 SER D N 1
ATOM 9296 C CA . SER B 2 41 ? -44.686 -82.005 25.357 1.00 73.52 41 SER D CA 1
ATOM 9297 C C . SER B 2 41 ? -43.518 -82.831 25.872 1.00 73.95 41 SER D C 1
ATOM 9298 O O . SER B 2 41 ? -43.272 -82.886 27.081 1.00 72.79 41 SER D O 1
ATOM 9301 N N . SER B 2 42 ? -42.773 -83.466 24.968 1.00 74.50 42 SER D N 1
ATOM 9302 C CA . SER B 2 42 ? -41.640 -84.274 25.400 1.00 67.08 42 SER D CA 1
ATOM 9303 C C . SER B 2 42 ? -40.537 -83.406 25.982 1.00 71.70 42 SER D C 1
ATOM 9304 O O . SER B 2 42 ? -39.906 -83.784 26.973 1.00 84.86 42 SER D O 1
ATOM 9307 N N . ILE B 2 43 ? -40.294 -82.236 25.392 1.00 69.02 43 ILE D N 1
ATOM 9308 C CA . ILE B 2 43 ? -39.279 -81.344 25.942 1.00 70.78 43 ILE D CA 1
ATOM 9309 C C . ILE B 2 43 ? -39.634 -80.966 27.371 1.00 72.96 43 ILE D C 1
ATOM 9310 O O . ILE B 2 43 ? -38.777 -80.972 28.260 1.00 68.85 43 ILE D O 1
ATOM 9315 N N . VAL B 2 44 ? -40.901 -80.633 27.619 1.00 77.22 44 VAL D N 1
ATOM 9316 C CA . VAL B 2 44 ? -41.294 -80.279 28.979 1.00 68.88 44 VAL D CA 1
ATOM 9317 C C . VAL B 2 44 ? -41.261 -81.504 29.888 1.00 74.02 44 VAL D C 1
ATOM 9318 O O . VAL B 2 44 ? -41.031 -81.384 31.097 1.00 76.41 44 VAL D O 1
ATOM 9322 N N . GLY B 2 45 ? -41.436 -82.701 29.326 1.00 72.59 45 GLY D N 1
ATOM 9323 C CA . GLY B 2 45 ? -41.543 -83.889 30.155 1.00 76.00 45 GLY D CA 1
ATOM 9324 C C . GLY B 2 45 ? -40.232 -84.457 30.653 1.00 76.01 45 GLY D C 1
ATOM 9325 O O . GLY B 2 45 ? -40.181 -85.020 31.748 1.00 81.14 45 GLY D O 1
ATOM 9326 N N . HIS B 2 46 ? -39.169 -84.345 29.869 1.00 67.89 46 HIS D N 1
ATOM 9327 C CA . HIS B 2 46 ? -37.893 -84.930 30.244 1.00 66.41 46 HIS D CA 1
ATOM 9328 C C . HIS B 2 46 ? -36.988 -83.871 30.847 1.00 69.92 46 HIS D C 1
ATOM 9329 O O . HIS B 2 46 ? -36.498 -83.004 30.113 1.00 72.54 46 HIS D O 1
ATOM 9336 N N . PRO B 2 47 ? -36.732 -83.902 32.150 1.00 63.69 47 PRO D N 1
ATOM 9337 C CA . PRO B 2 47 ? -35.943 -82.851 32.794 1.00 64.02 47 PRO D CA 1
ATOM 9338 C C . PRO B 2 47 ? -34.564 -82.671 32.180 1.00 64.89 47 PRO D C 1
ATOM 9339 O O . PRO B 2 47 ? -34.102 -81.528 32.059 1.00 72.52 47 PRO D O 1
ATOM 9343 N N . PRO B 2 48 ? -33.862 -83.740 31.778 1.00 64.90 48 PRO D N 1
ATOM 9344 C CA . PRO B 2 48 ? -32.513 -83.513 31.231 1.00 75.22 48 PRO D CA 1
ATOM 9345 C C . PRO B 2 48 ? -32.510 -82.691 29.955 1.00 71.92 48 PRO D C 1
ATOM 9346 O O . PRO B 2 48 ? -31.739 -81.735 29.838 1.00 76.05 48 PRO D O 1
ATOM 9350 N N . LEU B 2 49 ? -33.360 -83.039 28.992 1.00 66.10 49 LEU D N 1
ATOM 9351 C CA . LEU B 2 49 ? -33.436 -82.278 27.751 1.00 61.83 49 LEU D CA 1
ATOM 9352 C C . LEU B 2 49 ? -33.827 -80.832 28.017 1.00 68.39 49 LEU D C 1
ATOM 9353 O O . LEU B 2 49 ? -33.225 -79.903 27.468 1.00 82.81 49 LEU D O 1
ATOM 9358 N N . LEU B 2 50 ? -34.833 -80.626 28.863 1.00 69.66 50 LEU D N 1
ATOM 9359 C CA . LEU B 2 50 ? -35.278 -79.277 29.190 1.00 65.54 50 LEU D CA 1
ATOM 9360 C C . LEU B 2 50 ? -34.153 -78.452 29.795 1.00 67.15 50 LEU D C 1
ATOM 9361 O O . LEU B 2 50 ? -33.960 -77.290 29.428 1.00 66.71 50 LEU D O 1
ATOM 9366 N N . SER B 2 51 ? -33.397 -79.038 30.723 1.00 68.88 51 SER D N 1
ATOM 9367 C CA . SER B 2 51 ? -32.251 -78.340 31.292 1.00 68.06 51 SER D CA 1
ATOM 9368 C C . SER B 2 51 ? -31.208 -78.044 30.226 1.00 75.43 51 SER D C 1
ATOM 9369 O O . SER B 2 51 ? -30.571 -76.987 30.247 1.00 79.05 51 SER D O 1
ATOM 9372 N N . TYR B 2 52 ? -31.004 -78.978 29.299 1.00 73.55 52 TYR D N 1
ATOM 9373 C CA . TYR B 2 52 ? -30.032 -78.778 28.232 1.00 74.15 52 TYR D CA 1
ATOM 9374 C C . TYR B 2 52 ? -30.394 -77.560 27.395 1.00 74.51 52 TYR D C 1
ATOM 9375 O O . TYR B 2 52 ? -29.586 -76.637 27.236 1.00 83.03 52 TYR D O 1
ATOM 9384 N N . MET B 2 53 ? -31.625 -77.522 26.883 1.00 73.43 53 MET D N 1
ATOM 9385 C CA . MET B 2 53 ? -32.035 -76.415 26.027 1.00 75.11 53 MET D CA 1
ATOM 9386 C C . MET B 2 53 ? -32.068 -75.098 26.791 1.00 76.78 53 MET D C 1
ATOM 9387 O O . MET B 2 53 ? -31.571 -74.072 26.308 1.00 82.54 53 MET D O 1
ATOM 9392 N N . ALA B 2 54 ? -32.644 -75.105 27.992 1.00 69.67 54 ALA D N 1
ATOM 9393 C CA . ALA B 2 54 ? -32.712 -73.874 28.770 1.00 67.12 54 ALA D CA 1
ATOM 9394 C C . ALA B 2 54 ? -31.320 -73.353 29.095 1.00 73.48 54 ALA D C 1
ATOM 9395 O O . ALA B 2 54 ? -31.082 -72.141 29.077 1.00 85.28 54 ALA D O 1
ATOM 9397 N N . LEU B 2 55 ? -30.384 -74.252 29.390 1.00 74.68 55 LEU D N 1
ATOM 9398 C CA . LEU B 2 55 ? -29.010 -73.836 29.644 1.00 76.76 55 LEU D CA 1
ATOM 9399 C C . LEU B 2 55 ? -28.373 -73.253 28.392 1.00 78.95 55 LEU D C 1
ATOM 9400 O O . LEU B 2 55 ? -27.633 -72.267 28.467 1.00 76.11 55 LEU D O 1
ATOM 9405 N N . ALA B 2 56 ? -28.633 -73.860 27.234 1.00 79.76 56 ALA D N 1
ATOM 9406 C CA . ALA B 2 56 ? -28.103 -73.315 25.991 1.00 71.56 56 ALA D CA 1
ATOM 9407 C C . ALA B 2 56 ? -28.608 -71.899 25.762 1.00 76.09 56 ALA D C 1
ATOM 9408 O O . ALA B 2 56 ? -27.848 -71.022 25.340 1.00 78.93 56 ALA D O 1
ATOM 9410 N N . GLN B 2 57 ? -29.887 -71.654 26.031 1.00 84.43 57 GLN D N 1
ATOM 9411 C CA . GLN B 2 57 ? -30.424 -70.309 25.895 1.00 83.29 57 GLN D CA 1
ATOM 9412 C C . GLN B 2 57 ? -30.094 -69.419 27.087 1.00 80.77 57 GLN D C 1
ATOM 9413 O O . GLN B 2 57 ? -30.399 -68.225 27.048 1.00 79.56 57 GLN D O 1
ATOM 9419 N N . ASN B 2 58 ? -29.484 -69.973 28.134 1.00 84.71 58 ASN D N 1
ATOM 9420 C CA . ASN B 2 58 ? -29.198 -69.252 29.377 1.00 85.80 58 ASN D CA 1
ATOM 9421 C C . ASN B 2 58 ? -30.453 -68.594 29.940 1.00 82.82 58 ASN D C 1
ATOM 9422 O O . ASN B 2 58 ? -30.440 -67.441 30.368 1.00 79.32 58 ASN D O 1
ATOM 9427 N N . GLU B 2 59 ? -31.548 -69.339 29.944 1.00 90.76 59 GLU D N 1
ATOM 9428 C CA . GLU B 2 59 ? -32.778 -68.865 30.546 1.00 86.54 59 GLU D CA 1
ATOM 9429 C C . GLU B 2 59 ? -33.172 -69.773 31.701 1.00 84.27 59 GLU D C 1
ATOM 9430 O O . GLU B 2 59 ? -32.794 -70.947 31.728 1.00 85.09 59 GLU D O 1
ATOM 9436 N N . PRO B 2 60 ? -33.916 -69.260 32.675 1.00 82.25 60 PRO D N 1
ATOM 9437 C CA . PRO B 2 60 ? -34.399 -70.124 33.754 1.00 88.61 60 PRO D CA 1
ATOM 9438 C C . PRO B 2 60 ? -35.252 -71.255 33.201 1.00 87.34 60 PRO D C 1
ATOM 9439 O O . PRO B 2 60 ? -35.971 -71.095 32.214 1.00 78.33 60 PRO D O 1
ATOM 9443 N N . VAL B 2 61 ? -35.145 -72.418 33.844 1.00 83.50 61 VAL D N 1
ATOM 9444 C CA . VAL B 2 61 ? -35.797 -73.617 33.327 1.00 76.93 61 VAL D CA 1
ATOM 9445 C C . VAL B 2 61 ? -37.309 -73.447 33.313 1.00 77.97 61 VAL D C 1
ATOM 9446 O O . VAL B 2 61 ? -37.990 -73.901 32.386 1.00 77.56 61 VAL D O 1
ATOM 9450 N N . ALA B 2 62 ? -37.860 -72.781 34.327 1.00 73.74 62 ALA D N 1
ATOM 9451 C CA . ALA B 2 62 ? -39.304 -72.574 34.358 1.00 78.63 62 ALA D CA 1
ATOM 9452 C C . ALA B 2 62 ? -39.758 -71.706 33.195 1.00 81.41 62 ALA D C 1
ATOM 9453 O O . ALA B 2 62 ? -40.789 -71.980 32.570 1.00 96.99 62 ALA D O 1
ATOM 9455 N N . LYS B 2 63 ? -38.994 -70.660 32.882 1.00 81.62 63 LYS D N 1
ATOM 9456 C CA . LYS B 2 63 ? -39.365 -69.771 31.788 1.00 85.88 63 LYS D CA 1
ATOM 9457 C C . LYS B 2 63 ? -39.344 -70.508 30.455 1.00 84.80 63 LYS D C 1
ATOM 9458 O O . LYS B 2 63 ? -40.264 -70.370 29.641 1.00 95.84 63 LYS D O 1
ATOM 9464 N N . PHE B 2 64 ? -38.296 -71.296 30.212 1.00 81.07 64 PHE D N 1
ATOM 9465 C CA . PHE B 2 64 ? -38.246 -72.096 28.992 1.00 79.99 64 PHE D CA 1
ATOM 9466 C C . PHE B 2 64 ? -39.402 -73.084 28.935 1.00 85.51 64 PHE D C 1
ATOM 9467 O O . PHE B 2 64 ? -39.995 -73.297 27.872 1.00 81.73 64 PHE D O 1
ATOM 9475 N N . ARG B 2 65 ? -39.738 -73.694 30.073 1.00 89.59 65 ARG D N 1
ATOM 9476 C CA . ARG B 2 65 ? -40.897 -74.577 30.131 1.00 78.52 65 ARG D CA 1
ATOM 9477 C C . ARG B 2 65 ? -42.157 -73.850 29.689 1.00 76.86 65 ARG D C 1
ATOM 9478 O O . ARG B 2 65 ? -42.965 -74.393 28.925 1.00 74.63 65 ARG D O 1
ATOM 9486 N N . VAL B 2 66 ? -42.336 -72.613 30.153 1.00 79.52 66 VAL D N 1
ATOM 9487 C CA . VAL B 2 66 ? -43.522 -71.853 29.781 1.00 77.30 66 VAL D CA 1
ATOM 9488 C C . VAL B 2 66 ? -43.499 -71.517 28.296 1.00 80.71 66 VAL D C 1
ATOM 9489 O O . VAL B 2 66 ? -44.535 -71.560 27.628 1.00 79.21 66 VAL D O 1
ATOM 9493 N N . GLN B 2 67 ? -42.329 -71.169 27.752 1.00 81.52 67 GLN D N 1
ATOM 9494 C CA . GLN B 2 67 ? -42.245 -70.921 26.316 1.00 90.86 67 GLN D CA 1
ATOM 9495 C C . GLN B 2 67 ? -42.670 -72.152 25.529 1.00 89.43 67 GLN D C 1
ATOM 9496 O O . GLN B 2 67 ? -43.482 -72.063 24.600 1.00 90.92 67 GLN D O 1
ATOM 9502 N N . MET B 2 68 ? -42.140 -73.318 25.901 1.00 89.73 68 MET D N 1
ATOM 9503 C CA . MET B 2 68 ? -42.465 -74.543 25.181 1.00 86.43 68 MET D CA 1
ATOM 9504 C C . MET B 2 68 ? -43.950 -74.865 25.272 1.00 84.75 68 MET D C 1
ATOM 9505 O O . MET B 2 68 ? -44.566 -75.253 24.274 1.00 84.85 68 MET D O 1
ATOM 9510 N N . ILE B 2 69 ? -44.543 -74.720 26.457 1.00 79.23 69 ILE D N 1
ATOM 9511 C CA . ILE B 2 69 ? -45.969 -75.007 26.587 1.00 75.82 69 ILE D CA 1
ATOM 9512 C C . ILE B 2 69 ? -46.792 -74.004 25.787 1.00 77.80 69 ILE D C 1
ATOM 9513 O O . ILE B 2 69 ? -47.806 -74.361 25.179 1.00 72.48 69 ILE D O 1
ATOM 9518 N N . ARG B 2 70 ? -46.360 -72.742 25.758 1.00 83.11 70 ARG D N 1
ATOM 9519 C CA . ARG B 2 70 ? -47.070 -71.727 24.985 1.00 73.07 70 ARG D CA 1
ATOM 9520 C C . ARG B 2 70 ? -47.015 -72.017 23.493 1.00 78.28 70 ARG D C 1
ATOM 9521 O O . ARG B 2 70 ? -47.973 -71.731 22.768 1.00 81.75 70 ARG D O 1
ATOM 9529 N N . LYS B 2 71 ? -45.899 -72.570 23.012 1.00 76.38 71 LYS D N 1
ATOM 9530 C CA . LYS B 2 71 ? -45.777 -72.862 21.587 1.00 79.29 71 LYS D CA 1
ATOM 9531 C C . LYS B 2 71 ? -46.824 -73.851 21.096 1.00 83.05 71 LYS D C 1
ATOM 9532 O O . LYS B 2 71 ? -47.064 -73.931 19.889 1.00 87.20 71 LYS D O 1
ATOM 9538 N N . MET B 2 72 ? -47.456 -74.601 21.996 1.00 76.18 72 MET D N 1
ATOM 9539 C CA . MET B 2 72 ? -48.395 -75.632 21.578 1.00 78.91 72 MET D CA 1
ATOM 9540 C C . MET B 2 72 ? -49.653 -75.067 20.935 1.00 84.79 72 MET D C 1
ATOM 9541 O O . MET B 2 72 ? -50.402 -75.828 20.317 1.00 81.76 72 MET D O 1
ATOM 9546 N N . LEU B 2 73 ? -49.904 -73.765 21.066 1.00 88.28 73 LEU D N 1
ATOM 9547 C CA . LEU B 2 73 ? -51.129 -73.185 20.527 1.00 90.03 73 LEU D CA 1
ATOM 9548 C C . LEU B 2 73 ? -51.180 -73.322 19.011 1.00 90.38 73 LEU D C 1
ATOM 9549 O O . LEU B 2 73 ? -52.124 -73.893 18.456 1.00 90.32 73 LEU D O 1
ATOM 9554 N N . GLN B 2 74 ? -50.170 -72.806 18.321 1.00 93.17 74 GLN D N 1
ATOM 9555 C CA . GLN B 2 74 ? -50.088 -72.918 16.865 1.00 94.50 74 GLN D CA 1
ATOM 9556 C C . GLN B 2 74 ? -48.626 -72.972 16.462 1.00 92.32 74 GLN D C 1
ATOM 9557 O O . GLN B 2 74 ? -48.022 -71.957 16.097 1.00 97.16 74 GLN D O 1
ATOM 9563 N N . PRO B 2 75 ? -48.016 -74.155 16.519 1.00 89.71 75 PRO D N 1
ATOM 9564 C CA . PRO B 2 75 ? -46.580 -74.245 16.213 1.00 96.85 75 PRO D CA 1
ATOM 9565 C C . PRO B 2 75 ? -46.271 -73.901 14.772 1.00 100.78 75 PRO D C 1
ATOM 9566 O O . PRO B 2 75 ? -45.242 -73.276 14.490 1.00 106.83 75 PRO D O 1
ATOM 9570 N N . VAL B 2 76 ? -47.139 -74.294 13.847 1.00 96.39 76 VAL D N 1
ATOM 9571 C CA . VAL B 2 76 ? -46.920 -74.041 12.431 1.00 93.89 76 VAL D CA 1
ATOM 9572 C C . VAL B 2 76 ? -47.908 -72.965 12.013 1.00 99.66 76 VAL D C 1
ATOM 9573 O O . VAL B 2 76 ? -48.472 -72.264 12.859 1.00 95.74 76 VAL D O 1
ATOM 9577 N N . GLY B 2 77 ? -48.127 -72.819 10.716 1.00 107.63 77 GLY D N 1
ATOM 9578 C CA . GLY B 2 77 ? -49.051 -71.826 10.233 1.00 118.10 77 GLY D CA 1
ATOM 9579 C C . GLY B 2 77 ? -50.492 -72.168 10.547 1.00 107.23 77 GLY D C 1
ATOM 9580 O O . GLY B 2 77 ? -50.817 -73.266 11.006 1.00 102.74 77 GLY D O 1
ATOM 9581 N N . PRO B 2 78 ? -51.381 -71.208 10.331 1.00 104.98 78 PRO D N 1
ATOM 9582 C CA . PRO B 2 78 ? -52.800 -71.442 10.566 1.00 98.81 78 PRO D CA 1
ATOM 9583 C C . PRO B 2 78 ? -53.324 -72.495 9.606 1.00 102.65 78 PRO D C 1
ATOM 9584 O O . PRO B 2 78 ? -52.717 -72.738 8.553 1.00 100.07 78 PRO D O 1
ATOM 9588 N N . PRO B 2 79 ? -54.437 -73.144 9.927 1.00 101.04 79 PRO D N 1
ATOM 9589 C CA . PRO B 2 79 ? -54.923 -74.253 9.092 1.00 108.80 79 PRO D CA 1
ATOM 9590 C C . PRO B 2 79 ? -55.360 -73.769 7.721 1.00 110.18 79 PRO D C 1
ATOM 9591 O O . PRO B 2 79 ? -55.595 -72.571 7.517 1.00 112.26 79 PRO D O 1
ATOM 9595 N N . PRO B 2 80 ? -55.476 -74.669 6.751 1.00 108.92 80 PRO D N 1
ATOM 9596 C CA . PRO B 2 80 ? -56.005 -74.284 5.445 1.00 111.08 80 PRO D CA 1
ATOM 9597 C C . PRO B 2 80 ? -57.505 -74.073 5.517 1.00 113.33 80 PRO D C 1
ATOM 9598 O O . PRO B 2 80 ? -58.169 -74.576 6.436 1.00 101.10 80 PRO D O 1
ATOM 9602 N N . PRO B 2 81 ? -58.083 -73.323 4.569 1.00 111.37 81 PRO D N 1
ATOM 9603 C CA . PRO B 2 81 ? -59.525 -73.086 4.557 1.00 105.37 81 PRO D CA 1
ATOM 9604 C C . PRO B 2 81 ? -60.270 -74.076 3.667 1.00 95.72 81 PRO D C 1
ATOM 9605 O O . PRO B 2 81 ? -60.767 -75.075 4.189 1.00 84.51 81 PRO D O 1
ATOM 9609 N N . ASN C 1 7 ? 31.438 -80.159 -34.608 1.00 112.31 7 ASN B N 1
ATOM 9610 C CA . ASN C 1 7 ? 30.190 -79.439 -34.837 1.00 117.70 7 ASN B CA 1
ATOM 9611 C C . ASN C 1 7 ? 30.119 -78.144 -34.036 1.00 115.94 7 ASN B C 1
ATOM 9612 O O . ASN C 1 7 ? 29.752 -78.152 -32.863 1.00 115.17 7 ASN B O 1
ATOM 9617 N N . MET C 1 8 ? 30.476 -77.034 -34.674 1.00 107.37 8 MET B N 1
ATOM 9618 C CA . MET C 1 8 ? 30.272 -75.726 -34.070 1.00 93.02 8 MET B CA 1
ATOM 9619 C C . MET C 1 8 ? 28.781 -75.424 -33.995 1.00 84.71 8 MET B C 1
ATOM 9620 O O . MET C 1 8 ? 28.014 -75.806 -34.880 1.00 91.17 8 MET B O 1
ATOM 9625 N N . PHE C 1 9 ? 28.362 -74.739 -32.929 1.00 74.65 9 PHE B N 1
ATOM 9626 C CA . PHE C 1 9 ? 26.936 -74.470 -32.787 1.00 84.67 9 PHE B CA 1
ATOM 9627 C C . PHE C 1 9 ? 26.593 -73.181 -32.049 1.00 77.84 9 PHE B C 1
ATOM 9628 O O . PHE C 1 9 ? 25.424 -73.007 -31.689 1.00 71.68 9 PHE B O 1
ATOM 9636 N N . LEU C 1 10 ? 27.533 -72.269 -31.812 1.00 69.11 10 LEU B N 1
ATOM 9637 C CA . LEU C 1 10 ? 27.219 -71.029 -31.118 1.00 63.53 10 LEU B CA 1
ATOM 9638 C C . LEU C 1 10 ? 27.985 -69.869 -31.735 1.00 68.61 10 LEU B C 1
ATOM 9639 O O . LEU C 1 10 ? 29.098 -70.031 -32.236 1.00 78.81 10 LEU B O 1
ATOM 9644 N N . TYR C 1 11 ? 27.377 -68.689 -31.667 1.00 71.80 11 TYR B N 1
ATOM 9645 C CA . TYR C 1 11 ? 27.881 -67.475 -32.297 1.00 63.20 11 TYR B CA 1
ATOM 9646 C C . TYR C 1 11 ? 27.885 -66.380 -31.243 1.00 70.43 11 TYR B C 1
ATOM 9647 O O . TYR C 1 11 ? 26.824 -65.999 -30.745 1.00 68.99 11 TYR B O 1
ATOM 9656 N N . SER C 1 12 ? 29.068 -65.890 -30.890 1.00 74.03 12 SER B N 1
ATOM 9657 C CA . SER C 1 12 ? 29.224 -64.921 -29.814 1.00 64.13 12 SER B CA 1
ATOM 9658 C C . SER C 1 12 ? 29.209 -63.507 -30.372 1.00 66.73 12 SER B C 1
ATOM 9659 O O . SER C 1 12 ? 29.905 -63.215 -31.343 1.00 65.02 12 SER B O 1
ATOM 9662 N N . LEU C 1 13 ? 28.426 -62.631 -29.750 1.00 68.78 13 LEU B N 1
ATOM 9663 C CA . LEU C 1 13 ? 28.355 -61.236 -30.151 1.00 61.22 13 LEU B CA 1
ATOM 9664 C C . LEU C 1 13 ? 28.386 -60.365 -28.911 1.00 58.70 13 LEU B C 1
ATOM 9665 O O . LEU C 1 13 ? 28.162 -60.831 -27.794 1.00 69.13 13 LEU B O 1
ATOM 9670 N N . THR C 1 14 ? 28.647 -59.081 -29.121 1.00 56.63 14 THR B N 1
ATOM 9671 C CA . THR C 1 14 ? 28.714 -58.098 -28.048 1.00 57.47 14 THR B CA 1
ATOM 9672 C C . THR C 1 14 ? 27.638 -57.048 -28.283 1.00 58.40 14 THR B C 1
ATOM 9673 O O . THR C 1 14 ? 27.705 -56.295 -29.257 1.00 67.33 14 THR B O 1
ATOM 9677 N N . ILE C 1 15 ? 26.641 -57.016 -27.398 1.00 54.13 15 ILE B N 1
ATOM 9678 C CA . ILE C 1 15 ? 25.616 -55.979 -27.435 1.00 53.82 15 ILE B CA 1
ATOM 9679 C C . ILE C 1 15 ? 26.177 -54.660 -26.928 1.00 62.80 15 ILE B C 1
ATOM 9680 O O . ILE C 1 15 ? 25.994 -53.606 -27.547 1.00 80.33 15 ILE B O 1
ATOM 9685 N N . GLN C 1 16 ? 26.854 -54.695 -25.785 1.00 59.53 16 GLN B N 1
ATOM 9686 C CA . GLN C 1 16 ? 27.425 -53.504 -25.172 1.00 60.38 16 GLN B CA 1
ATOM 9687 C C . GLN C 1 16 ? 28.891 -53.789 -24.886 1.00 64.30 16 GLN B C 1
ATOM 9688 O O . GLN C 1 16 ? 29.200 -54.750 -24.157 1.00 69.21 16 GLN B O 1
ATOM 9694 N N . PRO C 1 17 ? 29.819 -53.014 -25.433 1.00 67.24 17 PRO B N 1
ATOM 9695 C CA . PRO C 1 17 ? 31.238 -53.245 -25.160 1.00 63.44 17 PRO B CA 1
ATOM 9696 C C . PRO C 1 17 ? 31.589 -52.848 -23.739 1.00 64.00 17 PRO B C 1
ATOM 9697 O O . PRO C 1 17 ? 30.825 -52.130 -23.080 1.00 65.57 17 PRO B O 1
ATOM 9701 N N . PRO C 1 18 ? 32.726 -53.309 -23.226 1.00 65.47 18 PRO B N 1
ATOM 9702 C CA . PRO C 1 18 ? 33.158 -52.876 -21.895 1.00 63.85 18 PRO B CA 1
ATOM 9703 C C . PRO C 1 18 ? 33.257 -51.362 -21.825 1.00 69.10 18 PRO B C 1
ATOM 9704 O O . PRO C 1 18 ? 33.700 -50.709 -22.769 1.00 79.56 18 PRO B O 1
ATOM 9708 N N . THR C 1 19 ? 32.830 -50.801 -20.697 1.00 63.60 19 THR B N 1
ATOM 9709 C CA . THR C 1 19 ? 32.871 -49.361 -20.501 1.00 58.74 19 THR B CA 1
ATOM 9710 C C . THR C 1 19 ? 33.853 -48.949 -19.415 1.00 62.63 19 THR B C 1
ATOM 9711 O O . THR C 1 19 ? 33.889 -47.778 -19.037 1.00 68.67 19 THR B O 1
ATOM 9715 N N . THR C 1 20 ? 34.653 -49.875 -18.909 1.00 55.04 20 THR B N 1
ATOM 9716 C CA . THR C 1 20 ? 35.708 -49.507 -17.987 1.00 57.26 20 THR B CA 1
ATOM 9717 C C . THR C 1 20 ? 36.850 -48.846 -18.736 1.00 64.35 20 THR B C 1
ATOM 9718 O O . THR C 1 20 ? 36.986 -48.972 -19.951 1.00 78.72 20 THR B O 1
ATOM 9722 N N . ILE C 1 21 ? 37.671 -48.115 -17.994 1.00 61.02 21 ILE B N 1
ATOM 9723 C CA . ILE C 1 21 ? 38.876 -47.509 -18.545 1.00 61.92 21 ILE B CA 1
ATOM 9724 C C . ILE C 1 21 ? 39.994 -47.724 -17.539 1.00 59.62 21 ILE B C 1
ATOM 9725 O O . ILE C 1 21 ? 40.069 -47.020 -16.527 1.00 65.46 21 ILE B O 1
ATOM 9730 N N . THR C 1 22 ? 40.856 -48.702 -17.788 1.00 52.84 22 THR B N 1
ATOM 9731 C CA . THR C 1 22 ? 41.940 -48.977 -16.865 1.00 51.00 22 THR B CA 1
ATOM 9732 C C . THR C 1 22 ? 43.156 -48.097 -17.099 1.00 56.36 22 THR B C 1
ATOM 9733 O O . THR C 1 22 ? 43.990 -47.967 -16.198 1.00 61.39 22 THR B O 1
ATOM 9737 N N . GLN C 1 23 ? 43.269 -47.486 -18.272 1.00 53.69 23 GLN B N 1
ATOM 9738 C CA . GLN C 1 23 ? 44.285 -46.479 -18.527 1.00 50.08 23 GLN B CA 1
ATOM 9739 C C . GLN C 1 23 ? 43.781 -45.520 -19.590 1.00 52.21 23 GLN B C 1
ATOM 9740 O O . GLN C 1 23 ? 43.141 -45.935 -20.560 1.00 58.21 23 GLN B O 1
ATOM 9746 N N . ALA C 1 24 ? 44.074 -44.238 -19.390 1.00 57.73 24 ALA B N 1
ATOM 9747 C CA . ALA C 1 24 ? 43.792 -43.180 -20.346 1.00 67.80 24 ALA B CA 1
ATOM 9748 C C . ALA C 1 24 ? 45.039 -42.330 -20.529 1.00 68.97 24 ALA B C 1
ATOM 9749 O O . ALA C 1 24 ? 45.732 -42.015 -19.561 1.00 59.61 24 ALA B O 1
ATOM 9751 N N . LEU C 1 25 ? 45.322 -41.958 -21.771 1.00 66.90 25 LEU B N 1
ATOM 9752 C CA . LEU C 1 25 ? 46.565 -41.284 -22.113 1.00 61.13 25 LEU B CA 1
ATOM 9753 C C . LEU C 1 25 ? 46.289 -40.179 -23.119 1.00 63.75 25 LEU B C 1
ATOM 9754 O O . LEU C 1 25 ? 45.542 -40.379 -24.075 1.00 58.66 25 LEU B O 1
ATOM 9759 N N . LEU C 1 26 ? 46.894 -39.019 -22.900 1.00 62.31 26 LEU B N 1
ATOM 9760 C CA . LEU C 1 26 ? 46.750 -37.882 -23.798 1.00 60.83 26 LEU B CA 1
ATOM 9761 C C . LEU C 1 26 ? 47.851 -37.881 -24.846 1.00 64.67 26 LEU B C 1
ATOM 9762 O O . LEU C 1 26 ? 49.008 -38.181 -24.547 1.00 66.52 26 LEU B O 1
ATOM 9767 N N . GLY C 1 27 ? 47.494 -37.522 -26.070 1.00 55.64 27 GLY B N 1
ATOM 9768 C CA . GLY C 1 27 ? 48.509 -37.395 -27.094 1.00 60.55 27 GLY B CA 1
ATOM 9769 C C . GLY C 1 27 ? 47.960 -36.767 -28.351 1.00 65.73 27 GLY B C 1
ATOM 9770 O O . GLY C 1 27 ? 46.750 -36.755 -28.588 1.00 74.64 27 GLY B O 1
ATOM 9771 N N . GLN C 1 28 ? 48.876 -36.244 -29.161 1.00 63.57 28 GLN B N 1
ATOM 9772 C CA . GLN C 1 28 ? 48.527 -35.730 -30.482 1.00 64.01 28 GLN B CA 1
ATOM 9773 C C . GLN C 1 28 ? 48.537 -36.888 -31.477 1.00 64.64 28 GLN B C 1
ATOM 9774 O O . GLN C 1 28 ? 49.345 -36.965 -32.399 1.00 73.78 28 GLN B O 1
ATOM 9780 N N . PHE C 1 29 ? 47.600 -37.808 -31.262 1.00 58.28 29 PHE B N 1
ATOM 9781 C CA . PHE C 1 29 ? 47.513 -39.018 -32.061 1.00 57.00 29 PHE B CA 1
ATOM 9782 C C . PHE C 1 29 ? 46.984 -38.774 -33.463 1.00 65.31 29 PHE B C 1
ATOM 9783 O O . PHE C 1 29 ? 47.107 -39.660 -34.313 1.00 69.27 29 PHE B O 1
ATOM 9791 N N . SER C 1 30 ? 46.393 -37.616 -33.727 1.00 69.28 30 SER B N 1
ATOM 9792 C CA . SER C 1 30 ? 45.949 -37.293 -35.073 1.00 71.02 30 SER B CA 1
ATOM 9793 C C . SER C 1 30 ? 47.025 -36.609 -35.901 1.00 77.67 30 SER B C 1
ATOM 9794 O O . SER C 1 30 ? 46.876 -36.512 -37.120 1.00 89.84 30 SER B O 1
ATOM 9797 N N . GLY C 1 31 ? 48.107 -36.160 -35.278 1.00 73.28 31 GLY B N 1
ATOM 9798 C CA . GLY C 1 31 ? 49.117 -35.405 -35.982 1.00 76.04 31 GLY B CA 1
ATOM 9799 C C . GLY C 1 31 ? 48.801 -33.941 -36.144 1.00 79.80 31 GLY B C 1
ATOM 9800 O O . GLY C 1 31 ? 49.512 -33.245 -36.874 1.00 97.22 31 GLY B O 1
ATOM 9801 N N . THR C 1 32 ? 47.754 -33.454 -35.501 1.00 78.56 32 THR B N 1
ATOM 9802 C CA . THR C 1 32 ? 47.385 -32.055 -35.538 1.00 71.34 32 THR B CA 1
ATOM 9803 C C . THR C 1 32 ? 47.764 -31.410 -34.208 1.00 68.80 32 THR B C 1
ATOM 9804 O O . THR C 1 32 ? 48.385 -32.038 -33.347 1.00 68.28 32 THR B O 1
ATOM 9808 N N . LYS C 1 33 ? 47.402 -30.142 -34.042 1.00 83.87 33 LYS B N 1
ATOM 9809 C CA . LYS C 1 33 ? 47.750 -29.429 -32.821 1.00 88.39 33 LYS B CA 1
ATOM 9810 C C . LYS C 1 33 ? 46.857 -29.805 -31.648 1.00 85.52 33 LYS B C 1
ATOM 9811 O O . LYS C 1 33 ? 47.231 -29.558 -30.497 1.00 87.06 33 LYS B O 1
ATOM 9817 N N . GLU C 1 34 ? 45.699 -30.395 -31.910 1.00 77.86 34 GLU B N 1
ATOM 9818 C CA . GLU C 1 34 ? 44.744 -30.731 -30.867 1.00 82.91 34 GLU B CA 1
ATOM 9819 C C . GLU C 1 34 ? 45.076 -32.079 -30.241 1.00 77.03 34 GLU B C 1
ATOM 9820 O O . GLU C 1 34 ? 45.773 -32.909 -30.823 1.00 73.34 34 GLU B O 1
ATOM 9826 N N . GLN C 1 35 ? 44.542 -32.297 -29.044 1.00 77.54 35 GLN B N 1
ATOM 9827 C CA . GLN C 1 35 ? 44.817 -33.493 -28.263 1.00 68.64 35 GLN B CA 1
ATOM 9828 C C . GLN C 1 35 ? 43.685 -34.502 -28.373 1.00 70.43 35 GLN B C 1
ATOM 9829 O O . GLN C 1 35 ? 42.514 -34.142 -28.496 1.00 73.15 35 GLN B O 1
ATOM 9835 N N . GLN C 1 36 ? 44.051 -35.775 -28.310 1.00 70.47 36 GLN B N 1
ATOM 9836 C CA . GLN C 1 36 ? 43.108 -36.873 -28.203 1.00 68.41 36 GLN B CA 1
ATOM 9837 C C . GLN C 1 36 ? 43.423 -37.690 -26.959 1.00 69.10 36 GLN B C 1
ATOM 9838 O O . GLN C 1 36 ? 44.518 -37.598 -26.391 1.00 74.05 36 GLN B O 1
ATOM 9844 N N . ILE C 1 37 ? 42.446 -38.496 -26.546 1.00 60.53 37 ILE B N 1
ATOM 9845 C CA . ILE C 1 37 ? 42.593 -39.413 -25.422 1.00 60.32 37 ILE B CA 1
ATOM 9846 C C . ILE C 1 37 ? 42.507 -40.833 -25.956 1.00 63.64 37 ILE B C 1
ATOM 9847 O O . ILE C 1 37 ? 41.564 -41.171 -26.679 1.00 64.00 37 ILE B O 1
ATOM 9852 N N . ILE C 1 38 ? 43.482 -41.664 -25.600 1.00 60.38 38 ILE B N 1
ATOM 9853 C CA . ILE C 1 38 ? 43.494 -43.078 -25.953 1.00 62.98 38 ILE B CA 1
ATOM 9854 C C . ILE C 1 38 ? 43.225 -43.868 -24.679 1.00 68.93 38 ILE B C 1
ATOM 9855 O O . ILE C 1 38 ? 43.836 -43.607 -23.637 1.00 63.96 38 ILE B O 1
ATOM 9860 N N . THR C 1 39 ? 42.281 -44.799 -24.746 1.00 60.02 39 THR B N 1
ATOM 9861 C CA . THR C 1 39 ? 41.796 -45.491 -23.563 1.00 61.18 39 THR B CA 1
ATOM 9862 C C . THR C 1 39 ? 41.806 -46.993 -23.785 1.00 65.14 39 THR B C 1
ATOM 9863 O O . THR C 1 39 ? 41.588 -47.476 -24.902 1.00 66.18 39 THR B O 1
ATOM 9867 N N . ALA C 1 40 ? 42.049 -47.725 -22.698 1.00 63.49 40 ALA B N 1
ATOM 9868 C CA . ALA C 1 40 ? 42.016 -49.184 -22.691 1.00 51.71 40 ALA B CA 1
ATOM 9869 C C . ALA C 1 40 ? 40.789 -49.652 -21.923 1.00 60.85 40 ALA B C 1
ATOM 9870 O O . ALA C 1 40 ? 40.616 -49.298 -20.756 1.00 59.53 40 ALA B O 1
ATOM 9872 N N . SER C 1 41 ? 39.948 -50.454 -22.576 1.00 58.51 41 SER B N 1
ATOM 9873 C CA . SER C 1 41 ? 38.702 -50.965 -22.002 1.00 50.61 41 SER B CA 1
ATOM 9874 C C . SER C 1 41 ? 38.697 -52.477 -22.176 1.00 50.42 41 SER B C 1
ATOM 9875 O O . SER C 1 41 ? 38.116 -53.005 -23.119 1.00 49.09 41 SER B O 1
ATOM 9878 N N . GLY C 1 42 ? 39.335 -53.177 -21.253 1.00 50.03 42 GLY B N 1
ATOM 9879 C CA . GLY C 1 42 ? 39.499 -54.600 -21.421 1.00 59.88 42 GLY B CA 1
ATOM 9880 C C . GLY C 1 42 ? 40.317 -54.898 -22.653 1.00 60.43 42 GLY B C 1
ATOM 9881 O O . GLY C 1 42 ? 41.543 -54.791 -22.634 1.00 67.58 42 GLY B O 1
ATOM 9882 N N . SER C 1 43 ? 39.647 -55.257 -23.739 1.00 49.66 43 SER B N 1
ATOM 9883 C CA . SER C 1 43 ? 40.313 -55.532 -25.000 1.00 56.06 43 SER B CA 1
ATOM 9884 C C . SER C 1 43 ? 40.060 -54.469 -26.053 1.00 61.66 43 SER B C 1
ATOM 9885 O O . SER C 1 43 ? 40.555 -54.604 -27.170 1.00 62.34 43 SER B O 1
ATOM 9888 N N . ARG C 1 44 ? 39.311 -53.422 -25.736 1.00 62.13 44 ARG B N 1
ATOM 9889 C CA . ARG C 1 44 ? 38.978 -52.383 -26.699 1.00 62.15 44 ARG B CA 1
ATOM 9890 C C . ARG C 1 44 ? 39.937 -51.212 -26.535 1.00 66.87 44 ARG B C 1
ATOM 9891 O O . ARG C 1 44 ? 40.031 -50.627 -25.455 1.00 59.47 44 ARG B O 1
ATOM 9899 N N . LEU C 1 45 ? 40.646 -50.879 -27.604 1.00 66.43 45 LEU B N 1
ATOM 9900 C CA . LEU C 1 45 ? 41.412 -49.649 -27.692 1.00 59.58 45 LEU B CA 1
ATOM 9901 C C . LEU C 1 45 ? 40.522 -48.581 -28.308 1.00 59.62 45 LEU B C 1
ATOM 9902 O O . LEU C 1 45 ? 39.938 -48.801 -29.370 1.00 67.63 45 LEU B O 1
ATOM 9907 N N . THR C 1 46 ? 40.392 -47.442 -27.638 1.00 62.28 46 THR B N 1
ATOM 9908 C CA . THR C 1 46 ? 39.456 -46.423 -28.091 1.00 62.89 46 THR B CA 1
ATOM 9909 C C . THR C 1 46 ? 40.140 -45.068 -28.170 1.00 70.54 46 THR B C 1
ATOM 9910 O O . THR C 1 46 ? 40.974 -44.730 -27.327 1.00 73.20 46 THR B O 1
ATOM 9914 N N . LEU C 1 47 ? 39.781 -44.299 -29.196 1.00 64.78 47 LEU B N 1
ATOM 9915 C CA . LEU C 1 47 ? 40.314 -42.966 -29.429 1.00 59.53 47 LEU B CA 1
ATOM 9916 C C . LEU C 1 47 ? 39.168 -41.972 -29.361 1.00 65.09 47 LEU B C 1
ATOM 9917 O O . LEU C 1 47 ? 38.203 -42.082 -30.134 1.00 68.77 47 LEU B O 1
ATOM 9922 N N . LEU C 1 48 ? 39.300 -41.000 -28.453 1.00 62.96 48 LEU B N 1
ATOM 9923 C CA . LEU C 1 48 ? 38.272 -40.038 -28.086 1.00 64.32 48 LEU B CA 1
ATOM 9924 C C . LEU C 1 48 ? 38.745 -38.620 -28.365 1.00 71.56 48 LEU B C 1
ATOM 9925 O O . LEU C 1 48 ? 39.885 -38.262 -28.047 1.00 72.83 48 LEU B O 1
ATOM 9930 N N . GLN C 1 49 ? 37.841 -37.809 -28.915 1.00 71.40 49 GLN B N 1
ATOM 9931 C CA . GLN C 1 49 ? 38.087 -36.403 -29.213 1.00 65.75 49 GLN B CA 1
ATOM 9932 C C . GLN C 1 49 ? 37.329 -35.524 -28.233 1.00 69.74 49 GLN B C 1
ATOM 9933 O O . GLN C 1 49 ? 36.095 -35.448 -28.308 1.00 72.61 49 GLN B O 1
ATOM 9939 N N . PRO C 1 50 ? 37.998 -34.847 -27.309 1.00 68.38 50 PRO B N 1
ATOM 9940 C CA . PRO C 1 50 ? 37.291 -33.901 -26.445 1.00 66.64 50 PRO B CA 1
ATOM 9941 C C . PRO C 1 50 ? 36.890 -32.645 -27.201 1.00 82.72 50 PRO B C 1
ATOM 9942 O O . PRO C 1 50 ? 37.669 -32.090 -27.978 1.00 94.11 50 PRO B O 1
ATOM 9946 N N . ASP C 1 51 ? 35.658 -32.196 -26.954 1.00 91.64 51 ASP B N 1
ATOM 9947 C CA . ASP C 1 51 ? 35.077 -31.017 -27.580 1.00 87.06 51 ASP B CA 1
ATOM 9948 C C . ASP C 1 51 ? 35.068 -29.881 -26.567 1.00 83.66 51 ASP B C 1
ATOM 9949 O O . ASP C 1 51 ? 34.145 -29.798 -25.746 1.00 86.56 51 ASP B O 1
ATOM 9954 N N . PRO C 1 52 ? 36.057 -28.983 -26.575 1.00 89.71 52 PRO B N 1
ATOM 9955 C CA . PRO C 1 52 ? 36.065 -27.889 -25.593 1.00 83.64 52 PRO B CA 1
ATOM 9956 C C . PRO C 1 52 ? 34.927 -26.902 -25.772 1.00 87.38 52 PRO B C 1
ATOM 9957 O O . PRO C 1 52 ? 34.667 -26.113 -24.857 1.00 85.33 52 PRO B O 1
ATOM 9961 N N . ARG C 1 53 ? 34.244 -26.916 -26.914 1.00 90.13 53 ARG B N 1
ATOM 9962 C CA . ARG C 1 53 ? 33.168 -25.962 -27.148 1.00 94.75 53 ARG B CA 1
ATOM 9963 C C . ARG C 1 53 ? 31.896 -26.360 -26.407 1.00 96.76 53 ARG B C 1
ATOM 9964 O O . ARG C 1 53 ? 31.250 -25.514 -25.782 1.00 99.60 53 ARG B O 1
ATOM 9972 N N . GLN C 1 54 ? 31.522 -27.635 -26.467 1.00 99.29 54 GLN B N 1
ATOM 9973 C CA . GLN C 1 54 ? 30.321 -28.129 -25.810 1.00 88.31 54 GLN B CA 1
ATOM 9974 C C . GLN C 1 54 ? 30.610 -28.811 -24.481 1.00 94.67 54 GLN B C 1
ATOM 9975 O O . GLN C 1 54 ? 29.675 -29.274 -23.823 1.00 96.26 54 GLN B O 1
ATOM 9981 N N . GLY C 1 55 ? 31.873 -28.881 -24.073 1.00 88.75 55 GLY B N 1
ATOM 9982 C CA . GLY C 1 55 ? 32.231 -29.525 -22.826 1.00 80.41 55 GLY B CA 1
ATOM 9983 C C . GLY C 1 55 ? 31.854 -30.989 -22.784 1.00 81.94 55 GLY B C 1
ATOM 9984 O O . GLY C 1 55 ? 31.253 -31.449 -21.814 1.00 80.44 55 GLY B O 1
ATOM 9985 N N . LYS C 1 56 ? 32.190 -31.734 -23.835 1.00 83.30 56 LYS B N 1
ATOM 9986 C CA . LYS C 1 56 ? 31.829 -33.140 -23.940 1.00 79.71 56 LYS B CA 1
ATOM 9987 C C . LYS C 1 56 ? 32.993 -33.908 -24.550 1.00 76.21 56 LYS B C 1
ATOM 9988 O O . LYS C 1 56 ? 34.055 -33.349 -24.831 1.00 79.49 56 LYS B O 1
ATOM 9994 N N . VAL C 1 57 ? 32.794 -35.209 -24.742 1.00 76.45 57 VAL B N 1
ATOM 9995 C CA . VAL C 1 57 ? 33.810 -36.098 -25.294 1.00 62.92 57 VAL B CA 1
ATOM 9996 C C . VAL C 1 57 ? 33.141 -37.025 -26.296 1.00 68.43 57 VAL B C 1
ATOM 9997 O O . VAL C 1 57 ? 32.120 -37.646 -25.986 1.00 83.36 57 VAL B O 1
ATOM 10001 N N . ASN C 1 58 ? 33.710 -37.119 -27.493 1.00 64.58 58 ASN B N 1
ATOM 10002 C CA . ASN C 1 58 ? 33.170 -37.941 -28.564 1.00 77.16 58 ASN B CA 1
ATOM 10003 C C . ASN C 1 58 ? 34.168 -39.028 -28.930 1.00 72.29 58 ASN B C 1
ATOM 10004 O O . ASN C 1 58 ? 35.380 -38.824 -28.868 1.00 72.70 58 ASN B O 1
ATOM 10009 N N . THR C 1 59 ? 33.651 -40.186 -29.314 1.00 66.09 59 THR B N 1
ATOM 10010 C CA . THR C 1 59 ? 34.491 -41.322 -29.663 1.00 69.85 59 THR B CA 1
ATOM 10011 C C . THR C 1 59 ? 34.872 -41.215 -31.131 1.00 69.06 59 THR B C 1
ATOM 10012 O O . THR C 1 59 ? 33.999 -41.184 -32.001 1.00 70.60 59 THR B O 1
ATOM 10016 N N . ILE C 1 60 ? 36.172 -41.139 -31.404 1.00 66.80 60 ILE B N 1
ATOM 10017 C CA . ILE C 1 60 ? 36.630 -41.142 -32.785 1.00 64.31 60 ILE B CA 1
ATOM 10018 C C . ILE C 1 60 ? 36.591 -42.549 -33.354 1.00 68.91 60 ILE B C 1
ATOM 10019 O O . ILE C 1 60 ? 35.991 -42.788 -34.406 1.00 66.28 60 ILE B O 1
ATOM 10024 N N . VAL C 1 61 ? 37.233 -43.509 -32.687 1.00 75.07 61 VAL B N 1
ATOM 10025 C CA . VAL C 1 61 ? 37.302 -44.854 -33.253 1.00 64.59 61 VAL B CA 1
ATOM 10026 C C . VAL C 1 61 ? 37.476 -45.856 -32.126 1.00 60.32 61 VAL B C 1
ATOM 10027 O O . VAL C 1 61 ? 37.977 -45.522 -31.056 1.00 56.34 61 VAL B O 1
ATOM 10031 N N . SER C 1 62 ? 37.042 -47.089 -32.365 1.00 60.38 62 SER B N 1
ATOM 10032 C CA . SER C 1 62 ? 37.237 -48.182 -31.428 1.00 54.90 62 SER B CA 1
ATOM 10033 C C . SER C 1 62 ? 37.703 -49.413 -32.187 1.00 54.36 62 SER B C 1
ATOM 10034 O O . SER C 1 62 ? 37.293 -49.653 -33.321 1.00 60.25 62 SER B O 1
ATOM 10037 N N . HIS C 1 63 ? 38.565 -50.192 -31.544 1.00 50.35 63 HIS B N 1
ATOM 10038 C CA . HIS C 1 63 ? 39.203 -51.338 -32.171 1.00 59.30 63 HIS B CA 1
ATOM 10039 C C . HIS C 1 63 ? 39.343 -52.425 -31.122 1.00 64.05 63 HIS B C 1
ATOM 10040 O O . HIS C 1 63 ? 39.820 -52.155 -30.021 1.00 60.81 63 HIS B O 1
ATOM 10047 N N . ASP C 1 64 ? 38.909 -53.636 -31.443 1.00 66.43 64 ASP B N 1
ATOM 10048 C CA . ASP C 1 64 ? 39.078 -54.781 -30.555 1.00 66.65 64 ASP B CA 1
ATOM 10049 C C . ASP C 1 64 ? 40.400 -55.454 -30.901 1.00 70.33 64 ASP B C 1
ATOM 10050 O O . ASP C 1 64 ? 40.550 -56.021 -31.985 1.00 65.47 64 ASP B O 1
ATOM 10055 N N . ILE C 1 65 ? 41.371 -55.380 -29.985 1.00 63.11 65 ILE B N 1
ATOM 10056 C CA . ILE C 1 65 ? 42.690 -55.938 -30.249 1.00 60.89 65 ILE B CA 1
ATOM 10057 C C . ILE C 1 65 ? 42.759 -57.426 -29.969 1.00 64.80 65 ILE B C 1
ATOM 10058 O O . ILE C 1 65 ? 43.809 -58.037 -30.196 1.00 73.20 65 ILE B O 1
ATOM 10063 N N . PHE C 1 66 ? 41.675 -58.030 -29.492 1.00 61.46 66 PHE B N 1
ATOM 10064 C CA . PHE C 1 66 ? 41.629 -59.451 -29.167 1.00 56.88 66 PHE B CA 1
ATOM 10065 C C . PHE C 1 66 ? 42.829 -59.846 -28.312 1.00 57.90 66 PHE B C 1
ATOM 10066 O O . PHE C 1 66 ? 43.602 -60.737 -28.637 1.00 65.00 66 PHE B O 1
ATOM 10074 N N . GLY C 1 67 ? 42.967 -59.136 -27.204 1.00 53.55 67 GLY B N 1
ATOM 10075 C CA . GLY C 1 67 ? 44.055 -59.336 -26.270 1.00 47.79 67 GLY B CA 1
ATOM 10076 C C . GLY C 1 67 ? 43.763 -58.529 -25.031 1.00 50.93 67 GLY B C 1
ATOM 10077 O O . GLY C 1 67 ? 42.759 -57.822 -24.951 1.00 62.21 67 GLY B O 1
ATOM 10078 N N . ILE C 1 68 ? 44.645 -58.647 -24.053 1.00 50.38 68 ILE B N 1
ATOM 10079 C CA . ILE C 1 68 ? 44.491 -57.951 -22.784 1.00 51.09 68 ILE B CA 1
ATOM 10080 C C . ILE C 1 68 ? 45.401 -56.734 -22.813 1.00 54.92 68 ILE B C 1
ATOM 10081 O O . ILE C 1 68 ? 46.621 -56.867 -22.716 1.00 61.14 68 ILE B O 1
ATOM 10086 N N . ILE C 1 69 ? 44.826 -55.542 -22.938 1.00 46.20 69 ILE B N 1
ATOM 10087 C CA . ILE C 1 69 ? 45.626 -54.328 -22.838 1.00 51.35 69 ILE B CA 1
ATOM 10088 C C . ILE C 1 69 ? 46.056 -54.182 -21.386 1.00 55.37 69 ILE B C 1
ATOM 10089 O O . ILE C 1 69 ? 45.224 -53.960 -20.503 1.00 62.69 69 ILE B O 1
ATOM 10094 N N . ARG C 1 70 ? 47.354 -54.311 -21.134 1.00 45.82 70 ARG B N 1
ATOM 10095 C CA . ARG C 1 70 ? 47.893 -54.188 -19.791 1.00 43.59 70 ARG B CA 1
ATOM 10096 C C . ARG C 1 70 ? 48.543 -52.841 -19.541 1.00 50.90 70 ARG B C 1
ATOM 10097 O O . ARG C 1 70 ? 48.403 -52.290 -18.453 1.00 53.26 70 ARG B O 1
ATOM 10105 N N . ALA C 1 71 ? 49.246 -52.290 -20.524 1.00 50.52 71 ALA B N 1
ATOM 10106 C CA . ALA C 1 71 ? 49.838 -50.975 -20.352 1.00 46.10 71 ALA B CA 1
ATOM 10107 C C . ALA C 1 71 ? 49.976 -50.308 -21.708 1.00 54.24 71 ALA B C 1
ATOM 10108 O O . ALA C 1 71 ? 50.156 -50.976 -22.722 1.00 54.11 71 ALA B O 1
ATOM 10110 N N . MET C 1 72 ? 49.893 -48.984 -21.717 1.00 57.17 72 MET B N 1
ATOM 10111 C CA . MET C 1 72 ? 50.050 -48.202 -22.933 1.00 49.98 72 MET B CA 1
ATOM 10112 C C . MET C 1 72 ? 51.033 -47.072 -22.690 1.00 51.94 72 MET B C 1
ATOM 10113 O O . MET C 1 72 ? 51.081 -46.507 -21.598 1.00 58.13 72 MET B O 1
ATOM 10118 N N . ALA C 1 73 ? 51.822 -46.749 -23.708 1.00 57.68 73 ALA B N 1
ATOM 10119 C CA . ALA C 1 73 ? 52.754 -45.635 -23.615 1.00 58.48 73 ALA B CA 1
ATOM 10120 C C . ALA C 1 73 ? 52.715 -44.848 -24.912 1.00 62.64 73 ALA B C 1
ATOM 10121 O O . ALA C 1 73 ? 52.614 -45.432 -25.984 1.00 62.63 73 ALA B O 1
ATOM 10123 N N . ALA C 1 74 ? 52.788 -43.530 -24.818 1.00 64.37 74 ALA B N 1
ATOM 10124 C CA . ALA C 1 74 ? 52.730 -42.669 -25.990 1.00 59.40 74 ALA B CA 1
ATOM 10125 C C . ALA C 1 74 ? 54.099 -42.069 -26.255 1.00 59.18 74 ALA B C 1
ATOM 10126 O O . ALA C 1 74 ? 54.784 -41.639 -25.326 1.00 69.64 74 ALA B O 1
ATOM 10128 N N . PHE C 1 75 ? 54.505 -42.036 -27.517 1.00 58.02 75 PHE B N 1
ATOM 10129 C CA . PHE C 1 75 ? 55.781 -41.400 -27.810 1.00 61.83 75 PHE B CA 1
ATOM 10130 C C . PHE C 1 75 ? 55.725 -40.749 -29.178 1.00 64.82 75 PHE B C 1
ATOM 10131 O O . PHE C 1 75 ? 54.951 -41.154 -30.037 1.00 64.66 75 PHE B O 1
ATOM 10139 N N . ARG C 1 76 ? 56.551 -39.737 -29.375 1.00 60.00 76 ARG B N 1
ATOM 10140 C CA . ARG C 1 76 ? 56.688 -39.130 -30.684 1.00 69.60 76 ARG B CA 1
ATOM 10141 C C . ARG C 1 76 ? 58.161 -39.021 -31.022 1.00 70.83 76 ARG B C 1
ATOM 10142 O O . ARG C 1 76 ? 59.004 -38.849 -30.143 1.00 62.58 76 ARG B O 1
ATOM 10150 N N . LEU C 1 77 ? 58.464 -39.155 -32.305 1.00 72.64 77 LEU B N 1
ATOM 10151 C CA . LEU C 1 77 ? 59.832 -39.010 -32.754 1.00 73.87 77 LEU B CA 1
ATOM 10152 C C . LEU C 1 77 ? 60.254 -37.549 -32.685 1.00 79.53 77 LEU B C 1
ATOM 10153 O O . LEU C 1 77 ? 59.429 -36.635 -32.730 1.00 85.32 77 LEU B O 1
ATOM 10158 N N . ALA C 1 78 ? 61.561 -37.341 -32.557 1.00 73.53 78 ALA B N 1
ATOM 10159 C CA . ALA C 1 78 ? 62.113 -36.001 -32.429 1.00 72.49 78 ALA B CA 1
ATOM 10160 C C . ALA C 1 78 ? 61.627 -35.104 -33.555 1.00 68.77 78 ALA B C 1
ATOM 10161 O O . ALA C 1 78 ? 61.633 -35.493 -34.723 1.00 65.58 78 ALA B O 1
ATOM 10163 N N . GLY C 1 79 ? 61.179 -33.910 -33.192 1.00 64.87 79 GLY B N 1
ATOM 10164 C CA . GLY C 1 79 ? 60.679 -32.961 -34.155 1.00 68.52 79 GLY B CA 1
ATOM 10165 C C . GLY C 1 79 ? 59.367 -33.320 -34.807 1.00 78.30 79 GLY B C 1
ATOM 10166 O O . GLY C 1 79 ? 58.869 -32.532 -35.615 1.00 94.70 79 GLY B O 1
ATOM 10167 N N . SER C 1 80 ? 58.788 -34.473 -34.498 1.00 76.27 80 SER B N 1
ATOM 10168 C CA . SER C 1 80 ? 57.500 -34.827 -35.070 1.00 77.26 80 SER B CA 1
ATOM 10169 C C . SER C 1 80 ? 56.366 -34.253 -34.231 1.00 80.03 80 SER B C 1
ATOM 10170 O O . SER C 1 80 ? 56.553 -33.801 -33.102 1.00 79.31 80 SER B O 1
ATOM 10173 N N . HIS C 1 81 ? 55.171 -34.275 -34.812 1.00 79.20 81 HIS B N 1
ATOM 10174 C CA . HIS C 1 81 ? 53.977 -33.741 -34.176 1.00 82.74 81 HIS B CA 1
ATOM 10175 C C . HIS C 1 81 ? 52.919 -34.811 -33.968 1.00 78.86 81 HIS B C 1
ATOM 10176 O O . HIS C 1 81 ? 51.804 -34.492 -33.551 1.00 88.23 81 HIS B O 1
ATOM 10183 N N . LYS C 1 82 ? 53.237 -36.069 -34.244 1.00 75.70 82 LYS B N 1
ATOM 10184 C CA . LYS C 1 82 ? 52.289 -37.166 -34.139 1.00 63.89 82 LYS B CA 1
ATOM 10185 C C . LYS C 1 82 ? 52.809 -38.188 -33.141 1.00 66.34 82 LYS B C 1
ATOM 10186 O O . LYS C 1 82 ? 53.982 -38.565 -33.191 1.00 65.73 82 LYS B O 1
ATOM 10192 N N . ASP C 1 83 ? 51.932 -38.637 -32.248 1.00 70.82 83 ASP B N 1
ATOM 10193 C CA . ASP C 1 83 ? 52.263 -39.628 -31.232 1.00 66.02 83 ASP B CA 1
ATOM 10194 C C . ASP C 1 83 ? 51.844 -41.017 -31.695 1.00 66.07 83 ASP B C 1
ATOM 10195 O O . ASP C 1 83 ? 50.708 -41.217 -32.131 1.00 58.87 83 ASP B O 1
ATOM 10200 N N . TYR C 1 84 ? 52.765 -41.967 -31.596 1.00 65.22 84 TYR B N 1
ATOM 10201 C CA . TYR C 1 84 ? 52.475 -43.383 -31.719 1.00 62.12 84 TYR B CA 1
ATOM 10202 C C . TYR C 1 84 ? 52.152 -43.969 -30.346 1.00 61.07 84 TYR B C 1
ATOM 10203 O O . TYR C 1 84 ? 52.439 -43.370 -29.300 1.00 55.16 84 TYR B O 1
ATOM 10212 N N . ILE C 1 85 ? 51.568 -45.171 -30.362 1.00 60.18 85 ILE B N 1
ATOM 10213 C CA . ILE C 1 85 ? 51.090 -45.860 -29.167 1.00 51.84 85 ILE B CA 1
ATOM 10214 C C . ILE C 1 85 ? 51.781 -47.213 -29.056 1.00 57.46 85 ILE B C 1
ATOM 10215 O O . ILE C 1 85 ? 51.728 -48.017 -29.989 1.00 61.74 85 ILE B O 1
ATOM 10220 N N . ILE C 1 86 ? 52.410 -47.468 -27.911 1.00 59.05 86 ILE B N 1
ATOM 10221 C CA . ILE C 1 86 ? 53.017 -48.756 -27.590 1.00 63.07 86 ILE B CA 1
ATOM 10222 C C . ILE C 1 86 ? 52.058 -49.520 -26.694 1.00 61.29 86 ILE B C 1
ATOM 10223 O O . ILE C 1 86 ? 51.626 -49.005 -25.654 1.00 60.10 86 ILE B O 1
ATOM 10228 N N . LEU C 1 87 ? 51.745 -50.753 -27.088 1.00 52.97 87 LEU B N 1
ATOM 10229 C CA . LEU C 1 87 ? 50.809 -51.629 -26.394 1.00 48.24 87 LEU B CA 1
ATOM 10230 C C . LEU C 1 87 ? 51.580 -52.774 -25.748 1.00 56.85 87 LEU B C 1
ATOM 10231 O O . LEU C 1 87 ? 52.162 -53.609 -26.446 1.00 61.46 87 LEU B O 1
ATOM 10236 N N . ALA C 1 88 ? 51.579 -52.818 -24.422 1.00 46.19 88 ALA B N 1
ATOM 10237 C CA . ALA C 1 88 ? 52.015 -53.986 -23.672 1.00 49.07 88 ALA B CA 1
ATOM 10238 C C . ALA C 1 88 ? 50.783 -54.801 -23.304 1.00 53.29 88 ALA B C 1
ATOM 10239 O O . ALA C 1 88 ? 49.883 -54.297 -22.626 1.00 51.58 88 ALA B O 1
ATOM 10241 N N . THR C 1 89 ? 50.743 -56.051 -23.758 1.00 48.09 89 THR B N 1
ATOM 10242 C CA . THR C 1 89 ? 49.567 -56.892 -23.594 1.00 51.41 89 THR B CA 1
ATOM 10243 C C . THR C 1 89 ? 49.926 -58.305 -23.150 1.00 62.72 89 THR B C 1
ATOM 10244 O O . THR C 1 89 ? 50.940 -58.516 -22.479 1.00 61.06 89 THR B O 1
ATOM 10248 N N . ASP C 1 90 ? 49.089 -59.275 -23.521 1.00 59.44 90 ASP B N 1
ATOM 10249 C CA . ASP C 1 90 ? 49.291 -60.679 -23.193 1.00 57.55 90 ASP B CA 1
ATOM 10250 C C . ASP C 1 90 ? 49.804 -61.493 -24.367 1.00 59.54 90 ASP B C 1
ATOM 10251 O O . ASP C 1 90 ? 49.815 -62.722 -24.297 1.00 64.81 90 ASP B O 1
ATOM 10256 N N . SER C 1 91 ? 50.227 -60.845 -25.442 1.00 56.41 91 SER B N 1
ATOM 10257 C CA . SER C 1 91 ? 50.688 -61.563 -26.618 1.00 55.14 91 SER B CA 1
ATOM 10258 C C . SER C 1 91 ? 52.131 -62.014 -26.509 1.00 57.70 91 SER B C 1
ATOM 10259 O O . SER C 1 91 ? 52.590 -62.772 -27.368 1.00 68.93 91 SER B O 1
ATOM 10262 N N . GLY C 1 92 ? 52.847 -61.585 -25.476 1.00 59.26 92 GLY B N 1
ATOM 10263 C CA . GLY C 1 92 ? 54.269 -61.815 -25.446 1.00 57.01 92 GLY B CA 1
ATOM 10264 C C . GLY C 1 92 ? 55.020 -61.044 -26.493 1.00 56.56 92 GLY B C 1
ATOM 10265 O O . GLY C 1 92 ? 56.183 -61.341 -26.752 1.00 56.31 92 GLY B O 1
ATOM 10266 N N . ARG C 1 93 ? 54.378 -60.064 -27.110 1.00 61.01 93 ARG B N 1
ATOM 10267 C CA . ARG C 1 93 ? 54.956 -59.277 -28.180 1.00 54.87 93 ARG B CA 1
ATOM 10268 C C . ARG C 1 93 ? 54.746 -57.806 -27.875 1.00 56.11 93 ARG B C 1
ATOM 10269 O O . ARG C 1 93 ? 53.752 -57.420 -27.258 1.00 60.44 93 ARG B O 1
ATOM 10277 N N . ILE C 1 94 ? 55.695 -57.001 -28.284 1.00 50.66 94 ILE B N 1
ATOM 10278 C CA . ILE C 1 94 ? 55.565 -55.554 -28.227 1.00 47.67 94 ILE B CA 1
ATOM 10279 C C . ILE C 1 94 ? 55.006 -55.089 -29.558 1.00 50.00 94 ILE B C 1
ATOM 10280 O O . ILE C 1 94 ? 55.344 -55.627 -30.619 1.00 56.40 94 ILE B O 1
ATOM 10285 N N . ALA C 1 95 ? 54.110 -54.114 -29.500 1.00 46.80 95 ALA B N 1
ATOM 10286 C CA . ALA C 1 95 ? 53.375 -53.652 -30.665 1.00 56.49 95 ALA B CA 1
ATOM 10287 C C . ALA C 1 95 ? 53.291 -52.136 -30.629 1.00 55.44 95 ALA B C 1
ATOM 10288 O O . ALA C 1 95 ? 52.919 -51.560 -29.606 1.00 56.13 95 ALA B O 1
ATOM 10290 N N . ILE C 1 96 ? 53.646 -51.497 -31.738 1.00 59.44 96 ILE B N 1
ATOM 10291 C CA . ILE C 1 96 ? 53.570 -50.050 -31.879 1.00 56.33 96 ILE B CA 1
ATOM 10292 C C . ILE C 1 96 ? 52.610 -49.745 -33.015 1.00 57.38 96 ILE B C 1
ATOM 10293 O O . ILE C 1 96 ? 52.776 -50.256 -34.129 1.00 64.38 96 ILE B O 1
ATOM 10298 N N . ILE C 1 97 ? 51.600 -48.924 -32.726 1.00 50.70 97 ILE B N 1
ATOM 10299 C CA . ILE C 1 97 ? 50.524 -48.644 -33.661 1.00 60.01 97 ILE B CA 1
ATOM 10300 C C . ILE C 1 97 ? 50.366 -47.139 -33.814 1.00 65.91 97 ILE B C 1
ATOM 10301 O O . ILE C 1 97 ? 50.782 -46.348 -32.964 1.00 63.01 97 ILE B O 1
ATOM 10306 N N . GLU C 1 98 ? 49.747 -46.758 -34.924 1.00 67.93 98 GLU B N 1
ATOM 10307 C CA . GLU C 1 98 ? 49.587 -45.376 -35.340 1.00 61.39 98 GLU B CA 1
ATOM 10308 C C . GLU C 1 98 ? 48.145 -45.167 -35.764 1.00 66.47 98 GLU B C 1
ATOM 10309 O O . GLU C 1 98 ? 47.561 -46.031 -36.419 1.00 65.51 98 GLU B O 1
ATOM 10315 N N . TYR C 1 99 ? 47.571 -44.030 -35.387 1.00 62.71 99 TYR B N 1
ATOM 10316 C CA . TYR C 1 99 ? 46.226 -43.699 -35.832 1.00 66.24 99 TYR B CA 1
ATOM 10317 C C . TYR C 1 99 ? 46.279 -43.016 -37.192 1.00 70.26 99 TYR B C 1
ATOM 10318 O O . TYR C 1 99 ? 47.068 -42.094 -37.406 1.00 71.64 99 TYR B O 1
ATOM 10327 N N . LEU C 1 100 ? 45.438 -43.474 -38.111 1.00 60.27 100 LEU B N 1
ATOM 10328 C CA . LEU C 1 100 ? 45.386 -42.917 -39.456 1.00 60.72 100 LEU B CA 1
ATOM 10329 C C . LEU C 1 100 ? 44.123 -42.085 -39.622 1.00 70.11 100 LEU B C 1
ATOM 10330 O O . LEU C 1 100 ? 43.055 -42.637 -39.922 1.00 70.72 100 LEU B O 1
ATOM 10335 N N . PRO C 1 101 ? 44.189 -40.763 -39.456 1.00 68.14 101 PRO B N 1
ATOM 10336 C CA . PRO C 1 101 ? 42.961 -39.958 -39.510 1.00 56.76 101 PRO B CA 1
ATOM 10337 C C . PRO C 1 101 ? 42.254 -40.008 -40.849 1.00 67.66 101 PRO B C 1
ATOM 10338 O O . PRO C 1 101 ? 41.024 -39.914 -40.890 1.00 72.42 101 PRO B O 1
ATOM 10342 N N . LYS C 1 102 ? 42.988 -40.155 -41.949 1.00 75.03 102 LYS B N 1
ATOM 10343 C CA . LYS C 1 102 ? 42.340 -40.204 -43.252 1.00 83.24 102 LYS B CA 1
ATOM 10344 C C . LYS C 1 102 ? 41.511 -41.468 -43.417 1.00 77.93 102 LYS B C 1
ATOM 10345 O O . LYS C 1 102 ? 40.459 -41.436 -44.061 1.00 96.30 102 LYS B O 1
ATOM 10351 N N . GLU C 1 103 ? 41.956 -42.581 -42.840 1.00 76.71 103 GLU B N 1
ATOM 10352 C CA . GLU C 1 103 ? 41.258 -43.850 -42.975 1.00 79.34 103 GLU B CA 1
ATOM 10353 C C . GLU C 1 103 ? 40.399 -44.198 -41.769 1.00 73.20 103 GLU B C 1
ATOM 10354 O O . GLU C 1 103 ? 39.610 -45.142 -41.851 1.00 72.33 103 GLU B O 1
ATOM 10360 N N . ASN C 1 104 ? 40.531 -43.467 -40.663 1.00 70.32 104 ASN B N 1
ATOM 10361 C CA . ASN C 1 104 ? 39.754 -43.697 -39.447 1.00 69.04 104 ASN B CA 1
ATOM 10362 C C . ASN C 1 104 ? 39.952 -45.122 -38.932 1.00 66.46 104 ASN B C 1
ATOM 10363 O O . ASN C 1 104 ? 39.018 -45.908 -38.807 1.00 62.47 104 ASN B O 1
ATOM 10368 N N . ARG C 1 105 ? 41.204 -45.442 -38.637 1.00 61.18 105 ARG B N 1
ATOM 10369 C CA . ARG C 1 105 ? 41.538 -46.785 -38.201 1.00 62.25 105 ARG B CA 1
ATOM 10370 C C . ARG C 1 105 ? 42.923 -46.772 -37.581 1.00 64.07 105 ARG B C 1
ATOM 10371 O O . ARG C 1 105 ? 43.733 -45.889 -37.865 1.00 60.33 105 ARG B O 1
ATOM 10379 N N . PHE C 1 106 ? 43.174 -47.748 -36.720 1.00 64.24 106 PHE B N 1
ATOM 10380 C CA . PHE C 1 106 ? 44.516 -48.003 -36.230 1.00 53.38 106 PHE B CA 1
ATOM 10381 C C . PHE C 1 106 ? 45.238 -48.912 -37.207 1.00 59.54 106 PHE B C 1
ATOM 10382 O O . PHE C 1 106 ? 44.660 -49.865 -37.733 1.00 62.69 106 PHE B O 1
ATOM 10390 N N . GLN C 1 107 ? 46.499 -48.608 -37.458 1.00 53.77 107 GLN B N 1
ATOM 10391 C CA . GLN C 1 107 ? 47.378 -49.512 -38.174 1.00 62.26 107 GLN B CA 1
ATOM 10392 C C . GLN C 1 107 ? 48.579 -49.798 -37.295 1.00 61.97 107 GLN B C 1
ATOM 10393 O O . GLN C 1 107 ? 49.195 -48.874 -36.758 1.00 64.25 107 GLN B O 1
ATOM 10399 N N . ARG C 1 108 ? 48.892 -51.072 -37.131 1.00 61.71 108 ARG B N 1
ATOM 10400 C CA . ARG C 1 108 ? 50.111 -51.460 -36.447 1.00 63.41 108 ARG B CA 1
ATOM 10401 C C . ARG C 1 108 ? 51.286 -51.204 -37.373 1.00 61.13 108 ARG B C 1
ATOM 10402 O O . ARG C 1 108 ? 51.315 -51.704 -38.500 1.00 69.89 108 ARG B O 1
ATOM 10410 N N . ILE C 1 109 ? 52.243 -50.409 -36.913 1.00 56.94 109 ILE B N 1
ATOM 10411 C CA . ILE C 1 109 ? 53.442 -50.168 -37.697 1.00 66.39 109 ILE B CA 1
ATOM 10412 C C . ILE C 1 109 ? 54.581 -51.089 -37.291 1.00 63.89 109 ILE B C 1
ATOM 10413 O O . ILE C 1 109 ? 55.463 -51.357 -38.119 1.00 82.83 109 ILE B O 1
ATOM 10418 N N . HIS C 1 110 ? 54.581 -51.605 -36.066 1.00 67.27 110 HIS B N 1
ATOM 10419 C CA . HIS C 1 110 ? 55.655 -52.507 -35.676 1.00 68.23 110 HIS B CA 1
ATOM 10420 C C . HIS C 1 110 ? 55.146 -53.587 -34.734 1.00 61.81 110 HIS B C 1
ATOM 10421 O O . HIS C 1 110 ? 54.292 -53.333 -33.884 1.00 61.10 110 HIS B O 1
ATOM 10428 N N . LEU C 1 111 ? 55.686 -54.791 -34.891 1.00 59.84 111 LEU B N 1
ATOM 10429 C CA . LEU C 1 111 ? 55.377 -55.916 -34.021 1.00 54.70 111 LEU B CA 1
ATOM 10430 C C . LEU C 1 111 ? 56.626 -56.762 -33.862 1.00 57.87 111 LEU B C 1
ATOM 10431 O O . LEU C 1 111 ? 57.239 -57.145 -34.859 1.00 65.60 111 LEU B O 1
ATOM 10436 N N . GLU C 1 112 ? 57.008 -57.051 -32.622 1.00 57.04 112 GLU B N 1
ATOM 10437 C CA . GLU C 1 112 ? 58.177 -57.891 -32.412 1.00 62.85 112 GLU B CA 1
ATOM 10438 C C . GLU C 1 112 ? 57.971 -58.758 -31.181 1.00 65.82 112 GLU B C 1
ATOM 10439 O O . GLU C 1 112 ? 57.374 -58.320 -30.201 1.00 57.26 112 GLU B O 1
ATOM 10445 N N . THR C 1 113 ? 58.472 -59.984 -31.239 1.00 65.33 113 THR B N 1
ATOM 10446 C CA . THR C 1 113 ? 58.262 -60.968 -30.187 1.00 54.47 113 THR B CA 1
ATOM 10447 C C . THR C 1 113 ? 59.380 -60.904 -29.157 1.00 58.42 113 THR B C 1
ATOM 10448 O O . THR C 1 113 ? 60.555 -60.796 -29.509 1.00 65.53 113 THR B O 1
ATOM 10452 N N . PHE C 1 114 ? 59.010 -60.969 -27.879 1.00 61.81 114 PHE B N 1
ATOM 10453 C CA . PHE C 1 114 ? 59.995 -61.079 -26.817 1.00 56.97 114 PHE B CA 1
ATOM 10454 C C . PHE C 1 114 ? 59.756 -62.232 -25.860 1.00 55.55 114 PHE B C 1
ATOM 10455 O O . PHE C 1 114 ? 60.664 -62.557 -25.093 1.00 56.08 114 PHE B O 1
ATOM 10463 N N . GLY C 1 115 ? 58.596 -62.866 -25.881 1.00 53.12 115 GLY B N 1
ATOM 10464 C CA . GLY C 1 115 ? 58.371 -63.969 -24.976 1.00 46.58 115 GLY B CA 1
ATOM 10465 C C . GLY C 1 115 ? 57.131 -64.746 -25.338 1.00 53.89 115 GLY B C 1
ATOM 10466 O O . GLY C 1 115 ? 56.494 -64.501 -26.361 1.00 97.59 115 GLY B O 1
ATOM 10467 N N . LYS C 1 116 ? 56.800 -65.696 -24.478 1.00 57.25 116 LYS B N 1
ATOM 10468 C CA . LYS C 1 116 ? 55.623 -66.518 -24.684 1.00 58.95 116 LYS B CA 1
ATOM 10469 C C . LYS C 1 116 ? 54.363 -65.757 -24.299 1.00 62.30 116 LYS B C 1
ATOM 10470 O O . LYS C 1 116 ? 54.393 -64.791 -23.537 1.00 58.90 116 LYS B O 1
ATOM 10476 N N . SER C 1 117 ? 53.243 -66.210 -24.841 1.00 62.10 117 SER B N 1
ATOM 10477 C CA . SER C 1 117 ? 51.980 -65.535 -24.607 1.00 55.92 117 SER B CA 1
ATOM 10478 C C . SER C 1 117 ? 51.479 -65.805 -23.200 1.00 55.21 117 SER B C 1
ATOM 10479 O O . SER C 1 117 ? 51.749 -66.849 -22.610 1.00 60.43 117 SER B O 1
ATOM 10482 N N . GLY C 1 118 ? 50.743 -64.843 -22.663 1.00 60.46 118 GLY B N 1
ATOM 10483 C CA . GLY C 1 118 ? 50.124 -65.005 -21.371 1.00 52.20 118 GLY B CA 1
ATOM 10484 C C . GLY C 1 118 ? 50.504 -63.933 -20.380 1.00 63.69 118 GLY B C 1
ATOM 10485 O O . GLY C 1 118 ? 51.457 -63.181 -20.589 1.00 77.54 118 GLY B O 1
ATOM 10486 N N . VAL C 1 119 ? 49.743 -63.845 -19.297 1.00 62.11 119 VAL B N 1
ATOM 10487 C CA . VAL C 1 119 ? 50.092 -63.005 -18.165 1.00 52.94 119 VAL B CA 1
ATOM 10488 C C . VAL C 1 119 ? 50.938 -63.871 -17.242 1.00 59.43 119 VAL B C 1
ATOM 10489 O O . VAL C 1 119 ? 50.416 -64.692 -16.494 1.00 70.21 119 VAL B O 1
ATOM 10493 N N . ARG C 1 120 ? 52.250 -63.702 -17.311 1.00 60.80 120 ARG B N 1
ATOM 10494 C CA . ARG C 1 120 ? 53.171 -64.560 -16.595 1.00 62.11 120 ARG B CA 1
ATOM 10495 C C . ARG C 1 120 ? 54.043 -63.734 -15.668 1.00 61.10 120 ARG B C 1
ATOM 10496 O O . ARG C 1 120 ? 54.174 -62.521 -15.816 1.00 66.00 120 ARG B O 1
ATOM 10504 N N . ARG C 1 121 ? 54.635 -64.420 -14.695 1.00 62.28 121 ARG B N 1
ATOM 10505 C CA . ARG C 1 121 ? 55.344 -63.732 -13.628 1.00 63.42 121 ARG B CA 1
ATOM 10506 C C . ARG C 1 121 ? 56.645 -63.129 -14.123 1.00 64.55 121 ARG B C 1
ATOM 10507 O O . ARG C 1 121 ? 57.066 -62.082 -13.628 1.00 71.35 121 ARG B O 1
ATOM 10515 N N . VAL C 1 122 ? 57.283 -63.761 -15.100 1.00 62.73 122 VAL B N 1
ATOM 10516 C CA . VAL C 1 122 ? 58.595 -63.331 -15.566 1.00 64.58 122 VAL B CA 1
ATOM 10517 C C . VAL C 1 122 ? 58.592 -63.121 -17.074 1.00 66.08 122 VAL B C 1
ATOM 10518 O O . VAL C 1 122 ? 59.599 -63.375 -17.740 1.00 66.01 122 VAL B O 1
ATOM 10522 N N . ILE C 1 123 ? 57.471 -62.660 -17.630 1.00 62.51 123 ILE B N 1
ATOM 10523 C CA . ILE C 1 123 ? 57.385 -62.289 -19.033 1.00 49.84 123 ILE B CA 1
ATOM 10524 C C . ILE C 1 123 ? 56.791 -60.891 -19.127 1.00 55.34 123 ILE B C 1
ATOM 10525 O O . ILE C 1 123 ? 55.667 -60.670 -18.677 1.00 51.40 123 ILE B O 1
ATOM 10530 N N . PRO C 1 124 ? 57.499 -59.924 -19.702 1.00 59.28 124 PRO B N 1
ATOM 10531 C CA . PRO C 1 124 ? 57.074 -58.526 -19.612 1.00 58.56 124 PRO B CA 1
ATOM 10532 C C . PRO C 1 124 ? 55.711 -58.268 -20.236 1.00 63.41 124 PRO B C 1
ATOM 10533 O O . PRO C 1 124 ? 55.222 -59.017 -21.080 1.00 69.19 124 PRO B O 1
ATOM 10537 N N . GLY C 1 125 ? 55.100 -57.177 -19.793 1.00 55.58 125 GLY B N 1
ATOM 10538 C CA . GLY C 1 125 ? 53.765 -56.796 -20.193 1.00 58.41 125 GLY B CA 1
ATOM 10539 C C . GLY C 1 125 ? 53.062 -56.067 -19.072 1.00 61.44 125 GLY B C 1
ATOM 10540 O O . GLY C 1 125 ? 52.113 -55.319 -19.303 1.00 63.85 125 GLY B O 1
ATOM 10541 N N . GLN C 1 126 ? 53.535 -56.273 -17.844 1.00 55.61 126 GLN B N 1
ATOM 10542 C CA . GLN C 1 126 ? 52.875 -55.684 -16.685 1.00 56.41 126 GLN B CA 1
ATOM 10543 C C . GLN C 1 126 ? 53.141 -54.191 -16.583 1.00 53.68 126 GLN B C 1
ATOM 10544 O O . GLN C 1 126 ? 52.232 -53.420 -16.269 1.00 55.08 126 GLN B O 1
ATOM 10550 N N . TYR C 1 127 ? 54.371 -53.769 -16.837 1.00 54.08 127 TYR B N 1
ATOM 10551 C CA . TYR C 1 127 ? 54.749 -52.368 -16.766 1.00 59.60 127 TYR B CA 1
ATOM 10552 C C . TYR C 1 127 ? 55.321 -51.911 -18.101 1.00 59.19 127 TYR B C 1
ATOM 10553 O O . TYR C 1 127 ? 55.948 -52.686 -18.823 1.00 60.74 127 TYR B O 1
ATOM 10562 N N . LEU C 1 128 ? 55.114 -50.638 -18.421 1.00 57.20 128 LEU B N 1
ATOM 10563 C CA . LEU C 1 128 ? 55.569 -50.106 -19.699 1.00 56.79 128 LEU B CA 1
ATOM 10564 C C . LEU C 1 128 ? 55.709 -48.598 -19.595 1.00 57.41 128 LEU B C 1
ATOM 10565 O O . LEU C 1 128 ? 54.752 -47.913 -19.234 1.00 59.40 128 LEU B O 1
ATOM 10570 N N . ALA C 1 129 ? 56.889 -48.086 -19.923 1.00 54.16 129 ALA B N 1
ATOM 10571 C CA . ALA C 1 129 ? 57.168 -46.664 -19.817 1.00 59.82 129 ALA B CA 1
ATOM 10572 C C . ALA C 1 129 ? 57.977 -46.207 -21.021 1.00 61.55 129 ALA B C 1
ATOM 10573 O O . ALA C 1 129 ? 58.717 -46.984 -21.621 1.00 56.23 129 ALA B O 1
ATOM 10575 N N . ALA C 1 130 ? 57.833 -44.935 -21.366 1.00 60.93 130 ALA B N 1
ATOM 10576 C CA . ALA C 1 130 ? 58.456 -44.376 -22.552 1.00 49.10 130 ALA B CA 1
ATOM 10577 C C . ALA C 1 130 ? 59.220 -43.115 -22.195 1.00 61.72 130 ALA B C 1
ATOM 10578 O O . ALA C 1 130 ? 58.743 -42.292 -21.414 1.00 66.22 130 ALA B O 1
ATOM 10580 N N . ASP C 1 131 ? 60.403 -42.978 -22.776 1.00 66.79 131 ASP B N 1
ATOM 10581 C CA . ASP C 1 131 ? 61.214 -41.787 -22.587 1.00 56.13 131 ASP B CA 1
ATOM 10582 C C . ASP C 1 131 ? 60.437 -40.554 -23.040 1.00 64.23 131 ASP B C 1
ATOM 10583 O O . ASP C 1 131 ? 59.739 -40.600 -24.056 1.00 70.98 131 ASP B O 1
ATOM 10588 N N . PRO C 1 132 ? 60.514 -39.446 -22.304 1.00 59.38 132 PRO B N 1
ATOM 10589 C CA . PRO C 1 132 ? 59.730 -38.262 -22.684 1.00 56.17 132 PRO B CA 1
ATOM 10590 C C . PRO C 1 132 ? 60.094 -37.705 -24.043 1.00 58.84 132 PRO B C 1
ATOM 10591 O O . PRO C 1 132 ? 59.266 -37.046 -24.680 1.00 64.52 132 PRO B O 1
ATOM 10595 N N . LYS C 1 133 ? 61.308 -37.951 -24.507 1.00 59.64 133 LYS B N 1
ATOM 10596 C CA . LYS C 1 133 ? 61.769 -37.456 -25.791 1.00 60.27 133 LYS B CA 1
ATOM 10597 C C . LYS C 1 133 ? 61.566 -38.459 -26.917 1.00 62.80 133 LYS B C 1
ATOM 10598 O O . LYS C 1 133 ? 61.960 -38.186 -28.051 1.00 70.62 133 LYS B O 1
ATOM 10604 N N . GLY C 1 134 ? 60.956 -39.603 -26.634 1.00 63.49 134 GLY B N 1
ATOM 10605 C CA . GLY C 1 134 ? 60.663 -40.580 -27.659 1.00 61.93 134 GLY B CA 1
ATOM 10606 C C . GLY C 1 134 ? 61.835 -41.417 -28.098 1.00 59.03 134 GLY B C 1
ATOM 10607 O O . GLY C 1 134 ? 61.810 -41.963 -29.201 1.00 73.30 134 GLY B O 1
ATOM 10608 N N . ARG C 1 135 ? 62.855 -41.555 -27.264 1.00 53.01 135 ARG B N 1
ATOM 10609 C CA . ARG C 1 135 ? 64.095 -42.182 -27.685 1.00 62.14 135 ARG B CA 1
ATOM 10610 C C . ARG C 1 135 ? 64.149 -43.672 -27.389 1.00 60.18 135 ARG B C 1
ATOM 10611 O O . ARG C 1 135 ? 64.885 -44.397 -28.065 1.00 57.14 135 ARG B O 1
ATOM 10619 N N . ALA C 1 136 ? 63.393 -44.144 -26.407 1.00 64.83 136 ALA B N 1
ATOM 10620 C CA . ALA C 1 136 ? 63.430 -45.542 -26.004 1.00 61.57 136 ALA B CA 1
ATOM 10621 C C . ALA C 1 136 ? 62.218 -45.808 -25.127 1.00 59.97 136 ALA B C 1
ATOM 10622 O O . ALA C 1 136 ? 61.518 -44.884 -24.712 1.00 61.60 136 ALA B O 1
ATOM 10624 N N . CYS C 1 137 ? 61.978 -47.087 -24.851 1.00 64.44 137 CYS B N 1
ATOM 10625 C CA . CYS C 1 137 ? 60.944 -47.485 -23.910 1.00 58.99 137 CYS B CA 1
ATOM 10626 C C . CYS C 1 137 ? 61.392 -48.734 -23.170 1.00 59.84 137 CYS B C 1
ATOM 10627 O O . CYS C 1 137 ? 62.246 -49.485 -23.638 1.00 60.22 137 CYS B O 1
ATOM 10630 N N . LEU C 1 138 ? 60.817 -48.933 -21.990 1.00 61.00 138 LEU B N 1
ATOM 10631 C CA . LEU C 1 138 ? 61.081 -50.097 -21.161 1.00 56.89 138 LEU B CA 1
ATOM 10632 C C . LEU C 1 138 ? 59.772 -50.832 -20.930 1.00 57.35 138 LEU B C 1
ATOM 10633 O O . LEU C 1 138 ? 58.754 -50.208 -20.617 1.00 51.48 138 LEU B O 1
ATOM 10638 N N . ILE C 1 139 ? 59.797 -52.149 -21.105 1.00 59.14 139 ILE B N 1
ATOM 10639 C CA . ILE C 1 139 ? 58.668 -53.015 -20.798 1.00 55.42 139 ILE B CA 1
ATOM 10640 C C . ILE C 1 139 ? 59.154 -54.055 -19.800 1.00 55.52 139 ILE B C 1
ATOM 10641 O O . ILE C 1 139 ? 60.252 -54.601 -19.942 1.00 58.28 139 ILE B O 1
ATOM 10646 N N . ALA C 1 140 ? 58.363 -54.296 -18.762 1.00 57.04 140 ALA B N 1
ATOM 10647 C CA . ALA C 1 140 ? 58.824 -55.111 -17.651 1.00 60.55 140 ALA B CA 1
ATOM 10648 C C . ALA C 1 140 ? 57.696 -55.988 -17.140 1.00 65.91 140 ALA B C 1
ATOM 10649 O O . ALA C 1 140 ? 56.516 -55.686 -17.317 1.00 64.25 140 ALA B O 1
ATOM 10651 N N . SER C 1 141 ? 58.086 -57.083 -16.497 1.00 65.49 141 SER B N 1
ATOM 10652 C CA . SER C 1 141 ? 57.175 -58.006 -15.847 1.00 63.60 141 SER B CA 1
ATOM 10653 C C . SER C 1 141 ? 57.114 -57.691 -14.356 1.00 61.48 141 SER B C 1
ATOM 10654 O O . SER C 1 141 ? 57.786 -56.792 -13.859 1.00 62.49 141 SER B O 1
ATOM 10657 N N . VAL C 1 142 ? 56.290 -58.444 -13.629 1.00 68.62 142 VAL B N 1
ATOM 10658 C CA . VAL C 1 142 ? 56.203 -58.223 -12.191 1.00 62.37 142 VAL B CA 1
ATOM 10659 C C . VAL C 1 142 ? 57.509 -58.609 -11.517 1.00 64.32 142 VAL B C 1
ATOM 10660 O O . VAL C 1 142 ? 57.916 -57.985 -10.532 1.00 56.65 142 VAL B O 1
ATOM 10664 N N . GLU C 1 143 ? 58.198 -59.617 -12.039 1.00 59.90 143 GLU B N 1
ATOM 10665 C CA . GLU C 1 143 ? 59.391 -60.154 -11.404 1.00 62.78 143 GLU B CA 1
ATOM 10666 C C . GLU C 1 143 ? 60.487 -60.360 -12.437 1.00 65.74 143 GLU B C 1
ATOM 10667 O O . GLU C 1 143 ? 60.280 -61.061 -13.431 1.00 91.77 143 GLU B O 1
ATOM 10673 N N . LYS C 1 144 ? 61.627 -59.706 -12.219 1.00 60.64 144 LYS B N 1
ATOM 10674 C CA . LYS C 1 144 ? 62.934 -60.115 -12.723 1.00 60.92 144 LYS B CA 1
ATOM 10675 C C . LYS C 1 144 ? 63.275 -59.619 -14.125 1.00 62.13 144 LYS B C 1
ATOM 10676 O O . LYS C 1 144 ? 64.422 -59.244 -14.375 1.00 82.44 144 LYS B O 1
ATOM 10682 N N . ASN C 1 145 ? 62.320 -59.594 -15.042 1.00 62.28 145 ASN B N 1
ATOM 10683 C CA . ASN C 1 145 ? 62.608 -59.290 -16.438 1.00 58.39 145 ASN B CA 1
ATOM 10684 C C . ASN C 1 145 ? 62.337 -57.828 -16.765 1.00 59.38 145 ASN B C 1
ATOM 10685 O O . ASN C 1 145 ? 61.327 -57.262 -16.344 1.00 58.40 145 ASN B O 1
ATOM 10690 N N . LYS C 1 146 ? 63.250 -57.225 -17.526 1.00 55.30 146 LYS B N 1
ATOM 10691 C CA . LYS C 1 146 ? 63.106 -55.861 -18.023 1.00 54.24 146 LYS B CA 1
ATOM 10692 C C . LYS C 1 146 ? 63.766 -55.766 -19.389 1.00 59.01 146 LYS B C 1
ATOM 10693 O O . LYS C 1 146 ? 64.907 -56.197 -19.554 1.00 61.67 146 LYS B O 1
ATOM 10699 N N . LEU C 1 147 ? 63.056 -55.197 -20.357 1.00 57.20 147 LEU B N 1
ATOM 10700 C CA . LEU C 1 147 ? 63.549 -55.049 -21.718 1.00 47.09 147 LEU B CA 1
ATOM 10701 C C . LEU C 1 147 ? 63.482 -53.590 -22.138 1.00 55.30 147 LEU B C 1
ATOM 10702 O O . LEU C 1 147 ? 62.504 -52.900 -21.853 1.00 58.66 147 LEU B O 1
ATOM 10707 N N . VAL C 1 148 ? 64.524 -53.125 -22.820 1.00 57.97 148 VAL B N 1
ATOM 10708 C CA . VAL C 1 148 ? 64.621 -51.747 -23.287 1.00 54.42 148 VAL B CA 1
ATOM 10709 C C . VAL C 1 148 ? 64.754 -51.765 -24.801 1.00 60.02 148 VAL B C 1
ATOM 10710 O O . VAL C 1 148 ? 65.603 -52.482 -25.342 1.00 52.87 148 VAL B O 1
ATOM 10714 N N . TYR C 1 149 ? 63.907 -50.988 -25.478 1.00 59.54 149 TYR B N 1
ATOM 10715 C CA . TYR C 1 149 ? 63.906 -50.850 -26.930 1.00 53.57 149 TYR B CA 1
ATOM 10716 C C . TYR C 1 149 ? 64.270 -49.422 -27.303 1.00 59.65 149 TYR B C 1
ATOM 10717 O O . TYR C 1 149 ? 63.720 -48.474 -26.740 1.00 63.25 149 TYR B O 1
ATOM 10726 N N . VAL C 1 150 ? 65.172 -49.266 -28.264 1.00 57.99 150 VAL B N 1
ATOM 10727 C CA . VAL C 1 150 ? 65.576 -47.948 -28.739 1.00 52.99 150 VAL B CA 1
ATOM 10728 C C . VAL C 1 150 ? 64.731 -47.588 -29.955 1.00 58.31 150 VAL B C 1
ATOM 10729 O O . VAL C 1 150 ? 64.712 -48.323 -30.947 1.00 54.20 150 VAL B O 1
ATOM 10733 N N . LEU C 1 151 ? 64.031 -46.458 -29.874 1.00 57.81 151 LEU B N 1
ATOM 10734 C CA . LEU C 1 151 ? 63.122 -45.993 -30.915 1.00 67.52 151 LEU B CA 1
ATOM 10735 C C . LEU C 1 151 ? 63.810 -44.901 -31.722 1.00 69.30 151 LEU B C 1
ATOM 10736 O O . LEU C 1 151 ? 64.139 -43.845 -31.179 1.00 58.29 151 LEU B O 1
ATOM 10741 N N . ASN C 1 152 ? 64.016 -45.133 -33.015 1.00 72.22 152 ASN B N 1
ATOM 10742 C CA . ASN C 1 152 ? 64.686 -44.122 -33.821 1.00 63.82 152 ASN B CA 1
ATOM 10743 C C . ASN C 1 152 ? 63.955 -43.964 -35.140 1.00 60.81 152 ASN B C 1
ATOM 10744 O O . ASN C 1 152 ? 62.932 -44.600 -35.387 1.00 62.90 152 ASN B O 1
ATOM 10749 N N . ARG C 1 153 ? 64.490 -43.094 -35.986 1.00 57.66 153 ARG B N 1
ATOM 10750 C CA . ARG C 1 153 ? 63.979 -42.854 -37.325 1.00 55.79 153 ARG B CA 1
ATOM 10751 C C . ARG C 1 153 ? 65.049 -43.269 -38.324 1.00 61.60 153 ARG B C 1
ATOM 10752 O O . ARG C 1 153 ? 66.208 -42.869 -38.191 1.00 61.25 153 ARG B O 1
ATOM 10760 N N . ASN C 1 154 ? 64.671 -44.085 -39.302 1.00 63.74 154 ASN B N 1
ATOM 10761 C CA . ASN C 1 154 ? 65.624 -44.566 -40.286 1.00 61.26 154 ASN B CA 1
ATOM 10762 C C . ASN C 1 154 ? 65.726 -43.576 -41.444 1.00 70.08 154 ASN B C 1
ATOM 10763 O O . ASN C 1 154 ? 65.041 -42.554 -41.487 1.00 84.19 154 ASN B O 1
ATOM 10768 N N . ALA C 1 155 ? 66.594 -43.887 -42.404 1.00 74.43 155 ALA B N 1
ATOM 10769 C CA . ALA C 1 155 ? 66.884 -42.958 -43.486 1.00 70.07 155 ALA B CA 1
ATOM 10770 C C . ALA C 1 155 ? 65.715 -42.760 -44.437 1.00 66.77 155 ALA B C 1
ATOM 10771 O O . ALA C 1 155 ? 65.790 -41.882 -45.300 1.00 78.01 155 ALA B O 1
ATOM 10773 N N . GLN C 1 156 ? 64.648 -43.544 -44.309 1.00 63.99 156 GLN B N 1
ATOM 10774 C CA . GLN C 1 156 ? 63.434 -43.345 -45.086 1.00 60.33 156 GLN B CA 1
ATOM 10775 C C . GLN C 1 156 ? 62.352 -42.626 -44.292 1.00 66.88 156 GLN B C 1
ATOM 10776 O O . GLN C 1 156 ? 61.184 -42.659 -44.684 1.00 75.65 156 GLN B O 1
ATOM 10782 N N . ALA C 1 157 ? 62.720 -41.991 -43.179 1.00 61.06 157 ALA B N 1
ATOM 10783 C CA . ALA C 1 157 ? 61.830 -41.217 -42.319 1.00 65.31 157 ALA B CA 1
ATOM 10784 C C . ALA C 1 157 ? 60.793 -42.072 -41.604 1.00 68.42 157 ALA B C 1
ATOM 10785 O O . ALA C 1 157 ? 59.780 -41.549 -41.134 1.00 72.21 157 ALA B O 1
ATOM 10787 N N . GLU C 1 158 ? 61.026 -43.372 -41.490 1.00 69.33 158 GLU B N 1
ATOM 10788 C CA . GLU C 1 158 ? 60.098 -44.287 -40.849 1.00 69.46 158 GLU B CA 1
ATOM 10789 C C . GLU C 1 158 ? 60.605 -44.686 -39.470 1.00 64.54 158 GLU B C 1
ATOM 10790 O O . GLU C 1 158 ? 61.790 -44.563 -39.162 1.00 55.19 158 GLU B O 1
ATOM 10796 N N . LEU C 1 159 ? 59.687 -45.176 -38.645 1.00 63.04 159 LEU B N 1
ATOM 10797 C CA . LEU C 1 159 ? 60.044 -45.629 -37.309 1.00 53.57 159 LEU B CA 1
ATOM 10798 C C . LEU C 1 159 ? 60.826 -46.933 -37.378 1.00 58.27 159 LEU B C 1
ATOM 10799 O O . LEU C 1 159 ? 60.442 -47.866 -38.085 1.00 61.39 159 LEU B O 1
ATOM 10804 N N . THR C 1 160 ? 61.927 -46.991 -36.640 1.00 56.47 160 THR B N 1
ATOM 10805 C CA . THR C 1 160 ? 62.760 -48.176 -36.561 1.00 56.02 160 THR B CA 1
ATOM 10806 C C . THR C 1 160 ? 62.928 -48.579 -35.104 1.00 59.90 160 THR B C 1
ATOM 10807 O O . THR C 1 160 ? 63.055 -47.726 -34.218 1.00 56.84 160 THR B O 1
ATOM 10811 N N . ILE C 1 161 ? 62.906 -49.888 -34.869 1.00 68.86 161 ILE B N 1
ATOM 10812 C CA . ILE C 1 161 ? 63.052 -50.487 -33.550 1.00 59.25 161 ILE B CA 1
ATOM 10813 C C . ILE C 1 161 ? 64.315 -51.329 -33.549 1.00 74.91 161 ILE B C 1
ATOM 10814 O O . ILE C 1 161 ? 64.552 -52.104 -34.483 1.00 77.33 161 ILE B O 1
ATOM 10819 N N . SER C 1 162 ? 65.116 -51.183 -32.505 1.00 65.68 162 SER B N 1
ATOM 10820 C CA . SER C 1 162 ? 66.291 -52.010 -32.315 1.00 71.67 162 SER B CA 1
ATOM 10821 C C . SER C 1 162 ? 65.908 -53.296 -31.598 1.00 75.19 162 SER B C 1
ATOM 10822 O O . SER C 1 162 ? 64.814 -53.433 -31.055 1.00 66.36 162 SER B O 1
ATOM 10825 N N . SER C 1 163 ? 66.820 -54.256 -31.612 1.00 81.05 163 SER B N 1
ATOM 10826 C CA . SER C 1 163 ? 66.636 -55.425 -30.782 1.00 67.40 163 SER B CA 1
ATOM 10827 C C . SER C 1 163 ? 66.697 -55.011 -29.316 1.00 64.34 163 SER B C 1
ATOM 10828 O O . SER C 1 163 ? 67.406 -54.069 -28.961 1.00 68.68 163 SER B O 1
ATOM 10831 N N . PRO C 1 164 ? 65.952 -55.684 -28.449 1.00 64.01 164 PRO B N 1
ATOM 10832 C CA . PRO C 1 164 ? 65.871 -55.239 -27.057 1.00 53.90 164 PRO B CA 1
ATOM 10833 C C . PRO C 1 164 ? 67.173 -55.454 -26.307 1.00 57.23 164 PRO B C 1
ATOM 10834 O O . PRO C 1 164 ? 67.963 -56.344 -26.622 1.00 67.26 164 PRO B O 1
ATOM 10838 N N . LEU C 1 165 ? 67.389 -54.608 -25.305 1.00 57.53 165 LEU B N 1
ATOM 10839 C CA . LEU C 1 165 ? 68.491 -54.736 -24.365 1.00 55.32 165 LEU B CA 1
ATOM 10840 C C . LEU C 1 165 ? 67.915 -55.115 -23.014 1.00 58.70 165 LEU B C 1
ATOM 10841 O O . LEU C 1 165 ? 66.940 -54.509 -22.568 1.00 67.55 165 LEU B O 1
ATOM 10846 N N . GLU C 1 166 ? 68.516 -56.096 -22.358 1.00 64.00 166 GLU B N 1
ATOM 10847 C CA . GLU C 1 166 ? 67.932 -56.672 -21.159 1.00 65.77 166 GLU B CA 1
ATOM 10848 C C . GLU C 1 166 ? 68.627 -56.172 -19.901 1.00 66.78 166 GLU B C 1
ATOM 10849 O O . GLU C 1 166 ? 69.814 -55.845 -19.905 1.00 78.34 166 GLU B O 1
ATOM 10855 N N . ALA C 1 167 ? 67.851 -56.108 -18.824 1.00 55.89 167 ALA B N 1
ATOM 10856 C CA . ALA C 1 167 ? 68.324 -55.705 -17.513 1.00 59.22 167 ALA B CA 1
ATOM 10857 C C . ALA C 1 167 ? 67.659 -56.599 -16.468 1.00 70.40 167 ALA B C 1
ATOM 10858 O O . ALA C 1 167 ? 66.889 -56.154 -15.628 1.00 69.01 167 ALA B O 1
ATOM 10860 N N . HIS C 1 168 ? 67.962 -57.890 -16.527 1.00 66.04 168 HIS B N 1
ATOM 10861 C CA . HIS C 1 168 ? 67.330 -58.878 -15.667 1.00 63.45 168 HIS B CA 1
ATOM 10862 C C . HIS C 1 168 ? 68.090 -59.018 -14.357 1.00 71.92 168 HIS B C 1
ATOM 10863 O O . HIS C 1 168 ? 69.323 -58.995 -14.336 1.00 99.11 168 HIS B O 1
ATOM 10870 N N . LYS C 1 169 ? 67.349 -59.165 -13.264 1.00 62.24 169 LYS B N 1
ATOM 10871 C CA . LYS C 1 169 ? 67.944 -59.466 -11.968 1.00 76.72 169 LYS B CA 1
ATOM 10872 C C . LYS C 1 169 ? 67.015 -60.386 -11.191 1.00 75.78 169 LYS B C 1
ATOM 10873 O O . LYS C 1 169 ? 65.939 -59.960 -10.761 1.00 78.98 169 LYS B O 1
ATOM 10879 N N . PRO C 1 170 ? 67.395 -61.645 -10.993 1.00 73.79 170 PRO B N 1
ATOM 10880 C CA . PRO C 1 170 ? 66.495 -62.597 -10.334 1.00 69.44 170 PRO B CA 1
ATOM 10881 C C . PRO C 1 170 ? 66.149 -62.169 -8.917 1.00 74.56 170 PRO B C 1
ATOM 10882 O O . PRO C 1 170 ? 66.999 -61.689 -8.167 1.00 77.97 170 PRO B O 1
ATOM 10886 N N . GLY C 1 171 ? 64.882 -62.348 -8.558 1.00 74.02 171 GLY B N 1
ATOM 10887 C CA . GLY C 1 171 ? 64.400 -62.045 -7.231 1.00 73.73 171 GLY B CA 1
ATOM 10888 C C . GLY C 1 171 ? 63.840 -60.655 -7.038 1.00 74.00 171 GLY B C 1
ATOM 10889 O O . GLY C 1 171 ? 63.482 -60.305 -5.909 1.00 75.47 171 GLY B O 1
ATOM 10890 N N . VAL C 1 172 ? 63.740 -59.857 -8.091 1.00 74.41 172 VAL B N 1
ATOM 10891 C CA . VAL C 1 172 ? 63.304 -58.469 -7.994 1.00 72.15 172 VAL B CA 1
ATOM 10892 C C . VAL C 1 172 ? 61.814 -58.386 -8.283 1.00 68.27 172 VAL B C 1
ATOM 10893 O O . VAL C 1 172 ? 61.311 -59.031 -9.206 1.00 73.42 172 VAL B O 1
ATOM 10897 N N . ILE C 1 173 ? 61.107 -57.589 -7.488 1.00 58.88 173 ILE B N 1
ATOM 10898 C CA . ILE C 1 173 ? 59.681 -57.345 -7.634 1.00 60.02 173 ILE B CA 1
ATOM 10899 C C . ILE C 1 173 ? 59.477 -55.850 -7.814 1.00 67.55 173 ILE B C 1
ATOM 10900 O O . ILE C 1 173 ? 60.079 -55.042 -7.095 1.00 73.00 173 ILE B O 1
ATOM 10905 N N . VAL C 1 174 ? 58.620 -55.489 -8.769 1.00 61.39 174 VAL B N 1
ATOM 10906 C CA . VAL C 1 174 ? 58.425 -54.114 -9.209 1.00 56.48 174 VAL B CA 1
ATOM 10907 C C . VAL C 1 174 ? 57.025 -53.669 -8.816 1.00 58.11 174 VAL B C 1
ATOM 10908 O O . VAL C 1 174 ? 56.040 -54.336 -9.147 1.00 67.24 174 VAL B O 1
ATOM 10912 N N . LEU C 1 175 ? 56.935 -52.534 -8.133 1.00 49.14 175 LEU B N 1
ATOM 10913 C CA . LEU C 1 175 ? 55.650 -51.948 -7.771 1.00 60.24 175 LEU B CA 1
ATOM 10914 C C . LEU C 1 175 ? 55.224 -50.823 -8.700 1.00 61.48 175 LEU B C 1
ATOM 10915 O O . LEU C 1 175 ? 54.036 -50.695 -9.004 1.00 59.79 175 LEU B O 1
ATOM 10920 N N . SER C 1 176 ? 56.166 -50.000 -9.147 1.00 66.32 176 SER B N 1
ATOM 10921 C CA . SER C 1 176 ? 55.880 -48.891 -10.040 1.00 66.56 176 SER B CA 1
ATOM 10922 C C . SER C 1 176 ? 57.035 -48.738 -11.014 1.00 67.35 176 SER B C 1
ATOM 10923 O O . SER C 1 176 ? 58.163 -49.140 -10.727 1.00 65.86 176 SER B O 1
ATOM 10926 N N . LEU C 1 177 ? 56.745 -48.164 -12.176 1.00 62.33 177 LEU B N 1
ATOM 10927 C CA . LEU C 1 177 ? 57.778 -47.898 -13.168 1.00 56.95 177 LEU B CA 1
ATOM 10928 C C . LEU C 1 177 ? 57.385 -46.668 -13.959 1.00 55.94 177 LEU B C 1
ATOM 10929 O O . LEU C 1 177 ? 56.318 -46.648 -14.572 1.00 69.55 177 LEU B O 1
ATOM 10934 N N . VAL C 1 178 ? 58.242 -45.652 -13.943 1.00 59.15 178 VAL B N 1
ATOM 10935 C CA . VAL C 1 178 ? 58.076 -44.468 -14.770 1.00 56.63 178 VAL B CA 1
ATOM 10936 C C . VAL C 1 178 ? 59.411 -44.163 -15.429 1.00 64.91 178 VAL B C 1
ATOM 10937 O O . VAL C 1 178 ? 60.453 -44.698 -15.056 1.00 68.77 178 VAL B O 1
ATOM 10941 N N . ALA C 1 179 ? 59.363 -43.296 -16.430 1.00 62.25 179 ALA B N 1
ATOM 10942 C CA . ALA C 1 179 ? 60.555 -42.848 -17.129 1.00 59.68 179 ALA B CA 1
ATOM 10943 C C . ALA C 1 179 ? 60.927 -41.456 -16.647 1.00 61.18 179 ALA B C 1
ATOM 10944 O O . ALA C 1 179 ? 60.069 -40.578 -16.562 1.00 65.50 179 ALA B O 1
ATOM 10946 N N . LEU C 1 180 ? 62.201 -41.262 -16.331 1.00 61.19 180 LEU B N 1
ATOM 10947 C CA . LEU C 1 180 ? 62.673 -39.959 -15.899 1.00 63.03 180 LEU B CA 1
ATOM 10948 C C . LEU C 1 180 ? 62.713 -38.981 -17.065 1.00 70.90 180 LEU B C 1
ATOM 10949 O O . LEU C 1 180 ? 62.950 -39.356 -18.212 1.00 75.19 180 LEU B O 1
ATOM 10954 N N . ASP C 1 181 ? 62.477 -37.711 -16.756 1.00 70.87 181 ASP B N 1
ATOM 10955 C CA . ASP C 1 181 ? 62.686 -36.623 -17.706 1.00 70.11 181 ASP B CA 1
ATOM 10956 C C . ASP C 1 181 ? 64.097 -36.106 -17.473 1.00 73.12 181 ASP B C 1
ATOM 10957 O O . ASP C 1 181 ? 64.362 -35.423 -16.485 1.00 77.50 181 ASP B O 1
ATOM 10962 N N . VAL C 1 182 ? 65.010 -36.443 -18.376 1.00 69.42 182 VAL B N 1
ATOM 10963 C CA . VAL C 1 182 ? 66.403 -36.046 -18.260 1.00 72.12 182 VAL B CA 1
ATOM 10964 C C . VAL C 1 182 ? 66.821 -35.140 -19.411 1.00 75.10 182 VAL B C 1
ATOM 10965 O O . VAL C 1 182 ? 67.995 -35.040 -19.720 1.00 75.23 182 VAL B O 1
ATOM 10969 N N . GLY C 1 183 ? 65.868 -34.477 -20.042 1.00 75.01 183 GLY B N 1
ATOM 10970 C CA . GLY C 1 183 ? 66.207 -33.661 -21.191 1.00 73.39 183 GLY B CA 1
ATOM 10971 C C . GLY C 1 183 ? 66.627 -34.561 -22.332 1.00 78.89 183 GLY B C 1
ATOM 10972 O O . GLY C 1 183 ? 65.882 -35.452 -22.752 1.00 83.24 183 GLY B O 1
ATOM 10973 N N . TYR C 1 184 ? 67.833 -34.341 -22.848 1.00 80.15 184 TYR B N 1
ATOM 10974 C CA . TYR C 1 184 ? 68.379 -35.144 -23.934 1.00 61.47 184 TYR B CA 1
ATOM 10975 C C . TYR C 1 184 ? 69.659 -35.854 -23.520 1.00 67.54 184 TYR B C 1
ATOM 10976 O O . TYR C 1 184 ? 70.488 -36.185 -24.364 1.00 74.41 184 TYR B O 1
ATOM 10985 N N . SER C 1 185 ? 69.843 -36.088 -22.228 1.00 68.00 185 SER B N 1
ATOM 10986 C CA . SER C 1 185 ? 70.955 -36.907 -21.780 1.00 59.69 185 SER B CA 1
ATOM 10987 C C . SER C 1 185 ? 70.540 -38.370 -21.890 1.00 67.25 185 SER B C 1
ATOM 10988 O O . SER C 1 185 ? 69.484 -38.692 -22.436 1.00 71.50 185 SER B O 1
ATOM 10991 N N . ASN C 1 186 ? 71.372 -39.273 -21.393 1.00 67.39 186 ASN B N 1
ATOM 10992 C CA . ASN C 1 186 ? 71.067 -40.692 -21.493 1.00 69.49 186 ASN B CA 1
ATOM 10993 C C . ASN C 1 186 ? 69.746 -40.985 -20.790 1.00 77.51 186 ASN B C 1
ATOM 10994 O O . ASN C 1 186 ? 69.549 -40.551 -19.649 1.00 78.04 186 ASN B O 1
ATOM 10999 N N . PRO C 1 187 ? 68.821 -41.691 -21.431 1.00 69.50 187 PRO B N 1
ATOM 11000 C CA . PRO C 1 187 ? 67.510 -41.910 -20.819 1.00 64.33 187 PRO B CA 1
ATOM 11001 C C . PRO C 1 187 ? 67.624 -42.774 -19.579 1.00 67.95 187 PRO B C 1
ATOM 11002 O O . PRO C 1 187 ? 68.510 -43.622 -19.464 1.00 68.55 187 PRO B O 1
ATOM 11006 N N . VAL C 1 188 ? 66.718 -42.540 -18.636 1.00 69.19 188 VAL B N 1
ATOM 11007 C CA . VAL C 1 188 ? 66.707 -43.245 -17.362 1.00 69.82 188 VAL B CA 1
ATOM 11008 C C . VAL C 1 188 ? 65.280 -43.679 -17.066 1.00 68.86 188 VAL B C 1
ATOM 11009 O O . VAL C 1 188 ? 64.346 -42.883 -17.199 1.00 71.79 188 VAL B O 1
ATOM 11013 N N . PHE C 1 189 ? 65.114 -44.937 -16.669 1.00 66.40 189 PHE B N 1
ATOM 11014 C CA . PHE C 1 189 ? 63.837 -45.462 -16.208 1.00 60.73 189 PHE B CA 1
ATOM 11015 C C . PHE C 1 189 ? 63.941 -45.756 -14.722 1.00 69.01 189 PHE B C 1
ATOM 11016 O O . PHE C 1 189 ? 64.838 -46.485 -14.296 1.00 74.30 189 PHE B O 1
ATOM 11024 N N . ALA C 1 190 ? 63.035 -45.188 -13.938 1.00 66.60 190 ALA B N 1
ATOM 11025 C CA . ALA C 1 190 ? 63.033 -45.370 -12.495 1.00 63.17 190 ALA B CA 1
ATOM 11026 C C . ALA C 1 190 ? 62.003 -46.415 -12.095 1.00 67.80 190 ALA B C 1
ATOM 11027 O O . ALA C 1 190 ? 60.893 -46.446 -12.628 1.00 64.54 190 ALA B O 1
ATOM 11029 N N . ALA C 1 191 ? 62.374 -47.273 -11.154 1.00 63.78 191 ALA B N 1
ATOM 11030 C CA . ALA C 1 191 ? 61.477 -48.308 -10.673 1.00 58.87 191 ALA B CA 1
ATOM 11031 C C . ALA C 1 191 ? 61.540 -48.371 -9.159 1.00 65.19 191 ALA B C 1
ATOM 11032 O O . ALA C 1 191 ? 62.572 -48.076 -8.552 1.00 72.35 191 ALA B O 1
ATOM 11034 N N . LEU C 1 192 ? 60.413 -48.743 -8.561 1.00 68.66 192 LEU B N 1
ATOM 11035 C CA . LEU C 1 192 ? 60.328 -49.105 -7.154 1.00 59.93 192 LEU B CA 1
ATOM 11036 C C . LEU C 1 192 ? 60.423 -50.618 -7.056 1.00 65.54 192 LEU B C 1
ATOM 11037 O O . LEU C 1 192 ? 59.536 -51.326 -7.539 1.00 71.70 192 LEU B O 1
ATOM 11042 N N . GLU C 1 193 ? 61.489 -51.110 -6.437 1.00 67.00 193 GLU B N 1
ATOM 11043 C CA . GLU C 1 193 ? 61.760 -52.536 -6.418 1.00 74.81 193 GLU B CA 1
ATOM 11044 C C . GLU C 1 193 ? 62.005 -53.009 -4.996 1.00 74.26 193 GLU B C 1
ATOM 11045 O O . GLU C 1 193 ? 62.344 -52.226 -4.110 1.00 72.17 193 GLU B O 1
ATOM 11051 N N . TYR C 1 194 ? 61.822 -54.310 -4.789 1.00 76.65 194 TYR B N 1
ATOM 11052 C CA . TYR C 1 194 ? 62.368 -54.986 -3.620 1.00 74.34 194 TYR B CA 1
ATOM 11053 C C . TYR C 1 194 ? 62.817 -56.372 -4.051 1.00 70.88 194 TYR B C 1
ATOM 11054 O O . TYR C 1 194 ? 62.509 -56.827 -5.150 1.00 69.07 194 TYR B O 1
ATOM 11063 N N . GLU C 1 195 ? 63.572 -57.046 -3.194 1.00 71.29 195 GLU B N 1
ATOM 11064 C CA . GLU C 1 195 ? 64.141 -58.343 -3.531 1.00 78.45 195 GLU B CA 1
ATOM 11065 C C . GLU C 1 195 ? 63.718 -59.369 -2.495 1.00 76.98 195 GLU B C 1
ATOM 11066 O O . GLU C 1 195 ? 63.850 -59.128 -1.293 1.00 90.99 195 GLU B O 1
ATOM 11072 N N . TYR C 1 196 ? 63.215 -60.510 -2.958 1.00 75.77 196 TYR B N 1
ATOM 11073 C CA . TYR C 1 196 ? 62.809 -61.577 -2.054 1.00 75.11 196 TYR B CA 1
ATOM 11074 C C . TYR C 1 196 ? 63.903 -62.607 -1.824 1.00 82.77 196 TYR B C 1
ATOM 11075 O O . TYR C 1 196 ? 63.685 -63.556 -1.069 1.00 91.08 196 TYR B O 1
ATOM 11084 N N . SER C 1 197 ? 65.068 -62.448 -2.451 1.00 87.14 197 SER B N 1
ATOM 11085 C CA . SER C 1 197 ? 66.112 -63.458 -2.324 1.00 87.87 197 SER B CA 1
ATOM 11086 C C . SER C 1 197 ? 66.619 -63.571 -0.892 1.00 93.60 197 SER B C 1
ATOM 11087 O O . SER C 1 197 ? 66.979 -64.666 -0.450 1.00 89.71 197 SER B O 1
ATOM 11090 N N . GLU C 1 198 ? 66.651 -62.462 -0.151 1.00 97.38 198 GLU B N 1
ATOM 11091 C CA . GLU C 1 198 ? 67.034 -62.531 1.256 1.00 92.45 198 GLU B CA 1
ATOM 11092 C C . GLU C 1 198 ? 66.006 -63.311 2.061 1.00 89.76 198 GLU B C 1
ATOM 11093 O O . GLU C 1 198 ? 66.359 -64.203 2.839 1.00 101.47 198 GLU B O 1
ATOM 11099 N N . ALA C 1 199 ? 64.725 -62.996 1.882 1.00 91.56 199 ALA B N 1
ATOM 11100 C CA . ALA C 1 199 ? 63.687 -63.669 2.651 1.00 93.09 199 ALA B CA 1
ATOM 11101 C C . ALA C 1 199 ? 63.606 -65.153 2.322 1.00 92.26 199 ALA B C 1
ATOM 11102 O O . ALA C 1 199 ? 63.156 -65.944 3.154 1.00 97.08 199 ALA B O 1
ATOM 11104 N N . ASP C 1 200 ? 64.031 -65.549 1.123 1.00 89.26 200 ASP B N 1
ATOM 11105 C CA . ASP C 1 200 ? 63.986 -66.957 0.749 1.00 93.30 200 ASP B CA 1
ATOM 11106 C C . ASP C 1 200 ? 65.073 -67.777 1.428 1.00 99.31 200 ASP B C 1
ATOM 11107 O O . ASP C 1 200 ? 64.964 -69.006 1.470 1.00 101.14 200 ASP B O 1
ATOM 11112 N N . GLN C 1 201 ? 66.116 -67.135 1.947 1.00 101.95 201 GLN B N 1
ATOM 11113 C CA . GLN C 1 201 ? 67.222 -67.828 2.593 1.00 102.28 201 GLN B CA 1
ATOM 11114 C C . GLN C 1 201 ? 67.151 -67.764 4.111 1.00 96.07 201 GLN B C 1
ATOM 11115 O O . GLN C 1 201 ? 68.137 -68.085 4.780 1.00 96.08 201 GLN B O 1
ATOM 11121 N N . ASP C 1 202 ? 66.014 -67.374 4.671 1.00 91.35 202 ASP B N 1
ATOM 11122 C CA . ASP C 1 202 ? 65.921 -67.051 6.093 1.00 93.45 202 ASP B CA 1
ATOM 11123 C C . ASP C 1 202 ? 64.787 -67.802 6.772 1.00 105.89 202 ASP B C 1
ATOM 11124 O O . ASP C 1 202 ? 63.607 -67.452 6.567 1.00 109.88 202 ASP B O 1
ATOM 11129 N N . PRO C 1 203 ? 65.085 -68.807 7.601 1.00 102.49 203 PRO B N 1
ATOM 11130 C CA . PRO C 1 203 ? 64.020 -69.511 8.325 1.00 92.07 203 PRO B CA 1
ATOM 11131 C C . PRO C 1 203 ? 63.502 -68.785 9.554 1.00 88.63 203 PRO B C 1
ATOM 11132 O O . PRO C 1 203 ? 62.442 -69.168 10.061 1.00 81.84 203 PRO B O 1
ATOM 11136 N N . THR C 1 204 ? 64.194 -67.766 10.063 1.00 81.37 204 THR B N 1
ATOM 11137 C CA . THR C 1 204 ? 63.614 -67.010 11.165 1.00 98.63 204 THR B CA 1
ATOM 11138 C C . THR C 1 204 ? 62.547 -66.033 10.701 1.00 103.82 204 THR B C 1
ATOM 11139 O O . THR C 1 204 ? 61.831 -65.478 11.540 1.00 104.72 204 THR B O 1
ATOM 11143 N N . GLY C 1 205 ? 62.422 -65.813 9.395 1.00 109.02 205 GLY B N 1
ATOM 11144 C CA . GLY C 1 205 ? 61.423 -64.903 8.878 1.00 109.09 205 GLY B CA 1
ATOM 11145 C C . GLY C 1 205 ? 61.616 -63.453 9.248 1.00 112.08 205 GLY B C 1
ATOM 11146 O O . GLY C 1 205 ? 60.695 -62.656 9.054 1.00 115.25 205 GLY B O 1
ATOM 11147 N N . GLN C 1 206 ? 62.783 -63.082 9.779 1.00 117.96 206 GLN B N 1
ATOM 11148 C CA . GLN C 1 206 ? 63.016 -61.688 10.141 1.00 127.74 206 GLN B CA 1
ATOM 11149 C C . GLN C 1 206 ? 63.057 -60.800 8.905 1.00 124.40 206 GLN B C 1
ATOM 11150 O O . GLN C 1 206 ? 62.553 -59.671 8.928 1.00 113.47 206 GLN B O 1
ATOM 11156 N N . ALA C 1 207 ? 63.649 -61.294 7.816 1.00 121.32 207 ALA B N 1
ATOM 11157 C CA . ALA C 1 207 ? 63.677 -60.525 6.577 1.00 120.59 207 ALA B CA 1
ATOM 11158 C C . ALA C 1 207 ? 62.273 -60.242 6.062 1.00 107.67 207 ALA B C 1
ATOM 11159 O O . ALA C 1 207 ? 62.024 -59.173 5.498 1.00 106.18 207 ALA B O 1
ATOM 11161 N N . ALA C 1 208 ? 61.345 -61.174 6.258 1.00 106.00 208 ALA B N 1
ATOM 11162 C CA . ALA C 1 208 ? 59.983 -61.005 5.774 1.00 103.69 208 ALA B CA 1
ATOM 11163 C C . ALA C 1 208 ? 59.139 -60.097 6.655 1.00 111.90 208 ALA B C 1
ATOM 11164 O O . ALA C 1 208 ? 58.006 -59.781 6.280 1.00 103.64 208 ALA B O 1
ATOM 11166 N N . LYS C 1 209 ? 59.644 -59.676 7.814 1.00 120.46 209 LYS B N 1
ATOM 11167 C CA . LYS C 1 209 ? 58.858 -58.787 8.660 1.00 124.30 209 LYS B CA 1
ATOM 11168 C C . LYS C 1 209 ? 58.680 -57.420 8.018 1.00 123.11 209 LYS B C 1
ATOM 11169 O O . LYS C 1 209 ? 57.653 -56.766 8.226 1.00 118.53 209 LYS B O 1
ATOM 11175 N N . GLN C 1 210 ? 59.660 -56.977 7.238 1.00 126.90 210 GLN B N 1
ATOM 11176 C CA . GLN C 1 210 ? 59.601 -55.672 6.601 1.00 119.13 210 GLN B CA 1
ATOM 11177 C C . GLN C 1 210 ? 60.310 -55.752 5.259 1.00 114.98 210 GLN B C 1
ATOM 11178 O O . GLN C 1 210 ? 61.357 -56.393 5.135 1.00 111.29 210 GLN B O 1
ATOM 11184 N N . LEU C 1 211 ? 59.717 -55.126 4.252 1.00 102.60 211 LEU B N 1
ATOM 11185 C CA . LEU C 1 211 ? 60.367 -55.030 2.957 1.00 96.64 211 LEU B CA 1
ATOM 11186 C C . LEU C 1 211 ? 61.528 -54.049 3.031 1.00 105.98 211 LEU B C 1
ATOM 11187 O O . LEU C 1 211 ? 61.541 -53.131 3.855 1.00 113.53 211 LEU B O 1
ATOM 11192 N N . GLU C 1 212 ? 62.510 -54.248 2.163 1.00 99.63 212 GLU B N 1
ATOM 11193 C CA . GLU C 1 212 ? 63.533 -53.240 1.908 1.00 98.94 212 GLU B CA 1
ATOM 11194 C C . GLU C 1 212 ? 63.264 -52.709 0.508 1.00 81.21 212 GLU B C 1
ATOM 11195 O O . GLU C 1 212 ? 63.620 -53.345 -0.485 1.00 72.76 212 GLU B O 1
ATOM 11201 N N . MET C 1 213 ? 62.616 -51.553 0.435 1.00 80.56 213 MET B N 1
ATOM 11202 C CA . MET C 1 213 ? 62.210 -50.967 -0.832 1.00 78.06 213 MET B CA 1
ATOM 11203 C C . MET C 1 213 ? 63.283 -50.010 -1.329 1.00 83.74 213 MET B C 1
ATOM 11204 O O . MET C 1 213 ? 63.741 -49.141 -0.584 1.00 88.17 213 MET B O 1
ATOM 11209 N N . GLN C 1 214 ? 63.665 -50.158 -2.590 1.00 80.66 214 GLN B N 1
ATOM 11210 C CA . GLN C 1 214 ? 64.686 -49.324 -3.200 1.00 80.34 214 GLN B CA 1
ATOM 11211 C C . GLN C 1 214 ? 64.132 -48.622 -4.429 1.00 73.89 214 GLN B C 1
ATOM 11212 O O . GLN C 1 214 ? 63.375 -49.211 -5.207 1.00 63.78 214 GLN B O 1
ATOM 11218 N N . LEU C 1 215 ? 64.500 -47.354 -4.575 1.00 77.94 215 LEU B N 1
ATOM 11219 C CA . LEU C 1 215 ? 64.324 -46.616 -5.816 1.00 67.16 215 LEU B CA 1
ATOM 11220 C C . LEU C 1 215 ? 65.557 -46.848 -6.677 1.00 69.91 215 LEU B C 1
ATOM 11221 O O . LEU C 1 215 ? 66.683 -46.575 -6.242 1.00 83.28 215 LEU B O 1
ATOM 11226 N N . VAL C 1 216 ? 65.346 -47.364 -7.886 1.00 63.12 216 VAL B N 1
ATOM 11227 C CA . VAL C 1 216 ? 66.426 -47.822 -8.751 1.00 68.64 216 VAL B CA 1
ATOM 11228 C C . VAL C 1 216 ? 66.318 -47.117 -10.095 1.00 74.54 216 VAL B C 1
ATOM 11229 O O . VAL C 1 216 ? 65.239 -47.075 -10.696 1.00 88.45 216 VAL B O 1
ATOM 11233 N N . TYR C 1 217 ? 67.439 -46.575 -10.566 1.00 73.10 217 TYR B N 1
ATOM 11234 C CA . TYR C 1 217 ? 67.541 -45.936 -11.872 1.00 64.63 217 TYR B CA 1
ATOM 11235 C C . TYR C 1 217 ? 68.255 -46.874 -12.833 1.00 62.34 217 TYR B C 1
ATOM 11236 O O . TYR C 1 217 ? 69.400 -47.259 -12.589 1.00 66.09 217 TYR B O 1
ATOM 11245 N N . TYR C 1 218 ? 67.587 -47.231 -13.922 1.00 61.31 218 TYR B N 1
ATOM 11246 C CA . TYR C 1 218 ? 68.199 -47.961 -15.024 1.00 60.29 218 TYR B CA 1
ATOM 11247 C C . TYR C 1 218 ? 68.554 -46.961 -16.118 1.00 65.82 218 TYR B C 1
ATOM 11248 O O . TYR C 1 218 ? 67.664 -46.320 -16.682 1.00 70.72 218 TYR B O 1
ATOM 11257 N N . GLU C 1 219 ? 69.844 -46.826 -16.411 1.00 60.01 219 GLU B N 1
ATOM 11258 C CA . GLU C 1 219 ? 70.324 -45.872 -17.399 1.00 63.99 219 GLU B CA 1
ATOM 11259 C C . GLU C 1 219 ? 70.628 -46.576 -18.712 1.00 68.68 219 GLU B C 1
ATOM 11260 O O . GLU C 1 219 ? 71.238 -47.646 -18.727 1.00 75.67 219 GLU B O 1
ATOM 11266 N N . LEU C 1 220 ? 70.204 -45.963 -19.811 1.00 62.77 220 LEU B N 1
ATOM 11267 C CA . LEU C 1 220 ? 70.500 -46.445 -21.153 1.00 64.64 220 LEU B CA 1
ATOM 11268 C C . LEU C 1 220 ? 71.603 -45.574 -21.739 1.00 73.44 220 LEU B C 1
ATOM 11269 O O . LEU C 1 220 ? 71.375 -44.403 -22.047 1.00 74.83 220 LEU B O 1
ATOM 11274 N N . ASP C 1 221 ? 72.795 -46.140 -21.889 1.00 78.16 221 ASP B N 1
ATOM 11275 C CA . ASP C 1 221 ? 73.925 -45.429 -22.478 1.00 85.32 221 ASP B CA 1
ATOM 11276 C C . ASP C 1 221 ? 73.853 -45.596 -23.990 1.00 84.04 221 ASP B C 1
ATOM 11277 O O . ASP C 1 221 ? 74.068 -46.693 -24.511 1.00 88.77 221 ASP B O 1
ATOM 11282 N N . LEU C 1 222 ? 73.555 -44.505 -24.695 1.00 80.67 222 LEU B N 1
ATOM 11283 C CA . LEU C 1 222 ? 73.321 -44.589 -26.130 1.00 77.66 222 LEU B CA 1
ATOM 11284 C C . LEU C 1 222 ? 74.599 -44.870 -26.904 1.00 90.34 222 LEU B C 1
ATOM 11285 O O . LEU C 1 222 ? 74.552 -45.508 -27.960 1.00 95.42 222 LEU B O 1
ATOM 11290 N N . GLY C 1 223 ? 75.742 -44.395 -26.413 1.00 92.76 223 GLY B N 1
ATOM 11291 C CA . GLY C 1 223 ? 76.994 -44.697 -27.086 1.00 103.28 223 GLY B CA 1
ATOM 11292 C C . GLY C 1 223 ? 77.390 -46.151 -26.925 1.00 92.07 223 GLY B C 1
ATOM 11293 O O . GLY C 1 223 ? 77.647 -46.850 -27.907 1.00 91.10 223 GLY B O 1
ATOM 11294 N N . LEU C 1 224 ? 77.437 -46.625 -25.680 1.00 89.86 224 LEU B N 1
ATOM 11295 C CA . LEU C 1 224 ? 77.791 -48.013 -25.415 1.00 95.56 224 LEU B CA 1
ATOM 11296 C C . LEU C 1 224 ? 76.666 -48.976 -25.764 1.00 95.00 224 LEU B C 1
ATOM 11297 O O . LEU C 1 224 ? 76.932 -50.161 -25.985 1.00 89.13 224 LEU B O 1
ATOM 11302 N N . ASN C 1 225 ? 75.423 -48.501 -25.800 1.00 92.03 225 ASN B N 1
ATOM 11303 C CA . ASN C 1 225 ? 74.267 -49.301 -26.202 1.00 83.33 225 ASN B CA 1
ATOM 11304 C C . ASN C 1 225 ? 74.067 -50.498 -25.268 1.00 82.90 225 ASN B C 1
ATOM 11305 O O . ASN C 1 225 ? 74.120 -51.657 -25.676 1.00 94.69 225 ASN B O 1
ATOM 11310 N N . HIS C 1 226 ? 73.836 -50.190 -23.995 1.00 81.46 226 HIS B N 1
ATOM 11311 C CA . HIS C 1 226 ? 73.442 -51.192 -23.015 1.00 82.11 226 HIS B CA 1
ATOM 11312 C C . HIS C 1 226 ? 72.865 -50.477 -21.803 1.00 79.64 226 HIS B C 1
ATOM 11313 O O . HIS C 1 226 ? 73.010 -49.266 -21.648 1.00 76.99 226 HIS B O 1
ATOM 11320 N N . VAL C 1 227 ? 72.207 -51.249 -20.942 1.00 79.53 227 VAL B N 1
ATOM 11321 C CA . VAL C 1 227 ? 71.504 -50.730 -19.774 1.00 71.58 227 VAL B CA 1
ATOM 11322 C C . VAL C 1 227 ? 72.229 -51.197 -18.521 1.00 72.71 227 VAL B C 1
ATOM 11323 O O . VAL C 1 227 ? 72.709 -52.333 -18.459 1.00 86.90 227 VAL B O 1
ATOM 11327 N N . VAL C 1 228 ? 72.309 -50.321 -17.523 1.00 58.69 228 VAL B N 1
ATOM 11328 C CA . VAL C 1 228 ? 73.001 -50.621 -16.276 1.00 80.02 228 VAL B CA 1
ATOM 11329 C C . VAL C 1 228 ? 72.225 -50.023 -15.113 1.00 71.61 228 VAL B C 1
ATOM 11330 O O . VAL C 1 228 ? 71.650 -48.937 -15.228 1.00 66.84 228 VAL B O 1
ATOM 11334 N N . ARG C 1 229 ? 72.210 -50.736 -13.992 1.00 66.40 229 ARG B N 1
ATOM 11335 C CA . ARG C 1 229 ? 71.702 -50.191 -12.738 1.00 67.97 229 ARG B CA 1
ATOM 11336 C C . ARG C 1 229 ? 72.681 -49.127 -12.264 1.00 67.59 229 ARG B C 1
ATOM 11337 O O . ARG C 1 229 ? 73.717 -49.433 -11.675 1.00 76.69 229 ARG B O 1
ATOM 11345 N N . LYS C 1 230 ? 72.358 -47.865 -12.532 1.00 64.00 230 LYS B N 1
ATOM 11346 C CA . LYS C 1 230 ? 73.290 -46.768 -12.320 1.00 62.89 230 LYS B CA 1
ATOM 11347 C C . LYS C 1 230 ? 73.246 -46.226 -10.900 1.00 73.23 230 LYS B C 1
ATOM 11348 O O . LYS C 1 230 ? 74.296 -45.949 -10.315 1.00 92.16 230 LYS B O 1
ATOM 11354 N N . TRP C 1 231 ? 72.055 -46.071 -10.329 1.00 74.14 231 TRP B N 1
ATOM 11355 C CA . TRP C 1 231 ? 71.905 -45.445 -9.024 1.00 79.14 231 TRP B CA 1
ATOM 11356 C C . TRP C 1 231 ? 70.733 -46.086 -8.302 1.00 78.56 231 TRP B C 1
ATOM 11357 O O . TRP C 1 231 ? 69.775 -46.527 -8.931 1.00 78.20 231 TRP B O 1
ATOM 11368 N N . SER C 1 232 ? 70.816 -46.140 -6.977 1.00 81.77 232 SER B N 1
ATOM 11369 C CA . SER C 1 232 ? 69.733 -46.705 -6.185 1.00 73.80 232 SER B CA 1
ATOM 11370 C C . SER C 1 232 ? 69.853 -46.194 -4.763 1.00 79.74 232 SER B C 1
ATOM 11371 O O . SER C 1 232 ? 70.958 -45.965 -4.269 1.00 86.23 232 SER B O 1
ATOM 11374 N N . ASP C 1 233 ? 68.709 -46.018 -4.107 1.00 83.04 233 ASP B N 1
ATOM 11375 C CA . ASP C 1 233 ? 68.739 -45.698 -2.687 1.00 87.70 233 ASP B CA 1
ATOM 11376 C C . ASP C 1 233 ? 67.501 -46.266 -2.012 1.00 87.50 233 ASP B C 1
ATOM 11377 O O . ASP C 1 233 ? 66.517 -46.615 -2.664 1.00 82.35 233 ASP B O 1
ATOM 11382 N N . THR C 1 234 ? 67.570 -46.360 -0.690 1.00 86.40 234 THR B N 1
ATOM 11383 C CA . THR C 1 234 ? 66.471 -46.891 0.098 1.00 74.87 234 THR B CA 1
ATOM 11384 C C . THR C 1 234 ? 65.371 -45.848 0.235 1.00 81.81 234 THR B C 1
ATOM 11385 O O . THR C 1 234 ? 65.646 -44.655 0.379 1.00 78.55 234 THR B O 1
ATOM 11389 N N . VAL C 1 235 ? 64.121 -46.301 0.168 1.00 81.83 235 VAL B N 1
ATOM 11390 C CA . VAL C 1 235 ? 62.956 -45.453 0.343 1.00 78.38 235 VAL B CA 1
ATOM 11391 C C . VAL C 1 235 ? 62.030 -46.094 1.372 1.00 77.71 235 VAL B C 1
ATOM 11392 O O . VAL C 1 235 ? 62.266 -47.201 1.850 1.00 73.75 235 VAL B O 1
ATOM 11396 N N . ASP C 1 236 ? 60.977 -45.365 1.714 1.00 77.31 236 ASP B N 1
ATOM 11397 C CA . ASP C 1 236 ? 59.941 -45.868 2.600 1.00 77.90 236 ASP B CA 1
ATOM 11398 C C . ASP C 1 236 ? 59.426 -47.210 2.082 1.00 79.14 236 ASP B C 1
ATOM 11399 O O . ASP C 1 236 ? 59.111 -47.326 0.891 1.00 86.63 236 ASP B O 1
ATOM 11404 N N . PRO C 1 237 ? 59.338 -48.240 2.926 1.00 71.10 237 PRO B N 1
ATOM 11405 C CA . PRO C 1 237 ? 58.851 -49.541 2.441 1.00 75.91 237 PRO B CA 1
ATOM 11406 C C . PRO C 1 237 ? 57.383 -49.541 2.065 1.00 70.76 237 PRO B C 1
ATOM 11407 O O . PRO C 1 237 ? 56.942 -50.451 1.356 1.00 66.88 237 PRO B O 1
ATOM 11411 N N . THR C 1 238 ? 56.612 -48.563 2.522 1.00 66.48 238 THR B N 1
ATOM 11412 C CA . THR C 1 238 ? 55.220 -48.447 2.122 1.00 73.96 238 THR B CA 1
ATOM 11413 C C . THR C 1 238 ? 55.056 -47.778 0.769 1.00 75.89 238 THR B C 1
ATOM 11414 O O . THR C 1 238 ? 53.923 -47.632 0.300 1.00 84.22 238 THR B O 1
ATOM 11418 N N . SER C 1 239 ? 56.154 -47.379 0.135 1.00 76.59 239 SER B N 1
ATOM 11419 C CA . SER C 1 239 ? 56.081 -46.710 -1.153 1.00 64.39 239 SER B CA 1
ATOM 11420 C C . SER C 1 239 ? 55.473 -47.632 -2.197 1.00 67.91 239 SER B C 1
ATOM 11421 O O . SER C 1 239 ? 55.818 -48.810 -2.291 1.00 70.13 239 SER B O 1
ATOM 11424 N N . SER C 1 240 ? 54.554 -47.086 -2.979 1.00 60.67 240 SER B N 1
ATOM 11425 C CA . SER C 1 240 ? 53.877 -47.876 -3.994 1.00 62.24 240 SER B CA 1
ATOM 11426 C C . SER C 1 240 ? 53.752 -47.185 -5.337 1.00 65.53 240 SER B C 1
ATOM 11427 O O . SER C 1 240 ? 53.518 -47.876 -6.332 1.00 64.58 240 SER B O 1
ATOM 11430 N N . LEU C 1 241 ? 53.899 -45.867 -5.432 1.00 58.29 241 LEU B N 1
ATOM 11431 C CA . LEU C 1 241 ? 53.773 -45.215 -6.728 1.00 58.00 241 LEU B CA 1
ATOM 11432 C C . LEU C 1 241 ? 54.918 -44.242 -6.959 1.00 67.68 241 LEU B C 1
ATOM 11433 O O . LEU C 1 241 ? 55.449 -43.652 -6.021 1.00 70.70 241 LEU B O 1
ATOM 11438 N N . LEU C 1 242 ? 55.294 -44.082 -8.225 1.00 70.31 242 LEU B N 1
ATOM 11439 C CA . LEU C 1 242 ? 56.294 -43.113 -8.643 1.00 58.12 242 LEU B CA 1
ATOM 11440 C C . LEU C 1 242 ? 55.674 -42.130 -9.622 1.00 60.19 242 LEU B C 1
ATOM 11441 O O . LEU C 1 242 ? 54.798 -42.487 -10.408 1.00 62.53 242 LEU B O 1
ATOM 11446 N N . PHE C 1 243 ? 56.133 -40.886 -9.575 1.00 66.54 243 PHE B N 1
ATOM 11447 C CA . PHE C 1 243 ? 55.632 -39.881 -10.500 1.00 61.56 243 PHE B CA 1
ATOM 11448 C C . PHE C 1 243 ? 56.779 -39.045 -11.044 1.00 70.71 243 PHE B C 1
ATOM 11449 O O . PHE C 1 243 ? 57.710 -38.695 -10.316 1.00 68.48 243 PHE B O 1
ATOM 11457 N N . GLN C 1 244 ? 56.693 -38.731 -12.332 1.00 68.62 244 GLN B N 1
ATOM 11458 C CA . GLN C 1 244 ? 57.783 -38.093 -13.054 1.00 68.25 244 GLN B CA 1
ATOM 11459 C C . GLN C 1 244 ? 57.756 -36.589 -12.850 1.00 68.29 244 GLN B C 1
ATOM 11460 O O . GLN C 1 244 ? 56.715 -35.952 -13.016 1.00 68.00 244 GLN B O 1
ATOM 11466 N N . VAL C 1 245 ? 58.907 -36.025 -12.502 1.00 69.05 245 VAL B N 1
ATOM 11467 C CA . VAL C 1 245 ? 59.082 -34.583 -12.367 1.00 67.77 245 VAL B CA 1
ATOM 11468 C C . VAL C 1 245 ? 59.737 -34.077 -13.645 1.00 69.53 245 VAL B C 1
ATOM 11469 O O . VAL C 1 245 ? 60.621 -34.753 -14.186 1.00 75.02 245 VAL B O 1
ATOM 11473 N N . PRO C 1 246 ? 59.328 -32.925 -14.174 1.00 62.25 246 PRO B N 1
ATOM 11474 C CA . PRO C 1 246 ? 59.968 -32.398 -15.384 1.00 70.32 246 PRO B CA 1
ATOM 11475 C C . PRO C 1 246 ? 61.465 -32.202 -15.196 1.00 79.44 246 PRO B C 1
ATOM 11476 O O . PRO C 1 246 ? 61.941 -31.911 -14.100 1.00 74.87 246 PRO B O 1
ATOM 11480 N N . GLY C 1 247 ? 62.211 -32.366 -16.290 1.00 82.25 247 GLY B N 1
ATOM 11481 C CA . GLY C 1 247 ? 63.657 -32.342 -16.242 1.00 77.63 247 GLY B CA 1
ATOM 11482 C C . GLY C 1 247 ? 64.254 -31.406 -17.279 1.00 87.00 247 GLY B C 1
ATOM 11483 O O . GLY C 1 247 ? 63.545 -30.778 -18.065 1.00 88.93 247 GLY B O 1
ATOM 11484 N N . GLY C 1 248 ? 65.578 -31.330 -17.251 1.00 90.56 248 GLY B N 1
ATOM 11485 C CA . GLY C 1 248 ? 66.283 -30.487 -18.201 1.00 87.57 248 GLY B CA 1
ATOM 11486 C C . GLY C 1 248 ? 66.063 -29.021 -17.900 1.00 91.89 248 GLY B C 1
ATOM 11487 O O . GLY C 1 248 ? 66.236 -28.558 -16.767 1.00 90.25 248 GLY B O 1
ATOM 11488 N N . ASN C 1 249 ? 65.685 -28.271 -18.930 1.00 92.05 249 ASN B N 1
ATOM 11489 C CA . ASN C 1 249 ? 65.404 -26.852 -18.777 1.00 112.82 249 ASN B CA 1
ATOM 11490 C C . ASN C 1 249 ? 64.043 -26.584 -18.156 1.00 106.66 249 ASN B C 1
ATOM 11491 O O . ASN C 1 249 ? 63.746 -25.431 -17.828 1.00 111.68 249 ASN B O 1
ATOM 11496 N N . ASP C 1 250 ? 63.217 -27.611 -17.978 1.00 93.02 250 ASP B N 1
ATOM 11497 C CA . ASP C 1 250 ? 61.861 -27.434 -17.485 1.00 93.05 250 ASP B CA 1
ATOM 11498 C C . ASP C 1 250 ? 61.693 -27.819 -16.024 1.00 87.46 250 ASP B C 1
ATOM 11499 O O . ASP C 1 250 ? 60.610 -27.613 -15.474 1.00 89.11 250 ASP B O 1
ATOM 11504 N N . GLY C 1 251 ? 62.719 -28.365 -15.381 1.00 86.68 251 GLY B N 1
ATOM 11505 C CA . GLY C 1 251 ? 62.608 -28.734 -13.991 1.00 78.11 251 GLY B CA 1
ATOM 11506 C C . GLY C 1 251 ? 63.812 -29.463 -13.435 1.00 75.30 251 GLY B C 1
ATOM 11507 O O . GLY C 1 251 ? 64.852 -29.592 -14.083 1.00 72.28 251 GLY B O 1
ATOM 11508 N N . PRO C 1 252 ? 63.682 -29.957 -12.201 1.00 66.72 252 PRO B N 1
ATOM 11509 C CA . PRO C 1 252 ? 64.816 -30.582 -11.515 1.00 69.16 252 PRO B CA 1
ATOM 11510 C C . PRO C 1 252 ? 65.003 -32.061 -11.793 1.00 72.75 252 PRO B C 1
ATOM 11511 O O . PRO C 1 252 ? 66.022 -32.618 -11.366 1.00 88.04 252 PRO B O 1
ATOM 11515 N N . SER C 1 253 ? 64.056 -32.702 -12.474 1.00 72.22 253 SER B N 1
ATOM 11516 C CA . SER C 1 253 ? 64.063 -34.141 -12.721 1.00 75.09 253 SER B CA 1
ATOM 11517 C C . SER C 1 253 ? 63.926 -34.913 -11.416 1.00 79.51 253 SER B C 1
ATOM 11518 O O . SER C 1 253 ? 63.672 -34.323 -10.362 1.00 80.95 253 SER B O 1
ATOM 11521 N N . GLY C 1 254 ? 64.084 -36.227 -11.475 1.00 79.95 254 GLY B N 1
ATOM 11522 C CA . GLY C 1 254 ? 63.793 -37.068 -10.335 1.00 77.78 254 GLY B CA 1
ATOM 11523 C C . GLY C 1 254 ? 62.339 -37.486 -10.309 1.00 78.55 254 GLY B C 1
ATOM 11524 O O . GLY C 1 254 ? 61.576 -37.279 -11.254 1.00 75.54 254 GLY B O 1
ATOM 11525 N N . VAL C 1 255 ? 61.942 -38.087 -9.189 1.00 73.27 255 VAL B N 1
ATOM 11526 C CA . VAL C 1 255 ? 60.586 -38.593 -9.051 1.00 69.79 255 VAL B CA 1
ATOM 11527 C C . VAL C 1 255 ? 60.028 -38.241 -7.681 1.00 71.53 255 VAL B C 1
ATOM 11528 O O . VAL C 1 255 ? 60.761 -38.013 -6.715 1.00 79.84 255 VAL B O 1
ATOM 11532 N N . LEU C 1 256 ? 58.701 -38.187 -7.623 1.00 62.65 256 LEU B N 1
ATOM 11533 C CA . LEU C 1 256 ? 57.967 -38.223 -6.369 1.00 63.10 256 LEU B CA 1
ATOM 11534 C C . LEU C 1 256 ? 57.709 -39.682 -6.018 1.00 69.68 256 LEU B C 1
ATOM 11535 O O . LEU C 1 256 ? 57.107 -40.413 -6.810 1.00 68.72 256 LEU B O 1
ATOM 11540 N N . VAL C 1 257 ? 58.185 -40.105 -4.851 1.00 70.08 257 VAL B N 1
ATOM 11541 C CA . VAL C 1 257 ? 57.943 -41.444 -4.329 1.00 60.27 257 VAL B CA 1
ATOM 11542 C C . VAL C 1 257 ? 56.777 -41.364 -3.360 1.00 68.09 257 VAL B C 1
ATOM 11543 O O . VAL C 1 257 ? 56.788 -40.548 -2.430 1.00 74.96 257 VAL B O 1
ATOM 11547 N N . CYS C 1 258 ? 55.771 -42.204 -3.575 1.00 63.93 258 CYS B N 1
ATOM 11548 C CA . CYS C 1 258 ? 54.511 -42.134 -2.849 1.00 65.97 258 CYS B CA 1
ATOM 11549 C C . CYS C 1 258 ? 54.283 -43.430 -2.088 1.00 70.13 258 CYS B C 1
ATOM 11550 O O . CYS C 1 258 ? 54.199 -44.508 -2.695 1.00 70.56 258 CYS B O 1
ATOM 11553 N N . GLY C 1 259 ? 54.189 -43.307 -0.763 1.00 65.55 259 GLY B N 1
ATOM 11554 C CA . GLY C 1 259 ? 53.852 -44.368 0.165 1.00 70.96 259 GLY B CA 1
ATOM 11555 C C . GLY C 1 259 ? 52.934 -43.883 1.272 1.00 74.76 259 GLY B C 1
ATOM 11556 O O . GLY C 1 259 ? 52.360 -42.797 1.164 1.00 79.06 259 GLY B O 1
ATOM 11557 N N . GLU C 1 260 ? 52.802 -44.664 2.346 1.00 78.95 260 GLU B N 1
ATOM 11558 C CA . GLU C 1 260 ? 51.808 -44.403 3.384 1.00 83.58 260 GLU B CA 1
ATOM 11559 C C . GLU C 1 260 ? 51.989 -43.034 4.023 1.00 78.07 260 GLU B C 1
ATOM 11560 O O . GLU C 1 260 ? 52.945 -42.807 4.770 1.00 76.21 260 GLU B O 1
ATOM 11566 N N . GLU C 1 261 ? 51.065 -42.121 3.728 1.00 77.34 261 GLU B N 1
ATOM 11567 C CA . GLU C 1 261 ? 51.122 -40.739 4.198 1.00 78.86 261 GLU B CA 1
ATOM 11568 C C . GLU C 1 261 ? 52.485 -40.112 3.933 1.00 74.10 261 GLU B C 1
ATOM 11569 O O . GLU C 1 261 ? 52.952 -39.271 4.698 1.00 75.99 261 GLU B O 1
ATOM 11575 N N . ASN C 1 262 ? 53.133 -40.516 2.844 1.00 80.22 262 ASN B N 1
ATOM 11576 C CA . ASN C 1 262 ? 54.464 -40.030 2.504 1.00 82.27 262 ASN B CA 1
ATOM 11577 C C . ASN C 1 262 ? 54.514 -39.696 1.021 1.00 81.09 262 ASN B C 1
ATOM 11578 O O . ASN C 1 262 ? 54.299 -40.570 0.176 1.00 94.12 262 ASN B O 1
ATOM 11583 N N . ILE C 1 263 ? 54.803 -38.438 0.711 1.00 78.96 263 ILE B N 1
ATOM 11584 C CA . ILE C 1 263 ? 55.135 -38.008 -0.640 1.00 72.18 263 ILE B CA 1
ATOM 11585 C C . ILE C 1 263 ? 56.522 -37.387 -0.549 1.00 76.21 263 ILE B C 1
ATOM 11586 O O . ILE C 1 263 ? 56.668 -36.235 -0.130 1.00 81.16 263 ILE B O 1
ATOM 11591 N N . THR C 1 264 ? 57.544 -38.146 -0.928 1.00 70.87 264 THR B N 1
ATOM 11592 C CA . THR C 1 264 ? 58.932 -37.724 -0.794 1.00 74.18 264 THR B CA 1
ATOM 11593 C C . THR C 1 264 ? 59.529 -37.487 -2.173 1.00 76.60 264 THR B C 1
ATOM 11594 O O . THR C 1 264 ? 59.611 -38.417 -2.981 1.00 85.61 264 THR B O 1
ATOM 11598 N N . TYR C 1 265 ? 59.949 -36.253 -2.439 1.00 75.55 265 TYR B N 1
ATOM 11599 C CA . TYR C 1 265 ? 60.711 -35.982 -3.649 1.00 69.67 265 TYR B CA 1
ATOM 11600 C C . TYR C 1 265 ? 62.125 -36.523 -3.504 1.00 72.16 265 TYR B C 1
ATOM 11601 O O . TYR C 1 265 ? 62.795 -36.280 -2.489 1.00 79.74 265 TYR B O 1
ATOM 11610 N N . ARG C 1 266 ? 62.576 -37.233 -4.540 1.00 67.89 266 ARG B N 1
ATOM 11611 C CA . ARG C 1 266 ? 63.882 -37.868 -4.570 1.00 68.50 266 ARG B CA 1
ATOM 11612 C C . ARG C 1 266 ? 64.521 -37.705 -5.942 1.00 71.92 266 ARG B C 1
ATOM 11613 O O . ARG C 1 266 ? 63.845 -37.736 -6.972 1.00 65.64 266 ARG B O 1
ATOM 11621 N N . HIS C 1 267 ? 65.840 -37.535 -5.933 1.00 74.84 267 HIS B N 1
ATOM 11622 C CA . HIS C 1 267 ? 66.662 -37.562 -7.133 1.00 73.54 267 HIS B CA 1
ATOM 11623 C C . HIS C 1 267 ? 68.096 -37.820 -6.698 1.00 80.04 267 HIS B C 1
ATOM 11624 O O . HIS C 1 267 ? 68.437 -37.678 -5.522 1.00 86.22 267 HIS B O 1
ATOM 11631 N N . SER C 1 268 ? 68.932 -38.208 -7.658 1.00 79.08 268 SER B N 1
ATOM 11632 C CA . SER C 1 268 ? 70.292 -38.621 -7.341 1.00 80.83 268 SER B CA 1
ATOM 11633 C C . SER C 1 268 ? 71.228 -37.452 -7.072 1.00 85.02 268 SER B C 1
ATOM 11634 O O . SER C 1 268 ? 72.308 -37.663 -6.512 1.00 89.59 268 SER B O 1
ATOM 11637 N N . ASN C 1 269 ? 70.850 -36.230 -7.449 1.00 79.12 269 ASN B N 1
ATOM 11638 C CA . ASN C 1 269 ? 71.673 -35.055 -7.189 1.00 72.54 269 ASN B CA 1
ATOM 11639 C C . ASN C 1 269 ? 70.937 -34.009 -6.361 1.00 77.37 269 ASN B C 1
ATOM 11640 O O . ASN C 1 269 ? 71.279 -32.826 -6.419 1.00 82.85 269 ASN B O 1
ATOM 11645 N N . GLN C 1 270 ? 69.923 -34.419 -5.605 1.00 73.37 270 GLN B N 1
ATOM 11646 C CA . GLN C 1 270 ? 69.170 -33.512 -4.757 1.00 72.19 270 GLN B CA 1
ATOM 11647 C C . GLN C 1 270 ? 68.909 -34.189 -3.423 1.0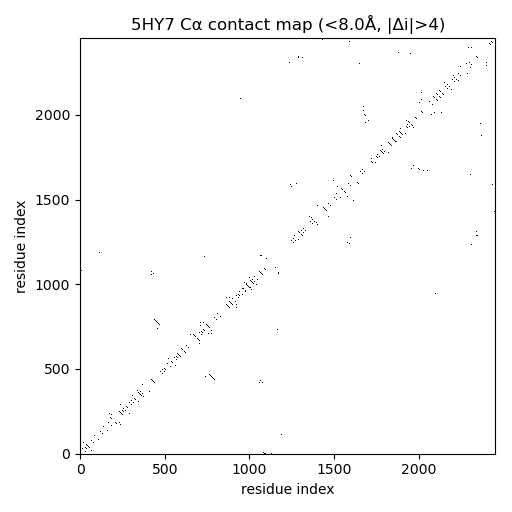0 76.22 270 GLN B C 1
ATOM 11648 O O . GLN C 1 270 ? 68.931 -35.415 -3.310 1.00 69.88 270 GLN B O 1
ATOM 11654 N N . GLU C 1 271 ? 68.666 -33.374 -2.406 1.00 82.25 271 GLU B N 1
ATOM 11655 C CA . GLU C 1 271 ? 68.297 -33.916 -1.112 1.00 93.12 271 GLU B CA 1
ATOM 11656 C C . GLU C 1 271 ? 66.906 -34.541 -1.183 1.00 87.97 271 GLU B C 1
ATOM 11657 O O . GLU C 1 271 ? 66.181 -34.406 -2.170 1.00 78.80 271 GLU B O 1
ATOM 11663 N N . ALA C 1 272 ? 66.542 -35.246 -0.119 1.00 87.44 272 ALA B N 1
ATOM 11664 C CA . ALA C 1 272 ? 65.209 -35.814 0.016 1.00 83.10 272 ALA B CA 1
ATOM 11665 C C . ALA C 1 272 ? 64.286 -34.776 0.635 1.00 77.92 272 ALA B C 1
ATOM 11666 O O . ALA C 1 272 ? 64.644 -34.147 1.633 1.00 87.38 272 ALA B O 1
ATOM 11668 N N . PHE C 1 273 ? 63.105 -34.589 0.051 1.00 73.42 273 PHE B N 1
ATOM 11669 C CA . PHE C 1 273 ? 62.166 -33.597 0.576 1.00 77.37 273 PHE B CA 1
ATOM 11670 C C . PHE C 1 273 ? 60.809 -34.254 0.792 1.00 84.65 273 PHE B C 1
ATOM 11671 O O . PHE C 1 273 ? 60.081 -34.501 -0.170 1.00 87.09 273 PHE B O 1
ATOM 11679 N N . ARG C 1 274 ? 60.458 -34.517 2.050 1.00 93.33 274 ARG B N 1
ATOM 11680 C CA . ARG C 1 274 ? 59.272 -35.295 2.379 1.00 86.90 274 ARG B CA 1
ATOM 11681 C C . ARG C 1 274 ? 58.098 -34.402 2.762 1.00 76.38 274 ARG B C 1
ATOM 11682 O O . ARG C 1 274 ? 58.265 -33.346 3.371 1.00 82.12 274 ARG B O 1
ATOM 11690 N N . VAL C 1 275 ? 56.902 -34.846 2.384 1.00 75.77 275 VAL B N 1
ATOM 11691 C CA . VAL C 1 275 ? 55.650 -34.146 2.676 1.00 80.73 275 VAL B CA 1
ATOM 11692 C C . VAL C 1 275 ? 54.624 -35.156 3.155 1.00 89.83 275 VAL B C 1
ATOM 11693 O O . VAL C 1 275 ? 54.611 -36.313 2.715 1.00 102.45 275 VAL B O 1
ATOM 11697 N N . PRO C 1 276 ? 53.762 -34.755 4.085 1.00 86.64 276 PRO B N 1
ATOM 11698 C CA . PRO C 1 276 ? 52.697 -35.647 4.547 1.00 73.59 276 PRO B CA 1
ATOM 11699 C C . PRO C 1 276 ? 51.456 -35.557 3.666 1.00 78.43 276 PRO B C 1
ATOM 11700 O O . PRO C 1 276 ? 51.306 -34.653 2.846 1.00 86.20 276 PRO B O 1
ATOM 11704 N N . ILE C 1 277 ? 50.559 -36.512 3.865 1.00 75.72 277 ILE B N 1
ATOM 11705 C CA . ILE C 1 277 ? 49.238 -36.507 3.248 1.00 72.92 277 ILE B CA 1
ATOM 11706 C C . ILE C 1 277 ? 48.231 -36.158 4.336 1.00 75.83 277 ILE B C 1
ATOM 11707 O O . ILE C 1 277 ? 48.100 -36.909 5.310 1.00 72.51 277 ILE B O 1
ATOM 11712 N N . PRO C 1 278 ? 47.523 -35.039 4.230 1.00 72.76 278 PRO B N 1
ATOM 11713 C CA . PRO C 1 278 ? 46.562 -34.670 5.271 1.00 77.73 278 PRO B CA 1
ATOM 11714 C C . PRO C 1 278 ? 45.485 -35.727 5.453 1.00 85.40 278 PRO B C 1
ATOM 11715 O O . PRO C 1 278 ? 45.250 -36.574 4.590 1.00 91.31 278 PRO B O 1
ATOM 11719 N N . ARG C 1 279 ? 44.831 -35.669 6.608 1.00 81.68 279 ARG B N 1
ATOM 11720 C CA . ARG C 1 279 ? 43.789 -36.610 6.974 1.00 75.08 279 ARG B CA 1
ATOM 11721 C C . ARG C 1 279 ? 42.444 -35.902 7.013 1.00 77.13 279 ARG B C 1
ATOM 11722 O O . ARG C 1 279 ? 42.356 -34.719 7.340 1.00 78.72 279 ARG B O 1
ATOM 11730 N N . ARG C 1 280 ? 41.397 -36.633 6.657 1.00 79.98 280 ARG B N 1
ATOM 11731 C CA . ARG C 1 280 ? 40.063 -36.064 6.683 1.00 83.04 280 ARG B CA 1
ATOM 11732 C C . ARG C 1 280 ? 39.624 -35.799 8.116 1.00 92.38 280 ARG B C 1
ATOM 11733 O O . ARG C 1 280 ? 40.019 -36.498 9.051 1.00 84.41 280 ARG B O 1
ATOM 11741 N N . ARG C 1 281 ? 38.798 -34.774 8.279 1.00 90.41 281 ARG B N 1
ATOM 11742 C CA . ARG C 1 281 ? 38.210 -34.449 9.568 1.00 89.59 281 ARG B CA 1
ATOM 11743 C C . ARG C 1 281 ? 36.773 -33.996 9.338 1.00 93.01 281 ARG B C 1
ATOM 11744 O O . ARG C 1 281 ? 36.453 -33.490 8.268 1.00 98.48 281 ARG B O 1
ATOM 11752 N N . GLY C 1 282 ? 35.899 -34.202 10.318 1.00 95.91 282 GLY B N 1
ATOM 11753 C CA . GLY C 1 282 ? 36.255 -34.863 11.558 1.00 95.11 282 GLY B CA 1
ATOM 11754 C C . GLY C 1 282 ? 35.303 -35.976 11.927 1.00 99.50 282 GLY B C 1
ATOM 11755 O O . GLY C 1 282 ? 35.721 -37.112 12.136 1.00 100.23 282 GLY B O 1
ATOM 11756 N N . ALA C 1 283 ? 34.018 -35.642 12.010 1.00 100.29 283 ALA B N 1
ATOM 11757 C CA . ALA C 1 283 ? 33.015 -36.630 12.382 1.00 91.46 283 ALA B CA 1
ATOM 11758 C C . ALA C 1 283 ? 33.025 -37.789 11.399 1.00 103.05 283 ALA B C 1
ATOM 11759 O O . ALA C 1 283 ? 33.196 -37.598 10.191 1.00 118.31 283 ALA B O 1
ATOM 11761 N N . THR C 1 284 ? 32.865 -39.000 11.926 1.00 93.76 284 THR B N 1
ATOM 11762 C CA . THR C 1 284 ? 32.811 -40.246 11.172 1.00 104.03 284 THR B CA 1
ATOM 11763 C C . THR C 1 284 ? 34.117 -40.566 10.455 1.00 101.89 284 THR B C 1
ATOM 11764 O O . THR C 1 284 ? 34.210 -41.611 9.797 1.00 96.27 284 THR B O 1
ATOM 11768 N N . GLU C 1 285 ? 35.128 -39.710 10.552 1.00 97.34 285 GLU B N 1
ATOM 11769 C CA . GLU C 1 285 ? 36.428 -39.937 9.939 1.00 87.93 285 GLU B CA 1
ATOM 11770 C C . GLU C 1 285 ? 37.433 -40.266 11.034 1.00 82.52 285 GLU B C 1
ATOM 11771 O O . GLU C 1 285 ? 37.638 -39.463 11.948 1.00 90.50 285 GLU B O 1
ATOM 11777 N N . ASP C 1 286 ? 38.051 -41.433 10.939 1.00 79.22 286 ASP B N 1
ATOM 11778 C CA . ASP C 1 286 ? 39.086 -41.837 11.880 1.00 80.98 286 ASP B CA 1
ATOM 11779 C C . ASP C 1 286 ? 40.227 -40.829 11.849 1.00 91.90 286 ASP B C 1
ATOM 11780 O O . ASP C 1 286 ? 40.831 -40.626 10.788 1.00 97.43 286 ASP B O 1
ATOM 11785 N N . PRO C 1 287 ? 40.559 -40.188 12.970 1.00 90.53 287 PRO B N 1
ATOM 11786 C CA . PRO C 1 287 ? 41.679 -39.243 12.987 1.00 87.65 287 PRO B CA 1
ATOM 11787 C C . PRO C 1 287 ? 43.049 -39.898 13.024 1.00 85.43 287 PRO B C 1
ATOM 11788 O O . PRO C 1 287 ? 44.054 -39.182 13.071 1.00 85.20 287 PRO B O 1
ATOM 11792 N N . ASN C 1 288 ? 43.125 -41.227 13.008 1.00 83.42 288 ASN B N 1
ATOM 11793 C CA . ASN C 1 288 ? 44.400 -41.934 13.009 1.00 88.03 288 ASN B CA 1
ATOM 11794 C C . ASN C 1 288 ? 44.606 -42.734 11.730 1.00 95.22 288 ASN B C 1
ATOM 11795 O O . ASN C 1 288 ? 45.471 -43.615 11.681 1.00 91.18 288 ASN B O 1
ATOM 11800 N N . ARG C 1 289 ? 43.829 -42.445 10.696 1.00 98.01 289 ARG B N 1
ATOM 11801 C CA . ARG C 1 289 ? 43.911 -43.163 9.435 1.00 89.91 289 ARG B CA 1
ATOM 11802 C C . ARG C 1 289 ? 44.889 -42.446 8.516 1.00 84.56 289 ARG B C 1
ATOM 11803 O O . ARG C 1 289 ? 44.739 -41.250 8.253 1.00 84.13 289 ARG B O 1
ATOM 11811 N N . LYS C 1 290 ? 45.897 -43.172 8.050 1.00 86.56 290 LYS B N 1
ATOM 11812 C CA . LYS C 1 290 ? 46.826 -42.678 7.049 1.00 88.40 290 LYS B CA 1
ATOM 11813 C C . LYS C 1 290 ? 46.363 -43.124 5.673 1.00 92.46 290 LYS B C 1
ATOM 11814 O O . LYS C 1 290 ? 45.977 -44.280 5.483 1.00 98.79 290 LYS B O 1
ATOM 11820 N N . ARG C 1 291 ? 46.412 -42.210 4.714 1.00 81.64 291 ARG B N 1
ATOM 11821 C CA . ARG C 1 291 ? 46.035 -42.523 3.347 1.00 78.55 291 ARG B CA 1
ATOM 11822 C C . ARG C 1 291 ? 47.279 -42.764 2.504 1.00 75.62 291 ARG B C 1
ATOM 11823 O O . ARG C 1 291 ? 48.396 -42.419 2.889 1.00 80.49 291 ARG B O 1
ATOM 11831 N N . THR C 1 292 ? 47.071 -43.384 1.354 1.00 67.00 292 THR B N 1
ATOM 11832 C CA . THR C 1 292 ? 48.088 -43.523 0.327 1.00 61.26 292 THR B CA 1
ATOM 11833 C C . THR C 1 292 ? 47.613 -42.804 -0.926 1.00 57.42 292 THR B C 1
ATOM 11834 O O . THR C 1 292 ? 46.532 -42.223 -0.960 1.00 56.27 292 THR B O 1
ATOM 11838 N N . ILE C 1 293 ? 48.439 -42.838 -1.962 1.00 61.72 293 ILE B N 1
ATOM 11839 C CA . ILE C 1 293 ? 48.106 -42.250 -3.251 1.00 65.36 293 ILE B CA 1
ATOM 11840 C C . ILE C 1 293 ? 47.809 -43.377 -4.229 1.00 64.83 293 ILE B C 1
ATOM 11841 O O . ILE C 1 293 ? 48.508 -44.396 -4.253 1.00 67.81 293 ILE B O 1
ATOM 11846 N N . VAL C 1 294 ? 46.760 -43.199 -5.025 1.00 57.62 294 VAL B N 1
ATOM 11847 C CA . VAL C 1 294 ? 46.315 -44.224 -5.959 1.00 64.39 294 VAL B CA 1
ATOM 11848 C C . VAL C 1 294 ? 46.353 -43.766 -7.406 1.00 67.75 294 VAL B C 1
ATOM 11849 O O . VAL C 1 294 ? 46.218 -44.607 -8.305 1.00 68.81 294 VAL B O 1
ATOM 11853 N N . ALA C 1 295 ? 46.536 -42.477 -7.668 1.00 64.66 295 ALA B N 1
ATOM 11854 C CA . ALA C 1 295 ? 46.588 -41.957 -9.027 1.00 62.67 295 ALA B CA 1
ATOM 11855 C C . ALA C 1 295 ? 47.176 -40.560 -8.982 1.00 64.58 295 ALA B C 1
ATOM 11856 O O . ALA C 1 295 ? 47.103 -39.875 -7.962 1.00 63.55 295 ALA B O 1
ATOM 11858 N N . GLY C 1 296 ? 47.749 -40.138 -10.105 1.00 61.73 296 GLY B N 1
ATOM 11859 C CA . GLY C 1 296 ? 48.311 -38.801 -10.172 1.00 59.60 296 GLY B CA 1
ATOM 11860 C C . GLY C 1 296 ? 48.518 -38.334 -11.593 1.00 60.58 296 GLY B C 1
ATOM 11861 O O . GLY C 1 296 ? 48.504 -39.119 -12.541 1.00 70.88 296 GLY B O 1
ATOM 11862 N N . VAL C 1 297 ? 48.705 -37.020 -11.724 1.00 69.42 297 VAL B N 1
ATOM 11863 C CA . VAL C 1 297 ? 48.973 -36.357 -12.994 1.00 63.83 297 VAL B CA 1
ATOM 11864 C C . VAL C 1 297 ? 50.130 -35.395 -12.806 1.00 72.69 297 VAL B C 1
ATOM 11865 O O . VAL C 1 297 ? 50.348 -34.863 -11.715 1.00 79.13 297 VAL B O 1
ATOM 11869 N N . MET C 1 298 ? 50.860 -35.154 -13.886 1.00 69.79 298 MET B N 1
ATOM 11870 C CA . MET C 1 298 ? 51.790 -34.043 -13.970 1.00 67.75 298 MET B CA 1
ATOM 11871 C C . MET C 1 298 ? 51.417 -33.196 -15.176 1.00 67.96 298 MET B C 1
ATOM 11872 O O . MET C 1 298 ? 51.058 -33.729 -16.227 1.00 80.34 298 MET B O 1
ATOM 11877 N N . HIS C 1 299 ? 51.486 -31.880 -15.019 1.00 72.79 299 HIS B N 1
ATOM 11878 C CA . HIS C 1 299 ? 51.101 -30.962 -16.078 1.00 78.36 299 HIS B CA 1
ATOM 11879 C C . HIS C 1 299 ? 52.016 -29.749 -16.066 1.00 82.70 299 HIS B C 1
ATOM 11880 O O . HIS C 1 299 ? 52.344 -29.224 -15.001 1.00 79.52 299 HIS B O 1
ATOM 11887 N N . LYS C 1 300 ? 52.421 -29.309 -17.252 1.00 80.92 300 LYS B N 1
ATOM 11888 C CA . LYS C 1 300 ? 53.339 -28.189 -17.414 1.00 78.12 300 LYS B CA 1
ATOM 11889 C C . LYS C 1 300 ? 52.604 -27.027 -18.064 1.00 89.56 300 LYS B C 1
ATOM 11890 O O . LYS C 1 300 ? 52.035 -27.177 -19.150 1.00 94.72 300 LYS B O 1
ATOM 11896 N N . LEU C 1 301 ? 52.621 -25.876 -17.402 1.00 93.39 301 LEU B N 1
ATOM 11897 C CA . LEU C 1 301 ? 52.044 -24.673 -17.977 1.00 96.83 301 LEU B CA 1
ATOM 11898 C C . LEU C 1 301 ? 52.892 -24.191 -19.144 1.00 113.29 301 LEU B C 1
ATOM 11899 O O . LEU C 1 301 ? 54.116 -24.338 -19.153 1.00 116.36 301 LEU B O 1
ATOM 11904 N N . LYS C 1 302 ? 52.224 -23.605 -20.141 1.00 111.01 302 LYS B N 1
ATOM 11905 C CA . LYS C 1 302 ? 52.913 -23.219 -21.368 1.00 117.24 302 LYS B CA 1
ATOM 11906 C C . LYS C 1 302 ? 53.985 -22.167 -21.110 1.00 129.56 302 LYS B C 1
ATOM 11907 O O . LYS C 1 302 ? 54.979 -22.102 -21.844 1.00 124.01 302 LYS B O 1
ATOM 11913 N N . GLY C 1 303 ? 53.811 -21.347 -20.079 1.00 128.65 303 GLY B N 1
ATOM 11914 C CA . GLY C 1 303 ? 54.832 -20.390 -19.707 1.00 130.86 303 GLY B CA 1
ATOM 11915 C C . GLY C 1 303 ? 56.017 -21.037 -19.019 1.00 142.83 303 GLY B C 1
ATOM 11916 O O . GLY C 1 303 ? 56.035 -21.169 -17.791 1.00 136.09 303 GLY B O 1
ATOM 11917 N N . SER C 1 304 ? 57.008 -21.45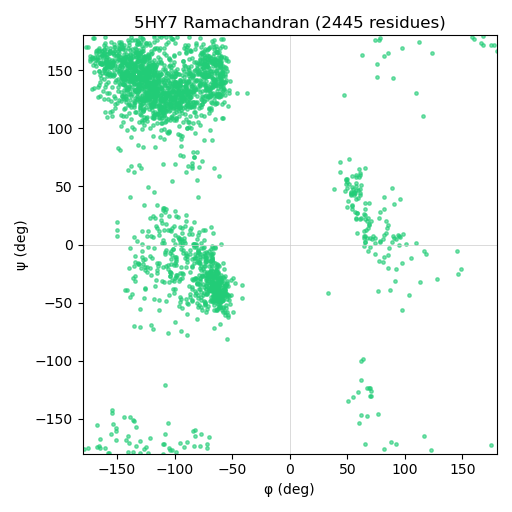3 -19.802 1.00 134.34 304 SER B N 1
ATOM 11918 C CA . SER C 1 304 ? 58.241 -22.027 -19.267 1.00 130.55 304 SER B CA 1
ATOM 11919 C C . SER C 1 304 ? 58.956 -21.004 -18.381 1.00 134.36 304 SER B C 1
ATOM 11920 O O . SER C 1 304 ? 58.743 -19.804 -18.543 1.00 138.40 304 SER B O 1
ATOM 11923 N N . ALA C 1 305 ? 59.788 -21.451 -17.439 1.00 134.36 305 ALA B N 1
ATOM 11924 C CA . ALA C 1 305 ? 60.050 -22.862 -17.176 1.00 131.62 305 ALA B CA 1
ATOM 11925 C C . ALA C 1 305 ? 59.814 -23.177 -15.705 1.00 138.35 305 ALA B C 1
ATOM 11926 O O . ALA C 1 305 ? 59.793 -22.275 -14.867 1.00 145.50 305 ALA B O 1
ATOM 11928 N N . GLY C 1 306 ? 59.640 -24.459 -15.391 1.00 135.45 306 GLY B N 1
ATOM 11929 C CA . GLY C 1 306 ? 59.340 -24.877 -14.040 1.00 120.68 306 GLY B CA 1
ATOM 11930 C C . GLY C 1 306 ? 57.928 -24.592 -13.582 1.00 116.29 306 GLY B C 1
ATOM 11931 O O . GLY C 1 306 ? 57.618 -24.819 -12.405 1.00 95.60 306 GLY B O 1
ATOM 11932 N N . ALA C 1 307 ? 57.063 -24.099 -14.467 1.00 118.26 307 ALA B N 1
ATOM 11933 C CA . ALA C 1 307 ? 55.667 -23.829 -14.130 1.00 105.00 307 ALA B CA 1
ATOM 11934 C C . ALA C 1 307 ? 54.886 -25.131 -14.257 1.00 95.85 307 ALA B C 1
ATOM 11935 O O . ALA C 1 307 ? 54.139 -25.360 -15.210 1.00 95.78 307 ALA B O 1
ATOM 11937 N N . PHE C 1 308 ? 55.066 -26.004 -13.270 1.00 82.61 308 PHE B N 1
ATOM 11938 C CA . PHE C 1 308 ? 54.436 -27.313 -13.289 1.00 81.76 308 PHE B CA 1
ATOM 11939 C C . PHE C 1 308 ? 53.845 -27.622 -11.924 1.00 83.16 308 PHE B C 1
ATOM 11940 O O . PHE C 1 308 ? 54.277 -27.090 -10.902 1.00 82.66 308 PHE B O 1
ATOM 11948 N N . PHE C 1 309 ? 52.851 -28.508 -11.924 1.00 79.64 309 PHE B N 1
ATOM 11949 C CA . PHE C 1 309 ? 52.213 -28.962 -10.699 1.00 75.06 309 PHE B CA 1
ATOM 11950 C C . PHE C 1 309 ? 51.755 -30.399 -10.883 1.00 72.75 309 PHE B C 1
ATOM 11951 O O . PHE C 1 309 ? 51.758 -30.937 -11.990 1.00 79.12 309 PHE B O 1
ATOM 11959 N N . PHE C 1 310 ? 51.361 -31.015 -9.772 1.00 72.99 310 PHE B N 1
ATOM 11960 C CA . PHE C 1 310 ? 50.805 -32.358 -9.735 1.00 68.04 310 PHE B CA 1
ATOM 11961 C C . PHE C 1 310 ? 49.428 -32.332 -9.091 1.00 72.30 310 PHE B C 1
ATOM 11962 O O . PHE C 1 310 ? 49.145 -31.505 -8.219 1.00 74.61 310 PHE B O 1
ATOM 11970 N N . LEU C 1 311 ? 48.582 -33.262 -9.515 1.00 65.98 311 LEU B N 1
ATOM 11971 C CA . LEU C 1 311 ? 47.350 -33.604 -8.814 1.00 59.59 311 LEU B CA 1
ATOM 11972 C C . LEU C 1 311 ? 47.447 -35.072 -8.430 1.00 68.06 311 LEU B C 1
ATOM 11973 O O . LEU C 1 311 ? 47.398 -35.946 -9.298 1.00 82.35 311 LEU B O 1
ATOM 11978 N N . LEU C 1 312 ? 47.598 -35.347 -7.143 1.00 64.96 312 LEU B N 1
ATOM 11979 C CA . LEU C 1 312 ? 47.661 -36.712 -6.643 1.00 64.46 312 LEU B CA 1
ATOM 11980 C C . LEU C 1 312 ? 46.388 -37.030 -5.876 1.00 67.49 312 LEU B C 1
ATOM 11981 O O . LEU C 1 312 ? 45.876 -36.190 -5.136 1.00 67.47 312 LEU B O 1
ATOM 11986 N N . GLN C 1 313 ? 45.876 -38.243 -6.051 1.00 63.59 313 GLN B N 1
ATOM 11987 C CA . GLN C 1 313 ? 44.597 -38.646 -5.481 1.00 58.68 313 GLN B CA 1
ATOM 11988 C C . GLN C 1 313 ? 44.824 -39.640 -4.353 1.00 67.77 313 GLN B C 1
ATOM 11989 O O . GLN C 1 313 ? 45.591 -40.594 -4.507 1.00 73.96 313 GLN B O 1
ATOM 11995 N N . THR C 1 314 ? 44.165 -39.410 -3.222 1.00 66.63 314 THR B N 1
ATOM 11996 C CA . THR C 1 314 ? 44.241 -40.334 -2.106 1.00 63.83 314 THR B CA 1
ATOM 11997 C C . THR C 1 314 ? 43.284 -41.497 -2.327 1.00 69.50 314 THR B C 1
ATOM 11998 O O . THR C 1 314 ? 42.458 -41.494 -3.241 1.00 70.21 314 THR B O 1
ATOM 12002 N N . GLU C 1 315 ? 43.390 -42.501 -1.461 1.00 64.61 315 GLU B N 1
ATOM 12003 C CA . GLU C 1 315 ? 42.522 -43.663 -1.573 1.00 67.15 315 GLU B CA 1
ATOM 12004 C C . GLU C 1 315 ? 41.063 -43.343 -1.296 1.00 67.73 315 GLU B C 1
ATOM 12005 O O . GLU C 1 315 ? 40.223 -44.236 -1.421 1.00 73.82 315 GLU B O 1
ATOM 12011 N N . ASP C 1 316 ? 40.738 -42.106 -0.937 1.00 61.40 316 ASP B N 1
ATOM 12012 C CA . ASP C 1 316 ? 39.363 -41.668 -0.764 1.00 68.44 316 ASP B CA 1
ATOM 12013 C C . ASP C 1 316 ? 38.850 -40.866 -1.948 1.00 73.36 316 ASP B C 1
ATOM 12014 O O . ASP C 1 316 ? 37.674 -40.496 -1.965 1.00 70.54 316 ASP B O 1
ATOM 12019 N N . GLY C 1 317 ? 39.699 -40.587 -2.931 1.00 70.79 317 GLY B N 1
ATOM 12020 C CA . GLY C 1 317 ? 39.318 -39.791 -4.075 1.00 73.43 317 GLY B CA 1
ATOM 12021 C C . GLY C 1 317 ? 39.660 -38.323 -3.988 1.00 76.68 317 GLY B C 1
ATOM 12022 O O . GLY C 1 317 ? 39.260 -37.561 -4.871 1.00 70.68 317 GLY B O 1
ATOM 12023 N N . ASP C 1 318 ? 40.390 -37.903 -2.963 1.00 75.40 318 ASP B N 1
ATOM 12024 C CA . ASP C 1 318 ? 40.710 -36.497 -2.767 1.00 76.54 318 ASP B CA 1
ATOM 12025 C C . ASP C 1 318 ? 41.968 -36.122 -3.539 1.00 76.97 318 ASP B C 1
ATOM 12026 O O . ASP C 1 318 ? 43.014 -36.760 -3.388 1.00 73.86 318 ASP B O 1
ATOM 12031 N N . LEU C 1 319 ? 41.857 -35.079 -4.353 1.00 71.21 319 LEU B N 1
ATOM 12032 C CA . LEU C 1 319 ? 42.940 -34.563 -5.178 1.00 59.64 319 LEU B CA 1
ATOM 12033 C C . LEU C 1 319 ? 43.653 -33.431 -4.458 1.00 64.21 319 LEU B C 1
ATOM 12034 O O . LEU C 1 319 ? 43.024 -32.430 -4.083 1.00 69.60 319 LEU B O 1
ATOM 12039 N N . PHE C 1 320 ? 44.967 -33.587 -4.310 1.00 70.16 320 PHE B N 1
ATOM 12040 C CA . PHE C 1 320 ? 45.875 -32.610 -3.734 1.00 74.23 320 PHE B CA 1
ATOM 12041 C C . PHE C 1 320 ? 46.831 -32.090 -4.799 1.00 78.54 320 PHE B C 1
ATOM 12042 O O . PHE C 1 320 ? 47.264 -32.831 -5.685 1.00 73.80 320 PHE B O 1
ATOM 12050 N N . LYS C 1 321 ? 47.169 -30.811 -4.690 1.00 76.90 321 LYS B N 1
ATOM 12051 C CA . LYS C 1 321 ? 48.043 -30.131 -5.636 1.00 79.09 321 LYS B CA 1
ATOM 12052 C C . LYS C 1 321 ? 49.442 -30.046 -5.043 1.00 75.59 321 LYS B C 1
ATOM 12053 O O . LYS C 1 321 ? 49.641 -29.407 -4.007 1.00 73.82 321 LYS B O 1
ATOM 12059 N N . VAL C 1 322 ? 50.405 -30.683 -5.697 1.00 72.24 322 VAL B N 1
ATOM 12060 C CA . VAL C 1 322 ? 51.789 -30.698 -5.242 1.00 72.39 322 VAL B CA 1
ATOM 12061 C C . VAL C 1 322 ? 52.615 -29.824 -6.173 1.00 81.29 322 VAL B C 1
ATOM 12062 O O . VAL C 1 322 ? 52.437 -29.861 -7.393 1.00 86.03 322 VAL B O 1
ATOM 12066 N N . THR C 1 323 ? 53.510 -29.026 -5.599 1.00 75.21 323 THR B N 1
ATOM 12067 C CA . THR C 1 323 ? 54.369 -28.140 -6.364 1.00 72.27 323 THR B CA 1
ATOM 12068 C C . THR C 1 323 ? 55.791 -28.248 -5.836 1.00 79.97 323 THR B C 1
ATOM 12069 O O . THR C 1 323 ? 56.034 -28.786 -4.755 1.00 77.00 323 THR B O 1
ATOM 12073 N N . ILE C 1 324 ? 56.740 -27.737 -6.613 1.00 79.21 324 ILE B N 1
ATOM 12074 C CA . ILE C 1 324 ? 58.142 -27.689 -6.222 1.00 78.36 324 ILE B CA 1
ATOM 12075 C C . ILE C 1 324 ? 58.597 -26.238 -6.243 1.00 90.01 324 ILE B C 1
ATOM 12076 O O . ILE C 1 324 ? 58.257 -25.484 -7.161 1.00 95.64 324 ILE B O 1
ATOM 12081 N N . ASP C 1 325 ? 59.355 -25.847 -5.223 1.00 90.07 325 ASP B N 1
ATOM 12082 C CA . ASP C 1 325 ? 59.970 -24.531 -5.147 1.00 95.39 325 ASP B CA 1
ATOM 12083 C C . ASP C 1 325 ? 61.478 -24.671 -5.281 1.00 99.29 325 ASP B C 1
ATOM 12084 O O . ASP C 1 325 ? 62.086 -25.548 -4.662 1.00 96.85 325 ASP B O 1
ATOM 12089 N N . MET C 1 326 ? 62.077 -23.804 -6.088 1.00 101.61 326 MET B N 1
ATOM 12090 C CA . MET C 1 326 ? 63.515 -23.800 -6.296 1.00 96.06 326 MET B CA 1
ATOM 12091 C C . MET C 1 326 ? 64.154 -22.664 -5.508 1.00 99.44 326 MET B C 1
ATOM 12092 O O . MET C 1 326 ? 63.552 -21.606 -5.316 1.00 103.58 326 MET B O 1
ATOM 12097 N N . VAL C 1 327 ? 65.382 -22.901 -5.039 1.00 94.74 327 VAL B N 1
ATOM 12098 C CA . VAL C 1 327 ? 66.121 -21.843 -4.367 1.00 93.55 327 VAL B CA 1
ATOM 12099 C C . VAL C 1 327 ? 66.391 -20.718 -5.364 1.00 102.04 327 VAL B C 1
ATOM 12100 O O . VAL C 1 327 ? 66.410 -20.921 -6.583 1.00 98.88 327 VAL B O 1
ATOM 12104 N N . GLU C 1 328 ? 66.581 -19.515 -4.839 1.00 110.80 328 GLU B N 1
ATOM 12105 C CA . GLU C 1 328 ? 66.729 -18.333 -5.672 1.00 120.56 328 GLU B CA 1
ATOM 12106 C C . GLU C 1 328 ? 68.146 -17.780 -5.602 1.00 125.01 328 GLU B C 1
ATOM 12107 O O . GLU C 1 328 ? 68.883 -18.002 -4.638 1.00 117.51 328 GLU B O 1
ATOM 12113 N N . ASP C 1 329 ? 68.517 -17.055 -6.653 1.00 129.08 329 ASP B N 1
ATOM 12114 C CA . ASP C 1 329 ? 69.795 -16.358 -6.710 1.00 132.29 329 ASP B CA 1
ATOM 12115 C C . ASP C 1 329 ? 69.761 -15.155 -5.771 1.00 137.67 329 ASP B C 1
ATOM 12116 O O . ASP C 1 329 ? 68.829 -14.958 -4.987 1.00 136.90 329 ASP B O 1
ATOM 12121 N N . GLU C 1 330 ? 70.803 -14.328 -5.852 1.00 139.64 330 GLU B N 1
ATOM 12122 C CA . GLU C 1 330 ? 70.740 -13.003 -5.247 1.00 136.25 330 GLU B CA 1
ATOM 12123 C C . GLU C 1 330 ? 69.618 -12.191 -5.876 1.00 130.20 330 GLU B C 1
ATOM 12124 O O . GLU C 1 330 ? 68.852 -11.520 -5.175 1.00 126.50 330 GLU B O 1
ATOM 12130 N N . LYS C 1 331 ? 69.510 -12.245 -7.198 1.00 128.00 331 LYS B N 1
ATOM 12131 C CA . LYS C 1 331 ? 68.309 -11.820 -7.897 1.00 133.51 331 LYS B CA 1
ATOM 12132 C C . LYS C 1 331 ? 67.273 -12.936 -7.837 1.00 139.49 331 LYS B C 1
ATOM 12133 O O . LYS C 1 331 ? 67.614 -14.118 -7.745 1.00 136.20 331 LYS B O 1
ATOM 12139 N N . GLY C 1 332 ? 65.998 -12.556 -7.873 1.00 144.18 332 GLY B N 1
ATOM 12140 C CA . GLY C 1 332 ? 64.923 -13.530 -7.840 1.00 139.32 332 GLY B CA 1
ATOM 12141 C C . GLY C 1 332 ? 64.911 -14.494 -9.012 1.00 138.02 332 GLY B C 1
ATOM 12142 O O . GLY C 1 332 ? 63.926 -14.568 -9.752 1.00 129.75 332 GLY B O 1
ATOM 12143 N N . ASN C 1 333 ? 65.998 -15.243 -9.189 1.00 138.02 333 ASN B N 1
ATOM 12144 C CA . ASN C 1 333 ? 66.127 -16.204 -10.267 1.00 128.62 333 ASN B CA 1
ATOM 12145 C C . ASN C 1 333 ? 66.350 -17.596 -9.695 1.00 127.06 333 ASN B C 1
ATOM 12146 O O . ASN C 1 333 ? 67.178 -17.763 -8.789 1.00 127.93 333 ASN B O 1
ATOM 12151 N N . PRO C 1 334 ? 65.648 -18.611 -10.190 1.00 119.59 334 PRO B N 1
ATOM 12152 C CA . PRO C 1 334 ? 65.784 -19.950 -9.609 1.00 115.59 334 PRO B CA 1
ATOM 12153 C C . PRO C 1 334 ? 67.114 -20.589 -9.973 1.00 114.34 334 PRO B C 1
ATOM 12154 O O . PRO C 1 334 ? 67.629 -20.407 -11.078 1.00 113.25 334 PRO B O 1
ATOM 12158 N N . THR C 1 335 ? 67.666 -21.345 -9.028 1.00 105.74 335 THR B N 1
ATOM 12159 C CA . THR C 1 335 ? 68.838 -22.168 -9.273 1.00 106.02 335 THR B CA 1
ATOM 12160 C C . THR C 1 335 ? 68.414 -23.628 -9.396 1.00 102.41 335 THR B C 1
ATOM 12161 O O . THR C 1 335 ? 67.236 -23.972 -9.292 1.00 104.84 335 THR B O 1
ATOM 12165 N N . GLY C 1 336 ? 69.393 -24.500 -9.624 1.00 101.19 336 GLY B N 1
ATOM 12166 C CA . GLY C 1 336 ? 69.103 -25.911 -9.797 1.00 95.15 336 GLY B CA 1
ATOM 12167 C C . GLY C 1 336 ? 68.721 -26.640 -8.528 1.00 91.57 336 GLY B C 1
ATOM 12168 O O . GLY C 1 336 ? 68.225 -27.767 -8.613 1.00 85.15 336 GLY B O 1
ATOM 12169 N N . GLU C 1 337 ? 68.933 -26.031 -7.367 1.00 96.74 337 GLU B N 1
ATOM 12170 C CA . GLU C 1 337 ? 68.642 -26.683 -6.101 1.00 88.25 337 GLU B CA 1
ATOM 12171 C C . GLU C 1 337 ? 67.172 -26.515 -5.738 1.00 95.96 337 GLU B C 1
ATOM 12172 O O . GLU C 1 337 ? 66.549 -25.493 -6.034 1.00 97.23 337 GLU B O 1
ATOM 12178 N N . VAL C 1 338 ? 66.620 -27.533 -5.090 1.00 93.42 338 VAL B N 1
ATOM 12179 C CA . VAL C 1 338 ? 65.216 -27.553 -4.698 1.00 90.91 338 VAL B CA 1
ATOM 12180 C C . VAL C 1 338 ? 65.112 -27.107 -3.248 1.00 98.42 338 VAL B C 1
ATOM 12181 O O . VAL C 1 338 ? 65.846 -27.603 -2.385 1.00 88.60 338 VAL B O 1
ATOM 12185 N N . LYS C 1 339 ? 64.206 -26.168 -2.977 1.00 101.84 339 LYS B N 1
ATOM 12186 C CA . LYS C 1 339 ? 64.044 -25.650 -1.624 1.00 99.55 339 LYS B CA 1
ATOM 12187 C C . LYS C 1 339 ? 63.039 -26.461 -0.814 1.00 99.43 339 LYS B C 1
ATOM 12188 O O . LYS C 1 339 ? 63.341 -26.881 0.305 1.00 94.52 339 LYS B O 1
ATOM 12194 N N . ARG C 1 340 ? 61.851 -26.700 -1.360 1.00 98.40 340 ARG B N 1
ATOM 12195 C CA . ARG C 1 340 ? 60.812 -27.388 -0.607 1.00 97.40 340 ARG B CA 1
ATOM 12196 C C . ARG C 1 340 ? 59.759 -27.930 -1.562 1.00 96.51 340 ARG B C 1
ATOM 12197 O O . ARG C 1 340 ? 59.709 -27.568 -2.738 1.00 89.87 340 ARG B O 1
ATOM 12205 N N . VAL C 1 341 ? 58.903 -28.799 -1.024 1.00 90.31 341 VAL B N 1
ATOM 12206 C CA . VAL C 1 341 ? 57.771 -29.376 -1.738 1.00 74.96 341 VAL B CA 1
ATOM 12207 C C . VAL C 1 341 ? 56.501 -29.012 -0.981 1.00 73.89 341 VAL B C 1
ATOM 12208 O O . VAL C 1 341 ? 56.477 -29.057 0.252 1.00 76.70 341 VAL B O 1
ATOM 12212 N N . LYS C 1 342 ? 55.446 -28.653 -1.711 1.00 73.98 342 LYS B N 1
ATOM 12213 C CA . LYS C 1 342 ? 54.244 -28.080 -1.118 1.00 87.13 342 LYS B CA 1
ATOM 12214 C C . LYS C 1 342 ? 53.011 -28.887 -1.500 1.00 85.44 342 LYS B C 1
ATOM 12215 O O . LYS C 1 342 ? 52.881 -29.323 -2.644 1.00 83.43 342 LYS B O 1
ATOM 12221 N N . ILE C 1 343 ? 52.099 -29.065 -0.542 1.00 92.42 343 ILE B N 1
ATOM 12222 C CA . ILE C 1 343 ? 50.863 -29.814 -0.738 1.00 79.89 343 ILE B CA 1
ATOM 12223 C C . ILE C 1 343 ? 49.690 -28.957 -0.289 1.00 79.67 343 ILE B C 1
ATOM 12224 O O . ILE C 1 343 ? 49.781 -28.229 0.708 1.00 92.21 343 ILE B O 1
ATOM 12229 N N . LYS C 1 344 ? 48.587 -29.058 -1.027 1.00 73.41 344 LYS B N 1
ATOM 12230 C CA . LYS C 1 344 ? 47.416 -28.212 -0.868 1.00 79.01 344 LYS B CA 1
ATOM 12231 C C . LYS C 1 344 ? 46.212 -28.988 -1.380 1.00 77.46 344 LYS B C 1
ATOM 12232 O O . LYS C 1 344 ? 46.287 -29.617 -2.434 1.00 79.69 344 LYS B O 1
ATOM 12238 N N . TYR C 1 345 ? 45.117 -28.955 -0.629 1.00 76.92 345 TYR B N 1
ATOM 12239 C CA . TYR C 1 345 ? 43.918 -29.672 -1.043 1.00 72.66 345 TYR B CA 1
ATOM 12240 C C . TYR C 1 345 ? 43.285 -28.980 -2.238 1.00 73.55 345 TYR B C 1
ATOM 12241 O O . TYR C 1 345 ? 43.029 -27.774 -2.210 1.00 78.93 345 TYR B O 1
ATOM 12250 N N . PHE C 1 346 ? 43.040 -29.749 -3.297 1.00 74.91 346 PHE B N 1
ATOM 12251 C CA . PHE C 1 346 ? 42.488 -29.210 -4.530 1.00 73.12 346 PHE B CA 1
ATOM 12252 C C . PHE C 1 346 ? 40.990 -29.460 -4.632 1.00 75.79 346 PHE B C 1
ATOM 12253 O O . PHE C 1 346 ? 40.205 -28.513 -4.588 1.00 76.16 346 PHE B O 1
ATOM 12261 N N . ASP C 1 347 ? 40.575 -30.718 -4.753 1.00 72.60 347 ASP B N 1
ATOM 12262 C CA . ASP C 1 347 ? 39.156 -30.994 -4.964 1.00 67.35 347 ASP B CA 1
ATOM 12263 C C . ASP C 1 347 ? 38.939 -32.494 -4.909 1.00 71.81 347 ASP B C 1
ATOM 12264 O O . ASP C 1 347 ? 39.875 -33.268 -5.069 1.00 73.06 347 ASP B O 1
ATOM 12269 N N . THR C 1 348 ? 37.692 -32.900 -4.715 1.00 73.34 348 THR B N 1
ATOM 12270 C CA . THR C 1 348 ? 37.355 -34.312 -4.595 1.00 74.01 348 THR B CA 1
ATOM 12271 C C . THR C 1 348 ? 36.598 -34.763 -5.836 1.00 64.25 348 THR B C 1
ATOM 12272 O O . THR C 1 348 ? 35.535 -34.224 -6.152 1.00 67.08 348 THR B O 1
ATOM 12276 N N . VAL C 1 349 ? 37.157 -35.743 -6.537 1.00 62.73 349 VAL B N 1
ATOM 12277 C CA . VAL C 1 349 ? 36.533 -36.373 -7.697 1.00 67.39 349 VAL B CA 1
ATOM 12278 C C . VAL C 1 349 ? 36.505 -37.867 -7.401 1.00 65.43 349 VAL B C 1
ATOM 12279 O O . VAL C 1 349 ? 37.061 -38.288 -6.381 1.00 68.35 349 VAL B O 1
ATOM 12283 N N . PRO C 1 350 ? 35.869 -38.701 -8.221 1.00 58.26 350 PRO B N 1
ATOM 12284 C CA . PRO C 1 350 ? 35.908 -40.143 -7.967 1.00 58.22 350 PRO B CA 1
ATOM 12285 C C . PRO C 1 350 ? 37.325 -40.697 -7.965 1.00 58.33 350 PRO B C 1
ATOM 12286 O O . PRO C 1 350 ? 38.267 -40.079 -8.462 1.00 80.28 350 PRO B O 1
ATOM 12290 N N . ILE C 1 351 ? 37.471 -41.882 -7.377 1.00 54.68 351 ILE B N 1
ATOM 12291 C CA . ILE C 1 351 ? 38.742 -42.593 -7.434 1.00 57.15 351 ILE B CA 1
ATOM 12292 C C . ILE C 1 351 ? 38.977 -43.055 -8.862 1.00 68.07 351 ILE B C 1
ATOM 12293 O O . ILE C 1 351 ? 38.082 -43.619 -9.502 1.00 65.62 351 ILE B O 1
ATOM 12298 N N . ALA C 1 352 ? 40.186 -42.832 -9.364 1.00 72.09 352 ALA B N 1
ATOM 12299 C CA . ALA C 1 352 ? 40.468 -42.968 -10.780 1.00 60.50 352 ALA B CA 1
ATOM 12300 C C . ALA C 1 352 ? 41.560 -43.992 -11.034 1.00 61.31 352 ALA B C 1
ATOM 12301 O O . ALA C 1 352 ? 42.447 -44.205 -10.206 1.00 58.84 352 ALA B O 1
ATOM 12303 N N . HIS C 1 353 ? 41.464 -44.637 -12.193 1.00 57.94 353 HIS B N 1
ATOM 12304 C CA . HIS C 1 353 ? 42.581 -45.395 -12.737 1.00 61.79 353 HIS B CA 1
ATOM 12305 C C . HIS C 1 353 ? 43.596 -44.466 -13.389 1.00 67.34 353 HIS B C 1
ATOM 12306 O O . HIS C 1 353 ? 44.806 -44.687 -13.285 1.00 70.08 353 HIS B O 1
ATOM 12313 N N . SER C 1 354 ? 43.110 -43.425 -14.059 1.00 56.93 354 SER B N 1
ATOM 12314 C CA . SER C 1 354 ? 43.930 -42.446 -14.752 1.00 53.72 354 SER B CA 1
ATOM 12315 C C . SER C 1 354 ? 43.273 -41.086 -14.627 1.00 54.15 354 SER B C 1
ATOM 12316 O O . SER C 1 354 ? 42.048 -40.981 -14.671 1.00 60.87 354 SER B O 1
ATOM 12319 N N . LEU C 1 355 ? 44.081 -40.049 -14.470 1.00 54.82 355 LEU B N 1
ATOM 12320 C CA . LEU C 1 355 ? 43.598 -38.679 -14.537 1.00 59.25 355 LEU B CA 1
ATOM 12321 C C . LEU C 1 355 ? 44.403 -37.937 -15.593 1.00 61.97 355 LEU B C 1
ATOM 12322 O O . LEU C 1 355 ? 45.608 -38.151 -15.724 1.00 76.62 355 LEU B O 1
ATOM 12327 N N . CYS C 1 356 ? 43.737 -37.074 -16.353 1.00 66.48 356 CYS B N 1
ATOM 12328 C CA . CYS C 1 356 ? 44.373 -36.400 -17.475 1.00 60.22 356 CYS B CA 1
ATOM 12329 C C . CYS C 1 356 ? 44.011 -34.925 -17.466 1.00 66.68 356 CYS B C 1
ATOM 12330 O O . CYS C 1 356 ? 42.858 -34.569 -17.228 1.00 69.53 356 CYS B O 1
ATOM 12333 N N . ILE C 1 357 ? 44.991 -34.068 -17.733 1.00 63.75 357 ILE B N 1
ATOM 12334 C CA . ILE C 1 357 ? 44.781 -32.627 -17.796 1.00 60.21 357 ILE B CA 1
ATOM 12335 C C . ILE C 1 357 ? 44.998 -32.181 -19.233 1.00 65.36 357 ILE B C 1
ATOM 12336 O O . ILE C 1 357 ? 46.103 -32.308 -19.772 1.00 65.07 357 ILE B O 1
ATOM 12341 N N . LEU C 1 358 ? 43.943 -31.661 -19.846 1.00 62.29 358 LEU B N 1
ATOM 12342 C CA . LEU C 1 358 ? 43.970 -31.219 -21.229 1.00 65.51 358 LEU B CA 1
ATOM 12343 C C . LEU C 1 358 ? 44.452 -29.778 -21.309 1.00 74.47 358 LEU B C 1
ATOM 12344 O O . LEU C 1 358 ? 44.127 -28.957 -20.452 1.00 78.69 358 LEU B O 1
ATOM 12349 N N . LYS C 1 359 ? 45.225 -29.476 -22.355 1.00 83.43 359 LYS B N 1
ATOM 12350 C CA . LYS C 1 359 ? 45.788 -28.139 -22.503 1.00 69.39 359 LYS B CA 1
ATOM 12351 C C . LYS C 1 359 ? 44.707 -27.074 -22.587 1.00 68.01 359 LYS B C 1
ATOM 12352 O O . LYS C 1 359 ? 44.945 -25.921 -22.220 1.00 77.89 359 LYS B O 1
ATOM 12358 N N . SER C 1 360 ? 43.520 -27.436 -23.053 1.00 61.23 360 SER B N 1
ATOM 12359 C CA . SER C 1 360 ? 42.407 -26.504 -23.153 1.00 60.85 360 SER B CA 1
ATOM 12360 C C . SER C 1 360 ? 41.693 -26.277 -21.828 1.00 66.65 360 SER B C 1
ATOM 12361 O O . SER C 1 360 ? 40.645 -25.627 -21.819 1.00 76.78 360 SER B O 1
ATOM 12364 N N . GLY C 1 361 ? 42.226 -26.791 -20.722 1.00 76.75 361 GLY B N 1
ATOM 12365 C CA . GLY C 1 361 ? 41.691 -26.498 -19.405 1.00 71.20 361 GLY B CA 1
ATOM 12366 C C . GLY C 1 361 ? 40.593 -27.425 -18.928 1.00 72.97 361 GLY B C 1
ATOM 12367 O O . GLY C 1 361 ? 39.555 -26.964 -18.448 1.00 71.56 361 GLY B O 1
ATOM 12368 N N . PHE C 1 362 ? 40.805 -28.732 -19.045 1.00 75.18 362 PHE B N 1
ATOM 12369 C CA . PHE C 1 362 ? 39.818 -29.714 -18.623 1.00 70.39 362 PHE B CA 1
ATOM 12370 C C . PHE C 1 362 ? 40.514 -30.864 -17.913 1.00 69.58 362 PHE B C 1
ATOM 12371 O O . PHE C 1 362 ? 41.702 -31.115 -18.112 1.00 71.43 362 PHE B O 1
ATOM 12379 N N . LEU C 1 363 ? 39.754 -31.566 -17.079 1.00 71.65 363 LEU B N 1
ATOM 12380 C CA . LEU C 1 363 ? 40.244 -32.731 -16.351 1.00 63.23 363 LEU B CA 1
ATOM 12381 C C . LEU C 1 363 ? 39.382 -33.928 -16.713 1.00 59.66 363 LEU B C 1
ATOM 12382 O O . LEU C 1 363 ? 38.166 -33.903 -16.509 1.00 63.86 363 LEU B O 1
ATOM 12387 N N . PHE C 1 364 ? 40.008 -34.963 -17.257 1.00 65.75 364 PHE B N 1
ATOM 12388 C CA . PHE C 1 364 ? 39.333 -36.208 -17.595 1.00 65.13 364 PHE B CA 1
ATOM 12389 C C . PHE C 1 364 ? 39.678 -37.244 -16.537 1.00 66.45 364 PHE B C 1
ATOM 12390 O O . PHE C 1 364 ? 40.851 -37.587 -16.360 1.00 68.07 364 PHE B O 1
ATOM 12398 N N . VAL C 1 365 ? 38.659 -37.728 -15.836 1.00 62.49 365 VAL B N 1
ATOM 12399 C CA . VAL C 1 365 ? 38.814 -38.687 -14.752 1.00 63.01 365 VAL B CA 1
ATOM 12400 C C . VAL C 1 365 ? 38.288 -40.024 -15.245 1.00 65.03 365 VAL B C 1
ATOM 12401 O O . VAL C 1 365 ? 37.092 -40.173 -15.508 1.00 68.29 365 VAL B O 1
ATOM 12405 N N . ALA C 1 366 ? 39.180 -40.997 -15.383 1.00 63.28 366 ALA B N 1
ATOM 12406 C CA . ALA C 1 366 ? 38.795 -42.363 -15.720 1.00 66.29 366 ALA B CA 1
ATOM 12407 C C . ALA C 1 366 ? 38.530 -43.089 -14.412 1.00 73.72 366 ALA B C 1
ATOM 12408 O O . ALA C 1 366 ? 39.459 -43.515 -13.727 1.00 63.90 366 ALA B O 1
ATOM 12410 N N . SER C 1 367 ? 37.255 -43.222 -14.065 1.00 72.09 367 SER B N 1
ATOM 12411 C CA . SER C 1 367 ? 36.875 -43.802 -12.789 1.00 65.19 367 SER B CA 1
ATOM 12412 C C . SER C 1 367 ? 37.224 -45.282 -12.742 1.00 71.52 367 SER B C 1
ATOM 12413 O O . SER C 1 367 ? 37.052 -46.008 -13.721 1.00 67.77 367 SER B O 1
ATOM 12416 N N . GLU C 1 368 ? 37.719 -45.732 -11.590 1.00 70.75 368 GLU B N 1
ATOM 12417 C CA . GLU C 1 368 ? 37.940 -47.160 -11.415 1.00 65.53 368 GLU B CA 1
ATOM 12418 C C . GLU C 1 368 ? 36.621 -47.910 -11.364 1.00 65.07 368 GLU B C 1
ATOM 12419 O O . GLU C 1 368 ? 36.552 -49.065 -11.790 1.00 66.97 368 GLU B O 1
ATOM 12425 N N . PHE C 1 369 ? 35.574 -47.266 -10.853 1.00 64.54 369 PHE B N 1
ATOM 12426 C CA . PHE C 1 369 ? 34.225 -47.808 -10.837 1.00 59.81 369 PHE B CA 1
ATOM 12427 C C . PHE C 1 369 ? 33.241 -46.669 -11.047 1.00 65.58 369 PHE B C 1
ATOM 12428 O O . PHE C 1 369 ? 33.450 -45.557 -10.558 1.00 62.78 369 PHE B O 1
ATOM 12436 N N . GLY C 1 370 ? 32.170 -46.953 -11.760 1.00 68.89 370 GLY B N 1
ATOM 12437 C CA . GLY C 1 370 ? 31.126 -45.974 -11.955 1.00 75.72 370 GLY B CA 1
ATOM 12438 C C . GLY C 1 370 ? 31.316 -45.162 -13.214 1.00 72.55 370 GLY B C 1
ATOM 12439 O O . GLY C 1 370 ? 32.176 -45.433 -14.054 1.00 73.26 370 GLY B O 1
ATOM 12440 N N . ASN C 1 371 ? 30.477 -44.139 -13.341 1.00 63.57 371 ASN B N 1
ATOM 12441 C CA . ASN C 1 371 ? 30.555 -43.250 -14.486 1.00 62.63 371 ASN B CA 1
ATOM 12442 C C . ASN C 1 371 ? 31.880 -42.500 -14.492 1.00 69.44 371 ASN B C 1
ATOM 12443 O O . ASN C 1 371 ? 32.517 -42.301 -13.459 1.00 68.64 371 ASN B O 1
ATOM 12448 N N . HIS C 1 372 ? 32.298 -42.086 -15.681 1.00 69.45 372 HIS B N 1
ATOM 12449 C CA . HIS C 1 372 ? 33.502 -41.280 -15.796 1.00 63.05 372 HIS B CA 1
ATOM 12450 C C . HIS C 1 372 ? 33.131 -39.805 -15.770 1.00 70.38 372 HIS B C 1
ATOM 12451 O O . HIS C 1 372 ? 31.994 -39.427 -16.047 1.00 76.96 372 HIS B O 1
ATOM 12458 N N . HIS C 1 373 ? 34.092 -38.967 -15.407 1.00 65.68 373 HIS B N 1
ATOM 12459 C CA . HIS C 1 373 ? 33.816 -37.557 -15.182 1.00 76.03 373 HIS B CA 1
ATOM 12460 C C . HIS C 1 373 ? 34.705 -36.682 -16.049 1.00 73.28 373 HIS B C 1
ATOM 12461 O O . HIS C 1 373 ? 35.898 -36.950 -16.204 1.00 65.80 373 HIS B O 1
ATOM 12468 N N . PHE C 1 374 ? 34.106 -35.638 -16.615 1.00 71.35 374 PHE B N 1
ATOM 12469 C CA . PHE C 1 374 ? 34.811 -34.647 -17.420 1.00 59.31 374 PHE B CA 1
ATOM 12470 C C . PHE C 1 374 ? 34.523 -33.282 -16.817 1.00 59.58 374 PHE B C 1
ATOM 12471 O O . PHE C 1 374 ? 33.393 -32.786 -16.907 1.00 70.59 374 PHE B O 1
ATOM 12479 N N . TYR C 1 375 ? 35.539 -32.695 -16.189 1.00 58.06 375 TYR B N 1
ATOM 12480 C CA . TYR C 1 375 ? 35.468 -31.401 -15.530 1.00 62.10 375 TYR B CA 1
ATOM 12481 C C . TYR C 1 375 ? 36.149 -30.327 -16.369 1.00 67.54 375 TYR B C 1
ATOM 12482 O O . TYR C 1 375 ? 37.006 -30.606 -17.210 1.00 67.50 375 TYR B O 1
ATOM 12491 N N . GLN C 1 376 ? 35.778 -29.084 -16.098 1.00 73.93 376 GLN B N 1
ATOM 12492 C CA . GLN C 1 376 ? 36.485 -27.915 -16.589 1.00 66.55 376 GLN B CA 1
ATOM 12493 C C . GLN C 1 376 ? 37.104 -27.189 -15.405 1.00 73.81 376 GLN B C 1
ATOM 12494 O O . GLN C 1 376 ? 36.537 -27.167 -14.312 1.00 81.38 376 GLN B O 1
ATOM 12500 N N . PHE C 1 377 ? 38.281 -26.615 -15.618 1.00 70.45 377 PHE B N 1
ATOM 12501 C CA . PHE C 1 377 ? 38.944 -25.832 -14.578 1.00 74.33 377 PHE B CA 1
ATOM 12502 C C . PHE C 1 377 ? 38.282 -24.462 -14.517 1.00 87.59 377 PHE B C 1
ATOM 12503 O O . PHE C 1 377 ? 38.520 -23.607 -15.370 1.00 94.51 377 PHE B O 1
ATOM 12511 N N . GLU C 1 378 ? 37.427 -24.250 -13.516 1.00 99.37 378 GLU B N 1
ATOM 12512 C CA . GLU C 1 378 ? 36.914 -22.905 -13.280 1.00 114.44 378 GLU B CA 1
ATOM 12513 C C . GLU C 1 378 ? 38.047 -21.951 -12.946 1.00 115.49 378 GLU B C 1
ATOM 12514 O O . GLU C 1 378 ? 38.022 -20.782 -13.347 1.00 115.85 378 GLU B O 1
ATOM 12520 N N . LYS C 1 379 ? 39.051 -22.442 -12.233 1.00 112.63 379 LYS B N 1
ATOM 12521 C CA . LYS C 1 379 ? 40.239 -21.684 -11.869 1.00 133.53 379 LYS B CA 1
ATOM 12522 C C . LYS C 1 379 ? 41.268 -22.690 -11.374 1.00 150.38 379 LYS B C 1
ATOM 12523 O O . LYS C 1 379 ? 40.947 -23.850 -11.107 1.00 134.54 379 LYS B O 1
ATOM 12529 N N . LEU C 1 380 ? 42.514 -22.235 -11.260 1.00 175.78 380 LEU B N 1
ATOM 12530 C CA . LEU C 1 380 ? 43.556 -23.085 -10.696 1.00 161.02 380 LEU B CA 1
ATOM 12531 C C . LEU C 1 380 ? 43.489 -23.027 -9.176 1.00 150.87 380 LEU B C 1
ATOM 12532 O O . LEU C 1 380 ? 42.453 -22.667 -8.607 1.00 153.97 380 LEU B O 1
ATOM 12537 N N . GLY C 1 381 ? 44.580 -23.380 -8.505 1.00 140.76 381 GLY B N 1
ATOM 12538 C CA . GLY C 1 381 ? 44.606 -23.326 -7.059 1.00 146.38 381 GLY B CA 1
ATOM 12539 C C . GLY C 1 381 ? 45.173 -22.027 -6.525 1.00 168.25 381 GLY B C 1
ATOM 12540 O O . GLY C 1 381 ? 46.367 -21.945 -6.222 1.00 162.17 381 GLY B O 1
ATOM 12541 N N . ASP C 1 382 ? 44.328 -21.003 -6.414 1.00 178.40 382 ASP B N 1
ATOM 12542 C CA . ASP C 1 382 ? 44.751 -19.749 -5.811 1.00 176.14 382 ASP B CA 1
ATOM 12543 C C . ASP C 1 382 ? 45.175 -19.981 -4.365 1.00 180.52 382 ASP B C 1
ATOM 12544 O O . ASP C 1 382 ? 44.797 -20.968 -3.728 1.00 184.92 382 ASP B O 1
ATOM 12549 N N . ASP C 1 383 ? 45.974 -19.050 -3.842 1.00 184.09 383 ASP B N 1
ATOM 12550 C CA . ASP C 1 383 ? 46.364 -19.128 -2.440 1.00 184.01 383 ASP B CA 1
ATOM 12551 C C . ASP C 1 383 ? 45.163 -19.031 -1.509 1.00 180.71 383 ASP B C 1
ATOM 12552 O O . ASP C 1 383 ? 45.230 -19.514 -0.373 1.00 170.21 383 ASP B O 1
ATOM 12557 N N . ASP C 1 384 ? 44.066 -18.437 -1.967 1.00 182.76 384 ASP B N 1
ATOM 12558 C CA . ASP C 1 384 ? 42.914 -18.228 -1.106 1.00 182.38 384 ASP B CA 1
ATOM 12559 C C . ASP C 1 384 ? 42.170 -19.533 -0.849 1.00 177.43 384 ASP B C 1
ATOM 12560 O O . ASP C 1 384 ? 42.166 -20.449 -1.677 1.00 167.96 384 ASP B O 1
ATOM 12565 N N . ASP C 1 385 ? 41.574 -19.607 0.347 1.00 172.88 385 ASP B N 1
ATOM 12566 C CA . ASP C 1 385 ? 40.623 -20.623 0.794 1.00 174.51 385 ASP B CA 1
ATOM 12567 C C . ASP C 1 385 ? 41.294 -21.871 1.362 1.00 173.40 385 ASP B C 1
ATOM 12568 O O . ASP C 1 385 ? 40.659 -22.604 2.126 1.00 179.62 385 ASP B O 1
ATOM 12573 N N . GLU C 1 386 ? 42.566 -22.122 1.038 1.00 162.31 386 GLU B N 1
ATOM 12574 C CA . GLU C 1 386 ? 43.135 -23.416 1.391 1.00 151.01 386 GLU B CA 1
ATOM 12575 C C . GLU C 1 386 ? 44.481 -23.308 2.094 1.00 124.77 386 GLU B C 1
ATOM 12576 O O . GLU C 1 386 ? 45.339 -22.517 1.688 1.00 127.43 386 GLU B O 1
ATOM 12582 N N . PRO C 1 387 ? 44.692 -24.093 3.149 1.00 105.24 387 PRO B N 1
ATOM 12583 C CA . PRO C 1 387 ? 46.014 -24.156 3.780 1.00 104.06 387 PRO B CA 1
ATOM 12584 C C . PRO C 1 387 ? 47.002 -24.933 2.922 1.00 96.13 387 PRO B C 1
ATOM 12585 O O . PRO C 1 387 ? 46.641 -25.615 1.964 1.00 104.50 387 PRO B O 1
ATOM 12589 N N . GLU C 1 388 ? 48.274 -24.835 3.303 1.00 90.09 388 GLU B N 1
ATOM 12590 C CA . GLU C 1 388 ? 49.379 -25.379 2.527 1.00 86.69 388 GLU B CA 1
ATOM 12591 C C . GLU C 1 388 ? 50.430 -25.933 3.477 1.00 85.66 388 GLU B C 1
ATOM 12592 O O . GLU C 1 388 ? 50.605 -25.424 4.585 1.00 101.26 388 GLU B O 1
ATOM 12598 N N . PHE C 1 389 ? 51.135 -26.976 3.041 1.00 76.27 389 PHE B N 1
ATOM 12599 C CA . PHE C 1 389 ? 52.141 -27.601 3.891 1.00 75.03 389 PHE B CA 1
ATOM 12600 C C . PHE C 1 389 ? 53.405 -27.866 3.089 1.00 80.36 389 PHE B C 1
ATOM 12601 O O . PHE C 1 389 ? 53.333 -28.227 1.915 1.00 85.26 389 PHE B O 1
ATOM 12609 N N . THR C 1 390 ? 54.561 -27.679 3.725 1.00 86.92 390 THR B N 1
ATOM 12610 C CA . THR C 1 390 ? 55.847 -27.749 3.046 1.00 74.83 390 THR B CA 1
ATOM 12611 C C . THR C 1 390 ? 56.789 -28.691 3.778 1.00 78.00 390 THR B C 1
ATOM 12612 O O . THR C 1 390 ? 56.655 -28.934 4.977 1.00 88.68 390 THR B O 1
ATOM 12616 N N . SER C 1 391 ? 57.778 -29.188 3.038 1.00 82.89 391 SER B N 1
ATOM 12617 C CA . SER C 1 391 ? 58.809 -30.066 3.575 1.00 95.06 391 SER B CA 1
ATOM 12618 C C . SER C 1 391 ? 59.739 -29.370 4.560 1.00 96.94 391 SER B C 1
ATOM 12619 O O . SER C 1 391 ? 60.646 -30.024 5.087 1.00 92.07 391 SER B O 1
ATOM 12622 N N . ASP C 1 392 ? 59.556 -28.074 4.816 1.00 92.36 392 ASP B N 1
ATOM 12623 C CA . ASP C 1 392 ? 60.368 -27.417 5.833 1.00 92.09 392 ASP B CA 1
ATOM 12624 C C . ASP C 1 392 ? 60.071 -27.971 7.219 1.00 98.87 392 ASP B C 1
ATOM 12625 O O . ASP C 1 392 ? 60.974 -28.055 8.059 1.00 92.92 392 ASP B O 1
ATOM 12630 N N . ASP C 1 393 ? 58.824 -28.370 7.465 1.00 92.73 393 ASP B N 1
ATOM 12631 C CA . ASP C 1 393 ? 58.365 -28.764 8.790 1.00 92.43 393 ASP B CA 1
ATOM 12632 C C . ASP C 1 393 ? 58.044 -30.252 8.882 1.00 90.57 393 ASP B C 1
ATOM 12633 O O . ASP C 1 393 ? 57.235 -30.663 9.713 1.00 93.30 393 ASP B O 1
ATOM 12638 N N . PHE C 1 394 ? 58.666 -31.073 8.041 1.00 95.41 394 PHE B N 1
ATOM 12639 C CA . PHE C 1 394 ? 58.423 -32.508 8.039 1.00 86.55 394 PHE B CA 1
ATOM 12640 C C . PHE C 1 394 ? 59.704 -33.211 7.628 1.00 89.60 394 PHE B C 1
ATOM 12641 O O . PHE C 1 394 ? 60.478 -32.666 6.832 1.00 98.12 394 PHE B O 1
ATOM 12649 N N . PRO C 1 395 ? 59.960 -34.406 8.147 1.00 83.47 395 PRO B N 1
ATOM 12650 C CA . PRO C 1 395 ? 61.295 -35.000 8.010 1.00 100.30 395 PRO B CA 1
ATOM 12651 C C . PRO C 1 395 ? 61.433 -35.954 6.834 1.00 100.36 395 PRO B C 1
ATOM 12652 O O . PRO C 1 395 ? 60.554 -36.784 6.600 1.00 101.63 395 PRO B O 1
ATOM 12656 N N . ALA C 1 396 ? 62.547 -35.862 6.103 1.00 108.40 396 ALA B N 1
ATOM 12657 C CA . ALA C 1 396 ? 62.803 -36.800 5.014 1.00 100.86 396 ALA B CA 1
ATOM 12658 C C . ALA C 1 396 ? 62.858 -38.239 5.507 1.00 93.65 396 ALA B C 1
ATOM 12659 O O . ALA C 1 396 ? 62.516 -39.162 4.763 1.00 94.01 396 ALA B O 1
ATOM 12661 N N . ASP C 1 397 ? 63.302 -38.454 6.740 1.00 95.52 397 ASP B N 1
ATOM 12662 C CA . ASP C 1 397 ? 63.255 -39.781 7.336 1.00 99.43 397 ASP B CA 1
ATOM 12663 C C . ASP C 1 397 ? 61.800 -40.191 7.515 1.00 101.02 397 ASP B C 1
ATOM 12664 O O . ASP C 1 397 ? 61.024 -39.473 8.152 1.00 102.20 397 ASP B O 1
ATOM 12669 N N . TRP C 1 398 ? 61.423 -41.338 6.951 1.00 94.54 398 TRP B N 1
ATOM 12670 C CA . TRP C 1 398 ? 60.051 -41.798 7.117 1.00 87.78 398 TRP B CA 1
ATOM 12671 C C . TRP C 1 398 ? 59.790 -42.286 8.534 1.00 95.30 398 TRP B C 1
ATOM 12672 O O . TRP C 1 398 ? 58.650 -42.226 9.007 1.00 107.54 398 TRP B O 1
ATOM 12683 N N . ASN C 1 399 ? 60.825 -42.755 9.229 1.00 97.11 399 ASN B N 1
ATOM 12684 C CA . ASN C 1 399 ? 60.677 -43.261 10.587 1.00 97.47 399 ASN B CA 1
ATOM 12685 C C . ASN C 1 399 ? 60.639 -42.160 11.637 1.00 100.84 399 ASN B C 1
ATOM 12686 O O . ASN C 1 399 ? 60.240 -42.428 12.774 1.00 95.37 399 ASN B O 1
ATOM 12691 N N . ALA C 1 400 ? 61.043 -40.944 11.294 1.00 102.30 400 ALA B N 1
ATOM 12692 C CA . ALA C 1 400 ? 61.081 -39.878 12.277 1.00 99.58 400 ALA B CA 1
ATOM 12693 C C . ALA C 1 400 ? 59.665 -39.452 12.653 1.00 98.74 400 ALA B C 1
ATOM 12694 O O . ALA C 1 400 ? 58.763 -39.456 11.814 1.00 103.28 400 ALA B O 1
ATOM 12696 N N . PRO C 1 401 ? 59.445 -39.080 13.909 1.00 93.02 401 PRO B N 1
ATOM 12697 C CA . PRO C 1 401 ? 58.112 -38.636 14.318 1.00 86.85 401 PRO B CA 1
ATOM 12698 C C . PRO C 1 401 ? 57.800 -37.257 13.768 1.00 77.67 401 PRO B C 1
ATOM 12699 O O . PRO C 1 401 ? 58.685 -36.457 13.471 1.00 77.42 401 PRO B O 1
ATOM 12703 N N . TYR C 1 402 ? 56.508 -36.989 13.637 1.00 71.03 402 TYR B N 1
ATOM 12704 C CA . TYR C 1 402 ? 56.033 -35.706 13.144 1.00 84.89 402 TYR B CA 1
ATOM 12705 C C . TYR C 1 402 ? 54.592 -35.540 13.595 1.00 83.62 402 TYR B C 1
ATOM 12706 O O . TYR C 1 402 ? 53.969 -36.473 14.101 1.00 88.53 402 TYR B O 1
ATOM 12715 N N . ASN C 1 403 ? 54.068 -34.336 13.405 1.00 77.07 403 ASN B N 1
ATOM 12716 C CA . ASN C 1 403 ? 52.725 -34.026 13.857 1.00 92.17 403 ASN B CA 1
ATOM 12717 C C . ASN C 1 403 ? 51.753 -34.198 12.710 1.00 87.51 403 ASN B C 1
ATOM 12718 O O . ASN C 1 403 ? 51.863 -33.482 11.703 1.00 93.40 403 ASN B O 1
ATOM 12723 N N . PRO C 1 404 ? 50.799 -35.118 12.805 1.00 82.07 404 PRO B N 1
ATOM 12724 C CA . PRO C 1 404 ? 49.812 -35.270 11.733 1.00 83.17 404 PRO B CA 1
ATOM 12725 C C . PRO C 1 404 ? 49.085 -33.965 11.442 1.00 80.87 404 PRO B C 1
ATOM 12726 O O . PRO C 1 404 ? 49.038 -33.050 12.259 1.00 78.91 404 PRO B O 1
ATOM 12730 N N . VAL C 1 405 ? 48.494 -33.906 10.254 1.00 74.37 405 VAL B N 1
ATOM 12731 C CA . VAL C 1 405 ? 47.906 -32.685 9.724 1.00 73.44 405 VAL B CA 1
ATOM 12732 C C . VAL C 1 405 ? 46.570 -33.042 9.092 1.00 72.02 405 VAL B C 1
ATOM 12733 O O . VAL C 1 405 ? 46.409 -34.123 8.522 1.00 76.20 405 VAL B O 1
ATOM 12737 N N . TYR C 1 406 ? 45.600 -32.140 9.213 1.00 71.43 406 TYR B N 1
ATOM 12738 C CA . TYR C 1 406 ? 44.227 -32.431 8.841 1.00 82.55 406 TYR B CA 1
ATOM 12739 C C . TYR C 1 406 ? 43.702 -31.366 7.889 1.00 83.60 406 TYR B C 1
ATOM 12740 O O . TYR C 1 406 ? 44.189 -30.236 7.857 1.00 93.56 406 TYR B O 1
ATOM 12749 N N . PHE C 1 407 ? 42.697 -31.752 7.104 1.00 83.65 407 PHE B N 1
ATOM 12750 C CA . PHE C 1 407 ? 42.017 -30.853 6.186 1.00 80.49 407 PHE B CA 1
ATOM 12751 C C . PHE C 1 407 ? 40.534 -31.191 6.176 1.00 83.22 407 PHE B C 1
ATOM 12752 O O . PHE C 1 407 ? 40.123 -32.284 6.568 1.00 84.73 407 PHE B O 1
ATOM 12760 N N . LYS C 1 408 ? 39.735 -30.244 5.706 1.00 72.68 408 LYS B N 1
ATOM 12761 C CA . LYS C 1 408 ? 38.280 -30.381 5.699 1.00 82.67 408 LYS B CA 1
ATOM 12762 C C . LYS C 1 408 ? 37.765 -30.445 4.270 1.00 82.56 408 LYS B C 1
ATOM 12763 O O . LYS C 1 408 ? 37.795 -29.423 3.559 1.00 91.77 408 LYS B O 1
ATOM 12769 N N . PRO C 1 409 ? 37.284 -31.594 3.804 1.00 71.71 409 PRO B N 1
ATOM 12770 C CA . PRO C 1 409 ? 36.725 -31.671 2.451 1.00 74.65 409 PRO B CA 1
ATOM 12771 C C . PRO C 1 409 ? 35.519 -30.760 2.286 1.00 77.28 409 PRO B C 1
ATOM 12772 O O . PRO C 1 409 ? 34.906 -30.316 3.256 1.00 91.35 409 PRO B O 1
ATOM 12776 N N . ARG C 1 410 ? 35.172 -30.493 1.034 1.00 68.70 410 ARG B N 1
ATOM 12777 C CA . ARG C 1 410 ? 34.074 -29.594 0.709 1.00 62.39 410 ARG B CA 1
ATOM 12778 C C . ARG C 1 410 ? 33.774 -29.721 -0.780 1.00 70.03 410 ARG B C 1
ATOM 12779 O O . ARG C 1 410 ? 34.607 -30.222 -1.536 1.00 83.88 410 ARG B O 1
ATOM 12787 N N . PRO C 1 411 ? 32.588 -29.282 -1.217 1.00 69.30 411 PRO B N 1
ATOM 12788 C CA . PRO C 1 411 ? 32.229 -29.400 -2.638 1.00 87.57 411 PRO B CA 1
ATOM 12789 C C . PRO C 1 411 ? 33.171 -28.670 -3.577 1.00 89.80 411 PRO B C 1
ATOM 12790 O O . PRO C 1 411 ? 34.094 -27.983 -3.139 1.00 97.28 411 PRO B O 1
ATOM 12794 N N . LEU C 1 412 ? 32.924 -28.804 -4.877 1.00 89.68 412 LEU B N 1
ATOM 12795 C CA . LEU C 1 412 ? 33.866 -28.337 -5.884 1.00 82.36 412 LEU B CA 1
ATOM 12796 C C . LEU C 1 412 ? 34.029 -26.825 -5.835 1.00 88.02 412 LEU B C 1
ATOM 12797 O O . LEU C 1 412 ? 33.046 -26.080 -5.882 1.00 94.46 412 LEU B O 1
ATOM 12802 N N . GLU C 1 413 ? 35.276 -26.380 -5.745 1.00 88.71 413 GLU B N 1
ATOM 12803 C CA . GLU C 1 413 ? 35.630 -24.973 -5.843 1.00 90.04 413 GLU B CA 1
ATOM 12804 C C . GLU C 1 413 ? 36.501 -24.653 -7.045 1.00 89.32 413 GLU B C 1
ATOM 12805 O O . GLU C 1 413 ? 36.413 -23.545 -7.575 1.00 94.89 413 GLU B O 1
ATOM 12811 N N . ASN C 1 414 ? 37.334 -25.593 -7.487 1.00 86.08 414 ASN B N 1
ATOM 12812 C CA . ASN C 1 414 ? 38.244 -25.379 -8.599 1.00 86.24 414 ASN B CA 1
ATOM 12813 C C . ASN C 1 414 ? 37.841 -26.119 -9.863 1.00 82.94 414 ASN B C 1
ATOM 12814 O O . ASN C 1 414 ? 38.456 -25.896 -10.910 1.00 88.02 414 ASN B O 1
ATOM 12819 N N . LEU C 1 415 ? 36.838 -26.988 -9.799 1.00 72.61 415 LEU B N 1
ATOM 12820 C CA . LEU C 1 415 ? 36.380 -27.733 -10.958 1.00 64.24 415 LEU B CA 1
ATOM 12821 C C . LEU C 1 415 ? 34.886 -27.529 -11.133 1.00 62.64 415 LEU B C 1
ATOM 12822 O O . LEU C 1 415 ? 34.185 -27.095 -10.220 1.00 76.21 415 LEU B O 1
ATOM 12827 N N . VAL C 1 416 ? 34.409 -27.834 -12.332 1.00 57.88 416 VAL B N 1
ATOM 12828 C CA . VAL C 1 416 ? 32.987 -27.818 -12.644 1.00 55.82 416 VAL B CA 1
ATOM 12829 C C . VAL C 1 416 ? 32.710 -29.016 -13.535 1.00 64.46 416 VAL B C 1
ATOM 12830 O O . VAL C 1 416 ? 33.290 -29.130 -14.618 1.00 69.42 416 VAL B O 1
ATOM 12834 N N . LEU C 1 417 ? 31.845 -29.914 -13.081 1.00 62.28 417 LEU B N 1
ATOM 12835 C CA . LEU C 1 417 ? 31.507 -31.088 -13.871 1.00 62.60 417 LEU B CA 1
ATOM 12836 C C . LEU C 1 417 ? 30.746 -30.664 -15.114 1.00 62.90 417 LEU B C 1
ATOM 12837 O O . LEU C 1 417 ? 29.696 -30.023 -15.017 1.00 75.45 417 LEU B O 1
ATOM 12842 N N . VAL C 1 418 ? 31.272 -31.015 -16.282 1.00 63.08 418 VAL B N 1
ATOM 12843 C CA . VAL C 1 418 ? 30.620 -30.671 -17.534 1.00 63.10 418 VAL B CA 1
ATOM 12844 C C . VAL C 1 418 ? 30.139 -31.887 -18.305 1.00 64.34 418 VAL B C 1
ATOM 12845 O O . VAL C 1 418 ? 29.272 -31.738 -19.181 1.00 60.55 418 VAL B O 1
ATOM 12849 N N . GLU C 1 419 ? 30.643 -33.087 -18.029 1.00 61.87 419 GLU B N 1
ATOM 12850 C CA . GLU C 1 419 ? 29.978 -34.267 -18.563 1.00 67.60 419 GLU B CA 1
ATOM 12851 C C . GLU C 1 419 ? 30.149 -35.439 -17.612 1.00 72.68 419 GLU B C 1
ATOM 12852 O O . GLU C 1 419 ? 31.222 -35.637 -17.040 1.00 72.26 419 GLU B O 1
ATOM 12858 N N . SER C 1 420 ? 29.073 -36.203 -17.453 1.00 73.02 420 SER B N 1
ATOM 12859 C CA . SER C 1 420 ? 29.068 -37.479 -16.751 1.00 63.83 420 SER B CA 1
ATOM 12860 C C . SER C 1 420 ? 28.890 -38.558 -17.810 1.00 66.75 420 SER B C 1
ATOM 12861 O O . SER C 1 420 ? 27.827 -38.654 -18.429 1.00 77.85 420 SER B O 1
ATOM 12864 N N . ILE C 1 421 ? 29.930 -39.351 -18.031 1.00 58.40 421 ILE B N 1
ATOM 12865 C CA . ILE C 1 421 ? 29.987 -40.299 -19.137 1.00 63.91 421 ILE B CA 1
ATOM 12866 C C . ILE C 1 421 ? 29.540 -41.659 -18.628 1.00 66.53 421 ILE B C 1
ATOM 12867 O O . ILE C 1 421 ? 30.179 -42.240 -17.743 1.00 68.71 421 ILE B O 1
ATOM 12872 N N . ASP C 1 422 ? 28.453 -42.165 -19.206 1.00 70.36 422 ASP B N 1
ATOM 12873 C CA . ASP C 1 422 ? 27.824 -43.389 -18.734 1.00 66.43 422 ASP B CA 1
ATOM 12874 C C . ASP C 1 422 ? 28.802 -44.551 -18.761 1.00 69.77 422 ASP B C 1
ATOM 12875 O O . ASP C 1 422 ? 29.506 -44.767 -19.748 1.00 67.77 422 ASP B O 1
ATOM 12880 N N . SER C 1 423 ? 28.838 -45.301 -17.668 1.00 77.96 423 SER B N 1
ATOM 12881 C CA . SER C 1 423 ? 29.631 -46.513 -17.580 1.00 71.45 423 SER B CA 1
ATOM 12882 C C . SER C 1 423 ? 28.882 -47.535 -16.748 1.00 73.91 423 SER B C 1
ATOM 12883 O O . SER C 1 423 ? 28.172 -47.182 -15.804 1.00 89.22 423 SER B O 1
ATOM 12886 N N . MET C 1 424 ? 29.038 -48.802 -17.112 1.00 63.13 424 MET B N 1
ATOM 12887 C CA . MET C 1 424 ? 28.507 -49.913 -16.339 1.00 71.37 424 MET B CA 1
ATOM 12888 C C . MET C 1 424 ? 29.628 -50.709 -15.678 1.00 69.53 424 MET B C 1
ATOM 12889 O O . MET C 1 424 ? 29.490 -51.910 -15.466 1.00 68.47 424 MET B O 1
ATOM 12894 N N . ASN C 1 425 ? 30.723 -50.038 -15.320 1.00 78.05 425 ASN B N 1
ATOM 12895 C CA . ASN C 1 425 ? 31.970 -50.737 -15.014 1.00 75.84 425 ASN B CA 1
ATOM 12896 C C . ASN C 1 425 ? 31.856 -51.750 -13.883 1.00 90.24 425 ASN B C 1
ATOM 12897 O O . ASN C 1 425 ? 32.462 -52.826 -14.002 1.00 101.80 425 ASN B O 1
ATOM 12902 N N . PRO C 1 426 ? 31.215 -51.514 -12.857 1.00 78.20 426 PRO B N 1
ATOM 12903 C CA . PRO C 1 426 ? 30.977 -52.668 -11.972 1.00 55.58 426 PRO B CA 1
ATOM 12904 C C . PRO C 1 426 ? 29.608 -53.279 -12.267 1.00 69.94 426 PRO B C 1
ATOM 12905 O O . PRO C 1 426 ? 28.627 -53.074 -11.564 1.00 85.46 426 PRO B O 1
ATOM 12909 N N . LEU C 1 427 ? 29.547 -54.032 -13.352 1.00 53.78 427 LEU B N 1
ATOM 12910 C CA . LEU C 1 427 ? 28.304 -54.666 -13.784 1.00 58.42 427 LEU B CA 1
ATOM 12911 C C . LEU C 1 427 ? 28.128 -55.948 -12.981 1.00 60.48 427 LEU B C 1
ATOM 12912 O O . LEU C 1 427 ? 28.681 -56.994 -13.318 1.00 54.61 427 LEU B O 1
ATOM 12917 N N . VAL C 1 428 ? 27.352 -55.860 -11.905 1.00 60.67 428 VAL B N 1
ATOM 12918 C CA . VAL C 1 428 ? 27.167 -57.001 -11.017 1.00 58.74 428 VAL B CA 1
ATOM 12919 C C . VAL C 1 428 ? 26.217 -58.022 -11.626 1.00 71.17 428 VAL B C 1
ATOM 12920 O O . VAL C 1 428 ? 26.304 -59.214 -11.319 1.00 75.62 428 VAL B O 1
ATOM 12924 N N . GLY C 1 429 ? 25.306 -57.592 -12.484 1.00 64.20 429 GLY B N 1
ATOM 12925 C CA . GLY C 1 429 ? 24.399 -58.527 -13.110 1.00 64.18 429 GLY B CA 1
ATOM 12926 C C . GLY C 1 429 ? 23.277 -57.811 -13.816 1.00 59.60 429 GLY B C 1
ATOM 12927 O O . GLY C 1 429 ? 23.095 -56.597 -13.697 1.00 57.67 429 GLY B O 1
ATOM 12928 N N . CYS C 1 430 ? 22.506 -58.604 -14.551 1.00 57.50 430 CYS B N 1
ATOM 12929 C CA . CYS C 1 430 ? 21.433 -58.085 -15.375 1.00 62.82 430 CYS B CA 1
ATOM 12930 C C . CYS C 1 430 ? 20.392 -59.173 -15.581 1.00 67.08 430 CYS B C 1
ATOM 12931 O O . CYS C 1 430 ? 20.702 -60.364 -15.542 1.00 73.23 430 CYS B O 1
ATOM 12934 N N . LYS C 1 431 ? 19.153 -58.748 -15.792 1.00 66.97 431 LYS B N 1
ATOM 12935 C CA . LYS C 1 431 ? 18.057 -59.628 -16.157 1.00 73.10 431 LYS B CA 1
ATOM 12936 C C . LYS C 1 431 ? 17.378 -59.079 -17.401 1.00 64.41 431 LYS B C 1
ATOM 12937 O O . LYS C 1 431 ? 17.261 -57.865 -17.570 1.00 63.72 431 LYS B O 1
ATOM 12943 N N . VAL C 1 432 ? 16.954 -59.976 -18.280 1.00 61.87 432 VAL B N 1
ATOM 12944 C CA . VAL C 1 432 ? 16.250 -59.617 -19.503 1.00 56.87 432 VAL B CA 1
ATOM 12945 C C . VAL C 1 432 ? 14.762 -59.791 -19.254 1.00 60.95 432 VAL B C 1
ATOM 12946 O O . VAL C 1 432 ? 14.303 -60.894 -18.944 1.00 74.28 432 VAL B O 1
ATOM 12950 N N . ALA C 1 433 ? 13.999 -58.714 -19.391 1.00 59.68 433 ALA B N 1
ATOM 12951 C CA . ALA C 1 433 ? 12.583 -58.792 -19.073 1.00 68.18 433 ALA B CA 1
ATOM 12952 C C . ALA C 1 433 ? 11.816 -57.750 -19.869 1.00 73.12 433 ALA B C 1
ATOM 12953 O O . ALA C 1 433 ? 12.318 -56.651 -20.109 1.00 87.75 433 ALA B O 1
ATOM 12955 N N . ASN C 1 434 ? 10.601 -58.105 -20.274 1.00 72.68 434 ASN B N 1
ATOM 12956 C CA . ASN C 1 434 ? 9.732 -57.222 -21.044 1.00 70.62 434 ASN B CA 1
ATOM 12957 C C . ASN C 1 434 ? 8.654 -56.697 -20.105 1.00 73.81 434 ASN B C 1
ATOM 12958 O O . ASN C 1 434 ? 7.647 -57.364 -19.864 1.00 85.15 434 ASN B O 1
ATOM 12963 N N . LEU C 1 435 ? 8.864 -55.491 -19.587 1.00 72.22 435 LEU B N 1
ATOM 12964 C CA . LEU C 1 435 ? 7.984 -54.890 -18.597 1.00 74.71 435 LEU B CA 1
ATOM 12965 C C . LEU C 1 435 ? 7.034 -53.852 -19.178 1.00 85.70 435 LEU B C 1
ATOM 12966 O O . LEU C 1 435 ? 6.199 -53.322 -18.441 1.00 89.67 435 LEU B O 1
ATOM 12971 N N . THR C 1 436 ? 7.136 -53.542 -20.467 1.00 83.61 436 THR B N 1
ATOM 12972 C CA . THR C 1 436 ? 6.330 -52.489 -21.065 1.00 77.12 436 THR B CA 1
ATOM 12973 C C . THR C 1 436 ? 5.404 -52.979 -22.165 1.00 77.23 436 THR B C 1
ATOM 12974 O O . THR C 1 436 ? 4.632 -52.181 -22.702 1.00 73.12 436 THR B O 1
ATOM 12978 N N . GLY C 1 437 ? 5.451 -54.257 -22.515 1.00 79.84 437 GLY B N 1
ATOM 12979 C CA . GLY C 1 437 ? 4.661 -54.755 -23.616 1.00 82.71 437 GLY B CA 1
ATOM 12980 C C . GLY C 1 437 ? 5.164 -54.363 -24.984 1.00 91.72 437 GLY B C 1
ATOM 12981 O O . GLY C 1 437 ? 4.533 -54.729 -25.983 1.00 102.38 437 GLY B O 1
ATOM 12982 N N . GLU C 1 438 ? 6.273 -53.632 -25.066 1.00 84.62 438 GLU B N 1
ATOM 12983 C CA . GLU C 1 438 ? 6.879 -53.313 -26.346 1.00 84.40 438 GLU B CA 1
ATOM 12984 C C . GLU C 1 438 ? 7.252 -54.595 -27.088 1.00 88.69 438 GLU B C 1
ATOM 12985 O O . GLU C 1 438 ? 7.192 -55.700 -26.550 1.00 89.09 438 GLU B O 1
ATOM 12991 N N . ASP C 1 439 ? 7.642 -54.435 -28.351 1.00 90.87 439 ASP B N 1
ATOM 12992 C CA . ASP C 1 439 ? 8.005 -55.601 -29.149 1.00 104.98 439 ASP B CA 1
ATOM 12993 C C . ASP C 1 439 ? 9.278 -56.256 -28.641 1.00 98.36 439 ASP B C 1
ATOM 12994 O O . ASP C 1 439 ? 9.409 -57.483 -28.701 1.00 97.78 439 ASP B O 1
ATOM 12999 N N . ALA C 1 440 ? 10.216 -55.469 -28.136 1.00 91.83 440 ALA B N 1
ATOM 13000 C CA . ALA C 1 440 ? 11.482 -56.004 -27.681 1.00 81.55 440 ALA B CA 1
ATOM 13001 C C . ALA C 1 440 ? 11.594 -55.884 -26.175 1.00 77.08 440 ALA B C 1
ATOM 13002 O O . ALA C 1 440 ? 11.302 -54.817 -25.622 1.00 75.40 440 ALA B O 1
ATOM 13004 N N . PRO C 1 441 ? 12.016 -56.933 -25.481 1.00 75.05 441 PRO B N 1
ATOM 13005 C CA . PRO C 1 441 ? 12.241 -56.820 -24.041 1.00 66.48 441 PRO B CA 1
ATOM 13006 C C . PRO C 1 441 ? 13.383 -55.862 -23.759 1.00 61.38 441 PRO B C 1
ATOM 13007 O O . PRO C 1 441 ? 14.112 -55.435 -24.650 1.00 67.50 441 PRO B O 1
ATOM 13011 N N . GLN C 1 442 ? 13.532 -55.525 -22.489 1.00 59.59 442 GLN B N 1
ATOM 13012 C CA . GLN C 1 442 ? 14.576 -54.622 -22.044 1.00 57.28 442 GLN B CA 1
ATOM 13013 C C . GLN C 1 442 ? 15.621 -55.407 -21.271 1.00 57.33 442 GLN B C 1
ATOM 13014 O O . GLN C 1 442 ? 15.396 -56.547 -20.861 1.00 60.55 442 GLN B O 1
ATOM 13020 N N . ILE C 1 443 ? 16.778 -54.784 -21.080 1.00 54.81 443 ILE B N 1
ATOM 13021 C CA . ILE C 1 443 ? 17.868 -55.381 -20.321 1.00 50.69 443 ILE B CA 1
ATOM 13022 C C . ILE C 1 443 ? 18.108 -54.500 -19.107 1.00 58.25 443 ILE B C 1
ATOM 13023 O O . ILE C 1 443 ? 18.551 -53.356 -19.243 1.00 68.86 443 ILE B O 1
ATOM 13028 N N . TYR C 1 444 ? 17.813 -55.025 -17.923 1.00 63.58 444 TYR B N 1
ATOM 13029 C CA . TYR C 1 444 ? 17.978 -54.295 -16.676 1.00 60.48 444 TYR B CA 1
ATOM 13030 C C . TYR C 1 444 ? 19.262 -54.743 -16.000 1.00 59.47 444 TYR B C 1
ATOM 13031 O O . TYR C 1 444 ? 19.562 -55.932 -15.956 1.00 67.58 444 TYR B O 1
ATOM 13040 N N . ALA C 1 445 ? 20.019 -53.793 -15.474 1.00 54.91 445 ALA B N 1
ATOM 13041 C CA . ALA C 1 445 ? 21.339 -54.085 -14.949 1.00 54.28 445 ALA B CA 1
ATOM 13042 C C . ALA C 1 445 ? 21.558 -53.306 -13.670 1.00 56.21 445 ALA B C 1
ATOM 13043 O O . ALA C 1 445 ? 21.012 -52.216 -13.489 1.00 63.36 445 ALA B O 1
ATOM 13045 N N . ILE C 1 446 ? 22.371 -53.874 -12.785 1.00 54.59 446 ILE B N 1
ATOM 13046 C CA . ILE C 1 446 ? 22.751 -53.235 -11.532 1.00 67.30 446 ILE B CA 1
ATOM 13047 C C . ILE C 1 446 ? 24.253 -52.995 -11.567 1.00 68.42 446 ILE B C 1
ATOM 13048 O O . ILE C 1 446 ? 25.027 -53.926 -11.810 1.00 62.73 446 ILE B O 1
ATOM 13053 N N . CYS C 1 447 ? 24.662 -51.749 -11.340 1.00 78.33 447 CYS B N 1
ATOM 13054 C CA . CYS C 1 447 ? 26.029 -51.323 -11.610 1.00 72.63 447 CYS B CA 1
ATOM 13055 C C . CYS C 1 447 ? 26.508 -50.398 -10.499 1.00 73.98 447 CYS B C 1
ATOM 13056 O O . CYS C 1 447 ? 25.835 -50.194 -9.485 1.00 61.06 447 CYS B O 1
ATOM 13059 N N . GLY C 1 448 ? 27.676 -49.804 -10.740 1.00 96.06 448 GLY B N 1
ATOM 13060 C CA . GLY C 1 448 ? 28.222 -48.768 -9.893 1.00 82.70 448 GLY B CA 1
ATOM 13061 C C . GLY C 1 448 ? 28.820 -49.342 -8.635 1.00 69.70 448 GLY B C 1
ATOM 13062 O O . GLY C 1 448 ? 28.765 -50.538 -8.371 1.00 76.59 448 GLY B O 1
ATOM 13063 N N . ASN C 1 449 ? 29.415 -48.455 -7.840 1.00 67.31 449 ASN B N 1
ATOM 13064 C CA . ASN C 1 449 ? 29.923 -48.824 -6.530 1.00 64.27 449 ASN B CA 1
ATOM 13065 C C . ASN C 1 449 ? 29.636 -47.700 -5.547 1.00 67.75 449 ASN B C 1
ATOM 13066 O O . ASN C 1 449 ? 29.598 -46.525 -5.916 1.00 72.16 449 ASN B O 1
ATOM 13071 N N . GLY C 1 450 ? 29.410 -48.076 -4.294 1.00 64.73 450 GLY B N 1
ATOM 13072 C CA . GLY C 1 450 ? 29.133 -47.120 -3.251 1.00 60.65 450 GLY B CA 1
ATOM 13073 C C . GLY C 1 450 ? 27.866 -46.345 -3.538 1.00 65.27 450 GLY B C 1
ATOM 13074 O O . GLY C 1 450 ? 26.913 -46.848 -4.134 1.00 69.00 450 GLY B O 1
ATOM 13075 N N . ALA C 1 451 ? 27.863 -45.084 -3.113 1.00 62.35 451 ALA B N 1
ATOM 13076 C CA . ALA C 1 451 ? 26.736 -44.208 -3.391 1.00 64.81 451 ALA B CA 1
ATOM 13077 C C . ALA C 1 451 ? 26.599 -43.875 -4.864 1.00 71.54 451 ALA B C 1
ATOM 13078 O O . ALA C 1 451 ? 25.583 -43.295 -5.254 1.00 77.35 451 ALA B O 1
ATOM 13080 N N . ARG C 1 452 ? 27.591 -44.214 -5.682 1.00 71.27 452 ARG B N 1
ATOM 13081 C CA . ARG C 1 452 ? 27.539 -43.989 -7.117 1.00 66.44 452 ARG B CA 1
ATOM 13082 C C . ARG C 1 452 ? 27.017 -45.198 -7.873 1.00 68.95 452 ARG B C 1
ATOM 13083 O O . ARG C 1 452 ? 27.171 -45.269 -9.094 1.00 73.67 452 ARG B O 1
ATOM 13091 N N . SER C 1 453 ? 26.411 -46.149 -7.173 1.00 75.47 453 SER B N 1
ATOM 13092 C CA . SER C 1 453 ? 25.846 -47.323 -7.808 1.00 69.55 453 SER B CA 1
ATOM 13093 C C . SER C 1 453 ? 24.546 -46.955 -8.506 1.00 63.54 453 SER B C 1
ATOM 13094 O O . SER C 1 453 ? 23.966 -45.899 -8.268 1.00 74.83 453 SER B O 1
ATOM 13097 N N . SER C 1 454 ? 24.080 -47.829 -9.388 1.00 56.24 454 SER B N 1
ATOM 13098 C CA . SER C 1 454 ? 22.920 -47.428 -10.166 1.00 57.73 454 SER B CA 1
ATOM 13099 C C . SER C 1 454 ? 22.147 -48.644 -10.640 1.00 61.81 454 SER B C 1
ATOM 13100 O O . SER C 1 454 ? 22.680 -49.748 -10.740 1.00 68.29 454 SER B O 1
ATOM 13103 N N . PHE C 1 455 ? 20.870 -48.411 -10.913 1.00 62.34 455 PHE B N 1
ATOM 13104 C CA . PHE C 1 455 ? 20.004 -49.345 -11.612 1.00 57.55 455 PHE B CA 1
ATOM 13105 C C . PHE C 1 455 ? 19.725 -48.750 -12.980 1.00 63.52 455 PHE B C 1
ATOM 13106 O O . PHE C 1 455 ? 19.318 -47.589 -13.077 1.00 71.13 455 PHE B O 1
ATOM 13114 N N . ARG C 1 456 ? 19.956 -49.529 -14.030 1.00 54.50 456 ARG B N 1
ATOM 13115 C CA . ARG C 1 456 ? 19.811 -49.036 -15.389 1.00 49.13 456 ARG B CA 1
ATOM 13116 C C . ARG C 1 456 ? 18.931 -49.965 -16.204 1.00 59.57 456 ARG B C 1
ATOM 13117 O O . ARG C 1 456 ? 19.031 -51.185 -16.091 1.00 59.36 456 ARG B O 1
ATOM 13125 N N . MET C 1 457 ? 18.076 -49.384 -17.034 1.00 60.55 457 MET B N 1
ATOM 13126 C CA . MET C 1 457 ? 17.374 -50.129 -18.063 1.00 69.10 457 MET B CA 1
ATOM 13127 C C . MET C 1 457 ? 17.894 -49.687 -19.422 1.00 65.77 457 MET B C 1
ATOM 13128 O O . MET C 1 457 ? 17.949 -48.486 -19.719 1.00 67.75 457 MET B O 1
ATOM 13133 N N . LEU C 1 458 ? 18.331 -50.663 -20.208 1.00 60.80 458 LEU B N 1
ATOM 13134 C CA . LEU C 1 458 ? 18.756 -50.467 -21.582 1.00 61.61 458 LEU B CA 1
ATOM 13135 C C . LEU C 1 458 ? 17.654 -50.977 -22.494 1.00 62.82 458 LEU B C 1
ATOM 13136 O O . LEU C 1 458 ? 17.276 -52.153 -22.421 1.00 76.63 458 LEU B O 1
ATOM 13141 N N . LYS C 1 459 ? 17.134 -50.091 -23.332 1.00 70.81 459 LYS B N 1
ATOM 13142 C CA . LYS C 1 459 ? 16.232 -50.441 -24.413 1.00 72.73 459 LYS B CA 1
ATOM 13143 C C . LYS C 1 459 ? 16.951 -50.251 -25.740 1.00 71.35 459 LYS B C 1
ATOM 13144 O O . LYS C 1 459 ? 17.855 -49.419 -25.864 1.00 67.34 459 LYS B O 1
ATOM 13150 N N . HIS C 1 460 ? 16.548 -51.042 -26.727 1.00 68.88 460 HIS B N 1
ATOM 13151 C CA . HIS C 1 460 ? 17.106 -50.956 -28.070 1.00 74.77 460 HIS B CA 1
ATOM 13152 C C . HIS C 1 460 ? 16.541 -49.719 -28.752 1.00 77.11 460 HIS B C 1
ATOM 13153 O O . HIS C 1 460 ? 15.351 -49.669 -29.072 1.00 72.62 460 HIS B O 1
ATOM 13160 N N . GLY C 1 461 ? 17.382 -48.716 -28.966 1.00 77.86 461 GLY B N 1
ATOM 13161 C CA . GLY C 1 461 ? 16.908 -47.485 -29.563 1.00 75.76 461 GLY B CA 1
ATOM 13162 C C . GLY C 1 461 ? 18.034 -46.494 -29.741 1.00 80.53 461 GLY B C 1
ATOM 13163 O O . GLY C 1 461 ? 19.201 -46.778 -29.457 1.00 85.18 461 GLY B O 1
ATOM 13164 N N . LEU C 1 462 ? 17.653 -45.308 -30.206 1.00 71.08 462 LEU B N 1
ATOM 13165 C CA . LEU C 1 462 ? 18.573 -44.219 -30.493 1.00 71.04 462 LEU B CA 1
ATOM 13166 C C . LEU C 1 462 ? 18.077 -42.967 -29.789 1.00 72.80 462 LEU B C 1
ATOM 13167 O O . LEU C 1 462 ? 16.924 -42.572 -29.969 1.00 79.81 462 LEU B O 1
ATOM 13172 N N . GLU C 1 463 ? 18.932 -42.358 -28.975 1.00 73.06 463 GLU B N 1
ATOM 13173 C CA . GLU C 1 463 ? 18.490 -41.251 -28.139 1.00 85.21 463 GLU B CA 1
ATOM 13174 C C . GLU C 1 463 ? 18.238 -40.014 -28.986 1.00 84.28 463 GLU B C 1
ATOM 13175 O O . GLU C 1 463 ? 19.043 -39.661 -29.850 1.00 96.48 463 GLU B O 1
ATOM 13181 N N . VAL C 1 464 ? 17.112 -39.356 -28.733 1.00 78.17 464 VAL B N 1
ATOM 13182 C CA . VAL C 1 464 ? 16.718 -38.147 -29.441 1.00 81.97 464 VAL B CA 1
ATOM 13183 C C . VAL C 1 464 ? 16.614 -37.012 -28.437 1.00 83.46 464 VAL B C 1
ATOM 13184 O O . VAL C 1 464 ? 16.094 -37.200 -27.333 1.00 97.69 464 VAL B O 1
ATOM 13188 N N . SER C 1 465 ? 17.102 -35.836 -28.815 1.00 71.03 465 SER B N 1
ATOM 13189 C CA . SER C 1 465 ? 16.968 -34.655 -27.975 1.00 79.57 465 SER B CA 1
ATOM 13190 C C . SER C 1 465 ? 16.040 -33.676 -28.676 1.00 89.43 465 SER B C 1
ATOM 13191 O O . SER C 1 465 ? 16.319 -33.247 -29.801 1.00 84.50 465 SER B O 1
ATOM 13194 N N . GLU C 1 466 ? 14.935 -33.342 -28.016 1.00 93.14 466 GLU B N 1
ATOM 13195 C CA . GLU C 1 466 ? 13.915 -32.476 -28.585 1.00 92.43 466 GLU B CA 1
ATOM 13196 C C . GLU C 1 466 ? 14.231 -31.020 -28.278 1.00 92.62 466 GLU B C 1
ATOM 13197 O O . GLU C 1 466 ? 14.491 -30.664 -27.124 1.00 95.28 466 GLU B O 1
ATOM 13203 N N . ILE C 1 467 ? 14.205 -30.184 -29.310 1.00 90.05 467 ILE B N 1
ATOM 13204 C CA . ILE C 1 467 ? 14.536 -28.772 -29.167 1.00 93.35 467 ILE B CA 1
ATOM 13205 C C . ILE C 1 467 ? 13.331 -27.961 -28.715 1.00 100.30 467 ILE B C 1
ATOM 13206 O O . ILE C 1 467 ? 13.429 -27.152 -27.790 1.00 99.39 467 ILE B O 1
ATOM 13211 N N . VAL C 1 468 ? 12.178 -28.156 -29.353 1.00 100.13 468 VAL B N 1
ATOM 13212 C CA . VAL C 1 468 ? 11.002 -27.347 -29.061 1.00 101.30 468 VAL B CA 1
ATOM 13213 C C . VAL C 1 468 ? 9.768 -28.087 -29.553 1.00 96.22 468 VAL B C 1
ATOM 13214 O O . VAL C 1 468 ? 9.834 -28.875 -30.498 1.00 94.82 468 VAL B O 1
ATOM 13218 N N . ALA C 1 469 ? 8.638 -27.835 -28.896 1.00 98.57 469 ALA B N 1
ATOM 13219 C CA . ALA C 1 469 ? 7.339 -28.332 -29.322 1.00 110.53 469 ALA B CA 1
ATOM 13220 C C . ALA C 1 469 ? 6.347 -27.178 -29.321 1.00 117.31 469 ALA B C 1
ATOM 13221 O O . ALA C 1 469 ? 6.456 -26.249 -28.518 1.00 109.93 469 ALA B O 1
ATOM 13223 N N . SER C 1 470 ? 5.379 -27.240 -30.231 1.00 120.21 470 SER B N 1
ATOM 13224 C CA . SER C 1 470 ? 4.389 -26.182 -30.370 1.00 114.90 470 SER B CA 1
ATOM 13225 C C . SER C 1 470 ? 3.044 -26.780 -30.745 1.00 120.32 470 SER B C 1
ATOM 13226 O O . SER C 1 470 ? 2.971 -27.692 -31.572 1.00 118.71 470 SER B O 1
ATOM 13229 N N . GLU C 1 471 ? 1.984 -26.264 -30.129 1.00 120.33 471 GLU B N 1
ATOM 13230 C CA . GLU C 1 471 ? 0.638 -26.685 -30.476 1.00 123.17 471 GLU B CA 1
ATOM 13231 C C . GLU C 1 471 ? 0.157 -25.941 -31.719 1.00 122.11 471 GLU B C 1
ATOM 13232 O O . GLU C 1 471 ? 0.642 -24.857 -32.054 1.00 114.35 471 GLU B O 1
ATOM 13238 N N . LEU C 1 472 ? -0.810 -26.538 -32.403 1.00 119.80 472 LEU B N 1
ATOM 13239 C CA . LEU C 1 472 ? -1.301 -25.995 -33.656 1.00 121.12 472 LEU B CA 1
ATOM 13240 C C . LEU C 1 472 ? -2.818 -25.907 -33.650 1.00 129.51 472 LEU B C 1
ATOM 13241 O O . LEU C 1 472 ? -3.490 -26.681 -32.960 1.00 125.02 472 LEU B O 1
ATOM 13246 N N . PRO C 1 473 ? -3.383 -24.968 -34.405 1.00 126.29 473 PRO B N 1
ATOM 13247 C CA . PRO C 1 473 ? -4.847 -24.902 -34.578 1.00 128.86 473 PRO B CA 1
ATOM 13248 C C . PRO C 1 473 ? -5.337 -25.980 -35.536 1.00 131.63 473 PRO B C 1
ATOM 13249 O O . PRO C 1 473 ? -5.724 -25.732 -36.681 1.00 134.06 473 PRO B O 1
ATOM 13253 N N . GLY C 1 474 ? -5.312 -27.217 -35.063 1.00 131.01 474 GLY B N 1
ATOM 13254 C CA . GLY C 1 474 ? -5.647 -28.371 -35.869 1.00 127.28 474 GLY B CA 1
ATOM 13255 C C . GLY C 1 474 ? -4.507 -29.370 -35.910 1.00 121.35 474 GLY B C 1
ATOM 13256 O O . GLY C 1 474 ? -3.469 -29.202 -35.272 1.00 128.25 474 GLY B O 1
ATOM 13257 N N . THR C 1 475 ? -4.724 -30.423 -36.687 1.00 113.52 475 THR B N 1
ATOM 13258 C CA . THR C 1 475 ? -3.758 -31.514 -36.807 1.00 114.39 475 THR B CA 1
ATOM 13259 C C . THR C 1 475 ? -3.213 -31.557 -38.225 1.00 110.62 475 THR B C 1
ATOM 13260 O O . THR C 1 475 ? -3.962 -31.883 -39.164 1.00 111.33 475 THR B O 1
ATOM 13264 N N . PRO C 1 476 ? -1.939 -31.245 -38.437 1.00 111.43 476 PRO B N 1
ATOM 13265 C CA . PRO C 1 476 ? -1.409 -31.189 -39.800 1.00 109.60 476 PRO B CA 1
ATOM 13266 C C . PRO C 1 476 ? -1.330 -32.566 -40.435 1.00 98.89 476 PRO B C 1
ATOM 13267 O O . PRO C 1 476 ? -1.336 -33.599 -39.766 1.00 101.06 476 PRO B O 1
ATOM 13271 N N . SER C 1 477 ? -1.258 -32.561 -41.763 1.00 103.22 477 SER B N 1
ATOM 13272 C CA . SER C 1 477 ? -1.051 -33.783 -42.521 1.00 101.14 477 SER B CA 1
ATOM 13273 C C . SER C 1 477 ? 0.367 -33.920 -43.051 1.00 102.04 477 SER B C 1
ATOM 13274 O O . SER C 1 477 ? 0.801 -35.047 -43.312 1.00 95.23 477 SER B O 1
ATOM 13277 N N . ALA C 1 478 ? 1.100 -32.818 -43.215 1.00 106.92 478 ALA B N 1
ATOM 13278 C CA . ALA C 1 478 ? 2.488 -32.924 -43.653 1.00 97.51 478 ALA B CA 1
ATOM 13279 C C . ALA C 1 478 ? 3.235 -31.636 -43.331 1.00 100.14 478 ALA B C 1
ATOM 13280 O O . ALA C 1 478 ? 2.636 -30.617 -42.987 1.00 108.49 478 ALA B O 1
ATOM 13282 N N . VAL C 1 479 ? 4.566 -31.699 -43.450 1.00 94.80 479 VAL B N 1
ATOM 13283 C CA . VAL C 1 479 ? 5.452 -30.588 -43.110 1.00 92.48 479 VAL B CA 1
ATOM 13284 C C . VAL C 1 479 ? 6.639 -30.589 -44.066 1.00 100.07 479 VAL B C 1
ATOM 13285 O O . VAL C 1 479 ? 7.095 -31.644 -44.512 1.00 105.61 479 VAL B O 1
ATOM 13289 N N . TRP C 1 480 ? 7.137 -29.392 -44.384 1.00 97.04 480 TRP B N 1
ATOM 13290 C CA . TRP C 1 480 ? 8.362 -29.235 -45.158 1.00 91.77 480 TRP B CA 1
ATOM 13291 C C . TRP C 1 480 ? 9.117 -28.007 -44.668 1.00 95.70 480 TRP B C 1
ATOM 13292 O O . TRP C 1 480 ? 8.601 -27.202 -43.889 1.00 102.75 480 TRP B O 1
ATOM 13303 N N . THR C 1 481 ? 10.353 -27.869 -45.153 1.00 102.95 481 THR B N 1
ATOM 13304 C CA . THR C 1 481 ? 11.197 -26.703 -44.917 1.00 116.13 481 THR B CA 1
ATOM 13305 C C . THR C 1 481 ? 11.970 -26.385 -46.189 1.00 127.29 481 THR B C 1
ATOM 13306 O O . THR C 1 481 ? 12.430 -27.296 -46.881 1.00 112.46 481 THR B O 1
ATOM 13310 N N . THR C 1 482 ? 12.121 -25.096 -46.493 1.00 140.87 482 THR B N 1
ATOM 13311 C CA . THR C 1 482 ? 12.874 -24.698 -47.677 1.00 135.47 482 THR B CA 1
ATOM 13312 C C . THR C 1 482 ? 13.393 -23.279 -47.499 1.00 139.22 482 THR B C 1
ATOM 13313 O O . THR C 1 482 ? 12.729 -22.438 -46.896 1.00 137.51 482 THR B O 1
ATOM 13317 N N . LYS C 1 483 ? 14.581 -23.019 -48.038 1.00 145.76 483 LYS B N 1
ATOM 13318 C CA . LYS C 1 483 ? 15.174 -21.691 -47.971 1.00 165.32 483 LYS B CA 1
ATOM 13319 C C . LYS C 1 483 ? 15.311 -21.105 -49.372 1.00 171.35 483 LYS B C 1
ATOM 13320 O O . LYS C 1 483 ? 15.146 -21.793 -50.383 1.00 170.10 483 LYS B O 1
ATOM 13326 N N . LEU C 1 484 ? 15.621 -19.811 -49.416 1.00 171.31 484 LEU B N 1
ATOM 13327 C CA . LEU C 1 484 ? 15.655 -19.054 -50.662 1.00 157.59 484 LEU B CA 1
ATOM 13328 C C . LEU C 1 484 ? 16.825 -18.082 -50.737 1.00 154.92 484 LEU B C 1
ATOM 13329 O O . LEU C 1 484 ? 16.859 -17.111 -49.985 1.00 160.38 484 LEU B O 1
ATOM 13334 N N . THR C 1 485 ? 17.782 -18.312 -51.633 1.00 150.91 485 THR B N 1
ATOM 13335 C CA . THR C 1 485 ? 17.909 -19.511 -52.452 1.00 152.17 485 THR B CA 1
ATOM 13336 C C . THR C 1 485 ? 19.415 -19.675 -52.608 1.00 154.37 485 THR B C 1
ATOM 13337 O O . THR C 1 485 ? 20.156 -18.722 -52.373 1.00 160.04 485 THR B O 1
ATOM 13341 N N . LYS C 1 486 ? 19.873 -20.869 -52.977 1.00 151.74 486 LYS B N 1
ATOM 13342 C CA . LYS C 1 486 ? 21.280 -21.113 -53.288 1.00 165.21 486 LYS B CA 1
ATOM 13343 C C . LYS C 1 486 ? 22.175 -20.809 -52.082 1.00 175.52 486 LYS B C 1
ATOM 13344 O O . LYS C 1 486 ? 22.977 -19.872 -52.084 1.00 172.12 486 LYS B O 1
ATOM 13350 N N . TYR C 1 487 ? 21.981 -21.603 -51.028 1.00 190.85 487 TYR B N 1
ATOM 13351 C CA . TYR C 1 487 ? 22.935 -21.820 -49.939 1.00 204.72 487 TYR B CA 1
ATOM 13352 C C . TYR C 1 487 ? 22.919 -20.777 -48.826 1.00 200.13 487 TYR B C 1
ATOM 13353 O O . TYR C 1 487 ? 23.905 -20.681 -48.084 1.00 207.65 487 TYR B O 1
ATOM 13362 N N . ASP C 1 488 ? 21.855 -20.000 -48.647 1.00 183.07 488 ASP B N 1
ATOM 13363 C CA . ASP C 1 488 ? 21.809 -19.203 -47.430 1.00 179.29 488 ASP B CA 1
ATOM 13364 C C . ASP C 1 488 ? 21.552 -20.118 -46.230 1.00 180.34 488 ASP B C 1
ATOM 13365 O O . ASP C 1 488 ? 21.199 -21.292 -46.372 1.00 186.57 488 ASP B O 1
ATOM 13370 N N . GLU C 1 489 ? 21.744 -19.574 -45.032 1.00 176.91 489 GLU B N 1
ATOM 13371 C CA . GLU C 1 489 ? 21.867 -20.420 -43.845 1.00 181.55 489 GLU B CA 1
ATOM 13372 C C . GLU C 1 489 ? 20.705 -20.340 -42.860 1.00 173.08 489 GLU B C 1
ATOM 13373 O O . GLU C 1 489 ? 20.507 -19.317 -42.208 1.00 174.65 489 GLU B O 1
ATOM 13379 N N . TYR C 1 490 ? 19.941 -21.422 -42.745 1.00 168.65 490 TYR B N 1
ATOM 13380 C CA . TYR C 1 490 ? 20.107 -22.607 -43.582 1.00 180.10 490 TYR B CA 1
ATOM 13381 C C . TYR C 1 490 ? 18.729 -23.065 -44.069 1.00 179.72 490 TYR B C 1
ATOM 13382 O O . TYR C 1 490 ? 18.621 -23.877 -44.987 1.00 192.41 490 TYR B O 1
ATOM 13391 N N . ASP C 1 491 ? 17.681 -22.541 -43.432 1.00 170.10 491 ASP B N 1
ATOM 13392 C CA . ASP C 1 491 ? 16.301 -22.765 -43.843 1.00 162.26 491 ASP B CA 1
ATOM 13393 C C . ASP C 1 491 ? 15.503 -21.500 -43.553 1.00 162.65 491 ASP B C 1
ATOM 13394 O O . ASP C 1 491 ? 15.854 -20.725 -42.661 1.00 165.66 491 ASP B O 1
ATOM 13399 N N . ALA C 1 492 ? 14.429 -21.290 -44.320 1.00 160.53 492 ALA B N 1
ATOM 13400 C CA . ALA C 1 492 ? 13.657 -20.052 -44.204 1.00 158.29 492 ALA B CA 1
ATOM 13401 C C . ALA C 1 492 ? 12.172 -20.272 -43.958 1.00 145.32 492 ALA B C 1
ATOM 13402 O O . ALA C 1 492 ? 11.561 -19.505 -43.212 1.00 141.02 492 ALA B O 1
ATOM 13404 N N . TYR C 1 493 ? 11.577 -21.287 -44.572 1.00 140.27 493 TYR B N 1
ATOM 13405 C CA . TYR C 1 493 ? 10.138 -21.507 -44.549 1.00 137.34 493 TYR B CA 1
ATOM 13406 C C . TYR C 1 493 ? 9.840 -22.890 -43.987 1.00 132.90 493 TYR B C 1
ATOM 13407 O O . TYR C 1 493 ? 10.451 -23.880 -44.408 1.00 136.74 493 TYR B O 1
ATOM 13416 N N . ILE C 1 494 ? 8.901 -22.952 -43.047 1.00 122.11 494 ILE B N 1
ATOM 13417 C CA . ILE C 1 494 ? 8.329 -24.203 -42.561 1.00 118.15 494 ILE B CA 1
ATOM 13418 C C . ILE C 1 494 ? 6.868 -24.211 -42.976 1.00 116.96 494 ILE B C 1
ATOM 13419 O O . ILE C 1 494 ? 6.100 -23.330 -42.571 1.00 128.88 494 ILE B O 1
ATOM 13424 N N . VAL C 1 495 ? 6.478 -25.190 -43.787 1.00 106.14 495 VAL B N 1
ATOM 13425 C CA . VAL C 1 495 ? 5.125 -25.246 -44.325 1.00 107.18 495 VAL B CA 1
ATOM 13426 C C . VAL C 1 495 ? 4.425 -26.486 -43.787 1.00 108.53 495 VAL B C 1
ATOM 13427 O O . VAL C 1 495 ? 5.052 -27.533 -43.591 1.00 110.74 495 VAL B O 1
ATOM 13431 N N . LEU C 1 496 ? 3.124 -26.356 -43.530 1.00 106.72 496 LEU B N 1
ATOM 13432 C CA . LEU C 1 496 ? 2.319 -27.426 -42.955 1.00 103.94 496 LEU B CA 1
ATOM 13433 C C . LEU C 1 496 ? 1.033 -27.573 -43.747 1.00 104.54 496 LEU B C 1
ATOM 13434 O O . LEU C 1 496 ? 0.306 -26.595 -43.941 1.00 117.47 496 LEU B O 1
ATOM 13439 N N . SER C 1 497 ? 0.748 -28.792 -44.185 1.00 105.79 497 SER B N 1
ATOM 13440 C CA . SER C 1 497 ? -0.454 -29.091 -44.948 1.00 114.26 497 SER B CA 1
ATOM 13441 C C . SER C 1 497 ? -1.465 -29.790 -44.050 1.00 113.92 497 SER B C 1
ATOM 13442 O O . SER C 1 497 ? -1.174 -30.858 -43.491 1.00 118.22 497 SER B O 1
ATOM 13445 N N . PHE C 1 498 ? -2.638 -29.171 -43.914 1.00 116.07 498 PHE B N 1
ATOM 13446 C CA . PHE C 1 498 ? -3.820 -29.732 -43.284 1.00 121.16 498 PHE B CA 1
ATOM 13447 C C . PHE C 1 498 ? -4.805 -30.172 -44.362 1.00 131.56 498 PHE B C 1
ATOM 13448 O O . PHE C 1 498 ? -4.588 -29.979 -45.560 1.00 132.06 498 PHE B O 1
ATOM 13456 N N . THR C 1 499 ? -5.917 -30.751 -43.924 1.00 132.96 499 THR B N 1
ATOM 13457 C CA . THR C 1 499 ? -7.090 -30.867 -44.778 1.00 135.12 499 THR B CA 1
ATOM 13458 C C . THR C 1 499 ? -8.171 -29.940 -44.225 1.00 145.96 499 THR B C 1
ATOM 13459 O O . THR C 1 499 ? -8.751 -30.197 -43.171 1.00 142.29 499 THR B O 1
ATOM 13463 N N . ASN C 1 500 ? -8.430 -28.861 -44.956 1.00 148.17 500 ASN B N 1
ATOM 13464 C CA . ASN C 1 500 ? -7.809 -28.699 -46.262 1.00 144.59 500 ASN B CA 1
ATOM 13465 C C . ASN C 1 500 ? -6.827 -27.533 -46.353 1.00 143.70 500 ASN B C 1
ATOM 13466 O O . ASN C 1 500 ? -6.405 -27.191 -47.440 1.00 145.19 500 ASN B O 1
ATOM 13471 N N . ALA C 1 501 ? -6.446 -26.939 -45.228 1.00 141.79 501 ALA B N 1
ATOM 13472 C CA . ALA C 1 501 ? -5.689 -25.696 -45.263 1.00 136.83 501 ALA B CA 1
ATOM 13473 C C . ALA C 1 501 ? -4.179 -25.944 -45.322 1.00 140.08 501 ALA B C 1
ATOM 13474 O O . ALA C 1 501 ? -3.693 -27.063 -45.153 1.00 140.17 501 ALA B O 1
ATOM 13476 N N . THR C 1 502 ? -3.437 -24.862 -45.574 1.00 136.99 502 THR B N 1
ATOM 13477 C CA . THR C 1 502 ? -1.979 -24.852 -45.566 1.00 129.78 502 THR B CA 1
ATOM 13478 C C . THR C 1 502 ? -1.497 -23.640 -44.780 1.00 127.33 502 THR B C 1
ATOM 13479 O O . THR C 1 502 ? -2.119 -22.575 -44.814 1.00 131.71 502 THR B O 1
ATOM 13483 N N . LEU C 1 503 ? -0.388 -23.811 -44.061 1.00 124.57 503 LEU B N 1
ATOM 13484 C CA . LEU C 1 503 ? 0.170 -22.764 -43.221 1.00 114.01 503 LEU B CA 1
ATOM 13485 C C . LEU C 1 503 ? 1.673 -22.670 -43.445 1.00 114.25 503 LEU B C 1
ATOM 13486 O O . LEU C 1 503 ? 2.318 -23.646 -43.833 1.00 121.44 503 LEU B O 1
ATOM 13491 N N . VAL C 1 504 ? 2.223 -21.477 -43.207 1.00 110.59 504 VAL B N 1
ATOM 13492 C CA . VAL C 1 504 ? 3.642 -21.192 -43.385 1.00 117.93 504 VAL B CA 1
ATOM 13493 C C . VAL C 1 504 ? 4.122 -20.395 -42.175 1.00 129.85 504 VAL B C 1
ATOM 13494 O O . VAL C 1 504 ? 3.337 -19.729 -41.500 1.00 140.25 504 VAL B O 1
ATOM 13498 N N . LEU C 1 505 ? 5.423 -20.492 -41.882 1.00 126.45 505 LEU B N 1
ATOM 13499 C CA . LEU C 1 505 ? 6.017 -19.771 -40.758 1.00 138.88 505 LEU B CA 1
ATOM 13500 C C . LEU C 1 505 ? 7.449 -19.374 -41.105 1.00 138.92 505 LEU B C 1
ATOM 13501 O O . LEU C 1 505 ? 8.003 -19.795 -42.122 1.00 130.86 505 LEU B O 1
ATOM 13506 N N . SER C 1 506 ? 8.055 -18.567 -40.226 1.00 148.85 506 SER B N 1
ATOM 13507 C CA . SER C 1 506 ? 9.368 -17.978 -40.483 1.00 159.14 506 SER B CA 1
ATOM 13508 C C . SER C 1 506 ? 10.481 -18.628 -39.668 1.00 160.75 506 SER B C 1
ATOM 13509 O O . SER C 1 506 ? 10.375 -19.793 -39.271 1.00 156.50 506 SER B O 1
ATOM 13512 N N . ILE C 1 507 ? 11.549 -17.871 -39.411 1.00 168.82 507 ILE B N 1
ATOM 13513 C CA . ILE C 1 507 ? 12.757 -18.370 -38.761 1.00 169.93 507 ILE B CA 1
ATOM 13514 C C . ILE C 1 507 ? 13.192 -17.376 -37.695 1.00 175.39 507 ILE B C 1
ATOM 13515 O O . ILE C 1 507 ? 13.388 -16.192 -37.989 1.00 180.31 507 ILE B O 1
ATOM 13520 N N . GLY C 1 508 ? 13.370 -17.861 -36.466 1.00 174.26 508 GLY B N 1
ATOM 13521 C CA . GLY C 1 508 ? 13.784 -17.023 -35.359 1.00 167.65 508 GLY B CA 1
ATOM 13522 C C . GLY C 1 508 ? 12.678 -16.229 -34.704 1.00 164.16 508 GLY B C 1
ATOM 13523 O O . GLY C 1 508 ? 12.883 -15.712 -33.598 1.00 152.10 508 GLY B O 1
ATOM 13524 N N . GLU C 1 509 ? 11.514 -16.113 -35.346 1.00 174.33 509 GLU B N 1
ATOM 13525 C CA . GLU C 1 509 ? 10.390 -15.352 -34.805 1.00 177.48 509 GLU B CA 1
ATOM 13526 C C . GLU C 1 509 ? 9.029 -16.004 -35.023 1.00 180.18 509 GLU B C 1
ATOM 13527 O O . GLU C 1 509 ? 8.087 -15.650 -34.307 1.00 180.91 509 GLU B O 1
ATOM 13533 N N . THR C 1 510 ? 8.880 -16.924 -35.981 1.00 177.28 510 THR B N 1
ATOM 13534 C CA . THR C 1 510 ? 7.682 -17.746 -36.161 1.00 172.40 510 THR B CA 1
ATOM 13535 C C . THR C 1 510 ? 6.472 -16.891 -36.558 1.00 176.63 510 THR B C 1
ATOM 13536 O O . THR C 1 510 ? 5.486 -16.772 -35.827 1.00 178.39 510 THR B O 1
ATOM 13540 N N . VAL C 1 511 ? 6.573 -16.301 -37.755 1.00 177.85 511 VAL B N 1
ATOM 13541 C CA . VAL C 1 511 ? 5.539 -15.435 -38.320 1.00 181.74 511 VAL B CA 1
ATOM 13542 C C . VAL C 1 511 ? 5.449 -15.713 -39.819 1.00 175.85 511 VAL B C 1
ATOM 13543 O O . VAL C 1 511 ? 6.365 -16.271 -40.423 1.00 174.28 511 VAL B O 1
ATOM 13547 N N . GLU C 1 512 ? 4.310 -15.349 -40.414 1.00 174.03 512 GLU B N 1
ATOM 13548 C CA . GLU C 1 512 ? 4.064 -15.532 -41.838 1.00 167.01 512 GLU B CA 1
ATOM 13549 C C . GLU C 1 512 ? 3.371 -14.301 -42.404 1.00 177.16 512 GLU B C 1
ATOM 13550 O O . GLU C 1 512 ? 2.549 -13.678 -41.726 1.00 191.70 512 GLU B O 1
ATOM 13556 N N . GLU C 1 513 ? 3.696 -13.957 -43.653 1.00 179.82 513 GLU B N 1
ATOM 13557 C CA . GLU C 1 513 ? 3.079 -12.792 -44.277 1.00 175.18 513 GLU B CA 1
ATOM 13558 C C . GLU C 1 513 ? 2.505 -13.098 -45.660 1.00 170.26 513 GLU B C 1
ATOM 13559 O O . GLU C 1 513 ? 1.282 -13.132 -45.826 1.00 159.00 513 GLU B O 1
ATOM 13565 N N . VAL C 1 514 ? 3.365 -13.317 -46.656 1.00 167.27 514 VAL B N 1
ATOM 13566 C CA . VAL C 1 514 ? 2.897 -13.503 -48.023 1.00 160.07 514 VAL B CA 1
ATOM 13567 C C . VAL C 1 514 ? 2.106 -14.799 -48.120 1.00 166.64 514 VAL B C 1
ATOM 13568 O O . VAL C 1 514 ? 2.502 -15.835 -47.569 1.00 164.46 514 VAL B O 1
ATOM 13572 N N . SER C 1 515 ? 0.970 -14.742 -48.814 1.00 175.60 515 SER B N 1
ATOM 13573 C CA . SER C 1 515 ? 0.138 -15.929 -48.973 1.00 177.78 515 SER B CA 1
ATOM 13574 C C . SER C 1 515 ? 0.872 -17.005 -49.761 1.00 171.12 515 SER B C 1
ATOM 13575 O O . SER C 1 515 ? 1.048 -18.132 -49.284 1.00 161.26 515 SER B O 1
ATOM 13578 N N . ASP C 1 516 ? 1.329 -16.663 -50.965 1.00 174.36 516 ASP B N 1
ATOM 13579 C CA . ASP C 1 516 ? 1.888 -17.634 -51.899 1.00 161.39 516 ASP B CA 1
ATOM 13580 C C . ASP C 1 516 ? 0.955 -18.833 -52.023 1.00 161.31 516 ASP B C 1
ATOM 13581 O O . ASP C 1 516 ? 1.355 -19.985 -51.855 1.00 152.77 516 ASP B O 1
ATOM 13586 N N . SER C 1 517 ? -0.319 -18.538 -52.299 1.00 170.67 517 SER B N 1
ATOM 13587 C CA . SER C 1 517 ? -1.370 -19.551 -52.407 1.00 155.23 517 SER B CA 1
ATOM 13588 C C . SER C 1 517 ? -1.513 -20.329 -51.104 1.00 148.29 517 SER B C 1
ATOM 13589 O O . SER C 1 517 ? -1.712 -21.546 -51.103 1.00 132.19 517 SER B O 1
ATOM 13592 N N . GLY C 1 518 ? -1.417 -19.608 -49.984 1.00 153.16 518 GLY B N 1
ATOM 13593 C CA . GLY C 1 518 ? -1.382 -20.253 -48.684 1.00 145.95 518 GLY B CA 1
ATOM 13594 C C . GLY C 1 518 ? -2.611 -21.083 -48.379 1.00 135.28 518 GLY B C 1
ATOM 13595 O O . GLY C 1 518 ? -2.530 -22.068 -47.646 1.00 143.78 518 GLY B O 1
ATOM 13596 N N . PHE C 1 519 ? -3.759 -20.704 -48.925 1.00 129.70 519 PHE B N 1
ATOM 13597 C CA . PHE C 1 519 ? -4.968 -21.475 -48.691 1.00 139.30 519 PHE B CA 1
ATOM 13598 C C . PHE C 1 519 ? -4.934 -22.776 -49.491 1.00 145.90 519 PHE B C 1
ATOM 13599 O O . PHE C 1 519 ? -4.231 -22.888 -50.499 1.00 147.40 519 PHE B O 1
ATOM 13607 N N . LEU C 1 520 ? -5.679 -23.772 -48.994 1.00 143.69 520 LEU B N 1
ATOM 13608 C CA . LEU C 1 520 ? -5.891 -25.085 -49.604 1.00 147.47 520 LEU B CA 1
ATOM 13609 C C . LEU C 1 520 ? -4.734 -26.036 -49.308 1.00 155.70 520 LEU B C 1
ATOM 13610 O O . LEU C 1 520 ? -3.659 -25.602 -48.887 1.00 158.88 520 LEU B O 1
ATOM 13615 N N . THR C 1 521 ? -4.969 -27.337 -49.493 1.00 153.51 521 THR B N 1
ATOM 13616 C CA . THR C 1 521 ? -3.990 -28.378 -49.212 1.00 144.39 521 THR B CA 1
ATOM 13617 C C . THR C 1 521 ? -2.693 -28.132 -49.978 1.00 148.99 521 THR B C 1
ATOM 13618 O O . THR C 1 521 ? -2.607 -27.281 -50.865 1.00 152.40 521 THR B O 1
ATOM 13622 N N . THR C 1 522 ? -1.674 -28.914 -49.632 1.00 144.86 522 THR B N 1
ATOM 13623 C CA . THR C 1 522 ? -0.360 -28.755 -50.237 1.00 136.52 522 THR B CA 1
ATOM 13624 C C . THR C 1 522 ? 0.361 -30.095 -50.234 1.00 123.31 522 THR B C 1
ATOM 13625 O O . THR C 1 522 ? 0.475 -30.738 -49.189 1.00 124.25 522 THR B O 1
ATOM 13629 N N . VAL C 1 523 ? 0.818 -30.515 -51.409 1.00 129.78 523 VAL B N 1
ATOM 13630 C CA . VAL C 1 523 ? 1.635 -31.713 -51.596 1.00 123.69 523 VAL B CA 1
ATOM 13631 C C . VAL C 1 523 ? 3.067 -31.172 -51.598 1.00 138.00 523 VAL B C 1
ATOM 13632 O O . VAL C 1 523 ? 3.228 -29.999 -51.233 1.00 142.60 523 VAL B O 1
ATOM 13636 N N . PRO C 1 524 ? 4.136 -31.918 -51.931 1.00 142.81 524 PRO B N 1
ATOM 13637 C CA . PRO C 1 524 ? 5.486 -31.387 -51.664 1.00 144.23 524 PRO B CA 1
ATOM 13638 C C . PRO C 1 524 ? 5.752 -30.045 -52.331 1.00 124.39 524 PRO B C 1
ATOM 13639 O O . PRO C 1 524 ? 5.074 -29.626 -53.266 1.00 131.07 524 PRO B O 1
ATOM 13643 N N . THR C 1 525 ? 6.775 -29.368 -51.816 1.00 116.53 525 THR B N 1
ATOM 13644 C CA . THR C 1 525 ? 7.137 -28.043 -52.290 1.00 120.14 525 THR B CA 1
ATOM 13645 C C . THR C 1 525 ? 8.565 -28.036 -52.815 1.00 113.77 525 THR B C 1
ATOM 13646 O O . THR C 1 525 ? 9.479 -28.517 -52.148 1.00 118.82 525 THR B O 1
ATOM 13650 N N . ILE C 1 537 ? 8.381 -23.411 -55.519 1.00 125.47 537 ILE B N 1
ATOM 13651 C CA . ILE C 1 537 ? 7.317 -24.156 -56.182 1.00 129.68 537 ILE B CA 1
ATOM 13652 C C . ILE C 1 537 ? 6.400 -24.825 -55.164 1.00 131.89 537 ILE B C 1
ATOM 13653 O O . ILE C 1 537 ? 6.869 -25.516 -54.266 1.00 143.64 537 ILE B O 1
ATOM 13658 N N . GLN C 1 538 ? 5.091 -24.621 -55.306 1.00 135.70 538 GLN B N 1
ATOM 13659 C CA . GLN C 1 538 ? 4.102 -25.234 -54.431 1.00 129.03 538 GLN B CA 1
ATOM 13660 C C . GLN C 1 538 ? 3.137 -26.095 -55.234 1.00 133.50 538 GLN B C 1
ATOM 13661 O O . GLN C 1 538 ? 2.700 -25.710 -56.322 1.00 149.67 538 GLN B O 1
ATOM 13667 N N . ILE C 1 539 ? 2.811 -27.257 -54.678 1.00 124.35 539 ILE B N 1
ATOM 13668 C CA . ILE C 1 539 ? 1.829 -28.197 -55.205 1.00 123.86 539 ILE B CA 1
ATOM 13669 C C . ILE C 1 539 ? 0.970 -28.538 -53.988 1.00 141.84 539 ILE B C 1
ATOM 13670 O O . ILE C 1 539 ? 1.540 -28.785 -52.934 1.00 153.60 539 ILE B O 1
ATOM 13675 N N . HIS C 1 540 ? -0.365 -28.574 -54.069 1.00 146.62 540 HIS B N 1
ATOM 13676 C CA . HIS C 1 540 ? -1.179 -28.537 -55.280 1.00 142.83 540 HIS B CA 1
ATOM 13677 C C . HIS C 1 540 ? -2.353 -27.579 -55.125 1.00 152.56 540 HIS B C 1
ATOM 13678 O O . HIS C 1 540 ? -3.369 -27.933 -54.528 1.00 145.95 540 HIS B O 1
ATOM 13685 N N . PRO C 1 541 ? -2.224 -26.372 -55.654 1.00 158.70 541 PRO B N 1
ATOM 13686 C CA . PRO C 1 541 ? -3.367 -25.450 -55.671 1.00 167.81 541 PRO B CA 1
ATOM 13687 C C . PRO C 1 541 ? -4.328 -25.786 -56.797 1.00 176.93 541 PRO B C 1
ATOM 13688 O O . PRO C 1 541 ? -4.850 -24.884 -57.461 1.00 185.57 541 PRO B O 1
ATOM 13692 N N . LYS C 1 542 ? -4.563 -27.081 -57.016 1.00 169.86 542 LYS B N 1
ATOM 13693 C CA . LYS C 1 542 ? -5.167 -27.599 -58.241 1.00 163.66 542 LYS B CA 1
ATOM 13694 C C . LYS C 1 542 ? -4.347 -27.213 -59.467 1.00 161.92 542 LYS B C 1
ATOM 13695 O O . LYS C 1 542 ? -4.884 -27.074 -60.570 1.00 167.70 542 LYS B O 1
ATOM 13701 N N . GLY C 1 543 ? -3.057 -27.019 -59.254 1.00 159.94 543 GLY B N 1
ATOM 13702 C CA . GLY C 1 543 ? -2.096 -26.815 -60.320 1.00 161.05 543 GLY B CA 1
ATOM 13703 C C . GLY C 1 543 ? -0.726 -26.948 -59.688 1.00 152.04 543 GLY B C 1
ATOM 13704 O O . GLY C 1 543 ? -0.561 -27.618 -58.667 1.00 144.53 543 GLY B O 1
ATOM 13705 N N . ILE C 1 544 ? 0.264 -26.317 -60.308 1.00 156.27 544 ILE B N 1
ATOM 13706 C CA . ILE C 1 544 ? 1.540 -26.029 -59.666 1.00 147.06 544 ILE B CA 1
ATOM 13707 C C . ILE C 1 544 ? 1.607 -24.516 -59.528 1.00 157.18 544 ILE B C 1
ATOM 13708 O O . ILE C 1 544 ? 0.890 -23.782 -60.210 1.00 178.91 544 ILE B O 1
ATOM 13713 N N . ARG C 1 545 ? 2.453 -24.035 -58.620 1.00 146.55 545 ARG B N 1
ATOM 13714 C CA . ARG C 1 545 ? 2.617 -22.589 -58.468 1.00 142.54 545 ARG B CA 1
ATOM 13715 C C . ARG C 1 545 ? 4.082 -22.268 -58.206 1.00 140.81 545 ARG B C 1
ATOM 13716 O O . ARG C 1 545 ? 4.572 -22.394 -57.081 1.00 148.39 545 ARG B O 1
ATOM 13724 N N . HIS C 1 546 ? 4.771 -21.872 -59.272 1.00 144.72 546 HIS B N 1
ATOM 13725 C CA . HIS C 1 546 ? 6.108 -21.308 -59.171 1.00 149.33 546 HIS B CA 1
ATOM 13726 C C . HIS C 1 546 ? 6.027 -19.944 -58.498 1.00 156.13 546 HIS B C 1
ATOM 13727 O O . HIS C 1 546 ? 5.155 -19.134 -58.823 1.00 166.70 546 HIS B O 1
ATOM 13734 N N . ILE C 1 547 ? 6.921 -19.691 -57.546 1.00 153.75 547 ILE B N 1
ATOM 13735 C CA . ILE C 1 547 ? 6.935 -18.436 -56.800 1.00 155.11 547 ILE B CA 1
ATOM 13736 C C . ILE C 1 547 ? 8.349 -17.876 -56.842 1.00 155.96 547 ILE B C 1
ATOM 13737 O O . ILE C 1 547 ? 9.269 -18.457 -56.253 1.00 157.05 547 ILE B O 1
ATOM 13742 N N . VAL C 1 548 ? 8.527 -16.757 -57.542 1.00 162.37 548 VAL B N 1
ATOM 13743 C CA . VAL C 1 548 ? 9.767 -15.980 -57.509 1.00 167.08 548 VAL B CA 1
ATOM 13744 C C . VAL C 1 548 ? 9.340 -14.530 -57.296 1.00 167.98 548 VAL B C 1
ATOM 13745 O O . VAL C 1 548 ? 9.156 -13.777 -58.258 1.00 169.58 548 VAL B O 1
ATOM 13749 N N . GLN C 1 549 ? 9.158 -14.143 -56.033 1.00 170.60 549 GLN B N 1
ATOM 13750 C CA . GLN C 1 549 ? 8.624 -12.834 -55.632 1.00 171.91 549 GLN B CA 1
ATOM 13751 C C . GLN C 1 549 ? 9.095 -11.684 -56.522 1.00 176.07 549 GLN B C 1
ATOM 13752 O O . GLN C 1 549 ? 10.291 -11.547 -56.781 1.00 174.67 549 GLN B O 1
ATOM 13758 N N . GLY C 1 550 ? 8.156 -10.861 -56.990 1.00 181.52 550 GLY B N 1
ATOM 13759 C CA . GLY C 1 550 ? 6.754 -10.955 -56.606 1.00 180.41 550 GLY B CA 1
ATOM 13760 C C . GLY C 1 550 ? 5.883 -11.912 -57.404 1.00 175.62 550 GLY B C 1
ATOM 13761 O O . GLY C 1 550 ? 4.852 -12.375 -56.920 1.00 168.54 550 GLY B O 1
ATOM 13762 N N . ARG C 1 551 ? 6.304 -12.205 -58.628 1.00 179.02 551 ARG B N 1
ATOM 13763 C CA . ARG C 1 551 ? 5.615 -13.148 -59.505 1.00 177.36 551 ARG B CA 1
ATOM 13764 C C . ARG C 1 551 ? 5.978 -14.581 -59.031 1.00 171.47 551 ARG B C 1
ATOM 13765 O O . ARG C 1 551 ? 6.585 -14.696 -57.972 1.00 171.82 551 ARG B O 1
ATOM 13773 N N . VAL C 1 552 ? 5.605 -15.677 -59.708 1.00 170.82 552 VAL B N 1
ATOM 13774 C CA . VAL C 1 552 ? 4.787 -15.753 -60.916 1.00 172.74 552 VAL B CA 1
ATOM 13775 C C . VAL C 1 552 ? 3.412 -16.336 -60.605 1.00 168.21 552 VAL B C 1
ATOM 13776 O O . VAL C 1 552 ? 3.063 -16.540 -59.443 1.00 157.49 552 VAL B O 1
ATOM 13780 N N . ASN C 1 553 ? 2.635 -16.610 -61.655 1.00 177.65 553 ASN B N 1
ATOM 13781 C CA . ASN C 1 553 ? 1.231 -16.978 -61.510 1.00 181.16 553 ASN B CA 1
ATOM 13782 C C . ASN C 1 553 ? 0.898 -18.349 -62.088 1.00 180.70 553 ASN B C 1
ATOM 13783 O O . ASN C 1 553 ? -0.286 -18.704 -62.156 1.00 188.53 553 ASN B O 1
ATOM 13788 N N . GLU C 1 554 ? 1.895 -19.121 -62.515 1.00 174.22 554 GLU B N 1
ATOM 13789 C CA . GLU C 1 554 ? 1.709 -20.523 -62.898 1.00 166.31 554 GLU B CA 1
ATOM 13790 C C . GLU C 1 554 ? 1.019 -21.246 -61.743 1.00 169.86 554 GLU B C 1
ATOM 13791 O O . GLU C 1 554 ? 1.111 -20.768 -60.618 1.00 183.16 554 GLU B O 1
ATOM 13797 N N . TRP C 1 555 ? 0.341 -22.378 -61.958 1.00 162.37 555 TRP B N 1
ATOM 13798 C CA . TRP C 1 555 ? 0.283 -23.162 -63.193 1.00 155.26 555 TRP B CA 1
ATOM 13799 C C . TRP C 1 555 ? -1.064 -23.880 -63.191 1.00 159.12 555 TRP B C 1
ATOM 13800 O O . TRP C 1 555 ? -1.639 -24.102 -62.126 1.00 156.20 555 TRP B O 1
ATOM 13811 N N . PRO C 1 556 ? -1.590 -24.219 -64.368 1.00 165.44 556 PRO B N 1
ATOM 13812 C CA . PRO C 1 556 ? -2.892 -24.900 -64.410 1.00 161.23 556 PRO B CA 1
ATOM 13813 C C . PRO C 1 556 ? -2.793 -26.413 -64.529 1.00 150.88 556 PRO B C 1
ATOM 13814 O O . PRO C 1 556 ? -2.059 -26.935 -65.373 1.00 145.28 556 PRO B O 1
ATOM 13818 N N . ALA C 1 557 ? -3.539 -27.129 -63.689 1.00 148.03 557 ALA B N 1
ATOM 13819 C CA . ALA C 1 557 ? -3.588 -28.572 -63.849 1.00 145.39 557 ALA B CA 1
ATOM 13820 C C . ALA C 1 557 ? -4.778 -28.969 -64.714 1.00 147.55 557 ALA B C 1
ATOM 13821 O O . ALA C 1 557 ? -5.827 -28.319 -64.670 1.00 148.57 557 ALA B O 1
ATOM 13823 N N . PRO C 1 558 ? -4.629 -30.030 -65.515 1.00 145.87 558 PRO B N 1
ATOM 13824 C CA . PRO C 1 558 ? -5.737 -30.477 -66.371 1.00 151.28 558 PRO B CA 1
ATOM 13825 C C . PRO C 1 558 ? -7.028 -30.721 -65.606 1.00 155.94 558 PRO B C 1
ATOM 13826 O O . PRO C 1 558 ? -7.077 -31.563 -64.705 1.00 156.09 558 PRO B O 1
ATOM 13830 N N . GLN C 1 559 ? -8.078 -29.982 -65.960 1.00 163.09 559 GLN B N 1
ATOM 13831 C CA . GLN C 1 559 ? -9.376 -30.171 -65.340 1.00 170.07 559 GLN B CA 1
ATOM 13832 C C . GLN C 1 559 ? -9.901 -31.574 -65.657 1.00 174.12 559 GLN B C 1
ATOM 13833 O O . GLN C 1 559 ? -9.379 -32.283 -66.524 1.00 170.33 559 GLN B O 1
ATOM 13839 N N . HIS C 1 560 ? -10.938 -31.975 -64.915 1.00 181.88 560 HIS B N 1
ATOM 13840 C CA . HIS C 1 560 ? -11.501 -33.323 -64.950 1.00 175.07 560 HIS B CA 1
ATOM 13841 C C . HIS C 1 560 ? -10.479 -34.331 -64.438 1.00 169.23 560 HIS B C 1
ATOM 13842 O O . HIS C 1 560 ? -10.741 -35.540 -64.425 1.00 166.38 560 HIS B O 1
ATOM 13849 N N . ARG C 1 561 ? -9.317 -33.846 -64.017 1.00 168.82 561 ARG B N 1
ATOM 13850 C CA . ARG C 1 561 ? -8.292 -34.663 -63.394 1.00 162.46 561 ARG B CA 1
ATOM 13851 C C . ARG C 1 561 ? -7.820 -33.965 -62.130 1.00 162.49 561 ARG B C 1
ATOM 13852 O O . ARG C 1 561 ? -8.031 -32.765 -61.940 1.00 156.06 561 ARG B O 1
ATOM 13860 N N . SER C 1 562 ? -7.183 -34.741 -61.263 1.00 169.30 562 SER B N 1
ATOM 13861 C CA . SER C 1 562 ? -6.526 -34.217 -60.080 1.00 163.12 562 SER B CA 1
ATOM 13862 C C . SER C 1 562 ? -5.202 -34.943 -59.922 1.00 159.31 562 SER B C 1
ATOM 13863 O O . SER C 1 562 ? -4.995 -36.017 -60.489 1.00 157.20 562 SER B O 1
ATOM 13866 N N . ILE C 1 563 ? -4.295 -34.345 -59.162 1.00 155.86 563 ILE B N 1
ATOM 13867 C CA . ILE C 1 563 ? -3.026 -34.979 -58.867 1.00 157.21 563 ILE B CA 1
ATOM 13868 C C . ILE C 1 563 ? -3.072 -35.498 -57.437 1.00 152.89 563 ILE B C 1
ATOM 13869 O O . ILE C 1 563 ? -3.828 -35.013 -56.591 1.00 157.67 563 ILE B O 1
ATOM 13874 N N . VAL C 1 564 ? -2.261 -36.519 -57.167 1.00 147.18 564 VAL B N 1
ATOM 13875 C CA . VAL C 1 564 ? -2.333 -37.233 -55.898 1.00 144.95 564 VAL B CA 1
ATOM 13876 C C . VAL C 1 564 ? -0.937 -37.546 -55.379 1.00 142.10 564 VAL B C 1
ATOM 13877 O O . VAL C 1 564 ? -0.785 -38.107 -54.289 1.00 146.46 564 VAL B O 1
ATOM 13881 N N . ALA C 1 565 ? 0.089 -37.190 -56.148 1.00 138.78 565 ALA B N 1
ATOM 13882 C CA . ALA C 1 565 ? 1.462 -37.488 -55.762 1.00 135.07 565 ALA B CA 1
ATOM 13883 C C . ALA C 1 565 ? 2.406 -36.618 -56.577 1.00 134.69 565 ALA B C 1
ATOM 13884 O O . ALA C 1 565 ? 2.065 -36.159 -57.669 1.00 150.62 565 ALA B O 1
ATOM 13886 N N . ALA C 1 566 ? 3.604 -36.408 -56.034 1.00 134.17 566 ALA B N 1
ATOM 13887 C CA . ALA C 1 566 ? 4.614 -35.580 -56.683 1.00 137.76 566 ALA B CA 1
ATOM 13888 C C . ALA C 1 566 ? 5.941 -35.744 -55.957 1.00 131.24 566 ALA B C 1
ATOM 13889 O O . ALA C 1 566 ? 5.984 -36.108 -54.779 1.00 134.96 566 ALA B O 1
ATOM 13891 N N . THR C 1 567 ? 7.027 -35.471 -56.685 1.00 127.17 567 THR B N 1
ATOM 13892 C CA . THR C 1 567 ? 8.373 -35.420 -56.130 1.00 121.44 567 THR B CA 1
ATOM 13893 C C . THR C 1 567 ? 9.145 -34.293 -56.796 1.00 115.75 567 THR B C 1
ATOM 13894 O O . THR C 1 567 ? 8.973 -34.024 -57.986 1.00 127.37 567 THR B O 1
ATOM 13898 N N . THR C 1 568 ? 10.008 -33.643 -56.017 1.00 113.88 568 THR B N 1
ATOM 13899 C CA . THR C 1 568 ? 10.790 -32.514 -56.493 1.00 116.79 568 THR B CA 1
ATOM 13900 C C . THR C 1 568 ? 12.245 -32.679 -56.086 1.00 120.26 568 THR B C 1
ATOM 13901 O O . THR C 1 568 ? 12.579 -33.444 -55.180 1.00 130.31 568 THR B O 1
ATOM 13905 N N . ASN C 1 569 ? 13.111 -31.938 -56.776 1.00 123.77 569 ASN B N 1
ATOM 13906 C CA . ASN C 1 569 ? 14.484 -31.733 -56.336 1.00 131.42 569 ASN B CA 1
ATOM 13907 C C . ASN C 1 569 ? 14.910 -30.313 -56.683 1.00 139.48 569 ASN B C 1
ATOM 13908 O O . ASN C 1 569 ? 14.078 -29.400 -56.702 1.00 141.64 569 ASN B O 1
ATOM 13913 N N . GLU C 1 570 ? 16.195 -30.114 -56.975 1.00 149.75 570 GLU B N 1
ATOM 13914 C CA . GLU C 1 570 ? 16.659 -28.775 -57.315 1.00 150.95 570 GLU B CA 1
ATOM 13915 C C . GLU C 1 570 ? 16.287 -28.392 -58.742 1.00 144.76 570 GLU B C 1
ATOM 13916 O O . GLU C 1 570 ? 15.885 -27.251 -58.993 1.00 141.81 570 GLU B O 1
ATOM 13922 N N . ASN C 1 571 ? 16.405 -29.326 -59.687 1.00 144.30 571 ASN B N 1
ATOM 13923 C CA . ASN C 1 571 ? 16.262 -28.996 -61.098 1.00 137.71 571 ASN B CA 1
ATOM 13924 C C . ASN C 1 571 ? 15.274 -29.890 -61.841 1.00 138.41 571 ASN B C 1
ATOM 13925 O O . ASN C 1 571 ? 15.228 -29.843 -63.075 1.00 151.56 571 ASN B O 1
ATOM 13930 N N . GLN C 1 572 ? 14.484 -30.697 -61.137 1.00 137.65 572 GLN B N 1
ATOM 13931 C CA . GLN C 1 572 ? 13.491 -31.556 -61.769 1.00 133.53 572 GLN B CA 1
ATOM 13932 C C . GLN C 1 572 ? 12.235 -31.583 -60.910 1.00 146.57 572 GLN B C 1
ATOM 13933 O O . GLN C 1 572 ? 12.283 -31.344 -59.701 1.00 163.85 572 GLN B O 1
ATOM 13939 N N . VAL C 1 573 ? 11.103 -31.873 -61.551 1.00 137.04 573 VAL B N 1
ATOM 13940 C CA . VAL C 1 573 ? 9.817 -32.038 -60.878 1.00 121.90 573 VAL B CA 1
ATOM 13941 C C . VAL C 1 573 ? 9.057 -33.154 -61.584 1.00 115.76 573 VAL B C 1
ATOM 13942 O O . VAL C 1 573 ? 9.144 -33.294 -62.808 1.00 131.23 573 VAL B O 1
ATOM 13946 N N . VAL C 1 574 ? 8.328 -33.964 -60.817 1.00 113.26 574 VAL B N 1
ATOM 13947 C CA . VAL C 1 574 ? 7.490 -35.027 -61.367 1.00 118.19 574 VAL B CA 1
ATOM 13948 C C . VAL C 1 574 ? 6.173 -35.047 -60.601 1.00 132.37 574 VAL B C 1
ATOM 13949 O O . VAL C 1 574 ? 6.155 -34.874 -59.378 1.00 148.93 574 VAL B O 1
ATOM 13953 N N . ILE C 1 575 ? 5.069 -35.254 -61.318 1.00 131.20 575 ILE B N 1
ATOM 13954 C CA . ILE C 1 575 ? 3.738 -35.263 -60.719 1.00 127.74 575 ILE B CA 1
ATOM 13955 C C . ILE C 1 575 ? 2.947 -36.439 -61.271 1.00 126.20 575 ILE B C 1
ATOM 13956 O O . ILE C 1 575 ? 3.002 -36.728 -62.468 1.00 127.28 575 ILE B O 1
ATOM 13961 N N . ALA C 1 576 ? 2.216 -37.119 -60.398 1.00 140.41 576 ALA B N 1
ATOM 13962 C CA . ALA C 1 576 ? 1.226 -38.099 -60.810 1.00 144.58 576 ALA B CA 1
ATOM 13963 C C . ALA C 1 576 ? -0.167 -37.501 -60.673 1.00 157.18 576 ALA B C 1
ATOM 13964 O O . ALA C 1 576 ? -0.434 -36.714 -59.763 1.00 155.15 576 ALA B O 1
ATOM 13966 N N . LEU C 1 577 ? -1.054 -37.875 -61.587 1.00 159.62 577 LEU B N 1
ATOM 13967 C CA . LEU C 1 577 ? -2.418 -37.372 -61.586 1.00 152.28 577 LEU B CA 1
ATOM 13968 C C . LEU C 1 577 ? -3.385 -38.494 -61.195 1.00 154.91 577 LEU B C 1
ATOM 13969 O O . LEU C 1 577 ? -2.969 -39.587 -60.795 1.00 161.53 577 LEU B O 1
ATOM 13974 N N . SER C 1 578 ? -4.686 -38.227 -61.324 1.00 153.32 578 SER B N 1
ATOM 13975 C CA . SER C 1 578 ? -5.700 -39.157 -60.838 1.00 152.32 578 SER B CA 1
ATOM 13976 C C . SER C 1 578 ? -6.004 -40.289 -61.811 1.00 149.70 578 SER B C 1
ATOM 13977 O O . SER C 1 578 ? -6.391 -41.379 -61.373 1.00 147.34 578 SER B O 1
ATOM 13980 N N . SER C 1 579 ? -5.851 -40.072 -63.118 1.00 149.15 579 SER B N 1
ATOM 13981 C CA . SER C 1 579 ? -6.121 -41.152 -64.058 1.00 146.93 579 SER B CA 1
ATOM 13982 C C . SER C 1 579 ? -4.999 -42.176 -64.107 1.00 140.79 579 SER B C 1
ATOM 13983 O O . SER C 1 579 ? -5.239 -43.316 -64.517 1.00 139.86 579 SER B O 1
ATOM 13986 N N . GLY C 1 580 ? -3.793 -41.801 -63.693 1.00 141.69 580 GLY B N 1
ATOM 13987 C CA . GLY C 1 580 ? -2.673 -42.719 -63.679 1.00 149.49 580 GLY B CA 1
ATOM 13988 C C . GLY C 1 580 ? -1.446 -42.179 -64.380 1.00 152.81 580 GLY B C 1
ATOM 13989 O O . GLY C 1 580 ? -0.316 -42.535 -64.035 1.00 167.60 580 GLY B O 1
ATOM 13990 N N . GLU C 1 581 ? -1.658 -41.324 -65.376 1.00 151.00 581 GLU B N 1
ATOM 13991 C CA . GLU C 1 581 ? -0.572 -40.747 -66.153 1.00 148.71 581 GLU B CA 1
ATOM 13992 C C . GLU C 1 581 ? 0.373 -39.940 -65.261 1.00 140.72 581 GLU B C 1
ATOM 13993 O O . GLU C 1 581 ? 0.092 -39.660 -64.095 1.00 138.28 581 GLU B O 1
ATOM 13999 N N . ILE C 1 582 ? 1.518 -39.565 -65.832 1.00 136.05 582 ILE B N 1
ATOM 14000 C CA . ILE C 1 582 ? 2.564 -38.847 -65.113 1.00 126.19 582 ILE B CA 1
ATOM 14001 C C . ILE C 1 582 ? 3.011 -37.657 -65.950 1.00 125.02 582 ILE B C 1
ATOM 14002 O O . ILE C 1 582 ? 3.239 -37.786 -67.156 1.00 132.02 582 ILE B O 1
ATOM 14007 N N . VAL C 1 583 ? 3.149 -36.502 -65.306 1.00 123.51 583 VAL B N 1
ATOM 14008 C CA . VAL C 1 583 ? 3.674 -35.294 -65.928 1.00 119.57 583 VAL B CA 1
ATOM 14009 C C . VAL C 1 583 ? 5.085 -35.063 -65.407 1.00 125.28 583 VAL B C 1
ATOM 14010 O O . VAL C 1 583 ? 5.361 -35.276 -64.221 1.00 140.07 583 VAL B O 1
ATOM 14014 N N . TYR C 1 584 ? 5.973 -34.621 -66.294 1.00 127.69 584 TYR B N 1
ATOM 14015 C CA . TYR C 1 584 ? 7.384 -34.444 -65.991 1.00 129.93 584 TYR B CA 1
ATOM 14016 C C . TYR C 1 584 ? 7.794 -33.005 -66.275 1.00 125.44 584 TYR B C 1
ATOM 14017 O O . TYR C 1 584 ? 7.172 -32.317 -67.084 1.00 144.83 584 TYR B O 1
ATOM 14026 N N . PHE C 1 585 ? 8.827 -32.540 -65.576 1.00 127.04 585 PHE B N 1
ATOM 14027 C CA . PHE C 1 585 ? 9.272 -31.157 -65.673 1.00 134.55 585 PHE B CA 1
ATOM 14028 C C . PHE C 1 585 ? 10.791 -31.112 -65.576 1.00 140.59 585 PHE B C 1
ATOM 14029 O O . PHE C 1 585 ? 11.432 -32.078 -65.155 1.00 143.25 585 PHE B O 1
ATOM 14037 N N . GLU C 1 586 ? 11.361 -29.976 -65.974 1.00 142.00 586 GLU B N 1
ATOM 14038 C CA . GLU C 1 586 ? 12.793 -29.719 -65.846 1.00 140.44 586 GLU B CA 1
ATOM 14039 C C . GLU C 1 586 ? 13.014 -28.211 -65.836 1.00 149.61 586 GLU B C 1
ATOM 14040 O O . GLU C 1 586 ? 12.068 -27.424 -65.911 1.00 156.65 586 GLU B O 1
ATOM 14046 N N . MET C 1 587 ? 14.281 -27.815 -65.745 1.00 153.56 587 MET B N 1
ATOM 14047 C CA . MET C 1 587 ? 14.666 -26.414 -65.698 1.00 169.33 587 MET B CA 1
ATOM 14048 C C . MET C 1 587 ? 15.203 -25.967 -67.056 1.00 185.75 587 MET B C 1
ATOM 14049 O O . MET C 1 587 ? 15.214 -26.721 -68.032 1.00 184.75 587 MET B O 1
ATOM 14054 N N . ASP C 1 588 ? 15.655 -24.722 -67.109 1.00 185.61 588 ASP B N 1
ATOM 14055 C CA . ASP C 1 588 ? 16.173 -24.110 -68.329 1.00 177.28 588 ASP B CA 1
ATOM 14056 C C . ASP C 1 588 ? 16.932 -22.847 -67.930 1.00 171.37 588 ASP B C 1
ATOM 14057 O O . ASP C 1 588 ? 17.219 -22.623 -66.748 1.00 169.30 588 ASP B O 1
ATOM 14062 N N . ALA C 1 589 ? 17.245 -22.012 -68.923 1.00 165.15 589 ALA B N 1
ATOM 14063 C CA . ALA C 1 589 ? 18.066 -20.831 -68.673 1.00 162.42 589 ALA B CA 1
ATOM 14064 C C . ALA C 1 589 ? 17.344 -19.797 -67.818 1.00 165.16 589 ALA B C 1
ATOM 14065 O O . ALA C 1 589 ? 17.987 -19.090 -67.035 1.00 165.13 589 ALA B O 1
ATOM 14067 N N . ASP C 1 590 ? 16.024 -19.689 -67.950 1.00 169.38 590 ASP B N 1
ATOM 14068 C CA . ASP C 1 590 ? 15.249 -18.685 -67.235 1.00 172.06 590 ASP B CA 1
ATOM 14069 C C . ASP C 1 590 ? 14.631 -19.215 -65.948 1.00 169.09 590 ASP B C 1
ATOM 14070 O O . ASP C 1 590 ? 13.862 -18.497 -65.303 1.00 164.91 590 ASP B O 1
ATOM 14075 N N . GLY C 1 591 ? 14.944 -20.445 -65.561 1.00 167.98 591 GLY B N 1
ATOM 14076 C CA . GLY C 1 591 ? 14.354 -21.005 -64.360 1.00 167.04 591 GLY B CA 1
ATOM 14077 C C . GLY C 1 591 ? 12.871 -21.284 -64.476 1.00 169.39 591 GLY B C 1
ATOM 14078 O O . GLY C 1 591 ? 12.131 -21.099 -63.502 1.00 173.96 591 GLY B O 1
ATOM 14079 N N . SER C 1 592 ? 12.417 -21.712 -65.649 1.00 172.25 592 SER B N 1
ATOM 14080 C CA . SER C 1 592 ? 11.038 -22.109 -65.883 1.00 171.40 592 SER B CA 1
ATOM 14081 C C . SER C 1 592 ? 10.977 -23.618 -66.100 1.00 168.09 592 SER B C 1
ATOM 14082 O O . SER C 1 592 ? 11.993 -24.317 -66.070 1.00 170.52 592 SER B O 1
ATOM 14085 N N . LEU C 1 593 ? 9.769 -24.124 -66.326 1.00 164.88 593 LEU B N 1
ATOM 14086 C CA . LEU C 1 593 ? 9.525 -25.561 -66.355 1.00 163.57 593 LEU B CA 1
ATOM 14087 C C . LEU C 1 593 ? 9.015 -25.982 -67.726 1.00 161.43 593 LEU B C 1
ATOM 14088 O O . LEU C 1 593 ? 7.963 -25.514 -68.174 1.00 161.91 593 LEU B O 1
ATOM 14093 N N . ALA C 1 594 ? 9.765 -26.863 -68.385 1.00 155.20 594 ALA B N 1
ATOM 14094 C CA . ALA C 1 594 ? 9.367 -27.471 -69.647 1.00 153.69 594 ALA B CA 1
ATOM 14095 C C . ALA C 1 594 ? 8.725 -28.823 -69.367 1.00 152.18 594 ALA B C 1
ATOM 14096 O O . ALA C 1 594 ? 9.198 -29.578 -68.515 1.00 166.58 594 ALA B O 1
ATOM 14098 N N . GLU C 1 595 ? 7.659 -29.136 -70.105 1.00 145.71 595 GLU B N 1
ATOM 14099 C CA . GLU C 1 595 ? 6.716 -30.149 -69.652 1.00 148.48 595 GLU B CA 1
ATOM 14100 C C . GLU C 1 595 ? 6.910 -31.536 -70.257 1.00 152.13 595 GLU B C 1
ATOM 14101 O O . GLU C 1 595 ? 6.521 -32.513 -69.612 1.00 162.01 595 GLU B O 1
ATOM 14107 N N . TYR C 1 596 ? 7.489 -31.660 -71.450 1.00 155.43 596 TYR B N 1
ATOM 14108 C CA . TYR C 1 596 ? 7.668 -32.960 -72.108 1.00 164.57 596 TYR B CA 1
ATOM 14109 C C . TYR C 1 596 ? 6.397 -33.798 -71.968 1.00 169.07 596 TYR B C 1
ATOM 14110 O O . TYR C 1 596 ? 6.369 -34.847 -71.326 1.00 167.99 596 TYR B O 1
ATOM 14119 N N . ASP C 1 597 ? 5.314 -33.287 -72.543 1.00 172.64 597 ASP B N 1
ATOM 14120 C CA . ASP C 1 597 ? 3.994 -33.855 -72.278 1.00 169.02 597 ASP B CA 1
ATOM 14121 C C . ASP C 1 597 ? 3.657 -34.966 -73.274 1.00 161.83 597 ASP B C 1
ATOM 14122 O O . ASP C 1 597 ? 2.711 -34.893 -74.056 1.00 160.29 597 ASP B O 1
ATOM 14127 N N . GLU C 1 598 ? 4.478 -36.009 -73.227 1.00 157.95 598 GLU B N 1
ATOM 14128 C CA . GLU C 1 598 ? 4.118 -37.325 -73.735 1.00 155.08 598 GLU B CA 1
ATOM 14129 C C . GLU C 1 598 ? 3.961 -38.250 -72.531 1.00 154.92 598 GLU B C 1
ATOM 14130 O O . GLU C 1 598 ? 4.762 -39.156 -72.290 1.00 153.61 598 GLU B O 1
ATOM 14136 N N . LYS C 1 599 ? 2.908 -37.989 -71.758 1.00 146.69 599 LYS B N 1
ATOM 14137 C CA . LYS C 1 599 ? 2.713 -38.607 -70.456 1.00 137.40 599 LYS B CA 1
ATOM 14138 C C . LYS C 1 599 ? 2.554 -40.125 -70.579 1.00 150.40 599 LYS B C 1
ATOM 14139 O O . LYS C 1 599 ? 2.379 -40.681 -71.666 1.00 162.60 599 LYS B O 1
ATOM 14145 N N . LYS C 1 600 ? 2.612 -40.794 -69.427 1.00 145.41 600 LYS B N 1
ATOM 14146 C CA . LYS C 1 600 ? 2.670 -42.251 -69.354 1.00 153.06 600 LYS B CA 1
ATOM 14147 C C . LYS C 1 600 ? 1.609 -42.744 -68.381 1.00 155.92 600 LYS B C 1
ATOM 14148 O O . LYS C 1 600 ? 1.693 -42.467 -67.181 1.00 155.44 600 LYS B O 1
ATOM 14154 N N . GLN C 1 601 ? 0.648 -43.520 -68.892 1.00 159.47 601 GLN B N 1
ATOM 14155 C CA . GLN C 1 601 ? -0.593 -43.772 -68.161 1.00 160.03 601 GLN B CA 1
ATOM 14156 C C . GLN C 1 601 ? -0.394 -44.713 -66.975 1.00 161.64 601 GLN B C 1
ATOM 14157 O O . GLN C 1 601 ? -1.057 -44.556 -65.944 1.00 155.28 601 GLN B O 1
ATOM 14163 N N . MET C 1 602 ? 0.490 -45.707 -67.106 1.00 158.84 602 MET B N 1
ATOM 14164 C CA . MET C 1 602 ? 0.620 -46.797 -66.138 1.00 145.55 602 MET B CA 1
ATOM 14165 C C . MET C 1 602 ? -0.668 -47.616 -66.072 1.00 136.44 602 MET B C 1
ATOM 14166 O O . MET C 1 602 ? -1.727 -47.157 -66.510 1.00 146.05 602 MET B O 1
ATOM 14171 N N . SER C 1 603 ? -0.599 -48.826 -65.521 1.00 130.59 603 SER B N 1
ATOM 14172 C CA . SER C 1 603 ? -1.764 -49.700 -65.468 1.00 134.00 603 SER B CA 1
ATOM 14173 C C . SER C 1 603 ? -2.484 -49.674 -64.127 1.00 131.18 603 SER B C 1
ATOM 14174 O O . SER C 1 603 ? -3.601 -50.191 -64.034 1.00 126.14 603 SER B O 1
ATOM 14177 N N . GLY C 1 604 ? -1.879 -49.091 -63.089 1.00 129.03 604 GLY B N 1
ATOM 14178 C CA . GLY C 1 604 ? -2.506 -49.016 -61.789 1.00 125.06 604 GLY B CA 1
ATOM 14179 C C . GLY C 1 604 ? -2.441 -47.605 -61.234 1.00 133.30 604 GLY B C 1
ATOM 14180 O O . GLY C 1 604 ? -1.805 -46.718 -61.807 1.00 139.51 604 GLY B O 1
ATOM 14181 N N . THR C 1 605 ? -3.118 -47.412 -60.104 1.00 128.97 605 THR B N 1
ATOM 14182 C CA . THR C 1 605 ? -3.075 -46.121 -59.433 1.00 126.87 605 THR B CA 1
ATOM 14183 C C . THR C 1 605 ? -1.679 -45.874 -58.880 1.00 129.33 605 THR B C 1
ATOM 14184 O O . THR C 1 605 ? -1.003 -46.797 -58.420 1.00 131.52 605 THR B O 1
ATOM 14188 N N . VAL C 1 606 ? -1.243 -44.622 -58.937 1.00 120.13 606 VAL B N 1
ATOM 14189 C CA . VAL C 1 606 ? 0.105 -44.253 -58.523 1.00 120.35 606 VAL B CA 1
ATOM 14190 C C . VAL C 1 606 ? 0.081 -43.870 -57.051 1.00 120.05 606 VAL B C 1
ATOM 14191 O O . VAL C 1 606 ? -0.587 -42.908 -56.659 1.00 116.69 606 VAL B O 1
ATOM 14195 N N . THR C 1 607 ? 0.817 -44.622 -56.237 1.00 118.90 607 THR B N 1
ATOM 14196 C CA . THR C 1 607 ? 0.894 -44.381 -54.805 1.00 108.69 607 THR B CA 1
ATOM 14197 C C . THR C 1 607 ? 2.238 -43.844 -54.353 1.00 100.43 607 THR B C 1
ATOM 14198 O O . THR C 1 607 ? 2.289 -43.072 -53.395 1.00 95.83 607 THR B O 1
ATOM 14202 N N . SER C 1 608 ? 3.323 -44.225 -55.019 1.00 101.23 608 SER B N 1
ATOM 14203 C CA . SER C 1 608 ? 4.665 -43.886 -54.577 1.00 91.84 608 SER B CA 1
ATOM 14204 C C . SER C 1 608 ? 5.460 -43.314 -55.736 1.00 101.60 608 SER B C 1
ATOM 14205 O O . SER C 1 608 ? 5.450 -43.870 -56.838 1.00 102.21 608 SER B O 1
ATOM 14208 N N . LEU C 1 609 ? 6.148 -42.208 -55.479 1.00 107.67 609 LEU B N 1
ATOM 14209 C CA . LEU C 1 609 ? 7.081 -41.618 -56.422 1.00 107.89 609 LEU B CA 1
ATOM 14210 C C . LEU C 1 609 ? 8.307 -41.151 -55.657 1.00 105.77 609 LEU B C 1
ATOM 14211 O O . LEU C 1 609 ? 8.213 -40.748 -54.497 1.00 111.66 609 LEU B O 1
ATOM 14216 N N . SER C 1 610 ? 9.462 -41.208 -56.312 1.00 100.02 610 SER B N 1
ATOM 14217 C CA . SER C 1 610 ? 10.666 -40.646 -55.723 1.00 106.03 610 SER B CA 1
ATOM 14218 C C . SER C 1 610 ? 11.587 -40.144 -56.816 1.00 108.10 610 SER B C 1
ATOM 14219 O O . SER C 1 610 ? 11.814 -40.828 -57.817 1.00 104.44 610 SER B O 1
ATOM 14222 N N . LEU C 1 611 ? 12.129 -38.956 -56.597 1.00 105.63 611 LEU B N 1
ATOM 14223 C CA . LEU C 1 611 ? 13.096 -38.346 -57.491 1.00 100.81 611 LEU B CA 1
ATOM 14224 C C . LEU C 1 611 ? 14.429 -38.272 -56.764 1.00 109.23 611 LEU B C 1
ATOM 14225 O O . LEU C 1 611 ? 14.539 -37.599 -55.734 1.00 111.33 611 LEU B O 1
ATOM 14230 N N . GLY C 1 612 ? 15.427 -38.979 -57.283 1.00 104.70 612 GLY B N 1
ATOM 14231 C CA . GLY C 1 612 ? 16.743 -38.921 -56.680 1.00 111.33 612 GLY B CA 1
ATOM 14232 C C . GLY C 1 612 ? 17.302 -37.513 -56.700 1.00 118.51 612 GLY B C 1
ATOM 14233 O O . GLY C 1 612 ? 16.934 -36.684 -57.533 1.00 123.54 612 GLY B O 1
ATOM 14234 N N . LYS C 1 613 ? 18.190 -37.235 -55.754 1.00 118.03 613 LYS B N 1
ATOM 14235 C CA . LYS C 1 613 ? 18.817 -35.927 -55.717 1.00 114.26 613 LYS B CA 1
ATOM 14236 C C . LYS C 1 613 ? 19.776 -35.767 -56.891 1.00 128.26 613 LYS B C 1
ATOM 14237 O O . LYS C 1 613 ? 20.193 -36.737 -57.528 1.00 129.70 613 LYS B O 1
ATOM 14243 N N . VAL C 1 614 ? 20.119 -34.517 -57.177 1.00 126.75 614 VAL B N 1
ATOM 14244 C CA . VAL C 1 614 ? 21.009 -34.194 -58.287 1.00 126.24 614 VAL B CA 1
ATOM 14245 C C . VAL C 1 614 ? 22.451 -34.376 -57.832 1.00 125.70 614 VAL B C 1
ATOM 14246 O O . VAL C 1 614 ? 22.913 -33.639 -56.950 1.00 131.23 614 VAL B O 1
ATOM 14250 N N . PRO C 1 615 ? 23.188 -35.339 -58.382 1.00 123.61 615 PRO B N 1
ATOM 14251 C CA . PRO C 1 615 ? 24.629 -35.391 -58.115 1.00 129.12 615 PRO B CA 1
ATOM 14252 C C . PRO C 1 615 ? 25.268 -34.070 -58.506 1.00 139.66 615 PRO B C 1
ATOM 14253 O O . PRO C 1 615 ? 24.911 -33.468 -59.520 1.00 158.03 615 PRO B O 1
ATOM 14257 N N . GLU C 1 616 ? 26.206 -33.606 -57.677 1.00 133.84 616 GLU B N 1
ATOM 14258 C CA . GLU C 1 616 ? 26.719 -32.251 -57.849 1.00 143.51 616 GLU B CA 1
ATOM 14259 C C . GLU C 1 616 ? 27.381 -32.059 -59.207 1.00 146.77 616 GLU B C 1
ATOM 14260 O O . GLU C 1 616 ? 27.346 -30.955 -59.762 1.00 149.71 616 GLU B O 1
ATOM 14266 N N . GLY C 1 617 ? 27.966 -33.116 -59.770 1.00 141.82 617 GLY B N 1
ATOM 14267 C CA . GLY C 1 617 ? 28.593 -32.992 -61.072 1.00 143.67 617 GLY B CA 1
ATOM 14268 C C . GLY C 1 617 ? 27.620 -32.994 -62.231 1.00 145.04 617 GLY B C 1
ATOM 14269 O O . GLY C 1 617 ? 27.893 -32.384 -63.268 1.00 159.39 617 GLY B O 1
ATOM 14270 N N . LEU C 1 618 ? 26.480 -33.658 -62.079 1.00 141.01 618 LEU B N 1
ATOM 14271 C CA . LEU C 1 618 ? 25.551 -33.876 -63.178 1.00 142.38 618 LEU B CA 1
ATOM 14272 C C . LEU C 1 618 ? 24.443 -32.825 -63.178 1.00 144.69 618 LEU B C 1
ATOM 14273 O O . LEU C 1 618 ? 24.229 -32.105 -62.201 1.00 142.92 618 LEU B O 1
ATOM 14278 N N . ARG C 1 619 ? 23.733 -32.745 -64.308 1.00 140.02 619 ARG B N 1
ATOM 14279 C CA . ARG C 1 619 ? 22.641 -31.787 -64.447 1.00 138.14 619 ARG B CA 1
ATOM 14280 C C . ARG C 1 619 ? 21.350 -32.280 -63.810 1.00 135.03 619 ARG B C 1
ATOM 14281 O O . ARG C 1 619 ? 20.534 -31.466 -63.365 1.00 123.33 619 ARG B O 1
ATOM 14289 N N . ARG C 1 620 ? 21.143 -33.593 -63.765 1.00 140.53 620 ARG B N 1
ATOM 14290 C CA . ARG C 1 620 ? 19.844 -34.141 -63.415 1.00 135.81 620 ARG B CA 1
ATOM 14291 C C . ARG C 1 620 ? 20.018 -35.521 -62.803 1.00 139.06 620 ARG B C 1
ATOM 14292 O O . ARG C 1 620 ? 21.033 -36.193 -63.009 1.00 134.79 620 ARG B O 1
ATOM 14300 N N . SER C 1 621 ? 19.007 -35.941 -62.049 1.00 132.38 621 SER B N 1
ATOM 14301 C CA . SER C 1 621 ? 18.909 -37.332 -61.641 1.00 128.27 621 SER B CA 1
ATOM 14302 C C . SER C 1 621 ? 18.455 -38.159 -62.832 1.00 119.54 621 SER B C 1
ATOM 14303 O O . SER C 1 621 ? 17.442 -37.846 -63.465 1.00 115.40 621 SER B O 1
ATOM 14306 N N . SER C 1 622 ? 19.204 -39.208 -63.142 1.00 120.20 622 SER B N 1
ATOM 14307 C CA . SER C 1 622 ? 18.950 -40.014 -64.324 1.00 128.14 622 SER B CA 1
ATOM 14308 C C . SER C 1 622 ? 17.940 -41.127 -64.079 1.00 134.09 622 SER B C 1
ATOM 14309 O O . SER C 1 622 ? 17.802 -42.014 -64.928 1.00 134.90 622 SER B O 1
ATOM 14312 N N . PHE C 1 623 ? 17.231 -41.107 -62.953 1.00 131.33 623 PHE B N 1
ATOM 14313 C CA . PHE C 1 623 ? 16.313 -42.191 -62.638 1.00 119.89 623 PHE B CA 1
ATOM 14314 C C . PHE C 1 623 ? 15.101 -41.663 -61.887 1.00 113.93 623 PHE B C 1
ATOM 14315 O O . PHE C 1 623 ? 15.170 -40.649 -61.187 1.00 107.04 623 PHE B O 1
ATOM 14323 N N . LEU C 1 624 ? 13.988 -42.375 -62.046 1.00 110.60 624 LEU B N 1
ATOM 14324 C CA . LEU C 1 624 ? 12.754 -42.115 -61.322 1.00 109.56 624 LEU B CA 1
ATOM 14325 C C . LEU C 1 624 ? 12.153 -43.449 -60.910 1.00 115.87 624 LEU B C 1
ATOM 14326 O O . LEU C 1 624 ? 12.236 -44.429 -61.654 1.00 110.97 624 LEU B O 1
ATOM 14331 N N . ALA C 1 625 ? 11.560 -43.490 -59.722 1.00 111.53 625 ALA B N 1
ATOM 14332 C CA . ALA C 1 625 ? 10.917 -44.691 -59.210 1.00 111.97 625 ALA B CA 1
ATOM 14333 C C . ALA C 1 625 ? 9.426 -44.433 -59.070 1.00 117.49 625 ALA B C 1
ATOM 14334 O O . ALA C 1 625 ? 9.020 -43.388 -58.552 1.00 103.28 625 ALA B O 1
ATOM 14336 N N . VAL C 1 626 ? 8.614 -45.380 -59.534 1.00 120.22 626 VAL B N 1
ATOM 14337 C CA . VAL C 1 626 ? 7.162 -45.256 -59.498 1.00 110.48 626 VAL B CA 1
ATOM 14338 C C . VAL C 1 626 ? 6.589 -46.474 -58.792 1.00 107.49 626 VAL B C 1
ATOM 14339 O O . VAL C 1 626 ? 6.939 -47.611 -59.124 1.00 102.25 626 VAL B O 1
ATOM 14343 N N . GLY C 1 627 ? 5.710 -46.240 -57.823 1.00 99.47 627 GLY B N 1
ATOM 14344 C CA . GLY C 1 627 ? 5.031 -47.306 -57.110 1.00 100.56 627 GLY B CA 1
ATOM 14345 C C . GLY C 1 627 ? 3.554 -47.312 -57.466 1.00 106.62 627 GLY B C 1
ATOM 14346 O O . GLY C 1 627 ? 2.893 -46.274 -57.416 1.00 99.25 627 GLY B O 1
ATOM 14347 N N . CYS C 1 628 ? 3.048 -48.490 -57.823 1.00 106.86 628 CYS B N 1
ATOM 14348 C CA . CYS C 1 628 ? 1.701 -48.578 -58.363 1.00 113.76 628 CYS B CA 1
ATOM 14349 C C . CYS C 1 628 ? 0.824 -49.527 -57.557 1.00 119.30 628 CYS B C 1
ATOM 14350 O O . CYS C 1 628 ? 1.302 -50.344 -56.767 1.00 121.38 628 CYS B O 1
ATOM 14353 N N . ASP C 1 629 ? -0.486 -49.396 -57.790 1.00 119.23 629 ASP B N 1
ATOM 14354 C CA . ASP C 1 629 ? -1.476 -50.206 -57.090 1.00 114.87 629 ASP B CA 1
ATOM 14355 C C . ASP C 1 629 ? -1.235 -51.694 -57.292 1.00 114.48 629 ASP B C 1
ATOM 14356 O O . ASP C 1 629 ? -1.493 -52.493 -56.386 1.00 117.74 629 ASP B O 1
ATOM 14361 N N . ASP C 1 630 ? -0.738 -52.080 -58.456 1.00 113.50 630 ASP B N 1
ATOM 14362 C CA . ASP C 1 630 ? -0.493 -53.475 -58.809 1.00 119.33 630 ASP B CA 1
ATOM 14363 C C . ASP C 1 630 ? 0.634 -54.111 -58.012 1.00 126.91 630 ASP B C 1
ATOM 14364 O O . ASP C 1 630 ? 1.095 -55.181 -58.433 1.00 125.51 630 ASP B O 1
ATOM 14369 N N . CYS C 1 631 ? 1.066 -53.493 -56.910 1.00 122.02 631 CYS B N 1
ATOM 14370 C CA . CYS C 1 631 ? 2.159 -54.006 -56.088 1.00 113.17 631 CYS B CA 1
ATOM 14371 C C . CYS C 1 631 ? 3.441 -54.136 -56.908 1.00 114.57 631 CYS B C 1
ATOM 14372 O O . CYS C 1 631 ? 4.132 -55.155 -56.871 1.00 108.55 631 CYS B O 1
ATOM 14375 N N . THR C 1 632 ? 3.751 -53.085 -57.665 1.00 114.92 632 THR B N 1
ATOM 14376 C CA . THR C 1 632 ? 4.943 -53.060 -58.498 1.00 110.86 632 THR B CA 1
ATOM 14377 C C . THR C 1 632 ? 5.649 -51.721 -58.354 1.00 108.17 632 THR B C 1
ATOM 14378 O O . THR C 1 632 ? 5.018 -50.679 -58.142 1.00 101.62 632 THR B O 1
ATOM 14382 N N . VAL C 1 633 ? 6.974 -51.771 -58.481 1.00 108.86 633 VAL B N 1
ATOM 14383 C CA . VAL C 1 633 ? 7.842 -50.602 -58.470 1.00 107.91 633 VAL B CA 1
ATOM 14384 C C . VAL C 1 633 ? 8.633 -50.600 -59.770 1.00 108.02 633 VAL B C 1
ATOM 14385 O O . VAL C 1 633 ? 9.075 -51.656 -60.236 1.00 102.85 633 VAL B O 1
ATOM 14389 N N . ARG C 1 634 ? 8.801 -49.422 -60.364 1.00 100.84 634 ARG B N 1
ATOM 14390 C CA . ARG C 1 634 ? 9.440 -49.304 -61.666 1.00 104.36 634 ARG B CA 1
ATOM 14391 C C . ARG C 1 634 ? 10.526 -48.240 -61.643 1.00 110.17 634 ARG B C 1
ATOM 14392 O O . ARG C 1 634 ? 10.380 -47.197 -60.997 1.00 104.82 634 ARG B O 1
ATOM 14400 N N . ILE C 1 635 ? 11.607 -48.515 -62.369 1.00 112.82 635 ILE B N 1
ATOM 14401 C CA . ILE C 1 635 ? 12.705 -47.581 -62.579 1.00 111.71 635 ILE B CA 1
ATOM 14402 C C . ILE C 1 635 ? 12.633 -47.101 -64.022 1.00 118.03 635 ILE B C 1
ATOM 14403 O O . ILE C 1 635 ? 12.797 -47.897 -64.960 1.00 118.61 635 ILE B O 1
ATOM 14408 N N . LEU C 1 636 ? 12.390 -45.802 -64.187 1.00 112.93 636 LEU B N 1
ATOM 14409 C CA . LEU C 1 636 ? 12.255 -45.139 -65.478 1.00 125.83 636 LEU B CA 1
ATOM 14410 C C . LEU C 1 636 ? 13.420 -44.176 -65.657 1.00 135.51 636 LEU B C 1
ATOM 14411 O O . LEU C 1 636 ? 13.729 -43.400 -64.746 1.00 137.40 636 LEU B O 1
ATOM 14416 N N . SER C 1 637 ? 14.052 -44.208 -66.828 1.00 137.28 637 SER B N 1
ATOM 14417 C CA . SER C 1 637 ? 15.181 -43.325 -67.087 1.00 136.89 637 SER B CA 1
ATOM 14418 C C . SER C 1 637 ? 14.706 -41.930 -67.474 1.00 130.72 637 SER B C 1
ATOM 14419 O O . SER C 1 637 ? 13.623 -41.751 -68.035 1.00 135.30 637 SER B O 1
ATOM 14422 N N . LEU C 1 638 ? 15.541 -40.937 -67.169 1.00 127.64 638 LEU B N 1
ATOM 14423 C CA . LEU C 1 638 ? 15.241 -39.540 -67.454 1.00 133.03 638 LEU B CA 1
ATOM 14424 C C . LEU C 1 638 ? 16.302 -38.877 -68.325 1.00 150.98 638 LEU B C 1
ATOM 14425 O O . LEU C 1 638 ? 16.297 -37.647 -68.458 1.00 150.50 638 LEU B O 1
ATOM 14430 N N . ASP C 1 639 ? 17.215 -39.654 -68.911 1.00 161.83 639 ASP B N 1
ATOM 14431 C CA . ASP C 1 639 ? 18.199 -39.101 -69.828 1.00 170.99 639 ASP B CA 1
ATOM 14432 C C . ASP C 1 639 ? 17.503 -38.537 -71.068 1.00 171.22 639 ASP B C 1
ATOM 14433 O O . ASP C 1 639 ? 16.379 -38.929 -71.389 1.00 166.43 639 ASP B O 1
ATOM 14438 N N . PRO C 1 640 ? 18.152 -37.595 -71.779 1.00 170.57 640 PRO B N 1
ATOM 14439 C CA . PRO C 1 640 ? 17.539 -37.047 -72.998 1.00 169.56 640 PRO B CA 1
ATOM 14440 C C . PRO C 1 640 ? 17.201 -38.145 -73.989 1.00 170.10 640 PRO B C 1
ATOM 14441 O O . PRO C 1 640 ? 16.032 -38.337 -74.339 1.00 169.68 640 PRO B O 1
ATOM 14445 N N . GLU C 1 641 ? 18.217 -38.873 -74.443 1.00 171.11 641 GLU B N 1
ATOM 14446 C CA . GLU C 1 641 ? 17.971 -40.138 -75.114 1.00 171.93 641 GLU B CA 1
ATOM 14447 C C . GLU C 1 641 ? 17.228 -41.062 -74.162 1.00 174.02 641 GLU B C 1
ATOM 14448 O O . GLU C 1 641 ? 17.639 -41.238 -73.011 1.00 175.86 641 GLU B O 1
ATOM 14454 N N . SER C 1 642 ? 16.123 -41.636 -74.635 1.00 172.64 642 SER B N 1
ATOM 14455 C CA . SER C 1 642 ? 15.325 -42.585 -73.860 1.00 173.76 642 SER B CA 1
ATOM 14456 C C . SER C 1 642 ? 14.778 -41.940 -72.582 1.00 163.30 642 SER B C 1
ATOM 14457 O O . SER C 1 642 ? 15.044 -42.386 -71.465 1.00 165.52 642 SER B O 1
ATOM 14460 N N . THR C 1 643 ? 13.996 -40.880 -72.767 1.00 158.66 643 THR B N 1
ATOM 14461 C CA . THR C 1 643 ? 13.398 -40.162 -71.648 1.00 145.65 643 THR B CA 1
ATOM 14462 C C . THR C 1 643 ? 12.057 -40.792 -71.292 1.00 143.51 643 THR B C 1
ATOM 14463 O O . THR C 1 643 ? 11.231 -41.046 -72.173 1.00 151.91 643 THR B O 1
ATOM 14467 N N . LEU C 1 644 ? 11.857 -41.053 -70.001 1.00 141.55 644 LEU B N 1
ATOM 14468 C CA . LEU C 1 644 ? 10.680 -41.708 -69.434 1.00 124.20 644 LEU B CA 1
ATOM 14469 C C . LEU C 1 644 ? 10.517 -43.151 -69.891 1.00 128.92 644 LEU B C 1
ATOM 14470 O O . LEU C 1 644 ? 9.493 -43.773 -69.594 1.00 122.05 644 LEU B O 1
ATOM 14475 N N . GLU C 1 645 ? 11.491 -43.705 -70.606 1.00 141.99 645 GLU B N 1
ATOM 14476 C CA . GLU C 1 645 ? 11.432 -45.116 -70.944 1.00 143.25 645 GLU B CA 1
ATOM 14477 C C . GLU C 1 645 ? 11.697 -45.960 -69.701 1.00 130.00 645 GLU B C 1
ATOM 14478 O O . GLU C 1 645 ? 12.304 -45.508 -68.727 1.00 132.37 645 GLU B O 1
ATOM 14484 N N . MET C 1 646 ? 11.226 -47.202 -69.737 1.00 124.82 646 MET B N 1
ATOM 14485 C CA . MET C 1 646 ? 11.229 -48.062 -68.560 1.00 120.89 646 MET B CA 1
ATOM 14486 C C . MET C 1 646 ? 12.541 -48.828 -68.474 1.00 122.07 646 MET B C 1
ATOM 14487 O O . MET C 1 646 ? 12.867 -49.613 -69.372 1.00 117.67 646 MET B O 1
ATOM 14492 N N . LYS C 1 647 ? 13.284 -48.613 -67.389 1.00 124.48 647 LYS B N 1
ATOM 14493 C CA . LYS C 1 647 ? 14.543 -49.320 -67.195 1.00 121.39 647 LYS B CA 1
ATOM 14494 C C . LYS C 1 647 ? 14.337 -50.686 -66.550 1.00 128.04 647 LYS B C 1
ATOM 14495 O O . LYS C 1 647 ? 14.879 -51.683 -67.035 1.00 118.99 647 LYS B O 1
ATOM 14501 N N . SER C 1 648 ? 13.563 -50.761 -65.467 1.00 132.61 648 SER B N 1
ATOM 14502 C CA . SER C 1 648 ? 13.321 -52.067 -64.858 1.00 125.69 648 SER B CA 1
ATOM 14503 C C . SER C 1 648 ? 12.020 -52.036 -64.069 1.00 117.00 648 SER B C 1
ATOM 14504 O O . SER C 1 648 ? 11.428 -50.979 -63.844 1.00 103.40 648 SER B O 1
ATOM 14507 N N . ILE C 1 649 ? 11.582 -53.224 -63.650 1.00 110.99 649 ILE B N 1
ATOM 14508 C CA . ILE C 1 649 ? 10.328 -53.381 -62.924 1.00 117.34 649 ILE B CA 1
ATOM 14509 C C . ILE C 1 649 ? 10.483 -54.527 -61.934 1.00 121.66 649 ILE B C 1
ATOM 14510 O O . ILE C 1 649 ? 11.190 -55.505 -62.195 1.00 123.96 649 ILE B O 1
ATOM 14515 N N . GLN C 1 650 ? 9.826 -54.394 -60.782 1.00 113.24 650 GLN B N 1
ATOM 14516 C CA . GLN C 1 650 ? 9.892 -55.395 -59.727 1.00 112.10 650 GLN B CA 1
ATOM 14517 C C . GLN C 1 650 ? 8.537 -55.515 -59.046 1.00 108.19 650 GLN B C 1
ATOM 14518 O O . GLN C 1 650 ? 7.846 -54.515 -58.836 1.00 92.32 650 GLN B O 1
ATOM 14524 N N . ALA C 1 651 ? 8.168 -56.746 -58.703 1.00 108.62 651 ALA B N 1
ATOM 14525 C CA . ALA C 1 651 ? 6.935 -57.015 -57.980 1.00 103.96 651 ALA B CA 1
ATOM 14526 C C . ALA C 1 651 ? 7.202 -57.018 -56.482 1.00 111.14 651 ALA B C 1
ATOM 14527 O O . ALA C 1 651 ? 8.259 -57.464 -56.029 1.00 121.54 651 ALA B O 1
ATOM 14529 N N . LEU C 1 652 ? 6.236 -56.520 -55.718 1.00 107.08 652 LEU B N 1
ATOM 14530 C CA . LEU C 1 652 ? 6.370 -56.378 -54.278 1.00 106.59 652 LEU B CA 1
ATOM 14531 C C . LEU C 1 652 ? 5.265 -57.152 -53.573 1.00 111.62 652 LEU B C 1
ATOM 14532 O O . LEU C 1 652 ? 4.164 -57.314 -54.105 1.00 117.51 652 LEU B O 1
ATOM 14537 N N . THR C 1 653 ? 5.571 -57.630 -52.363 1.00 108.92 653 THR B N 1
ATOM 14538 C CA . THR C 1 653 ? 4.595 -58.395 -51.595 1.00 97.77 653 THR B CA 1
ATOM 14539 C C . THR C 1 653 ? 3.380 -57.563 -51.219 1.00 97.07 653 THR B C 1
ATOM 14540 O O . THR C 1 653 ? 2.333 -58.129 -50.888 1.00 104.62 653 THR B O 1
ATOM 14544 N N . ALA C 1 654 ? 3.494 -56.240 -51.254 1.00 84.51 654 ALA B N 1
ATOM 14545 C CA . ALA C 1 654 ? 2.382 -55.366 -50.923 1.00 97.83 654 ALA B CA 1
ATOM 14546 C C . ALA C 1 654 ? 2.479 -54.118 -51.787 1.00 98.20 654 ALA B C 1
ATOM 14547 O O . ALA C 1 654 ? 3.438 -53.931 -52.539 1.00 100.47 654 ALA B O 1
ATOM 14549 N N . ALA C 1 655 ? 1.468 -53.267 -51.684 1.00 93.82 655 ALA B N 1
ATOM 14550 C CA . ALA C 1 655 ? 1.483 -52.021 -52.427 1.00 100.06 655 ALA B CA 1
ATOM 14551 C C . ALA C 1 655 ? 2.487 -51.059 -51.800 1.00 103.02 655 ALA B C 1
ATOM 14552 O O . ALA C 1 655 ? 2.526 -50.912 -50.577 1.00 104.34 655 ALA B O 1
ATOM 14554 N N . PRO C 1 656 ? 3.310 -50.393 -52.604 1.00 102.11 656 PRO B N 1
ATOM 14555 C CA . PRO C 1 656 ? 4.310 -49.483 -52.040 1.00 97.98 656 PRO B CA 1
ATOM 14556 C C . PRO C 1 656 ? 3.656 -48.214 -51.519 1.00 87.77 656 PRO B C 1
ATOM 14557 O O . PRO C 1 656 ? 2.893 -47.557 -52.228 1.00 108.24 656 PRO B O 1
ATOM 14561 N N . SER C 1 657 ? 3.962 -47.872 -50.272 1.00 87.33 657 SER B N 1
ATOM 14562 C CA . SER C 1 657 ? 3.465 -46.643 -49.670 1.00 90.94 657 SER B CA 1
ATOM 14563 C C . SER C 1 657 ? 4.423 -45.475 -49.823 1.00 87.19 657 SER B C 1
ATOM 14564 O O . SER C 1 657 ? 3.986 -44.323 -49.805 1.00 77.86 657 SER B O 1
ATOM 14567 N N . SER C 1 658 ? 5.718 -45.739 -49.966 1.00 92.76 658 SER B N 1
ATOM 14568 C CA . SER C 1 658 ? 6.670 -44.660 -50.173 1.00 86.17 658 SER B CA 1
ATOM 14569 C C . SER C 1 658 ? 7.874 -45.183 -50.938 1.00 88.84 658 SER B C 1
ATOM 14570 O O . SER C 1 658 ? 8.162 -46.379 -50.943 1.00 81.91 658 SER B O 1
ATOM 14573 N N . LEU C 1 659 ? 8.569 -44.264 -51.598 1.00 89.65 659 LEU B N 1
ATOM 14574 C CA . LEU C 1 659 ? 9.801 -44.570 -52.303 1.00 82.17 659 LEU B CA 1
ATOM 14575 C C . LEU C 1 659 ? 10.770 -43.426 -52.074 1.00 87.84 659 LEU B C 1
ATOM 14576 O O . LEU C 1 659 ? 10.364 -42.268 -51.968 1.00 87.02 659 LEU B O 1
ATOM 14581 N N . LEU C 1 660 ? 12.056 -43.754 -51.992 1.00 88.21 660 LEU B N 1
ATOM 14582 C CA . LEU C 1 660 ? 13.060 -42.717 -51.788 1.00 88.23 660 LEU B CA 1
ATOM 14583 C C . LEU C 1 660 ? 14.377 -43.155 -52.403 1.00 86.79 660 LEU B C 1
ATOM 14584 O O . LEU C 1 660 ? 14.956 -44.152 -51.974 1.00 98.35 660 LEU B O 1
ATOM 14589 N N . ILE C 1 661 ? 14.849 -42.420 -53.387 1.00 86.33 661 ILE B N 1
ATOM 14590 C CA . ILE C 1 661 ? 16.170 -42.658 -53.953 1.00 83.71 661 ILE B CA 1
ATOM 14591 C C . ILE C 1 661 ? 17.172 -41.826 -53.176 1.00 84.81 661 ILE B C 1
ATOM 14592 O O . ILE C 1 661 ? 16.922 -40.657 -52.871 1.00 88.70 661 ILE B O 1
ATOM 14597 N N . MET C 1 662 ? 18.312 -42.425 -52.845 1.00 81.41 662 MET B N 1
ATOM 14598 C CA . MET C 1 662 ? 19.283 -41.724 -52.021 1.00 90.86 662 MET B CA 1
ATOM 14599 C C . MET C 1 662 ? 20.654 -42.339 -52.230 1.00 96.62 662 MET B C 1
ATOM 14600 O O . MET C 1 662 ? 20.777 -43.557 -52.333 1.00 87.71 662 MET B O 1
ATOM 14605 N N . SER C 1 663 ? 21.675 -41.492 -52.291 1.00 94.91 663 SER B N 1
ATOM 14606 C CA . SER C 1 663 ? 23.058 -41.940 -52.372 1.00 92.15 663 SER B CA 1
ATOM 14607 C C . SER C 1 663 ? 23.642 -41.991 -50.969 1.00 97.79 663 SER B C 1
ATOM 14608 O O . SER C 1 663 ? 23.608 -40.992 -50.245 1.00 86.12 663 SER B O 1
ATOM 14611 N N . MET C 1 664 ? 24.170 -43.148 -50.584 1.00 102.24 664 MET B N 1
ATOM 14612 C CA . MET C 1 664 ? 24.696 -43.332 -49.240 1.00 91.08 664 MET B CA 1
ATOM 14613 C C . MET C 1 664 ? 26.153 -43.753 -49.303 1.00 96.34 664 MET B C 1
ATOM 14614 O O . MET C 1 664 ? 26.563 -44.487 -50.204 1.00 107.02 664 MET B O 1
ATOM 14619 N N . GLU C 1 665 ? 26.935 -43.285 -48.336 1.00 92.39 665 GLU B N 1
ATOM 14620 C CA . GLU C 1 665 ? 28.290 -43.791 -48.181 1.00 100.40 665 GLU B CA 1
ATOM 14621 C C . GLU C 1 665 ? 28.222 -45.242 -47.723 1.00 91.78 665 GLU B C 1
ATOM 14622 O O . GLU C 1 665 ? 27.677 -45.543 -46.658 1.00 88.38 665 GLU B O 1
ATOM 14628 N N . ASP C 1 666 ? 28.742 -46.139 -48.544 1.00 93.71 666 ASP B N 1
ATOM 14629 C CA . ASP C 1 666 ? 28.592 -47.566 -48.324 1.00 93.85 666 ASP B CA 1
ATOM 14630 C C . ASP C 1 666 ? 29.740 -48.075 -47.461 1.00 93.04 666 ASP B C 1
ATOM 14631 O O . ASP C 1 666 ? 30.529 -47.301 -46.917 1.00 90.11 666 ASP B O 1
ATOM 14636 N N . SER C 1 667 ? 29.851 -49.399 -47.346 1.00 101.24 667 SER B N 1
ATOM 14637 C CA . SER C 1 667 ? 30.958 -50.005 -46.619 1.00 101.93 667 SER B CA 1
ATOM 14638 C C . SER C 1 667 ? 32.302 -49.701 -47.264 1.00 113.07 667 SER B C 1
ATOM 14639 O O . SER C 1 667 ? 33.341 -49.864 -46.617 1.00 121.59 667 SER B O 1
ATOM 14642 N N . THR C 1 668 ? 32.304 -49.259 -48.519 1.00 110.24 668 THR B N 1
ATOM 14643 C CA . THR C 1 668 ? 33.538 -48.984 -49.238 1.00 99.41 668 THR B CA 1
ATOM 14644 C C . THR C 1 668 ? 33.742 -47.484 -49.413 1.00 107.15 668 THR B C 1
ATOM 14645 O O . THR C 1 668 ? 33.805 -46.741 -48.430 1.00 96.51 668 THR B O 1
ATOM 14649 N N . GLY C 1 669 ? 33.841 -47.027 -50.656 1.00 120.40 669 GLY B N 1
ATOM 14650 C CA . GLY C 1 669 ? 34.127 -45.631 -50.923 1.00 111.18 669 GLY B CA 1
ATOM 14651 C C . GLY C 1 669 ? 32.970 -44.693 -50.647 1.00 114.61 669 GLY B C 1
ATOM 14652 O O . GLY C 1 669 ? 33.101 -43.766 -49.844 1.00 119.22 669 GLY B O 1
ATOM 14653 N N . GLY C 1 670 ? 31.834 -44.914 -51.306 1.00 112.52 670 GLY B N 1
ATOM 14654 C CA . GLY C 1 670 ? 30.687 -44.044 -51.132 1.00 103.69 670 GLY B CA 1
ATOM 14655 C C . GLY C 1 670 ? 29.861 -43.855 -52.386 1.00 104.08 670 GLY B C 1
ATOM 14656 O O . GLY C 1 670 ? 28.803 -43.221 -52.352 1.00 85.43 670 GLY B O 1
ATOM 14657 N N . THR C 1 671 ? 30.336 -44.395 -53.506 1.00 118.73 671 THR B N 1
ATOM 14658 C CA . THR C 1 671 ? 29.614 -44.303 -54.775 1.00 117.09 671 THR B CA 1
ATOM 14659 C C . THR C 1 671 ? 28.587 -45.429 -54.847 1.00 115.59 671 THR B C 1
ATOM 14660 O O . THR C 1 671 ? 28.717 -46.389 -55.608 1.00 106.07 671 THR B O 1
ATOM 14664 N N . THR C 1 672 ? 27.550 -45.303 -54.019 1.00 111.18 672 THR B N 1
ATOM 14665 C CA . THR C 1 672 ? 26.473 -46.285 -54.011 1.00 104.82 672 THR B CA 1
ATOM 14666 C C . THR C 1 672 ? 25.129 -45.585 -53.897 1.00 100.13 672 THR B C 1
ATOM 14667 O O . THR C 1 672 ? 24.852 -44.898 -52.905 1.00 92.90 672 THR B O 1
ATOM 14671 N N . LEU C 1 673 ? 24.304 -45.775 -54.920 1.00 103.91 673 LEU B N 1
ATOM 14672 C CA . LEU C 1 673 ? 22.956 -45.237 -54.988 1.00 92.92 673 LEU B CA 1
ATOM 14673 C C . LEU C 1 673 ? 21.967 -46.333 -54.618 1.00 86.46 673 LEU B C 1
ATOM 14674 O O . LEU C 1 673 ? 21.996 -47.424 -55.195 1.00 81.20 673 LEU B O 1
ATOM 14679 N N . TYR C 1 674 ? 21.103 -46.040 -53.657 1.00 81.54 674 TYR B N 1
ATOM 14680 C CA . TYR C 1 674 ? 20.129 -46.984 -53.141 1.00 85.46 674 TYR B CA 1
ATOM 14681 C C . TYR C 1 674 ? 18.720 -46.481 -53.414 1.00 84.16 674 TYR B C 1
ATOM 14682 O O . TYR C 1 674 ? 18.481 -45.273 -53.519 1.00 80.15 674 TYR B O 1
ATOM 14691 N N . LEU C 1 675 ? 17.789 -47.426 -53.523 1.00 81.18 675 LEU B N 1
ATOM 14692 C CA . LEU C 1 675 ? 16.360 -47.144 -53.582 1.00 80.60 675 LEU B CA 1
ATOM 14693 C C . LEU C 1 675 ? 15.705 -47.775 -52.362 1.00 76.05 675 LEU B C 1
ATOM 14694 O O . LEU C 1 675 ? 15.682 -49.002 -52.230 1.00 72.28 675 LEU B O 1
ATOM 14699 N N . HIS C 1 676 ? 15.183 -46.932 -51.479 1.00 73.62 676 HIS B N 1
ATOM 14700 C CA . HIS C 1 676 ? 14.449 -47.365 -50.302 1.00 74.23 676 HIS B CA 1
ATOM 14701 C C . HIS C 1 676 ? 12.975 -47.502 -50.649 1.00 78.81 676 HIS B C 1
ATOM 14702 O O . HIS C 1 676 ? 12.379 -46.586 -51.228 1.00 81.17 676 HIS B O 1
ATOM 14709 N N . ILE C 1 677 ? 12.394 -48.642 -50.288 1.00 77.18 677 ILE B N 1
ATOM 14710 C CA . ILE C 1 677 ? 11.003 -48.964 -50.576 1.00 83.41 677 ILE B CA 1
ATOM 14711 C C . ILE C 1 677 ? 10.251 -49.071 -49.260 1.00 90.42 677 ILE B C 1
ATOM 14712 O O . ILE C 1 677 ? 10.720 -49.726 -48.322 1.00 85.29 677 ILE B O 1
ATOM 14717 N N . GLY C 1 678 ? 9.088 -48.435 -49.196 1.00 85.30 678 GLY B N 1
ATOM 14718 C CA . GLY C 1 678 ? 8.207 -48.542 -48.054 1.00 93.61 678 GLY B CA 1
ATOM 14719 C C . GLY C 1 678 ? 6.881 -49.163 -48.435 1.00 95.19 678 GLY B C 1
ATOM 14720 O O . GLY C 1 678 ? 6.077 -48.544 -49.139 1.00 98.85 678 GLY B O 1
ATOM 14721 N N . LEU C 1 679 ? 6.647 -50.388 -47.977 1.00 91.32 679 LEU B N 1
ATOM 14722 C CA . LEU C 1 679 ? 5.441 -51.117 -48.328 1.00 86.47 679 LEU B CA 1
ATOM 14723 C C . LEU C 1 679 ? 4.276 -50.705 -47.432 1.00 101.29 679 LEU B C 1
ATOM 14724 O O . LEU C 1 679 ? 4.456 -50.197 -46.323 1.00 105.59 679 LEU B O 1
ATOM 14729 N N . HIS C 1 680 ? 3.063 -50.931 -47.938 1.00 102.74 680 HIS B N 1
ATOM 14730 C CA . HIS C 1 680 ? 1.864 -50.605 -47.175 1.00 110.04 680 HIS B CA 1
ATOM 14731 C C . HIS C 1 680 ? 1.732 -51.488 -45.943 1.00 111.10 680 HIS B C 1
ATOM 14732 O O . HIS C 1 680 ? 1.236 -51.034 -44.906 1.00 106.88 680 HIS B O 1
ATOM 14739 N N . SER C 1 681 ? 2.172 -52.738 -46.034 1.00 95.66 681 SER B N 1
ATOM 14740 C CA . SER C 1 681 ? 2.111 -53.698 -44.939 1.00 92.26 681 SER B CA 1
ATOM 14741 C C . SER C 1 681 ? 3.114 -53.421 -43.853 1.00 96.53 681 SER B C 1
ATOM 14742 O O . SER C 1 681 ? 3.303 -54.293 -43.005 1.00 94.20 681 SER B O 1
ATOM 14745 N N . GLY C 1 682 ? 3.759 -52.259 -43.840 1.00 99.42 682 GLY B N 1
ATOM 14746 C CA . GLY C 1 682 ? 4.741 -51.934 -42.831 1.00 94.09 682 GLY B CA 1
ATOM 14747 C C . GLY C 1 682 ? 6.145 -52.407 -43.124 1.00 88.09 682 GLY B C 1
ATOM 14748 O O . GLY C 1 682 ? 7.052 -52.127 -42.333 1.00 98.10 682 GLY B O 1
ATOM 14749 N N . VAL C 1 683 ? 6.356 -53.110 -44.221 1.00 82.98 683 VAL B N 1
ATOM 14750 C CA . VAL C 1 683 ? 7.680 -53.603 -44.569 1.00 84.64 683 VAL B CA 1
ATOM 14751 C C . VAL C 1 683 ? 8.526 -52.451 -45.092 1.00 87.33 683 VAL B C 1
ATOM 14752 O O . VAL C 1 683 ? 8.014 -51.463 -45.631 1.00 85.47 683 VAL B O 1
ATOM 14756 N N . TYR C 1 684 ? 9.837 -52.573 -44.910 1.00 86.20 684 TYR B N 1
ATOM 14757 C CA . TYR C 1 684 ? 10.823 -51.652 -45.452 1.00 73.87 684 TYR B CA 1
ATOM 14758 C C . TYR C 1 684 ? 11.875 -52.465 -46.187 1.00 84.29 684 TYR B C 1
ATOM 14759 O O . TYR C 1 684 ? 12.349 -53.483 -45.670 1.00 85.54 684 TYR B O 1
ATOM 14768 N N . LEU C 1 685 ? 12.237 -52.011 -47.383 1.00 79.62 685 LEU B N 1
ATOM 14769 C CA . LEU C 1 685 ? 13.254 -52.642 -48.209 1.00 80.84 685 LEU B CA 1
ATOM 14770 C C . LEU C 1 685 ? 14.324 -51.625 -48.573 1.00 86.86 685 LEU B C 1
ATOM 14771 O O . LEU C 1 685 ? 14.040 -50.435 -48.724 1.00 83.17 685 LEU B O 1
ATOM 14776 N N . ARG C 1 686 ? 15.559 -52.098 -48.725 1.00 83.02 686 ARG B N 1
ATOM 14777 C CA . ARG C 1 686 ? 16.628 -51.292 -49.304 1.00 80.56 686 ARG B CA 1
ATOM 14778 C C . ARG C 1 686 ? 17.209 -52.041 -50.491 1.00 85.41 686 ARG B C 1
ATOM 14779 O O . ARG C 1 686 ? 17.641 -53.188 -50.354 1.00 86.35 686 ARG B O 1
ATOM 14787 N N . THR C 1 687 ? 17.227 -51.387 -51.647 1.00 87.83 687 THR B N 1
ATOM 14788 C CA . THR C 1 687 ? 17.644 -51.992 -52.899 1.00 87.52 687 THR B CA 1
ATOM 14789 C C . THR C 1 687 ? 18.805 -51.208 -53.492 1.00 89.88 687 THR B C 1
ATOM 14790 O O . THR C 1 687 ? 18.991 -50.025 -53.203 1.00 88.34 687 THR B O 1
ATOM 14794 N N . VAL C 1 688 ? 19.586 -51.876 -54.332 1.00 93.10 688 VAL B N 1
ATOM 14795 C CA . VAL C 1 688 ? 20.737 -51.264 -54.985 1.00 104.53 688 VAL B CA 1
ATOM 14796 C C . VAL C 1 688 ? 20.318 -50.851 -56.389 1.00 111.03 688 VAL B C 1
ATOM 14797 O O . VAL C 1 688 ? 20.018 -51.700 -57.234 1.00 114.20 688 VAL B O 1
ATOM 14801 N N . LEU C 1 689 ? 20.294 -49.546 -56.638 1.00 99.55 689 LEU B N 1
ATOM 14802 C CA . LEU C 1 689 ? 20.016 -49.011 -57.963 1.00 90.84 689 LEU B CA 1
ATOM 14803 C C . LEU C 1 689 ? 21.316 -48.999 -58.756 1.00 108.50 689 LEU B C 1
ATOM 14804 O O . LEU C 1 689 ? 22.298 -48.387 -58.328 1.00 116.34 689 LEU B O 1
ATOM 14809 N N . ASP C 1 690 ? 21.319 -49.670 -59.909 1.00 106.27 690 ASP B N 1
ATOM 14810 C CA . ASP C 1 690 ? 22.572 -49.981 -60.590 1.00 118.85 690 ASP B CA 1
ATOM 14811 C C . ASP C 1 690 ? 23.273 -48.755 -61.158 1.00 116.17 690 ASP B C 1
ATOM 14812 O O . ASP C 1 690 ? 24.482 -48.818 -61.405 1.00 120.46 690 ASP B O 1
ATOM 14817 N N . GLU C 1 691 ? 22.554 -47.658 -61.384 1.00 104.41 691 GLU B N 1
ATOM 14818 C CA . GLU C 1 691 ? 23.041 -46.402 -61.940 1.00 114.17 691 GLU B CA 1
ATOM 14819 C C . GLU C 1 691 ? 23.228 -46.490 -63.454 1.00 113.36 691 GLU B C 1
ATOM 14820 O O . GLU C 1 691 ? 23.372 -45.452 -64.098 1.00 104.87 691 GLU B O 1
ATOM 14826 N N . ILE C 1 692 ? 23.225 -47.684 -64.047 1.00 116.82 692 ILE B N 1
ATOM 14827 C CA . ILE C 1 692 ? 23.348 -47.837 -65.493 1.00 109.91 692 ILE B CA 1
ATOM 14828 C C . ILE C 1 692 ? 22.105 -48.527 -66.038 1.00 111.67 692 ILE B C 1
ATOM 14829 O O . ILE C 1 692 ? 21.271 -47.894 -66.693 1.00 107.88 692 ILE B O 1
ATOM 14834 N N . THR C 1 693 ? 21.969 -49.830 -65.777 1.00 112.21 693 THR B N 1
ATOM 14835 C CA . THR C 1 693 ? 20.786 -50.544 -66.247 1.00 115.70 693 THR B CA 1
ATOM 14836 C C . THR C 1 693 ? 19.545 -50.166 -65.451 1.00 120.34 693 THR B C 1
ATOM 14837 O O . THR C 1 693 ? 18.431 -50.220 -65.983 1.00 124.79 693 THR B O 1
ATOM 14841 N N . GLY C 1 694 ? 19.709 -49.789 -64.189 1.00 119.65 694 GLY B N 1
ATOM 14842 C CA . GLY C 1 694 ? 18.586 -49.431 -63.353 1.00 109.88 694 GLY B CA 1
ATOM 14843 C C . GLY C 1 694 ? 17.875 -50.587 -62.688 1.00 114.41 694 GLY B C 1
ATOM 14844 O O . GLY C 1 694 ? 16.800 -50.380 -62.115 1.00 113.04 694 GLY B O 1
ATOM 14845 N N . GLU C 1 695 ? 18.427 -51.793 -62.746 1.00 111.18 695 GLU B N 1
ATOM 14846 C CA . GLU C 1 695 ? 17.811 -52.926 -62.076 1.00 114.49 695 GLU B CA 1
ATOM 14847 C C . GLU C 1 695 ? 18.040 -52.850 -60.572 1.00 113.18 695 GLU B C 1
ATOM 14848 O O . GLU C 1 695 ? 19.022 -52.273 -60.098 1.00 110.83 695 GLU B O 1
ATOM 14854 N N . LEU C 1 696 ? 17.119 -53.444 -59.822 1.00 102.69 696 LEU B N 1
ATOM 14855 C CA . LEU C 1 696 ? 17.165 -53.449 -58.367 1.00 86.93 696 LEU B CA 1
ATOM 14856 C C . LEU C 1 696 ? 17.693 -54.791 -57.881 1.00 105.43 696 LEU B C 1
ATOM 14857 O O . LEU C 1 696 ? 17.232 -55.841 -58.336 1.00 105.90 696 LEU B O 1
ATOM 14862 N N . THR C 1 697 ? 18.646 -54.755 -56.951 1.00 116.80 697 THR B N 1
ATOM 14863 C CA . THR C 1 697 ? 19.268 -55.969 -56.443 1.00 118.75 697 THR B CA 1
ATOM 14864 C C . THR C 1 697 ? 19.668 -55.772 -54.987 1.00 112.17 697 THR B C 1
ATOM 14865 O O . THR C 1 697 ? 19.556 -54.676 -54.429 1.00 101.96 697 THR B O 1
ATOM 14869 N N . ASP C 1 698 ? 20.137 -56.863 -54.379 1.00 115.23 698 ASP B N 1
ATOM 14870 C CA . ASP C 1 698 ? 20.691 -56.863 -53.024 1.00 121.94 698 ASP B CA 1
ATOM 14871 C C . ASP C 1 698 ? 19.698 -56.300 -52.009 1.00 112.22 698 ASP B C 1
ATOM 14872 O O . ASP C 1 698 ? 20.046 -55.495 -51.146 1.00 106.68 698 ASP B O 1
ATOM 14877 N N . THR C 1 699 ? 18.451 -56.746 -52.113 1.00 113.03 699 THR B N 1
ATOM 14878 C CA . THR C 1 699 ? 17.405 -56.228 -51.246 1.00 103.34 699 THR B CA 1
ATOM 14879 C C . THR C 1 699 ? 17.675 -56.598 -49.794 1.00 89.08 699 THR B C 1
ATOM 14880 O O . THR C 1 699 ? 18.158 -57.691 -49.491 1.00 85.80 699 THR B O 1
ATOM 14884 N N . ARG C 1 700 ? 17.381 -55.661 -48.900 1.00 80.83 700 ARG B N 1
ATOM 14885 C CA . ARG C 1 700 ? 17.369 -55.889 -47.465 1.00 79.11 700 ARG B CA 1
ATOM 14886 C C . ARG C 1 700 ? 15.952 -55.659 -46.970 1.00 82.68 700 ARG B C 1
ATOM 14887 O O . ARG C 1 700 ? 15.329 -54.650 -47.317 1.00 81.91 700 ARG B O 1
ATOM 14895 N N . GLN C 1 701 ? 15.452 -56.584 -46.161 1.00 88.17 701 GLN B N 1
ATOM 14896 C CA . GLN C 1 701 ? 14.051 -56.629 -45.776 1.00 86.17 701 GLN B CA 1
ATOM 14897 C C . GLN C 1 701 ? 13.928 -56.510 -44.266 1.00 83.98 701 GLN B C 1
ATOM 14898 O O . GLN C 1 701 ? 14.678 -57.149 -43.524 1.00 91.86 701 GLN B O 1
ATOM 14904 N N . LYS C 1 702 ? 12.983 -55.691 -43.808 1.00 75.95 702 LYS B N 1
ATOM 14905 C CA . LYS C 1 702 ? 12.711 -55.617 -42.378 1.00 85.60 702 LYS B CA 1
ATOM 14906 C C . LYS C 1 702 ? 11.302 -55.095 -42.151 1.00 90.22 702 LYS B C 1
ATOM 14907 O O . LYS C 1 702 ? 10.927 -54.068 -42.718 1.00 85.64 702 LYS B O 1
ATOM 14913 N N . PHE C 1 703 ? 10.532 -55.793 -41.319 1.00 88.14 703 PHE B N 1
ATOM 14914 C CA . PHE C 1 703 ? 9.206 -55.327 -40.938 1.00 83.01 703 PHE B CA 1
ATOM 14915 C C . PHE C 1 703 ? 9.328 -54.296 -39.828 1.00 83.71 703 PHE B C 1
ATOM 14916 O O . PHE C 1 703 ? 10.062 -54.502 -38.860 1.00 82.58 703 PHE B O 1
ATOM 14924 N N . LEU C 1 704 ? 8.600 -53.191 -39.964 1.00 82.35 704 LEU B N 1
ATOM 14925 C CA . LEU C 1 704 ? 8.731 -52.053 -39.065 1.00 83.40 704 LEU B CA 1
ATOM 14926 C C . LEU C 1 704 ? 7.552 -51.897 -38.119 1.00 93.92 704 LEU B C 1
ATOM 14927 O O . LEU C 1 704 ? 7.748 -51.730 -36.913 1.00 102.24 704 LEU B O 1
ATOM 14932 N N . GLY C 1 705 ? 6.329 -51.938 -38.635 1.00 98.03 705 GLY B N 1
ATOM 14933 C CA . GLY C 1 705 ? 5.152 -51.774 -37.819 1.00 93.41 705 GLY B CA 1
ATOM 14934 C C . GLY C 1 705 ? 3.885 -51.976 -38.620 1.00 100.10 705 GLY B C 1
ATOM 14935 O O . GLY C 1 705 ? 3.913 -52.086 -39.847 1.00 109.34 705 GLY B O 1
ATOM 14936 N N . PRO C 1 706 ? 2.744 -52.045 -37.937 1.00 96.03 706 PRO B N 1
ATOM 14937 C CA . PRO C 1 706 ? 1.478 -52.245 -38.658 1.00 95.51 706 PRO B CA 1
ATOM 14938 C C . PRO C 1 706 ? 1.132 -51.119 -39.616 1.00 105.05 706 PRO B C 1
ATOM 14939 O O . PRO C 1 706 ? 0.532 -51.379 -40.666 1.00 113.66 706 PRO B O 1
ATOM 14943 N N . LYS C 1 707 ? 1.490 -49.881 -39.297 1.00 96.88 707 LYS B N 1
ATOM 14944 C CA . LYS C 1 707 ? 1.141 -48.767 -40.158 1.00 94.34 707 LYS B CA 1
ATOM 14945 C C . LYS C 1 707 ? 1.977 -48.790 -41.435 1.00 102.55 707 LYS B C 1
ATOM 14946 O O . LYS C 1 707 ? 3.065 -49.368 -41.468 1.00 105.29 707 LYS B O 1
ATOM 14952 N N . PRO C 1 708 ? 1.477 -48.183 -42.511 1.00 102.49 708 PRO B N 1
ATOM 14953 C CA . PRO C 1 708 ? 2.275 -48.094 -43.739 1.00 98.30 708 PRO B CA 1
ATOM 14954 C C . PRO C 1 708 ? 3.509 -47.230 -43.540 1.00 88.98 708 PRO B C 1
ATOM 14955 O O . PRO C 1 708 ? 3.469 -46.201 -42.864 1.00 87.84 708 PRO B O 1
ATOM 14959 N N . THR C 1 709 ? 4.610 -47.658 -44.148 1.00 83.81 709 THR B N 1
ATOM 14960 C CA . THR C 1 709 ? 5.906 -47.030 -43.949 1.00 89.75 709 THR B CA 1
ATOM 14961 C C . THR C 1 709 ? 6.070 -45.850 -44.895 1.00 87.17 709 THR B C 1
ATOM 14962 O O . THR C 1 709 ? 5.779 -45.962 -46.087 1.00 92.07 709 THR B O 1
ATOM 14966 N N . LYS C 1 710 ? 6.535 -44.724 -44.362 1.00 83.72 710 LYS B N 1
ATOM 14967 C CA . LYS C 1 710 ? 6.822 -43.539 -45.158 1.00 79.71 710 LYS B CA 1
ATOM 14968 C C . LYS C 1 710 ? 8.311 -43.239 -45.085 1.00 78.04 710 LYS B C 1
ATOM 14969 O O . LYS C 1 710 ? 8.943 -43.469 -44.059 1.00 80.43 710 LYS B O 1
ATOM 14975 N N . LEU C 1 711 ? 8.878 -42.728 -46.169 1.00 85.02 711 LEU B N 1
ATOM 14976 C CA . LEU C 1 711 ? 10.318 -42.545 -46.258 1.00 74.06 711 LEU B CA 1
ATOM 14977 C C . LEU C 1 711 ? 10.669 -41.076 -46.423 1.00 76.74 711 LEU B C 1
ATOM 14978 O O . LEU C 1 711 ? 9.986 -40.337 -47.135 1.00 83.16 711 LEU B O 1
ATOM 14983 N N . PHE C 1 712 ? 11.736 -40.662 -45.748 1.00 78.97 712 PHE B N 1
ATOM 14984 C CA . PHE C 1 712 ? 12.209 -39.290 -45.778 1.00 72.39 712 PHE B CA 1
ATOM 14985 C C . PHE C 1 712 ? 13.727 -39.311 -45.743 1.00 76.54 712 PHE B C 1
ATOM 14986 O O . PHE C 1 712 ? 14.340 -40.312 -45.379 1.00 84.29 712 PHE B O 1
ATOM 14994 N N . GLN C 1 713 ? 14.337 -38.204 -46.145 1.00 83.94 713 GLN B N 1
ATOM 14995 C CA . GLN C 1 713 ? 15.785 -38.068 -46.124 1.00 80.99 713 GLN B CA 1
ATOM 14996 C C . GLN C 1 713 ? 16.164 -36.973 -45.146 1.00 82.97 713 GLN B C 1
ATOM 14997 O O . GLN C 1 713 ? 15.614 -35.869 -45.204 1.00 85.67 713 GLN B O 1
ATOM 15003 N N . VAL C 1 714 ? 17.091 -37.284 -44.243 1.00 85.99 714 VAL B N 1
ATOM 15004 C CA . VAL C 1 714 ? 17.593 -36.325 -43.271 1.00 83.97 714 VAL B CA 1
ATOM 15005 C C . VAL C 1 714 ? 19.111 -36.413 -43.263 1.00 87.80 714 VAL B C 1
ATOM 15006 O O . VAL C 1 714 ? 19.707 -37.287 -43.889 1.00 84.67 714 VAL B O 1
ATOM 15010 N N . THR C 1 715 ? 19.736 -35.488 -42.545 1.00 83.58 715 THR B N 1
ATOM 15011 C CA . THR C 1 715 ? 21.180 -35.493 -42.359 1.00 91.21 715 THR B CA 1
ATOM 15012 C C . THR C 1 715 ? 21.467 -35.535 -40.866 1.00 93.35 715 THR B C 1
ATOM 15013 O O . THR C 1 715 ? 20.981 -34.684 -40.115 1.00 89.85 715 THR B O 1
ATOM 15017 N N . VAL C 1 716 ? 22.241 -36.530 -40.440 1.00 93.25 716 VAL B N 1
ATOM 15018 C CA . VAL C 1 716 ? 22.591 -36.725 -39.039 1.00 87.96 716 VAL B CA 1
ATOM 15019 C C . VAL C 1 716 ? 24.097 -36.909 -38.956 1.00 90.29 716 VAL B C 1
ATOM 15020 O O . VAL C 1 716 ? 24.639 -37.861 -39.528 1.00 89.85 716 VAL B O 1
ATOM 15024 N N . GLN C 1 717 ? 24.767 -36.005 -38.246 1.00 93.86 717 GLN B N 1
ATOM 15025 C CA . GLN C 1 717 ? 26.220 -36.026 -38.090 1.00 92.09 717 GLN B CA 1
ATOM 15026 C C . GLN C 1 717 ? 26.917 -36.133 -39.444 1.00 93.60 717 GLN B C 1
ATOM 15027 O O . GLN C 1 717 ? 27.761 -36.999 -39.675 1.00 89.47 717 GLN B O 1
ATOM 15033 N N . ASN C 1 718 ? 26.539 -35.232 -40.350 1.00 92.28 718 ASN B N 1
ATOM 15034 C CA . ASN C 1 718 ? 27.141 -35.122 -41.680 1.00 91.06 718 ASN B CA 1
ATOM 15035 C C . ASN C 1 718 ? 27.014 -36.411 -42.483 1.00 93.78 718 ASN B C 1
ATOM 15036 O O . ASN C 1 718 ? 27.837 -36.693 -43.356 1.00 92.56 718 ASN B O 1
ATOM 15041 N N . GLN C 1 719 ? 25.985 -37.203 -42.201 1.00 94.20 719 GLN B N 1
ATOM 15042 C CA . GLN C 1 719 ? 25.655 -38.376 -42.996 1.00 91.39 719 GLN B CA 1
ATOM 15043 C C . GLN C 1 719 ? 24.222 -38.250 -43.479 1.00 89.40 719 GLN B C 1
ATOM 15044 O O . GLN C 1 719 ? 23.320 -37.973 -42.683 1.00 93.22 719 GLN B O 1
ATOM 15050 N N . THR C 1 720 ? 24.013 -38.442 -44.774 1.00 92.09 720 THR B N 1
ATOM 15051 C CA . THR C 1 720 ? 22.662 -38.503 -45.308 1.00 89.12 720 THR B CA 1
ATOM 15052 C C . THR C 1 720 ? 22.073 -39.863 -44.961 1.00 89.62 720 THR B C 1
ATOM 15053 O O . THR C 1 720 ? 22.633 -40.899 -45.329 1.00 90.16 720 THR B O 1
ATOM 15057 N N . CYS C 1 721 ? 20.963 -39.857 -44.226 1.00 87.87 721 CYS B N 1
ATOM 15058 C CA . CYS C 1 721 ? 20.336 -41.069 -43.729 1.00 86.80 721 CYS B CA 1
ATOM 15059 C C . CYS C 1 721 ? 18.857 -41.059 -44.076 1.00 85.25 721 CYS B C 1
ATOM 15060 O O . CYS C 1 721 ? 18.256 -40.003 -44.301 1.00 87.55 721 CYS B O 1
ATOM 15063 N N . VAL C 1 722 ? 18.267 -42.252 -44.095 1.00 77.89 722 VAL B N 1
ATOM 15064 C CA . VAL C 1 722 ? 16.848 -42.411 -44.382 1.00 66.34 722 VAL B CA 1
ATOM 15065 C C . VAL C 1 722 ? 16.093 -42.463 -43.065 1.00 67.33 722 VAL B C 1
ATOM 15066 O O . VAL C 1 722 ? 16.444 -43.230 -42.167 1.00 78.57 722 VAL B O 1
ATOM 15070 N N . LEU C 1 723 ? 15.071 -41.634 -42.938 1.00 68.24 723 LEU B N 1
ATOM 15071 C CA . LEU C 1 723 ? 14.178 -41.648 -41.789 1.00 66.35 723 LEU B CA 1
ATOM 15072 C C . LEU C 1 723 ? 12.870 -42.291 -42.227 1.00 73.93 723 LEU B C 1
ATOM 15073 O O . LEU C 1 723 ? 12.170 -41.752 -43.087 1.00 80.67 723 LEU B O 1
ATOM 15078 N N . ALA C 1 724 ? 12.560 -43.447 -41.656 1.00 76.81 724 ALA B N 1
ATOM 15079 C CA . ALA C 1 724 ? 11.374 -44.215 -42.007 1.00 78.10 724 ALA B CA 1
ATOM 15080 C C . ALA C 1 724 ? 10.345 -44.078 -40.894 1.00 92.32 724 ALA B C 1
ATOM 15081 O O . ALA C 1 724 ? 10.634 -44.394 -39.739 1.00 96.52 724 ALA B O 1
ATOM 15083 N N . LEU C 1 725 ? 9.152 -43.616 -41.243 1.00 86.25 725 LEU B N 1
ATOM 15084 C CA . LEU C 1 725 ? 8.066 -43.456 -40.295 1.00 70.95 725 LEU B CA 1
ATOM 15085 C C . LEU C 1 725 ? 7.124 -44.644 -40.369 1.00 84.35 725 LEU B C 1
ATOM 15086 O O . LEU C 1 725 ? 6.763 -45.102 -41.457 1.00 88.85 725 LEU B O 1
ATOM 15091 N N . SER C 1 726 ? 6.734 -45.137 -39.199 1.00 88.45 726 SER B N 1
ATOM 15092 C CA . SER C 1 726 ? 5.786 -46.230 -39.058 1.00 83.64 726 SER B CA 1
ATOM 15093 C C . SER C 1 726 ? 5.115 -46.097 -37.699 1.00 91.49 726 SER B C 1
ATOM 15094 O O . SER C 1 726 ? 4.851 -44.979 -37.244 1.00 90.57 726 SER B O 1
ATOM 15097 N N . SER C 1 727 ? 4.843 -47.219 -37.032 1.00 94.84 727 SER B N 1
ATOM 15098 C CA . SER C 1 727 ? 4.360 -47.155 -35.657 1.00 91.42 727 SER B CA 1
ATOM 15099 C C . SER C 1 727 ? 5.338 -46.392 -34.777 1.00 87.50 727 SER B C 1
ATOM 15100 O O . SER C 1 727 ? 4.932 -45.638 -33.888 1.00 93.65 727 SER B O 1
ATOM 15103 N N . ARG C 1 728 ? 6.627 -46.575 -35.013 1.00 91.44 728 ARG B N 1
ATOM 15104 C CA . ARG C 1 728 ? 7.700 -45.800 -34.415 1.00 95.94 728 ARG B CA 1
ATOM 15105 C C . ARG C 1 728 ? 8.584 -45.254 -35.523 1.00 97.01 728 ARG B C 1
ATOM 15106 O O . ARG C 1 728 ? 8.592 -45.782 -36.638 1.00 94.48 728 ARG B O 1
ATOM 15114 N N . PRO C 1 729 ? 9.338 -44.190 -35.254 1.00 95.82 729 PRO B N 1
ATOM 15115 C CA . PRO C 1 729 ? 10.324 -43.728 -36.235 1.00 82.49 729 PRO B CA 1
ATOM 15116 C C . PRO C 1 729 ? 11.590 -44.572 -36.178 1.00 85.42 729 PRO B C 1
ATOM 15117 O O . PRO C 1 729 ? 12.120 -44.858 -35.103 1.00 83.37 729 PRO B O 1
ATOM 15121 N N . TRP C 1 730 ? 12.067 -44.972 -37.348 1.00 77.83 730 TRP B N 1
ATOM 15122 C CA . TRP C 1 730 ? 13.294 -45.731 -37.505 1.00 81.57 730 TRP B CA 1
ATOM 15123 C C . TRP C 1 730 ? 14.281 -44.919 -38.325 1.00 80.16 730 TRP B C 1
ATOM 15124 O O . TRP C 1 730 ? 13.890 -44.132 -39.186 1.00 86.36 730 TRP B O 1
ATOM 15135 N N . LEU C 1 731 ? 15.565 -45.119 -38.060 1.00 80.87 731 LEU B N 1
ATOM 15136 C CA . LEU C 1 731 ? 16.628 -44.423 -38.768 1.00 74.86 731 LEU B CA 1
ATOM 15137 C C . LEU C 1 731 ? 17.530 -45.455 -39.422 1.00 81.86 731 LEU B C 1
ATOM 15138 O O . LEU C 1 731 ? 18.105 -46.307 -38.738 1.00 88.70 731 LEU B O 1
ATOM 15143 N N . GLY C 1 732 ? 17.631 -45.390 -40.750 1.00 82.21 732 GLY B N 1
ATOM 15144 C CA . GLY C 1 732 ? 18.526 -46.232 -41.499 1.00 80.63 732 GLY B CA 1
ATOM 15145 C C . GLY C 1 732 ? 19.754 -45.440 -41.888 1.00 78.44 732 GLY B C 1
ATOM 15146 O O . GLY C 1 732 ? 19.656 -44.401 -42.551 1.00 85.20 732 GLY B O 1
ATOM 15147 N N . TYR C 1 733 ? 20.913 -45.931 -41.462 1.00 76.55 733 TYR B N 1
ATOM 15148 C CA . TYR C 1 733 ? 22.160 -45.215 -41.667 1.00 78.03 733 TYR B CA 1
ATOM 15149 C C . TYR C 1 733 ? 23.298 -46.219 -41.724 1.00 84.49 733 TYR B C 1
ATOM 15150 O O . TYR C 1 733 ? 23.144 -47.388 -41.369 1.00 89.16 733 TYR B O 1
ATOM 15159 N N . THR C 1 734 ? 24.447 -45.746 -42.184 1.00 88.53 734 THR B N 1
ATOM 15160 C CA . THR C 1 734 ? 25.662 -46.542 -42.185 1.00 88.09 734 THR B CA 1
ATOM 15161 C C . THR C 1 734 ? 26.437 -46.253 -40.906 1.00 89.03 734 THR B C 1
ATOM 15162 O O . THR C 1 734 ? 26.704 -45.092 -40.585 1.00 86.93 734 THR B O 1
ATOM 15166 N N . ALA C 1 735 ? 26.768 -47.305 -40.172 1.00 89.52 735 ALA B N 1
ATOM 15167 C CA . ALA C 1 735 ? 27.387 -47.144 -38.865 1.00 81.88 735 ALA B CA 1
ATOM 15168 C C . ALA C 1 735 ? 28.724 -46.425 -38.994 1.00 83.20 735 ALA B C 1
ATOM 15169 O O . ALA C 1 735 ? 29.573 -46.845 -39.789 1.00 90.47 735 ALA B O 1
ATOM 15171 N N . PRO C 1 736 ? 28.957 -45.362 -38.229 1.00 78.68 736 PRO B N 1
ATOM 15172 C CA . PRO C 1 736 ? 30.166 -44.554 -38.453 1.00 91.09 736 PRO B CA 1
ATOM 15173 C C . PRO C 1 736 ? 31.468 -45.306 -38.235 1.00 90.57 736 PRO B C 1
ATOM 15174 O O . PRO C 1 736 ? 32.451 -45.033 -38.933 1.00 95.14 736 PRO B O 1
ATOM 15178 N N . ILE C 1 737 ? 31.515 -46.243 -37.298 1.00 81.07 737 ILE B N 1
ATOM 15179 C CA . ILE C 1 737 ? 32.736 -46.977 -37.001 1.00 77.12 737 ILE B CA 1
ATOM 15180 C C . ILE C 1 737 ? 32.784 -48.310 -37.734 1.00 85.83 737 ILE B C 1
ATOM 15181 O O . ILE C 1 737 ? 33.754 -48.609 -38.427 1.00 89.10 737 ILE B O 1
ATOM 15186 N N . THR C 1 738 ? 31.743 -49.129 -37.587 1.00 82.25 738 THR B N 1
ATOM 15187 C CA . THR C 1 738 ? 31.742 -50.477 -38.141 1.00 86.46 738 THR B CA 1
ATOM 15188 C C . THR C 1 738 ? 31.358 -50.532 -39.616 1.00 98.83 738 THR B C 1
ATOM 15189 O O . THR C 1 738 ? 31.501 -51.592 -40.233 1.00 109.41 738 THR B O 1
ATOM 15193 N N . ARG C 1 739 ? 30.847 -49.438 -40.176 1.00 92.32 739 ARG B N 1
ATOM 15194 C CA . ARG C 1 739 ? 30.644 -49.258 -41.613 1.00 89.31 739 ARG B CA 1
ATOM 15195 C C . ARG C 1 739 ? 29.572 -50.162 -42.212 1.00 97.20 739 ARG B C 1
ATOM 15196 O O . ARG C 1 739 ? 29.251 -50.023 -43.395 1.00 104.14 739 ARG B O 1
ATOM 15204 N N . ASN C 1 740 ? 29.013 -51.084 -41.438 1.00 100.25 740 ASN B N 1
ATOM 15205 C CA . ASN C 1 740 ? 27.887 -51.836 -41.964 1.00 101.78 740 ASN B CA 1
ATOM 15206 C C . ASN C 1 740 ? 26.626 -50.983 -41.901 1.00 95.70 740 ASN B C 1
ATOM 15207 O O . ASN C 1 740 ? 26.567 -49.967 -41.207 1.00 93.29 740 ASN B O 1
ATOM 15212 N N . PHE C 1 741 ? 25.613 -51.397 -42.650 1.00 86.34 741 PHE B N 1
ATOM 15213 C CA . PHE C 1 741 ? 24.347 -50.683 -42.668 1.00 88.24 741 PHE B CA 1
ATOM 15214 C C . PHE C 1 741 ? 23.466 -51.173 -41.532 1.00 84.59 741 PHE B C 1
ATOM 15215 O O . PHE C 1 741 ? 23.379 -52.375 -41.278 1.00 85.61 741 PHE B O 1
ATOM 15223 N N . VAL C 1 742 ? 22.820 -50.236 -40.843 1.00 82.45 742 VAL B N 1
ATOM 15224 C CA . VAL C 1 742 ? 21.970 -50.569 -39.709 1.00 82.68 742 VAL B CA 1
ATOM 15225 C C . VAL C 1 742 ? 20.682 -49.761 -39.763 1.00 85.03 742 VAL B C 1
ATOM 15226 O O . VAL C 1 742 ? 20.627 -48.660 -40.325 1.00 83.66 742 VAL B O 1
ATOM 15230 N N . MET C 1 743 ? 19.643 -50.331 -39.158 1.00 93.41 743 MET B N 1
ATOM 15231 C CA . MET C 1 743 ? 18.324 -49.725 -39.033 1.00 86.34 743 MET B CA 1
ATOM 15232 C C . MET C 1 743 ? 17.953 -49.757 -37.558 1.00 92.00 743 MET B C 1
ATOM 15233 O O . MET C 1 743 ? 17.820 -50.838 -36.978 1.00 101.91 743 MET B O 1
ATOM 15238 N N . THR C 1 744 ? 17.793 -48.584 -36.950 1.00 82.00 744 THR B N 1
ATOM 15239 C CA . THR C 1 744 ? 17.653 -48.495 -35.503 1.00 77.69 744 THR B CA 1
ATOM 15240 C C . THR C 1 744 ? 16.465 -47.615 -35.135 1.00 83.01 744 THR B C 1
ATOM 15241 O O . THR C 1 744 ? 16.343 -46.496 -35.651 1.00 90.97 744 THR B O 1
ATOM 15245 N N . PRO C 1 745 ? 15.583 -48.066 -34.248 1.00 83.05 745 PRO B N 1
ATOM 15246 C CA . PRO C 1 745 ? 14.438 -47.240 -33.855 1.00 77.32 745 PRO B CA 1
ATOM 15247 C C . PRO C 1 745 ? 14.864 -46.064 -32.990 1.00 77.06 745 PRO B C 1
ATOM 15248 O O . PRO C 1 745 ? 15.989 -45.982 -32.498 1.00 92.43 745 PRO B O 1
ATOM 15252 N N . LEU C 1 746 ? 13.926 -45.144 -32.802 1.00 63.81 746 LEU B N 1
ATOM 15253 C CA . LEU C 1 746 ? 14.141 -43.933 -32.028 1.00 70.52 746 LEU B CA 1
ATOM 15254 C C . LEU C 1 746 ? 13.282 -43.965 -30.776 1.00 75.63 746 LEU B C 1
ATOM 15255 O O . LEU C 1 746 ? 12.111 -44.342 -30.830 1.00 76.68 746 LEU B O 1
ATOM 15260 N N . SER C 1 747 ? 13.864 -43.568 -29.646 1.00 70.64 747 SER B N 1
ATOM 15261 C CA . SER C 1 747 ? 13.084 -43.344 -28.432 1.00 73.10 747 SER B CA 1
ATOM 15262 C C . SER C 1 747 ? 12.445 -41.971 -28.567 1.00 79.24 747 SER B C 1
ATOM 15263 O O . SER C 1 747 ? 12.915 -40.969 -28.026 1.00 91.44 747 SER B O 1
ATOM 15266 N N . TYR C 1 748 ? 11.360 -41.930 -29.329 1.00 72.38 748 TYR B N 1
ATOM 15267 C CA . TYR C 1 748 ? 10.704 -40.672 -29.632 1.00 72.81 748 TYR B CA 1
ATOM 15268 C C . TYR C 1 748 ? 9.257 -40.960 -29.988 1.00 79.32 748 TYR B C 1
ATOM 15269 O O . TYR C 1 748 ? 8.898 -42.085 -30.338 1.00 74.02 748 TYR B O 1
ATOM 15278 N N . THR C 1 749 ? 8.430 -39.926 -29.883 1.00 82.43 749 THR B N 1
ATOM 15279 C CA . THR C 1 749 ? 7.015 -40.076 -30.168 1.00 85.25 749 THR B CA 1
ATOM 15280 C C . THR C 1 749 ? 6.801 -40.513 -31.610 1.00 88.66 749 THR B C 1
ATOM 15281 O O . THR C 1 749 ? 7.648 -40.318 -32.481 1.00 97.89 749 THR B O 1
ATOM 15285 N N . GLU C 1 750 ? 5.649 -41.130 -31.850 1.00 95.64 750 GLU B N 1
ATOM 15286 C CA . GLU C 1 750 ? 5.261 -41.475 -33.208 1.00 91.88 750 GLU B CA 1
ATOM 15287 C C . GLU C 1 750 ? 5.154 -40.211 -34.047 1.00 93.67 750 GLU B C 1
ATOM 15288 O O . GLU C 1 750 ? 4.752 -39.155 -33.554 1.00 106.09 750 GLU B O 1
ATOM 15294 N N . LEU C 1 751 ? 5.533 -40.313 -35.315 1.00 86.07 751 LEU B N 1
ATOM 15295 C CA . LEU C 1 751 ? 5.521 -39.172 -36.215 1.00 93.10 751 LEU B CA 1
ATOM 15296 C C . LEU C 1 751 ? 4.749 -39.517 -37.476 1.00 99.37 751 LEU B C 1
ATOM 15297 O O . LEU C 1 751 ? 4.803 -40.651 -37.959 1.00 95.72 751 LEU B O 1
ATOM 15302 N N . GLY C 1 752 ? 4.029 -38.533 -38.003 1.00 97.97 752 GLY B N 1
ATOM 15303 C CA . GLY C 1 752 ? 3.297 -38.714 -39.238 1.00 95.05 752 GLY B CA 1
ATOM 15304 C C . GLY C 1 752 ? 4.057 -38.167 -40.426 1.00 103.22 752 GLY B C 1
ATOM 15305 O O . GLY C 1 752 ? 3.875 -38.631 -41.554 1.00 96.94 752 GLY B O 1
ATOM 15306 N N . TYR C 1 753 ? 4.922 -37.186 -40.179 1.00 98.54 753 TYR B N 1
ATOM 15307 C CA . TYR C 1 753 ? 5.700 -36.562 -41.239 1.00 94.98 753 TYR B CA 1
ATOM 15308 C C . TYR C 1 753 ? 6.923 -35.897 -40.624 1.00 92.72 753 TYR B C 1
ATOM 15309 O O . TYR C 1 753 ? 6.865 -35.370 -39.506 1.00 95.74 753 TYR B O 1
ATOM 15318 N N . THR C 1 754 ? 8.025 -35.925 -41.373 1.00 86.47 754 THR B N 1
ATOM 15319 C CA . THR C 1 754 ? 9.300 -35.378 -40.935 1.00 85.51 754 THR B CA 1
ATOM 15320 C C . THR C 1 754 ? 10.029 -34.805 -42.139 1.00 82.86 754 THR B C 1
ATOM 15321 O O . THR C 1 754 ? 9.807 -35.219 -43.275 1.00 86.53 754 THR B O 1
ATOM 15325 N N . TRP C 1 755 ? 10.914 -33.849 -41.879 1.00 83.81 755 TRP B N 1
ATOM 15326 C CA . TRP C 1 755 ? 11.707 -33.241 -42.934 1.00 95.84 755 TRP B CA 1
ATOM 15327 C C . TRP C 1 755 ? 12.957 -32.622 -42.325 1.00 97.26 755 TRP B C 1
ATOM 15328 O O . TRP C 1 755 ? 12.933 -32.122 -41.198 1.00 90.05 755 TRP B O 1
ATOM 15339 N N . SER C 1 756 ? 14.046 -32.661 -43.090 1.00 97.40 756 SER B N 1
ATOM 15340 C CA . SER C 1 756 ? 15.319 -32.141 -42.613 1.00 94.86 756 SER B CA 1
ATOM 15341 C C . SER C 1 756 ? 15.205 -30.657 -42.299 1.00 94.24 756 SER B C 1
ATOM 15342 O O . SER C 1 756 ? 14.616 -29.887 -43.060 1.00 102.40 756 SER B O 1
ATOM 15345 N N . PHE C 1 757 ? 15.781 -30.260 -41.169 1.00 98.60 757 PHE B N 1
ATOM 15346 C CA . PHE C 1 757 ? 15.623 -28.918 -40.635 1.00 98.96 757 PHE B CA 1
ATOM 15347 C C . PHE C 1 757 ? 16.991 -28.305 -40.380 1.00 113.17 757 PHE B C 1
ATOM 15348 O O . PHE C 1 757 ? 17.998 -29.004 -40.250 1.00 131.26 757 PHE B O 1
ATOM 15356 N N . ASN C 1 758 ? 17.013 -26.978 -40.317 1.00 128.93 758 ASN B N 1
ATOM 15357 C CA . ASN C 1 758 ? 18.231 -26.230 -40.061 1.00 142.29 758 ASN B CA 1
ATOM 15358 C C . ASN C 1 758 ? 17.858 -24.910 -39.405 1.00 144.51 758 ASN B C 1
ATOM 15359 O O . ASN C 1 758 ? 16.682 -24.551 -39.316 1.00 151.64 758 ASN B O 1
ATOM 15364 N N . SER C 1 759 ? 18.872 -24.173 -38.963 1.00 146.71 759 SER B N 1
ATOM 15365 C CA . SER C 1 759 ? 18.628 -22.943 -38.221 1.00 148.92 759 SER B CA 1
ATOM 15366 C C . SER C 1 759 ? 19.936 -22.172 -38.095 1.00 170.43 759 SER B C 1
ATOM 15367 O O . SER C 1 759 ? 21.022 -22.711 -38.325 1.00 178.19 759 SER B O 1
ATOM 15370 N N . GLU C 1 760 ? 19.812 -20.894 -37.718 1.00 175.64 760 GLU B N 1
ATOM 15371 C CA . GLU C 1 760 ? 20.978 -20.048 -37.467 1.00 180.83 760 GLU B CA 1
ATOM 15372 C C . GLU C 1 760 ? 21.879 -20.626 -36.382 1.00 183.29 760 GLU B C 1
ATOM 15373 O O . GLU C 1 760 ? 23.046 -20.228 -36.274 1.00 188.93 760 GLU B O 1
ATOM 15379 N N . GLN C 1 761 ? 21.373 -21.575 -35.597 1.00 178.19 761 GLN B N 1
ATOM 15380 C CA . GLN C 1 761 ? 22.121 -22.237 -34.536 1.00 187.89 761 GLN B CA 1
ATOM 15381 C C . GLN C 1 761 ? 23.287 -23.053 -35.083 1.00 204.91 761 GLN B C 1
ATOM 15382 O O . GLN C 1 761 ? 24.053 -23.638 -34.310 1.00 198.59 761 GLN B O 1
ATOM 15388 N N . CYS C 1 762 ? 23.419 -23.099 -36.410 1.00 214.38 762 CYS B N 1
ATOM 15389 C CA . CYS C 1 762 ? 24.364 -23.922 -37.160 1.00 206.93 762 CYS B CA 1
ATOM 15390 C C . CYS C 1 762 ? 24.082 -25.407 -36.987 1.00 196.47 762 CYS B C 1
ATOM 15391 O O . CYS C 1 762 ? 24.860 -26.236 -37.474 1.00 194.71 762 CYS B O 1
ATOM 15394 N N . GLN C 1 763 ? 22.997 -25.770 -36.312 1.00 184.68 763 GLN B N 1
ATOM 15395 C CA . GLN C 1 763 ? 22.671 -27.161 -36.057 1.00 158.19 763 GLN B CA 1
ATOM 15396 C C . GLN C 1 763 ? 21.941 -27.762 -37.247 1.00 138.93 763 GLN B C 1
ATOM 15397 O O . GLN C 1 763 ? 21.077 -27.124 -37.854 1.00 137.49 763 GLN B O 1
ATOM 15403 N N . GLU C 1 764 ? 22.298 -28.994 -37.587 1.00 131.39 764 GLU B N 1
ATOM 15404 C CA . GLU C 1 764 ? 21.502 -29.782 -38.511 1.00 119.32 764 GLU B CA 1
ATOM 15405 C C . GLU C 1 764 ? 20.483 -30.565 -37.698 1.00 115.64 764 GLU B C 1
ATOM 15406 O O . GLU C 1 764 ? 20.823 -31.161 -36.673 1.00 117.79 764 GLU B O 1
ATOM 15412 N N . GLY C 1 765 ? 19.233 -30.533 -38.133 1.00 115.10 765 GLY B N 1
ATOM 15413 C CA . GLY C 1 765 ? 18.186 -31.158 -37.357 1.00 95.66 765 GLY B CA 1
ATOM 15414 C C . GLY C 1 765 ? 17.034 -31.659 -38.192 1.00 91.66 765 GLY B C 1
ATOM 15415 O O . GLY C 1 765 ? 17.183 -31.905 -39.391 1.00 91.50 765 GLY B O 1
ATOM 15416 N N . MET C 1 766 ? 15.875 -31.816 -37.561 1.00 77.96 766 MET B N 1
ATOM 15417 C CA . MET C 1 766 ? 14.698 -32.337 -38.232 1.00 82.94 766 MET B CA 1
ATOM 15418 C C . MET C 1 766 ? 13.464 -31.679 -37.635 1.00 88.78 766 MET B C 1
ATOM 15419 O O . MET C 1 766 ? 13.506 -31.118 -36.539 1.00 91.02 766 MET B O 1
ATOM 15424 N N . VAL C 1 767 ? 12.363 -31.751 -38.377 1.00 83.61 767 VAL B N 1
ATOM 15425 C CA . VAL C 1 767 ? 11.067 -31.267 -37.923 1.00 82.84 767 VAL B CA 1
ATOM 15426 C C . VAL C 1 767 ? 10.028 -32.329 -38.249 1.00 81.41 767 VAL B C 1
ATOM 15427 O O . VAL C 1 767 ? 10.009 -32.862 -39.361 1.00 81.67 767 VAL B O 1
ATOM 15431 N N . GLY C 1 768 ? 9.176 -32.650 -37.279 1.00 79.37 768 GLY B N 1
ATOM 15432 C CA . GLY C 1 768 ? 8.147 -33.644 -37.484 1.00 88.17 768 GLY B CA 1
ATOM 15433 C C . GLY C 1 768 ? 6.851 -33.202 -36.839 1.00 94.69 768 GLY B C 1
ATOM 15434 O O . GLY C 1 768 ? 6.809 -32.210 -36.110 1.00 92.90 768 GLY B O 1
ATOM 15435 N N . ILE C 1 769 ? 5.789 -33.954 -37.115 1.00 94.12 769 ILE B N 1
ATOM 15436 C CA . ILE C 1 769 ? 4.478 -33.614 -36.576 1.00 105.06 769 ILE B CA 1
ATOM 15437 C C . ILE C 1 769 ? 3.777 -34.858 -36.060 1.00 107.08 769 ILE B C 1
ATOM 15438 O O . ILE C 1 769 ? 3.878 -35.937 -36.652 1.00 103.51 769 ILE B O 1
ATOM 15443 N N . HIS C 1 770 ? 3.052 -34.690 -34.959 1.00 112.69 770 HIS B N 1
ATOM 15444 C CA . HIS C 1 770 ? 2.185 -35.725 -34.417 1.00 113.79 770 HIS B CA 1
ATOM 15445 C C . HIS C 1 770 ? 0.970 -35.052 -33.804 1.00 115.89 770 HIS B C 1
ATOM 15446 O O . HIS C 1 770 ? 1.115 -34.133 -32.993 1.00 121.69 770 HIS B O 1
ATOM 15453 N N . ALA C 1 771 ? -0.215 -35.508 -34.197 1.00 110.05 771 ALA B N 1
ATOM 15454 C CA . ALA C 1 771 ? -1.486 -34.981 -33.690 1.00 111.14 771 ALA B CA 1
ATOM 15455 C C . ALA C 1 771 ? -1.489 -33.474 -33.936 1.00 114.57 771 ALA B C 1
ATOM 15456 O O . ALA C 1 771 ? -1.167 -33.041 -35.053 1.00 112.98 771 ALA B O 1
ATOM 15458 N N . ASN C 1 772 ? -1.823 -32.649 -32.947 1.00 117.49 772 ASN B N 1
ATOM 15459 C CA . ASN C 1 772 ? -1.889 -31.206 -33.106 1.00 116.27 772 ASN B CA 1
ATOM 15460 C C . ASN C 1 772 ? -0.567 -30.517 -32.800 1.00 118.52 772 ASN B C 1
ATOM 15461 O O . ASN C 1 772 ? -0.558 -29.311 -32.530 1.00 119.02 772 ASN B O 1
ATOM 15466 N N . TYR C 1 773 ? 0.545 -31.244 -32.834 1.00 117.71 773 TYR B N 1
ATOM 15467 C CA . TYR C 1 773 ? 1.817 -30.710 -32.371 1.00 118.51 773 TYR B CA 1
ATOM 15468 C C . TYR C 1 773 ? 2.892 -30.854 -33.436 1.00 109.29 773 TYR B C 1
ATOM 15469 O O . TYR C 1 773 ? 3.016 -31.901 -34.076 1.00 110.19 773 TYR B O 1
ATOM 15478 N N . LEU C 1 774 ? 3.661 -29.786 -33.618 1.00 97.25 774 LEU B N 1
ATOM 15479 C CA . LEU C 1 774 ? 4.850 -29.786 -34.454 1.00 94.74 774 LEU B CA 1
ATOM 15480 C C . LEU C 1 774 ? 6.076 -29.810 -33.556 1.00 99.95 774 LEU B C 1
ATOM 15481 O O . LEU C 1 774 ? 6.115 -29.126 -32.531 1.00 99.63 774 LEU B O 1
ATOM 15486 N N . ARG C 1 775 ? 7.075 -30.596 -33.940 1.00 99.29 775 ARG B N 1
ATOM 15487 C CA . ARG C 1 775 ? 8.246 -30.796 -33.103 1.00 93.43 775 ARG B CA 1
ATOM 15488 C C . ARG C 1 775 ? 9.519 -30.592 -33.907 1.00 89.25 775 ARG B C 1
ATOM 15489 O O . ARG C 1 775 ? 9.618 -31.028 -35.056 1.00 91.93 775 ARG B O 1
ATOM 15497 N N . ILE C 1 776 ? 10.484 -29.913 -33.294 1.00 85.19 776 ILE B N 1
ATOM 15498 C CA . ILE C 1 776 ? 11.851 -29.827 -33.789 1.00 90.00 776 ILE B CA 1
ATOM 15499 C C . ILE C 1 776 ? 12.714 -30.690 -32.881 1.00 92.93 776 ILE B C 1
ATOM 15500 O O . ILE C 1 776 ? 12.585 -30.623 -31.654 1.00 95.52 776 ILE B O 1
ATOM 15505 N N . PHE C 1 777 ? 13.585 -31.500 -33.473 1.00 83.87 777 PHE B N 1
ATOM 15506 C CA . PHE C 1 777 ? 14.407 -32.398 -32.681 1.00 81.46 777 PHE B CA 1
ATOM 15507 C C . PHE C 1 777 ? 15.683 -32.711 -33.437 1.00 81.91 777 PHE B C 1
ATOM 15508 O O . PHE C 1 777 ? 15.752 -32.570 -34.659 1.00 84.75 777 PHE B O 1
ATOM 15516 N N . THR C 1 778 ? 16.696 -33.145 -32.697 1.00 84.29 778 THR B N 1
ATOM 15517 C CA . THR C 1 778 ? 17.939 -33.587 -33.302 1.00 77.00 778 THR B CA 1
ATOM 15518 C C . THR C 1 778 ? 18.340 -34.940 -32.738 1.00 74.84 778 THR B C 1
ATOM 15519 O O . THR C 1 778 ? 17.961 -35.315 -31.621 1.00 81.64 778 THR B O 1
ATOM 15523 N N . ILE C 1 779 ? 19.097 -35.669 -33.547 1.00 79.39 779 ILE B N 1
ATOM 15524 C CA . ILE C 1 779 ? 19.652 -36.967 -33.202 1.00 83.72 779 ILE B CA 1
ATOM 15525 C C . ILE C 1 779 ? 21.154 -36.782 -33.081 1.00 90.25 779 ILE B C 1
ATOM 15526 O O . ILE C 1 779 ? 21.832 -36.478 -34.069 1.00 90.45 779 ILE B O 1
ATOM 15531 N N . GLU C 1 780 ? 21.678 -36.954 -31.878 1.00 94.76 780 GLU B N 1
ATOM 15532 C CA . GLU C 1 780 ? 23.106 -36.869 -31.637 1.00 92.80 780 GLU B CA 1
ATOM 15533 C C . GLU C 1 780 ? 23.601 -38.216 -31.136 1.00 103.41 780 GLU B C 1
ATOM 15534 O O . GLU C 1 780 ? 22.817 -39.102 -30.788 1.00 104.13 780 GLU B O 1
ATOM 15540 N N . LYS C 1 781 ? 24.920 -38.363 -31.114 1.00 98.21 781 LYS B N 1
ATOM 15541 C CA . LYS C 1 781 ? 25.565 -39.606 -30.709 1.00 107.69 781 LYS B CA 1
ATOM 15542 C C . LYS C 1 781 ? 25.025 -40.776 -31.529 1.00 98.95 781 LYS B C 1
ATOM 15543 O O . LYS C 1 781 ? 24.446 -41.733 -31.015 1.00 96.99 781 LYS B O 1
ATOM 15549 N N . LEU C 1 782 ? 25.199 -40.659 -32.838 1.00 91.84 782 LEU B N 1
ATOM 15550 C CA . LEU C 1 782 ? 24.938 -41.774 -33.731 1.00 83.43 782 LEU B CA 1
ATOM 15551 C C . LEU C 1 782 ? 25.938 -42.890 -33.459 1.00 90.63 782 LEU B C 1
ATOM 15552 O O . LEU C 1 782 ? 27.114 -42.636 -33.193 1.00 105.41 782 LEU B O 1
ATOM 15557 N N . GLY C 1 783 ? 25.466 -44.135 -33.510 1.00 86.67 783 GLY B N 1
ATOM 15558 C CA . GLY C 1 783 ? 26.308 -45.301 -33.345 1.00 98.96 783 GLY B CA 1
ATOM 15559 C C . GLY C 1 783 ? 26.034 -46.095 -32.082 1.00 105.67 783 GLY B C 1
ATOM 15560 O O . GLY C 1 783 ? 26.206 -47.320 -32.083 1.00 98.94 783 GLY B O 1
ATOM 15561 N N . GLN C 1 784 ? 25.627 -45.430 -31.005 1.00 105.45 784 GLN B N 1
ATOM 15562 C CA . GLN C 1 784 ? 25.247 -46.127 -29.782 1.00 98.17 784 GLN B CA 1
ATOM 15563 C C . GLN C 1 784 ? 23.803 -46.588 -29.914 1.00 99.48 784 GLN B C 1
ATOM 15564 O O . GLN C 1 784 ? 22.884 -45.765 -29.964 1.00 100.44 784 GLN B O 1
ATOM 15570 N N . THR C 1 785 ? 23.601 -47.901 -29.953 1.00 87.62 785 THR B N 1
ATOM 15571 C CA . THR C 1 785 ? 22.311 -48.486 -30.285 1.00 81.58 785 THR B CA 1
ATOM 15572 C C . THR C 1 785 ? 21.457 -48.830 -29.073 1.00 87.65 785 THR B C 1
ATOM 15573 O O . THR C 1 785 ? 20.370 -49.389 -29.247 1.00 85.06 785 THR B O 1
ATOM 15577 N N . MET C 1 786 ? 21.905 -48.522 -27.861 1.00 92.21 786 MET B N 1
ATOM 15578 C CA . MET C 1 786 ? 21.157 -48.847 -26.655 1.00 81.30 786 MET B CA 1
ATOM 15579 C C . MET C 1 786 ? 21.026 -47.603 -25.795 1.00 74.19 786 MET B C 1
ATOM 15580 O O . MET C 1 786 ? 22.027 -46.961 -25.469 1.00 74.89 786 MET B O 1
ATOM 15585 N N . ILE C 1 787 ? 19.796 -47.266 -25.432 1.00 67.92 787 ILE B N 1
ATOM 15586 C CA . ILE C 1 787 ? 19.513 -46.131 -24.565 1.00 71.95 787 ILE B CA 1
ATOM 15587 C C . ILE C 1 787 ? 19.315 -46.652 -23.159 1.00 72.36 787 ILE B C 1
ATOM 15588 O O . ILE C 1 787 ? 18.627 -47.655 -22.953 1.00 71.16 787 ILE B O 1
ATOM 15593 N N . GLN C 1 788 ? 19.903 -45.976 -22.184 1.00 60.96 788 GLN B N 1
ATOM 15594 C CA . GLN C 1 788 ? 19.746 -46.371 -20.797 1.00 63.55 788 GLN B CA 1
ATOM 15595 C C . GLN C 1 788 ? 19.162 -45.229 -19.990 1.00 63.27 788 GLN B C 1
ATOM 15596 O O . GLN C 1 788 ? 19.613 -44.085 -20.096 1.00 69.66 788 GLN B O 1
ATOM 15602 N N . LYS C 1 789 ? 18.143 -45.547 -19.206 1.00 62.43 789 LYS B N 1
ATOM 15603 C CA . LYS C 1 789 ? 17.678 -44.673 -18.146 1.00 69.11 789 LYS B CA 1
ATOM 15604 C C . LYS C 1 789 ? 18.078 -45.318 -16.830 1.00 71.41 789 LYS B C 1
ATOM 15605 O O . LYS C 1 789 ? 18.072 -46.542 -16.710 1.00 69.52 789 LYS B O 1
ATOM 15611 N N . SER C 1 790 ? 18.458 -44.506 -15.853 1.00 68.59 790 SER B N 1
ATOM 15612 C CA . SER C 1 790 ? 19.072 -45.062 -14.662 1.00 59.07 790 SER B CA 1
ATOM 15613 C C . SER C 1 790 ? 18.727 -44.210 -13.453 1.00 72.92 790 SER B C 1
ATOM 15614 O O . SER C 1 790 ? 18.362 -43.040 -13.576 1.00 83.50 790 SER B O 1
ATOM 15617 N N . CYS C 1 791 ? 18.855 -44.815 -12.278 1.00 69.34 791 CYS B N 1
ATOM 15618 C CA . CYS C 1 791 ? 18.634 -44.130 -11.017 1.00 68.98 791 CYS B CA 1
ATOM 15619 C C . CYS C 1 791 ? 19.703 -44.563 -10.030 1.00 60.26 791 CYS B C 1
ATOM 15620 O O . CYS C 1 791 ? 20.244 -45.669 -10.142 1.00 66.43 791 CYS B O 1
ATOM 15623 N N . PRO C 1 792 ? 20.032 -43.717 -9.062 1.00 60.15 792 PRO B N 1
ATOM 15624 C CA . PRO C 1 792 ? 21.066 -44.084 -8.094 1.00 58.73 792 PRO B CA 1
ATOM 15625 C C . PRO C 1 792 ? 20.565 -45.125 -7.108 1.00 63.03 792 PRO B C 1
ATOM 15626 O O . PRO C 1 792 ? 19.403 -45.113 -6.700 1.00 70.41 792 PRO B O 1
ATOM 15630 N N . LEU C 1 793 ? 21.459 -46.030 -6.729 1.00 59.44 793 LEU B N 1
ATOM 15631 C CA . LEU C 1 793 ? 21.250 -46.913 -5.597 1.00 58.08 793 LEU B CA 1
ATOM 15632 C C . LEU C 1 793 ? 22.094 -46.411 -4.431 1.00 68.21 793 LEU B C 1
ATOM 15633 O O . LEU C 1 793 ? 22.761 -45.381 -4.520 1.00 71.11 793 LEU B O 1
ATOM 15638 N N . THR C 1 794 ? 22.068 -47.144 -3.321 1.00 67.64 794 THR B N 1
ATOM 15639 C CA . THR C 1 794 ? 22.682 -46.675 -2.084 1.00 64.00 794 THR B CA 1
ATOM 15640 C C . THR C 1 794 ? 24.045 -47.293 -1.809 1.00 61.56 794 THR B C 1
ATOM 15641 O O . THR C 1 794 ? 24.956 -46.587 -1.375 1.00 66.31 794 THR B O 1
ATOM 15645 N N . TYR C 1 795 ? 24.210 -48.593 -2.047 1.00 60.99 795 TYR B N 1
ATOM 15646 C CA . TYR C 1 795 ? 25.494 -49.268 -1.916 1.00 61.88 795 TYR B CA 1
ATOM 15647 C C . TYR C 1 795 ? 25.700 -50.121 -3.160 1.00 61.96 795 TYR B C 1
ATOM 15648 O O . TYR C 1 795 ? 24.803 -50.246 -3.993 1.00 71.00 795 TYR B O 1
ATOM 15657 N N . THR C 1 796 ? 26.886 -50.712 -3.305 1.00 59.53 796 THR B N 1
ATOM 15658 C CA . THR C 1 796 ? 27.163 -51.449 -4.538 1.00 64.03 796 THR B CA 1
ATOM 15659 C C . THR C 1 796 ? 26.337 -52.728 -4.567 1.00 57.70 796 THR B C 1
ATOM 15660 O O . THR C 1 796 ? 26.368 -53.503 -3.610 1.00 67.50 796 THR B O 1
ATOM 15664 N N . PRO C 1 797 ? 25.596 -52.980 -5.637 1.00 58.12 797 PRO B N 1
ATOM 15665 C CA . PRO C 1 797 ? 24.660 -54.104 -5.655 1.00 70.20 797 PRO B CA 1
ATOM 15666 C C . PRO C 1 797 ? 25.364 -55.443 -5.518 1.00 72.50 797 PRO B C 1
ATOM 15667 O O . PRO C 1 797 ? 26.579 -55.569 -5.664 1.00 71.23 797 PRO B O 1
ATOM 15671 N N . LYS C 1 798 ? 24.573 -56.454 -5.231 1.00 66.32 798 LYS B N 1
ATOM 15672 C CA . LYS C 1 798 ? 25.044 -57.830 -5.173 1.00 61.02 798 LYS B CA 1
ATOM 15673 C C . LYS C 1 798 ? 24.225 -58.756 -6.057 1.00 59.17 798 LYS B C 1
ATOM 15674 O O . LYS C 1 798 ? 24.795 -59.563 -6.788 1.00 71.55 798 LYS B O 1
ATOM 15680 N N . ARG C 1 799 ? 22.901 -58.657 -6.011 1.00 56.48 799 ARG B N 1
ATOM 15681 C CA . ARG C 1 799 ? 22.038 -59.496 -6.825 1.00 64.09 799 ARG B CA 1
ATOM 15682 C C . ARG C 1 799 ? 20.795 -58.705 -7.189 1.00 65.01 799 ARG B C 1
ATOM 15683 O O . ARG C 1 799 ? 20.526 -57.643 -6.633 1.00 62.44 799 ARG B O 1
ATOM 15691 N N . LEU C 1 800 ? 20.026 -59.253 -8.122 1.00 61.61 800 LEU B N 1
ATOM 15692 C CA . LEU C 1 800 ? 18.832 -58.604 -8.637 1.00 52.55 800 LEU B CA 1
ATOM 15693 C C . LEU C 1 800 ? 17.766 -59.659 -8.875 1.00 59.89 800 LEU B C 1
ATOM 15694 O O . LEU C 1 800 ? 18.030 -60.665 -9.535 1.00 67.41 800 LEU B O 1
ATOM 15699 N N . VAL C 1 801 ? 16.574 -59.440 -8.329 1.00 58.75 801 VAL B N 1
ATOM 15700 C CA . VAL C 1 801 ? 15.456 -60.354 -8.520 1.00 59.52 801 VAL B CA 1
ATOM 15701 C C . VAL C 1 801 ? 14.217 -59.546 -8.869 1.00 61.90 801 VAL B C 1
ATOM 15702 O O . VAL C 1 801 ? 14.065 -58.394 -8.456 1.00 57.41 801 VAL B O 1
ATOM 15706 N N . LYS C 1 802 ? 13.329 -60.164 -9.639 1.00 61.81 802 LYS B N 1
ATOM 15707 C CA . LYS C 1 802 ? 12.129 -59.520 -10.146 1.00 64.82 802 LYS B CA 1
ATOM 15708 C C . LYS C 1 802 ? 10.896 -60.170 -9.538 1.00 75.29 802 LYS B C 1
ATOM 15709 O O . LYS C 1 802 ? 10.838 -61.394 -9.389 1.00 82.60 802 LYS B O 1
ATOM 15715 N N . HIS C 1 803 ? 9.921 -59.343 -9.181 1.00 72.67 803 HIS B N 1
ATOM 15716 C CA . HIS C 1 803 ? 8.634 -59.845 -8.729 1.00 75.93 803 HIS B CA 1
ATOM 15717 C C . HIS C 1 803 ? 8.001 -60.695 -9.829 1.00 76.77 803 HIS B C 1
ATOM 15718 O O . HIS C 1 803 ? 8.033 -60.314 -11.002 1.00 88.98 803 HIS B O 1
ATOM 15725 N N . PRO C 1 804 ? 7.415 -61.843 -9.490 1.00 76.96 804 PRO B N 1
ATOM 15726 C CA . PRO C 1 804 ? 6.991 -62.780 -10.542 1.00 81.21 804 PRO B CA 1
ATOM 15727 C C . PRO C 1 804 ? 5.867 -62.273 -11.428 1.00 86.46 804 PRO B C 1
ATOM 15728 O O . PRO C 1 804 ? 5.771 -62.713 -12.578 1.00 88.24 804 PRO B O 1
ATOM 15732 N N . GLU C 1 805 ? 5.014 -61.374 -10.949 1.00 86.40 805 GLU B N 1
ATOM 15733 C CA . GLU C 1 805 ? 3.866 -60.945 -11.737 1.00 85.36 805 GLU B CA 1
ATOM 15734 C C . GLU C 1 805 ? 3.823 -59.455 -12.030 1.00 83.00 805 GLU B C 1
ATOM 15735 O O . GLU C 1 805 ? 3.231 -59.065 -13.036 1.00 90.75 805 GLU B O 1
ATOM 15741 N N . GLN C 1 806 ? 4.424 -58.621 -11.201 1.00 82.21 806 GLN B N 1
ATOM 15742 C CA . GLN C 1 806 ? 4.379 -57.180 -11.365 1.00 82.47 806 GLN B CA 1
ATOM 15743 C C . GLN C 1 806 ? 5.721 -56.637 -11.847 1.00 83.15 806 GLN B C 1
ATOM 15744 O O . GLN C 1 806 ? 6.744 -57.325 -11.774 1.00 80.46 806 GLN B O 1
ATOM 15750 N N . PRO C 1 807 ? 5.754 -55.356 -12.391 1.00 77.08 807 PRO B N 1
ATOM 15751 C CA . PRO C 1 807 ? 7.014 -54.795 -12.917 1.00 73.81 807 PRO B CA 1
ATOM 15752 C C . PRO C 1 807 ? 7.836 -54.067 -11.858 1.00 69.64 807 PRO B C 1
ATOM 15753 O O . PRO C 1 807 ? 8.027 -52.851 -11.894 1.00 69.07 807 PRO B O 1
ATOM 15757 N N . TYR C 1 808 ? 8.350 -54.821 -10.892 1.00 72.95 808 TYR B N 1
ATOM 15758 C CA . TYR C 1 808 ? 9.183 -54.257 -9.841 1.00 69.84 808 TYR B CA 1
ATOM 15759 C C . TYR C 1 808 ? 10.382 -55.160 -9.605 1.00 69.15 808 TYR B C 1
ATOM 15760 O O . TYR C 1 808 ? 10.294 -56.380 -9.741 1.00 71.94 808 TYR B O 1
ATOM 15769 N N . PHE C 1 809 ? 11.509 -54.547 -9.256 1.00 62.19 809 PHE B N 1
ATOM 15770 C CA . PHE C 1 809 ? 12.739 -55.276 -8.993 1.00 60.64 809 PHE B CA 1
ATOM 15771 C C . PHE C 1 809 ? 13.170 -55.058 -7.549 1.00 63.97 809 PHE B C 1
ATOM 15772 O O . PHE C 1 809 ? 12.819 -54.055 -6.924 1.00 61.18 809 PHE B O 1
ATOM 15780 N N . TYR C 1 810 ? 13.937 -56.008 -7.022 1.00 59.51 810 TYR B N 1
ATOM 15781 C CA . TYR C 1 810 ? 14.445 -55.934 -5.658 1.00 57.29 810 TYR B CA 1
ATOM 15782 C C . TYR C 1 810 ? 15.950 -56.120 -5.704 1.00 56.36 810 TYR B C 1
ATOM 15783 O O . TYR C 1 810 ? 16.439 -57.105 -6.262 1.00 53.27 810 TYR B O 1
ATOM 15792 N N . VAL C 1 811 ? 16.681 -55.165 -5.145 1.00 50.32 811 VAL B N 1
ATOM 15793 C CA . VAL C 1 811 ? 18.134 -55.151 -5.214 1.00 58.02 811 VAL B CA 1
ATOM 15794 C C . VAL C 1 811 ? 18.686 -55.200 -3.800 1.00 65.81 811 VAL B C 1
ATOM 15795 O O . VAL C 1 811 ? 18.331 -54.366 -2.962 1.00 65.40 811 VAL B O 1
ATOM 15799 N N . ILE C 1 812 ? 19.551 -56.171 -3.537 1.00 59.10 812 ILE B N 1
ATOM 15800 C CA . ILE C 1 812 ? 20.302 -56.233 -2.292 1.00 66.00 812 ILE B CA 1
ATOM 15801 C C . ILE C 1 812 ? 21.659 -55.592 -2.526 1.00 68.99 812 ILE B C 1
ATOM 15802 O O . ILE C 1 812 ? 22.274 -55.782 -3.581 1.00 80.18 812 ILE B O 1
ATOM 15807 N N . GLU C 1 813 ? 22.123 -54.814 -1.553 1.00 68.85 813 GLU B N 1
ATOM 15808 C CA . GLU C 1 813 ? 23.328 -54.015 -1.704 1.00 62.55 813 GLU B CA 1
ATOM 15809 C C . GLU C 1 813 ? 24.142 -54.087 -0.423 1.00 63.41 813 GLU B C 1
ATOM 15810 O O . GLU C 1 813 ? 23.585 -54.163 0.673 1.00 65.04 813 GLU B O 1
ATOM 15816 N N . ALA C 1 814 ? 25.466 -54.053 -0.568 1.00 64.69 814 ALA B N 1
ATOM 15817 C CA . ALA C 1 814 ? 26.360 -54.198 0.576 1.00 63.49 814 ALA B CA 1
ATOM 15818 C C . ALA C 1 814 ? 27.700 -53.538 0.291 1.00 69.44 814 ALA B C 1
ATOM 15819 O O . ALA C 1 814 ? 28.372 -53.885 -0.683 1.00 72.25 814 ALA B O 1
ATOM 15821 N N . ASP C 1 815 ? 28.082 -52.603 1.155 1.00 70.27 815 ASP B N 1
ATOM 15822 C CA . ASP C 1 815 ? 29.405 -51.995 1.170 1.00 64.00 815 ASP B CA 1
ATOM 15823 C C . ASP C 1 815 ? 30.201 -52.593 2.318 1.00 64.71 815 ASP B C 1
ATOM 15824 O O . ASP C 1 815 ? 29.798 -52.480 3.483 1.00 74.74 815 ASP B O 1
ATOM 15829 N N . ASN C 1 816 ? 31.320 -53.222 1.987 1.00 64.41 816 ASN B N 1
ATOM 15830 C CA . ASN C 1 816 ? 32.279 -53.713 2.958 1.00 55.50 816 ASN B CA 1
ATOM 15831 C C . ASN C 1 816 ? 33.090 -52.552 3.515 1.00 63.49 816 ASN B C 1
ATOM 15832 O O . ASN C 1 816 ? 33.259 -51.517 2.872 1.00 84.81 816 ASN B O 1
ATOM 15837 N N . ASN C 1 817 ? 33.583 -52.737 4.736 1.00 69.69 817 ASN B N 1
ATOM 15838 C CA . ASN C 1 817 ? 34.476 -51.783 5.392 1.00 61.45 817 ASN B CA 1
ATOM 15839 C C . ASN C 1 817 ? 33.890 -50.377 5.428 1.00 65.30 817 ASN B C 1
ATOM 15840 O O . ASN C 1 817 ? 34.619 -49.388 5.404 1.00 79.03 817 ASN B O 1
ATOM 15845 N N . THR C 1 818 ? 32.566 -50.279 5.487 1.00 68.52 818 THR B N 1
ATOM 15846 C CA . THR C 1 818 ? 31.872 -49.014 5.675 1.00 73.82 818 THR B CA 1
ATOM 15847 C C . THR C 1 818 ? 30.930 -49.147 6.862 1.00 79.54 818 THR B C 1
ATOM 15848 O O . THR C 1 818 ? 30.462 -50.241 7.178 1.00 84.03 818 THR B O 1
ATOM 15852 N N . LEU C 1 819 ? 30.648 -48.026 7.522 1.00 72.84 819 LEU B N 1
ATOM 15853 C CA . LEU C 1 819 ? 29.855 -48.262 8.711 1.00 85.64 819 LEU B CA 1
ATOM 15854 C C . LEU C 1 819 ? 28.404 -47.849 8.500 1.00 86.31 819 LEU B C 1
ATOM 15855 O O . LEU C 1 819 ? 28.125 -46.857 7.821 1.00 77.62 819 LEU B O 1
ATOM 15860 N N . PRO C 1 820 ? 27.469 -48.594 9.082 1.00 91.10 820 PRO B N 1
ATOM 15861 C CA . PRO C 1 820 ? 26.046 -48.401 8.787 1.00 88.59 820 PRO B CA 1
ATOM 15862 C C . PRO C 1 820 ? 25.553 -47.044 9.257 1.00 100.73 820 PRO B C 1
ATOM 15863 O O . PRO C 1 820 ? 26.250 -46.345 10.007 1.00 103.90 820 PRO B O 1
ATOM 15867 N N . PRO C 1 821 ? 24.348 -46.637 8.841 1.00 99.96 821 PRO B N 1
ATOM 15868 C CA . PRO C 1 821 ? 23.878 -45.286 9.186 1.00 105.30 821 PRO B CA 1
ATOM 15869 C C . PRO C 1 821 ? 23.545 -45.092 10.654 1.00 116.32 821 PRO B C 1
ATOM 15870 O O . PRO C 1 821 ? 23.599 -43.952 11.131 1.00 117.61 821 PRO B O 1
ATOM 15874 N N . GLU C 1 822 ? 23.190 -46.149 11.390 1.00 120.58 822 GLU B N 1
ATOM 15875 C CA . GLU C 1 822 ? 22.863 -45.958 12.799 1.00 119.27 822 GLU B CA 1
ATOM 15876 C C . GLU C 1 822 ? 24.095 -45.589 13.614 1.00 131.65 822 GLU B C 1
ATOM 15877 O O . GLU C 1 822 ? 23.980 -44.893 14.630 1.00 140.11 822 GLU B O 1
ATOM 15883 N N . LEU C 1 823 ? 25.274 -46.026 13.182 1.00 124.17 823 LEU B N 1
ATOM 15884 C CA . LEU C 1 823 ? 26.521 -45.720 13.866 1.00 121.12 823 LEU B CA 1
ATOM 15885 C C . LEU C 1 823 ? 27.054 -44.335 13.521 1.00 127.75 823 LEU B C 1
ATOM 15886 O O . LEU C 1 823 ? 28.151 -43.980 13.965 1.00 126.56 823 LEU B O 1
ATOM 15891 N N . ARG C 1 824 ? 26.303 -43.548 12.750 1.00 130.17 824 ARG B N 1
ATOM 15892 C CA . ARG C 1 824 ? 26.708 -42.209 12.343 1.00 125.21 824 ARG B CA 1
ATOM 15893 C C . ARG C 1 824 ? 25.914 -41.125 13.064 1.00 139.52 824 ARG B C 1
ATOM 15894 O O . ARG C 1 824 ? 25.669 -40.056 12.501 1.00 144.08 824 ARG B O 1
ATOM 15902 N N . ALA C 1 825 ? 25.486 -41.390 14.299 1.00 138.50 825 ALA B N 1
ATOM 15903 C CA . ALA C 1 825 ? 24.825 -40.367 15.099 1.00 143.42 825 ALA B CA 1
ATOM 15904 C C . ALA C 1 825 ? 25.779 -39.198 15.310 1.00 150.94 825 ALA B C 1
ATOM 15905 O O . ALA C 1 825 ? 25.559 -38.102 14.785 1.00 147.21 825 ALA B O 1
ATOM 15907 N N . GLN C 1 826 ? 26.840 -39.436 16.082 1.00 153.76 826 GLN B N 1
ATOM 15908 C CA . GLN C 1 826 ? 27.991 -38.537 16.167 1.00 139.67 826 GLN B CA 1
ATOM 15909 C C . GLN C 1 826 ? 27.588 -37.127 16.597 1.00 140.31 826 GLN B C 1
ATOM 15910 O O . GLN C 1 826 ? 27.924 -36.135 15.947 1.00 140.44 826 GLN B O 1
ATOM 15916 N N . LEU C 1 827 ? 26.864 -37.041 17.706 1.00 135.31 827 LEU B N 1
ATOM 15917 C CA . LEU C 1 827 ? 26.581 -35.747 18.314 1.00 133.66 827 LEU B CA 1
ATOM 15918 C C . LEU C 1 827 ? 27.573 -35.477 19.440 1.00 128.70 827 LEU B C 1
ATOM 15919 O O . LEU C 1 827 ? 28.464 -36.287 19.698 1.00 119.29 827 LEU B O 1
ATOM 15924 N N . ASP C 1 837 ? 27.103 -27.992 13.734 1.00 153.61 837 ASP B N 1
ATOM 15925 C CA . ASP C 1 837 ? 28.255 -28.692 14.288 1.00 155.22 837 ASP B CA 1
ATOM 15926 C C . ASP C 1 837 ? 28.825 -29.690 13.286 1.00 154.22 837 ASP B C 1
ATOM 15927 O O . ASP C 1 837 ? 30.006 -29.636 12.946 1.00 152.09 837 ASP B O 1
ATOM 15932 N N . ALA C 1 838 ? 27.977 -30.603 12.819 1.00 154.24 838 ALA B N 1
ATOM 15933 C CA . ALA C 1 838 ? 28.374 -31.627 11.861 1.00 149.05 838 ALA B CA 1
ATOM 15934 C C . ALA C 1 838 ? 27.398 -31.611 10.695 1.00 144.44 838 ALA B C 1
ATOM 15935 O O . ALA C 1 838 ? 26.187 -31.740 10.897 1.00 136.44 838 ALA B O 1
ATOM 15937 N N . THR C 1 839 ? 27.924 -31.447 9.485 1.00 150.96 839 THR B N 1
ATOM 15938 C CA . THR C 1 839 ? 27.132 -31.492 8.264 1.00 143.04 839 THR B CA 1
ATOM 15939 C C . THR C 1 839 ? 27.678 -32.588 7.362 1.00 131.44 839 THR B C 1
ATOM 15940 O O . THR C 1 839 ? 28.887 -32.656 7.121 1.00 125.77 839 THR B O 1
ATOM 15944 N N . VAL C 1 840 ? 26.783 -33.443 6.871 1.00 121.44 840 VAL B N 1
ATOM 15945 C CA . VAL C 1 840 ? 27.199 -34.569 6.051 1.00 110.16 840 VAL B CA 1
ATOM 15946 C C . VAL C 1 840 ? 27.701 -34.072 4.701 1.00 113.51 840 VAL B C 1
ATOM 15947 O O . VAL C 1 840 ? 27.207 -33.079 4.150 1.00 116.67 840 VAL B O 1
ATOM 15951 N N . LEU C 1 841 ? 28.698 -34.757 4.173 1.00 105.70 841 LEU B N 1
ATOM 15952 C CA . LEU C 1 841 ? 29.137 -34.552 2.804 1.00 81.91 841 LEU B CA 1
ATOM 15953 C C . LEU C 1 841 ? 28.468 -35.579 1.916 1.00 75.19 841 LEU B C 1
ATOM 15954 O O . LEU C 1 841 ? 28.430 -36.760 2.282 1.00 75.49 841 LEU B O 1
ATOM 15959 N N . PRO C 1 842 ? 27.922 -35.186 0.772 1.00 70.14 842 PRO B N 1
ATOM 15960 C CA . PRO C 1 842 ? 27.174 -36.127 -0.056 1.00 70.90 842 PRO B CA 1
ATOM 15961 C C . PRO C 1 842 ? 28.021 -37.334 -0.406 1.00 71.95 842 PRO B C 1
ATOM 15962 O O . PRO C 1 842 ? 29.157 -37.196 -0.877 1.00 77.13 842 PRO B O 1
ATOM 15966 N N . PRO C 1 843 ? 27.509 -38.540 -0.166 1.00 71.86 843 PRO B N 1
ATOM 15967 C CA . PRO C 1 843 ? 28.311 -39.739 -0.435 1.00 74.21 843 PRO B CA 1
ATOM 15968 C C . PRO C 1 843 ? 28.549 -39.979 -1.910 1.00 73.16 843 PRO B C 1
ATOM 15969 O O . PRO C 1 843 ? 29.510 -40.669 -2.263 1.00 69.48 843 PRO B O 1
ATOM 15973 N N . GLU C 1 844 ? 27.706 -39.436 -2.784 1.00 66.60 844 GLU B N 1
ATOM 15974 C CA . GLU C 1 844 ? 27.954 -39.560 -4.212 1.00 64.35 844 GLU B CA 1
ATOM 15975 C C . GLU C 1 844 ? 29.215 -38.814 -4.625 1.00 71.26 844 GLU B C 1
ATOM 15976 O O . GLU C 1 844 ? 29.861 -39.188 -5.608 1.00 82.91 844 GLU B O 1
ATOM 15982 N N . ASP C 1 845 ? 29.588 -37.772 -3.887 1.00 75.66 845 ASP B N 1
ATOM 15983 C CA . ASP C 1 845 ? 30.759 -36.970 -4.212 1.00 66.28 845 ASP B CA 1
ATOM 15984 C C . ASP C 1 845 ? 31.970 -37.274 -3.341 1.00 68.01 845 ASP B C 1
ATOM 15985 O O . ASP C 1 845 ? 33.100 -37.137 -3.812 1.00 79.02 845 ASP B O 1
ATOM 15990 N N . PHE C 1 846 ? 31.775 -37.683 -2.089 1.00 64.23 846 PHE B N 1
ATOM 15991 C CA . PHE C 1 846 ? 32.883 -37.887 -1.166 1.00 65.54 846 PHE B CA 1
ATOM 15992 C C . PHE C 1 846 ? 32.986 -39.299 -0.610 1.00 78.76 846 PHE B C 1
ATOM 15993 O O . PHE C 1 846 ? 33.990 -39.610 0.037 1.00 76.93 846 PHE B O 1
ATOM 16001 N N . GLY C 1 847 ? 31.991 -40.151 -0.824 1.00 79.65 847 GLY B N 1
ATOM 16002 C CA . GLY C 1 847 ? 32.011 -41.500 -0.304 1.00 70.79 847 GLY B CA 1
ATOM 16003 C C . GLY C 1 847 ? 31.488 -41.593 1.119 1.00 72.59 847 GLY B C 1
ATOM 16004 O O . GLY C 1 847 ? 31.353 -40.604 1.835 1.00 79.78 847 GLY B O 1
ATOM 16005 N N . TYR C 1 848 ? 31.186 -42.820 1.525 1.00 74.19 848 TYR B N 1
ATOM 16006 C CA . TYR C 1 848 ? 30.736 -43.076 2.881 1.00 66.94 848 TYR B CA 1
ATOM 16007 C C . TYR C 1 848 ? 31.927 -43.133 3.830 1.00 76.52 848 TYR B C 1
ATOM 16008 O O . TYR C 1 848 ? 33.046 -43.437 3.413 1.00 82.67 848 TYR B O 1
ATOM 16017 N N . PRO C 1 849 ? 31.715 -42.838 5.108 1.00 84.63 849 PRO B N 1
ATOM 16018 C CA . PRO C 1 849 ? 32.790 -43.021 6.088 1.00 85.51 849 PRO B CA 1
ATOM 16019 C C . PRO C 1 849 ? 33.131 -44.492 6.252 1.00 75.82 849 PRO B C 1
ATOM 16020 O O . PRO C 1 849 ? 32.248 -45.340 6.371 1.00 78.72 849 PRO B O 1
ATOM 16024 N N . LYS C 1 850 ? 34.425 -44.788 6.270 1.00 69.48 850 LYS B N 1
ATOM 16025 C CA . LYS C 1 850 ? 34.914 -46.157 6.259 1.00 73.73 850 LYS B CA 1
ATOM 16026 C C . LYS C 1 850 ? 35.381 -46.593 7.642 1.00 77.91 850 LYS B C 1
ATOM 16027 O O . LYS C 1 850 ? 35.802 -45.776 8.463 1.00 75.55 850 LYS B O 1
ATOM 16033 N N . ALA C 1 851 ? 35.305 -47.901 7.884 1.00 74.57 851 ALA B N 1
ATOM 16034 C CA . ALA C 1 851 ? 35.760 -48.507 9.128 1.00 77.32 851 ALA B CA 1
ATOM 16035 C C . ALA C 1 851 ? 35.959 -49.995 8.883 1.00 80.32 851 ALA B C 1
ATOM 16036 O O . ALA C 1 851 ? 35.041 -50.671 8.420 1.00 82.60 851 ALA B O 1
ATOM 16038 N N . ARG C 1 852 ? 37.150 -50.499 9.189 1.00 81.61 852 ARG B N 1
ATOM 16039 C CA . ARG C 1 852 ? 37.494 -51.867 8.827 1.00 86.15 852 ARG B CA 1
ATOM 16040 C C . ARG C 1 852 ? 36.664 -52.869 9.616 1.00 81.90 852 ARG B C 1
ATOM 16041 O O . ARG C 1 852 ? 36.578 -52.793 10.843 1.00 89.70 852 ARG B O 1
ATOM 16049 N N . GLY C 1 853 ? 36.060 -53.816 8.907 1.00 68.54 853 GLY B N 1
ATOM 16050 C CA . GLY C 1 853 ? 35.304 -54.887 9.516 1.00 69.84 853 GLY B CA 1
ATOM 16051 C C . GLY C 1 853 ? 33.811 -54.665 9.574 1.00 75.74 853 GLY B C 1
ATOM 16052 O O . GLY C 1 853 ? 33.069 -55.628 9.794 1.00 80.37 853 GLY B O 1
ATOM 16053 N N . ARG C 1 854 ? 33.350 -53.438 9.383 1.00 68.45 854 ARG B N 1
ATOM 16054 C CA . ARG C 1 854 ? 31.938 -53.118 9.486 1.00 80.45 854 ARG B CA 1
ATOM 16055 C C . ARG C 1 854 ? 31.302 -53.062 8.105 1.00 76.28 854 ARG B C 1
ATOM 16056 O O . ARG C 1 854 ? 31.942 -52.683 7.124 1.00 74.57 854 ARG B O 1
ATOM 16064 N N . TRP C 1 855 ? 30.029 -53.438 8.040 1.00 80.87 855 TRP B N 1
ATOM 16065 C CA . TRP C 1 855 ? 29.287 -53.516 6.793 1.00 68.12 855 TRP B CA 1
ATOM 16066 C C . TRP C 1 855 ? 28.116 -52.550 6.808 1.00 73.47 855 TRP B C 1
ATOM 16067 O O . TRP C 1 855 ? 27.527 -52.278 7.855 1.00 80.66 855 TRP B O 1
ATOM 16078 N N . ALA C 1 856 ? 27.769 -52.043 5.630 1.00 67.72 856 ALA B N 1
ATOM 16079 C CA . ALA C 1 856 ? 26.536 -51.285 5.457 1.00 68.65 856 ALA B CA 1
ATOM 16080 C C . ALA C 1 856 ? 25.773 -51.899 4.300 1.00 62.62 856 ALA B C 1
ATOM 16081 O O . ALA C 1 856 ? 26.243 -51.860 3.165 1.00 69.45 856 ALA B O 1
ATOM 16083 N N . SER C 1 857 ? 24.605 -52.465 4.577 1.00 60.30 857 SER B N 1
ATOM 16084 C CA . SER C 1 857 ? 23.842 -53.162 3.557 1.00 57.08 857 SER B CA 1
ATOM 16085 C C . SER C 1 857 ? 22.391 -52.718 3.616 1.00 66.43 857 SER B C 1
ATOM 16086 O O . SER C 1 857 ? 21.946 -52.109 4.589 1.00 71.81 857 SER B O 1
ATOM 16089 N N . CYS C 1 858 ? 21.645 -53.034 2.562 1.00 65.26 858 CYS B N 1
ATOM 16090 C CA . CYS C 1 858 ? 20.257 -52.603 2.478 1.00 67.29 858 CYS B CA 1
ATOM 16091 C C . CYS C 1 858 ? 19.577 -53.331 1.329 1.00 65.75 858 CYS B C 1
ATOM 16092 O O . CYS C 1 858 ? 20.226 -53.955 0.488 1.00 68.47 858 CYS B O 1
ATOM 16095 N N . ILE C 1 859 ? 18.252 -53.242 1.317 1.00 64.43 859 ILE B N 1
ATOM 16096 C CA . ILE C 1 859 ? 17.416 -53.674 0.207 1.00 65.77 859 ILE B CA 1
ATOM 16097 C C . ILE C 1 859 ? 16.751 -52.437 -0.373 1.00 71.32 859 ILE B C 1
ATOM 16098 O O . ILE C 1 859 ? 16.291 -51.567 0.370 1.00 73.25 859 ILE B O 1
ATOM 16103 N N . GLU C 1 860 ? 16.701 -52.349 -1.694 1.00 66.22 860 GLU B N 1
ATOM 16104 C CA . GLU C 1 860 ? 15.987 -51.265 -2.345 1.00 66.48 860 GLU B CA 1
ATOM 16105 C C . GLU C 1 860 ? 15.001 -51.841 -3.345 1.00 65.08 860 GLU B C 1
ATOM 16106 O O . GLU C 1 860 ? 15.291 -52.838 -4.014 1.00 58.53 860 GLU B O 1
ATOM 16112 N N . ILE C 1 861 ? 13.820 -51.229 -3.403 1.00 68.88 861 ILE B N 1
ATOM 16113 C CA . ILE C 1 861 ? 12.784 -51.584 -4.365 1.00 71.44 861 ILE B CA 1
ATOM 16114 C C . ILE C 1 861 ? 12.888 -50.633 -5.545 1.00 70.12 861 ILE B C 1
ATOM 16115 O O . ILE C 1 861 ? 12.874 -49.412 -5.367 1.00 76.32 861 ILE B O 1
ATOM 16120 N N . VAL C 1 862 ? 12.975 -51.180 -6.749 1.00 63.84 862 VAL B N 1
ATOM 16121 C CA . VAL C 1 862 ? 13.137 -50.383 -7.955 1.00 68.58 862 VAL B CA 1
ATOM 16122 C C . VAL C 1 862 ? 11.870 -50.483 -8.789 1.00 74.31 862 VAL B C 1
ATOM 16123 O O . VAL C 1 862 ? 11.406 -51.585 -9.109 1.00 71.98 862 VAL B O 1
ATOM 16127 N N . ASP C 1 863 ? 11.316 -49.323 -9.133 1.00 69.44 863 ASP B N 1
ATOM 16128 C CA . ASP C 1 863 ? 10.175 -49.163 -10.026 1.00 69.84 863 ASP B CA 1
ATOM 16129 C C . ASP C 1 863 ? 10.687 -48.625 -11.355 1.00 71.90 863 ASP B C 1
ATOM 16130 O O . ASP C 1 863 ? 10.877 -47.408 -11.500 1.00 86.38 863 ASP B O 1
ATOM 16135 N N . PRO C 1 864 ? 10.935 -49.468 -12.339 1.00 65.23 864 PRO B N 1
ATOM 16136 C CA . PRO C 1 864 ? 11.631 -49.005 -13.544 1.00 73.71 864 PRO B CA 1
ATOM 16137 C C . PRO C 1 864 ? 10.785 -48.226 -14.545 1.00 78.78 864 PRO B C 1
ATOM 16138 O O . PRO C 1 864 ? 11.298 -47.300 -15.177 1.00 86.79 864 PRO B O 1
ATOM 16142 N N . VAL C 1 865 ? 9.508 -48.569 -14.713 1.00 70.13 865 VAL B N 1
ATOM 16143 C CA . VAL C 1 865 ? 8.756 -48.136 -15.883 1.00 68.71 865 VAL B CA 1
ATOM 16144 C C . VAL C 1 865 ? 7.495 -47.353 -15.549 1.00 74.23 865 VAL B C 1
ATOM 16145 O O . VAL C 1 865 ? 6.805 -46.913 -16.469 1.00 70.74 865 VAL B O 1
ATOM 16149 N N . SER C 1 866 ? 7.160 -47.157 -14.274 1.00 72.77 866 SER B N 1
ATOM 16150 C CA . SER C 1 866 ? 5.936 -46.415 -13.978 1.00 74.44 866 SER B CA 1
ATOM 16151 C C . SER C 1 866 ? 6.046 -44.955 -14.400 1.00 80.45 866 SER B C 1
ATOM 16152 O O . SER C 1 866 ? 5.048 -44.356 -14.816 1.00 80.00 866 SER B O 1
ATOM 16155 N N . GLU C 1 867 ? 7.234 -44.372 -14.313 1.00 77.94 867 GLU B N 1
ATOM 16156 C CA . GLU C 1 867 ? 7.458 -42.986 -14.695 1.00 80.54 867 GLU B CA 1
ATOM 16157 C C . GLU C 1 867 ? 8.523 -42.917 -15.786 1.00 88.77 867 GLU B C 1
ATOM 16158 O O . GLU C 1 867 ? 8.890 -43.924 -16.393 1.00 93.54 867 GLU B O 1
ATOM 16164 N N . GLU C 1 868 ? 9.019 -41.704 -16.031 1.00 94.73 868 GLU B N 1
ATOM 16165 C CA . GLU C 1 868 ? 10.018 -41.508 -17.075 1.00 106.11 868 GLU B CA 1
ATOM 16166 C C . GLU C 1 868 ? 11.335 -42.175 -16.707 1.00 102.01 868 GLU B C 1
ATOM 16167 O O . GLU C 1 868 ? 11.921 -42.901 -17.516 1.00 104.84 868 GLU B O 1
ATOM 16173 N N . GLN C 1 869 ? 11.809 -41.944 -15.500 1.00 103.60 869 GLN B N 1
ATOM 16174 C CA . GLN C 1 869 ? 13.025 -42.563 -15.018 1.00 88.18 869 GLN B CA 1
ATOM 16175 C C . GLN C 1 869 ? 12.700 -43.643 -13.997 1.00 82.91 869 GLN B C 1
ATOM 16176 O O . GLN C 1 869 ? 11.706 -43.539 -13.276 1.00 89.94 869 GLN B O 1
ATOM 16182 N N . PRO C 1 870 ? 13.500 -44.702 -13.926 1.00 82.96 870 PRO B N 1
ATOM 16183 C CA . PRO C 1 870 ? 13.376 -45.634 -12.804 1.00 80.54 870 PRO B CA 1
ATOM 16184 C C . PRO C 1 870 ? 13.564 -44.908 -11.483 1.00 78.75 870 PRO B C 1
ATOM 16185 O O . PRO C 1 870 ? 14.263 -43.898 -11.400 1.00 76.11 870 PRO B O 1
ATOM 16189 N N . ARG C 1 871 ? 12.913 -45.426 -10.446 1.00 76.90 871 ARG B N 1
ATOM 16190 C CA . ARG C 1 871 ? 12.886 -44.785 -9.142 1.00 73.76 871 ARG B CA 1
ATOM 16191 C C . ARG C 1 871 ? 12.929 -45.854 -8.064 1.00 74.47 871 ARG B C 1
ATOM 16192 O O . ARG C 1 871 ? 12.396 -46.950 -8.238 1.00 71.99 871 ARG B O 1
ATOM 16200 N N . VAL C 1 872 ? 13.584 -45.534 -6.956 1.00 72.61 872 VAL B N 1
ATOM 16201 C CA . VAL C 1 872 ? 13.640 -46.424 -5.804 1.00 71.08 872 VAL B CA 1
ATOM 16202 C C . VAL C 1 872 ? 12.452 -46.112 -4.904 1.00 73.53 872 VAL B C 1
ATOM 16203 O O . VAL C 1 872 ? 12.314 -44.988 -4.414 1.00 72.65 872 VAL B O 1
ATOM 16207 N N . LEU C 1 873 ? 11.592 -47.110 -4.688 1.00 85.95 873 LEU B N 1
ATOM 16208 C CA . LEU C 1 873 ? 10.352 -46.899 -3.949 1.00 72.14 873 LEU B CA 1
ATOM 16209 C C . LEU C 1 873 ? 10.566 -46.951 -2.446 1.00 71.84 873 LEU B C 1
ATOM 16210 O O . LEU C 1 873 ? 9.968 -46.165 -1.709 1.00 72.61 873 LEU B O 1
ATOM 16215 N N . LYS C 1 874 ? 11.405 -47.870 -1.974 1.00 74.54 874 LYS B N 1
ATOM 16216 C CA . LYS C 1 874 ? 11.627 -48.038 -0.548 1.00 75.30 874 LYS B CA 1
ATOM 16217 C C . LYS C 1 874 ? 13.017 -48.607 -0.315 1.00 68.31 874 LYS B C 1
ATOM 16218 O O . LYS C 1 874 ? 13.519 -49.404 -1.114 1.00 79.06 874 LYS B O 1
ATOM 16224 N N . ARG C 1 875 ? 13.633 -48.183 0.786 1.00 63.94 875 ARG B N 1
ATOM 16225 C CA . ARG C 1 875 ? 14.917 -48.701 1.239 1.00 68.55 875 ARG B CA 1
ATOM 16226 C C . ARG C 1 875 ? 14.769 -49.288 2.637 1.00 72.63 875 ARG B C 1
ATOM 16227 O O . ARG C 1 875 ? 14.249 -48.629 3.540 1.00 80.49 875 ARG B O 1
ATOM 16235 N N . ILE C 1 876 ? 15.226 -50.524 2.807 1.00 63.74 876 ILE B N 1
ATOM 16236 C CA . ILE C 1 876 ? 15.245 -51.218 4.089 1.00 66.37 876 ILE B CA 1
ATOM 16237 C C . ILE C 1 876 ? 16.701 -51.362 4.503 1.00 73.61 876 ILE B C 1
ATOM 16238 O O . ILE C 1 876 ? 17.478 -52.039 3.821 1.00 75.47 876 ILE B O 1
ATOM 16243 N N . GLU C 1 877 ? 17.074 -50.740 5.615 1.00 74.83 877 GLU B N 1
ATOM 16244 C CA . GLU C 1 877 ? 18.447 -50.791 6.097 1.00 76.06 877 GLU B CA 1
ATOM 16245 C C . GLU C 1 877 ? 18.644 -51.997 7.006 1.00 78.97 877 GLU B C 1
ATOM 16246 O O . GLU C 1 877 ? 17.866 -52.214 7.938 1.00 96.00 877 GLU B O 1
ATOM 16252 N N . LEU C 1 878 ? 19.679 -52.779 6.726 1.00 71.93 878 LEU B N 1
ATOM 16253 C CA . LEU C 1 878 ? 20.080 -53.852 7.616 1.00 69.34 878 LEU B CA 1
ATOM 16254 C C . LEU C 1 878 ? 20.833 -53.276 8.810 1.00 81.64 878 LEU B C 1
ATOM 16255 O O . LEU C 1 878 ? 21.183 -52.095 8.846 1.00 89.54 878 LEU B O 1
ATOM 16260 N N . GLU C 1 879 ? 21.086 -54.121 9.804 1.00 79.09 879 GLU B N 1
ATOM 16261 C CA . GLU C 1 879 ? 21.695 -53.646 11.036 1.00 85.44 879 GLU B CA 1
ATOM 16262 C C . GLU C 1 879 ? 22.423 -54.791 11.718 1.00 79.39 879 GLU B C 1
ATOM 16263 O O . GLU C 1 879 ? 22.349 -55.945 11.294 1.00 82.90 879 GLU B O 1
ATOM 16269 N N . GLY C 1 880 ? 23.126 -54.455 12.792 1.00 75.44 880 GLY B N 1
ATOM 16270 C CA . GLY C 1 880 ? 23.884 -55.448 13.528 1.00 77.02 880 GLY B CA 1
ATOM 16271 C C . GLY C 1 880 ? 25.024 -56.041 12.734 1.00 79.40 880 GLY B C 1
ATOM 16272 O O . GLY C 1 880 ? 25.310 -57.235 12.870 1.00 76.62 880 GLY B O 1
ATOM 16273 N N . ASN C 1 881 ? 25.679 -55.231 11.903 1.00 82.27 881 ASN B N 1
ATOM 16274 C CA . ASN C 1 881 ? 26.796 -55.671 11.068 1.00 72.30 881 ASN B CA 1
ATOM 16275 C C . ASN C 1 881 ? 26.388 -56.827 10.162 1.00 78.80 881 ASN B C 1
ATOM 16276 O O . ASN C 1 881 ? 27.150 -57.767 9.939 1.00 76.86 881 ASN B O 1
ATOM 16281 N N . GLU C 1 882 ? 25.174 -56.754 9.639 1.00 79.94 882 GLU B N 1
ATOM 16282 C CA . GLU C 1 882 ? 24.632 -57.752 8.733 1.00 78.10 882 GLU B CA 1
ATOM 16283 C C . GLU C 1 882 ? 24.781 -57.271 7.297 1.00 85.75 882 GLU B C 1
ATOM 16284 O O . GLU C 1 882 ? 24.713 -56.072 7.019 1.00 86.61 882 GLU B O 1
ATOM 16290 N N . ALA C 1 883 ? 24.980 -58.215 6.381 1.00 82.94 883 ALA B N 1
ATOM 16291 C CA . ALA C 1 883 ? 25.260 -57.880 4.992 1.00 68.07 883 ALA B CA 1
ATOM 16292 C C . ALA C 1 883 ? 24.567 -58.864 4.065 1.00 69.28 883 ALA B C 1
ATOM 16293 O O . ALA C 1 883 ? 24.773 -60.075 4.176 1.00 78.11 883 ALA B O 1
ATOM 16295 N N . ALA C 1 884 ? 23.765 -58.338 3.147 1.00 63.12 884 ALA B N 1
ATOM 16296 C CA . ALA C 1 884 ? 23.056 -59.165 2.183 1.00 68.25 884 ALA B CA 1
ATOM 16297 C C . ALA C 1 884 ? 24.008 -59.691 1.119 1.00 65.07 884 ALA B C 1
ATOM 16298 O O . ALA C 1 884 ? 24.853 -58.956 0.608 1.00 72.03 884 ALA B O 1
ATOM 16300 N N . VAL C 1 885 ? 23.871 -60.973 0.786 1.00 58.58 885 VAL B N 1
ATOM 16301 C CA . VAL C 1 885 ? 24.829 -61.632 -0.094 1.00 59.11 885 VAL B CA 1
ATOM 16302 C C . VAL C 1 885 ? 24.118 -62.465 -1.149 1.00 59.68 885 VAL B C 1
ATOM 16303 O O . VAL C 1 885 ? 24.753 -62.969 -2.079 1.00 71.05 885 VAL B O 1
ATOM 16307 N N . SER C 1 886 ? 22.809 -62.637 -1.014 1.00 61.07 886 SER B N 1
ATOM 16308 C CA . SER C 1 886 ? 22.054 -63.416 -1.986 1.00 71.17 886 SER B CA 1
ATOM 16309 C C . SER C 1 886 ? 20.583 -63.061 -1.862 1.00 65.11 886 SER B C 1
ATOM 16310 O O . SER C 1 886 ? 20.150 -62.452 -0.885 1.00 61.09 886 SER B O 1
ATOM 16313 N N . ALA C 1 887 ? 19.816 -63.449 -2.874 1.00 60.94 887 ALA B N 1
ATOM 16314 C CA . ALA C 1 887 ? 18.395 -63.151 -2.894 1.00 60.37 887 ALA B CA 1
ATOM 16315 C C . ALA C 1 887 ? 17.715 -64.039 -3.920 1.00 57.63 887 ALA B C 1
ATOM 16316 O O . ALA C 1 887 ? 18.336 -64.507 -4.874 1.00 61.41 887 ALA B O 1
ATOM 16318 N N . ALA C 1 888 ? 16.425 -64.261 -3.705 1.00 50.69 888 ALA B N 1
ATOM 16319 C CA . ALA C 1 888 ? 15.608 -65.023 -4.633 1.00 57.63 888 ALA B CA 1
ATOM 16320 C C . ALA C 1 888 ? 14.148 -64.734 -4.336 1.00 62.46 888 ALA B C 1
ATOM 16321 O O . ALA C 1 888 ? 13.803 -64.227 -3.270 1.00 66.05 888 ALA B O 1
ATOM 16323 N N . VAL C 1 889 ? 13.295 -65.054 -5.301 1.00 59.06 889 VAL B N 1
ATOM 16324 C CA . VAL C 1 889 ? 11.851 -64.995 -5.132 1.00 61.99 889 VAL B CA 1
ATOM 16325 C C . VAL C 1 889 ? 11.328 -66.416 -5.267 1.00 69.91 889 VAL B C 1
ATOM 16326 O O . VAL C 1 889 ? 11.510 -67.051 -6.311 1.00 66.87 889 VAL B O 1
ATOM 16330 N N . VAL C 1 890 ? 10.696 -66.918 -4.211 1.00 75.93 890 VAL B N 1
ATOM 16331 C CA . VAL C 1 890 ? 10.329 -68.329 -4.127 1.00 73.01 890 VAL B CA 1
ATOM 16332 C C . VAL C 1 890 ? 8.843 -68.473 -3.829 1.00 71.45 890 VAL B C 1
ATOM 16333 O O . VAL C 1 890 ? 8.332 -67.812 -2.918 1.00 68.37 890 VAL B O 1
ATOM 16337 N N . PRO C 1 891 ? 8.116 -69.314 -4.561 1.00 69.27 891 PRO B N 1
ATOM 16338 C CA . PRO C 1 891 ? 6.745 -69.646 -4.175 1.00 73.51 891 PRO B CA 1
ATOM 16339 C C . PRO C 1 891 ? 6.708 -70.893 -3.307 1.00 80.84 891 PRO B C 1
ATOM 16340 O O . PRO C 1 891 ? 7.366 -71.897 -3.583 1.00 69.29 891 PRO B O 1
ATOM 16344 N N . PHE C 1 892 ? 5.920 -70.821 -2.240 1.00 87.67 892 PHE B N 1
ATOM 16345 C CA . PHE C 1 892 ? 5.810 -71.896 -1.263 1.00 86.51 892 PHE B CA 1
ATOM 16346 C C . PHE C 1 892 ? 4.461 -72.586 -1.400 1.00 91.40 892 PHE B C 1
ATOM 16347 O O . PHE C 1 892 ? 3.418 -71.930 -1.351 1.00 94.26 892 PHE B O 1
ATOM 16355 N N . ALA C 1 893 ? 4.485 -73.910 -1.561 1.00 91.99 893 ALA B N 1
ATOM 16356 C CA . ALA C 1 893 ? 3.242 -74.670 -1.568 1.00 82.89 893 ALA B CA 1
ATOM 16357 C C . ALA C 1 893 ? 2.521 -74.590 -0.232 1.00 87.44 893 ALA B C 1
ATOM 16358 O O . ALA C 1 893 ? 1.306 -74.791 -0.181 1.00 87.85 893 ALA B O 1
ATOM 16360 N N . SER C 1 894 ? 3.243 -74.285 0.845 1.00 91.87 894 SER B N 1
ATOM 16361 C CA . SER C 1 894 ? 2.621 -74.168 2.156 1.00 85.51 894 SER B CA 1
ATOM 16362 C C . SER C 1 894 ? 1.668 -72.986 2.230 1.00 88.97 894 SER B C 1
ATOM 16363 O O . SER C 1 894 ? 0.742 -72.995 3.046 1.00 99.35 894 SER B O 1
ATOM 16366 N N . GLN C 1 895 ? 1.878 -71.961 1.408 1.00 87.01 895 GLN B N 1
ATOM 16367 C CA . GLN C 1 895 ? 1.079 -70.744 1.456 1.00 85.65 895 GLN B CA 1
ATOM 16368 C C . GLN C 1 895 ? 0.275 -70.549 0.175 1.00 91.58 895 GLN B C 1
ATOM 16369 O O . GLN C 1 895 ? 0.063 -69.417 -0.262 1.00 89.26 895 GLN B O 1
ATOM 16375 N N . ASP C 1 896 ? -0.169 -71.648 -0.434 1.00 95.42 896 ASP B N 1
ATOM 16376 C CA . ASP C 1 896 ? -0.977 -71.654 -1.649 1.00 107.59 896 ASP B CA 1
ATOM 16377 C C . ASP C 1 896 ? -0.238 -71.101 -2.859 1.00 106.03 896 ASP B C 1
ATOM 16378 O O . ASP C 1 896 ? -0.871 -70.609 -3.800 1.00 108.35 896 ASP B O 1
ATOM 16383 N N . GLY C 1 897 ? 1.088 -71.170 -2.873 1.00 100.34 897 GLY B N 1
ATOM 16384 C CA . GLY C 1 897 ? 1.854 -70.723 -4.016 1.00 90.69 897 GLY B CA 1
ATOM 16385 C C . GLY C 1 897 ? 2.247 -69.265 -4.010 1.00 84.98 897 GLY B C 1
ATOM 16386 O O . GLY C 1 897 ? 2.858 -68.807 -4.983 1.00 84.86 897 GLY B O 1
ATOM 16387 N N . GLU C 1 898 ? 1.912 -68.520 -2.961 1.00 72.84 898 GLU B N 1
ATOM 16388 C CA . GLU C 1 898 ? 2.357 -67.140 -2.856 1.00 72.97 898 GLU B CA 1
ATOM 16389 C C . GLU C 1 898 ? 3.876 -67.083 -2.836 1.00 78.43 898 GLU B C 1
ATOM 16390 O O . GLU C 1 898 ? 4.536 -67.930 -2.232 1.00 75.50 898 GLU B O 1
ATOM 16396 N N . SER C 1 899 ? 4.432 -66.086 -3.512 1.00 75.09 899 SER B N 1
ATOM 16397 C CA . SER C 1 899 ? 5.872 -65.927 -3.603 1.00 71.14 899 SER B CA 1
ATOM 16398 C C . SER C 1 899 ? 6.362 -64.936 -2.557 1.00 69.48 899 SER B C 1
ATOM 16399 O O . SER C 1 899 ? 5.666 -63.982 -2.206 1.00 66.80 899 SER B O 1
ATOM 16402 N N . PHE C 1 900 ? 7.570 -65.180 -2.057 1.00 58.03 900 PHE B N 1
ATOM 16403 C CA . PHE C 1 900 ? 8.178 -64.362 -1.022 1.00 66.92 900 PHE B CA 1
ATOM 16404 C C . PHE C 1 900 ? 9.578 -63.954 -1.454 1.00 72.53 900 PHE B C 1
ATOM 16405 O O . PHE C 1 900 ? 10.186 -64.572 -2.328 1.00 67.70 900 PHE B O 1
ATOM 16413 N N . LEU C 1 901 ? 10.089 -62.896 -0.835 1.00 65.27 901 LEU B N 1
ATOM 16414 C CA . LEU C 1 901 ? 11.453 -62.448 -1.077 1.00 68.88 901 LEU B CA 1
ATOM 16415 C C . LEU C 1 901 ? 12.370 -63.062 -0.026 1.00 70.61 901 LEU B C 1
ATOM 16416 O O . LEU C 1 901 ? 12.242 -62.768 1.165 1.00 70.72 901 LEU B O 1
ATOM 16421 N N . ILE C 1 902 ? 13.289 -63.910 -0.470 1.00 65.70 902 ILE B N 1
ATOM 16422 C CA . ILE C 1 902 ? 14.244 -64.580 0.401 1.00 59.98 902 ILE B CA 1
ATOM 16423 C C . ILE C 1 902 ? 15.581 -63.864 0.278 1.00 67.59 902 ILE B C 1
ATOM 16424 O O . ILE C 1 902 ? 16.098 -63.701 -0.830 1.00 71.46 902 ILE B O 1
ATOM 16429 N N . VAL C 1 903 ? 16.145 -63.431 1.402 1.00 67.92 903 VAL B N 1
ATOM 16430 C CA . VAL C 1 903 ? 17.381 -62.649 1.396 1.00 64.94 903 VAL B CA 1
ATOM 16431 C C . VAL C 1 903 ? 18.359 -63.267 2.386 1.00 66.48 903 VAL B C 1
ATOM 16432 O O . VAL C 1 903 ? 18.143 -63.193 3.598 1.00 72.61 903 VAL B O 1
ATOM 16436 N N . GLY C 1 904 ? 19.448 -63.841 1.882 1.00 64.37 904 GLY B N 1
ATOM 16437 C CA . GLY C 1 904 ? 20.472 -64.412 2.743 1.00 75.52 904 GLY B CA 1
ATOM 16438 C C . GLY C 1 904 ? 21.545 -63.397 3.108 1.00 73.67 904 GLY B C 1
ATOM 16439 O O . GLY C 1 904 ? 21.997 -62.625 2.270 1.00 79.68 904 GLY B O 1
ATOM 16440 N N . THR C 1 905 ? 21.949 -63.412 4.377 1.00 69.36 905 THR B N 1
ATOM 16441 C CA . THR C 1 905 ? 22.890 -62.438 4.908 1.00 69.57 905 THR B CA 1
ATOM 16442 C C . THR C 1 905 ? 23.983 -63.130 5.707 1.00 69.95 905 THR B C 1
ATOM 16443 O O . THR C 1 905 ? 23.861 -64.292 6.102 1.00 80.03 905 THR B O 1
ATOM 16447 N N . GLY C 1 906 ? 25.054 -62.383 5.947 1.00 78.22 906 GLY B N 1
ATOM 16448 C CA . GLY C 1 906 ? 26.104 -62.816 6.846 1.00 71.82 906 GLY B CA 1
ATOM 16449 C C . GLY C 1 906 ? 26.427 -61.725 7.845 1.00 82.62 906 GLY B C 1
ATOM 16450 O O . GLY C 1 906 ? 26.230 -60.540 7.587 1.00 84.30 906 GLY B O 1
ATOM 16451 N N . LYS C 1 907 ? 26.922 -62.145 9.006 1.00 80.63 907 LYS B N 1
ATOM 16452 C CA . LYS C 1 907 ? 27.242 -61.235 10.099 1.00 79.40 907 LYS B CA 1
ATOM 16453 C C . LYS C 1 907 ? 28.742 -61.230 10.347 1.00 81.22 907 LYS B C 1
ATOM 16454 O O . LYS C 1 907 ? 29.356 -62.293 10.470 1.00 80.13 907 LYS B O 1
ATOM 16460 N N . ASP C 1 908 ? 29.321 -60.032 10.427 1.00 79.77 908 ASP B N 1
ATOM 16461 C CA . ASP C 1 908 ? 30.748 -59.854 10.697 1.00 79.24 908 ASP B CA 1
ATOM 16462 C C . ASP C 1 908 ? 31.607 -60.611 9.688 1.00 84.93 908 ASP B C 1
ATOM 16463 O O . ASP C 1 908 ? 32.585 -61.267 10.049 1.00 85.44 908 ASP B O 1
ATOM 16468 N N . MET C 1 909 ? 31.248 -60.513 8.413 1.00 78.55 909 MET B N 1
ATOM 16469 C CA . MET C 1 909 ? 31.956 -61.258 7.384 1.00 72.09 909 MET B CA 1
ATOM 16470 C C . MET C 1 909 ? 33.330 -60.660 7.114 1.00 77.05 909 MET B C 1
ATOM 16471 O O . MET C 1 909 ? 33.533 -59.446 7.179 1.00 66.69 909 MET B O 1
ATOM 16476 N N . VAL C 1 910 ? 34.276 -61.535 6.795 1.00 67.97 910 VAL B N 1
ATOM 16477 C CA . VAL C 1 910 ? 35.601 -61.147 6.330 1.00 73.09 910 VAL B CA 1
ATOM 16478 C C . VAL C 1 910 ? 35.930 -62.022 5.131 1.00 87.01 910 VAL B C 1
ATOM 16479 O O . VAL C 1 910 ? 35.749 -63.241 5.185 1.00 89.28 910 VAL B O 1
ATOM 16483 N N . LEU C 1 911 ? 36.400 -61.406 4.047 1.00 91.64 911 LEU B N 1
ATOM 16484 C CA . LEU C 1 911 ? 36.539 -62.115 2.782 1.00 79.29 911 LEU B CA 1
ATOM 16485 C C . LEU C 1 911 ? 37.845 -62.883 2.655 1.00 81.58 911 LEU B C 1
ATOM 16486 O O . LEU C 1 911 ? 37.882 -63.907 1.967 1.00 80.71 911 LEU B O 1
ATOM 16491 N N . ASN C 1 912 ? 38.915 -62.424 3.286 1.00 79.50 912 ASN B N 1
ATOM 16492 C CA . ASN C 1 912 ? 40.151 -63.192 3.289 1.00 90.96 912 ASN B CA 1
ATOM 16493 C C . ASN C 1 912 ? 40.909 -63.012 4.594 1.00 104.01 912 ASN B C 1
ATOM 16494 O O . ASN C 1 912 ? 41.422 -61.932 4.868 1.00 107.72 912 ASN B O 1
ATOM 16499 N N . PRO C 1 913 ? 40.987 -64.076 5.406 1.00 108.16 913 PRO B N 1
ATOM 16500 C CA . PRO C 1 913 ? 40.411 -65.405 5.169 1.00 106.92 913 PRO B CA 1
ATOM 16501 C C . PRO C 1 913 ? 38.904 -65.446 5.409 1.00 106.31 913 PRO B C 1
ATOM 16502 O O . PRO C 1 913 ? 38.417 -64.744 6.291 1.00 102.66 913 PRO B O 1
ATOM 16506 N N . ARG C 1 914 ? 38.187 -66.262 4.639 1.00 100.17 914 ARG B N 1
ATOM 16507 C CA . ARG C 1 914 ? 36.730 -66.272 4.696 1.00 92.07 914 ARG B CA 1
ATOM 16508 C C . ARG C 1 914 ? 36.260 -66.751 6.061 1.00 85.32 914 ARG B C 1
ATOM 16509 O O . ARG C 1 914 ? 36.574 -67.869 6.477 1.00 86.30 914 ARG B O 1
ATOM 16517 N N . ALA C 1 915 ? 35.503 -65.909 6.754 1.00 87.18 915 ALA B N 1
ATOM 16518 C CA . ALA C 1 915 ? 35.034 -66.223 8.094 1.00 82.20 915 ALA B CA 1
ATOM 16519 C C . ALA C 1 915 ? 33.813 -65.371 8.393 1.00 81.33 915 ALA B C 1
ATOM 16520 O O . ALA C 1 915 ? 33.616 -64.309 7.801 1.00 91.79 915 ALA B O 1
ATOM 16522 N N . SER C 1 916 ? 33.001 -65.846 9.331 1.00 80.35 916 SER B N 1
ATOM 16523 C CA . SER C 1 916 ? 31.744 -65.184 9.637 1.00 72.39 916 SER B CA 1
ATOM 16524 C C . SER C 1 916 ? 31.259 -65.625 11.009 1.00 86.53 916 SER B C 1
ATOM 16525 O O . SER C 1 916 ? 31.418 -66.787 11.388 1.00 87.92 916 SER B O 1
ATOM 16528 N N . THR C 1 917 ? 30.674 -64.681 11.745 1.00 85.17 917 THR B N 1
ATOM 16529 C CA . THR C 1 917 ? 30.044 -65.011 13.017 1.00 84.09 917 THR B CA 1
ATOM 16530 C C . THR C 1 917 ? 28.877 -65.964 12.809 1.00 88.67 917 THR B C 1
ATOM 16531 O O . THR C 1 917 ? 28.766 -66.988 13.490 1.00 94.23 917 THR B O 1
ATOM 16535 N N . GLU C 1 918 ? 28.006 -65.650 11.857 1.00 94.95 918 GLU B N 1
ATOM 16536 C CA . GLU C 1 918 ? 26.802 -66.427 11.607 1.00 88.55 918 GLU B CA 1
ATOM 16537 C C . GLU C 1 918 ? 26.219 -65.995 10.272 1.00 88.14 918 GLU B C 1
ATOM 16538 O O . GLU C 1 918 ? 26.502 -64.902 9.779 1.00 94.36 918 GLU B O 1
ATOM 16544 N N . GLY C 1 919 ? 25.396 -66.867 9.694 1.00 81.05 919 GLY B N 1
ATOM 16545 C CA . GLY C 1 919 ? 24.591 -66.530 8.544 1.00 75.93 919 GLY B CA 1
ATOM 16546 C C . GLY C 1 919 ? 23.137 -66.369 8.957 1.00 81.82 919 GLY B C 1
ATOM 16547 O O . GLY C 1 919 ? 22.757 -66.628 10.094 1.00 95.29 919 GLY B O 1
ATOM 16548 N N . ALA C 1 920 ? 22.316 -65.935 8.006 1.00 81.44 920 ALA B N 1
ATOM 16549 C CA . ALA C 1 920 ? 20.900 -65.767 8.302 1.00 75.10 920 ALA B CA 1
ATOM 16550 C C . ALA C 1 920 ? 20.105 -65.765 7.008 1.00 76.92 920 ALA B C 1
ATOM 16551 O O . ALA C 1 920 ? 20.635 -65.474 5.935 1.00 79.70 920 ALA B O 1
ATOM 16553 N N . ILE C 1 921 ? 18.821 -66.096 7.122 1.00 73.42 921 ILE B N 1
ATOM 16554 C CA . ILE C 1 921 ? 17.890 -66.001 6.005 1.00 65.48 921 ILE B CA 1
ATOM 16555 C C . ILE C 1 921 ? 16.706 -65.149 6.435 1.00 70.89 921 ILE B C 1
ATOM 16556 O O . ILE C 1 921 ? 16.073 -65.427 7.459 1.00 81.23 921 ILE B O 1
ATOM 16561 N N . HIS C 1 922 ? 16.419 -64.111 5.660 1.00 62.50 922 HIS B N 1
ATOM 16562 C CA . HIS C 1 922 ? 15.263 -63.252 5.854 1.00 63.26 922 HIS B CA 1
ATOM 16563 C C . HIS C 1 922 ? 14.154 -63.684 4.911 1.00 65.48 922 HIS B C 1
ATOM 16564 O O . HIS C 1 922 ? 14.413 -64.009 3.747 1.00 81.45 922 HIS B O 1
ATOM 16571 N N . VAL C 1 923 ? 12.920 -63.670 5.408 1.00 61.70 923 VAL B N 1
ATOM 16572 C CA . VAL C 1 923 ? 11.744 -63.871 4.572 1.00 62.32 923 VAL B CA 1
ATOM 16573 C C . VAL C 1 923 ? 10.909 -62.599 4.612 1.00 63.61 923 VAL B C 1
ATOM 16574 O O . VAL C 1 923 ? 10.599 -62.090 5.693 1.00 64.11 923 VAL B O 1
ATOM 16578 N N . TYR C 1 924 ? 10.572 -62.078 3.437 1.00 60.74 924 TYR B N 1
ATOM 16579 C CA . TYR C 1 924 ? 9.740 -60.894 3.290 1.00 56.03 924 TYR B CA 1
ATOM 16580 C C . TYR C 1 924 ? 8.528 -61.258 2.451 1.00 65.20 924 TYR B C 1
ATOM 16581 O O . TYR C 1 924 ? 8.627 -62.078 1.535 1.00 61.93 924 TYR B O 1
ATOM 16590 N N . ARG C 1 925 ? 7.389 -60.651 2.758 1.00 67.13 925 ARG B N 1
ATOM 16591 C CA . ARG C 1 925 ? 6.176 -60.863 1.986 1.00 81.19 925 ARG B CA 1
ATOM 16592 C C . ARG C 1 925 ? 5.860 -59.610 1.183 1.00 74.44 925 ARG B C 1
ATOM 16593 O O . ARG C 1 925 ? 6.077 -58.489 1.651 1.00 71.60 925 ARG B O 1
ATOM 16601 N N . PHE C 1 926 ? 5.388 -59.809 -0.042 1.00 73.18 926 PHE B N 1
ATOM 16602 C CA . PHE C 1 926 ? 5.042 -58.697 -0.915 1.00 72.12 926 PHE B CA 1
ATOM 16603 C C . PHE C 1 926 ? 3.737 -58.072 -0.455 1.00 79.28 926 PHE B C 1
ATOM 16604 O O . PHE C 1 926 ? 2.715 -58.756 -0.356 1.00 92.25 926 PHE B O 1
ATOM 16612 N N . ILE C 1 927 ? 3.761 -56.778 -0.179 1.00 74.41 927 ILE B N 1
ATOM 16613 C CA . ILE C 1 927 ? 2.544 -56.045 0.130 1.00 81.73 927 ILE B CA 1
ATOM 16614 C C . ILE C 1 927 ? 2.422 -54.891 -0.853 1.00 81.29 927 ILE B C 1
ATOM 16615 O O . ILE C 1 927 ? 3.423 -54.362 -1.346 1.00 90.81 927 ILE B O 1
ATOM 16620 N N . ASP C 1 928 ? 1.179 -54.531 -1.166 1.00 82.17 928 ASP B N 1
ATOM 16621 C CA . ASP C 1 928 ? 0.868 -53.485 -2.139 1.00 84.50 928 ASP B CA 1
ATOM 16622 C C . ASP C 1 928 ? 1.396 -53.849 -3.526 1.00 82.15 928 ASP B C 1
ATOM 16623 O O . ASP C 1 928 ? 2.086 -53.069 -4.181 1.00 86.85 928 ASP B O 1
ATOM 16628 N N . ASP C 1 929 ? 1.061 -55.056 -3.972 1.00 84.07 929 ASP B N 1
ATOM 16629 C CA . ASP C 1 929 ? 1.374 -55.535 -5.316 1.00 94.87 929 ASP B CA 1
ATOM 16630 C C . ASP C 1 929 ? 2.867 -55.508 -5.619 1.00 90.23 929 ASP B C 1
ATOM 16631 O O . ASP C 1 929 ? 3.261 -55.479 -6.785 1.00 84.72 929 ASP B O 1
ATOM 16636 N N . GLY C 1 930 ? 3.711 -55.521 -4.592 1.00 91.57 930 GLY B N 1
ATOM 16637 C CA . GLY C 1 930 ? 5.149 -55.526 -4.767 1.00 84.34 930 GLY B CA 1
ATOM 16638 C C . GLY C 1 930 ? 5.832 -54.211 -4.470 1.00 72.80 930 GLY B C 1
ATOM 16639 O O . GLY C 1 930 ? 7.064 -54.179 -4.385 1.00 67.13 930 GLY B O 1
ATOM 16640 N N . ARG C 1 931 ? 5.079 -53.128 -4.309 1.00 71.18 931 ARG B N 1
ATOM 16641 C CA . ARG C 1 931 ? 5.655 -51.819 -4.049 1.00 66.25 931 ARG B CA 1
ATOM 16642 C C . ARG C 1 931 ? 6.164 -51.663 -2.625 1.00 67.10 931 ARG B C 1
ATOM 16643 O O . ARG C 1 931 ? 6.714 -50.609 -2.299 1.00 75.29 931 ARG B O 1
ATOM 16651 N N . ASP C 1 932 ? 5.992 -52.667 -1.771 1.00 71.23 932 ASP B N 1
ATOM 16652 C CA . ASP C 1 932 ? 6.499 -52.602 -0.408 1.00 75.86 932 ASP B CA 1
ATOM 16653 C C . ASP C 1 932 ? 6.748 -54.019 0.090 1.00 73.32 932 ASP B C 1
ATOM 16654 O O . ASP C 1 932 ? 6.291 -54.997 -0.503 1.00 71.32 932 ASP B O 1
ATOM 16659 N N . LEU C 1 933 ? 7.492 -54.120 1.190 1.00 76.80 933 LEU B N 1
ATOM 16660 C CA . LEU C 1 933 ? 7.877 -55.398 1.774 1.00 70.27 933 LEU B CA 1
ATOM 16661 C C . LEU C 1 933 ? 7.553 -55.400 3.257 1.00 76.14 933 LEU B C 1
ATOM 16662 O O . LEU C 1 933 ? 7.878 -54.444 3.966 1.00 76.41 933 LEU B O 1
ATOM 16667 N N . GLU C 1 934 ? 6.921 -56.471 3.725 1.00 80.27 934 GLU B N 1
ATOM 16668 C CA . GLU C 1 934 ? 6.700 -56.698 5.146 1.00 84.55 934 GLU B CA 1
ATOM 16669 C C . GLU C 1 934 ? 7.651 -57.784 5.620 1.00 78.81 934 GLU B C 1
ATOM 16670 O O . GLU C 1 934 ? 7.724 -58.857 5.013 1.00 77.48 934 GLU B O 1
ATOM 16676 N N . PHE C 1 935 ? 8.377 -57.505 6.695 1.00 71.14 935 PHE B N 1
ATOM 16677 C CA . PHE C 1 935 ? 9.315 -58.471 7.243 1.00 67.87 935 PHE B CA 1
ATOM 16678 C C . PHE C 1 935 ? 8.562 -59.555 8.001 1.00 75.87 935 PHE B C 1
ATOM 16679 O O . PHE C 1 935 ? 7.734 -59.258 8.865 1.00 81.47 935 PHE B O 1
ATOM 16687 N N . ILE C 1 936 ? 8.842 -60.812 7.666 1.00 75.80 936 ILE B N 1
ATOM 16688 C CA . ILE C 1 936 ? 8.192 -61.948 8.309 1.00 75.94 936 ILE B CA 1
ATOM 16689 C C . ILE C 1 936 ? 9.063 -62.436 9.456 1.00 78.17 936 ILE B C 1
ATOM 16690 O O . ILE C 1 936 ? 8.753 -62.198 10.628 1.00 72.76 936 ILE B O 1
ATOM 16695 N N . HIS C 1 937 ? 10.157 -63.120 9.134 1.00 74.04 937 HIS B N 1
ATOM 16696 C CA . HIS C 1 937 ? 11.070 -63.563 10.176 1.00 70.04 937 HIS B CA 1
ATOM 16697 C C . HIS C 1 937 ? 12.446 -63.836 9.591 1.00 72.03 937 HIS B C 1
ATOM 16698 O O . HIS C 1 937 ? 12.621 -63.979 8.376 1.00 83.81 937 HIS B O 1
ATOM 16705 N N . LYS C 1 938 ? 13.416 -63.912 10.497 1.00 66.77 938 LYS B N 1
ATOM 16706 C CA . LYS C 1 938 ? 14.824 -64.110 10.190 1.00 74.59 938 LYS B CA 1
ATOM 16707 C C . LYS C 1 938 ? 15.317 -65.329 10.949 1.00 76.77 938 LYS B C 1
ATOM 16708 O O . LYS C 1 938 ? 15.152 -65.409 12.169 1.00 84.85 938 LYS B O 1
ATOM 16714 N N . THR C 1 939 ? 15.917 -66.277 10.237 1.00 68.61 939 THR B N 1
ATOM 16715 C CA . THR C 1 939 ? 16.340 -67.538 10.827 1.00 69.71 939 THR B CA 1
ATOM 16716 C C . THR C 1 939 ? 17.851 -67.665 10.698 1.00 77.70 939 THR B C 1
ATOM 16717 O O . THR C 1 939 ? 18.393 -67.637 9.589 1.00 81.94 939 THR B O 1
ATOM 16721 N N . ILE C 1 940 ? 18.522 -67.807 11.842 1.00 78.10 940 ILE B N 1
ATOM 16722 C CA . ILE C 1 940 ? 19.975 -67.849 11.885 1.00 69.72 940 ILE B CA 1
ATOM 16723 C C . ILE C 1 940 ? 20.466 -69.201 11.390 1.00 73.10 940 ILE B C 1
ATOM 16724 O O . ILE C 1 940 ? 19.832 -70.237 11.621 1.00 89.94 940 ILE B O 1
ATOM 16729 N N . ILE C 1 941 ? 21.603 -69.197 10.708 1.00 69.25 941 ILE B N 1
ATOM 16730 C CA . ILE C 1 941 ? 22.262 -70.401 10.237 1.00 77.23 941 ILE B CA 1
ATOM 16731 C C . ILE C 1 941 ? 23.756 -70.252 10.499 1.00 84.81 941 ILE B C 1
ATOM 16732 O O . ILE C 1 941 ? 24.226 -69.208 10.954 1.00 92.55 941 ILE B O 1
ATOM 16737 N N . GLU C 1 942 ? 24.510 -71.308 10.195 1.00 81.23 942 GLU B N 1
ATOM 16738 C CA . GLU C 1 942 ? 25.893 -71.407 10.643 1.00 88.82 942 GLU B CA 1
ATOM 16739 C C . GLU C 1 942 ? 26.864 -70.560 9.830 1.00 97.42 942 GLU B C 1
ATOM 16740 O O . GLU C 1 942 ? 27.955 -70.257 10.325 1.00 106.59 942 GLU B O 1
ATOM 16746 N N . GLU C 1 943 ? 26.505 -70.168 8.616 1.00 87.96 943 GLU B N 1
ATOM 16747 C CA . GLU C 1 943 ? 27.381 -69.366 7.773 1.00 95.23 943 GLU B CA 1
ATOM 16748 C C . GLU C 1 943 ? 26.547 -68.792 6.624 1.00 92.22 943 GLU B C 1
ATOM 16749 O O . GLU C 1 943 ? 25.437 -69.262 6.379 1.00 88.09 943 GLU B O 1
ATOM 16755 N N . PRO C 1 944 ? 27.052 -67.775 5.927 1.00 89.39 944 PRO B N 1
ATOM 16756 C CA . PRO C 1 944 ? 26.219 -67.057 4.954 1.00 77.82 944 PRO B CA 1
ATOM 16757 C C . PRO C 1 944 ? 25.822 -67.938 3.784 1.00 73.24 944 PRO B C 1
ATOM 16758 O O . PRO C 1 944 ? 26.642 -68.704 3.258 1.00 67.80 944 PRO B O 1
ATOM 16762 N N . PRO C 1 945 ? 24.568 -67.849 3.344 1.00 68.88 945 PRO B N 1
ATOM 16763 C CA . PRO C 1 945 ? 24.121 -68.624 2.184 1.00 66.06 945 PRO B CA 1
ATOM 16764 C C . PRO C 1 945 ? 24.330 -67.870 0.884 1.00 70.13 945 PRO B C 1
ATOM 16765 O O . PRO C 1 945 ? 23.776 -66.786 0.698 1.00 76.05 945 PRO B O 1
ATOM 16769 N N . LEU C 1 946 ? 25.115 -68.431 -0.026 1.00 69.64 946 LEU B N 1
ATOM 16770 C CA . LEU C 1 946 ? 25.483 -67.736 -1.249 1.00 71.91 946 LEU B CA 1
ATOM 16771 C C . LEU C 1 946 ? 24.580 -68.069 -2.424 1.00 71.37 946 LEU B C 1
ATOM 16772 O O . LEU C 1 946 ? 24.741 -67.480 -3.495 1.00 80.95 946 LEU B O 1
ATOM 16777 N N . ALA C 1 947 ? 23.633 -68.984 -2.256 1.00 68.43 947 ALA B N 1
ATOM 16778 C CA . ALA C 1 947 ? 22.767 -69.365 -3.357 1.00 74.33 947 ALA B CA 1
ATOM 16779 C C . ALA C 1 947 ? 21.402 -69.765 -2.828 1.00 72.52 947 ALA B C 1
ATOM 16780 O O . ALA C 1 947 ? 21.292 -70.379 -1.767 1.00 76.09 947 ALA B O 1
ATOM 16782 N N . PHE C 1 948 ? 20.369 -69.405 -3.578 1.00 75.72 948 PHE B N 1
ATOM 16783 C CA . PHE C 1 948 ? 19.004 -69.829 -3.329 1.00 55.97 948 PHE B CA 1
ATOM 16784 C C . PHE C 1 948 ? 18.421 -70.351 -4.630 1.00 62.77 948 PHE B C 1
ATOM 16785 O O . PHE C 1 948 ? 18.977 -70.147 -5.710 1.00 82.15 948 PHE B O 1
ATOM 16793 N N . CYS C 1 949 ? 17.285 -71.010 -4.521 1.00 67.00 949 CYS B N 1
ATOM 16794 C CA . CYS C 1 949 ? 16.616 -71.563 -5.685 1.00 66.23 949 CYS B CA 1
ATOM 16795 C C . CYS C 1 949 ? 15.248 -72.093 -5.293 1.00 71.51 949 CYS B C 1
ATOM 16796 O O . CYS C 1 949 ? 15.118 -72.780 -4.276 1.00 77.03 949 CYS B O 1
ATOM 16799 N N . PRO C 1 950 ? 14.206 -71.781 -6.054 1.00 72.54 950 PRO B N 1
ATOM 16800 C CA . PRO C 1 950 ? 12.911 -72.423 -5.818 1.00 80.35 950 PRO B CA 1
ATOM 16801 C C . PRO C 1 950 ? 12.954 -73.865 -6.292 1.00 87.27 950 PRO B C 1
ATOM 16802 O O . PRO C 1 950 ? 13.431 -74.152 -7.390 1.00 79.58 950 PRO B O 1
ATOM 16806 N N . PHE C 1 951 ? 12.462 -74.776 -5.455 1.00 90.79 951 PHE B N 1
ATOM 16807 C CA . PHE C 1 951 ? 12.481 -76.202 -5.770 1.00 86.65 951 PHE B CA 1
ATOM 16808 C C . PHE C 1 951 ? 11.199 -76.844 -5.262 1.00 83.69 951 PHE B C 1
ATOM 16809 O O . PHE C 1 951 ? 11.002 -76.963 -4.050 1.00 76.80 951 PHE B O 1
ATOM 16817 N N . GLN C 1 952 ? 10.338 -77.254 -6.193 1.00 87.03 952 GLN B N 1
ATOM 16818 C CA . GLN C 1 952 ? 9.122 -78.003 -5.892 1.00 79.58 952 GLN B CA 1
ATOM 16819 C C . GLN C 1 952 ? 8.321 -77.349 -4.771 1.00 76.09 952 GLN B C 1
ATOM 16820 O O . GLN C 1 952 ? 8.031 -77.957 -3.745 1.00 83.36 952 GLN B O 1
ATOM 16826 N N . GLY C 1 953 ? 7.974 -76.083 -4.965 1.00 82.95 953 GLY B N 1
ATOM 16827 C CA . GLY C 1 953 ? 7.170 -75.378 -3.992 1.00 84.32 953 GLY B CA 1
ATOM 16828 C C . GLY C 1 953 ? 7.817 -75.173 -2.644 1.00 82.85 953 GLY B C 1
ATOM 16829 O O . GLY C 1 953 ? 7.129 -74.786 -1.696 1.00 79.06 953 GLY B O 1
ATOM 16830 N N . ARG C 1 954 ? 9.117 -75.425 -2.516 1.00 81.92 954 ARG B N 1
ATOM 16831 C CA . ARG C 1 954 ? 9.831 -75.154 -1.278 1.00 86.87 954 ARG B CA 1
ATOM 16832 C C . ARG C 1 954 ? 11.175 -74.522 -1.606 1.00 85.16 954 ARG B C 1
ATOM 16833 O O . ARG C 1 954 ? 11.613 -74.505 -2.757 1.00 79.41 954 ARG B O 1
ATOM 16841 N N . LEU C 1 955 ? 11.831 -73.994 -0.579 1.00 81.09 955 LEU B N 1
ATOM 16842 C CA . LEU C 1 955 ? 13.056 -73.228 -0.765 1.00 74.46 955 LEU B CA 1
ATOM 16843 C C . LEU C 1 955 ? 14.272 -74.143 -0.763 1.00 74.54 955 LEU B C 1
ATOM 16844 O O . LEU C 1 955 ? 14.343 -75.099 0.007 1.00 76.73 955 LEU B O 1
ATOM 16849 N N . LEU C 1 956 ? 15.227 -73.852 -1.638 1.00 79.30 956 LEU B N 1
ATOM 16850 C CA . LEU C 1 956 ? 16.477 -74.594 -1.713 1.00 72.81 956 LEU B CA 1
ATOM 16851 C C . LEU C 1 956 ? 17.616 -73.637 -1.404 1.00 74.90 956 LEU B C 1
ATOM 16852 O O . LEU C 1 956 ? 17.710 -72.571 -2.015 1.00 81.01 956 LEU B O 1
ATOM 16857 N N . ALA C 1 957 ? 18.466 -74.004 -0.450 1.00 80.53 957 ALA B N 1
ATOM 16858 C CA . ALA C 1 957 ? 19.528 -73.119 0.001 1.00 71.82 957 ALA B CA 1
ATOM 16859 C C . ALA C 1 957 ? 20.851 -73.862 0.050 1.00 70.66 957 ALA B C 1
ATOM 16860 O O . ALA C 1 957 ? 20.903 -75.035 0.426 1.00 77.59 957 ALA B O 1
ATOM 16862 N N . GLY C 1 958 ? 21.915 -73.168 -0.340 1.00 71.45 958 GLY B N 1
ATOM 16863 C CA . GLY C 1 958 ? 23.261 -73.692 -0.271 1.00 59.71 958 GLY B CA 1
ATOM 16864 C C . GLY C 1 958 ? 24.069 -73.003 0.806 1.00 68.87 958 GLY B C 1
ATOM 16865 O O . GLY C 1 958 ? 24.266 -71.790 0.760 1.00 74.14 958 GLY B O 1
ATOM 16866 N N . ILE C 1 959 ? 24.535 -73.768 1.787 1.00 68.58 959 ILE B N 1
ATOM 16867 C CA . ILE C 1 959 ? 25.231 -73.245 2.956 1.00 72.63 959 ILE B CA 1
ATOM 16868 C C . ILE C 1 959 ? 26.455 -74.117 3.175 1.00 75.63 959 ILE B C 1
ATOM 16869 O O . ILE C 1 959 ? 26.321 -75.299 3.504 1.00 90.26 959 ILE B O 1
ATOM 16874 N N . GLY C 1 960 ? 27.640 -73.544 3.010 1.00 76.99 960 GLY B N 1
ATOM 16875 C CA . GLY C 1 960 ? 28.848 -74.347 3.117 1.00 88.65 960 GLY B CA 1
ATOM 16876 C C . GLY C 1 960 ? 28.950 -75.285 1.936 1.00 80.67 960 GLY B C 1
ATOM 16877 O O . GLY C 1 960 ? 28.833 -74.874 0.780 1.00 84.84 960 GLY B O 1
ATOM 16878 N N . LYS C 1 961 ? 29.192 -76.560 2.219 1.00 74.24 961 LYS B N 1
ATOM 16879 C CA . LYS C 1 961 ? 29.088 -77.610 1.221 1.00 72.31 961 LYS B CA 1
ATOM 16880 C C . LYS C 1 961 ? 27.716 -78.255 1.229 1.00 73.72 961 LYS B C 1
ATOM 16881 O O . LYS C 1 961 ? 27.514 -79.272 0.561 1.00 75.91 961 LYS B O 1
ATOM 16887 N N . MET C 1 962 ? 26.772 -77.668 1.951 1.00 81.82 962 MET B N 1
ATOM 16888 C CA . MET C 1 962 ? 25.524 -78.314 2.326 1.00 84.20 962 MET B CA 1
ATOM 16889 C C . MET C 1 962 ? 24.380 -77.791 1.470 1.00 88.26 962 MET B C 1
ATOM 16890 O O . MET C 1 962 ? 24.134 -76.584 1.431 1.00 93.48 962 MET B O 1
ATOM 16895 N N . LEU C 1 963 ? 23.680 -78.699 0.802 1.00 85.20 963 LEU B N 1
ATOM 16896 C CA . LEU C 1 963 ? 22.413 -78.397 0.156 1.00 80.19 963 LEU B CA 1
ATOM 16897 C C . LEU C 1 963 ? 21.279 -78.729 1.120 1.00 79.96 963 LEU B C 1
ATOM 16898 O O . LEU C 1 963 ? 21.220 -79.839 1.656 1.00 92.13 963 LEU B O 1
ATOM 16903 N N . ARG C 1 964 ? 20.387 -77.769 1.344 1.00 73.25 964 ARG B N 1
ATOM 16904 C CA . ARG C 1 964 ? 19.378 -77.894 2.385 1.00 67.24 964 ARG B CA 1
ATOM 16905 C C . ARG C 1 964 ? 18.034 -77.401 1.871 1.00 73.43 964 ARG B C 1
ATOM 16906 O O . ARG C 1 964 ? 17.961 -76.351 1.227 1.00 91.43 964 ARG B O 1
ATOM 16914 N N . ILE C 1 965 ? 16.974 -78.158 2.161 1.00 72.24 965 ILE B N 1
ATOM 16915 C CA . ILE C 1 965 ? 15.617 -77.818 1.746 1.00 68.41 965 ILE B CA 1
ATOM 16916 C C . ILE C 1 965 ? 14.878 -77.204 2.925 1.00 72.29 965 ILE B C 1
ATOM 16917 O O . ILE C 1 965 ? 14.891 -77.756 4.030 1.00 84.89 965 ILE B O 1
ATOM 16922 N N . TYR C 1 966 ? 14.223 -76.074 2.688 1.00 69.83 966 TYR B N 1
ATOM 16923 C CA . TYR C 1 966 ? 13.469 -75.354 3.699 1.00 74.96 966 TYR B CA 1
ATOM 16924 C C . TYR C 1 966 ? 12.017 -75.218 3.272 1.00 73.75 966 TYR B C 1
ATOM 16925 O O . TYR C 1 966 ? 11.697 -75.220 2.080 1.00 73.09 966 TYR B O 1
ATOM 16934 N N . ASP C 1 967 ? 11.146 -75.088 4.265 1.00 72.79 967 ASP B N 1
ATOM 16935 C CA . ASP C 1 967 ? 9.753 -74.735 4.067 1.00 66.47 967 ASP B CA 1
ATOM 16936 C C . ASP C 1 967 ? 9.396 -73.648 5.067 1.00 69.78 967 ASP B C 1
ATOM 16937 O O . ASP C 1 967 ? 10.010 -73.536 6.128 1.00 65.25 967 ASP B O 1
ATOM 16942 N N . LEU C 1 968 ? 8.403 -72.843 4.721 1.00 69.81 968 LEU B N 1
ATOM 16943 C CA . LEU C 1 968 ? 8.108 -71.640 5.486 1.00 71.14 968 LEU B CA 1
ATOM 16944 C C . LEU C 1 968 ? 7.284 -71.993 6.716 1.00 75.10 968 LEU B C 1
ATOM 16945 O O . LEU C 1 968 ? 6.194 -72.559 6.599 1.00 94.27 968 LEU B O 1
ATOM 16950 N N . GLY C 1 969 ? 7.803 -71.653 7.894 1.00 74.86 969 GLY B N 1
ATOM 16951 C CA . GLY C 1 969 ? 7.107 -71.861 9.140 1.00 74.43 969 GLY B CA 1
ATOM 16952 C C . GLY C 1 969 ? 6.609 -70.549 9.724 1.00 82.53 969 GLY B C 1
ATOM 16953 O O . GLY C 1 969 ? 6.914 -69.462 9.247 1.00 95.38 969 GLY B O 1
ATOM 16954 N N . LEU C 1 970 ? 5.828 -70.678 10.793 1.00 83.02 970 LEU B N 1
ATOM 16955 C CA . LEU C 1 970 ? 5.203 -69.513 11.403 1.00 84.08 970 LEU B CA 1
ATOM 16956 C C . LEU C 1 970 ? 6.228 -68.587 12.038 1.00 76.71 970 LEU B C 1
ATOM 16957 O O . LEU C 1 970 ? 6.027 -67.369 12.070 1.00 84.27 970 LEU B O 1
ATOM 16962 N N . LYS C 1 971 ? 7.322 -69.140 12.551 1.00 72.85 971 LYS B N 1
ATOM 16963 C CA . LYS C 1 971 ? 8.352 -68.362 13.216 1.00 73.32 971 LYS B CA 1
ATOM 16964 C C . LYS C 1 971 ? 9.736 -68.541 12.622 1.00 73.15 971 LYS B C 1
ATOM 16965 O O . LYS C 1 971 ? 10.601 -67.694 12.860 1.00 72.49 971 LYS B O 1
ATOM 16971 N N . GLN C 1 972 ? 9.976 -69.615 11.878 1.00 73.16 972 GLN B N 1
ATOM 16972 C CA . GLN C 1 972 ? 11.288 -69.908 11.327 1.00 68.16 972 GLN B CA 1
ATOM 16973 C C . GLN C 1 972 ? 11.120 -70.589 9.980 1.00 71.32 972 GLN B C 1
ATOM 16974 O O . GLN C 1 972 ? 10.014 -70.929 9.562 1.00 78.56 972 GLN B O 1
ATOM 16980 N N . LEU C 1 973 ? 12.239 -70.775 9.298 1.00 66.40 973 LEU B N 1
ATOM 16981 C CA . LEU C 1 973 ? 12.309 -71.692 8.177 1.00 76.71 973 LEU B CA 1
ATOM 16982 C C . LEU C 1 973 ? 12.716 -73.052 8.716 1.00 81.20 973 LEU B C 1
ATOM 16983 O O . LEU C 1 973 ? 13.635 -73.157 9.532 1.00 82.44 973 LEU B O 1
ATOM 16988 N N . LEU C 1 974 ? 12.017 -74.089 8.276 1.00 74.37 974 LEU B N 1
ATOM 16989 C CA . LEU C 1 974 ? 12.114 -75.410 8.880 1.00 76.93 974 LEU B CA 1
ATOM 16990 C C . LEU C 1 974 ? 12.764 -76.371 7.899 1.00 72.58 974 LEU B C 1
ATOM 16991 O O . LEU C 1 974 ? 12.283 -76.538 6.777 1.00 65.96 974 LEU B O 1
ATOM 16996 N N . ARG C 1 975 ? 13.846 -77.005 8.328 1.00 73.62 975 ARG B N 1
ATOM 16997 C CA . ARG C 1 975 ? 14.560 -77.933 7.467 1.00 70.80 975 ARG B CA 1
ATOM 16998 C C . ARG C 1 975 ? 13.738 -79.189 7.218 1.00 69.69 975 ARG B C 1
ATOM 16999 O O . ARG C 1 975 ? 13.111 -79.732 8.128 1.00 82.15 975 ARG B O 1
ATOM 17007 N N . LYS C 1 976 ? 13.744 -79.650 5.970 1.00 68.72 976 LYS B N 1
ATOM 17008 C CA . LYS C 1 976 ? 13.128 -80.912 5.601 1.00 76.73 976 LYS B CA 1
ATOM 17009 C C . LYS C 1 976 ? 14.122 -81.946 5.103 1.00 78.46 976 LYS B C 1
ATOM 17010 O O . LYS C 1 976 ? 13.811 -83.141 5.143 1.00 87.75 976 LYS B O 1
ATOM 17016 N N . ALA C 1 977 ? 15.296 -81.529 4.639 1.00 74.27 977 ALA B N 1
ATOM 17017 C CA . ALA C 1 977 ? 16.307 -82.440 4.122 1.00 96.66 977 ALA B CA 1
ATOM 17018 C C . ALA C 1 977 ? 17.604 -81.667 3.947 1.00 86.77 977 ALA B C 1
ATOM 17019 O O . ALA C 1 977 ? 17.602 -80.439 3.852 1.00 84.30 977 ALA B O 1
ATOM 17021 N N . GLN C 1 978 ? 18.712 -82.402 3.905 1.00 78.53 978 GLN B N 1
ATOM 17022 C CA . GLN C 1 978 ? 20.011 -81.790 3.672 1.00 78.41 978 GLN B CA 1
ATOM 17023 C C . GLN C 1 978 ? 21.010 -82.873 3.298 1.00 86.24 978 GLN B C 1
ATOM 17024 O O . GLN C 1 978 ? 20.793 -84.059 3.552 1.00 86.18 978 GLN B O 1
ATOM 17030 N N . ALA C 1 979 ? 22.108 -82.441 2.686 1.00 91.72 979 ALA B N 1
ATOM 17031 C CA . ALA C 1 979 ? 23.184 -83.336 2.280 1.00 87.98 979 ALA B CA 1
ATOM 17032 C C . ALA C 1 979 ? 24.402 -82.486 1.952 1.00 90.03 979 ALA B C 1
ATOM 17033 O O . ALA C 1 979 ? 24.312 -81.266 1.832 1.00 95.04 979 ALA B O 1
ATOM 17035 N N . GLU C 1 980 ? 25.548 -83.143 1.815 1.00 89.76 980 GLU B N 1
ATOM 17036 C CA . GLU C 1 980 ? 26.775 -82.492 1.372 1.00 73.29 980 GLU B CA 1
ATOM 17037 C C . GLU C 1 980 ? 27.021 -82.875 -0.080 1.00 82.01 980 GLU B C 1
ATOM 17038 O O . GLU C 1 980 ? 27.112 -84.063 -0.400 1.00 92.35 980 GLU B O 1
ATOM 17044 N N . VAL C 1 981 ? 27.137 -81.876 -0.953 1.00 82.04 981 VAL B N 1
ATOM 17045 C CA . VAL C 1 981 ? 27.203 -82.143 -2.386 1.00 85.72 981 VAL B CA 1
ATOM 17046 C C . VAL C 1 981 ? 28.333 -81.424 -3.098 1.00 85.88 981 VAL B C 1
ATOM 17047 O O . VAL C 1 981 ? 28.675 -81.806 -4.229 1.00 83.64 981 VAL B O 1
ATOM 17051 N N . SER C 1 982 ? 28.956 -80.394 -2.533 1.00 76.96 982 SER B N 1
ATOM 17052 C CA . SER C 1 982 ? 30.006 -79.756 -3.311 1.00 91.65 982 SER B CA 1
ATOM 17053 C C . SER C 1 982 ? 31.333 -79.795 -2.564 1.00 84.17 982 SER B C 1
ATOM 17054 O O . SER C 1 982 ? 31.358 -79.833 -1.332 1.00 76.93 982 SER B O 1
ATOM 17057 N N . PRO C 1 983 ? 32.452 -79.789 -3.286 1.00 71.37 983 PRO B N 1
ATOM 17058 C CA . PRO C 1 983 ? 33.751 -79.960 -2.623 1.00 66.53 983 PRO B CA 1
ATOM 17059 C C . PRO C 1 983 ? 34.128 -78.858 -1.646 1.00 73.73 983 PRO B C 1
ATOM 17060 O O . PRO C 1 983 ? 34.798 -79.151 -0.651 1.00 85.73 983 PRO B O 1
ATOM 17064 N N . GLN C 1 984 ? 33.740 -77.604 -1.877 1.00 75.04 984 GLN B N 1
ATOM 17065 C CA . GLN C 1 984 ? 34.235 -76.566 -0.979 1.00 75.90 984 GLN B CA 1
ATOM 17066 C C . GLN C 1 984 ? 33.203 -75.522 -0.575 1.00 74.75 984 GLN B C 1
ATOM 17067 O O . GLN C 1 984 ? 33.130 -75.163 0.603 1.00 73.38 984 GLN B O 1
ATOM 17073 N N . LEU C 1 985 ? 32.424 -75.002 -1.521 1.00 77.15 985 LEU B N 1
ATOM 17074 C CA . LEU C 1 985 ? 31.478 -73.948 -1.175 1.00 78.90 985 LEU B CA 1
ATOM 17075 C C . LEU C 1 985 ? 30.460 -73.791 -2.290 1.00 77.85 985 LEU B C 1
ATOM 17076 O O . LEU C 1 985 ? 30.816 -73.850 -3.465 1.00 72.06 985 LEU B O 1
ATOM 17081 N N . ILE C 1 986 ? 29.201 -73.578 -1.912 1.00 81.99 986 ILE B N 1
ATOM 17082 C CA . ILE C 1 986 ? 28.113 -73.403 -2.869 1.00 74.45 986 ILE B CA 1
ATOM 17083 C C . ILE C 1 986 ? 28.012 -71.930 -3.223 1.00 71.26 986 ILE B C 1
ATOM 17084 O O . ILE C 1 986 ? 27.983 -71.072 -2.336 1.00 78.36 986 ILE B O 1
ATOM 17089 N N . VAL C 1 987 ? 27.943 -71.636 -4.519 1.00 68.41 987 VAL B N 1
ATOM 17090 C CA . VAL C 1 987 ? 27.828 -70.258 -4.983 1.00 66.70 987 VAL B CA 1
ATOM 17091 C C . VAL C 1 987 ? 26.666 -70.037 -5.930 1.00 67.79 987 VAL B C 1
ATOM 17092 O O . VAL C 1 987 ? 26.269 -68.879 -6.146 1.00 74.94 987 VAL B O 1
ATOM 17096 N N . SER C 1 988 ? 26.075 -71.074 -6.515 1.00 62.44 988 SER B N 1
ATOM 17097 C CA . SER C 1 988 ? 24.925 -70.887 -7.384 1.00 71.51 988 SER B CA 1
ATOM 17098 C C . SER C 1 988 ? 24.152 -72.191 -7.478 1.00 73.05 988 SER B C 1
ATOM 17099 O O . SER C 1 988 ? 24.719 -73.273 -7.325 1.00 66.04 988 SER B O 1
ATOM 17102 N N . LEU C 1 989 ? 22.854 -72.071 -7.740 1.00 85.40 989 LEU B N 1
ATOM 17103 C CA . LEU C 1 989 ? 21.967 -73.218 -7.849 1.00 71.59 989 LEU B CA 1
ATOM 17104 C C . LEU C 1 989 ? 20.971 -72.997 -8.975 1.00 78.24 989 LEU B C 1
ATOM 17105 O O . LEU C 1 989 ? 20.592 -71.865 -9.281 1.00 95.70 989 LEU B O 1
ATOM 17110 N N . ASP C 1 990 ? 20.550 -74.098 -9.581 1.00 73.62 990 ASP B N 1
ATOM 17111 C CA . ASP C 1 990 ? 19.506 -74.093 -10.591 1.00 86.98 990 ASP B CA 1
ATOM 17112 C C . ASP C 1 990 ? 18.968 -75.510 -10.686 1.00 89.88 990 ASP B C 1
ATOM 17113 O O . ASP C 1 990 ? 19.705 -76.473 -10.467 1.00 84.97 990 ASP B O 1
ATOM 17118 N N . THR C 1 991 ? 17.681 -75.634 -10.995 1.00 90.08 991 THR B N 1
ATOM 17119 C CA . THR C 1 991 ? 17.026 -76.930 -10.910 1.00 82.33 991 THR B CA 1
ATOM 17120 C C . THR C 1 991 ? 16.040 -77.130 -12.048 1.00 88.76 991 THR B C 1
ATOM 17121 O O . THR C 1 991 ? 15.509 -76.174 -12.618 1.00 95.19 991 THR B O 1
ATOM 17125 N N . ARG C 1 992 ? 15.808 -78.403 -12.365 1.00 85.73 992 ARG B N 1
ATOM 17126 C CA . ARG C 1 992 ? 14.771 -78.840 -13.289 1.00 91.42 992 ARG B CA 1
ATOM 17127 C C . ARG C 1 992 ? 14.296 -80.205 -12.819 1.00 93.45 992 ARG B C 1
ATOM 17128 O O . ARG C 1 992 ? 15.113 -81.114 -12.654 1.00 93.56 992 ARG B O 1
ATOM 17136 N N . HIS C 1 993 ? 12.993 -80.338 -12.591 1.00 88.92 993 HIS B N 1
ATOM 17137 C CA . HIS C 1 993 ? 12.365 -81.606 -12.192 1.00 82.57 993 HIS B CA 1
ATOM 17138 C C . HIS C 1 993 ? 13.006 -82.055 -10.880 1.00 88.17 993 HIS B C 1
ATOM 17139 O O . HIS C 1 993 ? 13.034 -81.270 -9.921 1.00 81.11 993 HIS B O 1
ATOM 17146 N N . ASN C 1 994 ? 13.513 -83.280 -10.784 1.00 90.09 994 ASN B N 1
ATOM 17147 C CA . ASN C 1 994 ? 14.171 -83.775 -9.584 1.00 89.53 994 ASN B CA 1
ATOM 17148 C C . ASN C 1 994 ? 15.671 -83.543 -9.595 1.00 87.39 994 ASN B C 1
ATOM 17149 O O . ASN C 1 994 ? 16.362 -84.011 -8.686 1.00 89.64 994 ASN B O 1
ATOM 17154 N N . ARG C 1 995 ? 16.194 -82.845 -10.595 1.00 85.48 995 ARG B N 1
ATOM 17155 C CA . ARG C 1 995 ? 17.629 -82.677 -10.758 1.00 79.11 995 ARG B CA 1
ATOM 17156 C C . ARG C 1 995 ? 18.057 -81.306 -10.259 1.00 77.58 995 ARG B C 1
ATOM 17157 O O . ARG C 1 995 ? 17.430 -80.295 -10.587 1.00 80.36 995 ARG B O 1
ATOM 17165 N N . ILE C 1 996 ? 19.124 -81.283 -9.467 1.00 79.57 996 ILE B N 1
ATOM 17166 C CA . ILE C 1 996 ? 19.717 -80.064 -8.938 1.00 77.99 996 ILE B CA 1
ATOM 17167 C C . ILE C 1 996 ? 21.116 -79.934 -9.515 1.00 85.31 996 ILE B C 1
ATOM 17168 O O . ILE C 1 996 ? 21.892 -80.895 -9.491 1.00 95.50 996 ILE B O 1
ATOM 17173 N N . VAL C 1 997 ? 21.437 -78.750 -10.026 1.00 85.24 997 VAL B N 1
ATOM 17174 C CA . VAL C 1 997 ? 22.782 -78.415 -10.470 1.00 75.25 997 VAL B CA 1
ATOM 17175 C C . VAL C 1 997 ? 23.394 -77.498 -9.425 1.00 72.08 997 VAL B C 1
ATOM 17176 O O . VAL C 1 997 ? 22.761 -76.526 -9.002 1.00 75.74 997 VAL B O 1
ATOM 17180 N N . VAL C 1 998 ? 24.610 -77.813 -8.994 1.00 67.49 998 VAL B N 1
ATOM 17181 C CA . VAL C 1 998 ? 25.258 -77.109 -7.896 1.00 71.83 998 VAL B CA 1
ATOM 17182 C C . VAL C 1 998 ? 26.570 -76.525 -8.394 1.00 83.49 998 VAL B C 1
ATOM 17183 O O . VAL C 1 998 ? 27.397 -77.243 -8.967 1.00 100.06 998 VAL B O 1
ATOM 17187 N N . GLY C 1 999 ? 26.764 -75.228 -8.163 1.00 80.33 999 GLY B N 1
ATOM 17188 C CA . GLY C 1 999 ? 27.981 -74.553 -8.539 1.00 83.53 999 GLY B CA 1
ATOM 17189 C C . GLY C 1 999 ? 28.908 -74.381 -7.354 1.00 83.92 999 GLY B C 1
ATOM 17190 O O . GLY C 1 999 ? 28.528 -73.806 -6.335 1.00 80.72 999 GLY B O 1
ATOM 17191 N N . ASP C 1 1000 ? 30.127 -74.880 -7.497 1.00 78.18 1000 ASP B N 1
ATOM 17192 C CA . ASP C 1 1000 ? 31.134 -74.788 -6.454 1.00 75.27 1000 ASP B CA 1
ATOM 17193 C C . ASP C 1 1000 ? 32.060 -73.614 -6.734 1.00 73.09 1000 ASP B C 1
ATOM 17194 O O . ASP C 1 1000 ? 32.275 -73.233 -7.885 1.00 74.60 1000 ASP B O 1
ATOM 17199 N N . VAL C 1 1001 ? 32.609 -73.042 -5.660 1.00 79.75 1001 VAL B N 1
ATOM 17200 C CA . VAL C 1 1001 ? 33.458 -71.867 -5.791 1.00 73.92 1001 VAL B CA 1
ATOM 17201 C C . VAL C 1 1001 ? 34.761 -72.182 -6.505 1.00 76.02 1001 VAL B C 1
ATOM 17202 O O . VAL C 1 1001 ? 35.372 -71.283 -7.088 1.00 76.90 1001 VAL B O 1
ATOM 17206 N N . GLN C 1 1002 ? 35.201 -73.441 -6.500 1.00 77.48 1002 GLN B N 1
ATOM 17207 C CA . GLN C 1 1002 ? 36.499 -73.785 -7.059 1.00 70.37 1002 GLN B CA 1
ATOM 17208 C C . GLN C 1 1002 ? 36.450 -75.017 -7.958 1.00 74.31 1002 GLN B C 1
ATOM 17209 O O . GLN C 1 1002 ? 37.215 -75.108 -8.917 1.00 73.57 1002 GLN B O 1
ATOM 17215 N N . HIS C 1 1003 ? 35.554 -75.961 -7.673 1.00 78.78 1003 HIS B N 1
ATOM 17216 C CA . HIS C 1 1003 ? 35.567 -77.253 -8.348 1.00 79.17 1003 HIS B CA 1
ATOM 17217 C C . HIS C 1 1003 ? 34.430 -77.415 -9.352 1.00 81.89 1003 HIS B C 1
ATOM 17218 O O . HIS C 1 1003 ? 34.120 -78.538 -9.753 1.00 91.34 1003 HIS B O 1
ATOM 17225 N N . GLY C 1 1004 ? 33.810 -76.323 -9.774 1.00 76.35 1004 GLY B N 1
ATOM 17226 C CA . GLY C 1 1004 ? 32.891 -76.390 -10.892 1.00 75.48 1004 GLY B CA 1
ATOM 17227 C C . GLY C 1 1004 ? 31.544 -76.989 -10.531 1.00 78.47 1004 GLY B C 1
ATOM 17228 O O . GLY C 1 1004 ? 31.037 -76.824 -9.426 1.00 76.98 1004 GLY B O 1
ATOM 17229 N N . MET C 1 1005 ? 30.967 -77.700 -11.490 1.00 78.52 1005 MET B N 1
ATOM 17230 C CA . MET C 1 1005 ? 29.607 -78.198 -11.374 1.00 76.83 1005 MET B CA 1
ATOM 17231 C C . MET C 1 1005 ? 29.552 -79.542 -10.661 1.00 85.94 1005 MET B C 1
ATOM 17232 O O . MET C 1 1005 ? 30.462 -80.365 -10.766 1.00 90.54 1005 MET B O 1
ATOM 17237 N N . THR C 1 1006 ? 28.457 -79.755 -9.936 1.00 80.88 1006 THR B N 1
ATOM 17238 C CA . THR C 1 1006 ? 28.132 -81.050 -9.350 1.00 83.19 1006 THR B CA 1
ATOM 17239 C C . THR C 1 1006 ? 26.642 -81.279 -9.541 1.00 86.78 1006 THR B C 1
ATOM 17240 O O . THR C 1 1006 ? 25.828 -80.475 -9.076 1.00 81.67 1006 THR B O 1
ATOM 17244 N N . TYR C 1 1007 ? 26.293 -82.354 -10.248 1.00 92.70 1007 TYR B N 1
ATOM 17245 C CA . TYR C 1 1007 ? 24.905 -82.745 -10.463 1.00 82.67 1007 TYR B CA 1
ATOM 17246 C C . TYR C 1 1007 ? 24.452 -83.661 -9.335 1.00 84.09 1007 TYR B C 1
ATOM 17247 O O . TYR C 1 1007 ? 25.054 -84.721 -9.110 1.00 93.24 1007 TYR B O 1
ATOM 17256 N N . VAL C 1 1008 ? 23.373 -83.268 -8.659 1.00 73.60 1008 VAL B N 1
ATOM 17257 C CA . VAL C 1 1008 ? 22.741 -84.064 -7.617 1.00 84.10 1008 VAL B CA 1
ATOM 17258 C C . VAL C 1 1008 ? 21.305 -84.356 -8.035 1.00 85.94 1008 VAL B C 1
ATOM 17259 O O . VAL C 1 1008 ? 20.701 -83.600 -8.800 1.00 87.29 1008 VAL B O 1
ATOM 17263 N N . VAL C 1 1009 ? 20.764 -85.473 -7.549 1.00 86.01 1009 VAL B N 1
ATOM 17264 C CA . VAL C 1 1009 ? 19.394 -85.863 -7.855 1.00 77.32 1009 VAL B CA 1
ATOM 17265 C C . VAL C 1 1009 ? 18.635 -86.059 -6.553 1.00 83.21 1009 VAL B C 1
ATOM 17266 O O . VAL C 1 1009 ? 19.194 -86.492 -5.541 1.00 84.36 1009 VAL B O 1
ATOM 17270 N N . TYR C 1 1010 ? 17.351 -85.722 -6.584 1.00 87.46 1010 TYR B N 1
ATOM 17271 C CA . TYR C 1 1010 ? 16.469 -85.848 -5.435 1.00 82.13 1010 TYR B CA 1
ATOM 17272 C C . TYR C 1 1010 ? 15.654 -87.126 -5.560 1.00 93.80 1010 TYR B C 1
ATOM 17273 O O . TYR C 1 1010 ? 15.060 -87.391 -6.610 1.00 87.84 1010 TYR B O 1
ATOM 17282 N N . LYS C 1 1011 ? 15.648 -87.922 -4.501 1.00 96.83 1011 LYS B N 1
ATOM 17283 C CA . LYS C 1 1011 ? 14.806 -89.107 -4.429 1.00 92.25 1011 LYS B CA 1
ATOM 17284 C C . LYS C 1 1011 ? 13.655 -88.823 -3.477 1.00 96.66 1011 LYS B C 1
ATOM 17285 O O . LYS C 1 1011 ? 13.875 -88.735 -2.259 1.00 90.72 1011 LYS B O 1
ATOM 17291 N N . PRO C 1 1012 ? 12.427 -88.654 -3.971 1.00 94.46 1012 PRO B N 1
ATOM 17292 C CA . PRO C 1 1012 ? 11.334 -88.279 -3.062 1.00 88.58 1012 PRO B CA 1
ATOM 17293 C C . PRO C 1 1012 ? 11.016 -89.359 -2.048 1.00 101.87 1012 PRO B C 1
ATOM 17294 O O . PRO C 1 1012 ? 10.705 -89.043 -0.894 1.00 97.77 1012 PRO B O 1
ATOM 17298 N N . ASP C 1 1013 ? 11.087 -90.630 -2.448 1.00 108.17 1013 ASP B N 1
ATOM 17299 C CA . ASP C 1 1013 ? 10.833 -91.720 -1.512 1.00 107.19 1013 ASP B CA 1
ATOM 17300 C C . ASP C 1 1013 ? 11.813 -91.679 -0.349 1.00 106.37 1013 ASP B C 1
ATOM 17301 O O . ASP C 1 1013 ? 11.416 -91.752 0.819 1.00 110.35 1013 ASP B O 1
ATOM 17306 N N . SER C 1 1014 ? 13.102 -91.552 -0.651 1.00 98.19 1014 SER B N 1
ATOM 17307 C CA . SER C 1 1014 ? 14.129 -91.624 0.376 1.00 93.34 1014 SER B CA 1
ATOM 17308 C C . SER C 1 1014 ? 14.366 -90.295 1.079 1.00 101.40 1014 SER B C 1
ATOM 17309 O O . SER C 1 1014 ? 14.919 -90.294 2.183 1.00 98.19 1014 SER B O 1
ATOM 17312 N N . ASN C 1 1015 ? 13.959 -89.178 0.471 1.00 104.33 1015 ASN B N 1
ATOM 17313 C CA . ASN C 1 1015 ? 14.259 -87.836 0.978 1.00 97.77 1015 ASN B CA 1
ATOM 17314 C C . ASN C 1 1015 ? 15.768 -87.632 1.097 1.00 99.76 1015 ASN B C 1
ATOM 17315 O O . ASN C 1 1015 ? 16.280 -87.150 2.108 1.00 87.72 1015 ASN B O 1
ATOM 17320 N N . LYS C 1 1016 ? 16.484 -88.011 0.042 1.00 102.88 1016 LYS B N 1
ATOM 17321 C CA . LYS C 1 1016 ? 17.937 -87.950 0.010 1.00 110.62 1016 LYS B CA 1
ATOM 17322 C C . LYS C 1 1016 ? 18.399 -87.208 -1.235 1.00 107.64 1016 LYS B C 1
ATOM 17323 O O . LYS C 1 1016 ? 17.865 -87.413 -2.328 1.00 98.36 1016 LYS B O 1
ATOM 17329 N N . LEU C 1 1017 ? 19.394 -86.346 -1.060 1.00 99.87 1017 LEU B N 1
ATOM 17330 C CA . LEU C 1 1017 ? 20.018 -85.622 -2.156 1.00 79.06 1017 LEU B CA 1
ATOM 17331 C C . LEU C 1 1017 ? 21.303 -86.343 -2.529 1.00 78.22 1017 LEU B C 1
ATOM 17332 O O . LEU C 1 1017 ? 22.211 -86.461 -1.704 1.00 79.80 1017 LEU B O 1
ATOM 17337 N N . ILE C 1 1018 ? 21.382 -86.820 -3.764 1.00 72.26 1018 ILE B N 1
ATOM 17338 C CA . ILE C 1 1018 ? 22.462 -87.719 -4.159 1.00 81.83 1018 ILE B CA 1
ATOM 17339 C C . ILE C 1 1018 ? 23.304 -87.093 -5.263 1.00 84.10 1018 ILE B C 1
ATOM 17340 O O . ILE C 1 1018 ? 22.841 -86.979 -6.405 1.00 87.55 1018 ILE B O 1
ATOM 17345 N N . PRO C 1 1019 ? 24.539 -86.684 -4.978 1.00 77.12 1019 PRO B N 1
ATOM 17346 C CA . PRO C 1 1019 ? 25.437 -86.227 -6.046 1.00 76.62 1019 PRO B CA 1
ATOM 17347 C C . PRO C 1 1019 ? 25.859 -87.399 -6.918 1.00 76.59 1019 PRO B C 1
ATOM 17348 O O . PRO C 1 1019 ? 26.523 -88.325 -6.452 1.00 80.41 1019 PRO B O 1
ATOM 17352 N N . PHE C 1 1020 ? 25.470 -87.355 -8.191 1.00 75.68 1020 PHE B N 1
ATOM 17353 C CA . PHE C 1 1020 ? 25.816 -88.407 -9.130 1.00 79.21 1020 PHE B CA 1
ATOM 17354 C C . PHE C 1 1020 ? 26.761 -87.962 -10.229 1.00 78.61 1020 PHE B C 1
ATOM 17355 O O . PHE C 1 1020 ? 27.335 -88.821 -10.904 1.00 83.71 1020 PHE B O 1
ATOM 17363 N N . ALA C 1 1021 ? 26.936 -86.662 -10.443 1.00 86.81 1021 ALA B N 1
ATOM 17364 C CA . ALA C 1 1021 ? 27.890 -86.225 -11.450 1.00 85.94 1021 ALA B CA 1
ATOM 17365 C C . ALA C 1 1021 ? 28.756 -85.103 -10.898 1.00 89.51 1021 ALA B C 1
ATOM 17366 O O . ALA C 1 1021 ? 28.347 -84.357 -10.008 1.00 87.66 1021 ALA B O 1
ATOM 17368 N N . ASP C 1 1022 ? 29.968 -85.000 -11.435 1.00 86.74 1022 ASP B N 1
ATOM 17369 C CA . ASP C 1 1022 ? 30.953 -84.047 -10.955 1.00 86.91 1022 ASP B CA 1
ATOM 17370 C C . ASP C 1 1022 ? 31.749 -83.545 -12.148 1.00 88.86 1022 ASP B C 1
ATOM 17371 O O . ASP C 1 1022 ? 31.765 -84.167 -13.210 1.00 81.60 1022 ASP B O 1
ATOM 17376 N N . ASP C 1 1023 ? 32.401 -82.404 -11.969 1.00 89.53 1023 ASP B N 1
ATOM 17377 C CA . ASP C 1 1023 ? 33.092 -81.740 -13.062 1.00 98.65 1023 ASP B CA 1
ATOM 17378 C C . ASP C 1 1023 ? 34.523 -82.247 -13.193 1.00 97.00 1023 ASP B C 1
ATOM 17379 O O . ASP C 1 1023 ? 35.151 -82.657 -12.214 1.00 89.55 1023 ASP B O 1
ATOM 17384 N N . THR C 1 1024 ? 35.036 -82.205 -14.421 1.00 105.16 1024 THR B N 1
ATOM 17385 C CA . THR C 1 1024 ? 36.384 -82.674 -14.714 1.00 114.59 1024 THR B CA 1
ATOM 17386 C C . THR C 1 1024 ? 37.434 -81.804 -14.037 1.00 112.90 1024 THR B C 1
ATOM 17387 O O . THR C 1 1024 ? 38.084 -82.231 -13.078 1.00 106.33 1024 THR B O 1
ATOM 17391 N N . ILE C 1 1025 ? 37.602 -80.581 -14.536 1.00 104.07 1025 ILE B N 1
ATOM 17392 C CA . ILE C 1 1025 ? 38.649 -79.684 -14.064 1.00 91.42 1025 ILE B CA 1
ATOM 17393 C C . ILE C 1 1025 ? 38.069 -78.692 -13.069 1.00 79.76 1025 ILE B C 1
ATOM 17394 O O . ILE C 1 1025 ? 36.876 -78.739 -12.753 1.00 89.01 1025 ILE B O 1
ATOM 17399 N N . ALA C 1 1026 ? 38.905 -77.790 -12.573 1.00 76.34 1026 ALA B N 1
ATOM 17400 C CA . ALA C 1 1026 ? 38.479 -76.789 -11.610 1.00 78.45 1026 ALA B CA 1
ATOM 17401 C C . ALA C 1 1026 ? 37.956 -75.555 -12.330 1.00 79.64 1026 ALA B C 1
ATOM 17402 O O . ALA C 1 1026 ? 38.648 -74.986 -13.178 1.00 87.86 1026 ALA B O 1
ATOM 17404 N N . ARG C 1 1027 ? 36.738 -75.145 -11.987 1.00 76.09 1027 ARG B N 1
ATOM 17405 C CA . ARG C 1 1027 ? 36.138 -73.920 -12.494 1.00 69.22 1027 ARG B CA 1
ATOM 17406 C C . ARG C 1 1027 ? 35.745 -73.055 -11.310 1.00 68.27 1027 ARG B C 1
ATOM 17407 O O . ARG C 1 1027 ? 35.090 -73.535 -10.381 1.00 87.07 1027 ARG B O 1
ATOM 17415 N N . TRP C 1 1028 ? 36.147 -71.787 -11.341 1.00 68.91 1028 TRP B N 1
ATOM 17416 C CA . TRP C 1 1028 ? 35.847 -70.851 -10.259 1.00 71.13 1028 TRP B CA 1
ATOM 17417 C C . TRP C 1 1028 ? 34.550 -70.128 -10.603 1.00 71.39 1028 TRP B C 1
ATOM 17418 O O . TRP C 1 1028 ? 34.531 -68.963 -10.994 1.00 79.58 1028 TRP B O 1
ATOM 17429 N N . THR C 1 1029 ? 33.444 -70.848 -10.423 1.00 75.12 1029 THR B N 1
ATOM 17430 C CA . THR C 1 1029 ? 32.136 -70.415 -10.894 1.00 65.66 1029 THR B CA 1
ATOM 17431 C C . THR C 1 1029 ? 31.788 -69.027 -10.379 1.00 64.11 1029 THR B C 1
ATOM 17432 O O . THR C 1 1029 ? 32.202 -68.618 -9.293 1.00 66.85 1029 THR B O 1
ATOM 17436 N N . THR C 1 1030 ? 31.015 -68.299 -11.181 1.00 63.44 1030 THR B N 1
ATOM 17437 C CA . THR C 1 1030 ? 30.581 -66.955 -10.835 1.00 70.37 1030 THR B CA 1
ATOM 17438 C C . THR C 1 1030 ? 29.098 -66.783 -11.128 1.00 76.00 1030 THR B C 1
ATOM 17439 O O . THR C 1 1030 ? 28.422 -65.972 -10.491 1.00 83.17 1030 THR B O 1
ATOM 17443 N N . CYS C 1 1031 ? 28.589 -67.546 -12.088 1.00 64.68 1031 CYS B N 1
ATOM 17444 C CA . CYS C 1 1031 ? 27.189 -67.481 -12.476 1.00 74.00 1031 CYS B CA 1
ATOM 17445 C C . CYS C 1 1031 ? 26.855 -68.748 -13.243 1.00 77.54 1031 CYS B C 1
ATOM 17446 O O . CYS C 1 1031 ? 27.740 -69.413 -13.780 1.00 71.30 1031 CYS B O 1
ATOM 17449 N N . THR C 1 1032 ? 25.566 -69.074 -13.296 1.00 76.41 1032 THR B N 1
ATOM 17450 C CA . THR C 1 1032 ? 25.167 -70.339 -13.894 1.00 65.68 1032 THR B CA 1
ATOM 17451 C C . THR C 1 1032 ? 23.698 -70.287 -14.285 1.00 69.25 1032 THR B C 1
ATOM 17452 O O . THR C 1 1032 ? 22.915 -69.513 -13.734 1.00 84.50 1032 THR B O 1
ATOM 17456 N N . THR C 1 1033 ? 23.340 -71.126 -15.253 1.00 62.78 1033 THR B N 1
ATOM 17457 C CA . THR C 1 1033 ? 21.951 -71.333 -15.635 1.00 74.99 1033 THR B CA 1
ATOM 17458 C C . THR C 1 1033 ? 21.850 -72.639 -16.408 1.00 77.53 1033 THR B C 1
ATOM 17459 O O . THR C 1 1033 ? 22.805 -73.065 -17.058 1.00 80.05 1033 THR B O 1
ATOM 17463 N N . MET C 1 1034 ? 20.688 -73.279 -16.312 1.00 77.25 1034 MET B N 1
ATOM 17464 C CA . MET C 1 1034 ? 20.419 -74.514 -17.034 1.00 71.23 1034 MET B CA 1
ATOM 17465 C C . MET C 1 1034 ? 19.778 -74.183 -18.372 1.00 79.07 1034 MET B C 1
ATOM 17466 O O . MET C 1 1034 ? 18.828 -73.399 -18.432 1.00 98.73 1034 MET B O 1
ATOM 17471 N N . VAL C 1 1035 ? 20.295 -74.782 -19.441 1.00 78.91 1035 VAL B N 1
ATOM 17472 C CA . VAL C 1 1035 ? 19.762 -74.532 -20.775 1.00 88.55 1035 VAL B CA 1
ATOM 17473 C C . VAL C 1 1035 ? 18.827 -75.666 -21.180 1.00 89.87 1035 VAL B C 1
ATOM 17474 O O . VAL C 1 1035 ? 17.896 -75.462 -21.966 1.00 95.89 1035 VAL B O 1
ATOM 17478 N N . ASP C 1 1036 ? 19.066 -76.862 -20.652 1.00 85.43 1036 ASP B N 1
ATOM 17479 C CA . ASP C 1 1036 ? 18.147 -77.980 -20.811 1.00 88.40 1036 ASP B CA 1
ATOM 17480 C C . ASP C 1 1036 ? 18.294 -78.885 -19.595 1.00 86.52 1036 ASP B C 1
ATOM 17481 O O . ASP C 1 1036 ? 18.930 -78.522 -18.603 1.00 79.62 1036 ASP B O 1
ATOM 17486 N N . TYR C 1 1037 ? 17.711 -80.080 -19.672 1.00 88.19 1037 TYR B N 1
ATOM 17487 C CA . TYR C 1 1037 ? 17.763 -80.976 -18.526 1.00 82.50 1037 TYR B CA 1
ATOM 17488 C C . TYR C 1 1037 ? 19.160 -81.537 -18.309 1.00 82.42 1037 TYR B C 1
ATOM 17489 O O . TYR C 1 1037 ? 19.525 -81.856 -17.175 1.00 80.70 1037 TYR B O 1
ATOM 17498 N N . GLU C 1 1038 ? 19.956 -81.659 -19.366 1.00 88.51 1038 GLU B N 1
ATOM 17499 C CA . GLU C 1 1038 ? 21.241 -82.335 -19.263 1.00 89.61 1038 GLU B CA 1
ATOM 17500 C C . GLU C 1 1038 ? 22.421 -81.388 -19.119 1.00 88.39 1038 GLU B C 1
ATOM 17501 O O . GLU C 1 1038 ? 23.431 -81.770 -18.521 1.00 81.88 1038 GLU B O 1
ATOM 17507 N N . SER C 1 1039 ? 22.323 -80.167 -19.632 1.00 88.31 1039 SER B N 1
ATOM 17508 C CA . SER C 1 1039 ? 23.467 -79.274 -19.725 1.00 83.44 1039 SER B CA 1
ATOM 17509 C C . SER C 1 1039 ? 23.220 -77.969 -18.982 1.00 78.29 1039 SER B C 1
ATOM 17510 O O . SER C 1 1039 ? 22.082 -77.525 -18.824 1.00 82.25 1039 SER B O 1
ATOM 17513 N N . VAL C 1 1040 ? 24.311 -77.355 -18.534 1.00 78.88 1040 VAL B N 1
ATOM 17514 C CA . VAL C 1 1040 ? 24.280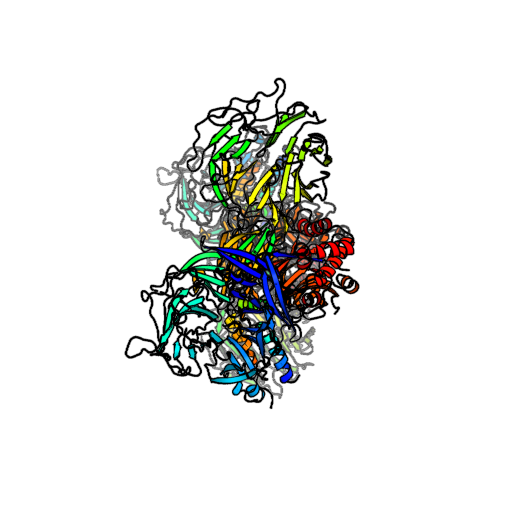 -76.107 -17.784 1.00 80.48 1040 VAL B CA 1
ATOM 17515 C C . VAL C 1 1040 ? 25.408 -75.218 -18.295 1.00 78.99 1040 VAL B C 1
ATOM 17516 O O . VAL C 1 1040 ? 26.492 -75.707 -18.633 1.00 68.02 1040 VAL B O 1
ATOM 17520 N N . ALA C 1 1041 ? 25.139 -73.916 -18.378 1.00 79.41 1041 ALA B N 1
ATOM 17521 C CA . ALA C 1 1041 ? 26.087 -72.922 -18.856 1.00 66.66 1041 ALA B CA 1
ATOM 17522 C C . ALA C 1 1041 ? 26.492 -71.988 -17.724 1.00 70.81 1041 ALA B C 1
ATOM 17523 O O . ALA C 1 1041 ? 25.705 -71.709 -16.818 1.00 83.47 1041 ALA B O 1
ATOM 17525 N N . GLY C 1 1042 ? 27.726 -71.498 -17.784 1.00 63.60 1042 GLY B N 1
ATOM 17526 C CA . GLY C 1 1042 ? 28.181 -70.584 -16.752 1.00 70.59 1042 GLY B CA 1
ATOM 17527 C C . GLY C 1 1042 ? 29.503 -69.953 -17.121 1.00 71.86 1042 GLY B C 1
ATOM 17528 O O . GLY C 1 1042 ? 30.088 -70.247 -18.165 1.00 66.23 1042 GLY B O 1
ATOM 17529 N N . GLY C 1 1043 ? 29.967 -69.065 -16.240 1.00 64.64 1043 GLY B N 1
ATOM 17530 C CA . GLY C 1 1043 ? 31.255 -68.432 -16.405 1.00 70.38 1043 GLY B CA 1
ATOM 17531 C C . GLY C 1 1043 ? 32.034 -68.454 -15.105 1.00 70.97 1043 GLY B C 1
ATOM 17532 O O . GLY C 1 1043 ? 31.476 -68.639 -14.029 1.00 72.48 1043 GLY B O 1
ATOM 17533 N N . ASP C 1 1044 ? 33.346 -68.261 -15.217 1.00 65.57 1044 ASP B N 1
ATOM 17534 C CA . ASP C 1 1044 ? 34.202 -68.331 -14.042 1.00 59.74 1044 ASP B CA 1
ATOM 17535 C C . ASP C 1 1044 ? 35.015 -67.054 -13.887 1.00 60.55 1044 ASP B C 1
ATOM 17536 O O . ASP C 1 1044 ? 35.021 -66.185 -14.754 1.00 65.94 1044 ASP B O 1
ATOM 17541 N N . LYS C 1 1045 ? 35.709 -66.948 -12.753 1.00 59.29 1045 LYS B N 1
ATOM 17542 C CA . LYS C 1 1045 ? 36.391 -65.714 -12.385 1.00 60.46 1045 LYS B CA 1
ATOM 17543 C C . LYS C 1 1045 ? 37.646 -65.451 -13.204 1.00 58.49 1045 LYS B C 1
ATOM 17544 O O . LYS C 1 1045 ? 38.193 -64.349 -13.124 1.00 58.70 1045 LYS B O 1
ATOM 17550 N N . PHE C 1 1046 ? 38.117 -66.414 -13.982 1.00 59.22 1046 PHE B N 1
ATOM 17551 C CA . PHE C 1 1046 ? 39.265 -66.195 -14.847 1.00 60.45 1046 PHE B CA 1
ATOM 17552 C C . PHE C 1 1046 ? 38.872 -65.729 -16.240 1.00 68.02 1046 PHE B C 1
ATOM 17553 O O . PHE C 1 1046 ? 39.746 -65.555 -17.090 1.00 76.84 1046 PHE B O 1
ATOM 17561 N N . GLY C 1 1047 ? 37.588 -65.517 -16.491 1.00 64.70 1047 GLY B N 1
ATOM 17562 C CA . GLY C 1 1047 ? 37.147 -64.937 -17.741 1.00 56.87 1047 GLY B CA 1
ATOM 17563 C C . GLY C 1 1047 ? 36.726 -65.949 -18.779 1.00 65.80 1047 GLY B C 1
ATOM 17564 O O . GLY C 1 1047 ? 36.999 -65.769 -19.965 1.00 73.57 1047 GLY B O 1
ATOM 17565 N N . ASN C 1 1048 ? 36.052 -67.010 -18.359 1.00 61.91 1048 ASN B N 1
ATOM 17566 C CA . ASN C 1 1048 ? 35.647 -68.072 -19.263 1.00 60.54 1048 ASN B CA 1
ATOM 17567 C C . ASN C 1 1048 ? 34.140 -68.265 -19.223 1.00 68.83 1048 ASN B C 1
ATOM 17568 O O . ASN C 1 1048 ? 33.492 -68.044 -18.194 1.00 75.72 1048 ASN B O 1
ATOM 17573 N N . LEU C 1 1049 ? 33.600 -68.678 -20.366 1.00 62.41 1049 LEU B N 1
ATOM 17574 C CA . LEU C 1 1049 ? 32.235 -69.152 -20.507 1.00 58.98 1049 LEU B CA 1
ATOM 17575 C C . LEU C 1 1049 ? 32.284 -70.596 -20.974 1.00 71.67 1049 LEU B C 1
ATOM 17576 O O . LEU C 1 1049 ? 33.123 -70.956 -21.803 1.00 65.74 1049 LEU B O 1
ATOM 17581 N N . TRP C 1 1050 ? 31.384 -71.421 -20.447 1.00 76.61 1050 TRP B N 1
ATOM 17582 C CA . TRP C 1 1050 ? 31.386 -72.842 -20.753 1.00 72.92 1050 TRP B CA 1
ATOM 17583 C C . TRP C 1 1050 ? 29.973 -73.394 -20.654 1.00 69.68 1050 TRP B C 1
ATOM 17584 O O . TRP C 1 1050 ? 29.080 -72.782 -20.063 1.00 67.07 1050 TRP B O 1
ATOM 17595 N N . ILE C 1 1051 ? 29.791 -74.569 -21.255 1.00 74.06 1051 ILE B N 1
ATOM 17596 C CA . ILE C 1 1051 ? 28.562 -75.351 -21.175 1.00 67.02 1051 ILE B CA 1
ATOM 17597 C C . ILE C 1 1051 ? 28.964 -76.808 -21.002 1.00 70.83 1051 ILE B C 1
ATOM 17598 O O . ILE C 1 1051 ? 29.714 -77.345 -21.827 1.00 76.50 1051 ILE B O 1
ATOM 17603 N N . VAL C 1 1052 ? 28.473 -77.446 -19.938 1.00 70.24 1052 VAL B N 1
ATOM 17604 C CA . VAL C 1 1052 ? 28.783 -78.840 -19.645 1.00 74.64 1052 VAL B CA 1
ATOM 17605 C C . VAL C 1 1052 ? 27.498 -79.649 -19.693 1.00 72.75 1052 VAL B C 1
ATOM 17606 O O . VAL C 1 1052 ? 26.413 -79.140 -19.401 1.00 72.58 1052 VAL B O 1
ATOM 17610 N N . ARG C 1 1053 ? 27.628 -80.921 -20.060 1.00 83.78 1053 ARG B N 1
ATOM 17611 C CA . ARG C 1 1053 ? 26.499 -81.821 -20.240 1.00 88.38 1053 ARG B CA 1
ATOM 17612 C C . ARG C 1 1053 ? 26.770 -83.129 -19.510 1.00 89.03 1053 ARG B C 1
ATOM 17613 O O . ARG C 1 1053 ? 27.919 -83.553 -19.376 1.00 93.84 1053 ARG B O 1
ATOM 17621 N N . CYS C 1 1054 ? 25.703 -83.759 -19.026 1.00 85.31 1054 CYS B N 1
ATOM 17622 C CA . CYS C 1 1054 ? 25.829 -85.052 -18.367 1.00 85.77 1054 CYS B CA 1
ATOM 17623 C C . CYS C 1 1054 ? 25.723 -86.184 -19.385 1.00 98.54 1054 CYS B C 1
ATOM 17624 O O . CYS C 1 1054 ? 24.912 -86.110 -20.312 1.00 100.64 1054 CYS B O 1
ATOM 17627 N N . PRO C 1 1055 ? 26.529 -87.232 -19.247 1.00 90.87 1055 PRO B N 1
ATOM 17628 C CA . PRO C 1 1055 ? 26.406 -88.374 -20.157 1.00 97.61 1055 PRO B CA 1
ATOM 17629 C C . PRO C 1 1055 ? 25.050 -89.043 -20.005 1.00 109.35 1055 PRO B C 1
ATOM 17630 O O . PRO C 1 1055 ? 24.470 -89.078 -18.919 1.00 105.37 1055 PRO B O 1
ATOM 17634 N N . GLU C 1 1056 ? 24.550 -89.586 -21.119 1.00 111.48 1056 GLU B N 1
ATOM 17635 C CA . GLU C 1 1056 ? 23.178 -90.084 -21.147 1.00 103.91 1056 GLU B CA 1
ATOM 17636 C C . GLU C 1 1056 ? 23.005 -91.306 -20.254 1.00 101.11 1056 GLU B C 1
ATOM 17637 O O . GLU C 1 1056 ? 21.967 -91.458 -19.603 1.00 106.82 1056 GLU B O 1
ATOM 17643 N N . ARG C 1 1057 ? 24.001 -92.190 -20.213 1.00 104.24 1057 ARG B N 1
ATOM 17644 C CA . ARG C 1 1057 ? 23.922 -93.348 -19.328 1.00 107.24 1057 ARG B CA 1
ATOM 17645 C C . ARG C 1 1057 ? 23.821 -92.912 -17.870 1.00 114.97 1057 ARG B C 1
ATOM 17646 O O . ARG C 1 1057 ? 22.895 -93.307 -17.149 1.00 130.15 1057 ARG B O 1
ATOM 17654 N N . ALA C 1 1058 ? 24.762 -92.078 -17.423 1.00 106.97 1058 ALA B N 1
ATOM 17655 C CA . ALA C 1 1058 ? 24.725 -91.584 -16.052 1.00 107.54 1058 ALA B CA 1
ATOM 17656 C C . ALA C 1 1058 ? 23.484 -90.742 -15.789 1.00 109.94 1058 ALA B C 1
ATOM 17657 O O . ALA C 1 1058 ? 23.016 -90.667 -14.647 1.00 108.77 1058 ALA B O 1
ATOM 17659 N N . SER C 1 1059 ? 22.936 -90.103 -16.824 1.00 115.13 1059 SER B N 1
ATOM 17660 C CA . SER C 1 1059 ? 21.721 -89.315 -16.643 1.00 119.29 1059 SER B CA 1
ATOM 17661 C C . SER C 1 1059 ? 20.511 -90.210 -16.425 1.00 119.88 1059 SER B C 1
ATOM 17662 O O . SER C 1 1059 ? 19.655 -89.915 -15.583 1.00 116.77 1059 SER B O 1
ATOM 17665 N N . LEU C 1 1060 ? 20.419 -91.306 -17.178 1.00 119.76 1060 LEU B N 1
ATOM 17666 C CA . LEU C 1 1060 ? 19.280 -92.205 -17.052 1.00 114.07 1060 LEU B CA 1
ATOM 17667 C C . LEU C 1 1060 ? 19.373 -93.079 -15.810 1.00 123.83 1060 LEU B C 1
ATOM 17668 O O . LEU C 1 1060 ? 18.340 -93.524 -15.300 1.00 124.32 1060 LEU B O 1
ATOM 17673 N N . GLU C 1 1061 ? 20.585 -93.343 -15.313 1.00 126.45 1061 GLU B N 1
ATOM 17674 C CA . GLU C 1 1061 ? 20.716 -94.161 -14.110 1.00 118.65 1061 GLU B CA 1
ATOM 17675 C C . GLU C 1 1061 ? 20.054 -93.489 -12.916 1.00 117.18 1061 GLU B C 1
ATOM 17676 O O . GLU C 1 1061 ? 19.305 -94.126 -12.168 1.00 130.21 1061 GLU B O 1
ATOM 17682 N N . SER C 1 1062 ? 20.313 -92.200 -12.722 1.00 111.48 1062 SER B N 1
ATOM 17683 C CA . SER C 1 1062 ? 19.565 -91.436 -11.739 1.00 115.71 1062 SER B CA 1
ATOM 17684 C C . SER C 1 1062 ? 18.115 -91.290 -12.202 1.00 129.50 1062 SER B C 1
ATOM 17685 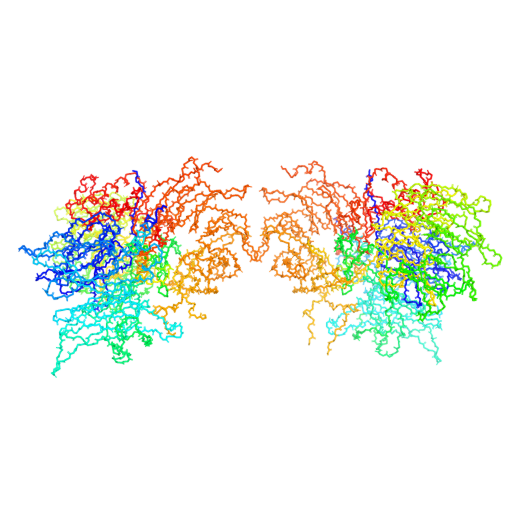O O . SER C 1 1062 ? 17.739 -91.702 -13.302 1.00 132.34 1062 SER B O 1
ATOM 17688 N N . ASP C 1 1063 ? 17.286 -90.693 -11.345 1.00 127.51 1063 ASP B N 1
ATOM 17689 C CA . ASP C 1 1063 ? 15.867 -90.466 -11.622 1.00 138.15 1063 ASP B CA 1
ATOM 17690 C C . ASP C 1 1063 ? 15.092 -91.765 -11.831 1.00 142.69 1063 ASP B C 1
ATOM 17691 O O . ASP C 1 1063 ? 14.035 -91.757 -12.472 1.00 138.55 1063 ASP B O 1
ATOM 17696 N N . GLU C 1 1064 ? 15.593 -92.881 -11.306 1.00 140.08 1064 GLU B N 1
ATOM 17697 C CA . GLU C 1 1064 ? 15.000 -94.197 -11.555 1.00 131.69 1064 GLU B CA 1
ATOM 17698 C C . GLU C 1 1064 ? 13.519 -94.253 -11.193 1.00 141.24 1064 GLU B C 1
ATOM 17699 O O . GLU C 1 1064 ? 12.823 -95.206 -11.545 1.00 124.50 1064 GLU B O 1
ATOM 17705 N N . PRO C 1 1082 ? 32.006 -90.806 -8.456 1.00 113.93 1082 PRO B N 1
ATOM 17706 C CA . PRO C 1 1082 ? 30.813 -90.613 -9.286 1.00 103.32 1082 PRO B CA 1
ATOM 17707 C C . PRO C 1 1082 ? 31.126 -90.712 -10.777 1.00 102.80 1082 PRO B C 1
ATOM 17708 O O . PRO C 1 1082 ? 32.019 -91.458 -11.171 1.00 94.59 1082 PRO B O 1
ATOM 17712 N N . ASN C 1 1083 ? 30.384 -89.972 -11.591 1.00 98.97 1083 ASN B N 1
ATOM 17713 C CA . ASN C 1 1083 ? 30.671 -89.808 -13.007 1.00 93.72 1083 ASN B CA 1
ATOM 17714 C C . ASN C 1 1083 ? 31.161 -88.391 -13.262 1.00 93.32 1083 ASN B C 1
ATOM 17715 O O . ASN C 1 1083 ? 31.087 -87.516 -12.397 1.00 99.62 1083 ASN B O 1
ATOM 17720 N N . ARG C 1 1084 ? 31.670 -88.164 -14.468 1.00 84.28 1084 ARG B N 1
ATOM 17721 C CA . ARG C 1 1084 ? 32.218 -86.870 -14.840 1.00 90.55 1084 ARG B CA 1
ATOM 17722 C C . ARG C 1 1084 ? 31.410 -86.271 -15.982 1.00 95.01 1084 ARG B C 1
ATOM 17723 O O . ARG C 1 1084 ? 30.935 -86.990 -16.864 1.00 91.76 1084 ARG B O 1
ATOM 17731 N N . LEU C 1 1085 ? 31.261 -84.951 -15.954 1.00 94.75 1085 LEU B N 1
ATOM 17732 C CA . LEU C 1 1085 ? 30.497 -84.235 -16.961 1.00 73.76 1085 LEU B CA 1
ATOM 17733 C C . LEU C 1 1085 ? 31.311 -84.040 -18.229 1.00 76.28 1085 LEU B C 1
ATOM 17734 O O . LEU C 1 1085 ? 32.534 -83.905 -18.193 1.00 84.10 1085 LEU B O 1
ATOM 17739 N N . ASP C 1 1086 ? 30.619 -84.019 -19.356 1.00 76.38 1086 ASP B N 1
ATOM 17740 C CA . ASP C 1 1086 ? 31.251 -83.715 -20.626 1.00 79.39 1086 ASP B CA 1
ATOM 17741 C C . ASP C 1 1086 ? 31.248 -82.212 -20.852 1.00 86.04 1086 ASP B C 1
ATOM 17742 O O . ASP C 1 1086 ? 30.365 -81.496 -20.375 1.00 83.69 1086 ASP B O 1
ATOM 17747 N N . LEU C 1 1087 ? 32.250 -81.737 -21.582 1.00 89.07 1087 LEU B N 1
ATOM 17748 C CA . LEU C 1 1087 ? 32.386 -80.322 -21.901 1.00 85.98 1087 LEU B CA 1
ATOM 17749 C C . LEU C 1 1087 ? 31.780 -80.080 -23.276 1.00 81.88 1087 LEU B C 1
ATOM 17750 O O . LEU C 1 1087 ? 32.323 -80.533 -24.287 1.00 79.75 1087 LEU B O 1
ATOM 17755 N N . MET C 1 1088 ? 30.654 -79.373 -23.315 1.00 82.15 1088 MET B N 1
ATOM 17756 C CA . MET C 1 1088 ? 30.011 -79.088 -24.588 1.00 78.21 1088 MET B CA 1
ATOM 17757 C C . MET C 1 1088 ? 30.582 -77.855 -25.263 1.00 76.27 1088 MET B C 1
ATOM 17758 O O . MET C 1 1088 ? 30.695 -77.829 -26.490 1.00 73.04 1088 MET B O 1
ATOM 17763 N N . ALA C 1 1089 ? 30.947 -76.827 -24.502 1.00 85.41 1089 ALA B N 1
ATOM 17764 C CA . ALA C 1 1089 ? 31.497 -75.646 -25.153 1.00 77.27 1089 ALA B CA 1
ATOM 17765 C C . ALA C 1 1089 ? 32.359 -74.857 -24.182 1.00 80.31 1089 ALA B C 1
ATOM 17766 O O . ALA C 1 1089 ? 32.095 -74.831 -22.980 1.00 80.77 1089 ALA B O 1
ATOM 17768 N N . HIS C 1 1090 ? 33.385 -74.204 -24.722 1.00 76.16 1090 HIS B N 1
ATOM 17769 C CA . HIS C 1 1090 ? 34.248 -73.343 -23.930 1.00 70.76 1090 HIS B CA 1
ATOM 17770 C C . HIS C 1 1090 ? 34.695 -72.176 -24.794 1.00 74.46 1090 HIS B C 1
ATOM 17771 O O . HIS C 1 1090 ? 34.875 -72.321 -26.003 1.00 66.39 1090 HIS B O 1
ATOM 17778 N N . PHE C 1 1091 ? 34.872 -71.019 -24.164 1.00 77.04 1091 PHE B N 1
ATOM 17779 C CA . PHE C 1 1091 ? 35.177 -69.798 -24.892 1.00 60.30 1091 PHE B CA 1
ATOM 17780 C C . PHE C 1 1091 ? 35.708 -68.780 -23.902 1.00 56.88 1091 PHE B C 1
ATOM 17781 O O . PHE C 1 1091 ? 35.246 -68.726 -22.765 1.00 68.27 1091 PHE B O 1
ATOM 17789 N N . TYR C 1 1092 ? 36.684 -67.986 -24.336 1.00 57.31 1092 TYR B N 1
ATOM 17790 C CA . TYR C 1 1092 ? 37.317 -66.985 -23.482 1.00 63.84 1092 TYR B CA 1
ATOM 17791 C C . TYR C 1 1092 ? 36.903 -65.588 -23.917 1.00 59.75 1092 TYR B C 1
ATOM 17792 O O . TYR C 1 1092 ? 37.553 -64.980 -24.777 1.00 64.83 1092 TYR B O 1
ATOM 17801 N N . PRO C 1 1093 ? 35.827 -65.031 -23.364 1.00 60.36 1093 PRO B N 1
ATOM 17802 C CA . PRO C 1 1093 ? 35.643 -63.582 -23.432 1.00 61.01 1093 PRO B CA 1
ATOM 17803 C C . PRO C 1 1093 ? 36.451 -62.956 -22.308 1.00 74.03 1093 PRO B C 1
ATOM 17804 O O . PRO C 1 1093 ? 36.364 -63.384 -21.157 1.00 100.11 1093 PRO B O 1
ATOM 17808 N N . GLN C 1 1094 ? 37.262 -61.961 -22.645 1.00 57.71 1094 GLN B N 1
ATOM 17809 C CA . GLN C 1 1094 ? 38.226 -61.452 -21.680 1.00 67.20 1094 GLN B CA 1
ATOM 17810 C C . GLN C 1 1094 ? 37.557 -61.030 -20.378 1.00 71.53 1094 GLN B C 1
ATOM 17811 O O . GLN C 1 1094 ? 38.150 -61.165 -19.305 1.00 62.87 1094 GLN B O 1
ATOM 17817 N N . ASP C 1 1095 ? 36.317 -60.562 -20.445 1.00 68.42 1095 ASP B N 1
ATOM 17818 C CA . ASP C 1 1095 ? 35.626 -60.043 -19.279 1.00 66.84 1095 ASP B CA 1
ATOM 17819 C C . ASP C 1 1095 ? 35.168 -61.175 -18.366 1.00 66.89 1095 ASP B C 1
ATOM 17820 O O . ASP C 1 1095 ? 34.956 -62.310 -18.794 1.00 68.57 1095 ASP B O 1
ATOM 17825 N N . LEU C 1 1096 ? 34.998 -60.840 -17.089 1.00 62.52 1096 LEU B N 1
ATOM 17826 C CA . LEU C 1 1096 ? 34.615 -61.814 -16.078 1.00 57.55 1096 LEU B CA 1
ATOM 17827 C C . LEU C 1 1096 ? 33.101 -61.883 -15.991 1.00 56.43 1096 LEU B C 1
ATOM 17828 O O . LEU C 1 1096 ? 32.472 -60.889 -15.618 1.00 58.97 1096 LEU B O 1
ATOM 17833 N N . PRO C 1 1097 ? 32.484 -63.017 -16.296 1.00 51.07 1097 PRO B N 1
ATOM 17834 C CA . PRO C 1 1097 ? 31.021 -63.079 -16.300 1.00 49.99 1097 PRO B CA 1
ATOM 17835 C C . PRO C 1 1097 ? 30.443 -62.978 -14.898 1.00 54.24 1097 PRO B C 1
ATOM 17836 O O . PRO C 1 1097 ? 30.912 -63.625 -13.962 1.00 58.84 1097 PRO B O 1
ATOM 17840 N N . THR C 1 1098 ? 29.407 -62.152 -14.764 1.00 51.29 1098 THR B N 1
ATOM 17841 C CA . THR C 1 1098 ? 28.743 -61.927 -13.492 1.00 51.76 1098 THR B CA 1
ATOM 17842 C C . THR C 1 1098 ? 27.303 -62.408 -13.467 1.00 62.65 1098 THR B C 1
ATOM 17843 O O . THR C 1 1098 ? 26.728 -62.533 -12.383 1.00 71.62 1098 THR B O 1
ATOM 17847 N N . SER C 1 1099 ? 26.709 -62.672 -14.623 1.00 59.52 1099 SER B N 1
ATOM 17848 C CA . SER C 1 1099 ? 25.358 -63.194 -14.704 1.00 58.15 1099 SER B CA 1
ATOM 17849 C C . SER C 1 1099 ? 25.157 -63.761 -16.097 1.00 60.45 1099 SER B C 1
ATOM 17850 O O . SER C 1 1099 ? 25.728 -63.273 -17.070 1.00 57.84 1099 SER B O 1
ATOM 17853 N N . ILE C 1 1100 ? 24.351 -64.808 -16.174 1.00 65.50 1100 ILE B N 1
ATOM 17854 C CA . ILE C 1 1100 ? 24.043 -65.464 -17.436 1.00 55.52 1100 ILE B CA 1
ATOM 17855 C C . ILE C 1 1100 ? 22.608 -65.948 -17.356 1.00 68.52 1100 ILE B C 1
ATOM 17856 O O . ILE C 1 1100 ? 22.130 -66.336 -16.285 1.00 73.41 1100 ILE B O 1
ATOM 17861 N N . CYS C 1 1101 ? 21.901 -65.882 -18.478 1.00 69.95 1101 CYS B N 1
ATOM 17862 C CA . CYS C 1 1101 ? 20.542 -66.389 -18.507 1.00 65.79 1101 CYS B CA 1
ATOM 17863 C C . CYS C 1 1101 ? 20.181 -66.800 -19.921 1.00 58.72 1101 CYS B C 1
ATOM 17864 O O . CYS C 1 1101 ? 20.753 -66.306 -20.892 1.00 67.97 1101 CYS B O 1
ATOM 17867 N N . LYS C 1 1102 ? 19.239 -67.727 -20.024 1.00 67.18 1102 LYS B N 1
ATOM 17868 C CA . LYS C 1 1102 ? 18.621 -68.062 -21.295 1.00 63.96 1102 LYS B CA 1
ATOM 17869 C C . LYS C 1 1102 ? 17.366 -67.223 -21.454 1.00 68.02 1102 LYS B C 1
ATOM 17870 O O . LYS C 1 1102 ? 16.550 -67.141 -20.533 1.00 74.50 1102 LYS B O 1
ATOM 17876 N N . THR C 1 1103 ? 17.218 -66.590 -22.609 1.00 63.34 1103 THR B N 1
ATOM 17877 C CA . THR C 1 1103 ? 16.075 -65.718 -22.836 1.00 64.18 1103 THR B CA 1
ATOM 17878 C C . THR C 1 1103 ? 15.895 -65.534 -24.335 1.00 71.58 1103 THR B C 1
ATOM 17879 O O . THR C 1 1103 ? 16.588 -66.159 -25.144 1.00 69.06 1103 THR B O 1
ATOM 17883 N N . ASN C 1 1104 ? 14.948 -64.678 -24.704 1.00 79.06 1104 ASN B N 1
ATOM 17884 C CA . ASN C 1 1104 ? 14.688 -64.328 -26.093 1.00 73.61 1104 ASN B CA 1
ATOM 17885 C C . ASN C 1 1104 ? 14.698 -62.816 -26.200 1.00 79.45 1104 ASN B C 1
ATOM 17886 O O . ASN C 1 1104 ? 13.954 -62.139 -25.487 1.00 78.63 1104 ASN B O 1
ATOM 17891 N N . LEU C 1 1105 ? 15.541 -62.287 -27.081 1.00 80.82 1105 LEU B N 1
ATOM 17892 C CA . LEU C 1 1105 ? 15.602 -60.851 -27.293 1.00 78.35 1105 LEU B CA 1
ATOM 17893 C C . LEU C 1 1105 ? 14.726 -60.381 -28.441 1.00 77.74 1105 LEU B C 1
ATOM 17894 O O . LEU C 1 1105 ? 14.395 -59.195 -28.496 1.00 74.59 1105 LEU B O 1
ATOM 17899 N N . VAL C 1 1106 ? 14.336 -61.275 -29.342 1.00 79.30 1106 VAL B N 1
ATOM 17900 C CA . VAL C 1 1106 ? 13.479 -60.937 -30.469 1.00 90.85 1106 VAL B CA 1
ATOM 17901 C C . VAL C 1 1106 ? 12.242 -61.825 -30.428 1.00 117.18 1106 VAL B C 1
ATOM 17902 O O . VAL C 1 1106 ? 12.305 -62.988 -30.016 1.00 119.68 1106 VAL B O 1
ATOM 17906 N N . VAL C 1 1107 ? 11.107 -61.255 -30.844 1.00 112.25 1107 VAL B N 1
ATOM 17907 C CA . VAL C 1 1107 ? 9.823 -61.953 -30.774 1.00 102.12 1107 VAL B CA 1
ATOM 17908 C C . VAL C 1 1107 ? 9.906 -63.305 -31.474 1.00 108.22 1107 VAL B C 1
ATOM 17909 O O . VAL C 1 1107 ? 9.735 -64.359 -30.853 1.00 117.00 1107 VAL B O 1
ATOM 17913 N N . GLY C 1 1108 ? 10.178 -63.297 -32.774 1.00 95.18 1108 GLY B N 1
ATOM 17914 C CA . GLY C 1 1108 ? 10.319 -64.536 -33.511 1.00 104.03 1108 GLY B CA 1
ATOM 17915 C C . GLY C 1 1108 ? 11.749 -65.030 -33.511 1.00 109.07 1108 GLY B C 1
ATOM 17916 O O . GLY C 1 1108 ? 12.167 -65.768 -34.408 1.00 104.82 1108 GLY B O 1
ATOM 17917 N N . GLY C 1 1109 ? 12.506 -64.630 -32.492 1.00 113.36 1109 GLY B N 1
ATOM 17918 C CA . GLY C 1 1109 ? 13.928 -64.888 -32.463 1.00 105.09 1109 GLY B CA 1
ATOM 17919 C C . GLY C 1 1109 ? 14.296 -66.199 -31.800 1.00 100.34 1109 GLY B C 1
ATOM 17920 O O . GLY C 1 1109 ? 13.503 -66.836 -31.112 1.00 98.81 1109 GLY B O 1
ATOM 17921 N N . GLN C 1 1110 ? 15.542 -66.598 -32.026 1.00 87.85 1110 GLN B N 1
ATOM 17922 C CA . GLN C 1 1110 ? 16.088 -67.794 -31.416 1.00 78.26 1110 GLN B CA 1
ATOM 17923 C C . GLN C 1 1110 ? 16.191 -67.622 -29.907 1.00 89.17 1110 GLN B C 1
ATOM 17924 O O . GLN C 1 1110 ? 16.262 -66.508 -29.386 1.00 88.52 1110 GLN B O 1
ATOM 17930 N N . ASP C 1 1111 ? 16.193 -68.746 -29.200 1.00 92.46 1111 ASP B N 1
ATOM 17931 C CA . ASP C 1 1111 ? 16.591 -68.727 -27.801 1.00 87.34 1111 ASP B CA 1
ATOM 17932 C C . ASP C 1 1111 ? 18.081 -68.440 -27.730 1.00 82.58 1111 ASP B C 1
ATOM 17933 O O . ASP C 1 1111 ? 18.870 -69.056 -28.450 1.00 79.56 1111 ASP B O 1
ATOM 17938 N N . VAL C 1 1112 ? 18.471 -67.493 -26.880 1.00 72.58 1112 VAL B N 1
ATOM 17939 C CA . VAL C 1 1112 ? 19.858 -67.064 -26.795 1.00 68.55 1112 VAL B CA 1
ATOM 17940 C C . VAL C 1 1112 ? 20.306 -67.077 -25.344 1.00 67.94 1112 VAL B C 1
ATOM 17941 O O . VAL C 1 1112 ? 19.497 -67.113 -24.413 1.00 82.94 1112 VAL B O 1
ATOM 17945 N N . LEU C 1 1113 ? 21.623 -67.044 -25.165 1.00 61.21 1113 LEU B N 1
ATOM 17946 C CA . LEU C 1 1113 ? 22.231 -66.876 -23.854 1.00 52.29 1113 LEU B CA 1
ATOM 17947 C C . LEU C 1 1113 ? 22.751 -65.452 -23.741 1.00 58.71 1113 LEU B C 1
ATOM 17948 O O . LEU C 1 1113 ? 23.610 -65.045 -24.522 1.00 63.35 1113 LEU B O 1
ATOM 17953 N N . VAL C 1 1114 ? 22.230 -64.696 -22.782 1.00 55.63 1114 VAL B N 1
ATOM 17954 C CA . VAL C 1 1114 ? 22.648 -63.319 -22.547 1.00 51.77 1114 VAL B CA 1
ATOM 17955 C C . VAL C 1 1114 ? 23.458 -63.289 -21.264 1.00 60.26 1114 VAL B C 1
ATOM 17956 O O . VAL C 1 1114 ? 23.006 -63.788 -20.226 1.00 77.21 1114 VAL B O 1
ATOM 17960 N N . TRP C 1 1115 ? 24.659 -62.724 -21.335 1.00 52.40 1115 TRP B N 1
ATOM 17961 C CA . TRP C 1 1115 ? 25.554 -62.700 -20.193 1.00 53.60 1115 TRP B CA 1
ATOM 17962 C C . TRP C 1 1115 ? 26.101 -61.297 -19.992 1.00 56.69 1115 TRP B C 1
ATOM 17963 O O . TRP C 1 1115 ? 26.115 -60.473 -20.904 1.00 77.90 1115 TRP B O 1
ATOM 17974 N N . SER C 1 1116 ? 26.541 -61.037 -18.771 1.00 56.46 1116 SER B N 1
ATOM 17975 C CA . SER C 1 1116 ? 27.114 -59.761 -18.385 1.00 47.38 1116 SER B CA 1
ATOM 17976 C C . SER C 1 1116 ? 28.518 -59.978 -17.851 1.00 54.21 1116 SER B C 1
ATOM 17977 O O . SER C 1 1116 ? 28.777 -60.959 -17.154 1.00 72.74 1116 SER B O 1
ATOM 17980 N N . GLY C 1 1117 ? 29.421 -59.062 -18.183 1.00 59.12 1117 GLY B N 1
ATOM 17981 C CA . GLY C 1 1117 ? 30.773 -59.101 -17.666 1.00 60.85 1117 GLY B CA 1
ATOM 17982 C C . GLY C 1 1117 ? 31.015 -57.947 -16.724 1.00 60.07 1117 GLY B C 1
ATOM 17983 O O . GLY C 1 1117 ? 30.310 -56.943 -16.808 1.00 62.76 1117 GLY B O 1
ATOM 17984 N N . ILE C 1 1118 ? 31.988 -58.073 -15.818 1.00 59.68 1118 ILE B N 1
ATOM 17985 C CA . ILE C 1 1118 ? 32.241 -57.009 -14.849 1.00 59.18 1118 ILE B CA 1
ATOM 17986 C C . ILE C 1 1118 ? 32.436 -55.689 -15.568 1.00 70.68 1118 ILE B C 1
ATOM 17987 O O . ILE C 1 1118 ? 31.653 -54.752 -15.407 1.00 85.99 1118 ILE B O 1
ATOM 17992 N N . GLN C 1 1119 ? 33.454 -55.624 -16.418 1.00 67.32 1119 GLN B N 1
ATOM 17993 C CA . GLN C 1 1119 ? 33.891 -54.378 -17.031 1.00 67.60 1119 GLN B CA 1
ATOM 17994 C C . GLN C 1 1119 ? 32.808 -53.694 -17.858 1.00 68.10 1119 GLN B C 1
ATOM 17995 O O . GLN C 1 1119 ? 33.045 -52.633 -18.434 1.00 79.83 1119 GLN B O 1
ATOM 18001 N N . GLY C 1 1120 ? 31.620 -54.275 -17.918 1.00 61.11 1120 GLY B N 1
ATOM 18002 C CA . GLY C 1 1120 ? 30.491 -53.664 -18.588 1.00 61.77 1120 GLY B CA 1
ATOM 18003 C C . GLY C 1 1120 ? 29.969 -54.435 -19.772 1.00 59.15 1120 GLY B C 1
ATOM 18004 O O . GLY C 1 1120 ? 28.949 -54.037 -20.345 1.00 58.82 1120 GLY B O 1
ATOM 18005 N N . THR C 1 1121 ? 30.623 -55.519 -20.167 1.00 53.01 1121 THR B N 1
ATOM 18006 C CA . THR C 1 1121 ? 30.192 -56.269 -21.334 1.00 54.95 1121 THR B CA 1
ATOM 18007 C C . THR C 1 1121 ? 28.804 -56.848 -21.118 1.00 57.49 1121 THR B C 1
ATOM 18008 O O . THR C 1 1121 ? 28.529 -57.469 -20.091 1.00 76.77 1121 THR B O 1
ATOM 18012 N N . VAL C 1 1122 ? 27.923 -56.614 -22.080 1.00 56.83 1122 VAL B N 1
ATOM 18013 C CA . VAL C 1 1122 ? 26.701 -57.384 -22.255 1.00 51.01 1122 VAL B CA 1
ATOM 18014 C C . VAL C 1 1122 ? 26.865 -58.133 -23.565 1.00 54.08 1122 VAL B C 1
ATOM 18015 O O . VAL C 1 1122 ? 27.071 -57.512 -24.611 1.00 54.01 1122 VAL B O 1
ATOM 18019 N N . GLY C 1 1123 ? 26.810 -59.463 -23.516 1.00 48.99 1123 GLY B N 1
ATOM 18020 C CA . GLY C 1 1123 ? 27.086 -60.273 -24.680 1.00 52.72 1123 GLY B CA 1
ATOM 18021 C C . GLY C 1 1123 ? 26.017 -61.328 -24.896 1.00 60.66 1123 GLY B C 1
ATOM 18022 O O . GLY C 1 1123 ? 25.206 -61.614 -24.012 1.00 57.86 1123 GLY B O 1
ATOM 18023 N N . VAL C 1 1124 ? 26.034 -61.903 -26.101 1.00 57.35 1124 VAL B N 1
ATOM 18024 C CA . VAL C 1 1124 ? 25.078 -62.926 -26.505 1.00 54.31 1124 VAL B CA 1
ATOM 18025 C C . VAL C 1 1124 ? 25.822 -64.123 -27.066 1.00 61.40 1124 VAL B C 1
ATOM 18026 O O . VAL C 1 1124 ? 26.883 -63.992 -27.682 1.00 61.36 1124 VAL B O 1
ATOM 18030 N N . LEU C 1 1125 ? 25.243 -65.298 -26.846 1.00 59.98 1125 LEU B N 1
ATOM 18031 C CA . LEU C 1 1125 ? 25.579 -66.524 -27.552 1.00 59.06 1125 LEU B CA 1
ATOM 18032 C C . LEU C 1 1125 ? 24.316 -66.963 -28.277 1.00 60.51 1125 LEU B C 1
ATOM 18033 O O . LEU C 1 1125 ? 23.273 -67.162 -27.642 1.00 62.68 1125 LEU B O 1
ATOM 18038 N N . ILE C 1 1126 ? 24.409 -67.087 -29.598 1.00 61.88 1126 ILE B N 1
ATOM 18039 C CA . ILE C 1 1126 ? 23.276 -67.294 -30.490 1.00 68.98 1126 ILE B CA 1
ATOM 18040 C C . ILE C 1 1126 ? 23.503 -68.591 -31.255 1.00 69.11 1126 ILE B C 1
ATOM 18041 O O . ILE C 1 1126 ? 24.505 -68.720 -31.961 1.00 68.39 1126 ILE B O 1
ATOM 18046 N N . PRO C 1 1127 ? 22.605 -69.564 -31.180 1.00 76.05 1127 PRO B N 1
ATOM 18047 C CA . PRO C 1 1127 ? 22.797 -70.802 -31.935 1.00 69.31 1127 PRO B CA 1
ATOM 18048 C C . PRO C 1 1127 ? 22.418 -70.632 -33.394 1.00 77.06 1127 PRO B C 1
ATOM 18049 O O . PRO C 1 1127 ? 21.503 -69.887 -33.744 1.00 82.35 1127 PRO B O 1
ATOM 18053 N N . PHE C 1 1128 ? 23.142 -71.342 -34.249 1.00 77.38 1128 PHE B N 1
ATOM 18054 C CA . PHE C 1 1128 ? 22.858 -71.300 -35.671 1.00 72.98 1128 PHE B CA 1
ATOM 18055 C C . PHE C 1 1128 ? 21.558 -72.030 -35.969 1.00 87.24 1128 PHE B C 1
ATOM 18056 O O . PHE C 1 1128 ? 21.185 -72.986 -35.288 1.00 93.45 1128 PHE B O 1
ATOM 18064 N N . VAL C 1 1129 ? 20.859 -71.564 -37.001 1.00 94.31 1129 VAL B N 1
ATOM 18065 C CA . VAL C 1 1129 ? 19.588 -72.186 -37.343 1.00 101.36 1129 VAL B CA 1
ATOM 18066 C C . VAL C 1 1129 ? 19.805 -73.420 -38.211 1.00 93.96 1129 VAL B C 1
ATOM 18067 O O . VAL C 1 1129 ? 19.016 -74.369 -38.155 1.00 84.94 1129 VAL B O 1
ATOM 18071 N N . THR C 1 1130 ? 20.876 -73.445 -39.003 1.00 86.66 1130 THR B N 1
ATOM 18072 C CA . THR C 1 1130 ? 21.196 -74.576 -39.860 1.00 89.27 1130 THR B CA 1
ATOM 18073 C C . THR C 1 1130 ? 22.689 -74.854 -39.787 1.00 100.02 1130 THR B C 1
ATOM 18074 O O . THR C 1 1130 ? 23.483 -73.996 -39.399 1.00 106.54 1130 THR B O 1
ATOM 18078 N N . ARG C 1 1131 ? 23.066 -76.073 -40.177 1.00 104.52 1131 ARG B N 1
ATOM 18079 C CA . ARG C 1 1131 ? 24.482 -76.417 -40.260 1.00 95.72 1131 ARG B CA 1
ATOM 18080 C C . ARG C 1 1131 ? 25.204 -75.533 -41.264 1.00 92.07 1131 ARG B C 1
ATOM 18081 O O . ARG C 1 1131 ? 26.322 -75.075 -41.008 1.00 101.21 1131 ARG B O 1
ATOM 18089 N N . GLU C 1 1132 ? 24.578 -75.287 -42.414 1.00 95.27 1132 GLU B N 1
ATOM 18090 C CA . GLU C 1 1132 ? 25.224 -74.512 -43.467 1.00 94.53 1132 GLU B CA 1
ATOM 18091 C C . GLU C 1 1132 ? 25.626 -73.131 -42.968 1.00 99.50 1132 GLU B C 1
ATOM 18092 O O . GLU C 1 1132 ? 26.704 -72.630 -43.308 1.00 104.41 1132 GLU B O 1
ATOM 18098 N N . ASP C 1 1133 ? 24.776 -72.505 -42.153 1.00 92.72 1133 ASP B N 1
ATOM 18099 C CA . ASP C 1 1133 ? 25.143 -71.228 -41.554 1.00 95.00 1133 ASP B CA 1
ATOM 18100 C C . ASP C 1 1133 ? 26.362 -71.378 -40.653 1.00 87.92 1133 ASP B C 1
ATOM 18101 O O . ASP C 1 1133 ? 27.262 -70.528 -40.660 1.00 87.52 1133 ASP B O 1
ATOM 18106 N N . ALA C 1 1134 ? 26.417 -72.465 -39.882 1.00 85.45 1134 ALA B N 1
ATOM 18107 C CA . ALA C 1 1134 ? 27.548 -72.688 -38.992 1.00 82.92 1134 ALA B CA 1
ATOM 18108 C C . ALA C 1 1134 ? 28.845 -72.826 -39.775 1.00 89.00 1134 ALA B C 1
ATOM 18109 O O . ALA C 1 1134 ? 29.863 -72.223 -39.422 1.00 89.59 1134 ALA B O 1
ATOM 18111 N N . ASP C 1 1135 ? 28.831 -73.629 -40.840 1.00 94.68 1135 ASP B N 1
ATOM 18112 C CA . ASP C 1 1135 ? 30.019 -73.754 -41.676 1.00 86.50 1135 ASP B CA 1
ATOM 18113 C C . ASP C 1 1135 ? 30.393 -72.415 -42.292 1.00 80.73 1135 ASP B C 1
ATOM 18114 O O . ASP C 1 1135 ? 31.580 -72.071 -42.379 1.00 75.19 1135 ASP B O 1
ATOM 18119 N N . PHE C 1 1136 ? 29.392 -71.641 -42.716 1.00 85.43 1136 PHE B N 1
ATOM 18120 C CA . PHE C 1 1136 ? 29.668 -70.329 -43.287 1.00 79.90 1136 PHE B CA 1
ATOM 18121 C C . PHE C 1 1136 ? 30.434 -69.456 -42.306 1.00 76.40 1136 PHE B C 1
ATOM 18122 O O . PHE C 1 1136 ? 31.496 -68.921 -42.636 1.00 76.91 1136 PHE B O 1
ATOM 18130 N N . PHE C 1 1137 ? 29.916 -69.299 -41.089 1.00 77.93 1137 PHE B N 1
ATOM 18131 C CA . PHE C 1 1137 ? 30.591 -68.418 -40.147 1.00 71.36 1137 PHE B CA 1
ATOM 18132 C C . PHE C 1 1137 ? 31.898 -69.005 -39.635 1.00 74.96 1137 PHE B C 1
ATOM 18133 O O . PHE C 1 1137 ? 32.781 -68.248 -39.226 1.00 88.64 1137 PHE B O 1
ATOM 18141 N N . GLN C 1 1138 ? 32.056 -70.327 -39.664 1.00 77.53 1138 GLN B N 1
ATOM 18142 C CA . GLN C 1 1138 ? 33.337 -70.913 -39.289 1.00 76.19 1138 GLN B CA 1
ATOM 18143 C C . GLN C 1 1138 ? 34.411 -70.572 -40.315 1.00 75.57 1138 GLN B C 1
ATOM 18144 O O . GLN C 1 1138 ? 35.512 -70.138 -39.958 1.00 85.98 1138 GLN B O 1
ATOM 18150 N N . ASN C 1 1139 ? 34.106 -70.747 -41.600 1.00 69.98 1139 ASN B N 1
ATOM 18151 C CA . ASN C 1 1139 ? 35.096 -70.440 -42.627 1.00 80.01 1139 ASN B CA 1
ATOM 18152 C C . ASN C 1 1139 ? 35.336 -68.938 -42.738 1.00 77.34 1139 ASN B C 1
ATOM 18153 O O . ASN C 1 1139 ? 36.476 -68.495 -42.926 1.00 77.97 1139 ASN B O 1
ATOM 18158 N N . LEU C 1 1140 ? 34.274 -68.141 -42.625 1.00 71.93 1140 LEU B N 1
ATOM 18159 C CA . LEU C 1 1140 ? 34.439 -66.696 -42.539 1.00 71.13 1140 LEU B CA 1
ATOM 18160 C C . LEU C 1 1140 ? 35.348 -66.325 -41.380 1.00 73.22 1140 LEU B C 1
ATOM 18161 O O . LEU C 1 1140 ? 36.180 -65.420 -41.497 1.00 74.91 1140 LEU B O 1
ATOM 18166 N N . GLU C 1 1141 ? 35.206 -67.022 -40.253 1.00 79.73 1141 GLU B N 1
ATOM 18167 C CA . GLU C 1 1141 ? 36.073 -66.768 -39.110 1.00 79.08 1141 GLU B CA 1
ATOM 18168 C C . GLU C 1 1141 ? 37.522 -67.091 -39.442 1.00 83.88 1141 GLU B C 1
ATOM 18169 O O . GLU C 1 1141 ? 38.427 -66.317 -39.120 1.00 84.05 1141 GLU B O 1
ATOM 18175 N N . SER C 1 1142 ? 37.764 -68.238 -40.082 1.00 78.55 1142 SER B N 1
ATOM 18176 C CA . SER C 1 1142 ? 39.130 -68.605 -40.443 1.00 72.53 1142 SER B CA 1
ATOM 18177 C C . SER C 1 1142 ? 39.765 -67.552 -41.344 1.00 70.47 1142 SER B C 1
ATOM 18178 O O . SER C 1 1142 ? 40.889 -67.094 -41.095 1.00 82.36 1142 SER B O 1
ATOM 18181 N N . HIS C 1 1143 ? 39.054 -67.142 -42.392 1.00 69.79 1143 HIS B N 1
ATOM 18182 C CA . HIS C 1 1143 ? 39.617 -66.138 -43.284 1.00 77.46 1143 HIS B CA 1
ATOM 18183 C C . HIS C 1 1143 ? 39.812 -64.805 -42.577 1.00 68.53 1143 HIS B C 1
ATOM 18184 O O . HIS C 1 1143 ? 40.777 -64.092 -42.867 1.00 71.24 1143 HIS B O 1
ATOM 18191 N N . MET C 1 1144 ? 38.934 -64.458 -41.636 1.00 69.32 1144 MET B N 1
ATOM 18192 C CA . MET C 1 1144 ? 39.142 -63.232 -40.872 1.00 71.57 1144 MET B CA 1
ATOM 18193 C C . MET C 1 1144 ? 40.368 -63.331 -39.977 1.00 73.49 1144 MET B C 1
ATOM 18194 O O . MET C 1 1144 ? 41.065 -62.335 -39.772 1.00 77.27 1144 MET B O 1
ATOM 18199 N N . ARG C 1 1145 ? 40.647 -64.517 -39.439 1.00 71.74 1145 ARG B N 1
ATOM 18200 C CA . ARG C 1 1145 ? 41.865 -64.710 -38.663 1.00 57.33 1145 ARG B CA 1
ATOM 18201 C C . ARG C 1 1145 ? 43.095 -64.543 -39.533 1.00 59.42 1145 ARG B C 1
ATOM 18202 O O . ARG C 1 1145 ? 44.116 -64.019 -39.080 1.00 64.32 1145 ARG B O 1
ATOM 18210 N N . ALA C 1 1146 ? 43.023 -64.993 -40.784 1.00 65.48 1146 ALA B N 1
ATOM 18211 C CA . ALA C 1 1146 ? 44.182 -64.869 -41.657 1.00 64.63 1146 ALA B CA 1
ATOM 18212 C C . ALA C 1 1146 ? 44.359 -63.458 -42.206 1.00 74.79 1146 ALA B C 1
ATOM 18213 O O . ALA C 1 1146 ? 45.493 -63.047 -42.467 1.00 79.82 1146 ALA B O 1
ATOM 18215 N N . GLU C 1 1147 ? 43.276 -62.701 -42.378 1.00 73.27 1147 GLU B N 1
ATOM 18216 C CA . GLU C 1 1147 ? 43.344 -61.440 -43.110 1.00 80.68 1147 GLU B CA 1
ATOM 18217 C C . GLU C 1 1147 ? 43.324 -60.199 -42.230 1.00 83.62 1147 GLU B C 1
ATOM 18218 O O . GLU C 1 1147 ? 43.850 -59.162 -42.642 1.00 87.49 1147 GLU B O 1
ATOM 18224 N N . ASP C 1 1148 ? 42.726 -60.259 -41.044 1.00 83.91 1148 ASP B N 1
ATOM 18225 C CA . ASP C 1 1148 ? 42.745 -59.148 -40.092 1.00 87.51 1148 ASP B CA 1
ATOM 18226 C C . ASP C 1 1148 ? 43.154 -59.683 -38.729 1.00 76.58 1148 ASP B C 1
ATOM 18227 O O . ASP C 1 1148 ? 42.353 -59.708 -37.790 1.00 77.58 1148 ASP B O 1
ATOM 18232 N N . PRO C 1 1149 ? 44.403 -60.111 -38.584 1.00 65.97 1149 PRO B N 1
ATOM 18233 C CA . PRO C 1 1149 ? 44.844 -60.709 -37.332 1.00 56.61 1149 PRO B CA 1
ATOM 18234 C C . PRO C 1 1149 ? 44.770 -59.705 -36.201 1.00 62.82 1149 PRO B C 1
ATOM 18235 O O . PRO C 1 1149 ? 44.717 -58.492 -36.444 1.00 71.71 1149 PRO B O 1
ATOM 18239 N N . PRO C 1 1150 ? 44.757 -60.170 -34.955 1.00 66.41 1150 PRO B N 1
ATOM 18240 C CA . PRO C 1 1150 ? 44.635 -59.247 -33.822 1.00 59.72 1150 PRO B CA 1
ATOM 18241 C C . PRO C 1 1150 ? 45.724 -58.185 -33.820 1.00 61.03 1150 PRO B C 1
ATOM 18242 O O . PRO C 1 1150 ? 46.863 -58.425 -34.217 1.00 85.55 1150 PRO B O 1
ATOM 18246 N N . LEU C 1 1151 ? 45.352 -56.997 -33.349 1.00 56.83 1151 LEU B N 1
ATOM 18247 C CA . LEU C 1 1151 ? 46.202 -55.823 -33.499 1.00 49.78 1151 LEU B CA 1
ATOM 18248 C C . LEU C 1 1151 ? 47.480 -55.937 -32.682 1.00 59.21 1151 LEU B C 1
ATOM 18249 O O . LEU C 1 1151 ? 48.551 -55.530 -33.138 1.00 73.78 1151 LEU B O 1
ATOM 18254 N N . ALA C 1 1152 ? 47.394 -56.487 -31.481 1.00 61.54 1152 ALA B N 1
ATOM 18255 C CA . ALA C 1 1152 ? 48.510 -56.476 -30.551 1.00 56.80 1152 ALA B CA 1
ATOM 18256 C C . ALA C 1 1152 ? 49.405 -57.699 -30.662 1.00 56.31 1152 ALA B C 1
ATOM 18257 O O . ALA C 1 1152 ? 50.362 -57.814 -29.896 1.00 58.46 1152 ALA B O 1
ATOM 18259 N N . GLY C 1 1153 ? 49.125 -58.614 -31.582 1.00 52.73 1153 GLY B N 1
ATOM 18260 C CA . GLY C 1 1153 ? 50.011 -59.730 -31.844 1.00 58.46 1153 GLY B CA 1
ATOM 18261 C C . GLY C 1 1153 ? 49.513 -61.084 -31.398 1.00 64.85 1153 GLY B C 1
ATOM 18262 O O . GLY C 1 1153 ? 50.228 -62.073 -31.581 1.00 71.25 1153 GLY B O 1
ATOM 18263 N N . ARG C 1 1154 ? 48.321 -61.170 -30.827 1.00 67.91 1154 ARG B N 1
ATOM 18264 C CA . ARG C 1 1154 ? 47.793 -62.456 -30.413 1.00 67.67 1154 ARG B CA 1
ATOM 18265 C C . ARG C 1 1154 ? 47.439 -63.309 -31.623 1.00 66.11 1154 ARG B C 1
ATOM 18266 O O . ARG C 1 1154 ? 47.267 -62.818 -32.737 1.00 65.82 1154 ARG B O 1
ATOM 18274 N N . ASP C 1 1155 ? 47.353 -64.610 -31.390 1.00 72.30 1155 ASP B N 1
ATOM 18275 C CA . ASP C 1 1155 ? 46.743 -65.539 -32.325 1.00 66.21 1155 ASP B CA 1
ATOM 18276 C C . ASP C 1 1155 ? 45.308 -65.755 -31.867 1.00 68.67 1155 ASP B C 1
ATOM 18277 O O . ASP C 1 1155 ? 45.082 -66.231 -30.754 1.00 76.75 1155 ASP B O 1
ATOM 18282 N N . HIS C 1 1156 ? 44.348 -65.391 -32.720 1.00 66.67 1156 HIS B N 1
ATOM 18283 C CA . HIS C 1 1156 ? 42.947 -65.344 -32.310 1.00 74.35 1156 HIS B CA 1
ATOM 18284 C C . HIS C 1 1156 ? 42.488 -66.664 -31.705 1.00 75.53 1156 HIS B C 1
ATOM 18285 O O . HIS C 1 1156 ? 41.806 -66.684 -30.671 1.00 66.88 1156 HIS B O 1
ATOM 18292 N N . LEU C 1 1157 ? 42.868 -67.777 -32.326 1.00 68.58 1157 LEU B N 1
ATOM 18293 C CA . LEU C 1 1157 ? 42.433 -69.080 -31.842 1.00 63.08 1157 LEU B CA 1
ATOM 18294 C C . LEU C 1 1157 ? 42.984 -69.369 -30.454 1.00 62.39 1157 LEU B C 1
ATOM 18295 O O . LEU C 1 1157 ? 42.273 -69.901 -29.599 1.00 73.50 1157 LEU B O 1
ATOM 18300 N N . ILE C 1 1158 ? 44.248 -69.028 -30.213 1.00 62.35 1158 ILE B N 1
ATOM 18301 C CA . ILE C 1 1158 ? 44.849 -69.284 -28.911 1.00 54.65 1158 ILE B CA 1
ATOM 18302 C C . ILE C 1 1158 ? 44.291 -68.323 -27.872 1.00 54.87 1158 ILE B C 1
ATOM 18303 O O . ILE C 1 1158 ? 44.105 -68.686 -26.708 1.00 65.89 1158 ILE B O 1
ATOM 18308 N N . TYR C 1 1159 ? 44.007 -67.087 -28.275 1.00 56.76 1159 TYR B N 1
ATOM 18309 C CA . TYR C 1 1159 ? 43.439 -66.115 -27.349 1.00 60.88 1159 TYR B CA 1
ATOM 18310 C C . TYR C 1 1159 ? 42.066 -66.557 -26.867 1.00 66.39 1159 TYR B C 1
ATOM 18311 O O . TYR C 1 1159 ? 41.782 -66.534 -25.666 1.00 67.03 1159 TYR B O 1
ATOM 18320 N N . ARG C 1 1160 ? 41.195 -66.970 -27.787 1.00 66.40 1160 ARG B N 1
ATOM 18321 C CA . ARG C 1 1160 ? 39.888 -67.449 -27.360 1.00 60.73 1160 ARG B CA 1
ATOM 18322 C C . ARG C 1 1160 ? 39.961 -68.800 -26.671 1.00 69.60 1160 ARG B C 1
ATOM 18323 O O . ARG C 1 1160 ? 38.950 -69.260 -26.136 1.00 73.06 1160 ARG B O 1
ATOM 18331 N N . GLY C 1 1161 ? 41.121 -69.441 -26.675 1.00 69.43 1161 GLY B N 1
ATOM 18332 C CA . GLY C 1 1161 ? 41.338 -70.644 -25.906 1.00 59.52 1161 GLY B CA 1
ATOM 18333 C C . GLY C 1 1161 ? 42.425 -70.433 -24.880 1.00 65.75 1161 GLY B C 1
ATOM 18334 O O . GLY C 1 1161 ? 43.314 -71.271 -24.727 1.00 70.42 1161 GLY B O 1
ATOM 18335 N N . TYR C 1 1162 ? 42.350 -69.300 -24.179 1.00 63.51 1162 TYR B N 1
ATOM 18336 C CA . TYR C 1 1162 ? 43.398 -68.893 -23.247 1.00 63.91 1162 TYR B CA 1
ATOM 18337 C C . TYR C 1 1162 ? 43.721 -70.005 -22.259 1.00 72.40 1162 TYR B C 1
ATOM 18338 O O . TYR C 1 1162 ? 44.887 -70.376 -22.085 1.00 82.92 1162 TYR B O 1
ATOM 18347 N N . TYR C 1 1163 ? 42.700 -70.550 -21.605 1.00 66.11 1163 TYR B N 1
ATOM 18348 C CA . TYR C 1 1163 ? 42.861 -71.634 -20.641 1.00 60.73 1163 TYR B CA 1
ATOM 18349 C C . TYR C 1 1163 ? 42.423 -72.988 -21.174 1.00 62.40 1163 TYR B C 1
ATOM 18350 O O . TYR C 1 1163 ? 43.108 -73.984 -20.951 1.00 59.04 1163 TYR B O 1
ATOM 18359 N N . VAL C 1 1164 ? 41.293 -73.046 -21.867 1.00 60.39 1164 VAL B N 1
ATOM 18360 C CA . VAL C 1 1164 ? 40.784 -74.279 -22.454 1.00 48.18 1164 VAL B CA 1
ATOM 18361 C C . VAL C 1 1164 ? 40.590 -74.034 -23.943 1.00 54.32 1164 VAL B C 1
ATOM 18362 O O . VAL C 1 1164 ? 40.047 -72.989 -24.319 1.00 63.62 1164 VAL B O 1
ATOM 18366 N N . PRO C 1 1165 ? 41.005 -74.949 -24.816 1.00 55.49 1165 PRO B N 1
ATOM 18367 C CA . PRO C 1 1165 ? 40.862 -74.717 -26.257 1.00 67.62 1165 PRO B CA 1
ATOM 18368 C C . PRO C 1 1165 ? 39.423 -74.435 -26.658 1.00 65.67 1165 PRO B C 1
ATOM 18369 O O . PRO C 1 1165 ? 38.477 -74.878 -26.009 1.00 73.80 1165 PRO B O 1
ATOM 18373 N N . VAL C 1 1166 ? 39.265 -73.684 -27.749 1.00 61.62 1166 VAL B N 1
ATOM 18374 C CA . VAL C 1 1166 ? 37.938 -73.272 -28.187 1.00 56.14 1166 VAL B CA 1
ATOM 18375 C C . VAL C 1 1166 ? 37.132 -74.493 -28.582 1.00 58.06 1166 VAL B C 1
ATOM 18376 O O . VAL C 1 1166 ? 37.587 -75.329 -29.371 1.00 70.26 1166 VAL B O 1
ATOM 18380 N N . LYS C 1 1167 ? 35.923 -74.601 -28.039 1.00 58.26 1167 LYS B N 1
ATOM 18381 C CA . LYS C 1 1167 ? 35.001 -75.675 -28.388 1.00 65.08 1167 LYS B CA 1
ATOM 18382 C C . LYS C 1 1167 ? 33.631 -75.067 -28.643 1.00 60.89 1167 LYS B C 1
ATOM 18383 O O . LYS C 1 1167 ? 33.023 -74.498 -27.734 1.00 57.77 1167 LYS B O 1
ATOM 18389 N N . GLY C 1 1168 ? 33.172 -75.154 -29.885 1.00 64.65 1168 GLY B N 1
ATOM 18390 C CA . GLY C 1 1168 ? 31.792 -74.916 -30.236 1.00 72.23 1168 GLY B CA 1
ATOM 18391 C C . GLY C 1 1168 ? 31.360 -73.476 -30.401 1.00 73.18 1168 GLY B C 1
ATOM 18392 O O . GLY C 1 1168 ? 30.170 -73.236 -30.619 1.00 78.28 1168 GLY B O 1
ATOM 18393 N N . VAL C 1 1169 ? 32.263 -72.505 -30.318 1.00 69.87 1169 VAL B N 1
ATOM 18394 C CA . VAL C 1 1169 ? 31.875 -71.101 -30.375 1.00 65.55 1169 VAL B CA 1
ATOM 18395 C C . VAL C 1 1169 ? 32.645 -70.409 -31.488 1.00 67.34 1169 VAL B C 1
ATOM 18396 O O . VAL C 1 1169 ? 33.870 -70.530 -31.572 1.00 71.04 1169 VAL B O 1
ATOM 18400 N N . ILE C 1 1170 ? 31.921 -69.694 -32.340 1.00 63.84 1170 ILE B N 1
ATOM 18401 C CA . ILE C 1 1170 ? 32.492 -68.829 -33.364 1.00 64.17 1170 ILE B CA 1
ATOM 18402 C C . ILE C 1 1170 ? 32.466 -67.407 -32.834 1.00 64.80 1170 ILE B C 1
ATOM 18403 O O . ILE C 1 1170 ? 31.494 -66.993 -32.197 1.00 66.86 1170 ILE B O 1
ATOM 18408 N N . ASP C 1 1171 ? 33.527 -66.651 -33.089 1.00 66.46 1171 ASP B N 1
ATOM 18409 C CA . ASP C 1 1171 ? 33.623 -65.281 -32.600 1.00 73.13 1171 ASP B CA 1
ATOM 18410 C C . ASP C 1 1171 ? 32.972 -64.347 -33.612 1.00 67.87 1171 ASP B C 1
ATOM 18411 O O . ASP C 1 1171 ? 33.544 -64.062 -34.664 1.00 66.27 1171 ASP B O 1
ATOM 18416 N N . GLY C 1 1172 ? 31.780 -63.859 -33.287 1.00 65.69 1172 GLY B N 1
ATOM 18417 C CA . GLY C 1 1172 ? 31.118 -62.924 -34.173 1.00 68.26 1172 GLY B CA 1
ATOM 18418 C C . GLY C 1 1172 ? 31.750 -61.551 -34.163 1.00 63.63 1172 GLY B C 1
ATOM 18419 O O . GLY C 1 1172 ? 31.721 -60.848 -35.175 1.00 66.60 1172 GLY B O 1
ATOM 18420 N N . ASP C 1 1173 ? 32.322 -61.146 -33.027 1.00 61.49 1173 ASP B N 1
ATOM 18421 C CA . ASP C 1 1173 ? 32.967 -59.841 -32.947 1.00 67.25 1173 ASP B CA 1
ATOM 18422 C C . ASP C 1 1173 ? 34.074 -59.701 -33.977 1.00 67.38 1173 ASP B C 1
ATOM 18423 O O . ASP C 1 1173 ? 34.377 -58.587 -34.413 1.00 73.69 1173 ASP B O 1
ATOM 18428 N N . LEU C 1 1174 ? 34.686 -60.810 -34.379 1.00 66.36 1174 LEU B N 1
ATOM 18429 C CA . LEU C 1 1174 ? 35.692 -60.780 -35.428 1.00 66.37 1174 LEU B CA 1
ATOM 18430 C C . LEU C 1 1174 ? 35.067 -60.842 -36.814 1.00 68.40 1174 LEU B C 1
ATOM 18431 O O . LEU C 1 1174 ? 35.537 -60.167 -37.731 1.00 83.69 1174 LEU B O 1
ATOM 18436 N N . CYS C 1 1175 ? 34.006 -61.633 -36.982 1.00 73.95 1175 CYS B N 1
ATOM 18437 C CA . CYS C 1 1175 ? 33.347 -61.717 -38.281 1.00 57.99 1175 CYS B CA 1
ATOM 18438 C C . CYS C 1 1175 ? 32.790 -60.367 -38.703 1.00 62.08 1175 CYS B C 1
ATOM 18439 O O . CYS C 1 1175 ? 32.834 -60.012 -39.882 1.00 71.05 1175 CYS B O 1
ATOM 18442 N N . GLU C 1 1176 ? 32.265 -59.597 -37.753 1.00 58.77 1176 GLU B N 1
ATOM 18443 C CA . GLU C 1 1176 ? 31.688 -58.303 -38.081 1.00 57.65 1176 GLU B CA 1
ATOM 18444 C C . GLU C 1 1176 ? 32.725 -57.278 -38.500 1.00 65.70 1176 GLU B C 1
ATOM 18445 O O . GLU C 1 1176 ? 32.347 -56.201 -38.966 1.00 77.87 1176 GLU B O 1
ATOM 18451 N N . ARG C 1 1177 ? 34.008 -57.575 -38.347 1.00 64.05 1177 ARG B N 1
ATOM 18452 C CA . ARG C 1 1177 ? 35.053 -56.691 -38.837 1.00 71.52 1177 ARG B CA 1
ATOM 18453 C C . ARG C 1 1177 ? 35.342 -56.906 -40.314 1.00 77.92 1177 ARG B C 1
ATOM 18454 O O . ARG C 1 1177 ? 36.217 -56.230 -40.864 1.00 80.56 1177 ARG B O 1
ATOM 18462 N N . PHE C 1 1178 ? 34.624 -57.829 -40.955 1.00 76.19 1178 PHE B N 1
ATOM 18463 C CA . PHE C 1 1178 ? 34.748 -58.032 -42.395 1.00 67.46 1178 PHE B CA 1
ATOM 18464 C C . PHE C 1 1178 ? 34.484 -56.745 -43.160 1.00 70.20 1178 PHE B C 1
ATOM 18465 O O . PHE C 1 1178 ? 35.153 -56.457 -44.155 1.00 72.36 1178 PHE B O 1
ATOM 18473 N N . THR C 1 1179 ? 33.508 -55.958 -42.712 1.00 73.65 1179 THR B N 1
ATOM 18474 C CA . THR C 1 1179 ? 33.119 -54.743 -43.412 1.00 76.10 1179 THR B CA 1
ATOM 18475 C C . THR C 1 1179 ? 34.193 -53.666 -43.370 1.00 73.47 1179 THR B C 1
ATOM 18476 O O . THR C 1 1179 ? 34.092 -52.690 -44.119 1.00 72.58 1179 THR B O 1
ATOM 18480 N N . LEU C 1 1180 ? 35.209 -53.817 -42.525 1.00 68.35 1180 LEU B N 1
ATOM 18481 C CA . LEU C 1 1180 ? 36.304 -52.862 -42.449 1.00 59.11 1180 LEU B CA 1
ATOM 18482 C C . LEU C 1 1180 ? 37.462 -53.208 -43.369 1.00 71.69 1180 LEU B C 1
ATOM 18483 O O . LEU C 1 1180 ? 38.347 -52.371 -43.562 1.00 79.05 1180 LEU B O 1
ATOM 18488 N N . LEU C 1 1181 ? 37.476 -54.408 -43.932 1.00 64.07 1181 LEU B N 1
ATOM 18489 C CA . LEU C 1 1181 ? 38.564 -54.835 -44.783 1.00 63.40 1181 LEU B CA 1
ATOM 18490 C C . LEU C 1 1181 ? 38.624 -53.995 -46.051 1.00 75.99 1181 LEU B C 1
ATOM 18491 O O . LEU C 1 1181 ? 37.625 -53.411 -46.469 1.00 88.10 1181 LEU B O 1
ATOM 18496 N N . PRO C 1 1182 ? 39.792 -53.909 -46.676 1.00 84.04 1182 PRO B N 1
ATOM 18497 C CA . PRO C 1 1182 ? 39.861 -53.339 -48.021 1.00 87.32 1182 PRO B CA 1
ATOM 18498 C C . PRO C 1 1182 ? 39.157 -54.242 -49.022 1.00 88.09 1182 PRO B C 1
ATOM 18499 O O . PRO C 1 1182 ? 38.993 -55.444 -48.807 1.00 83.46 1182 PRO B O 1
ATOM 18503 N N . ASN C 1 1183 ? 38.736 -53.637 -50.135 1.00 90.95 1183 ASN B N 1
ATOM 18504 C CA . ASN C 1 1183 ? 37.913 -54.356 -51.104 1.00 88.19 1183 ASN B CA 1
ATOM 18505 C C . ASN C 1 1183 ? 38.665 -55.512 -51.746 1.00 88.31 1183 ASN B C 1
ATOM 18506 O O . ASN C 1 1183 ? 38.044 -56.493 -52.166 1.00 84.90 1183 ASN B O 1
ATOM 18511 N N . ASP C 1 1184 ? 39.990 -55.413 -51.835 1.00 87.05 1184 ASP B N 1
ATOM 18512 C CA . ASP C 1 1184 ? 40.802 -56.541 -52.272 1.00 92.98 1184 ASP B CA 1
ATOM 18513 C C . ASP C 1 1184 ? 40.517 -57.773 -51.417 1.00 94.07 1184 ASP B C 1
ATOM 18514 O O . ASP C 1 1184 ? 40.096 -58.825 -51.919 1.00 89.17 1184 ASP B O 1
ATOM 18519 N N . LYS C 1 1185 ? 40.715 -57.640 -50.104 1.00 90.30 1185 LYS B N 1
ATOM 18520 C CA . LYS C 1 1185 ? 40.502 -58.760 -49.196 1.00 87.68 1185 LYS B CA 1
ATOM 18521 C C . LYS C 1 1185 ? 39.050 -59.219 -49.212 1.00 85.60 1185 LYS B C 1
ATOM 18522 O O . LYS C 1 1185 ? 38.773 -60.424 -49.241 1.00 87.21 1185 LYS B O 1
ATOM 18528 N N . LYS C 1 1186 ? 38.109 -58.271 -49.183 1.00 84.16 1186 LYS B N 1
ATOM 18529 C CA . LYS C 1 1186 ? 36.692 -58.617 -49.239 1.00 84.22 1186 LYS B CA 1
ATOM 18530 C C . LYS C 1 1186 ? 36.386 -59.485 -50.449 1.00 86.12 1186 LYS B C 1
ATOM 18531 O O . LYS C 1 1186 ? 35.688 -60.497 -50.343 1.00 82.12 1186 LYS B O 1
ATOM 18537 N N . GLN C 1 1187 ? 36.897 -59.096 -51.615 1.00 87.17 1187 GLN B N 1
ATOM 18538 C CA . GLN C 1 1187 ? 36.618 -59.859 -52.823 1.00 88.82 1187 GLN B CA 1
ATOM 18539 C C . GLN C 1 1187 ? 37.272 -61.233 -52.775 1.00 86.59 1187 GLN B C 1
ATOM 18540 O O . GLN C 1 1187 ? 36.674 -62.220 -53.217 1.00 84.24 1187 GLN B O 1
ATOM 18546 N N . MET C 1 1188 ? 38.495 -61.324 -52.245 1.00 91.35 1188 MET B N 1
ATOM 18547 C CA . MET C 1 1188 ? 39.135 -62.632 -52.131 1.00 93.62 1188 MET B CA 1
ATOM 18548 C C . MET C 1 1188 ? 38.307 -63.568 -51.258 1.00 89.25 1188 MET B C 1
ATOM 18549 O O . MET C 1 1188 ? 38.021 -64.711 -51.643 1.00 87.55 1188 MET B O 1
ATOM 18554 N N . ILE C 1 1189 ? 37.909 -63.095 -50.075 1.00 90.99 1189 ILE B N 1
ATOM 18555 C CA . ILE C 1 1189 ? 37.088 -63.911 -49.186 1.00 91.43 1189 ILE B CA 1
ATOM 18556 C C . ILE C 1 1189 ? 35.777 -64.274 -49.865 1.00 93.04 1189 ILE B C 1
ATOM 18557 O O . ILE C 1 1189 ? 35.296 -65.408 -49.758 1.00 98.38 1189 ILE B O 1
ATOM 18562 N N . ALA C 1 1190 ? 35.182 -63.318 -50.579 1.00 90.17 1190 ALA B N 1
ATOM 18563 C CA . ALA C 1 1190 ? 33.958 -63.595 -51.320 1.00 94.85 1190 ALA B CA 1
ATOM 18564 C C . ALA C 1 1190 ? 34.159 -64.743 -52.296 1.00 96.90 1190 ALA B C 1
ATOM 18565 O O . ALA C 1 1190 ? 33.288 -65.608 -52.438 1.00 93.15 1190 ALA B O 1
ATOM 18567 N N . GLY C 1 1191 ? 35.307 -64.772 -52.972 1.00 94.72 1191 GLY B N 1
ATOM 18568 C CA . GLY C 1 1191 ? 35.594 -65.883 -53.860 1.00 93.85 1191 GLY B CA 1
ATOM 18569 C C . GLY C 1 1191 ? 35.703 -67.201 -53.122 1.00 97.39 1191 GLY B C 1
ATOM 18570 O O . GLY C 1 1191 ? 35.066 -68.189 -53.492 1.00 97.06 1191 GLY B O 1
ATOM 18571 N N . GLU C 1 1192 ? 36.505 -67.232 -52.055 1.00 96.28 1192 GLU B N 1
ATOM 18572 C CA . GLU C 1 1192 ? 36.737 -68.499 -51.367 1.00 92.92 1192 GLU B CA 1
ATOM 18573 C C . GLU C 1 1192 ? 35.474 -69.035 -50.706 1.00 92.55 1192 GLU B C 1
ATOM 18574 O O . GLU C 1 1192 ? 35.331 -70.252 -50.555 1.00 97.80 1192 GLU B O 1
ATOM 18580 N N . LEU C 1 1193 ? 34.552 -68.162 -50.312 1.00 94.05 1193 LEU B N 1
ATOM 18581 C CA . LEU C 1 1193 ? 33.305 -68.593 -49.693 1.00 101.52 1193 LEU B CA 1
ATOM 18582 C C . LEU C 1 1193 ? 32.169 -68.766 -50.693 1.00 103.43 1193 LEU B C 1
ATOM 18583 O O . LEU C 1 1193 ? 31.080 -69.194 -50.296 1.00 92.21 1193 LEU B O 1
ATOM 18588 N N . ASP C 1 1194 ? 32.393 -68.430 -51.965 1.00 104.22 1194 ASP B N 1
ATOM 18589 C CA . ASP C 1 1194 ? 31.412 -68.632 -53.035 1.00 99.69 1194 ASP B CA 1
ATOM 18590 C C . ASP C 1 1194 ? 30.121 -67.859 -52.779 1.00 99.53 1194 ASP B C 1
ATOM 18591 O O . ASP C 1 1194 ? 29.021 -68.368 -52.990 1.00 107.44 1194 ASP B O 1
ATOM 18596 N N . ARG C 1 1195 ? 30.258 -66.617 -52.323 1.00 102.78 1195 ARG B N 1
ATOM 18597 C CA . ARG C 1 1195 ? 29.136 -65.698 -52.196 1.00 98.60 1195 ARG B CA 1
ATOM 18598 C C . ARG C 1 1195 ? 29.623 -64.298 -52.533 1.00 96.79 1195 ARG B C 1
ATOM 18599 O O . ARG C 1 1195 ? 30.821 -64.016 -52.510 1.00 106.45 1195 ARG B O 1
ATOM 18607 N N . SER C 1 1196 ? 28.682 -63.417 -52.852 1.00 86.15 1196 SER B N 1
ATOM 18608 C CA . SER C 1 1196 ? 29.048 -62.044 -53.150 1.00 83.36 1196 SER B CA 1
ATOM 18609 C C . SER C 1 1196 ? 29.334 -61.291 -51.858 1.00 82.08 1196 SER B C 1
ATOM 18610 O O . SER C 1 1196 ? 28.989 -61.733 -50.763 1.00 92.04 1196 SER B O 1
ATOM 18613 N N . VAL C 1 1197 ? 29.980 -60.134 -51.994 1.00 78.85 1197 VAL B N 1
ATOM 18614 C CA . VAL C 1 1197 ? 30.321 -59.332 -50.823 1.00 83.63 1197 VAL B CA 1
ATOM 18615 C C . VAL C 1 1197 ? 29.058 -58.910 -50.082 1.00 88.42 1197 VAL B C 1
ATOM 18616 O O . VAL C 1 1197 ? 28.914 -59.148 -48.878 1.00 88.96 1197 VAL B O 1
ATOM 18620 N N . ARG C 1 1198 ? 28.117 -58.292 -50.794 1.00 89.77 1198 ARG B N 1
ATOM 18621 C CA . ARG C 1 1198 ? 26.882 -57.851 -50.154 1.00 92.49 1198 ARG B CA 1
ATOM 18622 C C . ARG C 1 1198 ? 26.070 -59.019 -49.614 1.00 89.65 1198 ARG B C 1
ATOM 18623 O O . ARG C 1 1198 ? 25.286 -58.837 -48.677 1.00 91.19 1198 ARG B O 1
ATOM 18631 N N . GLU C 1 1199 ? 26.247 -60.212 -50.177 1.00 84.08 1199 GLU B N 1
ATOM 18632 C CA . GLU C 1 1199 ? 25.676 -61.407 -49.571 1.00 86.86 1199 GLU B CA 1
ATOM 18633 C C . GLU C 1 1199 ? 26.278 -61.647 -48.193 1.00 85.53 1199 GLU B C 1
ATOM 18634 O O . GLU C 1 1199 ? 25.556 -61.897 -47.219 1.00 81.07 1199 GLU B O 1
ATOM 18640 N N . ILE C 1 1200 ? 27.608 -61.553 -48.091 1.00 89.78 1200 ILE B N 1
ATOM 18641 C CA . ILE C 1 1200 ? 28.286 -61.729 -46.808 1.00 86.77 1200 ILE B CA 1
ATOM 18642 C C . ILE C 1 1200 ? 27.780 -60.705 -45.804 1.00 78.37 1200 ILE B C 1
ATOM 18643 O O . ILE C 1 1200 ? 27.302 -61.054 -44.719 1.00 73.52 1200 ILE B O 1
ATOM 18648 N N . GLU C 1 1201 ? 27.884 -59.421 -46.154 1.00 71.52 1201 GLU B N 1
ATOM 18649 C CA . GLU C 1 1201 ? 27.409 -58.374 -45.258 1.00 65.88 1201 GLU B CA 1
ATOM 18650 C C . GLU C 1 1201 ? 25.964 -58.608 -44.849 1.00 75.77 1201 GLU B C 1
ATOM 18651 O O . GLU C 1 1201 ? 25.590 -58.339 -43.700 1.00 75.78 1201 GLU B O 1
ATOM 18657 N N . ARG C 1 1202 ? 25.149 -59.138 -45.762 1.00 75.02 1202 ARG B N 1
ATOM 18658 C CA . ARG C 1 1202 ? 23.754 -59.405 -45.438 1.00 77.73 1202 ARG B CA 1
ATOM 18659 C C . ARG C 1 1202 ? 23.622 -60.502 -44.394 1.00 74.03 1202 ARG B C 1
ATOM 18660 O O . ARG C 1 1202 ? 22.822 -60.376 -43.466 1.00 77.55 1202 ARG B O 1
ATOM 18668 N N . LYS C 1 1203 ? 24.373 -61.595 -44.534 1.00 71.96 1203 LYS B N 1
ATOM 18669 C CA . LYS C 1 1203 ? 24.275 -62.656 -43.533 1.00 78.37 1203 LYS B CA 1
ATOM 18670 C C . LYS C 1 1203 ? 24.810 -62.193 -42.185 1.00 77.81 1203 LYS B C 1
ATOM 18671 O O . LYS C 1 1203 ? 24.196 -62.459 -41.144 1.00 86.30 1203 LYS B O 1
ATOM 18677 N N . ILE C 1 1204 ? 25.945 -61.491 -42.185 1.00 73.38 1204 ILE B N 1
ATOM 18678 C CA . ILE C 1 1204 ? 26.524 -60.995 -40.940 1.00 68.18 1204 ILE B CA 1
ATOM 18679 C C . ILE C 1 1204 ? 25.534 -60.094 -40.216 1.00 70.38 1204 ILE B C 1
ATOM 18680 O O . ILE C 1 1204 ? 25.302 -60.242 -39.013 1.00 77.75 1204 ILE B O 1
ATOM 18685 N N . SER C 1 1205 ? 24.936 -59.147 -40.937 1.00 77.81 1205 SER B N 1
ATOM 18686 C CA . SER C 1 1205 ? 23.942 -58.274 -40.319 1.00 77.55 1205 SER B CA 1
ATOM 18687 C C . SER C 1 1205 ? 22.709 -59.061 -39.878 1.00 84.61 1205 SER B C 1
ATOM 18688 O O . SER C 1 1205 ? 22.138 -58.804 -38.807 1.00 76.36 1205 SER B O 1
ATOM 18691 N N . ASP C 1 1206 ? 22.311 -60.050 -40.676 1.00 89.76 1206 ASP B N 1
ATOM 18692 C CA . ASP C 1 1206 ? 21.031 -60.714 -40.468 1.00 89.84 1206 ASP B CA 1
ATOM 18693 C C . ASP C 1 1206 ? 21.054 -61.611 -39.240 1.00 84.83 1206 ASP B C 1
ATOM 18694 O O . ASP C 1 1206 ? 20.089 -61.629 -38.470 1.00 88.02 1206 ASP B O 1
ATOM 18699 N N . ILE C 1 1207 ? 22.136 -62.370 -39.038 1.00 86.52 1207 ILE B N 1
ATOM 18700 C CA . ILE C 1 1207 ? 22.186 -63.261 -37.879 1.00 88.54 1207 ILE B CA 1
ATOM 18701 C C . ILE C 1 1207 ? 22.088 -62.465 -36.588 1.00 77.08 1207 ILE B C 1
ATOM 18702 O O . ILE C 1 1207 ? 21.557 -62.951 -35.585 1.00 81.87 1207 ILE B O 1
ATOM 18707 N N . ARG C 1 1208 ? 22.572 -61.228 -36.595 1.00 73.00 1208 ARG B N 1
ATOM 18708 C CA . ARG C 1 1208 ? 22.518 -60.392 -35.407 1.00 63.44 1208 ARG B CA 1
ATOM 18709 C C . ARG C 1 1208 ? 21.142 -59.770 -35.224 1.00 75.64 1208 ARG B C 1
ATOM 18710 O O . ARG C 1 1208 ? 20.618 -59.743 -34.107 1.00 72.73 1208 ARG B O 1
ATOM 18718 N N . THR C 1 1209 ? 20.538 -59.262 -36.302 1.00 83.49 1209 THR B N 1
ATOM 18719 C CA . THR C 1 1209 ? 19.228 -58.634 -36.156 1.00 76.57 1209 THR B CA 1
ATOM 18720 C C . THR C 1 1209 ? 18.130 -59.656 -35.886 1.00 76.26 1209 THR B C 1
ATOM 18721 O O . THR C 1 1209 ? 17.108 -59.318 -35.283 1.00 72.82 1209 THR B O 1
ATOM 18725 N N . ARG C 1 1210 ? 18.320 -60.904 -36.311 1.00 72.30 1210 ARG B N 1
ATOM 18726 C CA . ARG C 1 1210 ? 17.249 -61.888 -36.214 1.00 72.61 1210 ARG B CA 1
ATOM 18727 C C . ARG C 1 1210 ? 17.049 -62.383 -34.788 1.00 78.91 1210 ARG B C 1
ATOM 18728 O O . ARG C 1 1210 ? 15.940 -62.787 -34.426 1.00 85.04 1210 ARG B O 1
ATOM 18736 N N . SER C 1 1211 ? 18.093 -62.352 -33.961 1.00 74.81 1211 SER B N 1
ATOM 18737 C CA . SER C 1 1211 ? 18.028 -62.972 -32.646 1.00 78.30 1211 SER B CA 1
ATOM 18738 C C . SER C 1 1211 ? 18.602 -62.108 -31.533 1.00 79.54 1211 SER B C 1
ATOM 18739 O O . SER C 1 1211 ? 18.709 -62.584 -30.400 1.00 72.69 1211 SER B O 1
ATOM 18742 N N . ALA C 1 1212 ? 18.974 -60.863 -31.809 1.00 79.97 1212 ALA B N 1
ATOM 18743 C CA . ALA C 1 1212 ? 19.629 -60.053 -30.794 1.00 74.42 1212 ALA B CA 1
ATOM 18744 C C . ALA C 1 1212 ? 19.207 -58.599 -30.940 1.00 83.95 1212 ALA B C 1
ATOM 18745 O O . ALA C 1 1212 ? 18.585 -58.205 -31.926 1.00 78.75 1212 ALA B O 1
ATOM 18747 N N . PHE C 1 1213 ? 19.548 -57.816 -29.915 1.00 104.49 1213 PHE B N 1
ATOM 18748 C CA . PHE C 1 1213 ? 19.281 -56.377 -29.818 1.00 95.40 1213 PHE B CA 1
ATOM 18749 C C . PHE C 1 1213 ? 17.836 -56.079 -29.445 1.00 88.16 1213 PHE B C 1
ATOM 18750 O O . PHE C 1 1213 ? 17.536 -55.843 -28.275 1.00 75.45 1213 PHE B O 1
ATOM 18758 N N . THR D 2 27 ? 53.964 -80.416 -1.299 1.00 130.67 26 THR C N 1
ATOM 18759 C CA . THR D 2 27 ? 55.355 -80.694 -1.629 1.00 137.83 26 THR C CA 1
ATOM 18760 C C . THR D 2 27 ? 56.257 -79.668 -0.937 1.00 127.80 26 THR C C 1
ATOM 18761 O O . THR D 2 27 ? 55.874 -79.089 0.081 1.00 104.25 26 THR C O 1
ATOM 18765 N N . SER D 2 28 ? 57.449 -79.453 -1.488 1.00 120.15 27 SER C N 1
ATOM 18766 C CA . SER D 2 28 ? 58.416 -78.551 -0.881 1.00 109.33 27 SER C CA 1
ATOM 18767 C C . SER D 2 28 ? 57.845 -77.143 -0.744 1.00 108.90 27 SER C C 1
ATOM 18768 O O . SER D 2 28 ? 57.006 -76.706 -1.534 1.00 112.23 27 SER C O 1
ATOM 18771 N N . TRP D 2 29 ? 58.310 -76.438 0.292 1.00 106.52 28 TRP C N 1
ATOM 18772 C CA . TRP D 2 29 ? 57.933 -75.045 0.509 1.00 86.79 28 TRP C CA 1
ATOM 18773 C C . TRP D 2 29 ? 58.216 -74.184 -0.716 1.00 94.36 28 TRP C C 1
ATOM 18774 O O . TRP D 2 29 ? 57.487 -73.222 -0.987 1.00 90.73 28 TRP C O 1
ATOM 18785 N N . GLU D 2 30 ? 59.270 -74.512 -1.464 1.00 94.38 29 GLU C N 1
ATOM 18786 C CA . GLU D 2 30 ? 59.557 -73.781 -2.691 1.00 91.26 29 GLU C CA 1
ATOM 18787 C C . GLU D 2 30 ? 58.409 -73.905 -3.682 1.00 92.34 29 GLU C C 1
ATOM 18788 O O . GLU D 2 30 ? 57.996 -72.912 -4.291 1.00 99.42 29 GLU C O 1
ATOM 18794 N N . TRP D 2 31 ? 57.873 -75.115 -3.845 1.00 89.70 30 TRP C N 1
ATOM 18795 C CA . TRP D 2 31 ? 56.756 -75.330 -4.758 1.00 87.02 30 TRP C CA 1
ATOM 18796 C C . TRP D 2 31 ? 55.567 -74.455 -4.381 1.00 86.08 30 TRP C C 1
ATOM 18797 O O . TRP D 2 31 ? 55.087 -73.654 -5.190 1.00 92.76 30 TRP C O 1
ATOM 18808 N N . LYS D 2 32 ? 55.078 -74.598 -3.147 1.00 83.57 31 LYS C N 1
ATOM 18809 C CA . LYS D 2 32 ? 53.958 -73.783 -2.690 1.00 84.91 31 LYS C CA 1
ATOM 18810 C C . LYS D 2 32 ? 54.225 -72.302 -2.909 1.00 84.37 31 LYS C C 1
ATOM 18811 O O . LYS D 2 32 ? 53.351 -71.565 -3.380 1.00 88.65 31 LYS C O 1
ATOM 18817 N N . THR D 2 33 ? 55.435 -71.853 -2.575 1.00 81.11 32 THR C N 1
ATOM 18818 C CA . THR D 2 33 ? 55.767 -70.441 -2.718 1.00 79.51 32 THR C CA 1
ATOM 18819 C C . THR D 2 33 ? 55.661 -69.998 -4.169 1.00 80.18 32 THR C C 1
ATOM 18820 O O . THR D 2 33 ? 55.134 -68.919 -4.463 1.00 83.99 32 THR C O 1
ATOM 18824 N N . ASN D 2 34 ? 56.151 -70.824 -5.092 1.00 77.01 33 ASN C N 1
ATOM 18825 C CA . ASN D 2 34 ? 56.045 -70.493 -6.507 1.00 74.16 33 ASN C CA 1
ATOM 18826 C C . ASN D 2 34 ? 54.588 -70.428 -6.948 1.00 74.90 33 ASN C C 1
ATOM 18827 O O . ASN D 2 34 ? 54.187 -69.500 -7.654 1.00 83.59 33 ASN C O 1
ATOM 18832 N N . ILE D 2 35 ? 53.778 -71.409 -6.543 1.00 86.22 34 ILE C N 1
ATOM 18833 C CA . ILE D 2 35 ? 52.369 -71.412 -6.933 1.00 79.77 34 ILE C CA 1
ATOM 18834 C C . ILE D 2 35 ? 51.676 -70.145 -6.453 1.00 74.29 34 ILE C C 1
ATOM 18835 O O . ILE D 2 35 ? 50.925 -69.506 -7.202 1.00 77.29 34 ILE C O 1
ATOM 18840 N N . HIS D 2 36 ? 51.927 -69.749 -5.205 1.00 67.73 35 HIS C N 1
ATOM 18841 C CA . HIS D 2 36 ? 51.306 -68.534 -4.693 1.00 76.77 35 HIS C CA 1
ATOM 18842 C C . HIS D 2 36 ? 51.786 -67.308 -5.455 1.00 71.43 35 HIS C C 1
ATOM 18843 O O . HIS D 2 36 ? 50.986 -66.436 -5.809 1.00 76.32 35 HIS C O 1
ATOM 18850 N N . ARG D 2 37 ? 53.087 -67.224 -5.726 1.00 64.18 36 ARG C N 1
ATOM 18851 C CA . ARG D 2 37 ? 53.602 -66.068 -6.448 1.00 68.10 36 ARG C CA 1
ATOM 18852 C C . ARG D 2 37 ? 53.000 -65.967 -7.843 1.00 69.10 36 ARG C C 1
ATOM 18853 O O . ARG D 2 37 ? 52.658 -64.872 -8.302 1.00 74.92 36 ARG C O 1
ATOM 18861 N N . ASP D 2 38 ? 52.851 -67.099 -8.530 1.00 69.81 37 ASP C N 1
ATOM 18862 C CA . ASP D 2 38 ? 52.188 -67.094 -9.828 1.00 72.63 37 ASP C CA 1
ATOM 18863 C C . ASP D 2 38 ? 50.739 -66.646 -9.707 1.00 73.90 37 ASP C C 1
ATOM 18864 O O . ASP D 2 38 ? 50.238 -65.906 -10.559 1.00 95.88 37 ASP C O 1
ATOM 18869 N N . THR D 2 39 ? 50.045 -67.087 -8.657 1.00 73.79 38 THR C N 1
ATOM 18870 C CA . THR D 2 39 ? 48.651 -66.692 -8.487 1.00 71.93 38 THR C CA 1
ATOM 18871 C C . THR D 2 39 ? 48.524 -65.187 -8.275 1.00 63.87 38 THR C C 1
ATOM 18872 O O . THR D 2 39 ? 47.688 -64.532 -8.904 1.00 68.12 38 THR C O 1
ATOM 18876 N N . TYR D 2 40 ? 49.355 -64.611 -7.405 1.00 56.93 39 TYR C N 1
ATOM 18877 C CA . TYR D 2 40 ? 49.312 -63.163 -7.215 1.00 62.58 39 TYR C CA 1
ATOM 18878 C C . TYR D 2 40 ? 49.663 -62.426 -8.502 1.00 67.58 39 TYR C C 1
ATOM 18879 O O . TYR D 2 40 ? 49.019 -61.429 -8.854 1.00 64.38 39 TYR C O 1
ATOM 18888 N N . SER D 2 41 ? 50.684 -62.903 -9.214 1.00 69.41 40 SER C N 1
ATOM 18889 C CA . SER D 2 41 ? 51.033 -62.307 -10.496 1.00 63.28 40 SER C CA 1
ATOM 18890 C C . SER D 2 41 ? 49.842 -62.297 -11.441 1.00 63.29 40 SER C C 1
ATOM 18891 O O . SER D 2 41 ? 49.594 -61.301 -12.127 1.00 71.08 40 SER C O 1
ATOM 18894 N N . SER D 2 42 ? 49.084 -63.392 -11.479 1.00 57.37 41 SER C N 1
ATOM 18895 C CA . SER D 2 42 ? 47.919 -63.457 -12.352 1.00 56.65 41 SER C CA 1
ATOM 18896 C C . SER D 2 42 ? 46.814 -62.521 -11.884 1.00 59.35 41 SER C C 1
ATOM 18897 O O . SER D 2 42 ? 46.103 -61.940 -12.707 1.00 67.93 41 SER C O 1
ATOM 18900 N N . ILE D 2 43 ? 46.623 -62.385 -10.573 1.00 79.08 42 ILE C N 1
ATOM 18901 C CA . ILE D 2 43 ? 45.604 -61.463 -10.079 1.00 54.58 42 ILE C CA 1
ATOM 18902 C C . ILE D 2 43 ? 45.923 -60.041 -10.517 1.00 58.71 42 ILE C C 1
ATOM 18903 O O . ILE D 2 43 ? 45.057 -59.318 -11.016 1.00 71.34 42 ILE C O 1
ATOM 18908 N N . VAL D 2 44 ? 47.178 -59.622 -10.346 1.00 67.74 43 VAL C N 1
ATOM 18909 C CA . VAL D 2 44 ? 47.566 -58.271 -10.740 1.00 54.15 43 VAL C CA 1
ATOM 18910 C C . VAL D 2 44 ? 47.580 -58.118 -12.255 1.00 53.85 43 VAL C C 1
ATOM 18911 O O . VAL D 2 44 ? 47.400 -57.012 -12.767 1.00 60.37 43 VAL C O 1
ATOM 18915 N N . GLY D 2 45 ? 47.764 -59.210 -12.994 1.00 60.80 44 GLY C N 1
ATOM 18916 C CA . GLY D 2 45 ? 47.883 -59.112 -14.437 1.00 52.03 44 GLY C CA 1
ATOM 18917 C C . GLY D 2 45 ? 46.576 -58.996 -15.188 1.00 56.03 44 GLY C C 1
ATOM 18918 O O . GLY D 2 45 ? 46.530 -58.367 -16.245 1.00 60.11 44 GLY C O 1
ATOM 18919 N N . HIS D 2 46 ? 45.515 -59.618 -14.691 1.00 64.12 45 HIS C N 1
ATOM 18920 C CA . HIS D 2 46 ? 44.238 -59.607 -15.385 1.00 50.03 45 HIS C CA 1
ATOM 18921 C C . HIS D 2 46 ? 43.343 -58.541 -14.777 1.00 56.57 45 HIS C C 1
ATOM 18922 O O . HIS D 2 46 ? 42.864 -58.725 -13.653 1.00 60.92 45 HIS C O 1
ATOM 18929 N N . PRO D 2 47 ? 43.081 -57.436 -15.467 1.00 59.68 46 PRO C N 1
ATOM 18930 C CA . PRO D 2 47 ? 42.314 -56.330 -14.876 1.00 55.60 46 PRO C CA 1
ATOM 18931 C C . PRO D 2 47 ? 40.935 -56.737 -14.376 1.00 51.59 46 PRO C C 1
ATOM 18932 O O . PRO D 2 47 ? 40.486 -56.222 -13.340 1.00 54.36 46 PRO C O 1
ATOM 18936 N N . PRO D 2 48 ? 40.207 -57.623 -15.066 1.00 53.24 47 PRO C N 1
ATOM 18937 C CA . PRO D 2 48 ? 38.861 -57.949 -14.570 1.00 52.60 47 PRO C CA 1
ATOM 18938 C C . PRO D 2 48 ? 38.862 -58.617 -13.208 1.00 61.42 47 PRO C C 1
ATOM 18939 O O . PRO D 2 48 ? 38.083 -58.234 -12.333 1.00 62.05 47 PRO C O 1
ATOM 18943 N N . LEU D 2 49 ? 39.709 -59.626 -13.013 1.00 64.48 48 LEU C N 1
ATOM 18944 C CA . LEU D 2 49 ? 39.787 -60.299 -11.722 1.00 62.01 48 LEU C CA 1
ATOM 18945 C C . LEU D 2 49 ? 40.197 -59.333 -10.618 1.00 60.12 48 LEU C C 1
ATOM 18946 O O . LEU D 2 49 ? 39.594 -59.308 -9.542 1.00 65.93 48 LEU C O 1
ATOM 18951 N N . LEU D 2 50 ? 41.217 -58.519 -10.876 1.00 54.68 49 LEU C N 1
ATOM 18952 C CA . LEU D 2 50 ? 41.665 -57.544 -9.893 1.00 46.80 49 LEU C CA 1
ATOM 18953 C C . LEU D 2 50 ? 40.540 -56.598 -9.501 1.00 58.67 49 LEU C C 1
ATOM 18954 O O . LEU D 2 50 ? 40.365 -56.285 -8.318 1.00 58.23 49 LEU C O 1
ATOM 18959 N N . SER D 2 51 ? 39.770 -56.127 -10.483 1.00 63.81 50 SER C N 1
ATOM 18960 C CA . SER D 2 51 ? 38.622 -55.279 -10.179 1.00 57.43 50 SER C CA 1
ATOM 18961 C C . SER D 2 51 ? 37.587 -56.028 -9.350 1.00 59.89 50 SER C C 1
ATOM 18962 O O . SER D 2 51 ? 36.982 -55.456 -8.440 1.00 58.53 50 SER C O 1
ATOM 18965 N N . TYR D 2 52 ? 37.367 -57.306 -9.660 1.00 61.64 51 TYR C N 1
ATOM 18966 C CA . TYR D 2 52 ? 36.399 -58.113 -8.922 1.00 61.00 51 TYR C CA 1
ATOM 18967 C C . TYR D 2 52 ? 36.777 -58.203 -7.451 1.00 62.27 51 TYR C C 1
ATOM 18968 O O . TYR D 2 52 ? 35.976 -57.877 -6.567 1.00 65.66 51 TYR C O 1
ATOM 18977 N N . MET D 2 53 ? 38.013 -58.617 -7.174 1.00 66.35 52 MET C N 1
ATOM 18978 C CA . MET D 2 53 ? 38.459 -58.780 -5.796 1.00 60.80 52 MET C CA 1
ATOM 18979 C C . MET D 2 53 ? 38.486 -57.448 -5.065 1.00 55.23 52 MET C C 1
ATOM 18980 O O . MET D 2 53 ? 38.038 -57.350 -3.918 1.00 61.50 52 MET C O 1
ATOM 18985 N N . ALA D 2 54 ? 39.017 -56.412 -5.709 1.00 56.03 53 ALA C N 1
ATOM 18986 C CA . ALA D 2 54 ? 39.084 -55.107 -5.064 1.00 56.65 53 ALA C CA 1
ATOM 18987 C C . ALA D 2 54 ? 37.694 -54.574 -4.752 1.00 55.52 53 ALA C C 1
ATOM 18988 O O . ALA D 2 54 ? 37.480 -53.947 -3.712 1.00 61.36 53 ALA C O 1
ATOM 18990 N N . LEU D 2 55 ? 36.737 -54.799 -5.646 1.00 58.55 54 LEU C N 1
ATOM 18991 C CA . LEU D 2 55 ? 35.370 -54.377 -5.376 1.00 56.80 54 LEU C CA 1
ATOM 18992 C C . LEU D 2 55 ? 34.781 -55.156 -4.211 1.00 63.10 54 LEU C C 1
ATOM 18993 O O . LEU D 2 55 ? 34.063 -54.591 -3.380 1.00 67.08 54 LEU C O 1
ATOM 18998 N N . ALA D 2 56 ? 35.064 -56.457 -4.137 1.00 67.08 55 ALA C N 1
ATOM 18999 C CA . ALA D 2 56 ? 34.589 -57.246 -3.006 1.00 65.80 55 ALA C CA 1
ATOM 19000 C C . ALA D 2 56 ? 35.136 -56.709 -1.693 1.00 63.79 55 ALA C C 1
ATOM 19001 O O . ALA D 2 56 ? 34.402 -56.601 -0.706 1.00 73.81 55 ALA C O 1
ATOM 19003 N N . GLN D 2 57 ? 36.414 -56.350 -1.663 1.00 56.81 56 GLN C N 1
ATOM 19004 C CA . GLN D 2 57 ? 37.010 -55.803 -0.454 1.00 60.60 56 GLN C CA 1
ATOM 19005 C C . GLN D 2 57 ? 36.678 -54.330 -0.241 1.00 63.94 56 GLN C C 1
ATOM 19006 O O . GLN D 2 57 ? 37.005 -53.785 0.816 1.00 62.15 56 GLN C O 1
ATOM 19012 N N . ASN D 2 58 ? 36.020 -53.690 -1.205 1.00 57.68 57 ASN C N 1
ATOM 19013 C CA . ASN D 2 58 ? 35.730 -52.257 -1.184 1.00 58.82 57 ASN C CA 1
ATOM 19014 C C . ASN D 2 58 ? 37.000 -51.442 -0.968 1.00 61.20 57 ASN C C 1
ATOM 19015 O O . ASN D 2 58 ? 37.045 -50.505 -0.174 1.00 69.28 57 ASN C O 1
ATOM 19020 N N . GLU D 2 59 ? 38.044 -51.806 -1.697 1.00 62.08 58 GLU C N 1
ATOM 19021 C CA . GLU D 2 59 ? 39.297 -51.080 -1.663 1.00 60.27 58 GLU C CA 1
ATOM 19022 C C . GLU D 2 59 ? 39.598 -50.494 -3.034 1.00 59.30 58 GLU C C 1
ATOM 19023 O O . GLU D 2 59 ? 39.138 -51.015 -4.050 1.00 64.29 58 GLU C O 1
ATOM 19029 N N . PRO D 2 60 ? 40.342 -49.399 -3.097 1.00 59.13 59 PRO C N 1
ATOM 19030 C CA . PRO D 2 60 ? 40.771 -48.897 -4.402 1.00 59.38 59 PRO C CA 1
ATOM 19031 C C . PRO D 2 60 ? 41.613 -49.943 -5.116 1.00 61.05 59 PRO C C 1
ATOM 19032 O O . PRO D 2 60 ? 42.378 -50.679 -4.493 1.00 55.94 59 PRO C O 1
ATOM 19036 N N . VAL D 2 61 ? 41.461 -50.009 -6.438 1.00 59.90 60 VAL C N 1
ATOM 19037 C CA . VAL D 2 61 ? 42.118 -51.060 -7.208 1.00 53.24 60 VAL C CA 1
ATOM 19038 C C . VAL D 2 61 ? 43.632 -50.942 -7.088 1.00 61.61 60 VAL C C 1
ATOM 19039 O O . VAL D 2 61 ? 44.348 -51.947 -7.046 1.00 63.52 60 VAL C O 1
ATOM 19043 N N . ALA D 2 62 ? 44.143 -49.714 -7.028 1.00 61.04 61 ALA C N 1
ATOM 19044 C CA . ALA D 2 62 ? 45.580 -49.524 -6.874 1.00 56.10 61 ALA C CA 1
ATOM 19045 C C . ALA D 2 62 ? 46.070 -50.061 -5.537 1.00 59.48 61 ALA C C 1
ATOM 19046 O O . ALA D 2 62 ? 47.114 -50.720 -5.468 1.00 67.12 61 ALA C O 1
ATOM 19048 N N . LYS D 2 63 ? 45.323 -49.801 -4.465 1.00 61.31 62 LYS C N 1
ATOM 19049 C CA . LYS D 2 63 ? 45.724 -50.269 -3.143 1.00 67.42 62 LYS C CA 1
ATOM 19050 C C . LYS D 2 63 ? 45.704 -51.791 -3.073 1.00 64.45 62 LYS C C 1
ATOM 19051 O O . LYS D 2 63 ? 46.644 -52.416 -2.569 1.00 69.83 62 LYS C O 1
ATOM 19057 N N . PHE D 2 64 ? 44.643 -52.407 -3.590 1.00 52.50 63 PHE C N 1
ATOM 19058 C CA . PHE D 2 64 ? 44.581 -53.863 -3.620 1.00 58.74 63 PHE C CA 1
ATOM 19059 C C . PHE D 2 64 ? 45.722 -54.439 -4.447 1.00 63.74 63 PHE C C 1
ATOM 19060 O O . PHE D 2 64 ? 46.313 -55.460 -4.081 1.00 72.01 63 PHE C O 1
ATOM 19068 N N . ARG D 2 65 ? 46.042 -53.796 -5.568 1.00 65.45 64 ARG C N 1
ATOM 19069 C CA . ARG D 2 65 ? 47.185 -54.210 -6.375 1.00 61.88 64 ARG C CA 1
ATOM 19070 C C . ARG D 2 65 ? 48.471 -54.197 -5.560 1.00 62.47 64 ARG C C 1
ATOM 19071 O O . ARG D 2 65 ? 49.280 -55.128 -5.643 1.00 63.69 64 ARG C O 1
ATOM 19079 N N . VAL D 2 66 ? 48.678 -53.147 -4.765 1.00 66.23 65 VAL C N 1
ATOM 19080 C CA . VAL D 2 66 ? 49.899 -53.052 -3.973 1.00 65.96 65 VAL C CA 1
ATOM 19081 C C . VAL D 2 66 ? 49.936 -54.132 -2.902 1.00 66.61 65 VAL C C 1
ATOM 19082 O O . VAL D 2 66 ? 50.985 -54.733 -2.651 1.00 62.94 65 VAL C O 1
ATOM 19086 N N . GLN D 2 67 ? 48.800 -54.401 -2.256 1.00 67.04 66 GLN C N 1
ATOM 19087 C CA . GLN D 2 67 ? 48.750 -55.487 -1.283 1.00 62.81 66 GLN C CA 1
ATOM 19088 C C . GLN D 2 67 ? 49.133 -56.809 -1.931 1.00 67.30 66 GLN C C 1
ATOM 19089 O O . GLN D 2 67 ? 49.956 -57.565 -1.399 1.00 83.12 66 GLN C O 1
ATOM 19095 N N . MET D 2 68 ? 48.559 -57.090 -3.103 1.00 72.88 67 MET C N 1
ATOM 19096 C CA . MET D 2 68 ? 48.840 -58.346 -3.786 1.00 61.49 67 MET C CA 1
ATOM 19097 C C . MET D 2 68 ? 50.314 -58.472 -4.136 1.00 65.89 67 MET C C 1
ATOM 19098 O O . MET D 2 68 ? 50.908 -59.537 -3.955 1.00 69.58 67 MET C O 1
ATOM 19103 N N . ILE D 2 69 ? 50.927 -57.402 -4.642 1.00 73.46 68 ILE C N 1
ATOM 19104 C CA . ILE D 2 69 ? 52.347 -57.481 -4.975 1.00 65.59 68 ILE C CA 1
ATOM 19105 C C . ILE D 2 69 ? 53.188 -57.653 -3.715 1.00 65.02 68 ILE C C 1
ATOM 19106 O O . ILE D 2 69 ? 54.190 -58.377 -3.715 1.00 63.11 68 ILE C O 1
ATOM 19111 N N . ARG D 2 70 ? 52.786 -57.010 -2.616 1.00 65.45 69 ARG C N 1
ATOM 19112 C CA . ARG D 2 70 ? 53.516 -57.151 -1.358 1.00 59.78 69 ARG C CA 1
ATOM 19113 C C . ARG D 2 70 ? 53.476 -58.579 -0.832 1.00 69.23 69 ARG C C 1
ATOM 19114 O O . ARG D 2 70 ? 54.443 -59.037 -0.216 1.00 68.28 69 ARG C O 1
ATOM 19122 N N . LYS D 2 71 ? 52.370 -59.291 -1.044 1.00 65.13 70 LYS C N 1
ATOM 19123 C CA . LYS D 2 71 ? 52.272 -60.663 -0.556 1.00 67.69 70 LYS C CA 1
ATOM 19124 C C . LYS D 2 71 ? 53.313 -61.593 -1.174 1.00 70.78 70 LYS C C 1
ATOM 19125 O O . LYS D 2 71 ? 53.547 -62.679 -0.639 1.00 81.19 70 LYS C O 1
ATOM 19131 N N . MET D 2 72 ? 53.924 -61.211 -2.294 1.00 60.82 71 MET C N 1
ATOM 19132 C CA . MET D 2 72 ? 54.852 -62.092 -2.997 1.00 67.77 71 MET C CA 1
ATOM 19133 C C . MET D 2 72 ? 56.154 -62.323 -2.244 1.00 70.82 71 MET C C 1
ATOM 19134 O O . MET D 2 72 ? 56.903 -63.236 -2.605 1.00 67.11 71 MET C O 1
ATOM 19139 N N . LEU D 2 73 ? 56.445 -61.523 -1.222 1.00 65.74 72 LEU C N 1
ATOM 19140 C CA . LEU D 2 73 ? 57.710 -61.655 -0.509 1.00 67.66 72 LEU C CA 1
ATOM 19141 C C . LEU D 2 73 ? 57.816 -63.015 0.162 1.00 71.08 72 LEU C C 1
ATOM 19142 O O . LEU D 2 73 ? 58.773 -63.764 -0.059 1.00 92.83 72 LEU C O 1
ATOM 19147 N N . GLN D 2 74 ? 56.834 -63.348 0.990 1.00 71.37 73 GLN C N 1
ATOM 19148 C CA . GLN D 2 74 ? 56.791 -64.635 1.680 1.00 70.08 73 GLN C CA 1
ATOM 19149 C C . GLN D 2 74 ? 55.331 -65.010 1.840 1.00 74.65 73 GLN C C 1
ATOM 19150 O O . GLN D 2 74 ? 54.726 -64.804 2.898 1.00 80.27 73 GLN C O 1
ATOM 19156 N N . PRO D 2 75 ? 54.721 -65.560 0.791 1.00 73.67 74 PRO C N 1
ATOM 19157 C CA . PRO D 2 75 ? 53.276 -65.816 0.849 1.00 72.05 74 PRO C CA 1
ATOM 19158 C C . PRO D 2 75 ? 52.875 -66.902 1.824 1.00 83.59 74 PRO C C 1
ATOM 19159 O O . PRO D 2 75 ? 51.849 -66.764 2.497 1.00 96.98 74 PRO C O 1
ATOM 19163 N N . VAL D 2 76 ? 53.648 -67.978 1.923 1.00 86.12 75 VAL C N 1
ATOM 19164 C CA . VAL D 2 76 ? 53.247 -69.144 2.698 1.00 79.89 75 VAL C CA 1
ATOM 19165 C C . VAL D 2 76 ? 54.089 -69.325 3.961 1.00 81.14 75 VAL C C 1
ATOM 19166 O O . VAL D 2 76 ? 54.117 -70.413 4.522 1.00 88.42 75 VAL C O 1
ATOM 19170 N N . GLY D 2 77 ? 54.777 -68.289 4.424 1.00 81.06 76 GLY C N 1
ATOM 19171 C CA . GLY D 2 77 ? 55.557 -68.404 5.634 1.00 81.00 76 GLY C CA 1
ATOM 19172 C C . GLY D 2 77 ? 57.026 -68.677 5.392 1.00 88.34 76 GLY C C 1
ATOM 19173 O O . GLY D 2 77 ? 57.451 -68.996 4.279 1.00 83.68 76 GLY C O 1
ATOM 19174 N N . PRO D 2 78 ? 57.830 -68.578 6.451 1.00 95.34 77 PRO C N 1
ATOM 19175 C CA . PRO D 2 78 ? 59.272 -68.744 6.287 1.00 82.07 77 PRO C CA 1
ATOM 19176 C C . PRO D 2 78 ? 59.624 -70.158 5.857 1.00 77.73 77 PRO C C 1
ATOM 19177 O O . PRO D 2 78 ? 58.883 -71.112 6.142 1.00 77.74 77 PRO C O 1
ATOM 19181 N N . PRO D 2 79 ? 60.754 -70.337 5.183 1.00 80.18 78 PRO C N 1
ATOM 19182 C CA . PRO D 2 79 ? 61.139 -71.666 4.698 1.00 84.80 78 PRO C CA 1
ATOM 19183 C C . PRO D 2 79 ? 61.556 -72.570 5.842 1.00 97.53 78 PRO C C 1
ATOM 19184 O O . PRO D 2 79 ? 61.847 -72.094 6.949 1.00 93.85 78 PRO C O 1
ATOM 19188 N N . PRO D 2 80 ? 61.589 -73.879 5.623 1.00 99.64 79 PRO C N 1
ATOM 19189 C CA . PRO D 2 80 ? 62.156 -74.777 6.623 1.00 101.03 79 PRO C CA 1
ATOM 19190 C C . PRO D 2 80 ? 63.670 -74.701 6.597 1.00 101.55 79 PRO C C 1
ATOM 19191 O O . PRO D 2 80 ? 64.262 -74.327 5.575 1.00 89.76 79 PRO C O 1
ATOM 19195 N N . PRO D 2 81 ? 64.341 -75.049 7.701 1.00 104.18 80 PRO C N 1
ATOM 19196 C CA . PRO D 2 81 ? 65.802 -75.042 7.737 1.00 93.69 80 PRO C CA 1
ATOM 19197 C C . PRO D 2 81 ? 66.397 -76.419 7.466 1.00 85.43 80 PRO C C 1
ATOM 19198 O O . PRO D 2 81 ? 67.534 -76.500 7.003 1.00 94.16 80 PRO C O 1
#

InterPro domains:
  IPR004871 RSE1/DDB1/CPSF1, C-terminal [PF03178] (856-1179)
  IPR015943 WD40/YVTN repeat-like-containing domain superfamily [G3DSA:2.130.10.10] (11-1124)
  IPR015943 WD40/YVTN repeat-like-containing domain superfamily [G3DSA:2.130.10.10] (20-423)
  IPR015943 WD40/YVTN repeat-like-containing domain superfamily [G3DSA:2.130.10.10] (462-784)
  IPR018846 RSE1/DDB1/CPSF1, first beta-propeller [PF10433] (21-421)
  IPR036322 WD40-repeat-containing domain superfamily [SSF50978] (565-1023)
  IPR050358 RSE1/DDB1/CPSF1 [PTHR10644] (8-1200)
  IPR058543 RSE1/DDB1/CPSF1, second beta-propeller [PF23726] (465-779)

Nearest PDB structures (foldseek):
  5hy7-assembly2_B  TM=1.001E+00  e=0.000E+00  Thermochaetoides thermophila DSM 1495
  5hy7-assembly1_A  TM=9.720E-01  e=0.000E+00  Thermochaetoides thermophila DSM 1495
  8h7g-assembly1_A  TM=9.193E-01  e=0.000E+00  Homo sapiens
  3ei2-assembly1_A  TM=7.525E-01  e=2.812E-66  Homo sapiens
  4a0l-assembly2_C  TM=6.538E-01  e=8.603E-65  Homo sapiens

B-factor: mean 91.65, std 28.22, range [36.84, 313.82]

Organism: Chaetomium thermophilum (strain DSM 1495 / CBS 144.50 / IMI 039719) (NCBI:txid759272)

Secondary structure (DSSP, 8-state):
---EEEEEEE-----SEEEEE-TTSSSS-EEEEEETTEEEEEEEETTTTEEEEEEEEE-SS---EEEEEE-TT---EEEEEE-SSSEEEEEEEETTTTEEEEEEEEE-S-SSS-TTSS-SEEEE-TTSSEEEEE-SSS-EEEEEEEE-TTS-EEEPPPEE---TTEEEEEEEE---TTSS-EEEEEEEE-TTTTT-SSS-S-SS---EEEEEEEETTTTEEEEEEEEE--TT--EEEEEP-TTSS--EEEEEETTEEE---TTS---EEPPPEE--SSS-SS----EEEEEEEEPTTSSS-EEEEEEETT-EEEEEEEEEEE-SSS-EEEEEEEEEEEEEEE---EEEEEEETTTEEEEEESSS-EEEEEE---S-TTTS-EE-TTT--SSTTS-----EE---S-SSEEEEEEE----S--EEEEE--SS-SS-EEEEEE--GGG-EEEEEEESB--EEEEEEE--S---EEEEE-SSTT-SS--EEEEEETTEEEEEESSS----SSS--SS--S-EE---TT--S-EEEEETTEEEEEETTEEEEEE--SS--EEEEEE-SSEEEEEETTSEEEEEE--SS-S-EE-SS-EE-SS-EEEEE--PPPTTSSS--EEEEEETTTEEEEEE-SSTTTT-EEEEEE-SS-EEEEEEEEEE-TTSSEEEEEEEEETTSEEEEEEE-SSS--EEEEEEEE--SSPPEEEEEEETTEEEEEEESSSEEEEEE-TTT--EEEEEBSS---SEEEEE--SS-SSEEEEE-SSEEEEEE----S--EEEEEEE-SS-EEEEEE-SSSS-EEEEEEETTB--S-----HHHH-PPB-TT--EEEEEEEE-SSSSS-EEEEEEE--SSEEEEEEEEEE-GGGTT-EEEEEEEEES-BTTTTB-SEEEEEEEEEEGGGTEEEEEEEEEESS-EEEEEEETTEEEEEETTEEEEEEE-SSSEEEEEEEE-SSS-EEEEEEETTEEEEEESSB-EEEEEEETTTTEEEEEEE-SS-B-EEEEEESSSSEEEEEETTTEEEEEE--TTGGG----EEPEEEEEE--SSPEEEEEEEE-STT--EEEEEEETTS-EEEEEE-SSHHHHHHHHHHHHHHHHHS--TTS--HHHHTTSSS--BSEEEHHHHGGGGGS-HHHHHHHHHHHTS-HHHHHHHHHHHHHHH--/---EEEEEEE-----SEEEEE-TTSSSS-EEEEEETTEEEEEEEETTTTEEEEEEEEE-SS---EEEEE--TT----EEEEE-SSSEEEEEEEETTTTEEEEEEEEE-S-SS--TTSS-SEEEE-TTSSEEEEE-SBS-EEEEEEEE-TTS-EEEPPPEE---TTEEEEEEEE---TTSS-EEEEEEEE-HHHHT-TT-SGGGS---EEEEEEEETTTTEEEEEEEEE--TT--EEEEPP-GGG----EEEEETTEEEEEETTEEEEEE---EE-STTS-TTPPP-EEEEEEEE-SS-SS-EEEEEEETTSEEEEEEEEEEE-SSS-EEEEEEEEEEEEEEE---EEEEEEETTTEEEEEESSS-EEEEEES----STT--EEEGGGS-SSSSS-----EE---S-SSEEEEEEE----S--EEEEE--S--SS-EEEEEE-SGGG-EEEEEEESB-EEEEEEEE-SS--SEEEEE-SSSS-SS--EEEEE-SS-EEEE-SSS------SS-SS--B---EE-SSSEE--BTTB----PPPTT--EEEEEE-SSEEEEEESSS-EEEEE--TTS--B--------SS-EEEEEE----TTSSS--EEEEEETTTEEEEEE-SSTT-S-EEEEEE-SS-EEEEEEEE---SSSS--EEEEEEETTSEEEEEEE-SSS--EEEEEEEE--SSPPEEEEEEETTEEEEEEESSSEEEEEE-TTT--EEEEEBSS---SEEEEEE-TT--EEEEEEETTEEEEEEE-STT--EEEEEEE-SS-EEEEEE-SSSS-EEEEEEETTB--GGGG------PPPHHHH-PPB-TT--EEEEEEEE-SSSSS-EEEEEEE--SSEEEEEEEEEE-GGGTT-EEEEEEEEES-EETTEE-SEEEEEEEEEETTTTEEEEEEEEEESS---EEEEETTEEEEEETTEEEEEEE-SSSEEEEEEEE-SSS-EEEEEEETTEEEEEETTTEEEEEEEETTTTEEEEEEE-SS---EEEEEESSSSEEEEEETTTEEEEEE--HHHHHHS---EE-EEEEEE--SSPEEEEEEE-SSTTPPPEEEEEETTS-EEEEE--SSHHHHHHHHHHHHHHHHHS--TTS--HHHHTTSSS--BSEEEHHHHGGGGGS-HHHHHHHHHHHTS-HHHHHHHHHHHHHHH--/--HHHHHHHHHHHHHHHHH-HHHHHHHHHHHT--HHHHHHHHHHTTSSTT-PPP-/--HHHHHHHHHHHHHHHHH-HHHHHHHHHHHT--HHHHHHHHHHHTS-SSPPPP-

Solvent-accessible surface area: 96819 Å² total; per-residue (Å²): 175,52,80,10,0,9,4,23,18,13,58,12,29,3,14,32,35,4,47,36,6,19,1,22,26,71,187,84,32,1,0,0,2,2,8,3,9,36,0,18,0,16,40,10,23,53,181,133,11,90,17,63,94,37,13,60,18,14,0,2,0,0,5,32,10,7,7,29,6,84,14,75,89,44,133,40,12,25,1,0,0,0,4,0,0,2,74,2,0,2,0,28,8,27,63,206,107,52,93,6,68,69,58,49,60,52,80,38,26,148,34,7,11,119,30,63,21,7,0,25,22,19,9,17,4,56,61,4,35,0,0,0,0,0,1,2,7,51,24,0,13,0,1,9,3,84,132,39,113,141,49,95,28,55,36,39,80,43,28,119,15,72,65,95,5,0,0,0,1,9,16,38,2,2,3,24,11,168,69,50,0,19,0,0,0,0,3,3,79,28,54,128,2,38,143,42,49,107,38,70,35,7,191,99,34,116,0,50,0,0,8,3,31,0,32,71,71,127,80,67,18,61,89,137,62,47,58,51,3,11,40,40,0,7,24,4,29,38,0,0,1,51,135,39,11,21,18,0,0,0,3,1,1,75,1,4,3,12,0,37,12,51,119,37,134,34,24,5,0,3,4,2,11,6,123,25,114,82,17,72,71,106,49,95,2,24,8,13,7,18,19,47,29,91,92,171,88,68,90,16,38,15,26,0,0,1,0,1,13,20,0,0,0,5,44,0,24,12,38,47,49,110,54,151,134,61,70,98,60,53,104,4,110,74,2,46,4,16,5,3,0,7,2,16,37,1,44,18,12,8,13,3,119,58,28,6,0,0,0,0,0,8,4,1,22,4,26,1,8,76,37,108,71,132,3,100,104,121,64,8,67,78,42,22,10,75,133,36,29,42,79,82,129,29,128,59,123,54,21,59,5,117,12,68,86,71,47,3,2,73,80,38,34,60,43,83,1,2,2,0,0,21,7,12,82,23,20,74,22,43,84,71,64,14,17,0,0,0,0,0,0,1,22,14,11,48,2,7,0,10,9,2,46,26,2,0,118,21,59,80,78,70,46,53,94,35,92,36,88,14,60,9,0,3,12,11,57,70,24,45,115,57,118,94,7,10,37,10,5,0,4,33,110,111,41,11,48,10,45,27,82,48,165,129,41,115,122,143,31,35,27,41,158,54,29,5,46,9,9,27,2,1,22,75,152,25,91,78,7,16,2,5,0,17,32,102,0,8,50,13,10,29,151,51,204,67,88,61,38,68,10,87,57,186,110,29,7,71,14,20,17,23,1,47,40,1,2,0,0,0,3,46,37,2,33,0,3,5,5,48,47,78,117,124,20,6,72,43,51,81,116,105,80,53,102,12,114,18,68,9,53,5,18,4,1,11,127,18,61,146,77,122,180,42,8,34,17,0,0,0,0,0,76,62,39,20,0,17,0,0,4,2,59,97,166,14,19,10,100,86,80,11,96,46,79,18,97,22,27,0,31,15,10,26,7,7,60,4,68,23,31,54,72,38,105,18,29,7,0,0,0,0,0,110,47,0,20,4,4,21,0,11,2,58,99,132,60,0,87,25,65,56,48,38,102,51,122,5,3,110,98,46,0,84,10,15,40,0,38,3,82,126,18,53,0,0,0,0,4,3,30,47,0,16,0,0,1,4,9,58,64,68,71,42,20,33,16,0,0,3,49,36,60,60,6,37,37,0,75,39,7,24,4,144,128,12,113,53,1,0,0,0,5,65,63,51,87,19,37,22,0,17,2,111,127,23,34,110,37,13,19,45,51,39,10,99,9,10,0,5,1,50,90,10,15,58,17,67,143,59,44,12,0,1,0,1,0,2,2,3,30,0,61,38,34,115,192,193,74,56,46,82,80,13,35,19,17,66,36,225,24,114,11,2,2,0,0,7,0,0,6,3,45,78,82,139,88,6,102,41,63,76,119,35,75,17,144,49,26,12,0,0,26,2,14,10,24,0,52,0,66,27,17,102,40,54,21,0,2,0,0,0,0,1,75,52,22,66,58,113,105,125,43,70,74,48,0,2,0,9,0,11,28,30,64,88,92,0,82,36,9,85,106,40,15,67,5,84,13,97,48,14,0,43,7,17,6,58,0,95,24,55,0,0,0,0,7,9,86,39,0,11,0,9,19,5,2,19,94,70,9,29,135,58,12,65,24,114,13,6,70,72,8,0,24,15,19,26,17,98,148,52,3,0,1,0,0,0,34,51,74,0,1,6,0,0,10,13,68,83,156,59,68,114,8,72,43,14,0,38,13,70,76,63,6,76,7,20,12,21,14,0,28,64,64,30,6,0,1,0,0,6,28,65,1,5,4,4,16,0,66,0,30,105,168,4,12,129,98,95,94,94,47,148,4,59,46,69,2,6,4,1,20,7,2,0,0,14,19,19,34,88,22,61,0,38,118,68,34,47,67,0,16,2,12,0,0,2,1,0,8,0,2,0,7,1,40,27,87,65,210,113,24,10,82,6,2,65,65,0,6,54,41,0,58,69,43,20,57,4,11,0,13,13,84,3,81,91,2,14,14,44,93,28,106,30,94,1,4,0,0,0,24,0,0,43,28,0,6,75,16,76,69,98,64,1,117,74,0,10,58,113,22,130,80,58,20,98,52,0,18,69,29,7,18,41,13,44,40,98,3,3,23,137,62,38,113,139,88,2,68,71,70,7,64,68,33,3,31,12,8,2,12,19,5,3,12,6,82,43,0,19,33,42,22,36,14,8,19,60,13,34,8,56,10,0,81,89,1,18,38,31,39,40,53,12,95,149,153,61,78,10,0,9,2,21,6,5,65,12,32,2,15,32,43,4,44,40,7,21,0,18,11,59,194,86,30,0,0,0,2,1,8,3,5,35,0,17,0,18,42,8,31,75,197,94,9,90,11,73,88,40,7,49,18,15,0,3,0,0,4,33,11,5,6,30,5,84,6,78,90,29,114,34,8,28,0,0,0,0,4,0,0,2,76,3,0,2,0,29,8,30,61,206,104,50,92,5,74,81,62,45,60,51,76,41,26,144,39,8,12,108,32,54,22,7,0,24,23,18,10,19,4,55,50,3,32,0,0,0,0,0,0,1,8,65,21,2,17,0,1,11,2,77,104,60,110,134,65,111,22,49,23,42,85,44,34,116,16,70,74,95,3,1,0,1,1,8,16,31,5,1,6,27,10,163,64,47,0,17,1,0,0,0,3,4,69,26,53,127,1,38,156,27,61,103,8,108,25,28,149,107,27,118,0,54,0,1,9,1,29,0,35,76,76,127,72,70,17,54,92,138,66,48,62,50,5,14,39,40,2,7,27,4,26,41,0,0,1,49,129,27,21,15,8,0,0,0,3,1,1,71,2,3,1,11,0,19,17,55,114,35,126,34,28,5,0,3,2,1,14,10,117,42,52,39,27,74,78,120,34,85,3,20,4,9,7,19,16,54,33,95,75,172,53,96,66,35,35,17,11,0,0,0,0,3,4,10,0,1,0,3,26,0,29,17,38,46,44,99,73,180,147,52,71,98,55,54,103,3,79,57,0,45,2,13,6,4,0,8,2,18,32,4,46,16,11,8,12,3,114,62,27,6,0,1,0,0,0,9,5,1,22,4,23,1,7,78,32,113,81,78,19,70,127,117,104,31,85,74,38,31,14,87,119,27,35,39,75,73,121,28,127,52,124,55,28,68,15,123,3,49,86,72,32,7,2,68,77,41,28,58,44,82,2,1,1,1,0,25,6,10,84,23,16,69,26,61,73,66,108,32,21,1,4,0,0,1,0,2,29,13,6,51,2,9,0,12,8,1,46,42,2,1,109,21,52,72,89,74,45,48,114,26,115,34,87,18,58,9,0,7,11,52,48,107,90,187,196,53,106,95,13,24,78,13,13,2,4,21,128,71,45,19,54,24,33,38,57,80,142,91,92,95,160,62,72,38,21,13,148,27,43,9,41,23,41,60,18,0,16,30,142,1,4,77,34,46,95,141,67,161,50,105,69,53,102,19,64,149,172,120,57,21,89,13,10,18,39,26,137,56,3,8,1,3,0,7,60,43,3,37,6,9,8,2,32,76,72,118,114,25,42,37,60,56,116,79,140,68,69,92,23,100,17,78,11,61,3,15,2,11,1,121,23,60,155,77,106,206,53,7,31,9,5,0,0,0,0,74,61,42,21,0,35,0,4,4,1,56,99,145,51,16,17,99,90,76,10,80,70,87,21,116,17,26,1,30,16,7,27,2,2,69,2,67,14,29,60,74,25,134,17,34,2,0,0,2,0,0,104,51,0,19,4,16,12,3,23,4,67,97,136,62,0,92,12,69,46,65,44,118,69,117,10,2,112,99,48,0,79,12,8,37,1,44,2,90,134,18,54,0,0,0,0,3,5,38,86,0,18,0,0,4,5,10,36,44,64,60,20,17,40,22,5,0,2,46,36,43,58,6,28,38,0,83,39,19,38,9,143,127,102,54,56,4,1,0,0,5,65,57,41,79,21,50,14,0,13,4,89,120,21,37,71,22,6,19,32,58,42,10,97,7,18,2,6,2,56,91,7,16,60,17,64,142,64,44,16,0,2,0,1,0,3,3,7,16,2,23,5,49,95,81,61,80,86,205,190,61,118,130,47,55,33,92,82,8,30,22,20,45,26,131,35,96,8,0,2,0,1,4,1,0,7,1,40,73,94,147,90,5,101,41,51,79,127,34,59,9,119,42,14,13,0,0,22,2,15,9,25,0,52,0,64,20,17,101,41,60,17,0,0,0,0,0,0,1,70,55,19,67,63,102,108,127,56,36,85,43,0,2,0,12,0,9,49,26,57,86,86,0,85,35,9,72,105,32,16,70,5,92,14,108,34,8,0,45,6,17,8,55,4,93,26,54,0,0,0,1,4,15,83,43,0,21,0,9,20,5,1,32,114,62,11,31,129,60,10,70,20,110,10,7,59,68,8,1,23,15,18,39,26,90,149,42,0,0,0,0,0,0,37,51,66,0,0,6,0,0,2,11,44,80,148,68,59,112,4,76,48,27,1,29,7,78,85,57,5,79,8,20,10,19,17,6,30,52,55,33,2,0,1,0,0,7,36,59,2,5,6,4,14,0,104,2,39,102,159,4,4,129,112,11,61,169,131,48,127,3,65,41,53,2,4,4,2,11,13,5,0,0,14,22,15,32,86,27,59,1,38,122,76,14,60,74,3,11,1,8,0,0,4,2,0,8,0,0,0,7,2,39,24,87,63,169,121,21,7,80,8,2,68,70,0,7,58,36,0,53,74,40,28,64,6,14,0,11,16,83,3,86,98,2,15,13,44,90,28,104,30,101,4,5,0,0,0,29,0,0,34,31,0,3,69,15,79,75,109,66,3,112,74,0,6,48,111,21,126,79,58,23,67,65,0,14,72,51,4,13,61,5,32,68,90,1,2,38,146,63,36,114,151,108,2,68,79,69,5,61,68,34,1,27,13,8,2,12,21,5,4,13,6,87,38,0,26,32,41,27,13,13,8,22,44,12,34,9,59,11,0,70,85,1,13,31,31,47,23,67,15,97,158

CATH classification: 2.130.10.10 (+1 more: 2.130.10.10)

Radius of gyration: 57.86 Å; Cα contacts (8 Å, |Δi|>4): 6824; chains: 4; bounding box: 149×118×165 Å

Foldseek 3Di:
DFWWAWDFPWAFFAFLDKDWAQQAQDPAIWIWTDQFQKTWIWHQDLVQLDIGTLEIDGLLWGFQDWEWADAPPGRHIWIWTQTQFQKIWIWGAHVVQSDIATPDIGHDDHGGQDAFRWRNDKEAAHNRQKIWTGGQAWWIWIWGWHADPVRDIDIDGIAIDTDGQKGWQEKYWKHAPPPFTKIKTWIWGQPQVVVDPDDDPPVDTFIKIWIWTQDPVVGHIDRPDMDTDDRQFRYWAFAHPDFLANIAIFTWGWQWTWRDDDPADIFTGGDAAAPDPLFDPPDIWTWQEKDKDAAPPDRHRIWMWTATPLQWTKIKHWAADADPPGHGDRYTDKIKIWTAAGFADASYWDAGNSAKIWGRHSFAWTWIKGFDAPDVPPPTPMTMVVDPDSDPPDDDDHHHGHHDHHHGIDTSDTGGGQFQWQDWDWAQQDPDFFTKIWTWTTFFQRTWIKIKDFAFEWDFDDKDFPFDAWQEKEFEAQFQPDQATFKMKTFDQFWIFIFTFDDGGGDDADGTGGGFADKYFQARVPRFWIWTFGWQWIWIGGPNDIDIGGCPDVWTWDHWEGERQWIWTAIQQQKIKIFGDDPDDRRNIDPDIDHDPAGWQEKEQAYADPPDRGGQWIWTWGQQQKIWIATPDPVGHRHTLEMDGHPGGWNYKYWYWFQALFGDIFIWIWTWHQQQKIKIWGQPSPSRYTDLIFIDHGERHTKYWAWFAAPNGIWIWIAGQFIWIWHQAPHLRFIDITTHPDHHFSYKYFRQHPVDHRWMWTDDNSMIIIMGSHDDNSRMDMFMDTDRGGWADKEADPPHQKIKTKHKDAQAAALPCPDDCVRRNGHGHHLAMWIKMWMWRAPPDPGIDTLDIGTDDQSKGWQDWYWEFAVVVVGFTKIKTKIAHSADVVVGDHPKIKIWIWHADPNNSDIHTQEMGIGTGTWQEWEHDPRWIWTWGWQKTFTWHDDRHYTHTDAMDGWDDTGFHYWYADDQWIWTQGQWFGIWIWGADVVVRYIGTQEGEDGIFRWQEWDDPDHFKIWGFGQQQKTFMWGFDPVSVPPNVVYYIHTAWMWGPSFGWSYKDWDFRGSLGQIWIWTAGSSGIIMIMGTDDDVVLVVLLVLLLVLLQVQPPSSNNHRSQCSGQVPHGGHNYRHLVSSSSLSSDNVVSLVVSCVVSVHHSSVSSSSSNCSDVNGHD/DFLVVVLVVLLVVLVVCLVDVVNLCVVCVVVVHDSVVSNVVSNVCSPRVDDDHDD/DFWWAWDFQDAFFAFLDKDWAQQAQDPFIWIWTDQQQKTWIWHQDPVQLDIGTQFIDRLLWGFQDKEWADAAPGRHIWIWTQTQQQKIWIWGQHVVQSDIDIPDIGHDDHGGQDQFRWRNDKEAAHNRQKIWTGGQFFWIWIWGWHADPVRDIDIDDIAIDGDGFKGWQEKYWKAADPAFTKIKTWIFGCPVCVVDPVNPCVVATFIKIWIWTQDPVVGHIDRDDMDTADRQWRYWAYDHHDQAALIAIFTWGFQWTWGDDPPADIFIGGDAAEDDFLGDNPDTWTWQEKDKDAQPPDHQRIWMWTQTPLQWTKIKGWAADADVPRHGDSYTDKMKIKTAAGFADASYWDAGNSAWIWGRHNFAWTWIKGFPDGDDPPPIDMDISVQPDSDPPDDHDHHHDYHDHHDGIDTSDTHGRQQQFQFWDWAAAPPDQFTWIWTWGTFFQRTKIKIKDFFFEWFFDDKDFFPFAFQEWEWADPDDCDFHTFWIKTFHVFFIDIFGFPPTDDDDCQVRGTGFADPCTDDPCFRADCDPPDDGDDHDDPVKAWDHWEDEDFWIKTAIAQQWIWIWGADDVGDTDTPPPIDRDDFHWQEKEAEYDDPVDRGGQWIWTWGQQQKIWIAGCDPVRHRHTLDMDHHPAGWNYKYWYFFQALAGGRWIWIWTWGQQQKIWIWTQPSPSRDTDLIDIDRHERGTKYWAWFAAPNGIWIWIADQFIKIWHQAPHLRFIDIGTHPDHHFSYKYWDGHPVRDTWMWTGDTRMITTMHGPDGRSRIDMFMDTDRGRWADKEADPPHGKIKTKHKDAQAAEPVVSPRDVDDDDDCSRRNGSGHHQAMWIWMWMWRDPPDDGIDTLDIGTDDQSKGWQDWYWEFAVVVVRAIWIKTKIFHSADVVVTDGPWIKIWTWHADPSNSDTDTQEMAIGRGTWQEWEYDPRWIWTWDWQKIWTWHDDNYYTDTDAMDGWDDTGFHYWDDDDQWIWTQDQWFGIWIWGADVVVRYIGTQEGEDGIFRWQEKDDPDHFKIWGFGQQAKIWMWGQDPVSVCVPPVVYYIHTQWMWGDRFGWSYKDWDFRGPQAATWIWTAGRSGITMIMHTDPDVVLVVLLVLLQVLLCVQVNRSRNHRSQCSGCVPHGGHNYRHLVSSSSLSSDHVVSLVVSCVVSVHHSSVSSSSSVCSDVRTHD/DFLVVVLVVLLVVLVVCLVDVVNLCVVCVVVVHPSVVSNVVSNVCSPRVPDDHDD